Protein AF-0000000085181528 (afdb_homodimer)

pLDDT: mean 97.0, std 3.23, range [40.59, 98.94]

Foldseek 3Di:
DPPQDQAAQEEEEAQFLQSLLLLLQLLVVPGARAEYEAQADHNFAPQQPFQFWQDQQDPDLVLSVLLVLLLVCLVCLCVVQVFHFAKDQQWEKEWDLDPQVLQVVLQSCLLCVQSVFDKDKAALVRVCVQVVLFDSVSTGIMMIGRRITGTRRRRSSVSSNSSSVVSHYHYDHNKAWDAWDDDQQATFWTWIDHPRDIGIYGYSFYEQAHAQCSLVHCVRHPFQFFKFKWKWKKFKWDAQPPDDAHHWYHHLVLQWIWGDDPRIIIITGQAQQIGTDQLVHDDSPRTNDFDDDDCVVCVSSVVVVCVGRVSVVVIHTPDITMHMGMAGLQRAAEFAATLRHGRYTYTYHHLSCCSSNSNSRSNQRSVCNVVVHGPAFPVRRYSLLADPCSSPSVLSNFSVRGNSSVVSDSPFPPDARDTSADPAEALCRVVLVVQAFQWGDDNRYTFRAFGDDVPGDRDWDTGNFQTPCNVRLLVQLCCQAAFKEKGWPLLWWKKKKFDQCSQVLCCAQWQAHSPDAQFFKAWTFGAAQQQAGAFTWIKGRHHNTMIITTGGNSCNSVVQSVSVVSCPPPGIDMDTCSNFKIKMKMHHPCQLVLVVQFWVDDCACVVQFARGKDWTDGHPAIWIWHLYALLLAATTITIDGSVCVVVNCVSSVVSCVVRVYHYGTPLNSVLRNVLQVNDDEPQLGHNNDRCVQSVNCVSGDLVDPHYHNSVNNVVCVVQDDQKHKKKKWFDDARDEDAWSWFKDWQRHGFHIFSGWDANSVVRTIMTMDIGGARVHDPVRVQPIWMWTDRSNDTTTIHIDRARNPPRVSPRSRD/DPPQDQAAQEEEEAQFLQSLLLLLQLLVVPGARAEYEAQADHNFAPQQPFQFWQDQQDPDLLLSVLLVLLLVCLVCLCVVQVFHFAKDQQWEKEWDLDPQVLQVVLQSCLLCVQSVFDKDKAALVRVCVQVVQFDSVSTGIMMIGRRITGTRRRRSSVSSNSSSVVSHYHYDHNKAWDAWDDDQQATFWTWIDHPRDIGIYGYSFYEQAHAQCSLVHCVRHPFQFFKFKWKWKKFKWDAQPPDDAHHWYHHLVLQWIWGDDPRIIIITGQAQQIGTDQLVHDDSPRTNDFDDDDCVVCVSSVVVVCVGRVSVVVIHTPDITMHMGMAGLQRAAEFAATLRHGRYTYTYHHLSCCSSNSNSRSNQRSVCNVVVHGPAFPVRHYSLLADRCSSPSVLSNFSVRGNSSVVSDSPFPPDARDTSADPAEALCRVVLVVQAFQWGDDNRYTFRAFGDDVPGDRDWDTGNFQTPCNVRLLVQLCCQAAFKEKGWPLLWWKKKKFDQCSQVLCCAQWQAHSPDAAFFKAWTFGAAQQQAGAFTWIKGRHHNTMIITTGGNSCNSVVQSVSVVSCPPPGIDMDTCSNFKIKMKMHHPCQLVLVVQFWVDDCACVVQFARGKDWTDGHPAIWIWHLYALLLAAITITIDGSVCVVVNCVSSVVSCVVRVYHYGTPLNSVLRNVLQVNDDEPQLGHNNDRCVQSVNCVSGDLVDPHYHNSVSNVVCVVQDDQKHKKKKWFDDARDEDAWSFFKDWQRHGFHIFSGWDANSVVRTIMTMDIGGARVHDPVRVQPIWMWTDRSNDTTTIHIDRARNPPRVSVRSRD

Radius of gyration: 38.45 Å; Cα contacts (8 Å, |Δi|>4): 4135; chains: 2; bounding box: 74×121×91 Å

Secondary structure (DSSP, 8-state):
-----SEEEEEEE--SHHHHHHHHHHHHTT--SEEEE-SSSTTTTTGGG---EE----SSHHHHHHHHHHHHHHHHHHHHHS-----B---EEEEESSHHHHHHHHHHHHHHHHHT---EEE-HHHHHHHSTT---TT--EEEEETT-EE--HHHHHHHHHHHHHHTT-EEESS-EEEEEEEETTEEEEEEEEETTEEEEEEEEEEEE--GGGHHHHHHHTT-----EEEEEEEEEEPP-TT-----EEEEGGGTEEEEEETTEEEEEE--SS--B--TT---TT-SS--PPP-HHHHHHHHHHHHHHSGGGGTS-EEEEEEEEEEE-TTS--EEEE-SSSTTEEEEE--TT-HHHHHHHHHHHHHHHHHHSS-SS--TTTBGGGS-GGGG-HHHHHHHHHHHHHHTTS---TTPPP-SS--SEE-TTHHHHHHTTEEEEEETTEEEEEEEPPTT---S----SSS-TTHHHHHHHHHHHHHS-EEEE-TTSEEEEEESTTHHHHHHHHBSS-----TTBEEEEEEE-TTSBEEEEEEEEEEETTEEEEEE-GGGHHHHHHHHHHT-TT---EEEE-GGGEEEEEEESTTHHHHHHHH-SS--STTTS-TTBEEEEEETTEEEEEE---SSSSSEEEEEEEGGGHHHHHHHHHHHHHTTT-EE--HHHHHHHHHHTTPPPBTTTB-TTSBTTTTT-GGG--TTSS--TTHHHHHHHHHH--SEEEEEEEESSTT----S-PEEEETTEEEEEEEEEEEETTTTEEEEEEEEE-TT--HHHHHHS-EEEEETTEEEEEEEESS-SSSTT-TGGG-/-----SEEEEEEE--SHHHHHHHHHHHHTT--SEEEE-SSSTTTTTGGG---EE----SSHHHHHHHHHHHHHHHHHHHHHS-----B---EEEEESSHHHHHHHHHHHHHHHHHT---EEE-HHHHHHHSTT---TT--EEEEETT-EE--HHHHHHHHHHHHHHTT-EEESS-EEEEEEEETTEEEEEEEEETTEEEEEEEEEEEE--GGGHHHHHHHTT-----EEEEEEEEEEPP-TT-----EEEEGGGTEEEEEETTEEEEEE--SS--B--TT---TT-SS--PPP-HHHHHHHHHHHHHHSGGGGTS-EEEEEEEEEEE-TTS--EEEE-SSSTTEEEEE--TT-HHHHHHHHHHHHHHHHHHSS-SS--TTTBGGGS-GGGG-HHHHHHHHHHHHHHTTS---TTPPP-SS--SEE-TTHHHHHHTTEEEEEETTEEEEEEEPPTT---S----SSS-TTHHHHHHHHHHHHHS-EEEE-TTSEEEEEESTTHHHHHHHHBSS-----TTBEEEEEEE-TTSBEEEEEEEEEEETTEEEEEE-TTTHHHHHHHHHHT-TT---EEEE-GGGEEEEEEESTTHHHHHHHH-SS--STTTS-TTBEEEEEETTEEEEEE---SSSSSEEEEEEEGGGHHHHHHHHHHHHGGGT-EE--HHHHHHHHHHTTPPPBTTTB-TTSBTTTTT-GGG--TTSS--TTHHHHHHHHHH--SEEEEEEEESSTT----S-PEEEETTEEEEEEEEEEEETTTTEEEEEEEEE-TT--HHHHHHS-EEEEETTEEEEEEEESS-SSSTT-TGGG-

Organism: NCBI:txid2984134

Nearest PDB structures (foldseek):
  4paa-assembly2_B  TM=9.472E-01  e=9.109E-88  Rattus norvegicus
  1yx2-assembly1_A  TM=9.237E-01  e=2.317E-33  Bacillus subtilis
  1y56-assembly1_B  TM=8.994E-01  e=5.668E-30  Pyrococcus horikoshii OT3
  2gah-assembly1_B  TM=9.147E-01  e=7.364E-29  Stenotrophomonas maltophilia
  3ttg-assembly1_A  TM=8.257E-01  e=7.122E-21  Leptospirillum rubarum

Structure (mmCIF, N/CA/C/O backbone):
data_AF-0000000085181528-model_v1
#
loop_
_entity.id
_entity.type
_entity.pdbx_description
1 polymer 'FAD-dependent oxidoreductase'
#
loop_
_atom_site.group_PDB
_atom_site.id
_atom_site.type_symbol
_atom_site.label_atom_id
_atom_site.label_alt_id
_atom_site.label_comp_id
_atom_site.label_asym_id
_atom_site.label_entity_id
_atom_site.label_seq_id
_atom_site.pdbx_PDB_ins_code
_atom_site.Cartn_x
_atom_site.Cartn_y
_atom_site.Cartn_z
_atom_site.occupancy
_atom_site.B_iso_or_equiv
_atom_site.auth_seq_id
_atom_site.auth_comp_id
_atom_site.auth_asym_id
_atom_site.auth_atom_id
_atom_site.pdbx_PDB_model_num
ATOM 1 N N . MET A 1 1 ? -37.25 41.812 3.227 1 40.59 1 MET A N 1
ATOM 2 C CA . MET A 1 1 ? -36.219 40.781 3.254 1 40.59 1 MET A CA 1
ATOM 3 C C . MET A 1 1 ? -35.25 40.938 2.105 1 40.59 1 MET A C 1
ATOM 5 O O . MET A 1 1 ? -35.625 41.062 0.946 1 40.59 1 MET A O 1
ATOM 9 N N . SER A 1 2 ? -34.125 41.531 2.391 1 51.19 2 SER A N 1
ATOM 10 C CA . SER A 1 2 ? -33.219 41.875 1.307 1 51.19 2 SER A CA 1
ATOM 11 C C . SER A 1 2 ? -33.031 40.719 0.323 1 51.19 2 SER A C 1
ATOM 13 O O . SER A 1 2 ? -32.812 39.594 0.73 1 51.19 2 SER A O 1
ATOM 15 N N . GLN A 1 3 ? -33.562 40.812 -0.765 1 77.12 3 GLN A N 1
ATOM 16 C CA . GLN A 1 3 ? -33.531 39.844 -1.864 1 77.12 3 GLN A CA 1
ATOM 17 C C . GLN A 1 3 ? -32.094 39.406 -2.164 1 77.12 3 GLN A C 1
ATOM 19 O O . GLN A 1 3 ? -31.25 40.25 -2.488 1 77.12 3 GLN A O 1
ATOM 24 N N . LEU A 1 4 ? -31.688 38.281 -1.578 1 93.19 4 LEU A N 1
ATOM 25 C CA . LEU A 1 4 ? -30.375 37.719 -1.877 1 93.19 4 LEU A CA 1
ATOM 26 C C . LEU A 1 4 ? -30.156 37.594 -3.383 1 93.19 4 LEU A C 1
ATOM 28 O O . LEU A 1 4 ? -31.094 37.281 -4.117 1 93.19 4 LEU A O 1
ATOM 32 N N . PRO A 1 5 ? -29.016 37.969 -3.852 1 96.56 5 PRO A N 1
ATOM 33 C CA . PRO A 1 5 ? -28.766 37.812 -5.285 1 96.56 5 PRO A CA 1
ATOM 34 C C . PRO A 1 5 ? -28.734 36.375 -5.734 1 96.56 5 PRO A C 1
ATOM 36 O O . PRO A 1 5 ? -28.531 35.469 -4.914 1 96.56 5 PRO A O 1
ATOM 39 N N . SER A 1 6 ? -28.938 36.219 -7.031 1 96.94 6 SER A N 1
ATOM 40 C CA . SER A 1 6 ? -28.906 34.875 -7.602 1 96.94 6 SER A CA 1
ATOM 41 C C . SER A 1 6 ? -27.469 34.438 -7.926 1 96.94 6 SER A C 1
ATOM 43 O O . SER A 1 6 ? -27.188 33.25 -8.125 1 96.94 6 SER A O 1
ATOM 45 N N . LYS A 1 7 ? -26.609 35.375 -8.016 1 97.69 7 LYS A N 1
ATOM 46 C CA . LYS A 1 7 ? -25.203 35.125 -8.297 1 97.69 7 LYS A CA 1
ATOM 47 C C . LYS A 1 7 ? -24.312 36.062 -7.484 1 97.69 7 LYS A C 1
ATOM 49 O O . LYS A 1 7 ? -24.672 37.219 -7.203 1 97.69 7 LYS A O 1
ATOM 54 N N . ALA A 1 8 ? -23.203 35.594 -7.039 1 98.44 8 ALA A N 1
ATOM 55 C CA . ALA A 1 8 ? -22.203 36.375 -6.336 1 98.44 8 ALA A CA 1
ATOM 56 C C . ALA A 1 8 ? -20.797 35.906 -6.695 1 98.44 8 ALA A C 1
ATOM 58 O O . ALA A 1 8 ? -20.594 34.75 -7.062 1 98.44 8 ALA A O 1
ATOM 59 N N . ARG A 1 9 ? -19.875 36.844 -6.645 1 97.75 9 ARG A N 1
ATOM 60 C CA . ARG A 1 9 ? -18.484 36.469 -6.832 1 97.75 9 ARG A CA 1
ATOM 61 C C . ARG A 1 9 ? -18.016 35.562 -5.695 1 97.75 9 ARG A C 1
ATOM 63 O O . ARG A 1 9 ? -17.234 34.625 -5.914 1 97.75 9 ARG A O 1
ATOM 70 N N . VAL A 1 10 ? -18.453 35.938 -4.465 1 98.81 10 VAL A N 1
ATOM 71 C CA . VAL A 1 10 ? -18.078 35.125 -3.314 1 98.81 10 VAL A CA 1
ATOM 72 C C . VAL A 1 10 ? -19.234 35.062 -2.322 1 98.81 10 VAL A C 1
ATOM 74 O O . VAL A 1 10 ? -19.922 36.062 -2.098 1 98.81 10 VAL A O 1
ATOM 77 N N . VAL A 1 11 ? -19.469 33.844 -1.816 1 98.88 11 VAL A N 1
ATOM 78 C CA . VAL A 1 11 ? -20.375 33.656 -0.688 1 98.88 11 VAL A CA 1
ATOM 79 C C . VAL A 1 11 ? -19.578 33.25 0.549 1 98.88 11 VAL A C 1
ATOM 81 O O . VAL A 1 11 ? -18.859 32.25 0.528 1 98.88 11 VAL A O 1
ATOM 84 N N . ILE A 1 12 ? -19.641 34.094 1.575 1 98.94 12 ILE A N 1
ATOM 85 C CA . ILE A 1 12 ? -19.016 33.844 2.865 1 98.94 12 ILE A CA 1
ATOM 86 C C . ILE A 1 12 ? -20.062 33.25 3.832 1 98.94 12 ILE A C 1
ATOM 88 O O . ILE A 1 12 ? -21.109 33.875 4.055 1 98.94 12 ILE A O 1
ATOM 92 N N . ILE A 1 13 ? -19.75 32.094 4.387 1 98.88 13 ILE A N 1
ATOM 93 C CA . ILE A 1 13 ? -20.688 31.406 5.273 1 98.88 13 ILE A CA 1
ATOM 94 C C . ILE A 1 13 ? -20.266 31.609 6.727 1 98.88 13 ILE A C 1
ATOM 96 O O . ILE A 1 13 ? -19.281 31 7.176 1 98.88 13 ILE A O 1
ATOM 100 N N . GLY A 1 14 ? -21.031 32.344 7.52 1 98.62 14 GLY A N 1
ATOM 101 C CA . GLY A 1 14 ? -20.75 32.625 8.922 1 98.62 14 GLY A CA 1
ATOM 102 C C . GLY A 1 14 ? -20.453 34.094 9.203 1 98.62 14 GLY A C 1
ATOM 103 O O . GLY A 1 14 ? -19.594 34.688 8.547 1 98.62 14 GLY A O 1
ATOM 104 N N . GLY A 1 15 ? -21.156 34.625 10.109 1 98.31 15 GLY A N 1
ATOM 105 C CA . GLY A 1 15 ? -21.016 36.031 10.445 1 98.31 15 GLY A CA 1
ATOM 106 C C . GLY A 1 15 ? -20.375 36.281 11.797 1 98.31 15 GLY A C 1
ATOM 107 O O . GLY A 1 15 ? -20.797 37.156 12.555 1 98.31 15 GLY A O 1
ATOM 108 N N . GLY A 1 16 ? -19.438 35.438 12.156 1 98.38 16 GLY A N 1
ATOM 109 C CA . GLY A 1 16 ? -18.531 35.75 13.25 1 98.38 16 GLY A CA 1
ATOM 110 C C . GLY A 1 16 ? -17.469 36.781 12.867 1 98.38 16 GLY A C 1
ATOM 111 O O . GLY A 1 16 ? -17.469 37.281 11.75 1 98.38 16 GLY A O 1
ATOM 112 N N . VAL A 1 17 ? -16.547 37.031 13.828 1 98.62 17 VAL A N 1
ATOM 113 C CA . VAL A 1 17 ? -15.539 38.062 13.609 1 98.62 17 VAL A CA 1
ATOM 114 C C . VAL A 1 17 ? -14.703 37.719 12.383 1 98.62 17 VAL A C 1
ATOM 116 O O . VAL A 1 17 ? -14.281 38.594 11.633 1 98.62 17 VAL A O 1
ATOM 119 N N . VAL A 1 18 ? -14.469 36.438 12.094 1 98.69 18 VAL A N 1
ATOM 120 C CA . VAL A 1 18 ? -13.617 36 10.992 1 98.69 18 VAL A CA 1
ATOM 121 C C . VAL A 1 18 ? -14.328 36.219 9.664 1 98.69 18 VAL A C 1
ATOM 123 O O . VAL A 1 18 ? -13.734 36.781 8.719 1 98.69 18 VAL A O 1
ATOM 126 N N . GLY A 1 19 ? -15.602 35.812 9.547 1 98.81 19 GLY A N 1
ATOM 127 C CA . GLY A 1 19 ? -16.359 36.062 8.328 1 98.81 19 GLY A CA 1
ATOM 128 C C . GLY A 1 19 ? -16.469 37.531 7.996 1 98.81 19 GLY A C 1
ATOM 129 O O . GLY A 1 19 ? -16.328 37.938 6.836 1 98.81 19 GLY A O 1
ATOM 130 N N . CYS A 1 20 ? -16.75 38.312 9.023 1 98.88 20 CYS A N 1
ATOM 131 C CA . CYS A 1 20 ? -16.812 39.781 8.844 1 98.88 20 CYS A CA 1
ATOM 132 C C . CYS A 1 20 ? -15.477 40.312 8.359 1 98.88 20 CYS A C 1
ATOM 134 O O . CYS A 1 20 ? -15.438 41.219 7.516 1 98.88 20 CYS A O 1
ATOM 136 N N . SER A 1 21 ? -14.438 39.781 8.945 1 98.88 21 SER A N 1
ATOM 137 C CA . SER A 1 21 ? -13.102 40.219 8.547 1 98.88 21 SER A CA 1
ATOM 138 C C . SER A 1 21 ? -12.82 39.875 7.09 1 98.88 21 SER A C 1
ATOM 140 O O . SER A 1 21 ? -12.25 40.688 6.359 1 98.88 21 SER A O 1
ATOM 142 N N . VAL A 1 22 ? -13.18 38.656 6.621 1 98.88 22 VAL A N 1
ATOM 143 C CA . VAL A 1 22 ? -12.977 38.25 5.234 1 98.88 22 VAL A CA 1
ATOM 144 C C . VAL A 1 22 ? -13.758 39.188 4.305 1 98.88 22 VAL A C 1
ATOM 146 O O . VAL A 1 22 ? -13.219 39.688 3.314 1 98.88 22 VAL A O 1
ATOM 149 N N . ALA A 1 23 ? -15.031 39.469 4.629 1 98.88 23 ALA A N 1
ATOM 150 C CA . ALA A 1 23 ? -15.852 40.375 3.832 1 98.88 23 ALA A CA 1
ATOM 151 C C . ALA A 1 23 ? -15.227 41.75 3.764 1 98.88 23 ALA A C 1
ATOM 153 O O . ALA A 1 23 ? -15.164 42.375 2.693 1 98.88 23 ALA A O 1
ATOM 154 N N . TYR A 1 24 ? -14.781 42.25 4.922 1 98.81 24 TYR A N 1
ATOM 155 C CA . TYR A 1 24 ? -14.156 43.562 5.023 1 98.81 24 TYR A CA 1
ATOM 156 C C . TYR A 1 24 ? -12.953 43.656 4.094 1 98.81 24 TYR A C 1
ATOM 158 O O . TYR A 1 24 ? -12.836 44.625 3.322 1 98.81 24 TYR A O 1
ATOM 166 N N . HIS A 1 25 ? -12.102 42.719 4.133 1 98.88 25 HIS A N 1
ATOM 167 C CA . HIS A 1 25 ? -10.844 42.812 3.4 1 98.88 25 HIS A CA 1
ATOM 168 C C . HIS A 1 25 ? -11.062 42.594 1.908 1 98.88 25 HIS A C 1
ATOM 170 O O . HIS A 1 25 ? -10.375 43.188 1.078 1 98.88 25 HIS A O 1
ATOM 176 N N . LEU A 1 26 ? -11.969 41.625 1.562 1 98.81 26 LEU A N 1
ATOM 177 C CA . LEU A 1 26 ? -12.258 41.406 0.147 1 98.81 26 LEU A CA 1
ATOM 178 C C . LEU A 1 26 ? -12.82 42.688 -0.476 1 98.81 26 LEU A C 1
ATOM 180 O O . LEU A 1 26 ? -12.43 43.062 -1.582 1 98.81 26 LEU A O 1
ATOM 184 N N . THR A 1 27 ? -13.766 43.375 0.196 1 98.69 27 THR A N 1
ATOM 185 C CA . THR A 1 27 ? -14.336 44.625 -0.32 1 98.69 27 THR A CA 1
ATOM 186 C C . THR A 1 27 ? -13.289 45.75 -0.345 1 98.69 27 THR A C 1
ATOM 188 O O . THR A 1 27 ? -13.312 46.594 -1.227 1 98.69 27 THR A O 1
ATOM 191 N N . LYS A 1 28 ? -12.414 45.719 0.675 1 98.19 28 LYS A N 1
ATOM 192 C CA . LYS A 1 28 ? -11.32 46.688 0.699 1 98.19 28 LYS A CA 1
ATOM 193 C C . LYS A 1 28 ? -10.43 46.531 -0.526 1 98.19 28 LYS A C 1
ATOM 195 O O . LYS A 1 28 ? -9.883 47.531 -1.028 1 98.19 28 LYS A O 1
ATOM 200 N N . LEU A 1 29 ? -10.297 45.344 -1.057 1 98.25 29 LEU A N 1
ATOM 201 C CA . LEU A 1 29 ? -9.516 45.062 -2.258 1 98.25 29 LEU A CA 1
ATOM 202 C C . LEU A 1 29 ? -10.305 45.438 -3.512 1 98.25 29 LEU A C 1
ATOM 204 O O . LEU A 1 29 ? -9.781 45.344 -4.625 1 98.25 29 LEU A O 1
ATOM 208 N N . GLY A 1 30 ? -11.594 45.75 -3.398 1 98.19 30 GLY A N 1
ATOM 209 C CA . GLY A 1 30 ? -12.383 46.219 -4.52 1 98.19 30 GLY A CA 1
ATOM 210 C C . GLY A 1 30 ? -13.352 45.188 -5.051 1 98.19 30 GLY A C 1
ATOM 211 O O . GLY A 1 30 ? -14 45.406 -6.078 1 98.19 30 GLY A O 1
ATOM 212 N N . TRP A 1 31 ? -13.422 44.031 -4.363 1 98.19 31 TRP A N 1
ATOM 213 C CA . TRP A 1 31 ? -14.352 43 -4.836 1 98.19 31 TRP A CA 1
ATOM 214 C C . TRP A 1 31 ? -15.789 43.531 -4.766 1 98.19 31 TRP A C 1
ATOM 216 O O . TRP A 1 31 ? -16.172 44.188 -3.799 1 98.19 31 TRP A O 1
ATOM 226 N N . LYS A 1 32 ? -16.484 43.188 -5.789 1 94.06 32 LYS A N 1
ATOM 227 C CA . LYS A 1 32 ? -17.922 43.438 -5.848 1 94.06 32 LYS A CA 1
ATOM 228 C C . LYS A 1 32 ? -18.719 42.156 -5.727 1 94.06 32 LYS A C 1
ATOM 230 O O . LYS A 1 32 ? -18.156 41.062 -5.879 1 94.06 32 LYS A O 1
ATOM 235 N N . ASP A 1 33 ? -19.953 42.156 -5.301 1 96.44 33 ASP A N 1
ATOM 236 C CA . ASP A 1 33 ? -20.828 41 -5.188 1 96.44 33 ASP A CA 1
ATOM 237 C C . ASP A 1 33 ? -20.344 40.062 -4.094 1 96.44 33 ASP A C 1
ATOM 239 O O . ASP A 1 33 ? -20.172 38.844 -4.336 1 96.44 33 ASP A O 1
ATOM 243 N N . VAL A 1 34 ? -19.938 40.625 -2.979 1 98.69 34 VAL A N 1
ATOM 244 C CA . VAL A 1 34 ? -19.594 39.906 -1.769 1 98.69 34 VAL A CA 1
ATOM 245 C C . VAL A 1 34 ? -20.828 39.688 -0.906 1 98.69 34 VAL A C 1
ATOM 247 O O . VAL A 1 34 ? -21.5 40.656 -0.52 1 98.69 34 VAL A O 1
ATOM 250 N N . VAL A 1 35 ? -21.172 38.375 -0.645 1 98.81 35 VAL A N 1
ATOM 251 C CA . VAL A 1 35 ? -22.359 38.062 0.156 1 98.81 35 VAL A CA 1
ATOM 252 C C . VAL A 1 35 ? -21.938 37.281 1.396 1 98.81 35 VAL A C 1
ATOM 254 O O . VAL A 1 35 ? -21.344 36.219 1.286 1 98.81 35 VAL A O 1
ATOM 257 N N . LEU A 1 36 ? -22.172 37.844 2.541 1 98.81 36 LEU A N 1
ATOM 258 C CA . LEU A 1 36 ? -21.984 37.125 3.799 1 98.81 36 LEU A CA 1
ATOM 259 C C . LEU A 1 36 ? -23.312 36.625 4.344 1 98.81 36 LEU A C 1
ATOM 261 O O . LEU A 1 36 ? -24.25 37.406 4.508 1 98.81 36 LEU A O 1
ATOM 265 N N . LEU A 1 37 ? -23.406 35.312 4.527 1 98.62 37 LEU A N 1
ATOM 266 C CA . LEU A 1 37 ? -24.625 34.719 5.051 1 98.62 37 LEU A CA 1
ATOM 267 C C . LEU A 1 37 ? -24.422 34.25 6.492 1 98.62 37 LEU A C 1
ATOM 269 O O . LEU A 1 37 ? -23.5 33.5 6.785 1 98.62 37 LEU A O 1
ATOM 273 N N . GLU A 1 38 ? -25.219 34.75 7.387 1 98.19 38 GLU A N 1
ATOM 274 C CA . GLU A 1 38 ? -25.266 34.344 8.789 1 98.19 38 GLU A CA 1
ATOM 275 C C . GLU A 1 38 ? -26.594 33.688 9.141 1 98.19 38 GLU A C 1
ATOM 277 O O . GLU A 1 38 ? -27.656 34.25 8.867 1 98.19 38 GLU A O 1
ATOM 282 N N . ARG A 1 39 ? -26.531 32.469 9.695 1 96.81 39 ARG A N 1
ATOM 283 C CA . ARG A 1 39 ? -27.719 31.656 9.922 1 96.81 39 ARG A CA 1
ATOM 284 C C . ARG A 1 39 ? -28.656 32.344 10.914 1 96.81 39 ARG A C 1
ATOM 286 O O . ARG A 1 39 ? -29.875 32.156 10.844 1 96.81 39 ARG A O 1
ATOM 293 N N . LYS A 1 40 ? -28.141 33.094 11.891 1 97.44 40 LYS A N 1
ATOM 294 C CA . LYS A 1 40 ? -28.922 33.812 12.891 1 97.44 40 LYS A CA 1
ATOM 295 C C . LYS A 1 40 ? -28.547 35.281 12.93 1 97.44 40 LYS A C 1
ATOM 297 O O . LYS A 1 40 ? -28.781 36 11.961 1 97.44 40 LYS A O 1
ATOM 302 N N . GLN A 1 41 ? -27.781 35.656 13.969 1 97.88 41 GLN A N 1
ATOM 303 C CA . GLN A 1 41 ? -27.344 37.062 14.109 1 97.88 41 GLN A CA 1
ATOM 304 C C . GLN A 1 41 ? -25.828 37.156 14.117 1 97.88 41 GLN A C 1
ATOM 306 O O . GLN A 1 41 ? -25.141 36.219 14.539 1 97.88 41 GLN A O 1
ATOM 311 N N . LEU A 1 42 ? -25.391 38.281 13.602 1 97.94 42 LEU A N 1
ATOM 312 C CA . LEU A 1 42 ? -23.938 38.5 13.664 1 97.94 42 LEU A CA 1
ATOM 313 C C . LEU A 1 42 ? -23.422 38.281 15.078 1 97.94 42 LEU A C 1
ATOM 315 O O . LEU A 1 42 ? -24.078 38.688 16.047 1 97.94 42 LEU A O 1
ATOM 319 N N . THR A 1 43 ? -22.266 37.562 15.195 1 97.5 43 THR A N 1
ATOM 320 C CA . THR A 1 43 ? -21.453 37.375 16.391 1 97.5 43 THR A CA 1
ATOM 321 C C . THR A 1 43 ? -22.062 36.344 17.312 1 97.5 43 THR A C 1
ATOM 323 O O . THR A 1 43 ? -21.453 35.969 18.328 1 97.5 43 THR A O 1
ATOM 326 N N . CYS A 1 44 ? -23.203 35.75 17.031 1 96.38 44 CYS A N 1
ATOM 327 C CA . CYS A 1 44 ? -24 35 18 1 96.38 44 CYS A CA 1
ATOM 328 C C . CYS A 1 44 ? -23.422 33.625 18.266 1 96.38 44 CYS A C 1
ATOM 330 O O . CYS A 1 44 ? -23.875 32.906 19.156 1 96.38 44 CYS A O 1
ATOM 332 N N . GLY A 1 45 ? -22.422 33.25 17.484 1 94.81 45 GLY A N 1
ATOM 333 C CA . GLY A 1 45 ? -21.734 31.984 17.766 1 94.81 45 GLY A CA 1
ATOM 334 C C . GLY A 1 45 ? -20.781 32.062 18.938 1 94.81 45 GLY A C 1
ATOM 335 O O . GLY A 1 45 ? -21.203 32.094 20.094 1 94.81 45 GLY A O 1
ATOM 336 N N . THR A 1 46 ? -19.469 32.188 18.609 1 94.81 46 THR A N 1
ATOM 337 C CA . THR A 1 46 ? -18.453 32.219 19.656 1 94.81 46 THR A CA 1
ATOM 338 C C . THR A 1 46 ? -17.969 33.656 19.906 1 94.81 46 THR A C 1
ATOM 340 O O . THR A 1 46 ? -17.469 33.969 20.984 1 94.81 46 THR A O 1
ATOM 343 N N . THR A 1 47 ? -18.156 34.562 19 1 96.56 47 THR A N 1
ATOM 344 C CA . THR A 1 47 ? -17.547 35.906 19 1 96.56 47 THR A CA 1
ATOM 345 C C . THR A 1 47 ? -18.047 36.719 20.172 1 96.56 47 THR A C 1
ATOM 347 O O . THR A 1 47 ? -17.266 37.375 20.859 1 96.56 47 THR A O 1
ATOM 350 N N . TRP A 1 48 ? -19.312 36.688 20.5 1 95.44 48 TRP A N 1
ATOM 351 C CA . TRP A 1 48 ? -19.953 37.625 21.422 1 95.44 48 TRP A CA 1
ATOM 352 C C . TRP A 1 48 ? -19.469 37.375 22.859 1 95.44 48 TRP A C 1
ATOM 354 O O . TRP A 1 48 ? -19.484 38.312 23.672 1 95.44 48 TRP A O 1
ATOM 364 N N . HIS A 1 49 ? -19.094 36.188 23.109 1 93.69 49 HIS A N 1
ATOM 365 C CA . HIS A 1 49 ? -18.719 35.938 24.5 1 93.69 49 HIS A CA 1
ATOM 366 C C . HIS A 1 49 ? -17.219 35.75 24.656 1 93.69 49 HIS A C 1
ATOM 368 O O . HIS A 1 49 ? -16.75 35.281 25.688 1 93.69 49 HIS A O 1
ATOM 374 N N . ALA A 1 50 ? -16.438 36.062 23.594 1 95.69 50 ALA A N 1
ATOM 375 C CA . ALA A 1 50 ? -14.984 36 23.703 1 95.69 50 ALA A CA 1
ATOM 376 C C . ALA A 1 50 ? -14.477 37 24.75 1 95.69 50 ALA A C 1
ATOM 378 O O . ALA A 1 50 ? -15.094 38.031 24.953 1 95.69 50 ALA A O 1
ATOM 379 N N . ALA A 1 51 ? -13.359 36.688 25.328 1 94.69 51 ALA A N 1
ATOM 380 C CA . ALA A 1 51 ? -12.773 37.562 26.359 1 94.69 51 ALA A CA 1
ATOM 381 C C . ALA A 1 51 ? -12.203 38.844 25.75 1 94.69 51 ALA A C 1
ATOM 383 O O . ALA A 1 51 ? -12.039 39.844 26.438 1 94.69 51 ALA A O 1
ATOM 384 N N . GLY A 1 52 ? -11.875 38.781 24.484 1 96.38 52 GLY A N 1
ATOM 385 C CA . GLY A 1 52 ? -11.43 39.969 23.781 1 96.38 52 GLY A CA 1
ATOM 386 C C . GLY A 1 52 ? -9.969 40.281 24.031 1 96.38 52 GLY A C 1
ATOM 387 O O . GLY A 1 52 ? -9.547 41.438 23.906 1 96.38 52 GLY A O 1
ATOM 388 N N . LEU A 1 53 ? -9.195 39.281 24.438 1 96.94 53 LEU A N 1
ATOM 389 C CA . LEU A 1 53 ? -7.766 39.5 24.625 1 96.94 53 LEU A CA 1
ATOM 390 C C . LEU A 1 53 ? -7.047 39.625 23.297 1 96.94 53 LEU A C 1
ATOM 392 O O . LEU A 1 53 ? -7.305 38.844 22.359 1 96.94 53 LEU A O 1
ATOM 396 N N . ILE A 1 54 ? -6.211 40.594 23.156 1 97.44 54 ILE A N 1
ATOM 397 C CA . ILE A 1 54 ? -5.492 40.875 21.922 1 97.44 54 ILE A CA 1
ATOM 398 C C . ILE A 1 54 ? -3.988 40.875 22.188 1 97.44 54 ILE A C 1
ATOM 400 O O . ILE A 1 54 ? -3.406 41.906 22.5 1 97.44 54 ILE A O 1
ATOM 404 N N . GLY A 1 55 ? -3.406 39.688 22.062 1 96.06 55 GLY A N 1
ATOM 405 C CA . GLY A 1 55 ? -1.963 39.531 22.125 1 96.06 55 GLY A CA 1
ATOM 406 C C . GLY A 1 55 ? -1.299 39.562 20.766 1 96.06 55 GLY A C 1
ATOM 407 O O . GLY A 1 55 ? -1.866 39.094 19.781 1 96.06 55 GLY A O 1
ATOM 408 N N . GLN A 1 56 ? -0.059 40 20.703 1 94.75 56 GLN A N 1
ATOM 409 C CA . GLN A 1 56 ? 0.597 40.188 19.406 1 94.75 56 GLN A CA 1
ATOM 410 C C . GLN A 1 56 ? 1.66 39.125 19.172 1 94.75 56 GLN A C 1
ATOM 412 O O . GLN A 1 56 ? 1.859 38.688 18.047 1 94.75 56 GLN A O 1
ATOM 417 N N . LEU A 1 57 ? 2.359 38.656 20.188 1 95.56 57 LEU A N 1
ATOM 418 C CA . LEU A 1 57 ? 3.398 37.656 20.016 1 95.56 57 LEU A CA 1
ATOM 419 C C . LEU A 1 57 ? 2.787 36.25 19.828 1 95.56 57 LEU A C 1
ATOM 421 O O . LEU A 1 57 ? 1.922 35.844 20.594 1 95.56 57 LEU A O 1
ATOM 425 N N . ARG A 1 58 ? 3.168 35.625 18.734 1 94.56 58 ARG A N 1
ATOM 426 C CA . ARG A 1 58 ? 2.752 34.25 18.438 1 94.56 58 ARG A CA 1
ATOM 427 C C . ARG A 1 58 ? 3.961 33.344 18.234 1 94.56 58 ARG A C 1
ATOM 429 O O . ARG A 1 58 ? 5.102 33.75 18.469 1 94.56 58 ARG A O 1
ATOM 436 N N . ALA A 1 59 ? 3.68 32.094 17.844 1 91 59 ALA A N 1
ATOM 437 C CA . ALA A 1 59 ? 4.688 31.031 17.844 1 91 59 ALA A CA 1
ATOM 438 C C . ALA A 1 59 ? 5.645 31.188 16.672 1 91 59 ALA A C 1
ATOM 440 O O . ALA A 1 59 ? 6.723 30.578 16.656 1 91 59 ALA A O 1
ATOM 441 N N . SER A 1 60 ? 5.344 31.984 15.672 1 95 60 SER A N 1
ATOM 442 C CA . SER A 1 60 ? 6.203 32.188 14.516 1 95 60 SER A CA 1
ATOM 443 C C . SER A 1 60 ? 6.16 33.656 14.062 1 95 60 SER A C 1
ATOM 445 O O . SER A 1 60 ? 5.281 34.406 14.477 1 95 60 SER A O 1
ATOM 447 N N . ALA A 1 61 ? 7.086 33.969 13.258 1 96.38 61 ALA A N 1
ATOM 448 C CA . ALA A 1 61 ? 7.188 35.344 12.75 1 96.38 61 ALA A CA 1
ATOM 449 C C . ALA A 1 61 ? 5.953 35.719 11.938 1 96.38 61 ALA A C 1
ATOM 451 O O . ALA A 1 61 ? 5.422 36.812 12.078 1 96.38 61 ALA A O 1
ATOM 452 N N . ASN A 1 62 ? 5.5 34.812 11.078 1 96.94 62 ASN A N 1
ATOM 453 C CA . ASN A 1 62 ? 4.363 35.125 10.211 1 96.94 62 ASN A CA 1
ATOM 454 C C . ASN A 1 62 ? 3.062 35.188 11 1 96.94 62 ASN A C 1
ATOM 456 O O . ASN A 1 62 ? 2.203 36.031 10.703 1 96.94 62 ASN A O 1
ATOM 460 N N . MET A 1 63 ? 2.877 34.344 12.016 1 96.88 63 MET A N 1
ATOM 461 C CA . MET A 1 63 ? 1.697 34.438 12.875 1 96.88 63 MET A CA 1
ATOM 462 C C . MET A 1 63 ? 1.726 35.719 13.703 1 96.88 63 MET A C 1
ATOM 464 O O . MET A 1 63 ? 0.682 36.344 13.953 1 96.88 63 MET A O 1
ATOM 468 N N . THR A 1 64 ? 2.916 36.094 14.148 1 97.81 64 THR A N 1
ATOM 469 C CA . THR A 1 64 ? 3.07 37.375 14.859 1 97.81 64 THR A CA 1
ATOM 470 C C . THR A 1 64 ? 2.725 38.531 13.953 1 97.81 64 THR A C 1
ATOM 472 O O . THR A 1 64 ? 2.055 39.469 14.375 1 97.81 64 THR A O 1
ATOM 475 N N . LYS A 1 65 ? 3.158 38.438 12.688 1 97.44 65 LYS A N 1
ATOM 476 C CA . LYS A 1 65 ? 2.826 39.469 11.695 1 97.44 65 LYS A CA 1
ATOM 477 C C . LYS A 1 65 ? 1.314 39.625 11.555 1 97.44 65 LYS A C 1
ATOM 479 O O . LYS A 1 65 ? 0.805 40.75 11.516 1 97.44 65 LYS A O 1
ATOM 484 N N . LEU A 1 66 ? 0.605 38.594 11.516 1 97.88 66 LEU A N 1
ATOM 485 C CA . LEU A 1 66 ? -0.847 38.594 11.375 1 97.88 66 LEU A CA 1
ATOM 486 C C . LEU A 1 66 ? -1.508 39.156 12.625 1 97.88 66 LEU A C 1
ATOM 488 O O . LEU A 1 66 ? -2.479 39.906 12.531 1 97.88 66 LEU A O 1
ATOM 492 N N . ALA A 1 67 ? -0.985 38.781 13.797 1 97.75 67 ALA A N 1
ATOM 493 C CA . ALA A 1 67 ? -1.53 39.312 15.047 1 97.75 67 ALA A CA 1
ATOM 494 C C . ALA A 1 67 ? -1.304 40.812 15.172 1 97.75 67 ALA A C 1
ATOM 496 O O . ALA A 1 67 ? -2.191 41.531 15.609 1 97.75 67 ALA A O 1
ATOM 497 N N . LYS A 1 68 ? -0.134 41.25 14.812 1 97.31 68 LYS A N 1
ATOM 498 C CA . LYS A 1 68 ? 0.169 42.688 14.836 1 97.31 68 LYS A CA 1
ATOM 499 C C . LYS A 1 68 ? -0.759 43.469 13.898 1 97.31 68 LYS A C 1
ATOM 501 O O . LYS A 1 68 ? -1.264 44.531 14.258 1 97.31 68 LYS A O 1
ATOM 506 N N . TYR A 1 69 ? -0.938 42.938 12.711 1 98.06 69 TYR A N 1
ATOM 507 C CA . TYR A 1 69 ? -1.861 43.562 11.773 1 98.06 69 TYR A CA 1
ATOM 508 C C . TYR A 1 69 ? -3.252 43.688 12.383 1 98.06 69 TYR A C 1
ATOM 510 O O . TYR A 1 69 ? -3.908 44.719 12.219 1 98.06 69 TYR A O 1
ATOM 518 N N . SER A 1 70 ? -3.738 42.688 13.031 1 98.19 70 SER A N 1
ATOM 519 C CA . SER A 1 70 ? -5.059 42.719 13.656 1 98.19 70 SER A CA 1
ATOM 520 C C . SER A 1 70 ? -5.18 43.844 14.664 1 98.19 70 SER A C 1
ATOM 522 O O . SER A 1 70 ? -6.164 44.594 14.664 1 98.19 70 SER A O 1
ATOM 524 N N . ALA A 1 71 ? -4.176 43.938 15.523 1 97 71 ALA A N 1
ATOM 525 C CA . ALA A 1 71 ? -4.18 44.969 16.547 1 97 71 ALA A CA 1
ATOM 526 C C . ALA A 1 71 ? -4.227 46.375 15.906 1 97 71 ALA A C 1
ATOM 528 O O . ALA A 1 71 ? -5.004 47.219 16.328 1 97 71 ALA A O 1
ATOM 529 N N . ASP A 1 72 ? -3.398 46.531 14.938 1 96.5 72 ASP A N 1
ATOM 530 C CA . ASP A 1 72 ? -3.359 47.812 14.242 1 96.5 72 ASP A CA 1
ATOM 531 C C . ASP A 1 72 ? -4.703 48.125 13.578 1 96.5 72 ASP A C 1
ATOM 533 O O . ASP A 1 72 ? -5.18 49.25 13.633 1 96.5 72 ASP A O 1
ATOM 537 N N . LEU A 1 73 ? -5.246 47.156 12.977 1 98 73 LEU A N 1
ATOM 538 C CA . LEU A 1 73 ? -6.535 47.312 12.305 1 98 73 LEU A CA 1
ATOM 539 C C . LEU A 1 73 ? -7.613 47.719 13.305 1 98 73 LEU A C 1
ATOM 541 O O . LEU A 1 73 ? -8.398 48.625 13.023 1 98 73 LEU A O 1
ATOM 545 N N . TYR A 1 74 ? -7.699 47.062 14.406 1 97.75 74 TYR A N 1
ATOM 546 C CA . TYR A 1 74 ? -8.742 47.344 15.398 1 97.75 74 TYR A CA 1
ATOM 547 C C . TYR A 1 74 ? -8.633 48.75 15.93 1 97.75 74 TYR A C 1
ATOM 549 O O . TYR A 1 74 ? -9.641 49.375 16.266 1 97.75 74 TYR A O 1
ATOM 557 N N . GLY A 1 75 ? -7.422 49.219 16.047 1 94.56 75 GLY A N 1
ATOM 558 C CA . GLY A 1 75 ? -7.211 50.562 16.469 1 94.56 75 GLY A CA 1
ATOM 559 C C . GLY A 1 75 ? -7.711 51.594 15.461 1 94.56 75 GLY A C 1
ATOM 560 O O . GLY A 1 75 ? -8.078 52.719 15.836 1 94.56 75 GLY A O 1
ATOM 561 N N . GLY A 1 76 ? -7.809 51.219 14.227 1 95 76 GLY A N 1
ATOM 562 C CA . GLY A 1 76 ? -8.148 52.156 13.172 1 95 76 GLY A CA 1
ATOM 563 C C . GLY A 1 76 ? -9.586 52.031 12.703 1 95 76 GLY A C 1
ATOM 564 O O . GLY A 1 76 ? -10.102 52.938 12.039 1 95 76 GLY A O 1
ATOM 565 N N . LEU A 1 77 ? -10.336 51.062 13.07 1 96.88 77 LEU A N 1
ATOM 566 C CA . LEU A 1 77 ? -11.648 50.75 12.516 1 96.88 77 LEU A CA 1
ATOM 567 C C . LEU A 1 77 ? -12.656 51.844 12.859 1 96.88 77 LEU A C 1
ATOM 569 O O . LEU A 1 77 ? -13.562 52.125 12.078 1 96.88 77 LEU A O 1
ATOM 573 N N . GLU A 1 78 ? -12.523 52.406 14.102 1 95.44 78 GLU A N 1
ATOM 574 C CA . GLU A 1 78 ? -13.484 53.438 14.516 1 95.44 78 GLU A CA 1
ATOM 575 C C . GLU A 1 78 ? -13.438 54.625 13.586 1 95.44 78 GLU A C 1
ATOM 577 O O . GLU A 1 78 ? -14.477 55.219 13.25 1 95.44 78 GLU A O 1
ATOM 582 N N . THR A 1 79 ? -12.289 55 13.25 1 96.38 79 THR A N 1
ATOM 583 C CA . THR A 1 79 ? -12.125 56.125 12.344 1 96.38 79 THR A CA 1
ATOM 584 C C . THR A 1 79 ? -12.766 55.844 10.992 1 96.38 79 THR A C 1
ATOM 586 O O . THR A 1 79 ? -13.367 56.719 10.375 1 96.38 79 THR A O 1
ATOM 589 N N . GLU A 1 80 ? -12.648 54.625 10.609 1 95.44 80 GLU A N 1
ATOM 590 C CA . GLU A 1 80 ? -13.133 54.25 9.289 1 95.44 80 GLU A CA 1
ATOM 591 C C . GLU A 1 80 ? -14.641 54 9.305 1 95.44 80 GLU A C 1
ATOM 593 O O . GLU A 1 80 ? -15.336 54.344 8.336 1 95.44 80 GLU A O 1
ATOM 598 N N . THR A 1 81 ? -15.172 53.438 10.359 1 96.81 81 THR A N 1
ATOM 599 C CA . THR A 1 81 ? -16.531 52.938 10.305 1 96.81 81 THR A CA 1
ATOM 600 C C . THR A 1 81 ? -17.453 53.719 11.242 1 96.81 81 THR A C 1
ATOM 602 O O . THR A 1 81 ? -18.672 53.625 11.148 1 96.81 81 THR A O 1
ATOM 605 N N . GLY A 1 82 ? -16.891 54.438 12.18 1 96.25 82 GLY A N 1
ATOM 606 C CA . GLY A 1 82 ? -17.656 55.156 13.18 1 96.25 82 GLY A CA 1
ATOM 607 C C . GLY A 1 82 ? -18.062 54.281 14.367 1 96.25 82 GLY A C 1
ATOM 608 O O . GLY A 1 82 ? -18.703 54.781 15.305 1 96.25 82 GLY A O 1
ATOM 609 N N . LEU A 1 83 ? -17.703 53.094 14.359 1 96.69 83 LEU A N 1
ATOM 610 C CA . LEU A 1 83 ? -18.031 52.219 15.461 1 96.69 83 LEU A CA 1
ATOM 611 C C . LEU A 1 83 ? -16.797 51.938 16.312 1 96.69 83 LEU A C 1
ATOM 613 O O . LEU A 1 83 ? -15.766 51.5 15.805 1 96.69 83 LEU A O 1
ATOM 617 N N . ALA A 1 84 ? -16.938 52.188 17.594 1 96.19 84 ALA A N 1
ATOM 618 C CA . ALA A 1 84 ? -15.836 51.938 18.516 1 96.19 84 ALA A CA 1
ATOM 619 C C . ALA A 1 84 ? -15.609 50.469 18.719 1 96.19 84 ALA A C 1
ATOM 621 O O . ALA A 1 84 ? -16.562 49.688 18.859 1 96.19 84 ALA A O 1
ATOM 622 N N . THR A 1 85 ? -14.414 50.062 18.672 1 96.5 85 THR A N 1
ATOM 623 C CA . THR A 1 85 ? -14.07 48.656 18.828 1 96.5 85 THR A CA 1
ATOM 624 C C . THR A 1 85 ? -13.773 48.344 20.297 1 96.5 85 THR A C 1
ATOM 626 O O . THR A 1 85 ? -13.727 47.156 20.672 1 96.5 85 THR A O 1
ATOM 629 N N . GLY A 1 86 ? -13.508 49.375 21.078 1 94.94 86 GLY A N 1
ATOM 630 C CA . GLY A 1 86 ? -13.125 49.188 22.469 1 94.94 86 GLY A CA 1
ATOM 631 C C . GLY A 1 86 ? -11.68 48.75 22.641 1 94.94 86 GLY A C 1
ATOM 632 O O . GLY A 1 86 ? -11.258 48.406 23.75 1 94.94 86 GLY A O 1
ATOM 633 N N . PHE A 1 87 ? -10.898 48.812 21.656 1 95.31 87 PHE A N 1
ATOM 634 C CA . PHE A 1 87 ? -9.508 48.375 21.719 1 95.31 87 PHE A CA 1
ATOM 635 C C . PHE A 1 87 ? -8.688 49.312 22.609 1 95.31 87 PHE A C 1
ATOM 637 O O . PHE A 1 87 ? -8.727 50.531 22.422 1 95.31 87 PHE A O 1
ATOM 644 N N . LYS A 1 88 ? -8.062 48.75 23.594 1 94.81 88 LYS A N 1
ATOM 645 C CA . LYS A 1 88 ? -7.145 49.438 24.5 1 94.81 88 LYS A CA 1
ATOM 646 C C . LYS A 1 88 ? -5.832 48.656 24.641 1 94.81 88 LYS A C 1
ATOM 648 O O . LYS A 1 88 ? -5.832 47.469 24.891 1 94.81 88 LYS A O 1
ATOM 653 N N . GLN A 1 89 ? -4.793 49.406 24.484 1 95.25 89 GLN A N 1
ATOM 654 C CA . GLN A 1 89 ? -3.475 48.781 24.656 1 95.25 89 GLN A CA 1
ATOM 655 C C . GLN A 1 89 ? -3.023 48.875 26.109 1 95.25 89 GLN A C 1
ATOM 657 O O . GLN A 1 89 ? -2.131 49.656 26.453 1 95.25 89 GLN A O 1
ATOM 662 N N . VAL A 1 90 ? -3.514 48.031 26.891 1 96.5 90 VAL A N 1
ATOM 663 C CA . VAL A 1 90 ? -3.236 48.062 28.328 1 96.5 90 VAL A CA 1
ATOM 664 C C . VAL A 1 90 ? -2.008 47.188 28.625 1 96.5 90 VAL A C 1
ATOM 666 O O . VAL A 1 90 ? -1.525 47.188 29.766 1 96.5 90 VAL A O 1
ATOM 669 N N . GLY A 1 91 ? -1.462 46.5 27.594 1 97 91 GLY A N 1
ATOM 670 C CA . GLY A 1 91 ? -0.348 45.594 27.812 1 97 91 GLY A CA 1
ATOM 671 C C . GLY A 1 91 ? -0.768 44.25 28.422 1 97 91 GLY A C 1
ATOM 672 O O . GLY A 1 91 ? -1.949 44.062 28.719 1 97 91 GLY A O 1
ATOM 673 N N . SER A 1 92 ? 0.16 43.375 28.531 1 98 92 SER A N 1
ATOM 674 C CA . SER A 1 92 ? -0.09 42.062 29.172 1 98 92 SER A CA 1
ATOM 675 C C . SER A 1 92 ? 1.138 41.594 29.938 1 98 92 SER A C 1
ATOM 677 O O . SER A 1 92 ? 2.268 41.969 29.609 1 98 92 SER A O 1
ATOM 679 N N . ILE A 1 93 ? 0.94 40.875 31 1 98.12 93 ILE A N 1
ATOM 680 C CA . ILE A 1 93 ? 1.981 40.219 31.797 1 98.12 93 ILE A CA 1
ATOM 681 C C . ILE A 1 93 ? 1.722 38.719 31.859 1 98.12 93 ILE A C 1
ATOM 683 O O . ILE A 1 93 ? 0.592 38.281 32.094 1 98.12 93 ILE A O 1
ATOM 687 N N . SER A 1 94 ? 2.662 37.938 31.531 1 98.25 94 SER A N 1
ATOM 688 C CA . SER A 1 94 ? 2.648 36.5 31.797 1 98.25 94 SER A CA 1
ATOM 689 C C . SER A 1 94 ? 3.613 36.125 32.938 1 98.25 94 SER A C 1
ATOM 691 O O . SER A 1 94 ? 4.758 36.594 32.938 1 98.25 94 SER A O 1
ATOM 693 N N . VAL A 1 95 ? 3.164 35.281 33.812 1 98 95 VAL A N 1
ATOM 694 C CA . VAL A 1 95 ? 3.943 34.938 35 1 98 95 VAL A CA 1
ATOM 695 C C . VAL A 1 95 ? 4.352 33.469 34.969 1 98 95 VAL A C 1
ATOM 697 O O . VAL A 1 95 ? 3.586 32.625 34.531 1 98 95 VAL A O 1
ATOM 700 N N . ALA A 1 96 ? 5.598 33.219 35.406 1 98.56 96 ALA A N 1
ATOM 701 C CA . ALA A 1 96 ? 6.117 31.859 35.531 1 98.56 96 ALA A CA 1
ATOM 702 C C . ALA A 1 96 ? 6.156 31.422 37 1 98.56 96 ALA A C 1
ATOM 704 O O . ALA A 1 96 ? 6.629 32.156 37.875 1 98.56 96 ALA A O 1
ATOM 705 N N . LEU A 1 97 ? 5.648 30.203 37.312 1 98.31 97 LEU A N 1
ATOM 706 C CA . LEU A 1 97 ? 5.676 29.688 38.656 1 98.31 97 LEU A CA 1
ATOM 707 C C . LEU A 1 97 ? 6.695 28.562 38.781 1 98.31 97 LEU A C 1
ATOM 709 O O . LEU A 1 97 ? 6.898 28.031 39.875 1 98.31 97 LEU A O 1
ATOM 713 N N . THR A 1 98 ? 7.27 28.078 37.75 1 98.12 98 THR A N 1
ATOM 714 C CA . THR A 1 98 ? 8.32 27.078 37.719 1 98.12 98 THR A CA 1
ATOM 715 C C . THR A 1 98 ? 9.523 27.562 36.906 1 98.12 98 THR A C 1
ATOM 717 O O . THR A 1 98 ? 9.414 28.516 36.156 1 98.12 98 THR A O 1
ATOM 720 N N . ASP A 1 99 ? 10.625 26.906 37.125 1 97.56 99 ASP A N 1
ATOM 721 C CA . ASP A 1 99 ? 11.82 27.25 36.375 1 97.56 99 ASP A CA 1
ATOM 722 C C . ASP A 1 99 ? 11.656 26.906 34.906 1 97.56 99 ASP A C 1
ATOM 724 O O . ASP A 1 99 ? 12.18 27.609 34.031 1 97.56 99 ASP A O 1
ATOM 728 N N . ALA A 1 100 ? 10.977 25.844 34.625 1 97.75 100 ALA A N 1
ATOM 729 C CA . ALA A 1 100 ? 10.719 25.469 33.25 1 97.75 100 ALA A CA 1
ATOM 730 C C . ALA A 1 100 ? 9.883 26.531 32.531 1 97.75 100 ALA A C 1
ATOM 732 O O . ALA A 1 100 ? 10.172 26.891 31.391 1 97.75 100 ALA A O 1
ATOM 733 N N . ARG A 1 101 ? 8.836 27.047 33.188 1 98.25 101 ARG A N 1
ATOM 734 C CA . ARG A 1 101 ? 7.996 28.078 32.625 1 98.25 101 ARG A CA 1
ATOM 735 C C . ARG A 1 101 ? 8.781 29.391 32.438 1 98.25 101 ARG A C 1
ATOM 737 O O . ARG A 1 101 ? 8.57 30.125 31.484 1 98.25 101 ARG A O 1
ATOM 744 N N . LYS A 1 102 ? 9.633 29.672 33.438 1 98.31 102 LYS A N 1
ATOM 745 C CA . LYS A 1 102 ? 10.5 30.844 33.312 1 98.31 102 LYS A CA 1
ATOM 746 C C . LYS A 1 102 ? 11.344 30.75 32.031 1 98.31 102 LYS A C 1
ATOM 748 O O . LYS A 1 102 ? 11.438 31.719 31.281 1 98.31 102 LYS A O 1
ATOM 753 N N . GLU A 1 103 ? 11.938 29.594 31.812 1 97.38 103 GLU A N 1
ATOM 754 C CA . GLU A 1 103 ? 12.727 29.375 30.609 1 97.38 103 GLU A CA 1
ATOM 755 C C . GLU A 1 103 ? 11.883 29.578 29.359 1 97.38 103 GLU A C 1
ATOM 757 O O . GLU A 1 103 ? 12.328 30.234 28.406 1 97.38 103 GLU A O 1
ATOM 762 N N . GLU A 1 104 ? 10.688 29.031 29.312 1 97.56 104 GLU A N 1
ATOM 763 C CA . GLU A 1 104 ? 9.789 29.188 28.172 1 97.56 104 GLU A CA 1
ATOM 764 C C . GLU A 1 104 ? 9.492 30.656 27.906 1 97.56 104 GLU A C 1
ATOM 766 O O . GLU A 1 104 ? 9.578 31.109 26.75 1 97.56 104 GLU A O 1
ATOM 771 N N . LEU A 1 105 ? 9.141 31.422 28.953 1 98.12 105 LEU A N 1
ATOM 772 C CA . LEU A 1 105 ? 8.781 32.812 28.812 1 98.12 105 LEU A CA 1
ATOM 773 C C . LEU A 1 105 ? 9.969 33.625 28.312 1 98.12 105 LEU A C 1
ATOM 775 O O . LEU A 1 105 ? 9.805 34.531 27.484 1 98.12 105 LEU A O 1
ATOM 779 N N . PHE A 1 106 ? 11.133 33.312 28.844 1 98.19 106 PHE A N 1
ATOM 780 C CA . PHE A 1 106 ? 12.32 34.062 28.438 1 98.19 106 PHE A CA 1
ATOM 781 C C . PHE A 1 106 ? 12.711 33.75 27 1 98.19 106 PHE A C 1
ATOM 783 O O . PHE A 1 106 ? 13.172 34.594 26.266 1 98.19 106 PHE A O 1
ATOM 790 N N . ARG A 1 107 ? 12.602 32.5 26.594 1 97.62 107 ARG A N 1
ATOM 791 C CA . ARG A 1 107 ? 12.773 32.156 25.188 1 97.62 107 ARG A CA 1
ATOM 792 C C . ARG A 1 107 ? 11.758 32.906 24.312 1 97.62 107 ARG A C 1
ATOM 794 O O . ARG A 1 107 ? 12.086 33.344 23.203 1 97.62 107 ARG A O 1
ATOM 801 N N . GLY A 1 108 ? 10.508 32.938 24.828 1 97.62 108 GLY A N 1
ATOM 802 C CA . GLY A 1 108 ? 9.492 33.719 24.141 1 97.62 108 GLY A CA 1
ATOM 803 C C . GLY A 1 108 ? 9.859 35.188 24.016 1 97.62 108 GLY A C 1
ATOM 804 O O . GLY A 1 108 ? 9.602 35.812 22.984 1 97.62 108 GLY A O 1
ATOM 805 N N . ALA A 1 109 ? 10.43 35.75 25.062 1 98.12 109 ALA A N 1
ATOM 806 C CA . ALA A 1 109 ? 10.867 37.125 25.031 1 98.12 109 ALA A CA 1
ATOM 807 C C . ALA A 1 109 ? 11.953 37.344 23.984 1 98.12 109 ALA A C 1
ATOM 809 O O . ALA A 1 109 ? 11.945 38.344 23.266 1 98.12 109 ALA A O 1
ATOM 810 N N . SER A 1 110 ? 12.898 36.406 23.938 1 97.69 110 SER A N 1
ATOM 811 C CA . SER A 1 110 ? 13.914 36.438 22.906 1 97.69 110 SER A CA 1
ATOM 812 C C . SER A 1 110 ? 13.281 36.438 21.516 1 97.69 110 SER A C 1
ATOM 814 O O . SER A 1 110 ? 13.648 37.25 20.656 1 97.69 110 SER A O 1
ATOM 816 N N . MET A 1 111 ? 12.383 35.594 21.312 1 97.19 111 MET A N 1
ATOM 817 C CA . MET A 1 111 ? 11.664 35.469 20.047 1 97.19 111 MET A CA 1
ATOM 818 C C . MET A 1 111 ? 10.961 36.781 19.688 1 97.19 111 MET A C 1
ATOM 820 O O . MET A 1 111 ? 11 37.25 18.547 1 97.19 111 MET A O 1
ATOM 824 N N . ALA A 1 112 ? 10.328 37.375 20.656 1 97.69 112 ALA A N 1
ATOM 825 C CA . ALA A 1 112 ? 9.625 38.656 20.484 1 97.69 112 ALA A CA 1
ATOM 826 C C . ALA A 1 112 ? 10.57 39.719 19.953 1 97.69 112 ALA A C 1
ATOM 828 O O . ALA A 1 112 ? 10.203 40.5 19.047 1 97.69 112 ALA A O 1
ATOM 829 N N . ARG A 1 113 ? 11.727 39.781 20.469 1 96.62 113 ARG A N 1
ATOM 830 C CA . ARG A 1 113 ? 12.719 40.75 20.016 1 96.62 113 ARG A CA 1
ATOM 831 C C . ARG A 1 113 ? 13.07 40.562 18.547 1 96.62 113 ARG A C 1
ATOM 833 O O . ARG A 1 113 ? 13.188 41.5 17.781 1 96.62 113 ARG A O 1
ATOM 840 N N . ALA A 1 114 ? 13.211 39.312 18.219 1 96.56 114 ALA A N 1
ATOM 841 C CA . ALA A 1 114 ? 13.531 39 16.828 1 96.56 114 ALA A CA 1
ATOM 842 C C . ALA A 1 114 ? 12.367 39.344 15.906 1 96.56 114 ALA A C 1
ATOM 844 O O . ALA A 1 114 ? 12.578 39.688 14.742 1 96.56 114 ALA A O 1
ATOM 845 N N . PHE A 1 115 ? 11.133 39.219 16.422 1 96.94 115 PHE A N 1
ATOM 846 C CA . PHE A 1 115 ? 9.945 39.438 15.602 1 96.94 115 PHE A CA 1
ATOM 847 C C . PHE A 1 115 ? 9.516 40.906 15.625 1 96.94 115 PHE A C 1
ATOM 849 O O . PHE A 1 115 ? 8.531 41.281 14.984 1 96.94 115 PHE A O 1
ATOM 856 N N . GLY A 1 116 ? 10.164 41.688 16.375 1 94.88 116 GLY A N 1
ATOM 857 C CA . GLY A 1 116 ? 9.875 43.125 16.422 1 94.88 116 GLY A CA 1
ATOM 858 C C . GLY A 1 116 ? 8.734 43.469 17.359 1 94.88 116 GLY A C 1
ATOM 859 O O . GLY A 1 116 ? 7.988 44.406 17.125 1 94.88 116 GLY A O 1
ATOM 860 N N . VAL A 1 117 ? 8.5 42.688 18.375 1 96.88 117 VAL A N 1
ATOM 861 C CA . VAL A 1 117 ? 7.492 42.969 19.391 1 96.88 117 VAL A CA 1
ATOM 862 C C . VAL A 1 117 ? 8.172 43.438 20.672 1 96.88 117 VAL A C 1
ATOM 864 O O . VAL A 1 117 ? 9.031 42.719 21.219 1 96.88 117 VAL A O 1
ATOM 867 N N . PRO A 1 118 ? 7.812 44.594 21.141 1 97.19 118 PRO A N 1
ATOM 868 C CA . PRO A 1 118 ? 8.406 45.062 22.391 1 97.19 118 PRO A CA 1
ATOM 869 C C . PRO A 1 118 ? 8.086 44.125 23.562 1 97.19 118 PRO A C 1
ATOM 871 O O . PRO A 1 118 ? 6.945 43.688 23.719 1 97.19 118 PRO A O 1
ATOM 874 N N . VAL A 1 119 ? 9.156 43.844 24.375 1 97.75 119 VAL A N 1
ATOM 875 C CA . VAL A 1 119 ? 9 42.906 25.484 1 97.75 119 VAL A CA 1
ATOM 876 C C . VAL A 1 119 ? 9.992 43.25 26.594 1 97.75 119 VAL A C 1
ATOM 878 O O . VAL A 1 119 ? 11.078 43.781 26.328 1 97.75 119 VAL A O 1
ATOM 881 N N . GLU A 1 120 ? 9.602 43 27.797 1 97.94 120 GLU A N 1
ATOM 882 C CA . GLU A 1 120 ? 10.477 43.156 28.953 1 97.94 120 GLU A CA 1
ATOM 883 C C . GLU A 1 120 ? 10.383 41.969 29.891 1 97.94 120 GLU A C 1
ATOM 885 O O . GLU A 1 120 ? 9.289 41.531 30.234 1 97.94 120 GLU A O 1
ATOM 890 N N . GLU A 1 121 ? 11.547 41.438 30.25 1 98.06 121 GLU A N 1
ATOM 891 C CA . GLU A 1 121 ? 11.602 40.438 31.297 1 98.06 121 GLU A CA 1
ATOM 892 C C . GLU A 1 121 ? 11.492 41.062 32.688 1 98.06 121 GLU A C 1
ATOM 894 O O . GLU A 1 121 ? 12.07 42.125 32.938 1 98.06 121 GLU A O 1
ATOM 899 N N . LEU A 1 122 ? 10.719 40.406 33.531 1 98.25 122 LEU A N 1
ATOM 900 C CA . LEU A 1 122 ? 10.438 40.969 34.844 1 98.25 122 LEU A CA 1
ATOM 901 C C . LEU A 1 122 ? 10.875 40.031 35.969 1 98.25 122 LEU A C 1
ATOM 903 O O . LEU A 1 122 ? 10.703 38.812 35.875 1 98.25 122 LEU A O 1
ATOM 907 N N . SER A 1 123 ? 11.469 40.594 36.969 1 97.81 123 SER A N 1
ATOM 908 C CA . SER A 1 123 ? 11.609 39.906 38.25 1 97.81 123 SER A CA 1
ATOM 909 C C . SER A 1 123 ? 10.281 39.812 39 1 97.81 123 SER A C 1
ATOM 911 O O . SER A 1 123 ? 9.328 40.531 38.656 1 97.81 123 SER A O 1
ATOM 913 N N . PRO A 1 124 ? 10.234 39 40.031 1 97.62 124 PRO A N 1
ATOM 914 C CA . PRO A 1 124 ? 8.992 38.906 40.812 1 97.62 124 PRO A CA 1
ATOM 915 C C . PRO A 1 124 ? 8.562 40.281 41.375 1 97.62 124 PRO A C 1
ATOM 917 O O . PRO A 1 124 ? 7.379 40.625 41.312 1 97.62 124 PRO A O 1
ATOM 920 N N . GLN A 1 125 ? 9.461 41.031 41.844 1 97.62 125 GLN A N 1
ATOM 921 C CA . GLN A 1 125 ? 9.125 42.344 42.406 1 97.62 125 GLN A CA 1
ATOM 922 C C . GLN A 1 125 ? 8.617 43.281 41.312 1 97.62 125 GLN A C 1
ATOM 924 O O . GLN A 1 125 ? 7.695 44.062 41.562 1 97.62 125 GLN A O 1
ATOM 929 N N . GLU A 1 126 ? 9.266 43.25 40.188 1 97.94 126 GLU A N 1
ATOM 930 C CA . GLU A 1 126 ? 8.812 44.094 39.062 1 97.94 126 GLU A CA 1
ATOM 931 C C . GLU A 1 126 ? 7.41 43.688 38.625 1 97.94 126 GLU A C 1
ATOM 933 O O . GLU A 1 126 ? 6.617 44.531 38.219 1 97.94 126 GLU A O 1
ATOM 938 N N . VAL A 1 127 ? 7.133 42.406 38.688 1 97.88 127 VAL A N 1
ATOM 939 C CA . VAL A 1 127 ? 5.773 41.938 38.406 1 97.88 127 VAL A CA 1
ATOM 940 C C . VAL A 1 127 ? 4.801 42.594 39.406 1 97.88 127 VAL A C 1
ATOM 942 O O . VAL A 1 127 ? 3.748 43.094 39 1 97.88 127 VAL A O 1
ATOM 945 N N . LYS A 1 128 ? 5.148 42.531 40.656 1 97 128 LYS A N 1
ATOM 946 C CA . LYS A 1 128 ? 4.316 43.125 41.719 1 97 128 LYS A CA 1
ATOM 947 C C . LYS A 1 128 ? 4.121 44.625 41.469 1 97 128 LYS A C 1
ATOM 949 O O . LYS A 1 128 ? 3.029 45.156 41.688 1 97 128 LYS A O 1
ATOM 954 N N . ASP A 1 129 ? 5.172 45.25 41.062 1 96.69 129 ASP A N 1
ATOM 955 C CA . ASP A 1 129 ? 5.113 46.688 40.812 1 96.69 129 ASP A CA 1
ATOM 956 C C . ASP A 1 129 ? 4.129 47 39.688 1 96.69 129 ASP A C 1
ATOM 958 O O . ASP A 1 129 ? 3.463 48.031 39.719 1 96.69 129 ASP A O 1
ATOM 962 N N . ARG A 1 130 ? 4.047 46.156 38.719 1 95.31 130 ARG A N 1
ATOM 963 C CA . ARG A 1 130 ? 3.186 46.406 37.562 1 95.31 130 ARG A CA 1
ATOM 964 C C . ARG A 1 130 ? 1.78 45.875 37.812 1 95.31 130 ARG A C 1
ATOM 966 O O . ARG A 1 130 ? 0.827 46.25 37.125 1 95.31 130 ARG A O 1
ATOM 973 N N . TYR A 1 131 ? 1.728 44.938 38.719 1 95.69 131 TYR A N 1
ATOM 974 C CA . TYR A 1 131 ? 0.452 44.344 39.094 1 95.69 131 TYR A CA 1
ATOM 975 C C . TYR A 1 131 ? 0.311 44.281 40.625 1 95.69 131 TYR A C 1
ATOM 977 O O . TYR A 1 131 ? 0.472 43.219 41.25 1 95.69 131 TYR A O 1
ATOM 985 N N . GLN A 1 132 ? -0.083 45.312 41.188 1 90.75 132 GLN A N 1
ATOM 986 C CA . GLN A 1 132 ? 0.044 45.594 42.594 1 90.75 132 GLN A CA 1
ATOM 987 C C . GLN A 1 132 ? -0.75 44.594 43.438 1 90.75 132 GLN A C 1
ATOM 989 O O . GLN A 1 132 ? -0.328 44.219 44.531 1 90.75 132 GLN A O 1
ATOM 994 N N . HIS A 1 133 ? -1.806 44.062 42.969 1 91.44 133 HIS A N 1
ATOM 995 C CA . HIS A 1 133 ? -2.689 43.188 43.75 1 91.44 133 HIS A CA 1
ATOM 996 C C . HIS A 1 133 ? -2.256 41.75 43.625 1 91.44 133 HIS A C 1
ATOM 998 O O . HIS A 1 133 ? -2.844 40.875 44.281 1 91.44 133 HIS A O 1
ATOM 1004 N N . LEU A 1 134 ? -1.251 41.469 42.906 1 96.62 134 LEU A N 1
ATOM 1005 C CA . LEU A 1 134 ? -0.845 40.094 42.656 1 96.62 134 LEU A CA 1
ATOM 1006 C C . LEU A 1 134 ? -0.036 39.531 43.812 1 96.62 134 LEU A C 1
ATOM 1008 O O . LEU A 1 134 ? 0.891 40.188 44.281 1 96.62 134 LEU A O 1
ATOM 1012 N N . ASN A 1 135 ? -0.448 38.375 44.312 1 97.62 135 ASN A N 1
ATOM 1013 C CA . ASN A 1 135 ? 0.402 37.594 45.219 1 97.62 135 ASN A CA 1
ATOM 1014 C C . ASN A 1 135 ? 1.578 36.969 44.469 1 97.62 135 ASN A C 1
ATOM 1016 O O . ASN A 1 135 ? 1.392 36.062 43.656 1 97.62 135 ASN A O 1
ATOM 1020 N N . ILE A 1 136 ? 2.754 37.344 44.781 1 97.31 136 ILE A N 1
ATOM 1021 C CA . ILE A 1 136 ? 3.898 36.938 43.969 1 97.31 136 ILE A CA 1
ATOM 1022 C C . ILE A 1 136 ? 4.598 35.75 44.656 1 97.31 136 ILE A C 1
ATOM 1024 O O . ILE A 1 136 ? 5.746 35.438 44.344 1 97.31 136 ILE A O 1
ATOM 1028 N N . GLU A 1 137 ? 3.922 35.188 45.719 1 96.56 137 GLU A N 1
ATOM 1029 C CA . GLU A 1 137 ? 4.5 34 46.312 1 96.56 137 GLU A CA 1
ATOM 1030 C C . GLU A 1 137 ? 4.664 32.906 45.25 1 96.56 137 GLU A C 1
ATOM 1032 O O . GLU A 1 137 ? 3.721 32.594 44.5 1 96.56 137 GLU A O 1
ATOM 1037 N N . GLY A 1 138 ? 5.789 32.375 45.156 1 97 138 GLY A N 1
ATOM 1038 C CA . GLY A 1 138 ? 6.062 31.312 44.219 1 97 138 GLY A CA 1
ATOM 1039 C C . GLY A 1 138 ? 6.367 31.797 42.812 1 97 138 GLY A C 1
ATOM 1040 O O . GLY A 1 138 ? 6.727 31 41.938 1 97 138 GLY A O 1
ATOM 1041 N N . VAL A 1 139 ? 6.223 33.062 42.531 1 98.25 139 VAL A N 1
ATOM 1042 C CA . VAL A 1 139 ? 6.5 33.625 41.219 1 98.25 139 VAL A CA 1
ATOM 1043 C C . VAL A 1 139 ? 8.008 33.656 40.969 1 98.25 139 VAL A C 1
ATOM 1045 O O . VAL A 1 139 ? 8.773 34.094 41.812 1 98.25 139 VAL A O 1
ATOM 1048 N N . LYS A 1 140 ? 8.391 33.094 39.812 1 98.44 140 LYS A N 1
ATOM 1049 C CA . LYS A 1 140 ? 9.812 33.031 39.469 1 98.44 140 LYS A CA 1
ATOM 1050 C C . LYS A 1 140 ? 10.203 34.188 38.531 1 98.44 140 LYS A C 1
ATOM 1052 O O . LYS A 1 140 ? 11.352 34.625 38.562 1 98.44 140 LYS A O 1
ATOM 1057 N N . ALA A 1 141 ? 9.359 34.594 37.688 1 98.19 141 ALA A N 1
ATOM 1058 C CA . ALA A 1 141 ? 9.602 35.656 36.688 1 98.19 141 ALA A CA 1
ATOM 1059 C C . ALA A 1 141 ? 8.312 36.031 35.969 1 98.19 141 ALA A C 1
ATOM 1061 O O . ALA A 1 141 ? 7.266 35.406 36.188 1 98.19 141 ALA A O 1
ATOM 1062 N N . GLY A 1 142 ? 8.391 37.062 35.219 1 98.19 142 GLY A N 1
ATOM 1063 C CA . GLY A 1 142 ? 7.32 37.469 34.312 1 98.19 142 GLY A CA 1
ATOM 1064 C C . GLY A 1 142 ? 7.832 38.094 33.031 1 98.19 142 GLY A C 1
ATOM 1065 O O . GLY A 1 142 ? 9.031 38.312 32.875 1 98.19 142 GLY A O 1
ATOM 1066 N N . VAL A 1 143 ? 6.965 38.25 32.094 1 98.31 143 VAL A N 1
ATOM 1067 C CA . VAL A 1 143 ? 7.25 39 30.875 1 98.31 143 VAL A CA 1
ATOM 1068 C C . VAL A 1 143 ? 6.152 40 30.609 1 98.31 143 VAL A C 1
ATOM 1070 O O . VAL A 1 143 ? 4.969 39.719 30.812 1 98.31 143 VAL A O 1
ATOM 1073 N N . TRP A 1 144 ? 6.594 41.219 30.25 1 98.12 144 TRP A N 1
ATOM 1074 C CA . TRP A 1 144 ? 5.703 42.344 29.969 1 98.12 144 TRP A CA 1
ATOM 1075 C C . TRP A 1 144 ? 5.699 42.656 28.484 1 98.12 144 TRP A C 1
ATOM 1077 O O . TRP A 1 144 ? 6.758 42.875 27.891 1 98.12 144 TRP A O 1
ATOM 1087 N N . LEU A 1 145 ? 4.547 42.688 27.844 1 98.19 145 LEU A N 1
ATOM 1088 C CA . LEU A 1 145 ? 4.344 43.094 26.469 1 98.19 145 LEU A CA 1
ATOM 1089 C C . LEU A 1 145 ? 3.445 44.344 26.406 1 98.19 145 LEU A C 1
ATOM 1091 O O . LEU A 1 145 ? 2.219 44.219 26.438 1 98.19 145 LEU A O 1
ATOM 1095 N N . PRO A 1 146 ? 3.992 45.469 26.156 1 97.25 146 PRO A N 1
ATOM 1096 C CA . PRO A 1 146 ? 3.25 46.719 26.312 1 97.25 146 PRO A CA 1
ATOM 1097 C C . PRO A 1 146 ? 2.225 46.938 25.203 1 97.25 146 PRO A C 1
ATOM 1099 O O . PRO A 1 146 ? 1.271 47.688 25.391 1 97.25 146 PRO A O 1
ATOM 1102 N N . THR A 1 147 ? 2.412 46.312 24.062 1 96.12 147 THR A N 1
ATOM 1103 C CA . THR A 1 147 ? 1.555 46.625 22.938 1 96.12 147 THR A CA 1
ATOM 1104 C C . THR A 1 147 ? 0.351 45.688 22.891 1 96.12 147 THR A C 1
ATOM 1106 O O . THR A 1 147 ? -0.526 45.844 22.031 1 96.12 147 THR A O 1
ATOM 1109 N N . ASP A 1 148 ? 0.299 44.719 23.844 1 97.31 148 ASP A N 1
ATOM 1110 C CA . ASP A 1 148 ? -0.892 43.906 23.969 1 97.31 148 ASP A CA 1
ATOM 1111 C C . ASP A 1 148 ? -2.068 44.719 24.516 1 97.31 148 ASP A C 1
ATOM 1113 O O . ASP A 1 148 ? -1.901 45.844 24.938 1 97.31 148 ASP A O 1
ATOM 1117 N N . GLY A 1 149 ? -3.223 44.094 24.391 1 96.19 149 GLY A N 1
ATOM 1118 C CA . GLY A 1 149 ? -4.383 44.812 24.906 1 96.19 149 GLY A CA 1
ATOM 1119 C C . GLY A 1 149 ? -5.648 43.969 24.891 1 96.19 149 GLY A C 1
ATOM 1120 O O . GLY A 1 149 ? -5.594 42.75 25.078 1 96.19 149 GLY A O 1
ATOM 1121 N N . GLN A 1 150 ? -6.734 44.625 24.906 1 97.06 150 GLN A N 1
ATOM 1122 C CA . GLN A 1 150 ? -8.055 44.031 24.891 1 97.06 150 GLN A CA 1
ATOM 1123 C C . GLN A 1 150 ? -9.047 44.875 24.078 1 97.06 150 GLN A C 1
ATOM 1125 O O . GLN A 1 150 ? -8.789 46.031 23.797 1 97.06 150 GLN A O 1
ATOM 1130 N N . GLY A 1 151 ? -10.055 44.281 23.656 1 96.31 151 GLY A N 1
ATOM 1131 C CA . GLY A 1 151 ? -11.117 44.938 22.906 1 96.31 151 GLY A CA 1
ATOM 1132 C C . GLY A 1 151 ? -12.477 44.281 23.094 1 96.31 151 GLY A C 1
ATOM 1133 O O . GLY A 1 151 ? -12.609 43.344 23.859 1 96.31 151 GLY A O 1
ATOM 1134 N N . ASP A 1 152 ? -13.469 44.938 22.516 1 96.88 152 ASP A N 1
ATOM 1135 C CA . ASP A 1 152 ? -14.828 44.375 22.547 1 96.88 152 ASP A CA 1
ATOM 1136 C C . ASP A 1 152 ? -15.102 43.469 21.359 1 96.88 152 ASP A C 1
ATOM 1138 O O . ASP A 1 152 ? -15.273 43.969 20.234 1 96.88 152 ASP A O 1
ATOM 1142 N N . PRO A 1 153 ? -15.219 42.219 21.594 1 97.44 153 PRO A N 1
ATOM 1143 C CA . PRO A 1 153 ? -15.305 41.281 20.469 1 97.44 153 PRO A CA 1
ATOM 1144 C C . PRO A 1 153 ? -16.484 41.562 19.547 1 97.44 153 PRO A C 1
ATOM 1146 O O . PRO A 1 153 ? -16.312 41.594 18.328 1 97.44 153 PRO A O 1
ATOM 1149 N N . ALA A 1 154 ? -17.625 41.75 20.078 1 97.25 154 ALA A N 1
ATOM 1150 C CA . ALA A 1 154 ? -18.828 42 19.266 1 97.25 154 ALA A CA 1
ATOM 1151 C C . ALA A 1 154 ? -18.672 43.25 18.438 1 97.25 154 ALA A C 1
ATOM 1153 O O . ALA A 1 154 ? -18.984 43.25 17.25 1 97.25 154 ALA A O 1
ATOM 1154 N N . ASN A 1 155 ? -18.188 44.312 19.047 1 97.62 155 ASN A N 1
ATOM 1155 C CA . ASN A 1 155 ? -18.047 45.594 18.359 1 97.62 155 ASN A CA 1
ATOM 1156 C C . ASN A 1 155 ? -16.969 45.531 17.266 1 97.62 155 ASN A C 1
ATOM 1158 O O . ASN A 1 155 ? -17.094 46.188 16.234 1 97.62 155 ASN A O 1
ATOM 1162 N N . ILE A 1 156 ? -15.953 44.781 17.547 1 98.25 156 ILE A N 1
ATOM 1163 C CA . ILE A 1 156 ? -14.938 44.594 16.516 1 98.25 156 ILE A CA 1
ATOM 1164 C C . ILE A 1 156 ? -15.57 43.938 15.297 1 98.25 156 ILE A C 1
ATOM 1166 O O . ILE A 1 156 ? -15.375 44.406 14.164 1 98.25 156 ILE A O 1
ATOM 1170 N N . ALA A 1 157 ? -16.328 42.875 15.477 1 98.5 157 ALA A N 1
ATOM 1171 C CA . ALA A 1 157 ? -17 42.156 14.391 1 98.5 157 ALA A CA 1
ATOM 1172 C C . ALA A 1 157 ? -17.984 43.094 13.656 1 98.5 157 ALA A C 1
ATOM 1174 O O . ALA A 1 157 ? -18.031 43.094 12.43 1 98.5 157 ALA A O 1
ATOM 1175 N N . LEU A 1 158 ? -18.734 43.844 14.438 1 98.25 158 LEU A N 1
ATOM 1176 C CA . LEU A 1 158 ? -19.734 44.75 13.852 1 98.25 158 LEU A CA 1
ATOM 1177 C C . LEU A 1 158 ? -19.062 45.875 13.062 1 98.25 158 LEU A C 1
ATOM 1179 O O . LEU A 1 158 ? -19.578 46.281 12.023 1 98.25 158 LEU A O 1
ATOM 1183 N N . ALA A 1 159 ? -17.953 46.344 13.602 1 98.56 159 ALA A N 1
ATOM 1184 C CA . ALA A 1 159 ? -17.203 47.375 12.875 1 98.56 159 ALA A CA 1
ATOM 1185 C C . ALA A 1 159 ? -16.703 46.844 11.539 1 98.56 159 ALA A C 1
ATOM 1187 O O . ALA A 1 159 ? -16.766 47.531 10.523 1 98.56 159 ALA A O 1
ATOM 1188 N N . LEU A 1 160 ? -16.234 45.625 11.547 1 98.75 160 LEU A N 1
ATOM 1189 C CA . LEU A 1 160 ? -15.781 45 10.312 1 98.75 160 LEU A CA 1
ATOM 1190 C C . LEU A 1 160 ? -16.938 44.781 9.336 1 98.75 160 LEU A C 1
ATOM 1192 O O . LEU A 1 160 ? -16.797 45.062 8.148 1 98.75 160 LEU A O 1
ATOM 1196 N N . ALA A 1 161 ? -18.047 44.312 9.828 1 98.56 161 ALA A N 1
ATOM 1197 C CA . ALA A 1 161 ? -19.234 44.125 8.992 1 98.56 161 ALA A CA 1
ATOM 1198 C C . ALA A 1 161 ? -19.688 45.438 8.383 1 98.56 161 ALA A C 1
ATOM 1200 O O . ALA A 1 161 ? -20.062 45.5 7.211 1 98.56 161 ALA A O 1
ATOM 1201 N N . LYS A 1 162 ? -19.688 46.469 9.203 1 98.5 162 LYS A N 1
ATOM 1202 C CA . LYS A 1 162 ? -20.078 47.781 8.727 1 98.5 162 LYS A CA 1
ATOM 1203 C C . LYS A 1 162 ? -19.141 48.281 7.633 1 98.5 162 LYS A C 1
ATOM 1205 O O . LYS A 1 162 ? -19.578 48.812 6.621 1 98.5 162 LYS A O 1
ATOM 1210 N N . GLY A 1 163 ? -17.859 48.125 7.918 1 98.19 163 GLY A N 1
ATOM 1211 C CA . GLY A 1 163 ? -16.891 48.469 6.887 1 98.19 163 GLY A CA 1
ATOM 1212 C C . GLY A 1 163 ? -17.125 47.75 5.578 1 98.19 163 GLY A C 1
ATOM 1213 O O . GLY A 1 163 ? -17 48.344 4.504 1 98.19 163 GLY A O 1
ATOM 1214 N N . ALA A 1 164 ? -17.484 46.469 5.621 1 98.5 164 ALA A N 1
ATOM 1215 C CA . ALA A 1 164 ? -17.797 45.688 4.426 1 98.5 164 ALA A CA 1
ATOM 1216 C C . ALA A 1 164 ? -19.031 46.219 3.719 1 98.5 164 ALA A C 1
ATOM 1218 O O . ALA A 1 164 ? -19.047 46.375 2.496 1 98.5 164 ALA A O 1
ATOM 1219 N N . ARG A 1 165 ? -20.047 46.531 4.488 1 97.75 165 ARG A N 1
ATOM 1220 C CA . ARG A 1 165 ? -21.297 47.062 3.934 1 97.75 165 ARG A CA 1
ATOM 1221 C C . ARG A 1 165 ? -21.062 48.406 3.238 1 97.75 165 ARG A C 1
ATOM 1223 O O . ARG A 1 165 ? -21.609 48.656 2.166 1 97.75 165 ARG A O 1
ATOM 1230 N N . GLN A 1 166 ? -20.297 49.156 3.885 1 97.44 166 GLN A N 1
ATOM 1231 C CA . GLN A 1 166 ? -20 50.5 3.348 1 97.44 166 GLN A CA 1
ATOM 1232 C C . GLN A 1 166 ? -19.344 50.406 1.979 1 97.44 166 GLN A C 1
ATOM 1234 O O . GLN A 1 166 ? -19.438 51.312 1.164 1 97.44 166 GLN A O 1
ATOM 1239 N N . ARG A 1 167 ? -18.797 49.281 1.757 1 97.62 167 ARG A N 1
ATOM 1240 C CA . ARG A 1 167 ? -18.094 49.094 0.487 1 97.62 167 ARG A CA 1
ATOM 1241 C C . ARG A 1 167 ? -18.875 48.156 -0.438 1 97.62 167 ARG A C 1
ATOM 1243 O O . ARG A 1 167 ? -18.344 47.688 -1.436 1 97.62 167 ARG A O 1
ATOM 1250 N N . GLY A 1 168 ? -20.109 47.812 -0.075 1 96.38 168 GLY A N 1
ATOM 1251 C CA . GLY A 1 168 ? -21.016 47.188 -1.023 1 96.38 168 GLY A CA 1
ATOM 1252 C C . GLY A 1 168 ? -21.312 45.719 -0.71 1 96.38 168 GLY A C 1
ATOM 1253 O O . GLY A 1 168 ? -22.094 45.094 -1.421 1 96.38 168 GLY A O 1
ATOM 1254 N N . ALA A 1 169 ? -20.797 45.219 0.315 1 98.25 169 ALA A N 1
ATOM 1255 C CA . ALA A 1 169 ? -21.078 43.812 0.659 1 98.25 169 ALA A CA 1
ATOM 1256 C C . ALA A 1 169 ? -22.516 43.656 1.157 1 98.25 169 ALA A C 1
ATOM 1258 O O . ALA A 1 169 ? -23.047 44.562 1.815 1 98.25 169 ALA A O 1
ATOM 1259 N N . VAL A 1 170 ? -23.109 42.562 0.758 1 98.19 170 VAL A N 1
ATOM 1260 C CA . VAL A 1 170 ? -24.406 42.156 1.337 1 98.19 170 VAL A CA 1
ATOM 1261 C C . VAL A 1 170 ? -24.172 41.281 2.566 1 98.19 170 VAL A C 1
ATOM 1263 O O . VAL A 1 170 ? -23.562 40.219 2.469 1 98.19 170 VAL A O 1
ATOM 1266 N N . VAL A 1 171 ? -24.531 41.812 3.695 1 98.19 171 VAL A N 1
ATOM 1267 C CA . VAL A 1 171 ? -24.5 41.031 4.93 1 98.19 171 VAL A CA 1
ATOM 1268 C C . VAL A 1 171 ? -25.922 40.656 5.324 1 98.19 171 VAL A C 1
ATOM 1270 O O . VAL A 1 171 ? -26.719 41.5 5.742 1 98.19 171 VAL A O 1
ATOM 1273 N N . ALA A 1 172 ? -26.188 39.344 5.164 1 97.88 172 ALA A N 1
ATOM 1274 C CA . ALA A 1 172 ? -27.547 38.875 5.398 1 97.88 172 ALA A CA 1
ATOM 1275 C C . ALA A 1 172 ? -27.625 38 6.641 1 97.88 172 ALA A C 1
ATOM 1277 O O . ALA A 1 172 ? -26.922 37 6.742 1 97.88 172 ALA A O 1
ATOM 1278 N N . GLU A 1 173 ? -28.422 38.375 7.602 1 97.44 173 GLU A N 1
ATOM 1279 C CA . GLU A 1 173 ? -28.688 37.594 8.812 1 97.44 173 GLU A CA 1
ATOM 1280 C C . GLU A 1 173 ? -29.938 36.75 8.664 1 97.44 173 GLU A C 1
ATOM 1282 O O . GLU A 1 173 ? -30.766 36.969 7.781 1 97.44 173 GLU A O 1
ATOM 1287 N N . GLY A 1 174 ? -30 35.656 9.461 1 96.81 174 GLY A N 1
ATOM 1288 C CA . GLY A 1 174 ? -31.156 34.781 9.438 1 96.81 174 GLY A CA 1
ATOM 1289 C C . GLY A 1 174 ? -31.188 33.875 8.227 1 96.81 174 GLY A C 1
ATOM 1290 O O . GLY A 1 174 ? -32.25 33.375 7.855 1 96.81 174 GLY A O 1
ATOM 1291 N N . VAL A 1 175 ? -30.109 33.688 7.523 1 97.75 175 VAL A N 1
ATOM 1292 C CA . VAL A 1 175 ? -30.031 32.875 6.316 1 97.75 175 VAL A CA 1
ATOM 1293 C C . VAL A 1 175 ? -29.172 31.641 6.582 1 97.75 175 VAL A C 1
ATOM 1295 O O . VAL A 1 175 ? -27.953 31.75 6.723 1 97.75 175 VAL A O 1
ATOM 1298 N N . LYS A 1 176 ? -29.766 30.516 6.613 1 97.31 176 LYS A N 1
ATOM 1299 C CA . LYS A 1 176 ? -29.031 29.266 6.855 1 97.31 176 LYS A CA 1
ATOM 1300 C C . LYS A 1 176 ? -28.625 28.609 5.543 1 97.31 176 LYS A C 1
ATOM 1302 O O . LYS A 1 176 ? -29.453 28.375 4.668 1 97.31 176 LYS A O 1
ATOM 1307 N N . VAL A 1 177 ? -27.328 28.391 5.383 1 98.25 177 VAL A N 1
ATOM 1308 C CA . VAL A 1 177 ? -26.859 27.594 4.254 1 98.25 177 VAL A CA 1
ATOM 1309 C C . VAL A 1 177 ? -27.188 26.125 4.477 1 98.25 177 VAL A C 1
ATOM 1311 O O . VAL A 1 177 ? -26.875 25.547 5.527 1 98.25 177 VAL A O 1
ATOM 1314 N N . THR A 1 178 ? -27.766 25.453 3.441 1 97.75 178 THR A N 1
ATOM 1315 C CA . THR A 1 178 ? -28.266 24.094 3.621 1 97.75 178 THR A CA 1
ATOM 1316 C C . THR A 1 178 ? -27.531 23.109 2.715 1 97.75 178 THR A C 1
ATOM 1318 O O . THR A 1 178 ? -27.641 21.891 2.885 1 97.75 178 THR A O 1
ATOM 1321 N N . GLY A 1 179 ? -26.703 23.641 1.842 1 98.25 179 GLY A N 1
ATOM 1322 C CA . GLY A 1 179 ? -25.984 22.766 0.939 1 98.25 179 GLY A CA 1
ATOM 1323 C C . GLY A 1 179 ? -25.047 23.5 0.001 1 98.25 179 GLY A C 1
ATOM 1324 O O . GLY A 1 179 ? -25.188 24.703 -0.194 1 98.25 179 GLY A O 1
ATOM 1325 N N . ILE A 1 180 ? -24.141 22.828 -0.494 1 98.69 180 ILE A N 1
ATOM 1326 C CA . ILE A 1 180 ? -23.203 23.312 -1.486 1 98.69 180 ILE A CA 1
ATOM 1327 C C . ILE A 1 180 ? -23.094 22.328 -2.645 1 98.69 180 ILE A C 1
ATOM 1329 O O . ILE A 1 180 ? -22.828 21.141 -2.432 1 98.69 180 ILE A O 1
ATOM 1333 N N . LYS A 1 181 ? -23.422 22.734 -3.842 1 98.25 181 LYS A N 1
ATOM 1334 C CA . LYS A 1 181 ? -23.297 21.891 -5.023 1 98.25 181 LYS A CA 1
ATOM 1335 C C . LYS A 1 181 ? -21.875 21.906 -5.586 1 98.25 181 LYS A C 1
ATOM 1337 O O . LYS A 1 181 ? -21.359 22.984 -5.906 1 98.25 181 LYS A O 1
ATOM 1342 N N . VAL A 1 182 ? -21.234 20.797 -5.605 1 97.44 182 VAL A N 1
ATOM 1343 C CA . VAL A 1 182 ? -19.891 20.672 -6.168 1 97.44 182 VAL A CA 1
ATOM 1344 C C . VAL A 1 182 ? -19.938 19.797 -7.418 1 97.44 182 VAL A C 1
ATOM 1346 O O . VAL A 1 182 ? -20.594 18.734 -7.426 1 97.44 182 VAL A O 1
ATOM 1349 N N . GLU A 1 183 ? -19.438 20.156 -8.484 1 94.69 183 GLU A N 1
ATOM 1350 C CA . GLU A 1 183 ? -19.25 19.391 -9.711 1 94.69 183 GLU A CA 1
ATOM 1351 C C . GLU A 1 183 ? -17.766 19.219 -10.039 1 94.69 183 GLU A C 1
ATOM 1353 O O . GLU A 1 183 ? -17.062 20.203 -10.273 1 94.69 183 GLU A O 1
ATOM 1358 N N . GLY A 1 184 ? -17.312 18 -10.086 1 90.19 184 GLY A N 1
ATOM 1359 C CA . GLY A 1 184 ? -15.883 17.781 -10.156 1 90.19 184 GLY A CA 1
ATOM 1360 C C . GLY A 1 184 ? -15.133 18.312 -8.953 1 90.19 184 GLY A C 1
ATOM 1361 O O . GLY A 1 184 ? -15.43 17.938 -7.812 1 90.19 184 GLY A O 1
ATOM 1362 N N . ARG A 1 185 ? -14.297 19.172 -9.219 1 94.31 185 ARG A N 1
ATOM 1363 C CA . ARG A 1 185 ? -13.523 19.766 -8.125 1 94.31 185 ARG A CA 1
ATOM 1364 C C . ARG A 1 185 ? -13.859 21.234 -7.949 1 94.31 185 ARG A C 1
ATOM 1366 O O . ARG A 1 185 ? -13.047 22.016 -7.453 1 94.31 185 ARG A O 1
ATOM 1373 N N . ARG A 1 186 ? -15.094 21.656 -8.367 1 97.19 186 ARG A N 1
ATOM 1374 C CA . ARG A 1 186 ? -15.461 23.062 -8.281 1 97.19 186 ARG A CA 1
ATOM 1375 C C . ARG A 1 186 ? -16.828 23.234 -7.625 1 97.19 186 ARG A C 1
ATOM 1377 O O . ARG A 1 186 ? -17.781 22.531 -7.988 1 97.19 186 ARG A O 1
ATOM 1384 N N . ALA A 1 187 ? -16.859 24.062 -6.648 1 98.12 187 ALA A N 1
ATOM 1385 C CA . ALA A 1 187 ? -18.141 24.438 -6.066 1 98.12 187 ALA A CA 1
ATOM 1386 C C . ALA A 1 187 ? -18.906 25.375 -7 1 98.12 187 ALA A C 1
ATOM 1388 O O . ALA A 1 187 ? -18.328 26.281 -7.598 1 98.12 187 ALA A O 1
ATOM 1389 N N . LYS A 1 188 ? -20.234 25.156 -7.164 1 98.25 188 LYS A N 1
ATOM 1390 C CA . LYS A 1 188 ? -21 25.906 -8.148 1 98.25 188 LYS A CA 1
ATOM 1391 C C . LYS A 1 188 ? -22 26.844 -7.477 1 98.25 188 LYS A C 1
ATOM 1393 O O . LYS A 1 188 ? -22.266 27.938 -7.977 1 98.25 188 LYS A O 1
ATOM 1398 N N . SER A 1 189 ? -22.562 26.375 -6.359 1 98.69 189 SER A N 1
ATOM 1399 C CA . SER A 1 189 ? -23.625 27.156 -5.762 1 98.69 189 SER A CA 1
ATOM 1400 C C . SER A 1 189 ? -23.828 26.797 -4.293 1 98.69 189 SER A C 1
ATOM 1402 O O . SER A 1 189 ? -23.359 25.75 -3.838 1 98.69 189 SER A O 1
ATOM 1404 N N . VAL A 1 190 ? -24.469 27.703 -3.609 1 98.62 190 VAL A N 1
ATOM 1405 C CA . VAL A 1 190 ? -24.844 27.531 -2.209 1 98.62 190 VAL A CA 1
ATOM 1406 C C . VAL A 1 190 ? -26.359 27.562 -2.078 1 98.62 190 VAL A C 1
ATOM 1408 O O . VAL A 1 190 ? -27.016 28.469 -2.6 1 98.62 190 VAL A O 1
ATOM 1411 N N . SER A 1 191 ? -26.906 26.531 -1.474 1 98.56 191 SER A N 1
ATOM 1412 C CA . SER A 1 191 ? -28.328 26.531 -1.139 1 98.56 191 SER A CA 1
ATOM 1413 C C . SER A 1 191 ? -28.562 27.109 0.248 1 98.56 191 SER A C 1
ATOM 1415 O O . SER A 1 191 ? -27.766 26.906 1.165 1 98.56 191 SER A O 1
ATOM 1417 N N . TRP A 1 192 ? -29.672 27.906 0.414 1 97.81 192 TRP A N 1
ATOM 1418 C CA . TRP A 1 192 ? -29.938 28.562 1.691 1 97.81 192 TRP A CA 1
ATOM 1419 C C . TRP A 1 192 ? -31.438 28.531 2.004 1 97.81 192 TRP A C 1
ATOM 1421 O O . TRP A 1 192 ? -32.25 28.25 1.126 1 97.81 192 TRP A O 1
ATOM 1431 N N . GLU A 1 193 ? -31.734 28.703 3.221 1 97 193 GLU A N 1
ATOM 1432 C CA . GLU A 1 193 ? -33.094 28.812 3.719 1 97 193 GLU A CA 1
ATOM 1433 C C . GLU A 1 193 ? -33.25 29.984 4.672 1 97 193 GLU A C 1
ATOM 1435 O O . GLU A 1 193 ? -32.375 30.25 5.488 1 97 193 GLU A O 1
ATOM 1440 N N . GLN A 1 194 ? -34.344 30.734 4.582 1 95 194 GLN A N 1
ATOM 1441 C CA . GLN A 1 194 ? -34.719 31.844 5.457 1 95 194 GLN A CA 1
ATOM 1442 C C . GLN A 1 194 ? -36.219 31.906 5.629 1 95 194 GLN A C 1
ATOM 1444 O O . GLN A 1 194 ? -36.969 32.094 4.656 1 95 194 GLN A O 1
ATOM 1449 N N . ASN A 1 195 ? -36.688 31.812 6.805 1 91.5 195 ASN A N 1
ATOM 1450 C CA . ASN A 1 195 ? -38.094 31.938 7.121 1 91.5 195 ASN A CA 1
ATOM 1451 C C . ASN A 1 195 ? -38.938 31.062 6.207 1 91.5 195 ASN A C 1
ATOM 1453 O O . ASN A 1 195 ? -39.938 31.516 5.645 1 91.5 195 ASN A O 1
ATOM 1457 N N . GLY A 1 196 ? -38.531 29.828 5.977 1 89.25 196 GLY A N 1
ATOM 1458 C CA . GLY A 1 196 ? -39.312 28.859 5.199 1 89.25 196 GLY A CA 1
ATOM 1459 C C . GLY A 1 196 ? -39.062 28.953 3.709 1 89.25 196 GLY A C 1
ATOM 1460 O O . GLY A 1 196 ? -39.438 28.078 2.947 1 89.25 196 GLY A O 1
ATOM 1461 N N . GLU A 1 197 ? -38.406 29.953 3.305 1 93.69 197 GLU A N 1
ATOM 1462 C CA . GLU A 1 197 ? -38.062 30.094 1.897 1 93.69 197 GLU A CA 1
ATOM 1463 C C . GLU A 1 197 ? -36.688 29.5 1.607 1 93.69 197 GLU A C 1
ATOM 1465 O O . GLU A 1 197 ? -35.781 29.562 2.445 1 93.69 197 GLU A O 1
ATOM 1470 N N . GLN A 1 198 ? -36.594 28.938 0.45 1 95.75 198 GLN A N 1
ATOM 1471 C CA . GLN A 1 198 ? -35.344 28.344 -0 1 95.75 198 GLN A CA 1
ATOM 1472 C C . GLN A 1 198 ? -34.844 29.016 -1.271 1 95.75 198 GLN A C 1
ATOM 1474 O O . GLN A 1 198 ? -35.625 29.562 -2.053 1 95.75 198 GLN A O 1
ATOM 1479 N N . GLY A 1 199 ? -33.562 29.078 -1.436 1 96.88 199 GLY A N 1
ATOM 1480 C CA . GLY A 1 199 ? -32.969 29.656 -2.625 1 96.88 199 GLY A CA 1
ATOM 1481 C C . GLY A 1 199 ? -31.562 29.141 -2.879 1 96.88 199 GLY A C 1
ATOM 1482 O O . GLY A 1 199 ? -31.062 28.281 -2.15 1 96.88 199 GLY A O 1
ATOM 1483 N N . VAL A 1 200 ? -31 29.609 -4.039 1 98.06 200 VAL A N 1
ATOM 1484 C CA . VAL A 1 200 ? -29.672 29.203 -4.469 1 98.06 200 VAL A CA 1
ATOM 1485 C C . VAL A 1 200 ? -28.891 30.438 -4.934 1 98.06 200 VAL A C 1
ATOM 1487 O O . VAL A 1 200 ? -29.438 31.328 -5.582 1 98.06 200 VAL A O 1
ATOM 1490 N N . ILE A 1 201 ? -27.672 30.578 -4.512 1 98.5 201 ILE A N 1
ATOM 1491 C CA . ILE A 1 201 ? -26.766 31.578 -5.035 1 98.5 201 ILE A CA 1
ATOM 1492 C C . ILE A 1 201 ? -25.625 30.906 -5.801 1 98.5 201 ILE A C 1
ATOM 1494 O O . ILE A 1 201 ? -24.859 30.125 -5.23 1 98.5 201 ILE A O 1
ATOM 1498 N N . GLU A 1 202 ? -25.531 31.094 -7.066 1 98.5 202 GLU A N 1
ATOM 1499 C CA . GLU A 1 202 ? -24.344 30.688 -7.809 1 98.5 202 GLU A CA 1
ATOM 1500 C C . GLU A 1 202 ? -23.125 31.516 -7.398 1 98.5 202 GLU A C 1
ATOM 1502 O O . GLU A 1 202 ? -23.219 32.719 -7.246 1 98.5 202 GLU A O 1
ATOM 1507 N N . ALA A 1 203 ? -22.047 30.859 -7.094 1 98.12 203 ALA A N 1
ATOM 1508 C CA . ALA A 1 203 ? -20.906 31.578 -6.559 1 98.12 203 ALA A CA 1
ATOM 1509 C C . ALA A 1 203 ? -19.609 31.156 -7.258 1 98.12 203 ALA A C 1
ATOM 1511 O O . ALA A 1 203 ? -19.422 29.984 -7.555 1 98.12 203 ALA A O 1
ATOM 1512 N N . ASP A 1 204 ? -18.703 32.125 -7.539 1 98.25 204 ASP A N 1
ATOM 1513 C CA . ASP A 1 204 ? -17.375 31.812 -8.055 1 98.25 204 ASP A CA 1
ATOM 1514 C C . ASP A 1 204 ? -16.484 31.234 -6.961 1 98.25 204 ASP A C 1
ATOM 1516 O O . ASP A 1 204 ? -15.594 30.422 -7.246 1 98.25 204 ASP A O 1
ATOM 1520 N N . HIS A 1 205 ? -16.609 31.719 -5.742 1 98.69 205 HIS A N 1
ATOM 1521 C CA . HIS A 1 205 ? -15.883 31.25 -4.566 1 98.69 205 HIS A CA 1
ATOM 1522 C C . HIS A 1 205 ? -16.828 31.047 -3.383 1 98.69 205 HIS A C 1
ATOM 1524 O O . HIS A 1 205 ? -17.844 31.75 -3.271 1 98.69 205 HIS A O 1
ATOM 1530 N N . ILE A 1 206 ? -16.531 30.125 -2.58 1 98.88 206 ILE A N 1
ATOM 1531 C CA . ILE A 1 206 ? -17.234 29.906 -1.315 1 98.88 206 ILE A CA 1
ATOM 1532 C C . ILE A 1 206 ? -16.219 29.891 -0.168 1 98.88 206 ILE A C 1
ATOM 1534 O O . ILE A 1 206 ? -15.172 29.25 -0.265 1 98.88 206 ILE A O 1
ATOM 1538 N N . VAL A 1 207 ? -16.453 30.656 0.899 1 98.94 207 VAL A N 1
ATOM 1539 C CA . VAL A 1 207 ? -15.562 30.703 2.057 1 98.94 207 VAL A CA 1
ATOM 1540 C C . VAL A 1 207 ? -16.297 30.172 3.289 1 98.94 207 VAL A C 1
ATOM 1542 O O . VAL A 1 207 ? -17.328 30.703 3.684 1 98.94 207 VAL A O 1
ATOM 1545 N N . ASN A 1 208 ? -15.773 29.109 3.873 1 98.94 208 ASN A N 1
ATOM 1546 C CA . ASN A 1 208 ? -16.281 28.531 5.109 1 98.94 208 ASN A CA 1
ATOM 1547 C C . ASN A 1 208 ? -15.734 29.266 6.336 1 98.94 208 ASN A C 1
ATOM 1549 O O . ASN A 1 208 ? -14.609 29 6.758 1 98.94 208 ASN A O 1
ATOM 1553 N N . CYS A 1 209 ? -16.469 30.156 6.945 1 98.81 209 CYS A N 1
ATOM 1554 C CA . CYS A 1 209 ? -16.172 30.859 8.188 1 98.81 209 CYS A CA 1
ATOM 1555 C C . CYS A 1 209 ? -17.203 30.516 9.266 1 98.81 209 CYS A C 1
ATOM 1557 O O . CYS A 1 209 ? -17.562 31.375 10.07 1 98.81 209 CYS A O 1
ATOM 1559 N N . ALA A 1 210 ? -17.594 29.266 9.305 1 98.06 210 ALA A N 1
ATOM 1560 C CA . ALA A 1 210 ? -18.781 28.891 10.078 1 98.06 210 ALA A CA 1
ATOM 1561 C C . ALA A 1 210 ? -18.391 28.516 11.508 1 98.06 210 ALA A C 1
ATOM 1563 O O . ALA A 1 210 ? -19.172 27.859 12.211 1 98.06 210 ALA A O 1
ATOM 1564 N N . GLY A 1 211 ? -17.203 28.844 11.977 1 96.62 211 GLY A N 1
ATOM 1565 C CA . GLY A 1 211 ? -16.812 28.594 13.352 1 96.62 211 GLY A CA 1
ATOM 1566 C C . GLY A 1 211 ? -17.016 27.156 13.781 1 96.62 211 GLY A C 1
ATOM 1567 O O . GLY A 1 211 ? -16.562 26.234 13.109 1 96.62 211 GLY A O 1
ATOM 1568 N N . MET A 1 212 ? -17.781 26.906 14.883 1 95.88 212 MET A N 1
ATOM 1569 C CA . MET A 1 212 ? -17.969 25.578 15.438 1 95.88 212 MET A CA 1
ATOM 1570 C C . MET A 1 212 ? -18.734 24.672 14.477 1 95.88 212 MET A C 1
ATOM 1572 O O . MET A 1 212 ? -18.688 23.453 14.594 1 95.88 212 MET A O 1
ATOM 1576 N N . TRP A 1 213 ? -19.422 25.281 13.461 1 97.25 213 TRP A N 1
ATOM 1577 C CA . TRP A 1 213 ? -20.141 24.516 12.445 1 97.25 213 TRP A CA 1
ATOM 1578 C C . TRP A 1 213 ? -19.25 24.25 11.234 1 97.25 213 TRP A C 1
ATOM 1580 O O . TRP A 1 213 ? -19.688 23.656 10.258 1 97.25 213 TRP A O 1
ATOM 1590 N N . GLY A 1 214 ? -17.969 24.766 11.273 1 97.62 214 GLY A N 1
ATOM 1591 C CA . GLY A 1 214 ? -17.062 24.688 10.133 1 97.62 214 GLY A CA 1
ATOM 1592 C C . GLY A 1 214 ? -16.891 23.266 9.617 1 97.62 214 GLY A C 1
ATOM 1593 O O . GLY A 1 214 ? -16.75 23.047 8.406 1 97.62 214 GLY A O 1
ATOM 1594 N N . HIS A 1 215 ? -16.828 22.281 10.508 1 97.56 215 HIS A N 1
ATOM 1595 C CA . HIS A 1 215 ? -16.703 20.875 10.148 1 97.56 215 HIS A CA 1
ATOM 1596 C C . HIS A 1 215 ? -17.875 20.406 9.289 1 97.56 215 HIS A C 1
ATOM 1598 O O . HIS A 1 215 ? -17.672 19.812 8.234 1 97.56 215 HIS A O 1
ATOM 1604 N N . GLU A 1 216 ? -19.078 20.719 9.672 1 96.5 216 GLU A N 1
ATOM 1605 C CA . GLU A 1 216 ? -20.297 20.312 8.969 1 96.5 216 GLU A CA 1
ATOM 1606 C C . GLU A 1 216 ? -20.422 21.031 7.629 1 96.5 216 GLU A C 1
ATOM 1608 O O . GLU A 1 216 ? -20.812 20.422 6.629 1 96.5 216 GLU A O 1
ATOM 1613 N N . VAL A 1 217 ? -20.141 22.297 7.605 1 97.88 217 VAL A N 1
ATOM 1614 C CA . VAL A 1 217 ? -20.203 23.062 6.363 1 97.88 217 VAL A CA 1
ATOM 1615 C C . VAL A 1 217 ? -19.188 22.5 5.359 1 97.88 217 VAL A C 1
ATOM 1617 O O . VAL A 1 217 ? -19.484 22.406 4.164 1 97.88 217 VAL A O 1
ATOM 1620 N N . GLY A 1 218 ? -17.938 22.219 5.879 1 98.25 218 GLY A N 1
ATOM 1621 C CA . GLY A 1 218 ? -16.969 21.562 5.012 1 98.25 218 GLY A CA 1
ATOM 1622 C C . GLY A 1 218 ? -17.5 20.281 4.387 1 98.25 218 GLY A C 1
ATOM 1623 O O . GLY A 1 218 ? -17.312 20.047 3.191 1 98.25 218 GLY A O 1
ATOM 1624 N N . ARG A 1 219 ? -18.172 19.484 5.133 1 96.38 219 ARG A N 1
ATOM 1625 C CA . ARG A 1 219 ? -18.703 18.203 4.676 1 96.38 219 ARG A CA 1
ATOM 1626 C C . ARG A 1 219 ? -19.75 18.406 3.578 1 96.38 219 ARG A C 1
ATOM 1628 O O . ARG A 1 219 ? -19.891 17.562 2.684 1 96.38 219 ARG A O 1
ATOM 1635 N N . MET A 1 220 ? -20.531 19.547 3.588 1 97.31 220 MET A N 1
ATOM 1636 C CA . MET A 1 220 ? -21.5 19.844 2.537 1 97.31 220 MET A CA 1
ATOM 1637 C C . MET A 1 220 ? -20.812 19.891 1.173 1 97.31 220 MET A C 1
ATOM 1639 O O . MET A 1 220 ? -21.438 19.594 0.153 1 97.31 220 MET A O 1
ATOM 1643 N N . ALA A 1 221 ? -19.562 20.281 1.216 1 97.94 221 ALA A N 1
ATOM 1644 C CA . ALA A 1 221 ? -18.828 20.453 -0.035 1 97.94 221 ALA A CA 1
ATOM 1645 C C . ALA A 1 221 ? -17.844 19.312 -0.254 1 97.94 221 ALA A C 1
ATOM 1647 O O . ALA A 1 221 ? -17.047 19.328 -1.195 1 97.94 221 ALA A O 1
ATOM 1648 N N . GLY A 1 222 ? -17.797 18.328 0.663 1 96.62 222 GLY A N 1
ATOM 1649 C CA . GLY A 1 222 ? -16.812 17.25 0.588 1 96.62 222 GLY A CA 1
ATOM 1650 C C . GLY A 1 222 ? -15.406 17.703 0.961 1 96.62 222 GLY A C 1
ATOM 1651 O O . GLY A 1 222 ? -14.422 17.156 0.458 1 96.62 222 GLY A O 1
ATOM 1652 N N . VAL A 1 223 ? -15.289 18.734 1.798 1 98.12 223 VAL A N 1
ATOM 1653 C CA . VAL A 1 223 ? -14 19.297 2.188 1 98.12 223 VAL A CA 1
ATOM 1654 C C . VAL A 1 223 ? -13.688 18.922 3.637 1 98.12 223 VAL A C 1
ATOM 1656 O O . VAL A 1 223 ? -14.562 19 4.508 1 98.12 223 VAL A O 1
ATOM 1659 N N . ASN A 1 224 ? -12.461 18.438 3.832 1 98 224 ASN A N 1
ATOM 1660 C CA . ASN A 1 224 ? -11.977 18.094 5.164 1 98 224 ASN A CA 1
ATOM 1661 C C . ASN A 1 224 ? -11.602 19.328 5.965 1 98 224 ASN A C 1
ATOM 1663 O O . ASN A 1 224 ? -10.617 20.016 5.645 1 98 224 ASN A O 1
ATOM 1667 N N . VAL A 1 225 ? -12.367 19.656 6.992 1 98.31 225 VAL A N 1
ATOM 1668 C CA . VAL A 1 225 ? -12.102 20.781 7.891 1 98.31 225 VAL A CA 1
ATOM 1669 C C . VAL A 1 225 ? -12.125 20.297 9.344 1 98.31 225 VAL A C 1
ATOM 1671 O O . VAL A 1 225 ? -13.133 20.453 10.039 1 98.31 225 VAL A O 1
ATOM 1674 N N . PRO A 1 226 ? -11.031 19.828 9.852 1 98.25 226 PRO A N 1
ATOM 1675 C CA . PRO A 1 226 ? -11.016 19.25 11.195 1 98.25 226 PRO A CA 1
ATOM 1676 C C . PRO A 1 226 ? -11.133 20.297 12.289 1 98.25 226 PRO A C 1
ATOM 1678 O O . PRO A 1 226 ? -10.258 21.172 12.414 1 98.25 226 PRO A O 1
ATOM 1681 N N . LEU A 1 227 ? -12.125 20.281 13.07 1 97.94 227 LEU A N 1
ATOM 1682 C CA . LEU A 1 227 ? -12.32 21.062 14.281 1 97.94 227 LEU A CA 1
ATOM 1683 C C . LEU A 1 227 ? -13.469 20.516 15.109 1 97.94 227 LEU A C 1
ATOM 1685 O O . LEU A 1 227 ? -14.328 19.797 14.594 1 97.94 227 LEU A O 1
ATOM 1689 N N . HIS A 1 228 ? -13.453 20.734 16.391 1 97.44 228 HIS A N 1
ATOM 1690 C CA . HIS A 1 228 ? -14.461 20.281 17.344 1 97.44 228 HIS A CA 1
ATOM 1691 C C . HIS A 1 228 ? -14.672 21.297 18.453 1 97.44 228 HIS A C 1
ATOM 1693 O O . HIS A 1 228 ? -13.719 21.922 18.938 1 97.44 228 HIS A O 1
ATOM 1699 N N . ALA A 1 229 ? -15.93 21.5 18.844 1 97.19 229 ALA A N 1
ATOM 1700 C CA . ALA A 1 229 ? -16.234 22.453 19.906 1 97.19 229 ALA A CA 1
ATOM 1701 C C . ALA A 1 229 ? -15.906 21.875 21.281 1 97.19 229 ALA A C 1
ATOM 1703 O O . ALA A 1 229 ? -16.094 20.672 21.516 1 97.19 229 ALA A O 1
ATOM 1704 N N . CYS A 1 230 ? -15.406 22.703 22.172 1 97.12 230 CYS A N 1
ATOM 1705 C CA . CYS A 1 230 ? -15.164 22.391 23.562 1 97.12 230 CYS A CA 1
ATOM 1706 C C . CYS A 1 230 ? -15.781 23.453 24.484 1 97.12 230 CYS A C 1
ATOM 1708 O O . CYS A 1 230 ? -15.93 24.609 24.078 1 97.12 230 CYS A O 1
ATOM 1710 N N . GLU A 1 231 ? -16.109 23.016 25.688 1 97.12 231 GLU A N 1
ATOM 1711 C CA . GLU A 1 231 ? -16.547 23.969 26.703 1 97.12 231 GLU A CA 1
ATOM 1712 C C . GLU A 1 231 ? -15.391 24.875 27.141 1 97.12 231 GLU A C 1
ATOM 1714 O O . GLU A 1 231 ? -14.25 24.422 27.25 1 97.12 231 GLU A O 1
ATOM 1719 N N . HIS A 1 232 ? -15.664 26.078 27.281 1 96.62 232 HIS A N 1
ATOM 1720 C CA . HIS A 1 232 ? -14.734 27.062 27.812 1 96.62 232 HIS A CA 1
ATOM 1721 C C . HIS A 1 232 ? -15.391 27.906 28.906 1 96.62 232 HIS A C 1
ATOM 1723 O O . HIS A 1 232 ? -16.5 28.422 28.719 1 96.62 232 HIS A O 1
ATOM 1729 N N . PHE A 1 233 ? -14.711 28.125 30.047 1 96.62 233 PHE A N 1
ATOM 1730 C CA . PHE A 1 233 ? -15.305 28.734 31.234 1 96.62 233 PHE A CA 1
ATOM 1731 C C . PHE A 1 233 ? -14.609 30.031 31.594 1 96.62 233 PHE A C 1
ATOM 1733 O O . PHE A 1 233 ? -13.398 30.172 31.422 1 96.62 233 PHE A O 1
ATOM 1740 N N . TYR A 1 234 ? -15.398 31.031 32.062 1 96.69 234 TYR A N 1
ATOM 1741 C CA . TYR A 1 234 ? -14.836 32.188 32.75 1 96.69 234 TYR A CA 1
ATOM 1742 C C . TYR A 1 234 ? -15.828 32.75 33.75 1 96.69 234 TYR A C 1
ATOM 1744 O O . TYR A 1 234 ? -17.016 32.438 33.719 1 96.69 234 TYR A O 1
ATOM 1752 N N . ILE A 1 235 ? -15.406 33.562 34.656 1 96.81 235 ILE A N 1
ATOM 1753 C CA . ILE A 1 235 ? -16.266 34.281 35.594 1 96.81 235 ILE A CA 1
ATOM 1754 C C . ILE A 1 235 ? -16 35.781 35.438 1 96.81 235 ILE A C 1
ATOM 1756 O O . ILE A 1 235 ? -14.922 36.188 35 1 96.81 235 ILE A O 1
ATOM 1760 N N . VAL A 1 236 ? -17 36.562 35.688 1 97.25 236 VAL A N 1
ATOM 1761 C CA . VAL A 1 236 ? -16.875 38.031 35.844 1 97.25 236 VAL A CA 1
ATOM 1762 C C . VAL A 1 236 ? -17.281 38.406 37.281 1 97.25 236 VAL A C 1
ATOM 1764 O O . VAL A 1 236 ? -18.375 38.062 37.719 1 97.25 236 VAL A O 1
ATOM 1767 N N . THR A 1 237 ? -16.453 39.125 37.906 1 97.5 237 THR A N 1
ATOM 1768 C CA . THR A 1 237 ? -16.719 39.531 39.281 1 97.5 237 THR A CA 1
ATOM 1769 C C . THR A 1 237 ? -17.703 40.688 39.344 1 97.5 237 THR A C 1
ATOM 1771 O O . THR A 1 237 ? -17.969 41.344 38.312 1 97.5 237 THR A O 1
ATOM 1774 N N . GLU A 1 238 ? -18.188 40.844 40.531 1 97 238 GLU A N 1
ATOM 1775 C CA . GLU A 1 238 ? -18.781 42.125 40.812 1 97 238 GLU A CA 1
ATOM 1776 C C . GLU A 1 238 ? -17.734 43.25 40.844 1 97 238 GLU A C 1
ATOM 1778 O O . GLU A 1 238 ? -16.531 42.969 40.781 1 97 238 GLU A O 1
ATOM 1783 N N . ALA A 1 239 ? -18.266 44.438 40.875 1 96.19 239 ALA A N 1
ATOM 1784 C CA . ALA A 1 239 ? -17.344 45.562 40.906 1 96.19 239 ALA A CA 1
ATOM 1785 C C . ALA A 1 239 ? -16.453 45.5 42.156 1 96.19 239 ALA A C 1
ATOM 1787 O O . ALA A 1 239 ? -16.922 45.156 43.25 1 96.19 239 ALA A O 1
ATOM 1788 N N . ILE A 1 240 ? -15.281 45.719 41.969 1 95.56 240 ILE A N 1
ATOM 1789 C CA . ILE A 1 240 ? -14.32 45.75 43.062 1 95.56 240 ILE A CA 1
ATOM 1790 C C . ILE A 1 240 ? -13.906 47.156 43.375 1 95.56 240 ILE A C 1
ATOM 1792 O O . ILE A 1 240 ? -13.312 47.844 42.531 1 95.56 240 ILE A O 1
ATOM 1796 N N . PRO A 1 241 ? -14.164 47.625 44.594 1 92 241 PRO A N 1
ATOM 1797 C CA . PRO A 1 241 ? -13.844 49.031 44.938 1 92 241 PRO A CA 1
ATOM 1798 C C . PRO A 1 241 ? -12.352 49.344 44.812 1 92 241 PRO A C 1
ATOM 1800 O O . PRO A 1 241 ? -11.508 48.594 45.281 1 92 241 PRO A O 1
ATOM 1803 N N . GLY A 1 242 ? -12.062 50.406 44.125 1 89.81 242 GLY A N 1
ATOM 1804 C CA . GLY A 1 242 ? -10.695 50.906 44.031 1 89.81 242 GLY A CA 1
ATOM 1805 C C . GLY A 1 242 ? -9.898 50.25 42.938 1 89.81 242 GLY A C 1
ATOM 1806 O O . GLY A 1 242 ? -8.75 50.625 42.688 1 89.81 242 GLY A O 1
ATOM 1807 N N . LEU A 1 243 ? -10.578 49.281 42.281 1 93.25 243 LEU A N 1
ATOM 1808 C CA . LEU A 1 243 ? -9.875 48.594 41.219 1 93.25 243 LEU A CA 1
ATOM 1809 C C . LEU A 1 243 ? -9.711 49.531 40 1 93.25 243 LEU A C 1
ATOM 1811 O O . LEU A 1 243 ? -10.68 50.125 39.531 1 93.25 243 LEU A O 1
ATOM 1815 N N . THR A 1 244 ? -8.469 49.75 39.531 1 92.25 244 THR A N 1
ATOM 1816 C CA . THR A 1 244 ? -8.156 50.562 38.344 1 92.25 244 THR A CA 1
ATOM 1817 C C . THR A 1 244 ? -7.801 49.688 37.156 1 92.25 244 THR A C 1
ATOM 1819 O O . THR A 1 244 ? -7.766 48.438 37.281 1 92.25 244 THR A O 1
ATOM 1822 N N . GLN A 1 245 ? -7.617 50.312 36.031 1 92.88 245 GLN A N 1
ATOM 1823 C CA . GLN A 1 245 ? -7.246 49.594 34.844 1 92.88 245 GLN A CA 1
ATOM 1824 C C . GLN A 1 245 ? -5.938 48.844 35.031 1 92.88 245 GLN A C 1
ATOM 1826 O O . GLN A 1 245 ? -4.953 49.406 35.531 1 92.88 245 GLN A O 1
ATOM 1831 N N . MET A 1 246 ? -5.914 47.594 34.719 1 95.12 246 MET A N 1
ATOM 1832 C CA . MET A 1 246 ? -4.77 46.719 34.875 1 95.12 246 MET A CA 1
ATOM 1833 C C . MET A 1 246 ? -4.43 46.031 33.562 1 95.12 246 MET A C 1
ATOM 1835 O O . MET A 1 246 ? -5.309 45.812 32.719 1 95.12 246 MET A O 1
ATOM 1839 N N . PRO A 1 247 ? -3.133 45.688 33.344 1 96.38 247 PRO A N 1
ATOM 1840 C CA . PRO A 1 247 ? -2.803 44.844 32.188 1 96.38 247 PRO A CA 1
ATOM 1841 C C . PRO A 1 247 ? -3.486 43.469 32.25 1 96.38 247 PRO A C 1
ATOM 1843 O O . PRO A 1 247 ? -3.91 43.031 33.312 1 96.38 247 PRO A O 1
ATOM 1846 N N . VAL A 1 248 ? -3.605 42.844 31.062 1 97.75 248 VAL A N 1
ATOM 1847 C CA . VAL A 1 248 ? -4.023 41.469 31.031 1 97.75 248 VAL A CA 1
ATOM 1848 C C . VAL A 1 248 ? -2.988 40.594 31.766 1 97.75 248 VAL A C 1
ATOM 1850 O O . VAL A 1 248 ? -1.782 40.812 31.609 1 97.75 248 VAL A O 1
ATOM 1853 N N . LEU A 1 249 ? -3.41 39.75 32.625 1 98.12 249 LEU A N 1
ATOM 1854 C CA . LEU A 1 249 ? -2.516 38.844 33.344 1 98.12 249 LEU A CA 1
ATOM 1855 C C . LEU A 1 249 ? -2.74 37.406 32.938 1 98.12 249 LEU A C 1
ATOM 1857 O O . LEU A 1 249 ? -3.883 36.938 32.844 1 98.12 249 LEU A O 1
ATOM 1861 N N . ARG A 1 250 ? -1.697 36.719 32.594 1 98.19 250 ARG A N 1
ATOM 1862 C CA . ARG A 1 250 ? -1.736 35.281 32.344 1 98.19 250 ARG A CA 1
ATOM 1863 C C . ARG A 1 250 ? -0.861 34.5 33.312 1 98.19 250 ARG A C 1
ATOM 1865 O O . ARG A 1 250 ? 0.296 34.875 33.531 1 98.19 250 ARG A O 1
ATOM 1872 N N . VAL A 1 251 ? -1.384 33.531 33.969 1 98.12 251 VAL A N 1
ATOM 1873 C CA . VAL A 1 251 ? -0.66 32.562 34.812 1 98.12 251 VAL A CA 1
ATOM 1874 C C . VAL A 1 251 ? -0.861 31.156 34.281 1 98.12 251 VAL A C 1
ATOM 1876 O O . VAL A 1 251 ? -1.612 30.359 34.844 1 98.12 251 VAL A O 1
ATOM 1879 N N . PRO A 1 252 ? -0.071 30.797 33.219 1 97.69 252 PRO A N 1
ATOM 1880 C CA . PRO A 1 252 ? -0.296 29.531 32.531 1 97.69 252 PRO A CA 1
ATOM 1881 C C . PRO A 1 252 ? -0.188 28.312 33.469 1 97.69 252 PRO A C 1
ATOM 1883 O O . PRO A 1 252 ? -0.946 27.359 33.312 1 97.69 252 PRO A O 1
ATOM 1886 N N . ASP A 1 253 ? 0.701 28.328 34.406 1 97.44 253 ASP A N 1
ATOM 1887 C CA . ASP A 1 253 ? 0.893 27.203 35.344 1 97.44 253 ASP A CA 1
ATOM 1888 C C . ASP A 1 253 ? -0.369 26.938 36.156 1 97.44 253 ASP A C 1
ATOM 1890 O O . ASP A 1 253 ? -0.551 25.844 36.688 1 97.44 253 ASP A O 1
ATOM 1894 N N . GLU A 1 254 ? -1.209 27.953 36.281 1 97.69 254 GLU A N 1
ATOM 1895 C CA . GLU A 1 254 ? -2.482 27.828 36.969 1 97.69 254 GLU A CA 1
ATOM 1896 C C . GLU A 1 254 ? -3.65 27.781 36 1 97.69 254 GLU A C 1
ATOM 1898 O O . GLU A 1 254 ? -4.812 27.859 36.406 1 97.69 254 GLU A O 1
ATOM 1903 N N . CYS A 1 255 ? -3.422 27.688 34.719 1 97.5 255 CYS A N 1
ATOM 1904 C CA . CYS A 1 255 ? -4.375 27.547 33.625 1 97.5 255 CYS A CA 1
ATOM 1905 C C . CYS A 1 255 ? -5.281 28.766 33.531 1 97.5 255 CYS A C 1
ATOM 1907 O O . CYS A 1 255 ? -6.41 28.672 33.031 1 97.5 255 CYS A O 1
ATOM 1909 N N . ALA A 1 256 ? -4.773 29.984 33.938 1 97.81 256 ALA A N 1
ATOM 1910 C CA . ALA A 1 256 ? -5.723 31.078 34.156 1 97.81 256 ALA A CA 1
ATOM 1911 C C . ALA A 1 256 ? -5.25 32.344 33.438 1 97.81 256 ALA A C 1
ATOM 1913 O O . ALA A 1 256 ? -4.047 32.594 33.312 1 97.81 256 ALA A O 1
ATOM 1914 N N . TYR A 1 257 ? -6.18 33.156 33.031 1 98 257 TYR A N 1
ATOM 1915 C CA . TYR A 1 257 ? -5.953 34.5 32.562 1 98 257 TYR A CA 1
ATOM 1916 C C . TYR A 1 257 ? -6.938 35.469 33.219 1 98 257 TYR A C 1
ATOM 1918 O O . TYR A 1 257 ? -8.055 35.094 33.562 1 98 257 TYR A O 1
ATOM 1926 N N . TYR A 1 258 ? -6.516 36.688 33.406 1 97.62 258 TYR A N 1
ATOM 1927 C CA . TYR A 1 258 ? -7.281 37.75 34.062 1 97.62 258 TYR A CA 1
ATOM 1928 C C . TYR A 1 258 ? -7.328 39 33.219 1 97.62 258 TYR A C 1
ATOM 1930 O O . TYR A 1 258 ? -6.32 39.406 32.625 1 97.62 258 TYR A O 1
ATOM 1938 N N . LYS A 1 259 ? -8.477 39.531 33.156 1 96.5 259 LYS A N 1
ATOM 1939 C CA . LYS A 1 259 ? -8.695 40.781 32.5 1 96.5 259 LYS A CA 1
ATOM 1940 C C . LYS A 1 259 ? -9.516 41.75 33.344 1 96.5 259 LYS A C 1
ATOM 1942 O O . LYS A 1 259 ? -10.586 41.375 33.844 1 96.5 259 LYS A O 1
ATOM 1947 N N . GLU A 1 260 ? -8.992 42.906 33.594 1 95.31 260 GLU A N 1
ATOM 1948 C CA . GLU A 1 260 ? -9.797 43.969 34.219 1 95.31 260 GLU A CA 1
ATOM 1949 C C . GLU A 1 260 ? -10.641 44.719 33.188 1 95.31 260 GLU A C 1
ATOM 1951 O O . GLU A 1 260 ? -10.156 45.031 32.094 1 95.31 260 GLU A O 1
ATOM 1956 N N . ASP A 1 261 ? -11.844 44.812 33.469 1 91.12 261 ASP A N 1
ATOM 1957 C CA . ASP A 1 261 ? -12.734 45.594 32.625 1 91.12 261 ASP A CA 1
ATOM 1958 C C . ASP A 1 261 ? -13.758 46.375 33.469 1 91.12 261 ASP A C 1
ATOM 1960 O O . ASP A 1 261 ? -14.633 45.781 34.094 1 91.12 261 ASP A O 1
ATOM 1964 N N . ALA A 1 262 ? -13.672 47.688 33.469 1 92.06 262 ALA A N 1
ATOM 1965 C CA . ALA A 1 262 ? -14.625 48.594 34.094 1 92.06 262 ALA A CA 1
ATOM 1966 C C . ALA A 1 262 ? -14.789 48.281 35.562 1 92.06 262 ALA A C 1
ATOM 1968 O O . ALA A 1 262 ? -15.906 48.125 36.062 1 92.06 262 ALA A O 1
ATOM 1969 N N . GLY A 1 263 ? -13.766 48 36.188 1 93.88 263 GLY A N 1
ATOM 1970 C CA . GLY A 1 263 ? -13.75 47.844 37.625 1 93.88 263 GLY A CA 1
ATOM 1971 C C . GLY A 1 263 ? -14.102 46.406 38.062 1 93.88 263 GLY A C 1
ATOM 1972 O O . GLY A 1 263 ? -14.305 46.156 39.25 1 93.88 263 GLY A O 1
ATOM 1973 N N . LYS A 1 264 ? -14.156 45.469 37.094 1 96.69 264 LYS A N 1
ATOM 1974 C CA . LYS A 1 264 ? -14.398 44.062 37.344 1 96.69 264 LYS A CA 1
ATOM 1975 C C . LYS A 1 264 ? -13.273 43.219 36.781 1 96.69 264 LYS A C 1
ATOM 1977 O O . LYS A 1 264 ? -12.469 43.688 35.969 1 96.69 264 LYS A O 1
ATOM 1982 N N . TYR A 1 265 ? -13.18 42.031 37.344 1 96.5 265 TYR A N 1
ATOM 1983 C CA . TYR A 1 265 ? -12.242 41.062 36.781 1 96.5 265 TYR A CA 1
ATOM 1984 C C . TYR A 1 265 ? -12.984 39.969 36 1 96.5 265 TYR A C 1
ATOM 1986 O O . TYR A 1 265 ? -13.992 39.438 36.469 1 96.5 265 TYR A O 1
ATOM 1994 N N . LEU A 1 266 ? -12.523 39.719 34.844 1 97.56 266 LEU A N 1
ATOM 1995 C CA . LEU A 1 266 ? -12.836 38.469 34.156 1 97.56 266 LEU A CA 1
ATOM 1996 C C . LEU A 1 266 ? -11.734 37.438 34.375 1 97.56 266 LEU A C 1
ATOM 1998 O O . LEU A 1 266 ? -10.555 37.719 34.125 1 97.56 266 LEU A O 1
ATOM 2002 N N . LEU A 1 267 ? -12.031 36.312 34.938 1 97.88 267 LEU A N 1
ATOM 2003 C CA . LEU A 1 267 ? -11.133 35.188 35.125 1 97.88 267 LEU A CA 1
ATOM 2004 C C . LEU A 1 267 ? -11.523 34 34.219 1 97.88 267 LEU A C 1
ATOM 2006 O O . LEU A 1 267 ? -12.609 33.438 34.375 1 97.88 267 LEU A O 1
ATOM 2010 N N . GLY A 1 268 ? -10.695 33.719 33.156 1 97.31 268 GLY A N 1
ATOM 2011 C CA . GLY A 1 268 ? -10.898 32.562 32.312 1 97.31 268 GLY A CA 1
ATOM 2012 C C . GLY A 1 268 ? -9.812 31.516 32.438 1 97.31 268 GLY A C 1
ATOM 2013 O O . GLY A 1 268 ? -8.789 31.75 33.094 1 97.31 268 GLY A O 1
ATOM 2014 N N . ALA A 1 269 ? -10.07 30.344 31.906 1 96.19 269 ALA A N 1
ATOM 2015 C CA . ALA A 1 269 ? -9.133 29.234 32.125 1 96.19 269 ALA A CA 1
ATOM 2016 C C . ALA A 1 269 ? -9.039 28.344 30.891 1 96.19 269 ALA A C 1
ATOM 2018 O O . ALA A 1 269 ? -10 28.203 30.141 1 96.19 269 ALA A O 1
ATOM 2019 N N . PHE A 1 270 ? -7.906 27.734 30.641 1 96.75 270 PHE A N 1
ATOM 2020 C CA . PHE A 1 270 ? -7.672 26.625 29.719 1 96.75 270 PHE A CA 1
ATOM 2021 C C . PHE A 1 270 ? -7.203 25.391 30.484 1 96.75 270 PHE A C 1
ATOM 2023 O O . PHE A 1 270 ? -6 25.156 30.609 1 96.75 270 PHE A O 1
ATOM 2030 N N . GLU A 1 271 ? -8.125 24.531 30.875 1 93.38 271 GLU A N 1
ATOM 2031 C CA . GLU A 1 271 ? -7.848 23.375 31.75 1 93.38 271 GLU A CA 1
ATOM 2032 C C . GLU A 1 271 ? -7.297 22.203 30.938 1 93.38 271 GLU A C 1
ATOM 2034 O O . GLU A 1 271 ? -7.652 22.031 29.781 1 93.38 271 GLU A O 1
ATOM 2039 N N . PRO A 1 272 ? -6.414 21.359 31.516 1 91.94 272 PRO A N 1
ATOM 2040 C CA . PRO A 1 272 ? -5.777 20.25 30.812 1 91.94 272 PRO A CA 1
ATOM 2041 C C . PRO A 1 272 ? -6.781 19.203 30.344 1 91.94 272 PRO A C 1
ATOM 2043 O O . PRO A 1 272 ? -6.574 18.562 29.312 1 91.94 272 PRO A O 1
ATOM 2046 N N . ASN A 1 273 ? -7.828 18.906 31.047 1 92.44 273 ASN A N 1
ATOM 2047 C CA . ASN A 1 273 ? -8.852 17.953 30.641 1 92.44 273 ASN A CA 1
ATOM 2048 C C . ASN A 1 273 ? -10.109 18.656 30.141 1 92.44 273 ASN A C 1
ATOM 2050 O O . ASN A 1 273 ? -11.109 18.75 30.859 1 92.44 273 ASN A O 1
ATOM 2054 N N . ALA A 1 274 ? -10.031 18.938 28.828 1 94.94 274 ALA A N 1
ATOM 2055 C CA . ALA A 1 274 ? -11.117 19.719 28.234 1 94.94 274 ALA A CA 1
ATOM 2056 C C . ALA A 1 274 ? -12.367 18.859 28.062 1 94.94 274 ALA A C 1
ATOM 2058 O O . ALA A 1 274 ? -12.289 17.625 28.078 1 94.94 274 ALA A O 1
ATOM 2059 N N . LYS A 1 275 ? -13.461 19.438 27.969 1 96.81 275 LYS A N 1
ATOM 2060 C CA . LYS A 1 275 ? -14.758 18.797 27.797 1 96.81 275 LYS A CA 1
ATOM 2061 C C . LYS A 1 275 ? -15.312 19.031 26.406 1 96.81 275 LYS A C 1
ATOM 2063 O O . LYS A 1 275 ? -15.945 20.062 26.141 1 96.81 275 LYS A O 1
ATOM 2068 N N . PRO A 1 276 ? -15.117 18.016 25.5 1 96.56 276 PRO A N 1
ATOM 2069 C CA . PRO A 1 276 ? -15.703 18.172 24.172 1 96.56 276 PRO A CA 1
ATOM 2070 C C . PRO A 1 276 ? -17.219 18.344 24.203 1 96.56 276 PRO A C 1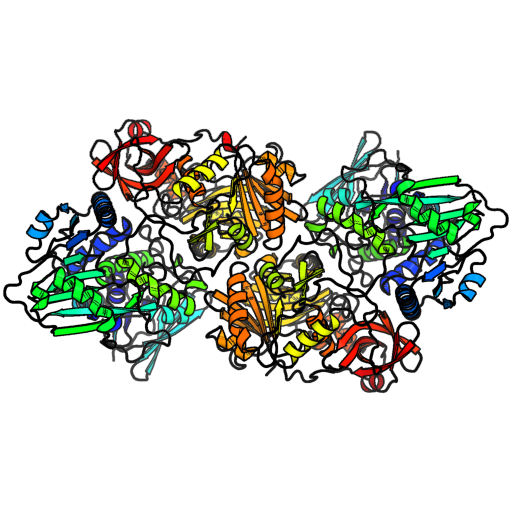
ATOM 2072 O O . PRO A 1 276 ? -17.891 17.734 25.031 1 96.56 276 PRO A O 1
ATOM 2075 N N . TRP A 1 277 ? -17.75 19.172 23.297 1 96.5 277 TRP A N 1
ATOM 2076 C CA . TRP A 1 277 ? -19.172 19.453 23.25 1 96.5 277 TRP A CA 1
ATOM 2077 C C . TRP A 1 277 ? -19.688 19.406 21.812 1 96.5 277 TRP A C 1
ATOM 2079 O O . TRP A 1 277 ? -18.938 19.688 20.875 1 96.5 277 TRP A O 1
ATOM 2089 N N . GLY A 1 278 ? -20.875 19.062 21.625 1 92.75 278 GLY A N 1
ATOM 2090 C CA . GLY A 1 278 ? -21.531 19.156 20.344 1 92.75 278 GLY A CA 1
ATOM 2091 C C . GLY A 1 278 ? -21.297 17.938 19.453 1 92.75 278 GLY A C 1
ATOM 2092 O O . GLY A 1 278 ? -21.469 18.016 18.234 1 92.75 278 GLY A O 1
ATOM 2093 N N . MET A 1 279 ? -20.906 16.828 19.953 1 86.81 279 MET A N 1
ATOM 2094 C CA . MET A 1 279 ? -20.594 15.633 19.188 1 86.81 279 MET A CA 1
ATOM 2095 C C . MET A 1 279 ? -21.812 15.141 18.406 1 86.81 279 MET A C 1
ATOM 2097 O O . MET A 1 279 ? -21.672 14.633 17.297 1 86.81 279 MET A O 1
ATOM 2101 N N . ASN A 1 280 ? -22.906 15.281 19 1 86.38 280 ASN A N 1
ATOM 2102 C CA . ASN A 1 280 ? -24.141 14.797 18.375 1 86.38 280 ASN A CA 1
ATOM 2103 C C . ASN A 1 280 ? -24.828 15.891 17.578 1 86.38 280 ASN A C 1
ATOM 2105 O O . ASN A 1 280 ? -26 15.75 17.203 1 86.38 280 ASN A O 1
ATOM 2109 N N . GLY A 1 281 ? -24.141 16.922 17.391 1 89.88 281 GLY A N 1
ATOM 2110 C CA . GLY A 1 281 ? -24.703 18.062 16.672 1 89.88 281 GLY A CA 1
ATOM 2111 C C . GLY A 1 281 ? -24.953 19.266 17.547 1 89.88 281 GLY A C 1
ATOM 2112 O O . GLY A 1 281 ? -25.141 19.125 18.75 1 89.88 281 GLY A O 1
ATOM 2113 N N . ILE A 1 282 ? -24.938 20.406 16.953 1 94 282 ILE A N 1
ATOM 2114 C CA . ILE A 1 282 ? -25.234 21.672 17.625 1 94 282 ILE A CA 1
ATOM 2115 C C . ILE A 1 282 ? -26.656 22.109 17.266 1 94 282 ILE A C 1
ATOM 2117 O O . ILE A 1 282 ? -27.047 22.062 16.109 1 94 282 ILE A O 1
ATOM 2121 N N . SER A 1 283 ? -27.359 22.531 18.25 1 92.38 283 SER A N 1
ATOM 2122 C CA . SER A 1 283 ? -28.75 22.922 18.062 1 92.38 283 SER A CA 1
ATOM 2123 C C . SER A 1 283 ? -28.875 24 16.984 1 92.38 283 SER A C 1
ATOM 2125 O O . SER A 1 283 ? -28.078 24.938 16.938 1 92.38 283 SER A O 1
ATOM 2127 N N . ASP A 1 284 ? -29.906 23.906 16.172 1 90.56 284 ASP A N 1
ATOM 2128 C CA . ASP A 1 284 ? -30.188 24.875 15.133 1 90.56 284 ASP A CA 1
ATOM 2129 C C . ASP A 1 284 ? -30.578 26.234 15.734 1 90.56 284 ASP A C 1
ATOM 2131 O O . ASP A 1 284 ? -30.5 27.266 15.055 1 90.56 284 ASP A O 1
ATOM 2135 N N . ASP A 1 285 ? -30.906 26.172 16.953 1 93.81 285 ASP A N 1
ATOM 2136 C CA . ASP A 1 285 ? -31.391 27.375 17.594 1 93.81 285 ASP A CA 1
ATOM 2137 C C . ASP A 1 285 ? -30.281 28.078 18.375 1 93.81 285 ASP A C 1
ATOM 2139 O O . ASP A 1 285 ? -30.516 29.141 18.953 1 93.81 285 ASP A O 1
ATOM 2143 N N . PHE A 1 286 ? -29.188 27.453 18.328 1 96.06 286 PHE A N 1
ATOM 2144 C CA . PHE A 1 286 ? -28.078 28 19.094 1 96.06 286 PHE A CA 1
ATOM 2145 C C . PHE A 1 286 ? -27.781 29.438 18.656 1 96.06 286 PHE A C 1
ATOM 2147 O O . PHE A 1 286 ? -27.453 29.672 17.484 1 96.06 286 PHE A O 1
ATOM 2154 N N . CYS A 1 287 ? -27.906 30.453 19.438 1 97.12 287 CYS A N 1
ATOM 2155 C CA . CYS A 1 287 ? -27.719 31.875 19.203 1 97.12 287 CYS A CA 1
ATOM 2156 C C . CYS A 1 287 ? -27.578 32.625 20.516 1 97.12 287 CYS A C 1
ATOM 2158 O O . CYS A 1 287 ? -28.547 32.781 21.266 1 97.12 287 CYS A O 1
ATOM 2160 N N . PHE A 1 288 ? -26.422 33.188 20.812 1 97 288 PHE A N 1
ATOM 2161 C CA . PHE A 1 288 ? -26.109 33.875 22.062 1 97 288 PHE A CA 1
ATOM 2162 C C . PHE A 1 288 ? -26.406 32.969 23.25 1 97 288 PHE A C 1
ATOM 2164 O O . PHE A 1 288 ? -26.875 33.438 24.297 1 97 288 PHE A O 1
ATOM 2171 N N . ASP A 1 289 ? -26.172 31.672 23.016 1 95 289 ASP A N 1
ATOM 2172 C CA . ASP A 1 289 ? -26.5 30.703 24.047 1 95 289 ASP A CA 1
ATOM 2173 C C . ASP A 1 289 ? -25.297 30.438 24.953 1 95 289 ASP A C 1
ATOM 2175 O O . ASP A 1 289 ? -24.156 30.641 24.547 1 95 289 ASP A O 1
ATOM 2179 N N . GLN A 1 290 ? -25.594 30.016 26.125 1 95.12 290 GLN A N 1
ATOM 2180 C CA . GLN A 1 290 ? -24.609 29.531 27.094 1 95.12 290 GLN A CA 1
ATOM 2181 C C . GLN A 1 290 ? -24.812 28.047 27.406 1 95.12 290 GLN A C 1
ATOM 2183 O O . GLN A 1 290 ? -25.922 27.531 27.297 1 95.12 290 GLN A O 1
ATOM 2188 N N . LEU A 1 291 ? -23.781 27.406 27.719 1 96.69 291 LEU A N 1
ATOM 2189 C CA . LEU A 1 291 ? -23.828 26.016 28.141 1 96.69 291 LEU A CA 1
ATOM 2190 C C . LEU A 1 291 ? -24.047 25.906 29.641 1 96.69 291 LEU A C 1
ATOM 2192 O O . LEU A 1 291 ? -23.922 26.906 30.359 1 96.69 291 LEU A O 1
ATOM 2196 N N . PRO A 1 292 ? -24.422 24.719 30.125 1 95.5 292 PRO A N 1
ATOM 2197 C CA . PRO A 1 292 ? -24.656 24.547 31.562 1 95.5 292 PRO A CA 1
ATOM 2198 C C . PRO A 1 292 ? -23.422 24.859 32.406 1 95.5 292 PRO A C 1
ATOM 2200 O O . PRO A 1 292 ? -22.297 24.547 31.984 1 95.5 292 PRO A O 1
ATOM 2203 N N . GLU A 1 293 ? -23.703 25.484 33.562 1 95.12 293 GLU A N 1
ATOM 2204 C CA . GLU A 1 293 ? -22.625 25.75 34.5 1 95.12 293 GLU A CA 1
ATOM 2205 C C . GLU A 1 293 ? -22 24.453 35 1 95.12 293 GLU A C 1
ATOM 2207 O O . GLU A 1 293 ? -22.672 23.422 35.094 1 95.12 293 GLU A O 1
ATOM 2212 N N . ASP A 1 294 ? -20.812 24.484 35.188 1 95.81 294 ASP A N 1
ATOM 2213 C CA . ASP A 1 294 ? -20.078 23.391 35.812 1 95.81 294 ASP A CA 1
ATOM 2214 C C . ASP A 1 294 ? -19.016 23.938 36.781 1 95.81 294 ASP A C 1
ATOM 2216 O O . ASP A 1 294 ? -17.812 23.906 36.469 1 95.81 294 ASP A O 1
ATOM 2220 N N . PHE A 1 295 ? -19.484 24.344 37.875 1 95.19 295 PHE A N 1
ATOM 2221 C CA . PHE A 1 295 ? -18.625 25.016 38.844 1 95.19 295 PHE A CA 1
ATOM 2222 C C . PHE A 1 295 ? -17.578 24.047 39.375 1 95.19 295 PHE A C 1
ATOM 2224 O O . PHE A 1 295 ? -16.453 24.438 39.688 1 95.19 295 PHE A O 1
ATOM 2231 N N . ASP A 1 296 ? -17.953 22.719 39.5 1 95.88 296 ASP A N 1
ATOM 2232 C CA . ASP A 1 296 ? -17 21.719 39.969 1 95.88 296 ASP A CA 1
ATOM 2233 C C . ASP A 1 296 ? -15.781 21.641 39.062 1 95.88 296 ASP A C 1
ATOM 2235 O O . ASP A 1 296 ? -14.656 21.469 39.531 1 95.88 296 ASP A O 1
ATOM 2239 N N . HIS A 1 297 ? -16.078 21.766 37.812 1 95 297 HIS A N 1
ATOM 2240 C CA . HIS A 1 297 ? -15 21.734 36.844 1 95 297 HIS A CA 1
ATOM 2241 C C . HIS A 1 297 ? -14.102 22.953 36.938 1 95 297 HIS A C 1
ATOM 2243 O O . HIS A 1 297 ? -12.891 22.859 36.719 1 95 297 HIS A O 1
ATOM 2249 N N . PHE A 1 298 ? -14.625 24.141 37.344 1 96.06 298 PHE A N 1
ATOM 2250 C CA . PHE A 1 298 ? -13.914 25.422 37.344 1 96.06 298 PHE A CA 1
ATOM 2251 C C . PHE A 1 298 ? -13.328 25.703 38.719 1 96.06 298 PHE A C 1
ATOM 2253 O O . PHE A 1 298 ? -12.406 26.516 38.844 1 96.06 298 PHE A O 1
ATOM 2260 N N . GLU A 1 299 ? -13.797 25.078 39.75 1 95.69 299 GLU A N 1
ATOM 2261 C CA . GLU A 1 299 ? -13.5 25.391 41.156 1 95.69 299 GLU A CA 1
ATOM 2262 C C . GLU A 1 299 ? -12 25.328 41.406 1 95.69 299 GLU A C 1
ATOM 2264 O O . GLU A 1 299 ? -11.438 26.203 42.062 1 95.69 299 GLU A O 1
ATOM 2269 N N . PRO A 1 300 ? -11.344 24.297 40.906 1 96.31 300 PRO A N 1
ATOM 2270 C CA . PRO A 1 300 ? -9.898 24.25 41.156 1 96.31 300 PRO A CA 1
ATOM 2271 C C . PRO A 1 300 ? -9.172 25.484 40.625 1 96.31 300 PRO A C 1
ATOM 2273 O O . PRO A 1 300 ? -8.188 25.938 41.219 1 96.31 300 PRO A O 1
ATOM 2276 N N . ILE A 1 301 ? -9.617 26.078 39.562 1 96.25 301 ILE A N 1
ATOM 2277 C CA . ILE A 1 301 ? -9.023 27.266 38.969 1 96.25 301 ILE A CA 1
ATOM 2278 C C . ILE A 1 301 ? -9.328 28.484 39.844 1 96.25 301 ILE A C 1
ATOM 2280 O O . ILE A 1 301 ? -8.445 29.297 40.125 1 96.25 301 ILE A O 1
ATOM 2284 N N . LEU A 1 302 ? -10.523 28.578 40.281 1 96.31 302 LEU A N 1
ATOM 2285 C CA . LEU A 1 302 ? -10.953 29.688 41.125 1 96.31 302 LEU A CA 1
ATOM 2286 C C . LEU A 1 302 ? -10.18 29.719 42.438 1 96.31 302 LEU A C 1
ATOM 2288 O O . LEU A 1 302 ? -9.797 30.781 42.906 1 96.31 302 LEU A O 1
ATOM 2292 N N . GLU A 1 303 ? -9.992 28.562 43 1 97.19 303 GLU A N 1
ATOM 2293 C CA . GLU A 1 303 ? -9.25 28.469 44.25 1 97.19 303 GLU A CA 1
ATOM 2294 C C . GLU A 1 303 ? -7.836 29.016 44.094 1 97.19 303 GLU A C 1
ATOM 2296 O O . GLU A 1 303 ? -7.363 29.781 44.938 1 97.19 303 GLU A O 1
ATOM 2301 N N . ARG A 1 304 ? -7.164 28.625 43.062 1 97.44 304 ARG A N 1
ATOM 2302 C CA . ARG A 1 304 ? -5.824 29.125 42.812 1 97.44 304 ARG A CA 1
ATOM 2303 C C . ARG A 1 304 ? -5.852 30.625 42.5 1 97.44 304 ARG A C 1
ATOM 2305 O O . ARG A 1 304 ? -4.914 31.344 42.844 1 97.44 304 ARG A O 1
ATOM 2312 N N . ALA A 1 305 ? -6.922 31.047 41.844 1 97.5 305 ALA A N 1
ATOM 2313 C CA . ALA A 1 305 ? -7.066 32.438 41.469 1 97.5 305 ALA A CA 1
ATOM 2314 C C . ALA A 1 305 ? -7.195 33.312 42.719 1 97.5 305 ALA A C 1
ATOM 2316 O O . ALA A 1 305 ? -6.648 34.406 42.781 1 97.5 305 ALA A O 1
ATOM 2317 N N . VAL A 1 306 ? -7.895 32.844 43.719 1 97.25 306 VAL A N 1
ATOM 2318 C CA . VAL A 1 306 ? -8.094 33.562 44.969 1 97.25 306 VAL A CA 1
ATOM 2319 C C . VAL A 1 306 ? -6.762 33.688 45.719 1 97.25 306 VAL A C 1
ATOM 2321 O O . VAL A 1 306 ? -6.496 34.719 46.344 1 97.25 306 VAL A O 1
ATOM 2324 N N . GLU A 1 307 ? -6.008 32.688 45.594 1 97.44 307 GLU A N 1
ATOM 2325 C CA . GLU A 1 307 ? -4.676 32.75 46.188 1 97.44 307 GLU A CA 1
ATOM 2326 C C . GLU A 1 307 ? -3.787 33.75 45.438 1 97.44 307 GLU A C 1
ATOM 2328 O O . GLU A 1 307 ? -2.988 34.438 46.062 1 97.44 307 GLU A O 1
ATOM 2333 N N . ARG A 1 308 ? -3.908 33.75 44.156 1 97.25 308 ARG A N 1
ATOM 2334 C CA . ARG A 1 308 ? -3.078 34.594 43.312 1 97.25 308 ARG A CA 1
ATOM 2335 C C . ARG A 1 308 ? -3.496 36.062 43.375 1 97.25 308 ARG A C 1
ATOM 2337 O O . ARG A 1 308 ? -2.65 36.938 43.344 1 97.25 308 ARG A O 1
ATOM 2344 N N . LEU A 1 309 ? -4.785 36.344 43.469 1 96.81 309 LEU A N 1
ATOM 2345 C CA . LEU A 1 309 ? -5.395 37.656 43.688 1 96.81 309 LEU A CA 1
ATOM 2346 C C . LEU A 1 309 ? -6.363 37.625 44.844 1 96.81 309 LEU A C 1
ATOM 2348 O O . LEU A 1 309 ? -7.574 37.5 44.656 1 96.81 309 LEU A O 1
ATOM 2352 N N . PRO A 1 310 ? -5.879 37.906 45.969 1 94.94 310 PRO A N 1
ATOM 2353 C CA . PRO A 1 310 ? -6.676 37.719 47.188 1 94.94 310 PRO A CA 1
ATOM 2354 C C . PRO A 1 310 ? -7.941 38.594 47.188 1 94.94 310 PRO A C 1
ATOM 2356 O O . PRO A 1 310 ? -8.93 38.219 47.844 1 94.94 310 PRO A O 1
ATOM 2359 N N . MET A 1 311 ? -7.996 39.656 46.531 1 93.75 311 MET A N 1
ATOM 2360 C CA . MET A 1 311 ? -9.172 40.531 46.469 1 93.75 311 MET A CA 1
ATOM 2361 C C . MET A 1 311 ? -10.359 39.781 45.844 1 93.75 311 MET A C 1
ATOM 2363 O O . MET A 1 311 ? -11.508 40.188 46.062 1 93.75 311 MET A O 1
ATOM 2367 N N . LEU A 1 312 ? -10.133 38.688 45.156 1 95.5 312 LEU A N 1
ATOM 2368 C CA . LEU A 1 312 ? -11.203 37.906 44.531 1 95.5 312 LEU A CA 1
ATOM 2369 C C . LEU A 1 312 ? -12.023 37.188 45.562 1 95.5 312 LEU A C 1
ATOM 2371 O O . LEU A 1 312 ? -13.164 36.781 45.312 1 95.5 312 LEU A O 1
ATOM 2375 N N . ALA A 1 313 ? -11.398 36.969 46.719 1 93.75 313 ALA A N 1
ATOM 2376 C CA . ALA A 1 313 ? -12.109 36.281 47.781 1 93.75 313 ALA A CA 1
ATOM 2377 C C . ALA A 1 313 ? -13.312 37.094 48.25 1 93.75 313 ALA A C 1
ATOM 2379 O O . ALA A 1 313 ? -14.305 36.531 48.719 1 93.75 313 ALA A O 1
ATOM 2380 N N . GLU A 1 314 ? -13.211 38.344 48.125 1 92.69 314 GLU A N 1
ATOM 2381 C CA . GLU A 1 314 ? -14.258 39.219 48.625 1 92.69 314 GLU A CA 1
ATOM 2382 C C . GLU A 1 314 ? -15.164 39.688 47.5 1 92.69 314 GLU A C 1
ATOM 2384 O O . GLU A 1 314 ? -16.25 40.25 47.75 1 92.69 314 GLU A O 1
ATOM 2389 N N . ALA A 1 315 ? -14.656 39.469 46.375 1 93.19 315 ALA A N 1
ATOM 2390 C CA . ALA A 1 315 ? -15.438 39.906 45.219 1 93.19 315 ALA A CA 1
ATOM 2391 C C . ALA A 1 315 ? -16.547 38.938 44.906 1 93.19 315 ALA A C 1
ATOM 2393 O O . ALA A 1 315 ? -16.328 37.719 44.875 1 93.19 315 ALA A O 1
ATOM 2394 N N . GLY A 1 316 ? -17.781 39.281 44.938 1 93.75 316 GLY A N 1
ATOM 2395 C CA . GLY A 1 316 ? -18.859 38.406 44.469 1 93.75 316 GLY A CA 1
ATOM 2396 C C . GLY A 1 316 ? -18.766 38.062 43 1 93.75 316 GLY A C 1
ATOM 2397 O O . GLY A 1 316 ? -18.094 38.75 42.25 1 93.75 316 GLY A O 1
ATOM 2398 N N . ILE A 1 317 ? -19.266 36.906 42.562 1 95.94 317 ILE A N 1
ATOM 2399 C CA . ILE A 1 317 ? -19.359 36.469 41.188 1 95.94 317 ILE A CA 1
ATOM 2400 C C . ILE A 1 317 ? -20.625 37.031 40.531 1 95.94 317 ILE A C 1
ATOM 2402 O O . ILE A 1 317 ? -21.734 36.688 40.969 1 95.94 317 ILE A O 1
ATOM 2406 N N . HIS A 1 318 ? -20.422 37.875 39.688 1 96.62 318 HIS A N 1
ATOM 2407 C CA . HIS A 1 318 ? -21.547 38.438 38.938 1 96.62 318 HIS A CA 1
ATOM 2408 C C . HIS A 1 318 ? -22.031 37.5 37.875 1 96.62 318 HIS A C 1
ATOM 2410 O O . HIS A 1 318 ? -23.234 37.375 37.625 1 96.62 318 HIS A O 1
ATOM 2416 N N . THR A 1 319 ? -21.094 36.938 37.125 1 95.94 319 THR A N 1
ATOM 2417 C CA . THR A 1 319 ? -21.422 36.031 36 1 95.94 319 THR A CA 1
ATOM 2418 C C . THR A 1 319 ? -20.484 34.844 36 1 95.94 319 THR A C 1
ATOM 2420 O O . THR A 1 319 ? -19.266 34.969 36.125 1 95.94 319 THR A O 1
ATOM 2423 N N . PHE A 1 320 ? -21.016 33.656 36 1 96.62 320 PHE A N 1
ATOM 2424 C CA . PHE A 1 320 ? -20.312 32.406 35.625 1 96.62 320 PHE A CA 1
ATOM 2425 C C . PHE A 1 320 ? -20.75 31.953 34.219 1 96.62 320 PHE A C 1
ATOM 2427 O O . PHE A 1 320 ? -21.922 31.594 34.031 1 96.62 320 PHE A O 1
ATOM 2434 N N . PHE A 1 321 ? -19.812 31.953 33.344 1 96.62 321 PHE A N 1
ATOM 2435 C CA . PHE A 1 321 ? -20.172 31.719 31.938 1 96.62 321 PHE A CA 1
ATOM 2436 C C . PHE A 1 321 ? -19.484 30.453 31.406 1 96.62 321 PHE A C 1
ATOM 2438 O O . PHE A 1 321 ? -18.312 30.219 31.672 1 96.62 321 PHE A O 1
ATOM 2445 N N . ASN A 1 322 ? -20.234 29.609 30.797 1 97.06 322 ASN A N 1
ATOM 2446 C CA . ASN A 1 322 ? -19.781 28.469 30.016 1 97.06 322 ASN A CA 1
ATOM 2447 C C . ASN A 1 322 ? -20.25 28.547 28.578 1 97.06 322 ASN A C 1
ATOM 2449 O O . ASN A 1 322 ? -21.453 28.484 28.297 1 97.06 322 ASN A O 1
ATOM 2453 N N . GLY A 1 323 ? -19.312 28.797 27.656 1 96.12 323 GLY A N 1
ATOM 2454 C CA . GLY A 1 323 ? -19.656 28.844 26.234 1 96.12 323 GLY A CA 1
ATOM 2455 C C . GLY A 1 323 ? -18.734 27.984 25.391 1 96.12 323 GLY A C 1
ATOM 2456 O O . GLY A 1 323 ? -17.594 27.734 25.75 1 96.12 323 GLY A O 1
ATOM 2457 N N . PRO A 1 324 ? -19.219 27.531 24.266 1 96.19 324 PRO A N 1
ATOM 2458 C CA . PRO A 1 324 ? -18.406 26.656 23.406 1 96.19 324 PRO A CA 1
ATOM 2459 C C . PRO A 1 324 ? -17.422 27.422 22.531 1 96.19 324 PRO A C 1
ATOM 2461 O O . PRO A 1 324 ? -17.734 28.531 22.078 1 96.19 324 PRO A O 1
ATOM 2464 N N . GLU A 1 325 ? -16.25 26.891 22.266 1 95.56 325 GLU A N 1
ATOM 2465 C CA . GLU A 1 325 ? -15.25 27.359 21.312 1 95.56 325 GLU A CA 1
ATOM 2466 C C . GLU A 1 325 ? -14.734 26.219 20.453 1 95.56 325 GLU A C 1
ATOM 2468 O O . GLU A 1 325 ? -14.75 25.047 20.875 1 95.56 325 GLU A O 1
ATOM 2473 N N . SER A 1 326 ? -14.32 26.547 19.297 1 95.44 326 SER A N 1
ATOM 2474 C CA . SER A 1 326 ? -13.867 25.531 18.359 1 95.44 326 SER A CA 1
ATOM 2475 C C . SER A 1 326 ? -12.367 25.281 18.5 1 95.44 326 SER A C 1
ATOM 2477 O O . SER A 1 326 ? -11.578 26.234 18.562 1 95.44 326 SER A O 1
ATOM 2479 N N . PHE A 1 327 ? -11.961 23.984 18.453 1 97.25 327 PHE A N 1
ATOM 2480 C CA . PHE A 1 327 ? -10.562 23.594 18.562 1 97.25 327 PHE A CA 1
ATOM 2481 C C . PHE A 1 327 ? -10.195 22.641 17.422 1 97.25 327 PHE A C 1
ATOM 2483 O O . PHE A 1 327 ? -11.008 21.812 17 1 97.25 327 PHE A O 1
ATOM 2490 N N . THR A 1 328 ? -9.039 22.766 16.891 1 97.75 328 THR A N 1
ATOM 2491 C CA . THR A 1 328 ? -8.477 21.922 15.844 1 97.75 328 THR A CA 1
ATOM 2492 C C . THR A 1 328 ? -7.492 20.906 16.438 1 97.75 328 THR A C 1
ATOM 2494 O O . THR A 1 328 ? -7.086 21.031 17.594 1 97.75 328 THR A O 1
ATOM 2497 N N . PRO A 1 329 ? -7.086 19.875 15.672 1 97.12 329 PRO A N 1
ATOM 2498 C CA . PRO A 1 329 ? -6.281 18.781 16.219 1 97.12 329 PRO A CA 1
ATOM 2499 C C . PRO A 1 329 ? -4.902 19.25 16.688 1 97.12 329 PRO A C 1
ATOM 2501 O O . PRO A 1 329 ? -4.309 18.609 17.562 1 97.12 329 PRO A O 1
ATOM 2504 N N . ASP A 1 330 ? -4.391 20.312 16.141 1 95.69 330 ASP A N 1
ATOM 2505 C CA . ASP A 1 330 ? -3.031 20.719 16.484 1 95.69 330 ASP A CA 1
ATOM 2506 C C . ASP A 1 330 ? -3.018 22.109 17.109 1 95.69 330 ASP A C 1
ATOM 2508 O O . ASP A 1 330 ? -1.972 22.766 17.172 1 95.69 330 ASP A O 1
ATOM 2512 N N . ASP A 1 331 ? -4.16 22.688 17.453 1 95 331 ASP A N 1
ATOM 2513 C CA . ASP A 1 331 ? -4.305 23.953 18.156 1 95 331 ASP A CA 1
ATOM 2514 C C . ASP A 1 331 ? -3.879 25.125 17.266 1 95 331 ASP A C 1
ATOM 2516 O O . ASP A 1 331 ? -3.383 26.141 17.766 1 95 331 ASP A O 1
ATOM 2520 N N . ALA A 1 332 ? -3.947 24.953 15.961 1 97 332 ALA A N 1
ATOM 2521 C CA . ALA A 1 332 ? -3.779 26.016 14.969 1 97 332 ALA A CA 1
ATOM 2522 C C . ALA A 1 332 ? -5.008 26.125 14.078 1 97 332 ALA A C 1
ATOM 2524 O O . ALA A 1 332 ? -5.605 25.125 13.695 1 97 332 ALA A O 1
ATOM 2525 N N . TYR A 1 333 ? -5.457 27.359 13.859 1 97.81 333 TYR A N 1
ATOM 2526 C CA . TYR A 1 333 ? -6.695 27.5 13.102 1 97.81 333 TYR A CA 1
ATOM 2527 C C . TYR A 1 333 ? -6.5 27.094 11.648 1 97.81 333 TYR A C 1
ATOM 2529 O O . TYR A 1 333 ? -5.367 26.859 11.211 1 97.81 333 TYR A O 1
ATOM 2537 N N . ASN A 1 334 ? -7.551 26.812 10.93 1 98.56 334 ASN A N 1
ATOM 2538 C CA . ASN A 1 334 ? -7.559 26.453 9.516 1 98.56 334 ASN A CA 1
ATOM 2539 C C . ASN A 1 334 ? -7.742 27.688 8.625 1 98.56 334 ASN A C 1
ATOM 2541 O O . ASN A 1 334 ? -8.688 28.453 8.812 1 98.56 334 ASN A O 1
ATOM 2545 N N . LEU A 1 335 ? -6.895 27.844 7.676 1 98.81 335 LEU A N 1
ATOM 2546 C CA . LEU A 1 335 ? -6.938 28.984 6.781 1 98.81 335 LEU A CA 1
ATOM 2547 C C . LEU A 1 335 ? -6.457 28.609 5.383 1 98.81 335 LEU A C 1
ATOM 2549 O O . LEU A 1 335 ? -5.395 28 5.23 1 98.81 335 LEU A O 1
ATOM 2553 N N . GLY A 1 336 ? -7.297 28.922 4.41 1 98.69 336 GLY A N 1
ATOM 2554 C CA . GLY A 1 336 ? -6.766 28.781 3.062 1 98.69 336 GLY A CA 1
ATOM 2555 C C . GLY A 1 336 ? -7.648 27.953 2.15 1 98.69 336 GLY A C 1
ATOM 2556 O O . GLY A 1 336 ? -8.844 27.812 2.404 1 98.69 336 GLY A O 1
ATOM 2557 N N . LEU A 1 337 ? -7.102 27.531 1.004 1 98.5 337 LEU A N 1
ATOM 2558 C CA . LEU A 1 337 ? -7.793 26.812 -0.059 1 98.5 337 LEU A CA 1
ATOM 2559 C C . LEU A 1 337 ? -7.848 25.312 0.246 1 98.5 337 LEU A C 1
ATOM 2561 O O . LEU A 1 337 ? -6.824 24.703 0.578 1 98.5 337 LEU A O 1
ATOM 2565 N N . SER A 1 338 ? -9.039 24.781 0.148 1 98.38 338 SER A N 1
ATOM 2566 C CA . SER A 1 338 ? -9.203 23.344 0.416 1 98.38 338 SER A CA 1
ATOM 2567 C C . SER A 1 338 ? -8.438 22.5 -0.598 1 98.38 338 SER A C 1
ATOM 2569 O O . SER A 1 338 ? -8.109 22.984 -1.688 1 98.38 338 SER A O 1
ATOM 2571 N N . LEU A 1 339 ? -8.078 21.266 -0.238 1 97.69 339 LEU A N 1
ATOM 2572 C CA . LEU A 1 339 ? -7.352 20.375 -1.125 1 97.69 339 LEU A CA 1
ATOM 2573 C C . LEU A 1 339 ? -8.297 19.703 -2.113 1 97.69 339 LEU A C 1
ATOM 2575 O O . LEU A 1 339 ? -7.895 19.344 -3.221 1 97.69 339 LEU A O 1
ATOM 2579 N N . GLU A 1 340 ? -9.57 19.562 -1.758 1 97.19 340 GLU A N 1
ATOM 2580 C CA . GLU A 1 340 ? -10.539 18.734 -2.463 1 97.19 340 GLU A CA 1
ATOM 2581 C C . GLU A 1 340 ? -11.281 19.531 -3.535 1 97.19 340 GLU A C 1
ATOM 2583 O O . GLU A 1 340 ? -11.617 18.984 -4.594 1 97.19 340 GLU A O 1
ATOM 2588 N N . VAL A 1 341 ? -11.625 20.812 -3.227 1 97.94 341 VAL A N 1
ATOM 2589 C CA . VAL A 1 341 ? -12.414 21.672 -4.102 1 97.94 341 VAL A CA 1
ATOM 2590 C C . VAL A 1 341 ? -11.617 22.938 -4.438 1 97.94 341 VAL A C 1
ATOM 2592 O O . VAL A 1 341 ? -11.148 23.641 -3.539 1 97.94 341 VAL A O 1
ATOM 2595 N N . ASP A 1 342 ? -11.492 23.359 -5.641 1 97.56 342 ASP A N 1
ATOM 2596 C CA . ASP A 1 342 ? -10.477 24.281 -6.145 1 97.56 342 ASP A CA 1
ATOM 2597 C C . ASP A 1 342 ? -10.898 25.734 -5.941 1 97.56 342 ASP A C 1
ATOM 2599 O O . ASP A 1 342 ? -10.117 26.656 -6.191 1 97.56 342 ASP A O 1
ATOM 2603 N N . ASN A 1 343 ? -12.125 26 -5.484 1 98.44 343 ASN A N 1
ATOM 2604 C CA . ASN A 1 343 ? -12.602 27.359 -5.215 1 98.44 343 ASN A CA 1
ATOM 2605 C C . ASN A 1 343 ? -13.367 27.422 -3.898 1 98.44 343 ASN A C 1
ATOM 2607 O O . ASN A 1 343 ? -14.289 28.234 -3.756 1 98.44 343 ASN A O 1
ATOM 2611 N N . PHE A 1 344 ? -13.078 26.484 -3.02 1 98.75 344 PHE A N 1
ATOM 2612 C CA . PHE A 1 344 ? -13.617 26.453 -1.666 1 98.75 344 PHE A CA 1
ATOM 2613 C C . PHE A 1 344 ? -12.539 26.812 -0.647 1 98.75 344 PHE A C 1
ATOM 2615 O O . PHE A 1 344 ? -11.523 26.125 -0.544 1 98.75 344 PHE A O 1
ATOM 2622 N N . TRP A 1 345 ? -12.781 27.859 0.098 1 98.88 345 TRP A N 1
ATOM 2623 C CA . TRP A 1 345 ? -11.82 28.406 1.048 1 98.88 345 TRP A CA 1
ATOM 2624 C C . TRP A 1 345 ? -12.297 28.203 2.482 1 98.88 345 TRP A C 1
ATOM 2626 O O . TRP A 1 345 ? -13.5 28.078 2.729 1 98.88 345 TRP A O 1
ATOM 2636 N N . VAL A 1 346 ? -11.32 28.156 3.408 1 98.88 346 VAL A N 1
ATOM 2637 C CA . VAL A 1 346 ? -11.656 27.906 4.809 1 98.88 346 VAL A CA 1
ATOM 2638 C C . VAL A 1 346 ? -10.977 28.953 5.691 1 98.88 346 VAL A C 1
ATOM 2640 O O . VAL A 1 346 ? -9.812 29.297 5.477 1 98.88 346 VAL A O 1
ATOM 2643 N N . ALA A 1 347 ? -11.625 29.5 6.648 1 98.88 347 ALA A N 1
ATOM 2644 C CA . ALA A 1 347 ? -11.148 30.266 7.797 1 98.88 347 ALA A CA 1
ATOM 2645 C C . ALA A 1 347 ? -11.984 29.953 9.039 1 98.88 347 ALA A C 1
ATOM 2647 O O . ALA A 1 347 ? -12.969 30.641 9.32 1 98.88 347 ALA A O 1
ATOM 2648 N N . ALA A 1 348 ? -11.547 28.953 9.805 1 98.5 348 ALA A N 1
ATOM 2649 C CA . ALA A 1 348 ? -12.336 28.453 10.93 1 98.5 348 ALA A CA 1
ATOM 2650 C C . ALA A 1 348 ? -11.445 27.75 11.945 1 98.5 348 ALA A C 1
ATOM 2652 O O . ALA A 1 348 ? -10.273 27.469 11.68 1 98.5 348 ALA A O 1
ATOM 2653 N N . GLY A 1 349 ? -11.969 27.531 13.133 1 98 349 GLY A N 1
ATOM 2654 C CA . GLY A 1 349 ? -11.258 26.781 14.164 1 98 349 GLY A CA 1
ATOM 2655 C C . GLY A 1 349 ? -10.164 27.594 14.836 1 98 349 GLY A C 1
ATOM 2656 O O . GLY A 1 349 ? -9.039 27.109 14.984 1 98 349 GLY A O 1
ATOM 2657 N N . PHE A 1 350 ? -10.422 28.656 15.375 1 97.81 350 PHE A N 1
ATOM 2658 C CA . PHE A 1 350 ? -9.406 29.625 15.773 1 97.81 350 PHE A CA 1
ATOM 2659 C C . PHE A 1 350 ? -8.938 29.359 17.203 1 97.81 350 PHE A C 1
ATOM 2661 O O . PHE A 1 350 ? -8.172 30.156 17.75 1 97.81 350 PHE A O 1
ATOM 2668 N N . ASN A 1 351 ? -9.305 28.344 17.875 1 96.94 351 ASN A N 1
ATOM 2669 C CA . ASN A 1 351 ? -8.719 27.844 19.109 1 96.94 351 ASN A CA 1
ATOM 2670 C C . ASN A 1 351 ? -8.594 28.953 20.156 1 96.94 351 ASN A C 1
ATOM 2672 O O . ASN A 1 351 ? -7.531 29.125 20.766 1 96.94 351 ASN A O 1
ATOM 2676 N N . SER A 1 352 ? -9.539 29.766 20.328 1 95.5 352 SER A N 1
ATOM 2677 C CA . SER A 1 352 ? -9.664 30.797 21.359 1 95.5 352 SER A CA 1
ATOM 2678 C C . SER A 1 352 ? -8.812 32 21.031 1 95.5 352 SER A C 1
ATOM 2680 O O . SER A 1 352 ? -8.5 32.812 21.922 1 95.5 352 SER A O 1
ATOM 2682 N N . ILE A 1 353 ? -8.406 32.125 19.828 1 96.44 353 ILE A N 1
ATOM 2683 C CA . ILE A 1 353 ? -7.645 33.312 19.469 1 96.44 353 ILE A CA 1
ATOM 2684 C C . ILE A 1 353 ? -8.297 34.031 18.266 1 96.44 353 ILE A C 1
ATOM 2686 O O . ILE A 1 353 ? -7.609 34.625 17.438 1 96.44 353 ILE A O 1
ATOM 2690 N N . GLY A 1 354 ? -9.555 33.875 18.109 1 97 354 GLY A N 1
ATOM 2691 C CA . GLY A 1 354 ? -10.281 34.438 17 1 97 354 GLY A CA 1
ATOM 2692 C C . GLY A 1 354 ? -10.172 35.969 16.938 1 97 354 GLY A C 1
ATOM 2693 O O . GLY A 1 354 ? -9.898 36.531 15.875 1 97 354 GLY A O 1
ATOM 2694 N N . ILE A 1 355 ? -10.367 36.625 18.094 1 97.5 355 ILE A N 1
ATOM 2695 C CA . ILE A 1 355 ? -10.367 38.094 18.125 1 97.5 355 ILE A CA 1
ATOM 2696 C C . ILE A 1 355 ? -8.984 38.625 17.766 1 97.5 355 ILE A C 1
ATOM 2698 O O . ILE A 1 355 ? -8.852 39.5 16.922 1 97.5 355 ILE A O 1
ATOM 2702 N N . GLN A 1 356 ? -8 38.062 18.328 1 96.88 356 GLN A N 1
ATOM 2703 C CA . GLN A 1 356 ? -6.66 38.594 18.109 1 96.88 356 GLN A CA 1
ATOM 2704 C C . GLN A 1 356 ? -6.156 38.219 16.719 1 96.88 356 GLN A C 1
ATOM 2706 O O . GLN A 1 356 ? -5.188 38.812 16.234 1 96.88 356 GLN A O 1
ATOM 2711 N N . SER A 1 357 ? -6.82 37.25 16 1 97.62 357 SER A N 1
ATOM 2712 C CA . SER A 1 357 ? -6.277 36.781 14.734 1 97.62 357 SER A CA 1
ATOM 2713 C C . SER A 1 357 ? -7.152 37.219 13.562 1 97.62 357 SER A C 1
ATOM 2715 O O . SER A 1 357 ? -6.719 37.188 12.406 1 97.62 357 SER A O 1
ATOM 2717 N N . ALA A 1 358 ? -8.367 37.562 13.781 1 98.31 358 ALA A N 1
ATOM 2718 C CA . ALA A 1 358 ? -9.367 37.75 12.734 1 98.31 358 ALA A CA 1
ATOM 2719 C C . ALA A 1 358 ? -8.906 38.75 11.68 1 98.31 358 ALA A C 1
ATOM 2721 O O . ALA A 1 358 ? -9.062 38.531 10.484 1 98.31 358 ALA A O 1
ATOM 2722 N N . GLY A 1 359 ? -8.391 39.906 12.164 1 98.5 359 GLY A N 1
ATOM 2723 C CA . GLY A 1 359 ? -7.934 40.906 11.219 1 98.5 359 GLY A CA 1
ATOM 2724 C C . GLY A 1 359 ? -6.91 40.375 10.234 1 98.5 359 GLY A C 1
ATOM 2725 O O . GLY A 1 359 ? -7.137 40.406 9.023 1 98.5 359 GLY A O 1
ATOM 2726 N N . GLY A 1 360 ? -5.816 39.844 10.781 1 98.69 360 GLY A N 1
ATOM 2727 C CA . GLY A 1 360 ? -4.746 39.312 9.945 1 98.69 360 GLY A CA 1
ATOM 2728 C C . GLY A 1 360 ? -5.176 38.156 9.094 1 98.69 360 GLY A C 1
ATOM 2729 O O . GLY A 1 360 ? -4.77 38.031 7.938 1 98.69 360 GLY A O 1
ATOM 2730 N N . ALA A 1 361 ? -5.949 37.25 9.641 1 98.69 361 ALA A N 1
ATOM 2731 C CA . ALA A 1 361 ? -6.426 36.094 8.898 1 98.69 361 ALA A CA 1
ATOM 2732 C C . ALA A 1 361 ? -7.281 36.531 7.707 1 98.69 361 ALA A C 1
ATOM 2734 O O . ALA A 1 361 ? -7.133 36 6.605 1 98.69 361 ALA A O 1
ATOM 2735 N N . GLY A 1 362 ? -8.195 37.438 7.953 1 98.81 362 GLY A N 1
ATOM 2736 C CA . GLY A 1 362 ? -9.016 37.969 6.871 1 98.81 362 GLY A CA 1
ATOM 2737 C C . GLY A 1 362 ? -8.211 38.594 5.766 1 98.81 362 GLY A C 1
ATOM 2738 O O . GLY A 1 362 ? -8.477 38.406 4.582 1 98.81 362 GLY A O 1
ATOM 2739 N N . MET A 1 363 ? -7.254 39.406 6.168 1 98.81 363 MET A N 1
ATOM 2740 C CA . MET A 1 363 ? -6.391 40.094 5.207 1 98.81 363 MET A CA 1
ATOM 2741 C C . MET A 1 363 ? -5.625 39.062 4.359 1 98.81 363 MET A C 1
ATOM 2743 O O . MET A 1 363 ? -5.625 39.156 3.129 1 98.81 363 MET A O 1
ATOM 2747 N N . ALA A 1 364 ? -4.965 38.094 5.02 1 98.69 364 ALA A N 1
ATOM 2748 C CA . ALA A 1 364 ? -4.148 37.125 4.316 1 98.69 364 ALA A CA 1
ATOM 2749 C C . ALA A 1 364 ? -4.996 36.281 3.357 1 98.69 364 ALA A C 1
ATOM 2751 O O . ALA A 1 364 ? -4.582 36.031 2.229 1 98.69 364 ALA A O 1
ATOM 2752 N N . LEU A 1 365 ? -6.148 35.844 3.822 1 98.81 365 LEU A N 1
ATOM 2753 C CA . LEU A 1 365 ? -7.02 35.031 2.98 1 98.81 365 LEU A CA 1
ATOM 2754 C C . LEU A 1 365 ? -7.5 35.844 1.771 1 98.81 365 LEU A C 1
ATOM 2756 O O . LEU A 1 365 ? -7.535 35.312 0.653 1 98.81 365 LEU A O 1
ATOM 2760 N N . ALA A 1 366 ? -7.922 37.094 1.992 1 98.81 366 ALA A N 1
ATOM 2761 C CA . ALA A 1 366 ? -8.398 37.969 0.904 1 98.81 366 ALA A CA 1
ATOM 2762 C C . ALA A 1 366 ? -7.32 38.156 -0.154 1 98.81 366 ALA A C 1
ATOM 2764 O O . ALA A 1 366 ? -7.598 38.062 -1.354 1 98.81 366 ALA A O 1
ATOM 2765 N N . GLU A 1 367 ? -6.148 38.406 0.289 1 98.44 367 GLU A N 1
ATOM 2766 C CA . GLU A 1 367 ? -5.039 38.562 -0.646 1 98.44 367 GLU A CA 1
ATOM 2767 C C . GLU A 1 367 ? -4.785 37.281 -1.429 1 98.44 367 GLU A C 1
ATOM 2769 O O . GLU A 1 367 ? -4.508 37.312 -2.629 1 98.44 367 GLU A O 1
ATOM 2774 N N . TRP A 1 368 ? -4.805 36.156 -0.703 1 98.31 368 TRP A N 1
ATOM 2775 C CA . TRP A 1 368 ? -4.633 34.844 -1.34 1 98.31 368 TRP A CA 1
ATOM 2776 C C . TRP A 1 368 ? -5.699 34.625 -2.408 1 98.31 368 TRP A C 1
ATOM 2778 O O . TRP A 1 368 ? -5.391 34.188 -3.518 1 98.31 368 TRP A O 1
ATOM 2788 N N . MET A 1 369 ? -6.906 34.938 -2.139 1 98.38 369 MET A N 1
ATOM 2789 C CA . MET A 1 369 ? -8.023 34.75 -3.07 1 98.38 369 MET A CA 1
ATOM 2790 C C . MET A 1 369 ? -7.859 35.688 -4.277 1 98.38 369 MET A C 1
ATOM 2792 O O . MET A 1 369 ? -8.18 35.281 -5.402 1 98.38 369 MET A O 1
ATOM 2796 N N . GLU A 1 370 ? -7.422 36.875 -4.023 1 97.81 370 GLU A N 1
ATOM 2797 C CA . GLU A 1 370 ? -7.285 37.875 -5.078 1 97.81 370 GLU A CA 1
ATOM 2798 C C . GLU A 1 370 ? -6.227 37.469 -6.098 1 97.81 370 GLU A C 1
ATOM 2800 O O . GLU A 1 370 ? -6.461 37.531 -7.305 1 97.81 370 GLU A O 1
ATOM 2805 N N . THR A 1 371 ? -5.062 36.969 -5.605 1 95.69 371 THR A N 1
ATOM 2806 C CA . THR A 1 371 ? -3.924 36.719 -6.488 1 95.69 371 THR A CA 1
ATOM 2807 C C . THR A 1 371 ? -3.838 35.25 -6.879 1 95.69 371 THR A C 1
ATOM 2809 O O . THR A 1 371 ? -3.154 34.906 -7.844 1 95.69 371 THR A O 1
ATOM 2812 N N . GLY A 1 372 ? -4.473 34.438 -6.066 1 94.38 372 GLY A N 1
ATOM 2813 C CA . GLY A 1 372 ? -4.348 33 -6.27 1 94.38 372 GLY A CA 1
ATOM 2814 C C . GLY A 1 372 ? -3.105 32.406 -5.629 1 94.38 372 GLY A C 1
ATOM 2815 O O . GLY A 1 372 ? -2.859 31.219 -5.73 1 94.38 372 GLY A O 1
ATOM 2816 N N . GLU A 1 373 ? -2.312 33.25 -5.004 1 94.25 373 GLU A N 1
ATOM 2817 C CA . GLU A 1 373 ? -1.085 32.812 -4.34 1 94.25 373 GLU A CA 1
ATOM 2818 C C . GLU A 1 373 ? -1.05 33.312 -2.891 1 94.25 373 GLU A C 1
ATOM 2820 O O . GLU A 1 373 ? -1.568 34.375 -2.572 1 94.25 373 GLU A O 1
ATOM 2825 N N . LYS A 1 374 ? -0.447 32.688 -2.1 1 96.19 374 LYS A N 1
ATOM 2826 C CA . LYS A 1 374 ? -0.254 33.125 -0.718 1 96.19 374 LYS A CA 1
ATOM 2827 C C . LYS A 1 374 ? 0.576 34.406 -0.654 1 96.19 374 LYS A C 1
ATOM 2829 O O . LYS A 1 374 ? 1.611 34.531 -1.314 1 96.19 374 LYS A O 1
ATOM 2834 N N . PRO A 1 375 ? 0.128 35.188 0.246 1 96.38 375 PRO A N 1
ATOM 2835 C CA . PRO A 1 375 ? 0.918 36.406 0.361 1 96.38 375 PRO A CA 1
ATOM 2836 C C . PRO A 1 375 ? 2.273 36.188 1.027 1 96.38 375 PRO A C 1
ATOM 2838 O O . PRO A 1 375 ? 3.227 36.938 0.77 1 96.38 375 PRO A O 1
ATOM 2841 N N . PHE A 1 376 ? 2.441 35.344 1.861 1 96.44 376 PHE A N 1
ATOM 2842 C CA . PHE A 1 376 ? 3.617 34.781 2.533 1 96.44 376 PHE A CA 1
ATOM 2843 C C . PHE A 1 376 ? 3.342 33.375 3.062 1 96.44 376 PHE A C 1
ATOM 2845 O O . PHE A 1 376 ? 2.285 32.812 2.795 1 96.44 376 PHE A O 1
ATOM 2852 N N . ASP A 1 377 ? 4.285 32.781 3.689 1 97.19 377 ASP A N 1
ATOM 2853 C CA . ASP A 1 377 ? 4.098 31.406 4.145 1 97.19 377 ASP A CA 1
ATOM 2854 C C . ASP A 1 377 ? 3.014 31.328 5.219 1 97.19 377 ASP A C 1
ATOM 2856 O O . ASP A 1 377 ? 3.088 32.031 6.234 1 97.19 377 ASP A O 1
ATOM 2860 N N . LEU A 1 378 ? 1.999 30.531 5.004 1 97.62 378 LEU A N 1
ATOM 2861 C CA . LEU A 1 378 ? 0.907 30.281 5.938 1 97.62 378 LEU A CA 1
ATOM 2862 C C . LEU A 1 378 ? 0.862 28.812 6.344 1 97.62 378 LEU A C 1
ATOM 2864 O O . LEU A 1 378 ? -0.199 28.297 6.695 1 97.62 378 LEU A O 1
ATOM 2868 N N . GLY A 1 379 ? 1.997 28.141 6.242 1 96.12 379 GLY A N 1
ATOM 2869 C CA . GLY A 1 379 ? 2.061 26.703 6.512 1 96.12 379 GLY A CA 1
ATOM 2870 C C . GLY A 1 379 ? 1.542 26.328 7.887 1 96.12 379 GLY A C 1
ATOM 2871 O O . GLY A 1 379 ? 0.958 25.266 8.07 1 96.12 379 GLY A O 1
ATOM 2872 N N . ASP A 1 380 ? 1.618 27.188 8.844 1 95.31 380 ASP A N 1
ATOM 2873 C CA . ASP A 1 380 ? 1.225 26.938 10.234 1 95.31 380 ASP A CA 1
ATOM 2874 C C . ASP A 1 380 ? -0.288 26.781 10.352 1 95.31 380 ASP A C 1
ATOM 2876 O O . ASP A 1 380 ? -0.773 26.109 11.266 1 95.31 380 ASP A O 1
ATOM 2880 N N . VAL A 1 381 ? -0.995 27.438 9.438 1 97.81 381 VAL A N 1
ATOM 2881 C CA . VAL A 1 381 ? -2.441 27.469 9.625 1 97.81 381 VAL A CA 1
ATOM 2882 C C . VAL A 1 381 ? -3.139 27.016 8.344 1 97.81 381 VAL A C 1
ATOM 2884 O O . VAL A 1 381 ? -4.371 27 8.273 1 97.81 381 VAL A O 1
ATOM 2887 N N . ASP A 1 382 ? -2.33 26.625 7.32 1 97.81 382 ASP A N 1
ATOM 2888 C CA . ASP A 1 382 ? -2.9 26.188 6.055 1 97.81 382 ASP A CA 1
ATOM 2889 C C . ASP A 1 382 ? -3.816 24.984 6.262 1 97.81 382 ASP A C 1
ATOM 2891 O O . ASP A 1 382 ? -3.396 23.969 6.824 1 97.81 382 ASP A O 1
ATOM 2895 N N . VAL A 1 383 ? -5.035 25.141 5.789 1 98.25 383 VAL A N 1
ATOM 2896 C CA . VAL A 1 383 ? -5.996 24.062 5.957 1 98.25 383 VAL A CA 1
ATOM 2897 C C . VAL A 1 383 ? -5.477 22.797 5.262 1 98.25 383 VAL A C 1
ATOM 2899 O O . VAL A 1 383 ? -5.801 21.688 5.672 1 98.25 383 VAL A O 1
ATOM 2902 N N . GLY A 1 384 ? -4.617 22.938 4.293 1 96.88 384 GLY A N 1
ATOM 2903 C CA . GLY A 1 384 ? -4.059 21.828 3.539 1 96.88 384 GLY A CA 1
ATOM 2904 C C . GLY A 1 384 ? -3.096 20.984 4.348 1 96.88 384 GLY A C 1
ATOM 2905 O O . GLY A 1 384 ? -2.699 19.891 3.914 1 96.88 384 GLY A O 1
ATOM 2906 N N . ARG A 1 385 ? -2.75 21.422 5.559 1 96.81 385 ARG A N 1
ATOM 2907 C CA . ARG A 1 385 ? -1.83 20.672 6.402 1 96.81 385 ARG A CA 1
ATOM 2908 C C . ARG A 1 385 ? -2.525 19.469 7.039 1 96.81 385 ARG A C 1
ATOM 2910 O O . ARG A 1 385 ? -1.867 18.547 7.535 1 96.81 385 ARG A O 1
ATOM 2917 N N . ASN A 1 386 ? -3.857 19.5 7.047 1 97.62 386 ASN A N 1
ATOM 2918 C CA . ASN A 1 386 ? -4.629 18.453 7.719 1 97.62 386 ASN A CA 1
ATOM 2919 C C . ASN A 1 386 ? -4.641 17.156 6.914 1 97.62 386 ASN A C 1
ATOM 2921 O O . ASN A 1 386 ? -4.699 17.188 5.684 1 97.62 386 ASN A O 1
ATOM 2925 N N . GLN A 1 387 ? -4.57 16.078 7.66 1 97.81 387 GLN A N 1
ATOM 2926 C CA . GLN A 1 387 ? -4.672 14.766 7.027 1 97.81 387 GLN A CA 1
ATOM 2927 C C . GLN A 1 387 ? -6.129 14.352 6.836 1 97.81 387 GLN A C 1
ATOM 2929 O O . GLN A 1 387 ? -6.988 14.703 7.645 1 97.81 387 GLN A O 1
ATOM 2934 N N . PRO A 1 388 ? -6.387 13.555 5.852 1 96.44 388 PRO A N 1
ATOM 2935 C CA . PRO A 1 388 ? -7.773 13.227 5.52 1 96.44 388 PRO A CA 1
ATOM 2936 C C . PRO A 1 388 ? -8.523 12.586 6.688 1 96.44 388 PRO A C 1
ATOM 2938 O O . PRO A 1 388 ? -9.695 12.898 6.918 1 96.44 388 PRO A O 1
ATOM 2941 N N . PHE A 1 389 ? -7.945 11.758 7.48 1 97.75 389 PHE A N 1
ATOM 2942 C CA . PHE A 1 389 ? -8.656 11.031 8.523 1 97.75 389 PHE A CA 1
ATOM 2943 C C . PHE A 1 389 ? -8.961 11.93 9.711 1 97.75 389 PHE A C 1
ATOM 2945 O O . PHE A 1 389 ? -9.789 11.602 10.555 1 97.75 389 PHE A O 1
ATOM 2952 N N . GLN A 1 390 ? -8.344 13.102 9.742 1 98 390 GLN A N 1
ATOM 2953 C CA . GLN A 1 390 ? -8.438 13.945 10.93 1 98 390 GLN A CA 1
ATOM 2954 C C . GLN A 1 390 ? -9.797 14.641 11 1 98 390 GLN A C 1
ATOM 2956 O O . GLN A 1 390 ? -10.133 15.25 12.016 1 98 390 GLN A O 1
ATOM 2961 N N . GLY A 1 391 ? -10.617 14.594 9.914 1 97.25 391 GLY A N 1
ATOM 2962 C CA . GLY A 1 391 ? -12 15.047 9.977 1 97.25 391 GLY A CA 1
ATOM 2963 C C . GLY A 1 391 ? -12.93 14.039 10.625 1 97.25 391 GLY A C 1
ATOM 2964 O O . GLY A 1 391 ? -14.117 14.305 10.812 1 97.25 391 GLY A O 1
ATOM 2965 N N . ASN A 1 392 ? -12.406 12.852 11.031 1 97.75 392 ASN A N 1
ATOM 2966 C CA . ASN A 1 392 ? -13.141 11.797 11.727 1 97.75 392 ASN A CA 1
ATOM 2967 C C . ASN A 1 392 ? -13.695 12.281 13.055 1 97.75 392 ASN A C 1
ATOM 2969 O O . ASN A 1 392 ? -12.961 12.82 13.891 1 97.75 392 ASN A O 1
ATOM 2973 N N . LYS A 1 393 ? -14.969 12.062 13.281 1 96.75 393 LYS A N 1
ATOM 2974 C CA . LYS A 1 393 ? -15.664 12.609 14.438 1 96.75 393 LYS A CA 1
ATOM 2975 C C . LYS A 1 393 ? -15.109 12.023 15.734 1 96.75 393 LYS A C 1
ATOM 2977 O O . LYS A 1 393 ? -14.922 12.75 16.719 1 96.75 393 LYS A O 1
ATOM 2982 N N . HIS A 1 394 ? -14.852 10.711 15.711 1 97.56 394 HIS A N 1
ATOM 2983 C CA . HIS A 1 394 ? -14.328 10.07 16.906 1 97.56 394 HIS A CA 1
ATOM 2984 C C . HIS A 1 394 ? -12.898 10.531 17.203 1 97.56 394 HIS A C 1
ATOM 2986 O O . HIS A 1 394 ? -12.539 10.75 18.359 1 97.56 394 HIS A O 1
ATOM 2992 N N . TYR A 1 395 ? -12.109 10.617 16.188 1 97.94 395 TYR A N 1
ATOM 2993 C CA . TYR A 1 395 ? -10.758 11.156 16.328 1 97.94 395 TYR A CA 1
ATOM 2994 C C . TYR A 1 395 ? -10.797 12.547 16.953 1 97.94 395 TYR A C 1
ATOM 2996 O O . TYR A 1 395 ? -10.055 12.836 17.891 1 97.94 395 TYR A O 1
ATOM 3004 N N . LEU A 1 396 ? -11.656 13.445 16.375 1 97.75 396 LEU A N 1
ATOM 3005 C CA . LEU A 1 396 ? -11.766 14.828 16.812 1 97.75 396 LEU A CA 1
ATOM 3006 C C . LEU A 1 396 ? -12.203 14.898 18.266 1 97.75 396 LEU A C 1
ATOM 3008 O O . LEU A 1 396 ? -11.68 15.703 19.047 1 97.75 396 LEU A O 1
ATOM 3012 N N . PHE A 1 397 ? -13.156 14.055 18.641 1 97.56 397 PHE A N 1
ATOM 3013 C CA . PHE A 1 397 ? -13.641 14.023 20.016 1 97.56 397 PHE A CA 1
ATOM 3014 C C . PHE A 1 397 ? -12.516 13.68 20.984 1 97.56 397 PHE A C 1
ATOM 3016 O O . PHE A 1 397 ? -12.305 14.375 21.984 1 97.56 397 PHE A O 1
ATOM 3023 N N . GLU A 1 398 ? -11.742 12.664 20.641 1 97.56 398 GLU A N 1
ATOM 3024 C CA . GLU A 1 398 ? -10.672 12.219 21.516 1 97.56 398 GLU A CA 1
ATOM 3025 C C . GLU A 1 398 ? -9.539 13.242 21.562 1 97.56 398 GLU A C 1
ATOM 3027 O O . GLU A 1 398 ? -9.016 13.547 22.641 1 97.56 398 GLU A O 1
ATOM 3032 N N . ARG A 1 399 ? -9.18 13.773 20.469 1 97.56 399 ARG A N 1
ATOM 3033 C CA . ARG A 1 399 ? -8.078 14.727 20.375 1 97.56 399 ARG A CA 1
ATOM 3034 C C . ARG A 1 399 ? -8.43 16.031 21.078 1 97.56 399 ARG A C 1
ATOM 3036 O O . ARG A 1 399 ? -7.562 16.672 21.688 1 97.56 399 ARG A O 1
ATOM 3043 N N . SER A 1 400 ? -9.695 16.484 21.016 1 96.44 400 SER A N 1
ATOM 3044 C CA . SER A 1 400 ? -10.117 17.766 21.578 1 96.44 400 SER A CA 1
ATOM 3045 C C . SER A 1 400 ? -10.031 17.766 23.109 1 96.44 400 SER A C 1
ATOM 3047 O O . SER A 1 400 ? -9.938 18.812 23.734 1 96.44 400 SER A O 1
ATOM 3049 N N . LYS A 1 401 ? -9.953 16.578 23.734 1 97.25 401 LYS A N 1
ATOM 3050 C CA . LYS A 1 401 ? -9.805 16.453 25.188 1 97.25 401 LYS A CA 1
ATOM 3051 C C . LYS A 1 401 ? -8.453 17 25.641 1 97.25 401 LYS A C 1
ATOM 3053 O O . LYS A 1 401 ? -8.305 17.391 26.797 1 97.25 401 LYS A O 1
ATOM 3058 N N . GLU A 1 402 ? -7.586 17.062 24.703 1 96.25 402 GLU A N 1
ATOM 3059 C CA . GLU A 1 402 ? -6.23 17.469 25.062 1 96.25 402 GLU A CA 1
ATOM 3060 C C . GLU A 1 402 ? -5.91 18.859 24.516 1 96.25 402 GLU A C 1
ATOM 3062 O O . GLU A 1 402 ? -5.098 19.594 25.094 1 96.25 402 GLU A O 1
ATOM 3067 N N . THR A 1 403 ? -6.496 19.297 23.453 1 96 403 THR A N 1
ATOM 3068 C CA . THR A 1 403 ? -5.996 20.438 22.672 1 96 403 THR A CA 1
ATOM 3069 C C . THR A 1 403 ? -6.23 21.75 23.406 1 96 403 THR A C 1
ATOM 3071 O O . THR A 1 403 ? -5.387 22.641 23.375 1 96 403 THR A O 1
ATOM 3074 N N . LEU A 1 404 ? -7.391 21.906 24.078 1 96 404 LEU A N 1
ATOM 3075 C CA . LEU A 1 404 ? -7.656 23.125 24.844 1 96 404 LEU A CA 1
ATOM 3076 C C . LEU A 1 404 ? -6.59 23.359 25.906 1 96 404 LEU A C 1
ATOM 3078 O O . LEU A 1 404 ? -6.043 24.453 26.016 1 96 404 LEU A O 1
ATOM 3082 N N . GLY A 1 405 ? -6.266 22.312 26.594 1 95.69 405 GLY A N 1
ATOM 3083 C CA . GLY A 1 405 ? -5.285 22.406 27.656 1 95.69 405 GLY A CA 1
ATOM 3084 C C . GLY A 1 405 ? -3.887 22.719 27.156 1 95.69 405 GLY A C 1
ATOM 3085 O O . GLY A 1 405 ? -3.074 23.281 27.891 1 95.69 405 GLY A O 1
ATOM 3086 N N . LEU A 1 406 ? -3.617 22.453 25.938 1 95.75 406 LEU A N 1
ATOM 3087 C CA . LEU A 1 406 ? -2.291 22.656 25.359 1 95.75 406 LEU A CA 1
ATOM 3088 C C . LEU A 1 406 ? -1.991 24.156 25.234 1 95.75 406 LEU A C 1
ATOM 3090 O O . LEU A 1 406 ? -0.83 24.547 25.109 1 95.75 406 LEU A O 1
ATOM 3094 N N . LEU A 1 407 ? -3.008 24.969 25.234 1 95.81 407 LEU A N 1
ATOM 3095 C CA . LEU A 1 407 ? -2.812 26.406 25.094 1 95.81 407 LEU A CA 1
ATOM 3096 C C . LEU A 1 407 ? -1.945 26.953 26.234 1 95.81 407 LEU A C 1
ATOM 3098 O O . LEU A 1 407 ? -1.144 27.859 26.031 1 95.81 407 LEU A O 1
ATOM 3102 N N . TYR A 1 408 ? -2.088 26.359 27.453 1 96.31 408 TYR A N 1
ATOM 3103 C CA . TYR A 1 408 ? -1.348 26.875 28.594 1 96.31 408 TYR A CA 1
ATOM 3104 C C . TYR A 1 408 ? -0.384 25.828 29.141 1 96.31 408 TYR A C 1
ATOM 3106 O O . TYR A 1 408 ? 0.3 26.062 30.141 1 96.31 408 TYR A O 1
ATOM 3114 N N . ALA A 1 409 ? -0.334 24.672 28.438 1 95.75 409 ALA A N 1
ATOM 3115 C CA . ALA A 1 409 ? 0.68 23.688 28.812 1 95.75 409 ALA A CA 1
ATOM 3116 C C . ALA A 1 409 ? 2.084 24.219 28.547 1 95.75 409 ALA A C 1
ATOM 3118 O O . ALA A 1 409 ? 2.258 25.188 27.781 1 95.75 409 ALA A O 1
ATOM 3119 N N . ASP A 1 410 ? 3.047 23.625 29.281 1 95.5 410 ASP A N 1
ATOM 3120 C CA . ASP A 1 410 ? 4.422 23.891 28.875 1 95.5 410 ASP A CA 1
ATOM 3121 C C . ASP A 1 410 ? 4.684 23.406 27.453 1 95.5 410 ASP A C 1
ATOM 3123 O O . ASP A 1 410 ? 4.395 22.266 27.109 1 95.5 410 ASP A O 1
ATOM 3127 N N . HIS A 1 411 ? 5.094 24.297 26.641 1 95.81 411 HIS A N 1
ATOM 3128 C CA . HIS A 1 411 ? 5.367 23.938 25.266 1 95.81 411 HIS A CA 1
ATOM 3129 C C . HIS A 1 411 ? 6.816 23.5 25.078 1 95.81 411 HIS A C 1
ATOM 3131 O O . HIS A 1 411 ? 7.551 24.078 24.266 1 95.81 411 HIS A O 1
ATOM 3137 N N . TYR A 1 412 ? 7.184 22.391 25.766 1 96.88 412 TYR A N 1
ATOM 3138 C CA . TYR A 1 412 ? 8.523 21.828 25.656 1 96.88 412 TYR A CA 1
ATOM 3139 C C . TYR A 1 412 ? 8.836 21.453 24.203 1 96.88 412 TYR A C 1
ATOM 3141 O O . TYR A 1 412 ? 7.938 21.094 23.438 1 96.88 412 TYR A O 1
ATOM 3149 N N . PRO A 1 413 ? 10.133 21.625 23.828 1 96.06 413 PRO A N 1
ATOM 3150 C CA . PRO A 1 413 ? 10.508 21.031 22.547 1 96.06 413 PRO A CA 1
ATOM 3151 C C . PRO A 1 413 ? 10.195 19.547 22.453 1 96.06 413 PRO A C 1
ATOM 3153 O O . PRO A 1 413 ? 10.359 18.812 23.438 1 96.06 413 PRO A O 1
ATOM 3156 N N . TYR A 1 414 ? 9.641 19.078 21.297 1 96.25 414 TYR A N 1
ATOM 3157 C CA . TYR A 1 414 ? 9.414 17.688 20.953 1 96.25 414 TYR A CA 1
ATOM 3158 C C . TYR A 1 414 ? 8.211 17.125 21.703 1 96.25 414 TYR A C 1
ATOM 3160 O O . TYR A 1 414 ? 8.008 15.914 21.75 1 96.25 414 TYR A O 1
ATOM 3168 N N . ARG A 1 415 ? 7.426 17.953 22.375 1 96.38 415 ARG A N 1
ATOM 3169 C CA . ARG A 1 415 ? 6.219 17.469 23.031 1 96.38 415 ARG A CA 1
ATOM 3170 C C . ARG A 1 415 ? 5.348 16.672 22.078 1 96.38 415 ARG A C 1
ATOM 3172 O O . ARG A 1 415 ? 5.117 17.109 20.938 1 96.38 415 ARG A O 1
ATOM 3179 N N . GLN A 1 416 ? 4.902 15.492 22.5 1 96.69 416 GLN A N 1
ATOM 3180 C CA . GLN A 1 416 ? 4.074 14.609 21.688 1 96.69 416 GLN A CA 1
ATOM 3181 C C . GLN A 1 416 ? 2.611 14.68 22.109 1 96.69 416 GLN A C 1
ATOM 3183 O O . GLN A 1 416 ? 2.312 14.891 23.297 1 96.69 416 GLN A O 1
ATOM 3188 N N . LYS A 1 417 ? 1.693 14.547 21.156 1 96.75 417 LYS A N 1
ATOM 3189 C CA . LYS A 1 417 ? 0.284 14.414 21.516 1 96.75 417 LYS A CA 1
ATOM 3190 C C . LYS A 1 417 ? 0.039 13.141 22.328 1 96.75 417 LYS A C 1
ATOM 3192 O O . LYS A 1 417 ? 0.647 12.102 22.062 1 96.75 417 LYS A O 1
ATOM 3197 N N . ALA A 1 418 ? -0.872 13.203 23.266 1 96.31 418 ALA A N 1
ATOM 3198 C CA . ALA A 1 418 ? -1.123 12.086 24.156 1 96.31 418 ALA A CA 1
ATOM 3199 C C . ALA A 1 418 ? -2.389 11.328 23.766 1 96.31 418 ALA A C 1
ATOM 3201 O O . ALA A 1 418 ? -2.539 10.148 24.062 1 96.31 418 ALA A O 1
ATOM 3202 N N . THR A 1 419 ? -3.322 12 23.125 1 97.06 419 THR A N 1
ATOM 3203 C CA . THR A 1 419 ? -4.609 11.391 22.797 1 97.06 419 THR A CA 1
ATOM 3204 C C . THR A 1 419 ? -4.699 11.086 21.312 1 97.06 419 THR A C 1
ATOM 3206 O O . THR A 1 419 ? -3.91 11.602 20.516 1 97.06 419 THR A O 1
ATOM 3209 N N . ALA A 1 420 ? -5.715 10.156 20.922 1 97.69 420 ALA A N 1
ATOM 3210 C CA . ALA A 1 420 ? -6.031 9.82 19.547 1 97.69 420 ALA A CA 1
ATOM 3211 C C . ALA A 1 420 ? -4.789 9.32 18.797 1 97.69 420 ALA A C 1
ATOM 3213 O O . ALA A 1 420 ? -4.488 9.789 17.703 1 97.69 420 ALA A O 1
ATOM 3214 N N . ARG A 1 421 ? -4.051 8.438 19.453 1 97.44 421 ARG A N 1
ATOM 3215 C CA . ARG A 1 421 ? -2.814 7.844 18.953 1 97.44 421 ARG A CA 1
ATOM 3216 C C . ARG A 1 421 ? -3.08 6.488 18.312 1 97.44 421 ARG A C 1
ATOM 3218 O O . ARG A 1 421 ? -4.152 5.906 18.484 1 97.44 421 ARG A O 1
ATOM 3225 N N . GLY A 1 422 ? -2.168 6.051 17.469 1 97.62 422 GLY A N 1
ATOM 3226 C CA . GLY A 1 422 ? -2.184 4.691 16.938 1 97.62 422 GLY A CA 1
ATOM 3227 C C . GLY A 1 422 ? -3.031 4.539 15.695 1 97.62 422 GLY A C 1
ATOM 3228 O O . GLY A 1 422 ? -3.332 3.418 15.281 1 97.62 422 GLY A O 1
ATOM 3229 N N . VAL A 1 423 ? -3.43 5.602 14.992 1 98.19 423 VAL A N 1
ATOM 3230 C CA . VAL A 1 423 ? -4.309 5.523 13.828 1 98.19 423 VAL A CA 1
ATOM 3231 C C . VAL A 1 423 ? -3.52 5.047 12.617 1 98.19 423 VAL A C 1
ATOM 3233 O O . VAL A 1 423 ? -3.896 4.066 11.969 1 98.19 423 VAL A O 1
ATOM 3236 N N . ARG A 1 424 ? -2.418 5.703 12.25 1 98.38 424 ARG A N 1
ATOM 3237 C CA . ARG A 1 424 ? -1.542 5.316 11.148 1 98.38 424 ARG A CA 1
ATOM 3238 C C . ARG A 1 424 ? -0.247 4.699 11.664 1 98.38 424 ARG A C 1
ATOM 3240 O O . ARG A 1 424 ? 0.456 5.309 12.477 1 98.38 424 ARG A O 1
ATOM 3247 N N . ARG A 1 425 ? 0.071 3.523 11.234 1 98.25 425 ARG A N 1
ATOM 3248 C CA . ARG A 1 425 ? 1.264 2.783 11.633 1 98.25 425 ARG A CA 1
ATOM 3249 C C . ARG A 1 425 ? 2.018 2.258 10.422 1 98.25 425 ARG A C 1
ATOM 3251 O O . ARG A 1 425 ? 1.406 1.903 9.406 1 98.25 425 ARG A O 1
ATOM 3258 N N . THR A 1 426 ? 3.318 2.287 10.453 1 97.94 426 THR A N 1
ATOM 3259 C CA . THR A 1 426 ? 4.117 1.73 9.367 1 97.94 426 THR A CA 1
ATOM 3260 C C . THR A 1 426 ? 4.098 0.205 9.406 1 97.94 426 THR A C 1
ATOM 3262 O O . THR A 1 426 ? 3.705 -0.389 10.414 1 97.94 426 THR A O 1
ATOM 3265 N N . PRO A 1 427 ? 4.52 -0.46 8.297 1 97.81 427 PRO A N 1
ATOM 3266 C CA . PRO A 1 427 ? 4.562 -1.925 8.312 1 97.81 427 PRO A CA 1
ATOM 3267 C C . PRO A 1 427 ? 5.605 -2.471 9.289 1 97.81 427 PRO A C 1
ATOM 3269 O O . PRO A 1 427 ? 5.621 -3.672 9.578 1 97.81 427 PRO A O 1
ATOM 3272 N N . PHE A 1 428 ? 6.43 -1.637 9.891 1 98.56 428 PHE A N 1
ATOM 3273 C CA . PHE A 1 428 ? 7.504 -2.072 10.781 1 98.56 428 PHE A CA 1
ATOM 3274 C C . PHE A 1 428 ? 7.137 -1.816 12.234 1 98.56 428 PHE A C 1
ATOM 3276 O O . PHE A 1 428 ? 7.922 -2.115 13.141 1 98.56 428 PHE A O 1
ATOM 3283 N N . HIS A 1 429 ? 5.941 -1.232 12.508 1 98.25 429 HIS A N 1
ATOM 3284 C CA . HIS A 1 429 ? 5.562 -0.745 13.828 1 98.25 429 HIS A CA 1
ATOM 3285 C C . HIS A 1 429 ? 5.746 -1.824 14.891 1 98.25 429 HIS A C 1
ATOM 3287 O O . HIS A 1 429 ? 6.367 -1.58 15.922 1 98.25 429 HIS A O 1
ATOM 3293 N N . ALA A 1 430 ? 5.23 -3.021 14.648 1 97.38 430 ALA A N 1
ATOM 3294 C CA . ALA A 1 430 ? 5.301 -4.094 15.633 1 97.38 430 ALA A CA 1
ATOM 3295 C C . ALA A 1 430 ? 6.746 -4.5 15.898 1 97.38 430 ALA A C 1
ATOM 3297 O O . ALA A 1 430 ? 7.125 -4.758 17.047 1 97.38 430 ALA A O 1
ATOM 3298 N N . HIS A 1 431 ? 7.586 -4.645 14.836 1 98.19 431 HIS A N 1
ATOM 3299 C CA . HIS A 1 431 ? 9 -4.988 14.984 1 98.19 431 HIS A CA 1
ATOM 3300 C C . HIS A 1 431 ? 9.742 -3.932 15.789 1 98.19 431 HIS A C 1
ATOM 3302 O O . HIS A 1 431 ? 10.555 -4.266 16.656 1 98.19 431 HIS A O 1
ATOM 3308 N N . LEU A 1 432 ? 9.492 -2.645 15.5 1 98.56 432 LEU A N 1
ATOM 3309 C CA . LEU A 1 432 ? 10.156 -1.545 16.203 1 98.56 432 LEU A CA 1
ATOM 3310 C C . LEU A 1 432 ? 9.742 -1.503 17.672 1 98.56 432 LEU A C 1
ATOM 3312 O O . LEU A 1 432 ? 10.578 -1.279 18.547 1 98.56 432 LEU A O 1
ATOM 3316 N N . ASP A 1 433 ? 8.438 -1.679 17.875 1 97.75 433 ASP A N 1
ATOM 3317 C CA . ASP A 1 433 ? 7.922 -1.7 19.234 1 97.75 433 ASP A CA 1
ATOM 3318 C C . ASP A 1 433 ? 8.602 -2.793 20.062 1 97.75 433 ASP A C 1
ATOM 3320 O O . ASP A 1 433 ? 8.992 -2.559 21.203 1 97.75 433 ASP A O 1
ATOM 3324 N N . ALA A 1 434 ? 8.75 -3.973 19.438 1 96.94 434 ALA A N 1
ATOM 3325 C CA . ALA A 1 434 ? 9.367 -5.113 20.109 1 96.94 434 ALA A CA 1
ATOM 3326 C C . ALA A 1 434 ? 10.812 -4.812 20.484 1 96.94 434 ALA A C 1
ATOM 3328 O O . ALA A 1 434 ? 11.359 -5.41 21.406 1 96.94 434 ALA A O 1
ATOM 3329 N N . GLN A 1 435 ? 11.406 -3.83 19.781 1 97.56 435 GLN A N 1
ATOM 3330 C CA . GLN A 1 435 ? 12.812 -3.531 19.984 1 97.56 435 GLN A CA 1
ATOM 3331 C C . GLN A 1 435 ? 12.992 -2.268 20.828 1 97.56 435 GLN A C 1
ATOM 3333 O O . GLN A 1 435 ? 14.086 -1.71 20.891 1 97.56 435 GLN A O 1
ATOM 3338 N N . GLY A 1 436 ? 11.961 -1.767 21.422 1 98.25 436 GLY A N 1
ATOM 3339 C CA . GLY A 1 436 ? 12.078 -0.702 22.406 1 98.25 436 GLY A CA 1
ATOM 3340 C C . GLY A 1 436 ? 11.836 0.678 21.828 1 98.25 436 GLY A C 1
ATOM 3341 O O . GLY A 1 436 ? 12.211 1.686 22.438 1 98.25 436 GLY A O 1
ATOM 3342 N N . ALA A 1 437 ? 11.18 0.794 20.719 1 98.69 437 ALA A N 1
ATOM 3343 C CA . ALA A 1 437 ? 10.898 2.092 20.109 1 98.69 437 ALA A CA 1
ATOM 3344 C C . ALA A 1 437 ? 10.016 2.945 21.016 1 98.69 437 ALA A C 1
ATOM 3346 O O . ALA A 1 437 ? 9.086 2.436 21.641 1 98.69 437 ALA A O 1
ATOM 3347 N N . VAL A 1 438 ? 10.359 4.172 21.188 1 98.75 438 VAL A N 1
ATOM 3348 C CA . VAL A 1 438 ? 9.477 5.188 21.766 1 98.75 438 VAL A CA 1
ATOM 3349 C C . VAL A 1 438 ? 8.906 6.059 20.641 1 98.75 438 VAL A C 1
ATOM 3351 O O . VAL A 1 438 ? 9.641 6.793 19.984 1 98.75 438 VAL A O 1
ATOM 3354 N N . PHE A 1 439 ? 7.598 5.91 20.453 1 98.44 439 PHE A N 1
ATOM 3355 C CA . PHE A 1 439 ? 6.957 6.496 19.281 1 98.44 439 PHE A CA 1
ATOM 3356 C C . PHE A 1 439 ? 6.52 7.93 19.562 1 98.44 439 PHE A C 1
ATOM 3358 O O . PHE A 1 439 ? 6.184 8.266 20.703 1 98.44 439 PHE A O 1
ATOM 3365 N N . GLY A 1 440 ? 6.68 8.797 18.609 1 97.75 440 GLY A N 1
ATOM 3366 C CA . GLY A 1 440 ? 5.969 10.062 18.484 1 97.75 440 GLY A CA 1
ATOM 3367 C C . GLY A 1 440 ? 5 10.086 17.328 1 97.75 440 GLY A C 1
ATOM 3368 O O . GLY A 1 440 ? 4.906 9.109 16.562 1 97.75 440 GLY A O 1
ATOM 3369 N N . GLU A 1 441 ? 4.254 11.125 17.25 1 96.69 441 GLU A N 1
ATOM 3370 C CA . GLU A 1 441 ? 3.242 11.188 16.203 1 96.69 441 GLU A CA 1
ATOM 3371 C C . GLU A 1 441 ? 3.373 12.469 15.383 1 96.69 441 GLU A C 1
ATOM 3373 O O . GLU A 1 441 ? 3.525 13.555 15.945 1 96.69 441 GLU A O 1
ATOM 3378 N N . ILE A 1 442 ? 3.377 12.367 14.047 1 94.81 442 ILE A N 1
ATOM 3379 C CA . ILE A 1 442 ? 3.275 13.492 13.133 1 94.81 442 ILE A CA 1
ATOM 3380 C C . ILE A 1 442 ? 2.34 13.133 11.977 1 94.81 442 ILE A C 1
ATOM 3382 O O . ILE A 1 442 ? 2.482 12.078 11.359 1 94.81 442 ILE A O 1
ATOM 3386 N N . GLY A 1 443 ? 1.327 13.969 11.656 1 93.62 443 GLY A N 1
ATOM 3387 C CA . GLY A 1 443 ? 0.361 13.656 10.617 1 93.62 443 GLY A CA 1
ATOM 3388 C C . GLY A 1 443 ? -0.368 12.344 10.852 1 93.62 443 GLY A C 1
ATOM 3389 O O . GLY A 1 443 ? -0.756 11.664 9.898 1 93.62 443 GLY A O 1
ATOM 3390 N N . GLY A 1 444 ? -0.439 11.93 12.047 1 96.56 444 GLY A N 1
ATOM 3391 C CA . GLY A 1 444 ? -1.102 10.688 12.406 1 96.56 444 GLY A CA 1
ATOM 3392 C C . GLY A 1 444 ? -0.164 9.492 12.422 1 96.56 444 GLY A C 1
ATOM 3393 O O . GLY A 1 444 ? -0.479 8.453 13.016 1 96.56 444 GLY A O 1
ATOM 3394 N N . TRP A 1 445 ? 1.013 9.555 11.844 1 98.12 445 TRP A N 1
ATOM 3395 C CA . TRP A 1 445 ? 1.966 8.453 11.766 1 98.12 445 TRP A CA 1
ATOM 3396 C C . TRP A 1 445 ? 2.643 8.219 13.109 1 98.12 445 TRP A C 1
ATOM 3398 O O . TRP A 1 445 ? 3.213 9.148 13.695 1 98.12 445 TRP A O 1
ATOM 3408 N N . GLU A 1 446 ? 2.572 7.035 13.594 1 98.38 446 GLU A N 1
ATOM 3409 C CA . GLU A 1 446 ? 3.461 6.637 14.68 1 98.38 446 GLU A CA 1
ATOM 3410 C C . GLU A 1 446 ? 4.875 6.371 14.164 1 98.38 446 GLU A C 1
ATOM 3412 O O . GLU A 1 446 ? 5.094 5.449 13.375 1 98.38 446 GLU A O 1
ATOM 3417 N N . ARG A 1 447 ? 5.832 7.141 14.57 1 98.06 447 ARG A N 1
ATOM 3418 C CA . ARG A 1 447 ? 7.219 7.004 14.141 1 98.06 447 ARG A CA 1
ATOM 3419 C C . ARG A 1 447 ? 8.141 6.797 15.336 1 98.06 447 ARG A C 1
ATOM 3421 O O . ARG A 1 447 ? 8.008 7.477 16.359 1 98.06 447 ARG A O 1
ATOM 3428 N N . ALA A 1 448 ? 9.078 5.871 15.227 1 98.69 448 ALA A N 1
ATOM 3429 C CA . ALA A 1 448 ? 10.07 5.707 16.281 1 98.69 448 ALA A CA 1
ATOM 3430 C C . ALA A 1 448 ? 10.984 6.926 16.359 1 98.69 448 ALA A C 1
ATOM 3432 O O . ALA A 1 448 ? 11.766 7.191 15.445 1 98.69 448 ALA A O 1
ATOM 3433 N N . ASN A 1 449 ? 10.883 7.609 17.516 1 98.69 449 ASN A N 1
ATOM 3434 C CA . ASN A 1 449 ? 11.703 8.805 17.672 1 98.69 449 ASN A CA 1
ATOM 3435 C C . ASN A 1 449 ? 13.047 8.492 18.312 1 98.69 449 ASN A C 1
ATOM 3437 O O . ASN A 1 449 ? 14.039 9.18 18.062 1 98.69 449 ASN A O 1
ATOM 3441 N N . TRP A 1 450 ? 13.047 7.559 19.156 1 98.75 450 TRP A N 1
ATOM 3442 C CA . TRP A 1 450 ? 14.258 7.039 19.781 1 98.75 450 TRP A CA 1
ATOM 3443 C C . TRP A 1 450 ? 14.023 5.645 20.359 1 98.75 450 TRP A C 1
ATOM 3445 O O . TRP A 1 450 ? 12.891 5.156 20.375 1 98.75 450 TRP A O 1
ATOM 3455 N N . PHE A 1 451 ? 15.031 4.926 20.672 1 98.81 451 PHE A N 1
ATOM 3456 C CA . PHE A 1 451 ? 14.922 3.574 21.219 1 98.81 451 PHE A CA 1
ATOM 3457 C C . PHE A 1 451 ? 15.438 3.521 22.641 1 98.81 451 PHE A C 1
ATOM 3459 O O . PHE A 1 451 ? 16.562 3.938 22.922 1 98.81 451 PHE A O 1
ATOM 3466 N N . ALA A 1 452 ? 14.648 3.027 23.516 1 98.75 452 ALA A N 1
ATOM 3467 C CA . ALA A 1 452 ? 14.984 2.918 24.922 1 98.75 452 ALA A CA 1
ATOM 3468 C C . ALA A 1 452 ? 15.992 1.792 25.156 1 98.75 452 ALA A C 1
ATOM 3470 O O . ALA A 1 452 ? 15.93 0.75 24.5 1 98.75 452 ALA A O 1
ATOM 3471 N N . ASN A 1 453 ? 16.922 2.074 26.062 1 97.75 453 ASN A N 1
ATOM 3472 C CA . ASN A 1 453 ? 17.781 0.997 26.531 1 97.75 453 ASN A CA 1
ATOM 3473 C C . ASN A 1 453 ? 17 -0.01 27.375 1 97.75 453 ASN A C 1
ATOM 3475 O O . ASN A 1 453 ? 15.883 0.271 27.812 1 97.75 453 ASN A O 1
ATOM 3479 N N . GLU A 1 454 ? 17.625 -1.203 27.578 1 96 454 GLU A N 1
ATOM 3480 C CA . GLU A 1 454 ? 17.016 -2.193 28.453 1 96 454 GLU A CA 1
ATOM 3481 C C . GLU A 1 454 ? 16.734 -1.616 29.844 1 96 454 GLU A C 1
ATOM 3483 O O . GLU A 1 454 ? 17.625 -1.04 30.469 1 96 454 GLU A O 1
ATOM 3488 N N . GLY A 1 455 ? 15.555 -1.729 30.234 1 96 455 GLY A N 1
ATOM 3489 C CA . GLY A 1 455 ? 15.188 -1.278 31.562 1 96 455 GLY A CA 1
ATOM 3490 C C . GLY A 1 455 ? 14.812 0.19 31.609 1 96 455 GLY A C 1
ATOM 3491 O O . GLY A 1 455 ? 14.281 0.665 32.625 1 96 455 GLY A O 1
ATOM 3492 N N . GLN A 1 456 ? 15.078 0.913 30.562 1 97.81 456 GLN A N 1
ATOM 3493 C CA . GLN A 1 456 ? 14.727 2.33 30.531 1 97.81 456 GLN A CA 1
ATOM 3494 C C . GLN A 1 456 ? 13.234 2.523 30.25 1 97.81 456 GLN A C 1
ATOM 3496 O O . GLN A 1 456 ? 12.656 1.812 29.438 1 97.81 456 GLN A O 1
ATOM 3501 N N . GLU A 1 457 ? 12.633 3.475 31 1 96.88 457 GLU A N 1
ATOM 3502 C CA . GLU A 1 457 ? 11.234 3.797 30.75 1 96.88 457 GLU A CA 1
ATOM 3503 C C . GLU A 1 457 ? 11.039 4.301 29.312 1 96.88 457 GLU A C 1
ATOM 3505 O O . GLU A 1 457 ? 11.82 5.121 28.828 1 96.88 457 GLU A O 1
ATOM 3510 N N . ARG A 1 458 ? 9.977 3.863 28.766 1 97.06 458 ARG A N 1
ATOM 3511 C CA . ARG A 1 458 ? 9.727 4.188 27.375 1 97.06 458 ARG A CA 1
ATOM 3512 C C . ARG A 1 458 ? 8.75 5.359 27.25 1 97.06 458 ARG A C 1
ATOM 3514 O O . ARG A 1 458 ? 7.723 5.25 26.578 1 97.06 458 ARG A O 1
ATOM 3521 N N . GLU A 1 459 ? 9.094 6.496 27.75 1 97.19 459 GLU A N 1
ATOM 3522 C CA . GLU A 1 459 ? 8.289 7.711 27.719 1 97.19 459 GLU A CA 1
ATOM 3523 C C . GLU A 1 459 ? 9.164 8.961 27.75 1 97.19 459 GLU A C 1
ATOM 3525 O O . GLU A 1 459 ? 10.289 8.922 28.25 1 97.19 459 GLU A O 1
ATOM 3530 N N . TYR A 1 460 ? 8.688 10 27.266 1 97.69 460 TYR A N 1
ATOM 3531 C CA . TYR A 1 460 ? 9.383 11.281 27.297 1 97.69 460 TYR A CA 1
ATOM 3532 C C . TYR A 1 460 ? 9.367 11.883 28.703 1 97.69 460 TYR A C 1
ATOM 3534 O O . TYR A 1 460 ? 8.352 11.805 29.406 1 97.69 460 TYR A O 1
ATOM 3542 N N . GLN A 1 461 ? 10.422 12.359 29.109 1 97.94 461 GLN A N 1
ATOM 3543 C CA . GLN A 1 461 ? 10.539 13.336 30.188 1 97.94 461 GLN A CA 1
ATOM 3544 C C . GLN A 1 461 ? 10.984 14.695 29.656 1 97.94 461 GLN A C 1
ATOM 3546 O O . GLN A 1 461 ? 12.172 14.922 29.438 1 97.94 461 GLN A O 1
ATOM 3551 N N . TYR A 1 462 ? 10.086 15.602 29.578 1 97.62 462 TYR A N 1
ATOM 3552 C CA . TYR A 1 462 ? 10.281 16.828 28.812 1 97.62 462 TYR A CA 1
ATOM 3553 C C . TYR A 1 462 ? 11.109 17.828 29.609 1 97.62 462 TYR A C 1
ATOM 3555 O O . TYR A 1 462 ? 11.023 17.891 30.844 1 97.62 462 TYR A O 1
ATOM 3563 N N . SER A 1 463 ? 11.875 18.562 28.969 1 96.69 463 SER A N 1
ATOM 3564 C CA . SER A 1 463 ? 12.695 19.625 29.516 1 96.69 463 SER A CA 1
ATOM 3565 C C . SER A 1 463 ? 13.164 20.594 28.422 1 96.69 463 SER A C 1
ATOM 3567 O O . SER A 1 463 ? 13.062 20.281 27.234 1 96.69 463 SER A O 1
ATOM 3569 N N . TRP A 1 464 ? 13.617 21.797 28.828 1 95.69 464 TRP A N 1
ATOM 3570 C CA . TRP A 1 464 ? 14.18 22.766 27.891 1 95.69 464 TRP A CA 1
ATOM 3571 C C . TRP A 1 464 ? 15.656 22.469 27.641 1 95.69 464 TRP A C 1
ATOM 3573 O O . TRP A 1 464 ? 16.25 23 26.688 1 95.69 464 TRP A O 1
ATOM 3583 N N . GLY A 1 465 ? 16.266 21.703 28.438 1 94.06 465 GLY A N 1
ATOM 3584 C CA . GLY A 1 465 ? 17.609 21.188 28.234 1 94.06 465 GLY A CA 1
ATOM 3585 C C . GLY A 1 465 ? 17.625 19.797 27.641 1 94.06 465 GLY A C 1
ATOM 3586 O O . GLY A 1 465 ? 16.672 19.375 26.969 1 94.06 465 GLY A O 1
ATOM 3587 N N . PRO A 1 466 ? 18.75 19.109 27.781 1 95.44 466 PRO A N 1
ATOM 3588 C CA . PRO A 1 466 ? 18.797 17.703 27.344 1 95.44 466 PRO A CA 1
ATOM 3589 C C . PRO A 1 466 ? 17.734 16.859 28.047 1 95.44 466 PRO A C 1
ATOM 3591 O O . PRO A 1 466 ? 17.578 16.922 29.266 1 95.44 466 PRO A O 1
ATOM 3594 N N . GLN A 1 467 ? 17.016 16.094 27.312 1 96.81 467 GLN A N 1
ATOM 3595 C CA . GLN A 1 467 ? 15.945 15.266 27.859 1 96.81 467 GLN A CA 1
ATOM 3596 C C . GLN A 1 467 ? 16.422 13.828 28.078 1 96.81 467 GLN A C 1
ATOM 3598 O O . GLN A 1 467 ? 17.578 13.508 27.844 1 96.81 467 GLN A O 1
ATOM 3603 N N . ASN A 1 468 ? 15.484 12.953 28.578 1 97.81 468 ASN A N 1
ATOM 3604 C CA . ASN A 1 468 ? 15.836 11.617 29.031 1 97.81 468 ASN A CA 1
ATOM 3605 C C . ASN A 1 468 ? 16.344 10.742 27.891 1 97.81 468 ASN A C 1
ATOM 3607 O O . ASN A 1 468 ? 17.016 9.727 28.125 1 97.81 468 ASN A O 1
ATOM 3611 N N . TRP A 1 469 ? 16.078 11.117 26.656 1 98.19 469 TRP A N 1
ATOM 3612 C CA . TRP A 1 469 ? 16.469 10.328 25.5 1 98.19 469 TRP A CA 1
ATOM 3613 C C . TRP A 1 469 ? 17.734 10.891 24.859 1 98.19 469 TRP A C 1
ATOM 3615 O O . TRP A 1 469 ? 18.203 10.375 23.844 1 98.19 469 TRP A O 1
ATOM 3625 N N . PHE A 1 470 ? 18.312 11.969 25.438 1 97.88 470 PHE A N 1
ATOM 3626 C CA . PHE A 1 470 ? 19.469 12.656 24.875 1 97.88 470 PHE A CA 1
ATOM 3627 C C . PHE A 1 470 ? 20.609 11.68 24.656 1 97.88 470 PHE A C 1
ATOM 3629 O O . PHE A 1 470 ? 21.25 11.695 23.594 1 97.88 470 PHE A O 1
ATOM 3636 N N . GLY A 1 471 ? 20.875 10.859 25.656 1 98.12 471 GLY A N 1
ATOM 3637 C CA . GLY A 1 471 ? 21.922 9.859 25.531 1 98.12 471 GLY A CA 1
ATOM 3638 C C . GLY A 1 471 ? 21.609 8.781 24.516 1 98.12 471 GLY A C 1
A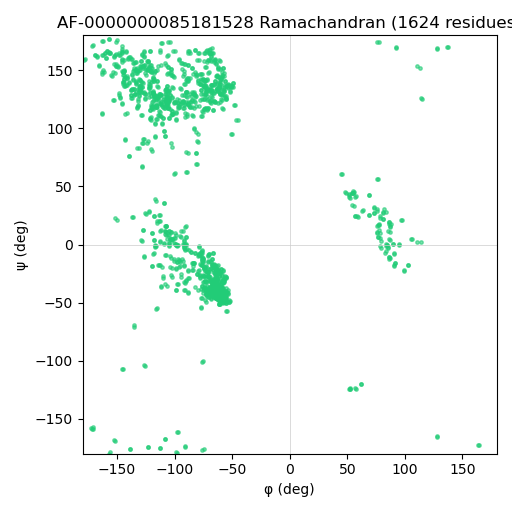TOM 3639 O O . GLY A 1 471 ? 22.516 8.289 23.828 1 98.12 471 GLY A O 1
ATOM 3640 N N . ASN A 1 472 ? 20.344 8.344 24.422 1 98.75 472 ASN A N 1
ATOM 3641 C CA . ASN A 1 472 ? 19.922 7.387 23.406 1 98.75 472 ASN A CA 1
ATOM 3642 C C . ASN A 1 472 ? 20.156 7.922 22 1 98.75 472 ASN A C 1
ATOM 3644 O O . ASN A 1 472 ? 20.703 7.219 21.141 1 98.75 472 ASN A O 1
ATOM 3648 N N . GLN A 1 473 ? 19.75 9.18 21.797 1 98.5 473 GLN A N 1
ATOM 3649 C CA . GLN A 1 473 ? 19.953 9.844 20.516 1 98.5 473 GLN A CA 1
ATOM 3650 C C . GLN A 1 473 ? 21.438 9.922 20.172 1 98.5 473 GLN A C 1
ATOM 3652 O O . GLN A 1 473 ? 21.828 9.719 19.016 1 98.5 473 GLN A O 1
ATOM 3657 N N . ALA A 1 474 ? 22.234 10.258 21.141 1 98.56 474 ALA A N 1
ATOM 3658 C CA . ALA A 1 474 ? 23.672 10.344 20.938 1 98.56 474 ALA A CA 1
ATOM 3659 C C . ALA A 1 474 ? 24.25 9.008 20.453 1 98.56 474 ALA A C 1
ATOM 3661 O O . ALA A 1 474 ? 25.094 8.969 19.562 1 98.56 474 ALA A O 1
ATOM 3662 N N . ALA A 1 475 ? 23.812 7.941 21.078 1 98.75 475 ALA A N 1
ATOM 3663 C CA . ALA A 1 475 ? 24.266 6.605 20.703 1 98.75 475 ALA A CA 1
ATOM 3664 C C . ALA A 1 475 ? 23.844 6.246 19.281 1 98.75 475 ALA A C 1
ATOM 3666 O O . ALA A 1 475 ? 24.609 5.656 18.531 1 98.75 475 ALA A O 1
ATOM 3667 N N . GLU A 1 476 ? 22.609 6.523 18.969 1 98.88 476 GLU A N 1
ATOM 3668 C CA . GLU A 1 476 ? 22.094 6.289 17.625 1 98.88 476 GLU A CA 1
ATOM 3669 C C . GLU A 1 476 ? 22.859 7.105 16.578 1 98.88 476 GLU A C 1
ATOM 3671 O O . GLU A 1 476 ? 23.219 6.586 15.523 1 98.88 476 GLU A O 1
ATOM 3676 N N . HIS A 1 477 ? 23.062 8.406 16.922 1 98.75 477 HIS A N 1
ATOM 3677 C CA . HIS A 1 477 ? 23.844 9.297 16.078 1 98.75 477 HIS A CA 1
ATOM 3678 C C . HIS A 1 477 ? 25.25 8.742 15.828 1 98.75 477 HIS A C 1
ATOM 3680 O O . HIS A 1 477 ? 25.719 8.711 14.688 1 98.75 477 HIS A O 1
ATOM 3686 N N . LYS A 1 478 ? 25.859 8.312 16.844 1 98.69 478 LYS A N 1
ATOM 3687 C CA . LYS A 1 478 ? 27.203 7.746 16.75 1 98.69 478 LYS A CA 1
ATOM 3688 C C . LYS A 1 478 ? 27.219 6.496 15.875 1 98.69 478 LYS A C 1
ATOM 3690 O O . LYS A 1 478 ? 28.141 6.297 15.078 1 98.69 478 LYS A O 1
ATOM 3695 N N . ALA A 1 479 ? 26.234 5.68 16 1 98.69 479 ALA A N 1
ATOM 3696 C CA . ALA A 1 479 ? 26.141 4.453 15.211 1 98.69 479 ALA A CA 1
ATOM 3697 C C . ALA A 1 479 ? 26.109 4.77 13.719 1 98.69 479 ALA A C 1
ATOM 3699 O O . ALA A 1 479 ? 26.781 4.113 12.922 1 98.69 479 ALA A O 1
ATOM 3700 N N . VAL A 1 480 ? 25.344 5.746 13.328 1 98.62 480 VAL A N 1
ATOM 3701 C CA . VAL A 1 480 ? 25.203 6.145 11.93 1 98.62 480 VAL A CA 1
ATOM 3702 C C . VAL A 1 480 ? 26.531 6.734 11.43 1 98.62 480 VAL A C 1
ATOM 3704 O O . VAL A 1 480 ? 26.938 6.48 10.297 1 98.62 480 VAL A O 1
ATOM 3707 N N . ARG A 1 481 ? 27.25 7.492 12.312 1 98.5 481 ARG A N 1
ATOM 3708 C CA . ARG A 1 481 ? 28.469 8.188 11.914 1 98.5 481 ARG A CA 1
ATOM 3709 C C . ARG A 1 481 ? 29.641 7.23 11.836 1 98.5 481 ARG A C 1
ATOM 3711 O O . ARG A 1 481 ? 30.562 7.43 11.031 1 98.5 481 ARG A O 1
ATOM 3718 N N . THR A 1 482 ? 29.625 6.16 12.617 1 98.38 482 THR A N 1
ATOM 3719 C CA . THR A 1 482 ? 30.891 5.445 12.789 1 98.38 482 THR A CA 1
ATOM 3720 C C . THR A 1 482 ? 30.719 3.967 12.453 1 98.38 482 THR A C 1
ATOM 3722 O O . THR A 1 482 ? 31.703 3.242 12.305 1 98.38 482 THR A O 1
ATOM 3725 N N . ASN A 1 483 ? 29.547 3.539 12.289 1 98.56 483 ASN A N 1
ATOM 3726 C CA . ASN A 1 483 ? 29.281 2.125 12.039 1 98.56 483 ASN A CA 1
ATOM 3727 C C . ASN A 1 483 ? 28.109 1.923 11.086 1 98.56 483 ASN A C 1
ATOM 3729 O O . ASN A 1 483 ? 28.219 2.225 9.898 1 98.56 483 ASN A O 1
ATOM 3733 N N . VAL A 1 484 ? 26.938 1.467 11.594 1 98.69 484 VAL A N 1
ATOM 3734 C CA . VAL A 1 484 ? 25.766 1.244 10.758 1 98.69 484 VAL A CA 1
ATOM 3735 C C . VAL A 1 484 ? 24.5 1.395 11.602 1 98.69 484 VAL A C 1
ATOM 3737 O O . VAL A 1 484 ? 24.406 0.852 12.703 1 98.69 484 VAL A O 1
ATOM 3740 N N . GLY A 1 485 ? 23.656 2.223 11.195 1 98.81 485 GLY A N 1
ATOM 3741 C CA . GLY A 1 485 ? 22.328 2.418 11.766 1 98.81 485 GLY A CA 1
ATOM 3742 C C . GLY A 1 485 ? 21.203 2.168 10.781 1 98.81 485 GLY A C 1
ATOM 3743 O O . GLY A 1 485 ? 21.406 2.268 9.562 1 98.81 485 GLY A O 1
ATOM 3744 N N . MET A 1 486 ? 20.047 1.756 11.297 1 98.88 486 MET A N 1
ATOM 3745 C CA . MET A 1 486 ? 18.859 1.52 10.484 1 98.88 486 MET A CA 1
ATOM 3746 C C . MET A 1 486 ? 17.641 2.227 11.07 1 98.88 486 MET A C 1
ATOM 3748 O O . MET A 1 486 ? 17.453 2.217 12.289 1 98.88 486 MET A O 1
ATOM 3752 N N . TYR A 1 487 ? 16.875 2.914 10.305 1 98.75 487 TYR A N 1
ATOM 3753 C CA . TYR A 1 487 ? 15.695 3.596 10.805 1 98.75 487 TYR A CA 1
ATOM 3754 C C . TYR A 1 487 ? 14.578 3.59 9.766 1 98.75 487 TYR A C 1
ATOM 3756 O O . TYR A 1 487 ? 14.836 3.355 8.578 1 98.75 487 TYR A O 1
ATOM 3764 N N . ASP A 1 488 ? 13.336 3.779 10.172 1 98.69 488 ASP A N 1
ATOM 3765 C CA . ASP A 1 488 ? 12.109 3.652 9.391 1 98.69 488 ASP A CA 1
ATOM 3766 C C . ASP A 1 488 ? 11.711 4.992 8.773 1 98.69 488 ASP A C 1
ATOM 3768 O O . ASP A 1 488 ? 11.414 5.949 9.492 1 98.69 488 ASP A O 1
ATOM 3772 N N . MET A 1 489 ? 11.68 5.07 7.422 1 98.25 489 MET A N 1
ATOM 3773 C CA . MET A 1 489 ? 11.297 6.277 6.695 1 98.25 489 MET A CA 1
ATOM 3774 C C . MET A 1 489 ? 9.984 6.066 5.949 1 98.25 489 MET A C 1
ATOM 3776 O O . MET A 1 489 ? 9.664 6.812 5.02 1 98.25 489 MET A O 1
ATOM 3780 N N . SER A 1 490 ? 9.227 5.066 6.387 1 98.56 490 SER A N 1
ATOM 3781 C CA . SER A 1 490 ? 8.031 4.637 5.668 1 98.56 490 SER A CA 1
ATOM 3782 C C . SER A 1 490 ? 7.004 5.758 5.59 1 98.56 490 SER A C 1
ATOM 3784 O O . SER A 1 490 ? 6.219 5.824 4.645 1 98.56 490 SER A O 1
ATOM 3786 N N . SER A 1 491 ? 7.016 6.688 6.555 1 98.19 491 SER A N 1
ATOM 3787 C CA . SER A 1 491 ? 5.969 7.699 6.648 1 98.19 491 SER A CA 1
ATOM 3788 C C . SER A 1 491 ? 6.098 8.734 5.539 1 98.19 491 SER A C 1
ATOM 3790 O O . SER A 1 491 ? 5.156 9.484 5.27 1 98.19 491 SER A O 1
ATOM 3792 N N . PHE A 1 492 ? 7.246 8.891 4.879 1 98.31 492 PHE A N 1
ATOM 3793 C CA . PHE A 1 492 ? 7.406 9.844 3.787 1 98.31 492 PHE A CA 1
ATOM 3794 C C . PHE A 1 492 ? 6.449 9.516 2.645 1 98.31 492 PHE A C 1
ATOM 3796 O O . PHE A 1 492 ? 6.219 8.344 2.336 1 98.31 492 PHE A O 1
ATOM 3803 N N . GLY A 1 493 ? 5.875 10.648 2.139 1 98.31 493 GLY A N 1
ATOM 3804 C CA . GLY A 1 493 ? 4.91 10.477 1.062 1 98.31 493 GLY A CA 1
ATOM 3805 C C . GLY A 1 493 ? 5.531 9.93 -0.211 1 98.31 493 GLY A C 1
ATOM 3806 O O . GLY A 1 493 ? 6.656 10.289 -0.563 1 98.31 493 GLY A O 1
ATOM 3807 N N . LYS A 1 494 ? 4.871 9 -0.87 1 98.62 494 LYS A N 1
ATOM 3808 C CA . LYS A 1 494 ? 5.25 8.43 -2.158 1 98.62 494 LYS A CA 1
ATOM 3809 C C . LYS A 1 494 ? 4.152 8.633 -3.195 1 98.62 494 LYS A C 1
ATOM 3811 O O . LYS A 1 494 ? 3.055 8.086 -3.066 1 98.62 494 LYS A O 1
ATOM 3816 N N . ILE A 1 495 ? 4.434 9.391 -4.238 1 98.69 495 ILE A N 1
ATOM 3817 C CA . ILE A 1 495 ? 3.467 9.719 -5.277 1 98.69 495 ILE A CA 1
ATOM 3818 C C . ILE A 1 495 ? 3.969 9.219 -6.629 1 98.69 495 ILE A C 1
ATOM 3820 O O . ILE A 1 495 ? 5.047 9.609 -7.082 1 98.69 495 ILE A O 1
ATOM 3824 N N . ARG A 1 496 ? 3.234 8.359 -7.242 1 98.56 496 ARG A N 1
ATOM 3825 C CA . ARG A 1 496 ? 3.555 7.922 -8.594 1 98.56 496 ARG A CA 1
ATOM 3826 C C . ARG A 1 496 ? 2.994 8.883 -9.633 1 98.56 496 ARG A C 1
ATOM 3828 O O . ARG A 1 496 ? 1.851 9.336 -9.516 1 98.56 496 ARG A O 1
ATOM 3835 N N . VAL A 1 497 ? 3.758 9.273 -10.523 1 98.75 497 VAL A N 1
ATOM 3836 C CA . VAL A 1 497 ? 3.355 10.055 -11.688 1 98.75 497 VAL A CA 1
ATOM 3837 C C . VAL A 1 497 ? 3.547 9.227 -12.953 1 98.75 497 VAL A C 1
ATOM 3839 O O . VAL A 1 497 ? 4.68 8.922 -13.344 1 98.75 497 VAL A O 1
ATOM 3842 N N . GLU A 1 498 ? 2.449 8.859 -13.586 1 98.25 498 GLU A N 1
ATOM 3843 C CA . GLU A 1 498 ? 2.531 7.914 -14.703 1 98.25 498 GLU A CA 1
ATOM 3844 C C . GLU A 1 498 ? 1.701 8.391 -15.891 1 98.25 498 GLU A C 1
ATOM 3846 O O . GLU A 1 498 ? 0.655 9.023 -15.711 1 98.25 498 GLU A O 1
ATOM 3851 N N . GLY A 1 499 ? 2.092 8.047 -17.062 1 96.94 499 GLY A N 1
ATOM 3852 C CA . GLY A 1 499 ? 1.448 8.398 -18.312 1 96.94 499 GLY A CA 1
ATOM 3853 C C . GLY A 1 499 ? 2.434 8.797 -19.391 1 96.94 499 GLY A C 1
ATOM 3854 O O . GLY A 1 499 ? 3.623 8.969 -19.125 1 96.94 499 GLY A O 1
ATOM 3855 N N . ARG A 1 500 ? 2.027 8.945 -20.625 1 95.19 500 ARG A N 1
ATOM 3856 C CA . ARG A 1 500 ? 2.896 9.203 -21.766 1 95.19 500 ARG A CA 1
ATOM 3857 C C . ARG A 1 500 ? 3.594 10.555 -21.641 1 95.19 500 ARG A C 1
ATOM 3859 O O . ARG A 1 500 ? 4.676 10.758 -22.188 1 95.19 500 ARG A O 1
ATOM 3866 N N . ASP A 1 501 ? 2.984 11.484 -20.797 1 97.62 501 ASP A N 1
ATOM 3867 C CA . ASP A 1 501 ? 3.545 12.828 -20.688 1 97.62 501 ASP A CA 1
ATOM 3868 C C . ASP A 1 501 ? 4.227 13.031 -19.328 1 97.62 501 ASP A C 1
ATOM 3870 O O . ASP A 1 501 ? 4.496 14.164 -18.922 1 97.62 501 ASP A O 1
ATOM 3874 N N . ALA A 1 502 ? 4.508 11.945 -18.609 1 98.31 502 ALA A N 1
ATOM 3875 C CA . ALA A 1 502 ? 5.059 12.047 -17.266 1 98.31 502 ALA A CA 1
ATOM 3876 C C . ALA A 1 502 ? 6.344 12.875 -17.25 1 98.31 502 ALA A C 1
ATOM 3878 O O . ALA A 1 502 ? 6.535 13.734 -16.391 1 98.31 502 AL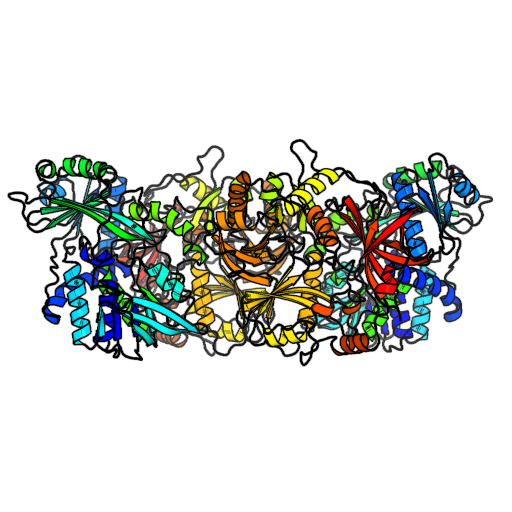A A O 1
ATOM 3879 N N . GLU A 1 503 ? 7.273 12.641 -18.188 1 98.38 503 GLU A N 1
ATOM 3880 C CA . GLU A 1 503 ? 8.531 13.375 -18.266 1 98.38 503 GLU A CA 1
ATOM 3881 C C . GLU A 1 503 ? 8.297 14.867 -18.5 1 98.38 503 GLU A C 1
ATOM 3883 O O . GLU A 1 503 ? 8.836 15.711 -17.781 1 98.38 503 GLU A O 1
ATOM 3888 N N . ALA A 1 504 ? 7.492 15.18 -19.5 1 98.38 504 ALA A N 1
ATOM 3889 C CA . ALA A 1 504 ? 7.203 16.562 -19.844 1 98.38 504 ALA A CA 1
ATOM 3890 C C . ALA A 1 504 ? 6.535 17.297 -18.672 1 98.38 504 ALA A C 1
ATOM 3892 O O . ALA A 1 504 ? 6.863 18.438 -18.375 1 98.38 504 ALA A O 1
ATOM 3893 N N . TYR A 1 505 ? 5.609 16.609 -18.078 1 98.38 505 TYR A N 1
ATOM 3894 C CA . TYR A 1 505 ? 4.883 17.172 -16.953 1 98.38 505 TYR A CA 1
ATOM 3895 C C . TYR A 1 505 ? 5.832 17.5 -15.805 1 98.38 505 TYR A C 1
ATOM 3897 O O . TYR A 1 505 ? 5.809 18.609 -15.266 1 98.38 505 TYR A O 1
ATOM 3905 N N . LEU A 1 506 ? 6.68 16.562 -15.422 1 98.75 506 LEU A N 1
ATOM 3906 C CA . LEU A 1 506 ? 7.586 16.766 -14.297 1 98.75 506 LEU A CA 1
ATOM 3907 C C . LEU A 1 506 ? 8.633 17.828 -14.625 1 98.75 506 LEU A C 1
ATOM 3909 O O . LEU A 1 506 ? 9.109 18.531 -13.734 1 98.75 506 LEU A O 1
ATOM 3913 N N . ASN A 1 507 ? 9.055 17.938 -15.859 1 98.56 507 ASN A N 1
ATOM 3914 C CA . ASN A 1 507 ? 9.953 19.016 -16.25 1 98.56 507 ASN A CA 1
ATOM 3915 C C . ASN A 1 507 ? 9.297 20.391 -16.109 1 98.56 507 ASN A C 1
ATOM 3917 O O . ASN A 1 507 ? 9.969 21.375 -15.836 1 98.56 507 ASN A O 1
ATOM 3921 N N . HIS A 1 508 ? 8.023 20.391 -16.281 1 98.38 508 HIS A N 1
ATOM 3922 C CA . HIS A 1 508 ? 7.277 21.641 -16.172 1 98.38 508 HIS A CA 1
ATOM 3923 C C . HIS A 1 508 ? 7.188 22.094 -14.711 1 98.38 508 HIS A C 1
ATOM 3925 O O . HIS A 1 508 ? 7.336 23.281 -14.414 1 98.38 508 HIS A O 1
ATOM 3931 N N . ILE A 1 509 ? 6.996 21.172 -13.758 1 98.5 509 ILE A N 1
ATOM 3932 C CA . ILE A 1 509 ? 6.672 21.594 -12.398 1 98.5 509 ILE A CA 1
ATOM 3933 C C . ILE A 1 509 ? 7.934 21.594 -11.539 1 98.5 509 ILE A C 1
ATOM 3935 O O . ILE A 1 509 ? 7.945 22.141 -10.438 1 98.5 509 ILE A O 1
ATOM 3939 N N . SER A 1 510 ? 9.023 20.953 -11.984 1 98.38 510 SER A N 1
ATOM 3940 C CA . SER A 1 510 ? 10.234 20.828 -11.188 1 98.38 510 SER A CA 1
ATOM 3941 C C . SER A 1 510 ? 11.32 21.781 -11.664 1 98.38 510 SER A C 1
ATOM 3943 O O . SER A 1 510 ? 11.438 22.047 -12.867 1 98.38 510 SER A O 1
ATOM 3945 N N . GLY A 1 511 ? 12.117 22.234 -10.711 1 98.38 511 GLY A N 1
ATOM 3946 C CA . GLY A 1 511 ? 13.266 23.047 -11.078 1 98.38 511 GLY A CA 1
ATOM 3947 C C . GLY A 1 511 ? 14.352 22.266 -11.789 1 98.38 511 GLY A C 1
ATOM 3948 O O . GLY A 1 511 ? 15.039 22.797 -12.664 1 98.38 511 GLY A O 1
ATOM 3949 N N . ALA A 1 512 ? 14.5 20.969 -11.484 1 98.5 512 ALA A N 1
ATOM 3950 C CA . ALA A 1 512 ? 15.547 20.141 -12.062 1 98.5 512 ALA A CA 1
ATOM 3951 C C . ALA A 1 512 ? 15.078 19.5 -13.375 1 98.5 512 ALA A C 1
ATOM 3953 O O . ALA A 1 512 ? 13.898 19.609 -13.734 1 98.5 512 ALA A O 1
ATOM 3954 N N . ASP A 1 513 ? 16.016 18.953 -14.148 1 98.31 513 ASP A N 1
ATOM 3955 C CA . ASP A 1 513 ? 15.727 18.266 -15.398 1 98.31 513 ASP A CA 1
ATOM 3956 C C . ASP A 1 513 ? 15.359 16.797 -15.141 1 98.31 513 ASP A C 1
ATOM 3958 O O . ASP A 1 513 ? 16.156 16.047 -14.586 1 98.31 513 ASP A O 1
ATOM 3962 N N . MET A 1 514 ? 14.18 16.391 -15.625 1 98.12 514 MET A N 1
ATOM 3963 C CA . MET A 1 514 ? 13.664 15.055 -15.344 1 98.12 514 MET A CA 1
ATOM 3964 C C . MET A 1 514 ? 13.93 14.117 -16.516 1 98.12 514 MET A C 1
ATOM 3966 O O . MET A 1 514 ? 13.508 12.953 -16.484 1 98.12 514 MET A O 1
ATOM 3970 N N . SER A 1 515 ? 14.57 14.633 -17.547 1 98.06 515 SER A N 1
ATOM 3971 C CA . SER A 1 515 ? 14.945 13.805 -18.688 1 98.06 515 SER A CA 1
ATOM 3972 C C . SER A 1 515 ? 16.219 13.008 -18.406 1 98.06 515 SER A C 1
ATOM 3974 O O . SER A 1 515 ? 17.25 13.234 -19.047 1 98.06 515 SER A O 1
ATOM 3976 N N . VAL A 1 516 ? 16.094 12.086 -17.547 1 98 516 VAL A N 1
ATOM 3977 C CA . VAL A 1 516 ? 17.203 11.242 -17.125 1 98 516 VAL A CA 1
ATOM 3978 C C . VAL A 1 516 ? 16.875 9.773 -17.406 1 98 516 VAL A C 1
ATOM 3980 O O . VAL A 1 516 ? 15.734 9.453 -17.766 1 98 516 VAL A O 1
ATOM 3983 N N . ALA A 1 517 ? 17.844 8.891 -17.344 1 96.81 517 ALA A N 1
ATOM 3984 C CA . ALA A 1 517 ? 17.625 7.465 -17.578 1 96.81 517 ALA A CA 1
ATOM 3985 C C . ALA A 1 517 ? 16.828 6.832 -16.438 1 96.81 517 ALA A C 1
ATOM 3987 O O . ALA A 1 517 ? 16.906 7.277 -15.297 1 96.81 517 ALA A O 1
ATOM 3988 N N . PRO A 1 518 ? 16.016 5.812 -16.75 1 96.25 518 PRO A N 1
ATOM 3989 C CA . PRO A 1 518 ? 15.398 5.055 -15.656 1 96.25 518 PRO A CA 1
ATOM 3990 C C . PRO A 1 518 ? 16.422 4.594 -14.617 1 96.25 518 PRO A C 1
ATOM 3992 O O . PRO A 1 518 ? 17.516 4.168 -14.977 1 96.25 518 PRO A O 1
ATOM 3995 N N . GLY A 1 519 ? 16.047 4.77 -13.32 1 97.75 519 GLY A N 1
ATOM 3996 C CA . GLY A 1 519 ? 16.953 4.414 -12.242 1 97.75 519 GLY A CA 1
ATOM 3997 C C . GLY A 1 519 ? 17.625 5.617 -11.617 1 97.75 519 GLY A C 1
ATOM 3998 O O . GLY A 1 519 ? 18.188 5.523 -10.523 1 97.75 519 GLY A O 1
ATOM 3999 N N . LYS A 1 520 ? 17.609 6.719 -12.297 1 98.5 520 LYS A N 1
ATOM 4000 C CA . LYS A 1 520 ? 18.234 7.93 -11.758 1 98.5 520 LYS A CA 1
ATOM 4001 C C . LYS A 1 520 ? 17.312 8.609 -10.742 1 98.5 520 LYS A C 1
ATOM 4003 O O . LYS A 1 520 ? 16.094 8.602 -10.891 1 98.5 520 LYS A O 1
ATOM 4008 N N . ILE A 1 521 ? 17.906 9.133 -9.672 1 98.62 521 ILE A N 1
ATOM 4009 C CA . ILE A 1 521 ? 17.219 9.898 -8.648 1 98.62 521 ILE A CA 1
ATOM 4010 C C . ILE A 1 521 ? 17.594 11.375 -8.758 1 98.62 521 ILE A C 1
ATOM 4012 O O . ILE A 1 521 ? 18.781 11.711 -8.797 1 98.62 521 ILE A O 1
ATOM 4016 N N . VAL A 1 522 ? 16.625 12.203 -8.789 1 98.62 522 VAL A N 1
ATOM 4017 C CA . VAL A 1 522 ? 16.859 13.633 -8.93 1 98.62 522 VAL A CA 1
ATOM 4018 C C . VAL A 1 522 ? 16.297 14.367 -7.711 1 98.62 522 VAL A C 1
ATOM 4020 O O . VAL A 1 522 ? 15.125 14.234 -7.379 1 98.62 522 VAL A O 1
ATOM 4023 N N . TYR A 1 523 ? 17.172 15.055 -6.953 1 98.25 523 TYR A N 1
ATOM 4024 C CA . TYR A 1 523 ? 16.734 16 -5.938 1 98.25 523 TYR A CA 1
ATOM 4025 C C . TYR A 1 523 ? 16.281 17.312 -6.574 1 98.25 523 TYR A C 1
ATOM 4027 O O . TYR A 1 523 ? 16.969 17.875 -7.414 1 98.25 523 TYR A O 1
ATOM 4035 N N . THR A 1 524 ? 15.055 17.781 -6.18 1 98.44 524 THR A N 1
ATOM 4036 C CA . THR A 1 524 ? 14.531 18.969 -6.824 1 98.44 524 THR A CA 1
ATOM 4037 C C . THR A 1 524 ? 13.469 19.641 -5.953 1 98.44 524 THR A C 1
ATOM 4039 O O . THR A 1 524 ? 13.062 19.078 -4.93 1 98.44 524 THR A O 1
ATOM 4042 N N . GLN A 1 525 ? 13.133 20.875 -6.312 1 98.62 525 GLN A N 1
ATOM 4043 C CA . GLN A 1 525 ? 12.039 21.609 -5.691 1 98.62 525 GLN A CA 1
ATOM 4044 C C . GLN A 1 525 ? 10.953 21.953 -6.707 1 98.62 525 GLN A C 1
ATOM 4046 O O . GLN A 1 525 ? 11.242 22.141 -7.891 1 98.62 525 GLN A O 1
ATOM 4051 N N . PHE A 1 526 ? 9.68 21.922 -6.277 1 98.69 526 PHE A N 1
ATOM 4052 C CA . PHE A 1 526 ? 8.625 22.641 -6.984 1 98.69 526 PHE A CA 1
ATOM 4053 C C . PHE A 1 526 ? 8.586 24.109 -6.566 1 98.69 526 PHE A C 1
ATOM 4055 O O . PHE A 1 526 ? 8.469 24.406 -5.379 1 98.69 526 PHE A O 1
ATOM 4062 N N . LEU A 1 527 ? 8.711 24.984 -7.527 1 98.5 527 LEU A N 1
ATOM 4063 C CA . LEU A 1 527 ? 8.781 26.406 -7.211 1 98.5 527 LEU A CA 1
ATOM 4064 C C . LEU A 1 527 ? 7.477 27.109 -7.574 1 98.5 527 LEU A C 1
ATOM 4066 O O . LEU A 1 527 ? 6.703 26.594 -8.391 1 98.5 527 LEU A O 1
ATOM 4070 N N . ASN A 1 528 ? 7.195 28.141 -6.906 1 97.81 528 ASN A N 1
ATOM 4071 C CA . ASN A 1 528 ? 6.137 29.047 -7.363 1 97.81 528 ASN A CA 1
ATOM 4072 C C . ASN A 1 528 ? 6.688 30.141 -8.266 1 97.81 528 ASN A C 1
ATOM 4074 O O . ASN A 1 528 ? 7.875 30.141 -8.602 1 97.81 528 ASN A O 1
ATOM 4078 N N . LYS A 1 529 ? 5.891 31.109 -8.68 1 96.88 529 LYS A N 1
ATOM 4079 C CA . LYS A 1 529 ? 6.227 32.094 -9.703 1 96.88 529 LYS A CA 1
ATOM 4080 C C . LYS A 1 529 ? 7.281 33.094 -9.195 1 96.88 529 LYS A C 1
ATOM 4082 O O . LYS A 1 529 ? 7.953 33.75 -9.984 1 96.88 529 LYS A O 1
ATOM 4087 N N . THR A 1 530 ? 7.469 33.094 -7.898 1 97.06 530 THR A N 1
ATOM 4088 C CA . THR A 1 530 ? 8.422 34.031 -7.324 1 97.06 530 THR A CA 1
ATOM 4089 C C . THR A 1 530 ? 9.719 33.344 -6.945 1 97.06 530 THR A C 1
ATOM 4091 O O . THR A 1 530 ? 10.602 33.938 -6.324 1 97.06 530 THR A O 1
ATOM 4094 N N . GLY A 1 531 ? 9.828 32.094 -7.254 1 98.06 531 GLY A N 1
ATOM 4095 C CA . GLY A 1 531 ? 11.023 31.328 -6.945 1 98.06 531 GLY A CA 1
ATOM 4096 C C . GLY A 1 531 ? 11 30.719 -5.555 1 98.06 531 GLY A C 1
ATOM 4097 O O . GLY A 1 531 ? 11.984 30.125 -5.109 1 98.06 531 GLY A O 1
ATOM 4098 N N . GLY A 1 532 ? 9.891 30.891 -4.844 1 98.31 532 GLY A N 1
ATOM 4099 C CA . GLY A 1 532 ? 9.703 30.25 -3.551 1 98.31 532 GLY A CA 1
ATOM 4100 C C . GLY A 1 532 ? 9.484 28.75 -3.648 1 98.31 532 GLY A C 1
ATOM 4101 O O . GLY A 1 532 ? 9.039 28.25 -4.684 1 98.31 532 GLY A O 1
ATOM 4102 N N . ILE A 1 533 ? 9.711 28.016 -2.605 1 98.44 533 ILE A N 1
ATOM 4103 C CA . ILE A 1 533 ? 9.727 26.547 -2.641 1 98.44 533 ILE A CA 1
ATOM 4104 C C . ILE A 1 533 ? 8.391 26 -2.152 1 98.44 533 ILE A C 1
ATOM 4106 O O . ILE A 1 533 ? 8.055 26.125 -0.974 1 98.44 533 ILE A O 1
ATOM 4110 N N . GLU A 1 534 ? 7.652 25.375 -3.006 1 98.06 534 GLU A N 1
ATOM 4111 C CA . GLU A 1 534 ? 6.355 24.797 -2.664 1 98.06 534 GLU A CA 1
ATOM 4112 C C . GLU A 1 534 ? 6.512 23.359 -2.152 1 98.06 534 GLU A C 1
ATOM 4114 O O . GLU A 1 534 ? 5.695 22.891 -1.358 1 98.06 534 GLU A O 1
ATOM 4119 N N . ALA A 1 535 ? 7.523 22.719 -2.627 1 98.31 535 ALA A N 1
ATOM 4120 C CA . ALA A 1 535 ? 7.84 21.344 -2.205 1 98.31 535 ALA A CA 1
ATOM 4121 C C . ALA A 1 535 ? 9.32 21.047 -2.391 1 98.31 535 ALA A C 1
ATOM 4123 O O . ALA A 1 535 ? 9.969 21.594 -3.291 1 98.31 535 ALA A O 1
ATOM 4124 N N . ASP A 1 536 ? 9.883 20.297 -1.536 1 98.31 536 ASP A N 1
ATOM 4125 C CA . ASP A 1 536 ? 11.242 19.75 -1.569 1 98.31 536 ASP A CA 1
ATOM 4126 C C . ASP A 1 536 ? 11.219 18.219 -1.667 1 98.31 536 ASP A C 1
ATOM 4128 O O . ASP A 1 536 ? 10.844 17.547 -0.713 1 98.31 536 ASP A O 1
ATOM 4132 N N . VAL A 1 537 ? 11.602 17.719 -2.898 1 98.56 537 VAL A N 1
ATOM 4133 C CA . VAL A 1 537 ? 11.297 16.312 -3.141 1 98.56 537 VAL A CA 1
ATOM 4134 C C . VAL A 1 537 ? 12.484 15.625 -3.816 1 98.56 537 VAL A C 1
ATOM 4136 O O . VAL A 1 537 ? 13.391 16.297 -4.309 1 98.56 537 VAL A O 1
ATOM 4139 N N . THR A 1 538 ? 12.492 14.328 -3.705 1 98.56 538 THR A N 1
ATOM 4140 C CA . THR A 1 538 ? 13.312 13.477 -4.562 1 98.56 538 THR A CA 1
ATOM 4141 C C . THR A 1 538 ? 12.445 12.734 -5.574 1 98.56 538 THR A C 1
ATOM 4143 O O . THR A 1 538 ? 11.352 12.266 -5.242 1 98.56 538 THR A O 1
ATOM 4146 N N . VAL A 1 539 ? 12.875 12.727 -6.824 1 98.81 539 VAL A N 1
ATOM 4147 C CA . VAL A 1 539 ? 12.133 12.086 -7.906 1 98.81 539 VAL A CA 1
ATOM 4148 C C . VAL A 1 539 ? 12.977 10.977 -8.531 1 98.81 539 VAL A C 1
ATOM 4150 O O . VAL A 1 539 ? 14.102 11.219 -8.961 1 98.81 539 VAL A O 1
ATOM 4153 N N . THR A 1 540 ? 12.461 9.781 -8.539 1 98.88 540 THR A N 1
ATOM 4154 C CA . THR A 1 540 ? 13.117 8.648 -9.188 1 98.88 540 THR A CA 1
ATOM 4155 C C . THR A 1 540 ? 12.398 8.273 -10.477 1 98.88 540 THR A C 1
ATOM 4157 O O . THR A 1 540 ? 11.18 8.055 -10.477 1 98.88 540 THR A O 1
ATOM 4160 N N . ARG A 1 541 ? 13.117 8.312 -11.625 1 98.56 541 ARG A N 1
ATOM 4161 C CA . ARG A 1 541 ? 12.516 7.785 -12.836 1 98.56 541 ARG A CA 1
ATOM 4162 C C . ARG A 1 541 ? 12.484 6.262 -12.812 1 98.56 541 ARG A C 1
ATOM 4164 O O . ARG A 1 541 ? 13.539 5.617 -12.789 1 98.56 541 ARG A O 1
ATOM 4171 N N . LEU A 1 542 ? 11.344 5.641 -12.812 1 97.62 542 LEU A N 1
ATOM 4172 C CA . LEU A 1 542 ? 11.18 4.195 -12.703 1 97.62 542 LEU A CA 1
ATOM 4173 C C . LEU A 1 542 ? 11.219 3.547 -14.086 1 97.62 542 LEU A C 1
ATOM 4175 O O . LEU A 1 542 ? 11.758 2.449 -14.242 1 97.62 542 LEU A O 1
ATOM 4179 N N . SER A 1 543 ? 10.617 4.117 -15.008 1 95.44 543 SER A N 1
ATOM 4180 C CA . SER A 1 543 ? 10.562 3.666 -16.391 1 95.44 543 SER A CA 1
ATOM 4181 C C . SER A 1 543 ? 10.375 4.836 -17.344 1 95.44 543 SER A C 1
ATOM 4183 O O . SER A 1 543 ? 10.477 5.996 -16.953 1 95.44 543 SER A O 1
ATOM 4185 N N . GLU A 1 544 ? 10.094 4.516 -18.531 1 93.5 544 GLU A N 1
ATOM 4186 C CA . GLU A 1 544 ? 9.922 5.547 -19.562 1 93.5 544 GLU A CA 1
ATOM 4187 C C . GLU A 1 544 ? 8.711 6.43 -19.25 1 93.5 544 GLU A C 1
ATOM 4189 O O . GLU A 1 544 ? 8.711 7.621 -19.562 1 93.5 544 GLU A O 1
ATOM 4194 N N . THR A 1 545 ? 7.766 5.863 -18.562 1 95.38 545 THR A N 1
ATOM 4195 C CA . THR A 1 545 ? 6.516 6.598 -18.406 1 95.38 545 THR A CA 1
ATOM 4196 C C . THR A 1 545 ? 6.121 6.688 -16.922 1 95.38 545 THR A C 1
ATOM 4198 O O . THR A 1 545 ? 4.969 6.977 -16.609 1 95.38 545 THR A O 1
ATOM 4201 N N . ALA A 1 546 ? 7.031 6.348 -16.047 1 97.5 546 ALA A N 1
ATOM 4202 C CA . ALA A 1 546 ? 6.656 6.324 -14.633 1 97.5 546 ALA A CA 1
ATOM 4203 C C . ALA A 1 546 ? 7.75 6.934 -13.758 1 97.5 546 ALA A C 1
ATOM 4205 O O . ALA A 1 546 ? 8.938 6.668 -13.969 1 97.5 546 ALA A O 1
ATOM 4206 N N . TYR A 1 547 ? 7.352 7.785 -12.883 1 98.75 547 TYR A N 1
ATOM 4207 C CA . TYR A 1 547 ? 8.227 8.398 -11.891 1 98.75 547 TYR A CA 1
ATOM 4208 C C . TYR A 1 547 ? 7.676 8.203 -10.477 1 98.75 547 TYR A C 1
ATOM 4210 O O . TYR A 1 547 ? 6.473 7.992 -10.297 1 98.75 547 TYR A O 1
ATOM 4218 N N . LEU A 1 548 ? 8.555 8.227 -9.5 1 98.81 548 LEU A N 1
ATOM 4219 C CA . LEU A 1 548 ? 8.195 8.234 -8.086 1 98.81 548 LEU A CA 1
ATOM 4220 C C . LEU A 1 548 ? 8.656 9.531 -7.418 1 98.81 548 LEU A C 1
ATOM 4222 O O . LEU A 1 548 ? 9.852 9.836 -7.41 1 98.81 548 LEU A O 1
ATOM 4226 N N . VAL A 1 549 ? 7.734 10.273 -6.922 1 98.88 549 VAL A N 1
ATOM 4227 C CA . VAL A 1 549 ? 8.023 11.484 -6.164 1 98.88 549 VAL A CA 1
ATOM 4228 C C . VAL A 1 549 ? 7.918 11.195 -4.668 1 98.88 549 VAL A C 1
ATOM 4230 O O . VAL A 1 549 ? 6.875 10.75 -4.184 1 98.88 549 VAL A O 1
ATOM 4233 N N . VAL A 1 550 ? 8.992 11.453 -3.951 1 98.75 550 VAL A N 1
ATOM 4234 C CA . VAL A 1 550 ? 9.008 11.273 -2.504 1 98.75 550 VAL A CA 1
ATOM 4235 C C . VAL A 1 550 ? 9.008 12.633 -1.811 1 98.75 550 VAL A C 1
ATOM 4237 O O . VAL A 1 550 ? 9.852 13.484 -2.104 1 98.75 550 VAL A O 1
ATOM 4240 N N . THR A 1 551 ? 8.062 12.859 -0.974 1 98.25 551 THR A N 1
ATOM 4241 C CA . THR A 1 551 ? 7.883 14.133 -0.278 1 98.25 551 THR A CA 1
ATOM 4242 C C . THR A 1 551 ? 7.762 13.906 1.227 1 98.25 551 THR A C 1
ATOM 4244 O O . THR A 1 551 ? 7.59 12.773 1.682 1 98.25 551 THR A O 1
ATOM 4247 N N . PRO A 1 552 ? 7.922 14.945 2.061 1 96.56 552 PRO A N 1
ATOM 4248 C CA . PRO A 1 552 ? 7.809 14.789 3.512 1 96.56 552 PRO A CA 1
ATOM 4249 C C . PRO A 1 552 ? 6.453 14.234 3.941 1 96.56 552 PRO A C 1
ATOM 4251 O O . PRO A 1 552 ? 5.445 14.469 3.268 1 96.56 552 PRO A O 1
ATOM 4254 N N . ALA A 1 553 ? 6.441 13.555 5.047 1 95.12 553 ALA A N 1
ATOM 4255 C CA . ALA A 1 553 ? 5.312 12.773 5.547 1 95.12 553 ALA A CA 1
ATOM 4256 C C . ALA A 1 553 ? 4.062 13.641 5.672 1 95.12 553 ALA A C 1
ATOM 4258 O O . ALA A 1 553 ? 2.977 13.25 5.242 1 95.12 553 ALA A O 1
ATOM 4259 N N . VAL A 1 554 ? 4.203 14.844 6.207 1 94.81 554 VAL A N 1
ATOM 4260 C CA . VAL A 1 554 ? 3.051 15.641 6.609 1 94.81 554 VAL A CA 1
ATOM 4261 C C . VAL A 1 554 ? 2.498 16.391 5.406 1 94.81 554 VAL A C 1
ATOM 4263 O O . VAL A 1 554 ? 1.309 16.719 5.359 1 94.81 554 VAL A O 1
ATOM 4266 N N . THR A 1 555 ? 3.303 16.625 4.336 1 96.81 555 THR A N 1
ATOM 4267 C CA . THR A 1 555 ? 2.871 17.531 3.268 1 96.81 555 THR A CA 1
ATOM 4268 C C . THR A 1 555 ? 2.393 16.734 2.057 1 96.81 555 THR A C 1
ATOM 4270 O O . THR A 1 555 ? 2.02 17.312 1.034 1 96.81 555 THR A O 1
ATOM 4273 N N . ARG A 1 556 ? 2.338 15.43 2.152 1 97.12 556 ARG A N 1
ATOM 4274 C CA . ARG A 1 556 ? 2.004 14.578 1.014 1 97.12 556 ARG A CA 1
ATOM 4275 C C . ARG A 1 556 ? 0.654 14.961 0.42 1 97.12 556 ARG A C 1
ATOM 4277 O O . ARG A 1 556 ? 0.534 15.148 -0.792 1 97.12 556 ARG A O 1
ATOM 4284 N N . PRO A 1 557 ? -0.454 15.141 1.235 1 97.25 557 PRO A N 1
ATOM 4285 C CA . PRO A 1 557 ? -1.727 15.523 0.618 1 97.25 557 PRO A CA 1
ATOM 4286 C C . PRO A 1 557 ? -1.659 16.875 -0.087 1 97.25 557 PRO A C 1
ATOM 4288 O O . PRO A 1 557 ? -2.195 17.031 -1.188 1 97.25 557 PRO A O 1
ATOM 4291 N N . LYS A 1 558 ? -1.006 17.781 0.525 1 97.44 558 LYS A N 1
ATOM 4292 C CA . LYS A 1 558 ? -0.88 19.125 -0.045 1 97.44 558 LYS A CA 1
ATOM 4293 C C . LYS A 1 558 ? -0.052 19.109 -1.327 1 97.44 558 LYS A C 1
ATOM 4295 O O . LYS A 1 558 ? -0.416 19.734 -2.32 1 97.44 558 LYS A O 1
ATOM 4300 N N . ASP A 1 559 ? 1.059 18.375 -1.287 1 98.31 559 ASP A N 1
ATOM 4301 C CA . ASP A 1 559 ? 1.923 18.266 -2.459 1 98.31 559 ASP A CA 1
ATOM 4302 C C . ASP A 1 559 ? 1.195 17.609 -3.625 1 98.31 559 ASP A C 1
ATOM 4304 O O . ASP A 1 559 ? 1.318 18.047 -4.77 1 98.31 559 ASP A O 1
ATOM 4308 N N . GLN A 1 560 ? 0.495 16.609 -3.328 1 98.12 560 GLN A N 1
ATOM 4309 C CA . GLN A 1 560 ? -0.262 15.914 -4.367 1 98.12 560 GLN A CA 1
ATOM 4310 C C . GLN A 1 560 ? -1.325 16.828 -4.973 1 98.12 560 GLN A C 1
ATOM 4312 O O . GLN A 1 560 ? -1.542 16.828 -6.184 1 98.12 560 GLN A O 1
ATOM 4317 N N . ALA A 1 561 ? -2.086 17.578 -4.117 1 97.5 561 ALA A N 1
ATOM 4318 C CA . ALA A 1 561 ? -3.096 18.516 -4.602 1 97.5 561 ALA A CA 1
ATOM 4319 C C . ALA A 1 561 ? -2.465 19.594 -5.477 1 97.5 561 ALA A C 1
ATOM 4321 O O . ALA A 1 561 ? -3.027 19.969 -6.508 1 97.5 561 ALA A O 1
ATOM 4322 N N . TRP A 1 562 ? -1.319 20.062 -5.031 1 97.75 562 TRP A N 1
ATOM 4323 C CA . TRP A 1 562 ? -0.598 21.062 -5.816 1 97.75 562 TRP A CA 1
ATOM 4324 C C . TRP A 1 562 ? -0.217 20.516 -7.184 1 97.75 562 TRP A C 1
ATOM 4326 O O . TRP A 1 562 ? -0.408 21.172 -8.203 1 97.75 562 TRP A O 1
ATOM 4336 N N . MET A 1 563 ? 0.282 19.312 -7.227 1 98.5 563 MET A N 1
ATOM 4337 C CA . MET A 1 563 ? 0.634 18.641 -8.477 1 98.5 563 MET A CA 1
ATOM 4338 C C . MET A 1 563 ? -0.586 18.5 -9.383 1 98.5 563 MET A C 1
ATOM 4340 O O . MET A 1 563 ? -0.517 18.781 -10.578 1 98.5 563 MET A O 1
ATOM 4344 N N . ARG A 1 564 ? -1.618 18.047 -8.812 1 97.19 564 ARG A N 1
ATOM 4345 C CA . ARG A 1 564 ? -2.846 17.844 -9.578 1 97.19 564 ARG A CA 1
ATOM 4346 C C . ARG A 1 564 ? -3.307 19.156 -10.227 1 97.19 564 ARG A C 1
ATOM 4348 O O . ARG A 1 564 ? -3.732 19.156 -11.383 1 97.19 564 ARG A O 1
ATOM 4355 N N . ARG A 1 565 ? -3.26 20.25 -9.508 1 97.12 565 ARG A N 1
ATOM 4356 C CA . ARG A 1 565 ? -3.73 21.547 -9.984 1 97.12 565 ARG A CA 1
ATOM 4357 C C . ARG A 1 565 ? -2.846 22.062 -11.117 1 97.12 565 ARG A C 1
ATOM 4359 O O . ARG A 1 565 ? -3.227 22.984 -11.836 1 97.12 565 ARG A O 1
ATOM 4366 N N . HIS A 1 566 ? -1.683 21.422 -11.305 1 97.88 566 HIS A N 1
ATOM 4367 C CA . HIS A 1 566 ? -0.764 21.891 -12.336 1 97.88 566 HIS A CA 1
ATOM 4368 C C . HIS A 1 566 ? -0.655 20.875 -13.469 1 97.88 566 HIS A C 1
ATOM 4370 O O . HIS A 1 566 ? 0.279 20.922 -14.273 1 97.88 566 HIS A O 1
ATOM 4376 N N . ILE A 1 567 ? -1.47 19.906 -13.555 1 97.19 567 ILE A N 1
ATOM 4377 C CA . ILE A 1 567 ? -1.438 18.891 -14.602 1 97.19 567 ILE A CA 1
ATOM 4378 C C . ILE A 1 567 ? -1.704 19.531 -15.961 1 97.19 567 ILE A C 1
ATOM 4380 O O . ILE A 1 567 ? -1.062 19.188 -16.953 1 97.19 567 ILE A O 1
ATOM 4384 N N . GLY A 1 568 ? -2.732 20.516 -16.047 1 95.62 568 GLY A N 1
ATOM 4385 C CA . GLY A 1 568 ? -3.109 21.109 -17.328 1 95.62 568 GLY A CA 1
ATOM 4386 C C . GLY A 1 568 ? -3.535 20.078 -18.359 1 95.62 568 GLY A C 1
ATOM 4387 O O . GLY A 1 568 ? -4.379 19.234 -18.078 1 95.62 568 GLY A O 1
ATOM 4388 N N . ASP A 1 569 ? -2.92 20.047 -19.484 1 95.25 569 ASP A N 1
ATOM 4389 C CA . ASP A 1 569 ? -3.318 19.172 -20.578 1 95.25 569 ASP A CA 1
ATOM 4390 C C . ASP A 1 569 ? -2.424 17.938 -20.656 1 95.25 569 ASP A C 1
ATOM 4392 O O . ASP A 1 569 ? -2.547 17.125 -21.578 1 95.25 569 ASP A O 1
ATOM 4396 N N . PHE A 1 570 ? -1.535 17.781 -19.688 1 97.31 570 PHE A N 1
ATOM 4397 C CA . PHE A 1 570 ? -0.637 16.625 -19.703 1 97.31 570 PHE A CA 1
ATOM 4398 C C . PHE A 1 570 ? -1.403 15.344 -19.406 1 97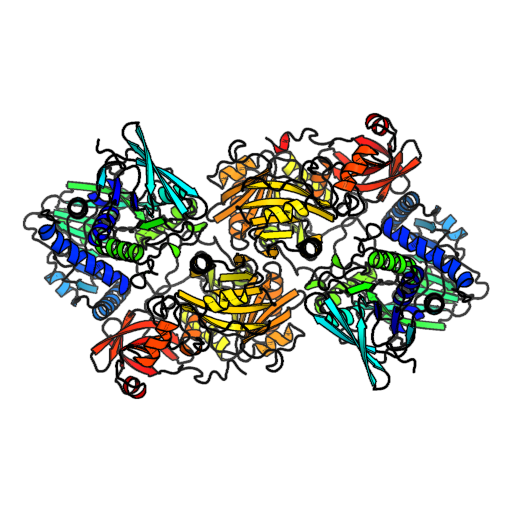.31 570 PHE A C 1
ATOM 4400 O O . PHE A 1 570 ? -2.287 15.32 -18.547 1 97.31 570 PHE A O 1
ATOM 4407 N N . ASN A 1 571 ? -1.139 14.328 -20.219 1 96.12 571 ASN A N 1
ATOM 4408 C CA . ASN A 1 571 ? -1.69 13 -19.953 1 96.12 571 ASN A CA 1
ATOM 4409 C C . ASN A 1 571 ? -0.894 12.258 -18.891 1 96.12 571 ASN A C 1
ATOM 4411 O O . ASN A 1 571 ? -0.029 11.438 -19.203 1 96.12 571 ASN A O 1
ATOM 4415 N N . VAL A 1 572 ? -1.256 12.445 -17.656 1 97.5 572 VAL A N 1
ATOM 4416 C CA . VAL A 1 572 ? -0.587 11.828 -16.516 1 97.5 572 VAL A CA 1
ATOM 4417 C C . VAL A 1 572 ? -1.615 11.477 -15.445 1 97.5 572 VAL A C 1
ATOM 4419 O O . VAL A 1 572 ? -2.684 12.086 -15.375 1 97.5 572 VAL A O 1
ATOM 4422 N N . VAL A 1 573 ? -1.394 10.445 -14.781 1 97.5 573 VAL A N 1
ATOM 4423 C CA . VAL A 1 573 ? -2.139 10.047 -13.586 1 97.5 573 VAL A CA 1
ATOM 4424 C C . VAL A 1 573 ? -1.237 10.148 -12.359 1 97.5 573 VAL A C 1
ATOM 4426 O O . VAL A 1 573 ? -0.073 9.742 -12.398 1 97.5 573 VAL A O 1
ATOM 4429 N N . ILE A 1 574 ? -1.697 10.82 -11.32 1 97.94 574 ILE A N 1
ATOM 4430 C CA . ILE A 1 574 ? -0.983 10.984 -10.062 1 97.94 574 ILE A CA 1
ATOM 4431 C C . ILE A 1 574 ? -1.62 10.102 -8.992 1 97.94 574 ILE A C 1
ATOM 4433 O O . ILE A 1 574 ? -2.795 10.266 -8.656 1 97.94 574 ILE A O 1
ATOM 4437 N N . THR A 1 575 ? -0.832 9.117 -8.453 1 97 575 THR A N 1
ATOM 4438 C CA . THR A 1 575 ? -1.383 8.125 -7.531 1 97 575 THR A CA 1
ATOM 4439 C C . THR A 1 575 ? -0.579 8.086 -6.234 1 97 575 THR A C 1
ATOM 4441 O O . THR A 1 575 ? 0.646 7.957 -6.262 1 97 575 THR A O 1
ATOM 4444 N N . ASP A 1 576 ? -1.296 8.258 -5.098 1 97.44 576 ASP A N 1
ATOM 4445 C CA . ASP A 1 576 ? -0.676 8.078 -3.791 1 97.44 576 ASP A CA 1
ATOM 4446 C C . ASP A 1 576 ? -0.379 6.602 -3.529 1 97.44 576 ASP A C 1
ATOM 4448 O O . ASP A 1 576 ? -1.295 5.777 -3.477 1 97.44 576 ASP A O 1
ATOM 4452 N N . VAL A 1 577 ? 0.882 6.281 -3.377 1 98.06 577 VAL A N 1
ATOM 4453 C CA . VAL A 1 577 ? 1.24 4.891 -3.1 1 98.06 577 VAL A CA 1
ATOM 4454 C C . VAL A 1 577 ? 2.014 4.812 -1.785 1 98.06 577 VAL A C 1
ATOM 4456 O O . VAL A 1 577 ? 2.826 3.904 -1.591 1 98.06 577 VAL A O 1
ATOM 4459 N N . THR A 1 578 ? 1.757 5.738 -0.884 1 98.31 578 THR A N 1
ATOM 4460 C CA . THR A 1 578 ? 2.502 5.832 0.367 1 98.31 578 THR A CA 1
ATOM 4461 C C . THR A 1 578 ? 2.363 4.547 1.178 1 98.31 578 THR A C 1
ATOM 4463 O O . THR A 1 578 ? 3.354 4.02 1.687 1 98.31 578 THR A O 1
ATOM 4466 N N . ALA A 1 579 ? 1.203 4.035 1.267 1 97.94 579 ALA A N 1
ATOM 4467 C CA . ALA A 1 579 ? 0.944 2.887 2.131 1 97.94 579 ALA A CA 1
ATOM 4468 C C . ALA A 1 579 ? 1.416 1.592 1.476 1 97.94 579 ALA A C 1
ATOM 4470 O O . ALA A 1 579 ? 1.497 0.551 2.131 1 97.94 579 ALA A O 1
ATOM 4471 N N . SER A 1 580 ? 1.8 1.635 0.201 1 98 580 SER A N 1
ATOM 4472 C CA . SER A 1 580 ? 2.129 0.431 -0.554 1 98 580 SER A CA 1
ATOM 4473 C C . SER A 1 580 ? 3.568 -0.006 -0.298 1 98 580 SER A C 1
ATOM 4475 O O . SER A 1 580 ? 3.941 -1.141 -0.603 1 98 580 SER A O 1
ATOM 4477 N N . GLU A 1 581 ? 4.379 0.884 0.262 1 98.31 581 GLU A N 1
ATOM 4478 C CA . GLU A 1 581 ? 5.785 0.561 0.462 1 98.31 581 GLU A CA 1
ATOM 4479 C C . GLU A 1 581 ? 6.266 1.01 1.839 1 98.31 581 GLU A C 1
ATOM 4481 O O . GLU A 1 581 ? 5.879 2.078 2.318 1 98.31 581 GLU A O 1
ATOM 4486 N N . GLY A 1 582 ? 6.973 0.125 2.5 1 98.62 582 GLY A N 1
ATOM 4487 C CA . GLY A 1 582 ? 7.812 0.537 3.615 1 98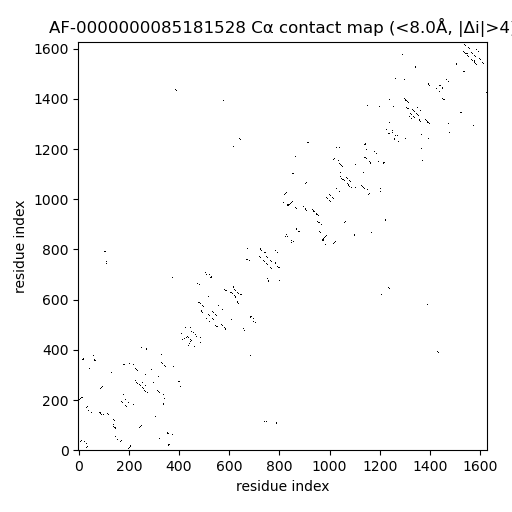.62 582 GLY A CA 1
ATOM 4488 C C . GLY A 1 582 ? 9.211 0.931 3.193 1 98.62 582 GLY A C 1
ATOM 4489 O O . GLY A 1 582 ? 9.68 0.537 2.121 1 98.62 582 GLY A O 1
ATOM 4490 N N . VAL A 1 583 ? 9.875 1.771 3.957 1 98.88 583 VAL A N 1
ATOM 4491 C CA . VAL A 1 583 ? 11.219 2.225 3.621 1 98.88 583 VAL A CA 1
ATOM 4492 C C . VAL A 1 583 ? 12.125 2.111 4.848 1 98.88 583 VAL A C 1
ATOM 4494 O O . VAL A 1 583 ? 11.836 2.701 5.891 1 98.88 583 VAL A O 1
ATOM 4497 N N . LEU A 1 584 ? 13.125 1.342 4.801 1 98.81 584 LEU A N 1
ATOM 4498 C CA . LEU A 1 584 ? 14.195 1.289 5.793 1 98.81 584 LEU A CA 1
ATOM 4499 C C . LEU A 1 584 ? 15.461 1.958 5.266 1 98.81 584 LEU A C 1
ATOM 4501 O O . LEU A 1 584 ? 15.906 1.657 4.156 1 98.81 584 LEU A O 1
ATOM 4505 N N . ALA A 1 585 ? 15.93 2.875 5.977 1 98.88 585 ALA A N 1
ATOM 4506 C CA . ALA A 1 585 ? 17.219 3.469 5.652 1 98.88 585 ALA A CA 1
ATOM 4507 C C . ALA A 1 585 ? 18.359 2.766 6.398 1 98.88 585 ALA A C 1
ATOM 4509 O O . ALA A 1 585 ? 18.297 2.617 7.621 1 98.88 585 ALA A O 1
ATOM 4510 N N . VAL A 1 586 ? 19.297 2.275 5.719 1 98.88 586 VAL A N 1
ATOM 4511 C CA . VAL A 1 586 ? 20.531 1.713 6.27 1 98.88 586 VAL A CA 1
ATOM 4512 C C . VAL A 1 586 ? 21.703 2.643 5.973 1 98.88 586 VAL A C 1
ATOM 4514 O O . VAL A 1 586 ? 22.047 2.855 4.809 1 98.88 586 VAL A O 1
ATOM 4517 N N . MET A 1 587 ? 22.328 3.178 6.992 1 98.69 587 MET A N 1
ATOM 4518 C CA . MET A 1 587 ? 23.281 4.273 6.828 1 98.69 587 MET A CA 1
ATOM 4519 C C . MET A 1 587 ? 24.516 4.043 7.684 1 98.69 587 MET A C 1
ATOM 4521 O O . MET A 1 587 ? 24.422 3.535 8.797 1 98.69 587 MET A O 1
ATOM 4525 N N . GLY A 1 588 ? 25.656 4.445 7.258 1 98.56 588 GLY A N 1
ATOM 4526 C CA . GLY A 1 588 ? 26.922 4.402 7.984 1 98.56 588 GLY A CA 1
ATOM 4527 C C . GLY A 1 588 ? 28.031 3.732 7.203 1 98.56 588 GLY A C 1
ATOM 4528 O O . GLY A 1 588 ? 27.797 3.143 6.148 1 98.56 588 GLY A O 1
ATOM 4529 N N . PRO A 1 589 ? 29.25 3.834 7.656 1 98 589 PRO A N 1
ATOM 4530 C CA . PRO A 1 589 ? 30.406 3.305 6.93 1 98 589 PRO A CA 1
ATOM 4531 C C . PRO A 1 589 ? 30.297 1.804 6.668 1 98 589 PRO A C 1
ATOM 4533 O O . PRO A 1 589 ? 30.891 1.299 5.707 1 98 589 PRO A O 1
ATOM 4536 N N . ASN A 1 590 ? 29.5 1.06 7.441 1 98.38 590 ASN A N 1
ATOM 4537 C CA . ASN A 1 590 ? 29.375 -0.384 7.27 1 98.38 590 ASN A CA 1
ATOM 4538 C C . ASN A 1 590 ? 28.062 -0.759 6.609 1 98.38 590 ASN A C 1
ATOM 4540 O O . ASN A 1 590 ? 27.656 -1.925 6.625 1 98.38 590 ASN A O 1
ATOM 4544 N N . ALA A 1 591 ? 27.375 0.235 6.086 1 98.69 591 ALA A N 1
ATOM 4545 C CA . ALA A 1 591 ? 26.094 -0.008 5.422 1 98.69 591 ALA A CA 1
ATOM 4546 C C . ALA A 1 591 ? 26.266 -0.954 4.234 1 98.69 591 ALA A C 1
ATOM 4548 O O . ALA A 1 591 ? 25.438 -1.853 4.031 1 98.69 591 ALA A O 1
ATOM 4549 N N . ARG A 1 592 ? 27.312 -0.748 3.41 1 98.5 592 ARG A N 1
ATOM 4550 C CA . ARG A 1 592 ? 27.547 -1.596 2.244 1 98.5 592 ARG A CA 1
ATOM 4551 C C . ARG A 1 592 ? 27.781 -3.045 2.66 1 98.5 592 ARG A C 1
ATOM 4553 O O . ARG A 1 592 ? 27.281 -3.969 2.002 1 98.5 592 ARG A O 1
ATOM 4560 N N . LYS A 1 593 ? 28.516 -3.211 3.719 1 98.25 593 LYS A N 1
ATOM 4561 C CA . LYS A 1 593 ? 28.766 -4.555 4.23 1 98.25 593 LYS A CA 1
ATOM 4562 C C . LYS A 1 593 ? 27.469 -5.254 4.598 1 98.25 593 LYS A C 1
ATOM 4564 O O . LYS A 1 593 ? 27.281 -6.43 4.285 1 98.25 593 LYS A O 1
ATOM 4569 N N . LEU A 1 594 ? 26.578 -4.551 5.277 1 98.75 594 LEU A N 1
ATOM 4570 C CA . LEU A 1 594 ? 25.297 -5.125 5.66 1 98.75 594 LEU A CA 1
ATOM 4571 C C . LEU A 1 594 ? 24.469 -5.48 4.43 1 98.75 594 LEU A C 1
ATOM 4573 O O . LEU A 1 594 ? 23.891 -6.566 4.359 1 98.75 594 LEU A O 1
ATOM 4577 N N . MET A 1 595 ? 24.438 -4.574 3.443 1 98.69 595 MET A N 1
ATOM 4578 C CA . MET A 1 595 ? 23.656 -4.82 2.232 1 98.69 595 MET A CA 1
ATOM 4579 C C . MET A 1 595 ? 24.188 -6.043 1.485 1 98.69 595 MET A C 1
ATOM 4581 O O . MET A 1 595 ? 23.406 -6.859 0.996 1 98.69 595 MET A O 1
ATOM 4585 N N . GLN A 1 596 ? 25.469 -6.156 1.412 1 98 596 GLN A N 1
ATOM 4586 C CA . GLN A 1 596 ? 26.094 -7.277 0.711 1 98 596 GLN A CA 1
ATOM 4587 C C . GLN A 1 596 ? 25.797 -8.602 1.413 1 98 596 GLN A C 1
ATOM 4589 O O . GLN A 1 596 ? 25.703 -9.648 0.768 1 98 596 GLN A O 1
ATOM 4594 N N . ALA A 1 597 ? 25.625 -8.516 2.695 1 98.12 597 ALA A N 1
ATOM 4595 C CA . ALA A 1 597 ? 25.359 -9.727 3.475 1 98.12 597 ALA A CA 1
ATOM 4596 C C . ALA A 1 597 ? 23.953 -10.266 3.189 1 98.12 597 ALA A C 1
ATOM 4598 O O . ALA A 1 597 ? 23.703 -11.461 3.375 1 98.12 597 ALA A O 1
ATOM 4599 N N . VAL A 1 598 ? 23.031 -9.469 2.744 1 98.31 598 VAL A N 1
ATOM 4600 C CA . VAL A 1 598 ? 21.641 -9.898 2.686 1 98.31 598 VAL A CA 1
ATOM 4601 C C . VAL A 1 598 ? 21.172 -9.914 1.233 1 98.31 598 VAL A C 1
ATOM 4603 O O . VAL A 1 598 ? 20.016 -10.273 0.953 1 98.31 598 VAL A O 1
ATOM 4606 N N . SER A 1 599 ? 22 -9.562 0.268 1 98.25 599 SER A N 1
ATOM 4607 C CA . SER A 1 599 ? 21.641 -9.477 -1.146 1 98.25 599 SER A CA 1
ATOM 4608 C C . SER A 1 599 ? 22.797 -9.914 -2.033 1 98.25 599 SER A C 1
ATOM 4610 O O . SER A 1 599 ? 23.953 -9.602 -1.751 1 98.25 599 SER A O 1
ATOM 4612 N N . PRO A 1 600 ? 22.516 -10.602 -3.137 1 96.19 600 PRO A N 1
ATOM 4613 C CA . PRO A 1 600 ? 23.578 -10.953 -4.078 1 96.19 600 PRO A CA 1
ATOM 4614 C C . PRO A 1 600 ? 23.922 -9.812 -5.031 1 96.19 600 PRO A C 1
ATOM 4616 O O . PRO A 1 600 ? 24.891 -9.914 -5.801 1 96.19 600 PRO A O 1
ATOM 4619 N N . ASN A 1 601 ? 23.203 -8.75 -5.035 1 97.38 601 ASN A N 1
ATOM 4620 C CA . ASN A 1 601 ? 23.422 -7.629 -5.945 1 97.38 601 ASN A CA 1
ATOM 4621 C C . ASN A 1 601 ? 24.734 -6.898 -5.621 1 97.38 601 ASN A C 1
ATOM 4623 O O . ASN A 1 601 ? 25.266 -7.047 -4.523 1 97.38 601 ASN A O 1
ATOM 4627 N N . ASP A 1 602 ? 25.219 -6.195 -6.648 1 97.62 602 ASP A N 1
ATOM 4628 C CA . ASP A 1 602 ? 26.438 -5.395 -6.516 1 97.62 602 ASP A CA 1
ATOM 4629 C C . ASP A 1 602 ? 26.109 -3.986 -6.023 1 97.62 602 ASP A C 1
ATOM 4631 O O . ASP A 1 602 ? 25.391 -3.242 -6.688 1 97.62 602 ASP A O 1
ATOM 4635 N N . PHE A 1 603 ? 26.688 -3.605 -4.867 1 97.88 603 PHE A N 1
ATOM 4636 C CA . PHE A 1 603 ? 26.406 -2.309 -4.266 1 97.88 603 PHE A CA 1
ATOM 4637 C C . PHE A 1 603 ? 27.594 -1.367 -4.422 1 97.88 603 PHE A C 1
ATOM 4639 O O . PHE A 1 603 ? 27.656 -0.329 -3.762 1 97.88 603 PHE A O 1
ATOM 4646 N N . SER A 1 604 ? 28.516 -1.706 -5.309 1 97.06 604 SER A N 1
ATOM 4647 C CA . SER A 1 604 ? 29.672 -0.859 -5.543 1 97.06 604 SER A CA 1
ATOM 4648 C C . SER A 1 604 ? 29.281 0.429 -6.262 1 97.06 604 SER A C 1
ATOM 4650 O O . SER A 1 604 ? 28.188 0.525 -6.824 1 97.06 604 SER A O 1
ATOM 4652 N N . ASN A 1 605 ? 30.125 1.398 -6.27 1 96.25 605 ASN A N 1
ATOM 4653 C CA . ASN A 1 605 ? 29.891 2.674 -6.941 1 96.25 605 ASN A CA 1
ATOM 4654 C C . ASN A 1 605 ? 29.797 2.502 -8.453 1 96.25 605 ASN A C 1
ATOM 4656 O O . ASN A 1 605 ? 29.219 3.34 -9.141 1 96.25 605 ASN A O 1
ATOM 4660 N N . GLU A 1 606 ? 30.391 1.511 -8.922 1 95.56 606 GLU A N 1
ATOM 4661 C CA . GLU A 1 606 ? 30.344 1.259 -10.359 1 95.56 606 GLU A CA 1
ATOM 4662 C C . GLU A 1 606 ? 28.938 0.883 -10.82 1 95.56 606 GLU A C 1
ATOM 4664 O O . GLU A 1 606 ? 28.484 1.326 -11.875 1 95.56 606 GLU A O 1
ATOM 4669 N N . VAL A 1 607 ? 28.25 0.12 -10.016 1 95.12 607 VAL A N 1
ATOM 4670 C CA . VAL A 1 607 ? 26.953 -0.417 -10.398 1 95.12 607 VAL A CA 1
ATOM 4671 C C . VAL A 1 607 ? 25.844 0.434 -9.789 1 95.12 607 VAL A C 1
ATOM 4673 O O . VAL A 1 607 ? 24.797 0.656 -10.414 1 95.12 607 VAL A O 1
ATOM 4676 N N . ASN A 1 608 ? 26.062 0.859 -8.586 1 96.81 608 ASN A N 1
ATOM 4677 C CA . ASN A 1 608 ? 25.062 1.646 -7.859 1 96.81 608 ASN A CA 1
ATOM 4678 C C . ASN A 1 608 ? 25.672 2.934 -7.309 1 96.81 608 ASN A C 1
ATOM 4680 O O . ASN A 1 608 ? 25.719 3.131 -6.094 1 96.81 608 ASN A O 1
ATOM 4684 N N . PRO A 1 609 ? 26.047 3.85 -8.188 1 96.75 609 PRO A N 1
ATOM 4685 C CA . PRO A 1 609 ? 26.609 5.117 -7.723 1 96.75 609 PRO A CA 1
ATOM 4686 C C . PRO A 1 609 ? 25.578 5.984 -6.996 1 96.75 609 PRO A C 1
ATOM 4688 O O . PRO A 1 609 ? 24.375 5.727 -7.078 1 96.75 609 PRO A O 1
ATOM 4691 N N . PHE A 1 610 ? 26.047 6.953 -6.301 1 97 610 PHE A N 1
ATOM 4692 C CA . PHE A 1 610 ? 25.172 7.895 -5.605 1 97 610 PHE A CA 1
ATOM 4693 C C . PHE A 1 610 ? 24.156 8.5 -6.562 1 97 610 PHE A C 1
ATOM 4695 O O . PHE A 1 610 ? 24.484 8.82 -7.707 1 97 610 PHE A O 1
ATOM 4702 N N . GLY A 1 611 ? 22.891 8.578 -6.152 1 97.88 611 GLY A N 1
ATOM 4703 C CA . GLY A 1 611 ? 21.828 9.188 -6.945 1 97.88 611 GLY A CA 1
ATOM 4704 C C . GLY A 1 611 ? 21.188 8.219 -7.918 1 97.88 611 GLY A C 1
ATOM 4705 O O . GLY A 1 611 ? 20.562 8.641 -8.891 1 97.88 611 GLY A O 1
ATOM 4706 N N . THR A 1 612 ? 21.328 6.922 -7.707 1 98.19 612 THR A N 1
ATOM 4707 C CA . THR A 1 612 ? 20.688 5.93 -8.562 1 98.19 612 THR A CA 1
ATOM 4708 C C . THR A 1 612 ? 19.922 4.906 -7.727 1 98.19 612 THR A C 1
ATOM 4710 O O . THR A 1 612 ? 20.172 4.766 -6.527 1 98.19 612 THR A O 1
ATOM 4713 N N . ALA A 1 613 ? 18.969 4.285 -8.383 1 98.5 613 ALA A N 1
ATOM 4714 C CA . ALA A 1 613 ? 18.188 3.215 -7.773 1 98.5 613 ALA A CA 1
ATOM 4715 C C . ALA A 1 613 ? 18.391 1.896 -8.516 1 98.5 613 ALA A C 1
ATOM 4717 O O . ALA A 1 613 ? 18.625 1.884 -9.727 1 98.5 613 ALA A O 1
ATOM 4718 N N . GLN A 1 614 ? 18.312 0.811 -7.832 1 97.5 614 GLN A N 1
ATOM 4719 C CA . GLN A 1 614 ? 18.359 -0.506 -8.461 1 97.5 614 GLN A CA 1
ATOM 4720 C C . GLN A 1 614 ? 17.422 -1.479 -7.77 1 97.5 614 GLN A C 1
ATOM 4722 O O . GLN A 1 614 ? 17.172 -1.373 -6.566 1 97.5 614 GLN A O 1
ATOM 4727 N N . GLU A 1 615 ? 16.812 -2.344 -8.5 1 97.5 615 GLU A N 1
ATOM 4728 C CA . GLU A 1 615 ? 16.062 -3.471 -7.961 1 97.5 615 GLU A CA 1
ATOM 4729 C C . GLU A 1 615 ? 17 -4.559 -7.434 1 97.5 615 GLU A C 1
ATOM 4731 O O . GLU A 1 615 ? 18 -4.879 -8.062 1 97.5 615 GLU A O 1
ATOM 4736 N N . ILE A 1 616 ? 16.672 -5.082 -6.25 1 98.31 616 ILE A N 1
ATOM 4737 C CA . ILE A 1 616 ? 17.562 -6.078 -5.668 1 98.31 616 ILE A CA 1
ATOM 4738 C C . ILE A 1 616 ? 16.75 -7.25 -5.125 1 98.31 616 ILE A C 1
ATOM 4740 O O . ILE A 1 616 ? 15.539 -7.113 -4.879 1 98.31 616 ILE A O 1
ATOM 4744 N N . GLU A 1 617 ? 17.391 -8.352 -5.039 1 98.31 617 GLU A N 1
ATOM 4745 C CA . GLU A 1 617 ? 16.922 -9.398 -4.137 1 98.31 617 GLU A CA 1
ATOM 4746 C C . GLU A 1 617 ? 17.281 -9.078 -2.688 1 98.31 617 GLU A C 1
ATOM 4748 O O . GLU A 1 617 ? 18.375 -8.57 -2.412 1 98.31 617 GLU A O 1
ATOM 4753 N N . LEU A 1 618 ? 16.406 -9.195 -1.784 1 98.75 618 LEU A N 1
ATOM 4754 C CA . LEU A 1 618 ? 16.609 -9.023 -0.351 1 98.75 618 LEU A CA 1
ATOM 4755 C C . LEU A 1 618 ? 16.078 -10.219 0.425 1 98.75 618 LEU A C 1
ATOM 4757 O O . LEU A 1 618 ? 14.859 -10.375 0.57 1 98.75 618 LEU A O 1
ATOM 4761 N N . GLY A 1 619 ? 17 -11.016 1.04 1 98.5 619 GLY A N 1
ATOM 4762 C CA . GLY A 1 619 ? 16.516 -12.305 1.525 1 98.5 619 GLY A CA 1
ATOM 4763 C C . GLY A 1 619 ? 15.781 -13.109 0.471 1 98.5 619 GLY A C 1
ATOM 4764 O O . GLY A 1 619 ? 16.312 -13.344 -0.62 1 98.5 619 GLY A O 1
ATOM 4765 N N . MET A 1 620 ? 14.57 -13.477 0.781 1 98.56 620 MET A N 1
ATOM 4766 C CA . MET A 1 620 ? 13.75 -14.242 -0.158 1 98.56 620 MET A CA 1
ATOM 4767 C C . MET A 1 620 ? 12.789 -13.328 -0.904 1 98.56 620 MET A C 1
ATOM 4769 O O . MET A 1 620 ? 11.984 -13.789 -1.718 1 98.56 620 MET A O 1
ATOM 4773 N N . GLY A 1 621 ? 12.844 -12.039 -0.576 1 98.44 621 GLY A N 1
ATOM 4774 C CA . GLY A 1 621 ? 11.938 -11.094 -1.204 1 98.44 621 GLY A CA 1
ATOM 4775 C C . GLY A 1 621 ? 12.641 -10.172 -2.189 1 98.44 621 GLY A C 1
ATOM 4776 O O . GLY A 1 621 ? 13.711 -10.5 -2.699 1 98.44 621 GLY A O 1
ATOM 4777 N N . LEU A 1 622 ? 11.953 -9.094 -2.617 1 98.5 622 LEU A N 1
ATOM 4778 C CA . LEU A 1 622 ? 12.469 -8.078 -3.523 1 98.5 622 LEU A CA 1
ATOM 4779 C C . LEU A 1 622 ? 12.398 -6.695 -2.879 1 98.5 622 LEU A C 1
ATOM 4781 O O . LEU A 1 622 ? 11.602 -6.469 -1.965 1 98.5 622 LEU A O 1
ATOM 4785 N N . ALA A 1 623 ? 13.25 -5.844 -3.281 1 98.69 623 ALA A N 1
ATOM 4786 C CA . ALA A 1 623 ? 13.25 -4.449 -2.84 1 98.69 623 ALA A CA 1
ATOM 4787 C C . ALA A 1 623 ? 13.867 -3.539 -3.896 1 98.69 623 ALA A C 1
ATOM 4789 O O . ALA A 1 623 ? 14.438 -4.016 -4.879 1 98.69 623 ALA A O 1
ATOM 4790 N N . ARG A 1 624 ? 13.617 -2.291 -3.801 1 98.69 624 ARG A N 1
ATOM 4791 C CA . ARG A 1 624 ? 14.297 -1.251 -4.566 1 98.69 624 ARG A CA 1
ATOM 4792 C C . ARG A 1 624 ? 15.133 -0.36 -3.66 1 98.69 624 ARG A C 1
ATOM 4794 O O . ARG A 1 624 ? 14.625 0.209 -2.693 1 98.69 624 ARG A O 1
ATOM 4801 N N . VAL A 1 625 ? 16.422 -0.276 -3.9 1 98.75 625 VAL A N 1
ATOM 4802 C CA . VAL A 1 625 ? 17.281 0.518 -3.029 1 98.75 625 VAL A CA 1
ATOM 4803 C C . VAL A 1 625 ? 17.641 1.835 -3.713 1 98.75 625 VAL A C 1
ATOM 4805 O O . VAL A 1 625 ? 17.969 1.854 -4.898 1 98.75 625 VAL A O 1
ATOM 4808 N N . HIS A 1 626 ? 17.453 2.895 -3.066 1 98.75 626 HIS A N 1
ATOM 4809 C CA . HIS A 1 626 ? 17.828 4.242 -3.49 1 98.75 626 HIS A CA 1
ATOM 4810 C C . HIS A 1 626 ? 19.094 4.707 -2.791 1 98.75 626 HIS A C 1
ATOM 4812 O O . HIS A 1 626 ? 19.125 4.828 -1.563 1 98.75 626 HIS A O 1
ATOM 4818 N N . ARG A 1 627 ? 20.141 4.906 -3.578 1 98.31 627 ARG A N 1
ATOM 4819 C CA . ARG A 1 627 ? 21.391 5.395 -3.012 1 98.31 627 ARG A CA 1
ATOM 4820 C C . ARG A 1 627 ? 21.359 6.906 -2.82 1 98.31 627 ARG A C 1
ATOM 4822 O O . ARG A 1 627 ? 21.906 7.656 -3.633 1 98.31 627 ARG A O 1
ATOM 4829 N N . VAL A 1 628 ? 20.719 7.312 -1.783 1 97.69 628 VAL A N 1
ATOM 4830 C CA . VAL A 1 628 ? 20.578 8.688 -1.322 1 97.69 628 VAL A CA 1
ATOM 4831 C C . VAL A 1 628 ? 20.703 8.742 0.199 1 97.69 628 VAL A C 1
ATOM 4833 O O . VAL A 1 628 ? 20.656 7.703 0.866 1 97.69 628 VAL A O 1
ATOM 4836 N N . SER A 1 629 ? 20.969 9.859 0.744 1 97.06 629 SER A N 1
ATOM 4837 C CA . SER A 1 629 ? 21.156 9.984 2.188 1 97.06 629 SER A CA 1
ATOM 4838 C C . SER A 1 629 ? 20.703 11.352 2.682 1 97.06 629 SER A C 1
ATOM 4840 O O . SER A 1 629 ? 21.047 12.375 2.09 1 97.06 629 SER A O 1
ATOM 4842 N N . TYR A 1 630 ? 19.891 11.32 3.664 1 97.19 630 TYR A N 1
ATOM 4843 C CA . TYR A 1 630 ? 19.484 12.555 4.324 1 97.19 630 TYR A CA 1
ATOM 4844 C C . TYR A 1 630 ? 20.234 12.742 5.641 1 97.19 630 TYR A C 1
ATOM 4846 O O . TYR A 1 630 ? 19.922 13.656 6.41 1 97.19 630 TYR A O 1
ATOM 4854 N N . VAL A 1 631 ? 21.203 11.828 5.953 1 98.12 631 VAL A N 1
ATOM 4855 C CA . VAL A 1 631 ? 21.984 11.938 7.18 1 98.12 631 VAL A CA 1
ATOM 4856 C C . VAL A 1 631 ? 23.453 12.148 6.832 1 98.12 631 VAL A C 1
ATOM 4858 O O . VAL A 1 631 ? 24.297 12.281 7.723 1 98.12 631 VAL A O 1
ATOM 4861 N N . GLY A 1 632 ? 23.828 12.164 5.613 1 97.81 632 GLY A N 1
ATOM 4862 C CA . GLY A 1 632 ? 25.156 12.523 5.152 1 97.81 632 GLY A CA 1
ATOM 4863 C C . GLY A 1 632 ? 26.156 11.391 5.262 1 97.81 632 GLY A C 1
ATOM 4864 O O . GLY A 1 632 ? 27.344 11.617 5.445 1 97.81 632 GLY A O 1
ATOM 4865 N N . GLU A 1 633 ? 25.656 10.156 5.188 1 98.06 633 GLU A N 1
ATOM 4866 C CA . GLU A 1 633 ? 26.531 8.984 5.273 1 98.06 633 GLU A CA 1
ATOM 4867 C C . GLU A 1 633 ? 26.312 8.047 4.09 1 98.06 633 GLU A C 1
ATOM 4869 O O . GLU A 1 633 ? 25.328 8.188 3.354 1 98.06 633 GLU A O 1
ATOM 4874 N N . LEU A 1 634 ? 27.266 7.098 3.916 1 98.31 634 LEU A N 1
ATOM 4875 C CA . LEU A 1 634 ? 27.047 5.984 2.994 1 98.31 634 LEU A CA 1
ATOM 4876 C C . LEU A 1 634 ? 25.797 5.199 3.367 1 98.31 634 LEU A C 1
ATOM 4878 O O . LEU A 1 634 ? 25.578 4.895 4.543 1 98.31 634 LEU A O 1
ATOM 4882 N N . GLY A 1 635 ? 25.047 4.949 2.33 1 98.19 635 GLY A N 1
ATOM 4883 C CA . GLY A 1 635 ? 23.938 4.066 2.648 1 98.19 635 GLY A CA 1
ATOM 4884 C C . GLY A 1 635 ? 22.844 4.07 1.592 1 98.19 635 GLY A C 1
ATOM 4885 O O . GLY A 1 635 ? 23.047 4.562 0.482 1 98.19 635 GLY A O 1
ATOM 4886 N N . TRP A 1 636 ? 21.734 3.4 1.9 1 98.69 636 TRP A N 1
ATOM 4887 C CA . TRP A 1 636 ? 20.609 3.188 0.994 1 98.69 636 TRP A CA 1
ATOM 4888 C C . TRP A 1 636 ? 19.281 3.344 1.727 1 98.69 636 TRP A C 1
ATOM 4890 O O . TRP A 1 636 ? 19.156 2.959 2.891 1 98.69 636 TRP A O 1
ATOM 4900 N N . GLU A 1 637 ? 18.328 3.963 1.097 1 98.88 637 GLU A N 1
ATOM 4901 C CA . GLU A 1 637 ? 16.922 3.799 1.445 1 98.88 637 GLU A CA 1
ATOM 4902 C C . GLU A 1 637 ? 16.312 2.607 0.716 1 98.88 637 GLU A C 1
ATOM 4904 O O . GLU A 1 637 ? 16.266 2.586 -0.516 1 98.88 637 GLU A O 1
ATOM 4909 N N . ILE A 1 638 ? 15.867 1.672 1.487 1 98.88 638 ILE A N 1
ATOM 4910 C CA . ILE A 1 638 ? 15.367 0.419 0.931 1 98.88 638 ILE A CA 1
ATOM 4911 C C . ILE A 1 638 ? 13.844 0.458 0.86 1 98.88 638 ILE A C 1
ATOM 4913 O O . ILE A 1 638 ? 13.164 0.386 1.888 1 98.88 638 ILE A O 1
ATOM 4917 N N . TYR A 1 639 ? 13.312 0.583 -0.353 1 98.88 639 TYR A N 1
ATOM 4918 C CA . TYR A 1 639 ? 11.867 0.529 -0.587 1 98.88 639 TYR A CA 1
ATOM 4919 C C . TYR A 1 639 ? 11.398 -0.909 -0.764 1 98.88 639 TYR A C 1
ATOM 4921 O O . TYR A 1 639 ? 11.898 -1.63 -1.631 1 98.88 639 TYR A O 1
ATOM 4929 N N . VAL A 1 640 ? 10.477 -1.298 0.071 1 98.69 640 VAL A N 1
ATOM 4930 C CA . VAL A 1 640 ? 9.961 -2.664 0.07 1 98.69 640 VAL A CA 1
ATOM 4931 C C . VAL A 1 640 ? 8.438 -2.639 0.015 1 98.69 640 VAL A C 1
ATOM 4933 O O . VAL A 1 640 ? 7.793 -1.862 0.727 1 98.69 640 VAL A O 1
ATOM 4936 N N . SER A 1 641 ? 7.836 -3.453 -0.913 1 98.56 641 SER A N 1
ATOM 4937 C CA . SER A 1 641 ? 6.383 -3.607 -0.872 1 98.56 641 SER A CA 1
ATOM 4938 C C . SER A 1 641 ? 5.902 -3.934 0.538 1 98.56 641 SER A C 1
ATOM 4940 O O . SER A 1 641 ? 6.531 -4.719 1.248 1 98.56 641 SER A O 1
ATOM 4942 N N . SER A 1 642 ? 4.777 -3.314 0.954 1 98.56 642 SER A N 1
ATOM 4943 C CA . SER A 1 642 ? 4.328 -3.41 2.34 1 98.56 642 SER A CA 1
ATOM 4944 C C . SER A 1 642 ? 4.129 -4.863 2.756 1 98.56 642 SER A C 1
ATOM 4946 O O . SER A 1 642 ? 4.367 -5.223 3.91 1 98.56 642 SER A O 1
ATOM 4948 N N . ASP A 1 643 ? 3.775 -5.703 1.822 1 98.31 643 ASP A N 1
ATOM 4949 C CA . ASP A 1 643 ? 3.49 -7.098 2.137 1 98.31 643 ASP A CA 1
ATOM 4950 C C . ASP A 1 643 ? 4.777 -7.879 2.385 1 98.31 643 ASP A C 1
ATOM 4952 O O . ASP A 1 643 ? 4.742 -8.992 2.912 1 98.31 643 ASP A O 1
ATOM 4956 N N . MET A 1 644 ? 5.938 -7.34 2.064 1 98.75 644 MET A N 1
ATOM 4957 C CA . MET A 1 644 ? 7.199 -8.055 2.246 1 98.75 644 MET A CA 1
ATOM 4958 C C . MET A 1 644 ? 8.047 -7.387 3.324 1 98.75 644 MET A C 1
ATOM 4960 O O . MET A 1 644 ? 9.172 -7.828 3.596 1 98.75 644 MET A O 1
ATOM 4964 N N . CYS A 1 645 ? 7.543 -6.371 3.947 1 98.75 645 CYS A N 1
ATOM 4965 C CA . CYS A 1 645 ? 8.312 -5.559 4.883 1 98.75 645 CYS A CA 1
ATOM 4966 C C . CYS A 1 645 ? 8.734 -6.379 6.098 1 98.75 645 CYS A C 1
ATOM 4968 O O . CYS A 1 645 ? 9.852 -6.223 6.594 1 98.75 645 CYS A O 1
ATOM 4970 N N . GLY A 1 646 ? 7.785 -7.207 6.652 1 98.5 646 GLY A N 1
ATOM 4971 C CA . GLY A 1 646 ? 8.18 -8.039 7.781 1 98.5 646 GLY A CA 1
ATOM 4972 C C . GLY A 1 646 ? 9.422 -8.859 7.512 1 98.5 646 GLY A C 1
ATOM 4973 O O . GLY A 1 646 ? 10.367 -8.844 8.305 1 98.5 646 GLY A O 1
ATOM 4974 N N . HIS A 1 647 ? 9.445 -9.539 6.352 1 98.69 647 HIS A N 1
ATOM 4975 C CA . HIS A 1 647 ? 10.578 -10.359 5.953 1 98.69 647 HIS A CA 1
ATOM 4976 C C . HIS A 1 647 ? 11.836 -9.516 5.766 1 98.69 647 HIS A C 1
ATOM 4978 O O . HIS A 1 647 ? 12.922 -9.906 6.188 1 98.69 647 HIS A O 1
ATOM 4984 N N . ALA A 1 648 ? 11.672 -8.375 5.133 1 98.75 648 ALA A N 1
ATOM 4985 C CA . ALA A 1 648 ? 12.805 -7.488 4.879 1 98.75 648 ALA A CA 1
ATOM 4986 C C . ALA A 1 648 ? 13.445 -7.031 6.184 1 98.75 648 ALA A C 1
ATOM 4988 O O . ALA A 1 648 ? 14.672 -7.047 6.32 1 98.75 648 ALA A O 1
ATOM 4989 N N . PHE A 1 649 ? 12.633 -6.586 7.168 1 98.75 649 PHE A N 1
ATOM 4990 C CA . PHE A 1 649 ? 13.141 -6.137 8.461 1 98.75 649 PHE A CA 1
ATOM 4991 C C . PHE A 1 649 ? 13.914 -7.254 9.148 1 98.75 649 PHE A C 1
ATOM 4993 O O . PHE A 1 649 ? 15.031 -7.039 9.625 1 98.75 649 PHE A O 1
ATOM 5000 N N . GLU A 1 650 ? 13.305 -8.414 9.211 1 98.75 650 GLU A N 1
ATOM 5001 C CA . GLU A 1 650 ? 13.906 -9.555 9.898 1 98.75 650 GLU A CA 1
ATOM 5002 C C . GLU A 1 650 ? 15.227 -9.953 9.258 1 98.75 650 GLU A C 1
ATOM 5004 O O . GLU A 1 650 ? 16.203 -10.25 9.953 1 98.75 650 GLU A O 1
ATOM 5009 N N . THR A 1 651 ? 15.266 -9.922 7.906 1 98.75 651 THR A N 1
ATOM 5010 C CA . THR A 1 651 ? 16.469 -10.258 7.156 1 98.75 651 THR A CA 1
ATOM 5011 C C . THR A 1 651 ? 17.609 -9.297 7.496 1 98.75 651 THR A C 1
ATOM 5013 O O . THR A 1 651 ? 18.719 -9.727 7.809 1 98.75 651 THR A O 1
ATOM 5016 N N . LEU A 1 652 ? 17.359 -8.031 7.492 1 98.88 652 LEU A N 1
ATOM 5017 C CA . LEU A 1 652 ? 18.359 -7.012 7.781 1 98.88 652 LEU A CA 1
ATOM 5018 C C . LEU A 1 652 ? 18.781 -7.059 9.25 1 98.88 652 LEU A C 1
ATOM 5020 O O . LEU A 1 652 ? 19.969 -6.98 9.562 1 98.88 652 LEU A O 1
ATOM 5024 N N . TRP A 1 653 ? 17.797 -7.148 10.117 1 98.62 653 TRP A N 1
ATOM 5025 C CA . TRP A 1 653 ? 18.047 -7.121 11.555 1 98.62 653 TRP A CA 1
ATOM 5026 C C . TRP A 1 653 ? 18.922 -8.297 11.977 1 98.62 653 TRP A C 1
ATOM 5028 O O . TRP A 1 653 ? 19.906 -8.109 12.703 1 98.62 653 TRP A O 1
ATOM 5038 N N . GLU A 1 654 ? 18.594 -9.484 11.492 1 98.25 654 GLU A N 1
ATOM 5039 C CA . GLU A 1 654 ? 19.359 -10.672 11.859 1 98.25 654 GLU A CA 1
ATOM 5040 C C . GLU A 1 654 ? 20.797 -10.578 11.344 1 98.25 654 GLU A C 1
ATOM 5042 O O . GLU A 1 654 ? 21.75 -10.844 12.086 1 98.25 654 GLU A O 1
ATOM 5047 N N . ALA A 1 655 ? 20.969 -10.195 10.117 1 98.31 655 ALA A N 1
ATOM 5048 C CA . ALA A 1 655 ? 22.297 -10.094 9.531 1 98.31 655 ALA A CA 1
ATOM 5049 C C . ALA A 1 655 ? 23.109 -8.992 10.203 1 98.31 655 ALA A C 1
ATOM 5051 O O . ALA A 1 655 ? 24.344 -9.086 10.297 1 98.31 655 ALA A O 1
ATOM 5052 N N . GLY A 1 656 ? 22.469 -7.961 10.648 1 98.31 656 GLY A N 1
ATOM 5053 C CA . GLY A 1 656 ? 23.125 -6.793 11.211 1 98.31 656 GLY A CA 1
ATOM 5054 C C . GLY A 1 656 ? 23.609 -7.004 12.641 1 98.31 656 GLY A C 1
ATOM 5055 O O . GLY A 1 656 ? 24.422 -6.238 13.148 1 98.31 656 GLY A O 1
ATOM 5056 N N . GLN A 1 657 ? 23.125 -8.016 13.32 1 96.5 657 GLN A N 1
ATOM 5057 C CA . GLN A 1 657 ? 23.469 -8.211 14.727 1 96.5 657 GLN A CA 1
ATOM 5058 C C . GLN A 1 657 ? 24.969 -8.422 14.906 1 96.5 657 GLN A C 1
ATOM 5060 O O . GLN A 1 657 ? 25.578 -7.879 15.828 1 96.5 657 GLN A O 1
ATOM 5065 N N . GLY A 1 658 ? 25.562 -9.156 14 1 95.69 658 GLY A N 1
ATOM 5066 C CA . GLY A 1 658 ? 27 -9.391 14.086 1 95.69 658 GLY A CA 1
ATOM 5067 C C . GLY A 1 658 ? 27.828 -8.156 13.766 1 95.69 658 GLY A C 1
ATOM 5068 O O . GLY A 1 658 ? 29.016 -8.109 14.07 1 95.69 658 GLY A O 1
ATOM 5069 N N . MET A 1 659 ? 27.172 -7.141 13.281 1 97.5 659 MET A N 1
ATOM 5070 C CA . MET A 1 659 ? 27.859 -5.914 12.883 1 97.5 659 MET A CA 1
ATOM 5071 C C . MET A 1 659 ? 27.547 -4.777 13.852 1 97.5 659 MET A C 1
ATOM 5073 O O . MET A 1 659 ? 28.031 -3.658 13.672 1 97.5 659 MET A O 1
ATOM 5077 N N . GLY A 1 660 ? 26.781 -5.094 14.828 1 98 660 GLY A N 1
ATOM 5078 C CA . GLY A 1 660 ? 26.406 -4.059 15.773 1 98 660 GLY A CA 1
ATOM 5079 C C . GLY A 1 660 ? 25.406 -3.07 15.211 1 98 660 GLY A C 1
ATOM 5080 O O . GLY A 1 660 ? 25.453 -1.878 15.516 1 98 660 GLY A O 1
ATOM 5081 N N . LEU A 1 661 ? 24.547 -3.559 14.32 1 98.62 661 LEU A N 1
ATOM 5082 C CA . LEU A 1 661 ? 23.5 -2.713 13.766 1 98.62 661 LEU A CA 1
ATOM 5083 C C . LEU A 1 661 ? 22.656 -2.088 14.867 1 98.62 661 LEU A C 1
ATOM 5085 O O . LEU A 1 661 ? 22.172 -2.791 15.766 1 98.62 661 LEU A O 1
ATOM 5089 N N . LYS A 1 662 ? 22.547 -0.767 14.836 1 98.5 662 LYS A N 1
ATOM 5090 C CA . LYS A 1 662 ? 21.734 -0.042 15.805 1 98.5 662 LYS A CA 1
ATOM 5091 C C . LYS A 1 662 ? 20.453 0.477 15.164 1 98.5 662 LYS A C 1
ATOM 5093 O O . LYS A 1 662 ? 20.484 1.097 14.102 1 98.5 662 LYS A O 1
ATOM 5098 N N . LEU A 1 663 ? 19.281 0.133 15.766 1 98.75 663 LEU A N 1
ATOM 5099 C CA . LEU A 1 663 ? 18.047 0.818 15.375 1 98.75 663 LEU A CA 1
ATOM 5100 C C . LEU A 1 663 ? 18.078 2.271 15.836 1 98.75 663 LEU A C 1
ATOM 5102 O O . LEU A 1 663 ? 18.516 2.57 16.953 1 98.75 663 LEU A O 1
ATOM 5106 N N . CYS A 1 664 ? 17.719 3.154 14.969 1 98.88 664 CYS A N 1
ATOM 5107 C CA . CYS A 1 664 ? 17.766 4.59 15.219 1 98.88 664 CYS A CA 1
ATOM 5108 C C . CYS A 1 664 ? 16.406 5.227 15.016 1 98.88 664 CYS A C 1
ATOM 5110 O O . CYS A 1 664 ? 15.523 4.633 14.375 1 98.88 664 CYS A O 1
ATOM 5112 N N . GLY A 1 665 ? 16.234 6.371 15.648 1 98.62 665 GLY A N 1
ATOM 5113 C CA . GLY A 1 665 ? 14.953 7.059 15.547 1 98.62 665 GLY A CA 1
ATOM 5114 C C . GLY A 1 665 ? 15.031 8.367 14.781 1 98.62 665 GLY A C 1
ATOM 5115 O O . GLY A 1 665 ? 16.094 8.703 14.234 1 98.62 665 GLY A O 1
ATOM 5116 N N . MET A 1 666 ? 13.93 9.094 14.727 1 98.19 666 MET A N 1
ATOM 5117 C CA . MET A 1 666 ? 13.805 10.328 13.961 1 98.19 666 MET A CA 1
ATOM 5118 C C . MET A 1 666 ? 14.617 11.453 14.594 1 98.19 666 MET A C 1
ATOM 5120 O O . MET A 1 666 ? 15.078 12.359 13.898 1 98.19 666 MET A O 1
ATOM 5124 N N . HIS A 1 667 ? 14.844 11.406 15.93 1 98.38 667 HIS A N 1
ATOM 5125 C CA . HIS A 1 667 ? 15.688 12.422 16.547 1 98.38 667 HIS A CA 1
ATOM 5126 C C . HIS A 1 667 ? 17.125 12.352 16.016 1 98.38 667 HIS A C 1
ATOM 5128 O O . HIS A 1 667 ? 17.75 13.391 15.805 1 98.38 667 HIS A O 1
ATOM 5134 N N . MET A 1 668 ? 17.547 11.117 15.875 1 98.62 668 MET A N 1
ATOM 5135 C CA . MET A 1 668 ? 18.859 10.922 15.289 1 98.62 668 MET A CA 1
ATOM 5136 C C . MET A 1 668 ? 18.906 11.477 13.867 1 98.62 668 MET A C 1
ATOM 5138 O O . MET A 1 668 ? 19.844 12.18 13.492 1 98.62 668 MET A O 1
ATOM 5142 N N . MET A 1 669 ? 17.953 11.188 13.023 1 98.31 669 MET A N 1
ATOM 5143 C CA . MET A 1 669 ? 17.922 11.664 11.641 1 98.31 669 MET A CA 1
ATOM 5144 C C . MET A 1 669 ? 18 13.18 11.586 1 98.31 669 MET A C 1
ATOM 5146 O O . MET A 1 669 ? 18.734 13.742 10.766 1 98.31 669 MET A O 1
ATOM 5150 N N . ASP A 1 670 ? 17.297 13.82 12.477 1 97.25 670 ASP A N 1
ATOM 5151 C CA . ASP A 1 670 ? 17.266 15.281 12.484 1 97.25 670 ASP A CA 1
ATOM 5152 C C . ASP A 1 670 ? 18.625 15.867 12.867 1 97.25 670 ASP A C 1
ATOM 5154 O O . ASP A 1 670 ? 19.062 16.844 12.281 1 97.25 670 ASP A O 1
ATOM 5158 N N . SER A 1 671 ? 19.266 15.305 13.891 1 97.38 671 SER A N 1
ATOM 5159 C CA . SER A 1 671 ? 20.562 15.82 14.32 1 97.38 671 SER A CA 1
ATOM 5160 C C . SER A 1 671 ? 21.625 15.586 13.258 1 97.38 671 SER A C 1
ATOM 5162 O O . SER A 1 671 ? 22.5 16.438 13.047 1 97.38 671 SER A O 1
ATOM 5164 N N . CYS A 1 672 ? 21.5 14.453 12.547 1 98.31 672 CYS A N 1
ATOM 5165 C CA . CYS A 1 672 ? 22.469 14.164 11.5 1 98.31 672 CYS A CA 1
ATOM 5166 C C . CYS A 1 672 ? 22.281 15.102 10.312 1 98.31 672 CYS A C 1
ATOM 5168 O O . CYS A 1 672 ? 23.25 15.625 9.758 1 98.31 672 CYS A O 1
ATOM 5170 N N . ARG A 1 673 ? 21.047 15.312 9.891 1 97.88 673 ARG A N 1
ATOM 5171 C CA . ARG A 1 673 ? 20.797 16.141 8.711 1 97.88 673 ARG A CA 1
ATOM 5172 C C . ARG A 1 673 ? 21.281 17.578 8.945 1 97.88 673 ARG A C 1
ATOM 5174 O O . ARG A 1 673 ? 21.812 18.203 8.031 1 97.88 673 ARG A O 1
ATOM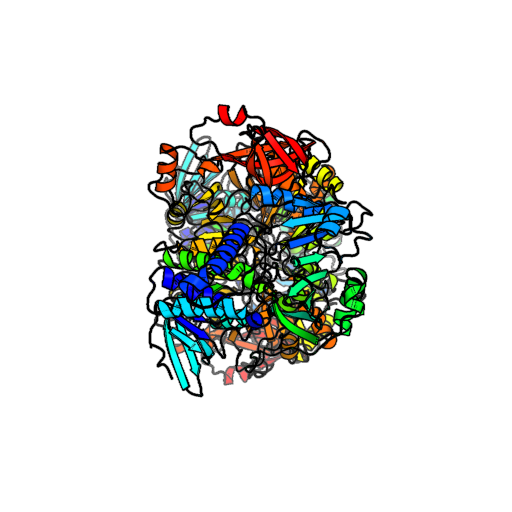 5181 N N . ILE A 1 674 ? 21.094 18.094 10.148 1 97.69 674 ILE A N 1
ATOM 5182 C CA . ILE A 1 674 ? 21.438 19.5 10.375 1 97.69 674 ILE A CA 1
ATOM 5183 C C . ILE A 1 674 ? 22.953 19.656 10.414 1 97.69 674 ILE A C 1
ATOM 5185 O O . ILE A 1 674 ? 23.484 20.703 10.016 1 97.69 674 ILE A O 1
ATOM 5189 N N . GLU A 1 675 ? 23.719 18.625 10.906 1 97.81 675 GLU A N 1
ATOM 5190 C CA . GLU A 1 675 ? 25.172 18.656 10.82 1 97.81 675 GLU A CA 1
ATOM 5191 C C . GLU A 1 675 ? 25.641 18.812 9.375 1 97.81 675 GLU A C 1
ATOM 5193 O O . GLU A 1 675 ? 26.641 19.484 9.109 1 97.81 675 GLU A O 1
ATOM 5198 N N . LYS A 1 676 ? 24.828 18.25 8.492 1 97.62 676 LYS A N 1
ATOM 5199 C CA . LYS A 1 676 ? 25.141 18.281 7.062 1 97.62 676 LYS A CA 1
ATOM 5200 C C . LYS A 1 676 ? 24.5 19.5 6.387 1 97.62 676 LYS A C 1
ATOM 5202 O O . LYS A 1 676 ? 24.562 19.641 5.164 1 97.62 676 LYS A O 1
ATOM 5207 N N . ALA A 1 677 ? 23.828 20.375 7.168 1 97.75 677 ALA A N 1
ATOM 5208 C CA . ALA A 1 677 ? 23.156 21.578 6.695 1 97.75 677 ALA A CA 1
ATOM 5209 C C . ALA A 1 677 ? 22.078 21.234 5.672 1 97.75 677 ALA A C 1
ATOM 5211 O O . ALA A 1 677 ? 21.812 22.016 4.758 1 97.75 677 ALA A O 1
ATOM 5212 N N . PHE A 1 678 ? 21.547 19.953 5.707 1 97.62 678 PHE A N 1
ATOM 5213 C CA . PHE A 1 678 ? 20.375 19.641 4.891 1 97.62 678 PHE A CA 1
ATOM 5214 C C . PHE A 1 678 ? 19.141 20.391 5.398 1 97.62 678 PHE A C 1
ATOM 5216 O O . PHE A 1 678 ? 18.922 20.484 6.605 1 97.62 678 PHE A O 1
ATOM 5223 N N . ARG A 1 679 ? 18.438 20.984 4.5 1 97.88 679 ARG A N 1
ATOM 5224 C CA . ARG A 1 679 ? 17.297 21.828 4.836 1 97.88 679 ARG A CA 1
ATOM 5225 C C . ARG A 1 679 ? 16.109 21 5.277 1 97.88 679 ARG A C 1
ATOM 5227 O O . ARG A 1 679 ? 15.891 19.891 4.77 1 97.88 679 ARG A O 1
ATOM 5234 N N . HIS A 1 680 ? 15.438 21.484 6.23 1 96.5 680 HIS A N 1
ATOM 5235 C CA . HIS A 1 680 ? 14.148 20.953 6.66 1 96.5 680 HIS A CA 1
ATOM 5236 C C . HIS A 1 680 ? 12.992 21.734 6.043 1 96.5 680 HIS A C 1
ATOM 5238 O O . HIS A 1 680 ? 12.859 22.938 6.266 1 96.5 680 HIS A O 1
ATOM 5244 N N . PHE A 1 681 ? 12.148 21.109 5.223 1 96.25 681 PHE A N 1
ATOM 5245 C CA . PHE A 1 681 ? 10.977 21.766 4.66 1 96.25 681 PHE A CA 1
ATOM 5246 C C . PHE A 1 681 ? 10 22.172 5.762 1 96.25 681 PHE A C 1
ATOM 5248 O O . PHE A 1 681 ? 9.648 21.359 6.613 1 96.25 681 PHE A O 1
ATOM 5255 N N . GLY A 1 682 ? 9.516 23.344 5.766 1 94 682 GLY A N 1
ATOM 5256 C CA . GLY A 1 682 ? 8.617 23.859 6.781 1 94 682 GLY A CA 1
ATOM 5257 C C . GLY A 1 682 ? 9.312 24.719 7.824 1 94 682 GLY A C 1
ATOM 5258 O O . GLY A 1 682 ? 8.688 25.547 8.484 1 94 682 GLY A O 1
ATOM 5259 N N . HIS A 1 683 ? 10.672 24.469 7.941 1 94.88 683 HIS A N 1
ATOM 5260 C CA . HIS A 1 683 ? 11.469 25.281 8.859 1 94.88 683 HIS A CA 1
ATOM 5261 C C . HIS A 1 683 ? 12.5 26.109 8.109 1 94.88 683 HIS A C 1
ATOM 5263 O O . HIS A 1 683 ? 12.406 27.344 8.086 1 94.88 683 HIS A O 1
ATOM 5269 N N . ASP A 1 684 ? 13.297 25.453 7.336 1 97.81 684 ASP A N 1
ATOM 5270 C CA . ASP A 1 684 ? 14.375 26.141 6.637 1 97.81 684 ASP A CA 1
ATOM 5271 C C . ASP A 1 684 ? 13.914 26.641 5.27 1 97.81 684 ASP A C 1
ATOM 5273 O O . ASP A 1 684 ? 14.461 27.609 4.742 1 97.81 684 ASP A O 1
ATOM 5277 N N . ILE A 1 685 ? 13.008 25.906 4.699 1 98.06 685 ILE A N 1
ATOM 5278 C CA . ILE A 1 685 ? 12.547 26.266 3.363 1 98.06 685 ILE A CA 1
ATOM 5279 C C . ILE A 1 685 ? 11.023 26.188 3.309 1 98.06 685 ILE A C 1
ATOM 5281 O O . ILE A 1 685 ? 10.422 25.203 3.756 1 98.06 685 ILE A O 1
ATOM 5285 N N . THR A 1 686 ? 10.367 27.219 2.828 1 97.44 686 THR A N 1
ATOM 5286 C CA . THR A 1 686 ? 8.93 27.344 2.627 1 97.44 686 THR A CA 1
ATOM 5287 C C . THR A 1 686 ? 8.625 28.031 1.304 1 97.44 686 THR A C 1
ATOM 5289 O O . THR A 1 686 ? 9.547 28.359 0.547 1 97.44 686 THR A O 1
ATOM 5292 N N . CYS A 1 687 ? 7.387 28.281 1.022 1 97.31 687 CYS A N 1
ATOM 5293 C CA . CYS A 1 687 ? 6.961 28.906 -0.23 1 97.31 687 CYS A CA 1
ATOM 5294 C C . CYS A 1 687 ? 7.414 30.359 -0.305 1 97.31 687 CYS A C 1
ATOM 5296 O O . CYS A 1 687 ? 7.395 30.969 -1.378 1 97.31 687 CYS A O 1
ATOM 5298 N N . GLU A 1 688 ? 7.836 30.953 0.829 1 96.75 688 GLU A N 1
ATOM 5299 C CA . GLU A 1 688 ? 8.273 32.344 0.829 1 96.75 688 GLU A CA 1
ATOM 5300 C C . GLU A 1 688 ? 9.781 32.438 0.634 1 96.75 688 GLU A C 1
ATOM 5302 O O . GLU A 1 688 ? 10.305 33.531 0.321 1 96.75 688 GLU A O 1
ATOM 5307 N N . ASP A 1 689 ? 10.5 31.344 0.736 1 98 689 ASP A N 1
ATOM 5308 C CA . ASP A 1 689 ? 11.961 31.328 0.648 1 98 689 ASP A CA 1
ATOM 5309 C C . ASP A 1 689 ? 12.422 31.078 -0.786 1 98 689 ASP A C 1
ATOM 5311 O O . ASP A 1 689 ? 12.102 30.047 -1.377 1 98 689 ASP A O 1
ATOM 5315 N N . HIS A 1 690 ? 13.188 32.062 -1.327 1 98.44 690 HIS A N 1
ATOM 5316 C CA . HIS A 1 690 ? 13.711 31.906 -2.682 1 98.44 690 HIS A CA 1
ATOM 5317 C C . HIS A 1 690 ? 14.742 30.781 -2.754 1 98.44 690 HIS A C 1
ATOM 5319 O O . HIS A 1 690 ? 15.609 30.672 -1.885 1 98.44 690 HIS A O 1
ATOM 5325 N N . VAL A 1 691 ? 14.68 29.984 -3.756 1 98.62 691 VAL A N 1
ATOM 5326 C CA . VAL A 1 691 ? 15.477 28.766 -3.875 1 98.62 691 VAL A CA 1
ATOM 5327 C C . VAL A 1 691 ? 16.969 29.109 -3.854 1 98.62 691 VAL A C 1
ATOM 5329 O O . VAL A 1 691 ? 17.766 28.375 -3.273 1 98.62 691 VAL A O 1
ATOM 5332 N N . LEU A 1 692 ? 17.422 30.234 -4.461 1 98.56 692 LEU A N 1
ATOM 5333 C CA . LEU A 1 692 ? 18.828 30.641 -4.473 1 98.56 692 LEU A CA 1
ATOM 5334 C C . LEU A 1 692 ? 19.266 31.094 -3.086 1 98.56 692 LEU A C 1
ATOM 5336 O O . LEU A 1 692 ? 20.391 30.812 -2.674 1 98.56 692 LEU A O 1
ATOM 5340 N N . GLU A 1 693 ? 18.453 31.766 -2.363 1 98.5 693 GLU A N 1
ATOM 5341 C CA . GLU A 1 693 ? 18.781 32.25 -1.025 1 98.5 693 GLU A CA 1
ATOM 5342 C C . GLU A 1 693 ? 18.844 31.094 -0.023 1 98.5 693 GLU A C 1
ATOM 5344 O O . GLU A 1 693 ? 19.594 31.172 0.956 1 98.5 693 GLU A O 1
ATOM 5349 N N . ALA A 1 694 ? 18.094 30.062 -0.305 1 98.44 694 ALA A N 1
ATOM 5350 C CA . ALA A 1 694 ? 18.094 28.875 0.524 1 98.44 694 ALA A CA 1
ATOM 5351 C C . ALA A 1 694 ? 19.344 28.031 0.269 1 98.44 694 ALA A C 1
ATOM 5353 O O . ALA A 1 694 ? 19.578 27.031 0.958 1 98.44 694 ALA A O 1
ATOM 5354 N N . GLY A 1 695 ? 20.156 28.406 -0.692 1 97.62 695 GLY A N 1
ATOM 5355 C CA . GLY A 1 695 ? 21.375 27.672 -1.033 1 97.62 695 GLY A CA 1
ATOM 5356 C C . GLY A 1 695 ? 21.094 26.438 -1.869 1 97.62 695 GLY A C 1
ATOM 5357 O O . GLY A 1 695 ? 21.891 25.5 -1.854 1 97.62 695 GLY A O 1
ATOM 5358 N N . LEU A 1 696 ? 19.969 26.391 -2.617 1 98.06 696 LEU A N 1
ATOM 5359 C CA . LEU A 1 696 ? 19.562 25.188 -3.338 1 98.06 696 LEU A CA 1
ATOM 5360 C C . LEU A 1 696 ? 19.594 25.422 -4.844 1 98.06 696 LEU A C 1
ATOM 5362 O O . LEU A 1 696 ? 18.969 24.672 -5.602 1 98.06 696 LEU A O 1
ATOM 5366 N N . GLY A 1 697 ? 20.297 26.438 -5.266 1 97.44 697 GLY A N 1
ATOM 5367 C CA . GLY A 1 697 ? 20.391 26.766 -6.684 1 97.44 697 GLY A CA 1
ATOM 5368 C C . GLY A 1 697 ? 20.953 25.625 -7.516 1 97.44 697 GLY A C 1
ATOM 5369 O O . GLY A 1 697 ? 20.656 25.516 -8.703 1 97.44 697 GLY A O 1
ATOM 5370 N N . PHE A 1 698 ? 21.734 24.781 -6.961 1 96.06 698 PHE A N 1
ATOM 5371 C CA . PHE A 1 698 ? 22.375 23.672 -7.672 1 96.06 698 PHE A CA 1
ATOM 5372 C C . PHE A 1 698 ? 21.328 22.688 -8.195 1 96.06 698 PHE A C 1
ATOM 5374 O O . PHE A 1 698 ? 21.594 21.938 -9.125 1 96.06 698 PHE A O 1
ATOM 5381 N N . ALA A 1 699 ? 20.125 22.703 -7.609 1 97.19 699 ALA A N 1
ATOM 5382 C CA . ALA A 1 699 ? 19.078 21.75 -7.965 1 97.19 699 ALA A CA 1
ATOM 5383 C C . ALA A 1 699 ? 18.125 22.344 -9.008 1 97.19 699 ALA A C 1
ATOM 5385 O O . ALA A 1 699 ? 17.094 21.75 -9.312 1 97.19 699 ALA A O 1
ATOM 5386 N N . VAL A 1 700 ? 18.422 23.469 -9.523 1 98.06 700 VAL A N 1
ATOM 5387 C CA . VAL A 1 700 ? 17.594 24.141 -10.523 1 98.06 700 VAL A CA 1
ATOM 5388 C C . VAL A 1 700 ? 18.359 24.234 -11.844 1 98.06 700 VAL A C 1
ATOM 5390 O O . VAL A 1 700 ? 19.484 24.734 -11.883 1 98.06 700 VAL A O 1
ATOM 5393 N N . LYS A 1 701 ? 17.688 23.766 -12.938 1 97.88 701 LYS A N 1
ATOM 5394 C CA . LYS A 1 701 ? 18.312 23.781 -14.258 1 97.88 701 LYS A CA 1
ATOM 5395 C C . LYS A 1 701 ? 17.672 24.844 -15.156 1 97.88 701 LYS A C 1
ATOM 5397 O O . LYS A 1 701 ? 16.812 24.531 -15.969 1 97.88 701 LYS A O 1
ATOM 5402 N N . THR A 1 702 ? 18.266 25.969 -15.148 1 96.81 702 THR A N 1
ATOM 5403 C CA . THR A 1 702 ? 17.672 27.094 -15.867 1 96.81 702 THR A CA 1
ATOM 5404 C C . THR A 1 702 ? 17.906 26.953 -17.375 1 96.81 702 THR A C 1
ATOM 5406 O O . THR A 1 702 ? 17.312 27.703 -18.172 1 96.81 702 THR A O 1
ATOM 5409 N N . ALA A 1 703 ? 18.656 26 -17.812 1 95.25 703 ALA A N 1
ATOM 5410 C CA . ALA A 1 703 ? 18.875 25.734 -19.219 1 95.25 703 ALA A CA 1
ATOM 5411 C C . ALA A 1 703 ? 17.641 25.078 -19.844 1 95.25 703 ALA A C 1
ATOM 5413 O O . ALA A 1 703 ? 17.469 25.094 -21.078 1 95.25 703 ALA A O 1
ATOM 5414 N N . LYS A 1 704 ? 16.734 24.469 -18.984 1 93.75 704 LYS A N 1
ATOM 5415 C CA . LYS A 1 704 ? 15.461 23.969 -19.484 1 93.75 704 LYS A CA 1
ATOM 5416 C C . LYS A 1 704 ? 14.648 25.078 -20.125 1 93.75 704 LYS A C 1
ATOM 5418 O O . LYS A 1 704 ? 14.703 26.234 -19.688 1 93.75 704 LYS A O 1
ATOM 5423 N N . PRO A 1 705 ? 13.898 24.641 -21.109 1 93.06 705 PRO A N 1
ATOM 5424 C CA . PRO A 1 705 ? 13.125 25.672 -21.812 1 93.06 705 PRO A CA 1
ATOM 5425 C C . PRO A 1 705 ? 12.117 26.375 -20.906 1 93.06 705 PRO A C 1
ATOM 5427 O O . PRO A 1 705 ? 11.852 27.562 -21.078 1 93.06 705 PRO A O 1
ATOM 5430 N N . ASP A 1 706 ? 11.578 25.641 -20.047 1 94.69 706 ASP A N 1
ATOM 5431 C CA . ASP A 1 706 ? 10.555 26.234 -19.188 1 94.69 706 ASP A CA 1
ATOM 5432 C C . ASP A 1 706 ? 10.32 25.391 -17.938 1 94.69 706 ASP A C 1
ATOM 5434 O O . ASP A 1 706 ? 10.523 24.172 -17.969 1 94.69 706 ASP A O 1
ATOM 5438 N N . PHE A 1 707 ? 9.977 26.047 -16.891 1 98 707 PHE A N 1
ATOM 5439 C CA . PHE A 1 707 ? 9.414 25.469 -15.68 1 98 707 PHE A CA 1
ATOM 5440 C C . PHE A 1 707 ? 8.852 26.547 -14.773 1 98 707 PHE A C 1
ATOM 5442 O O . PHE A 1 707 ? 9.195 27.734 -14.914 1 98 707 PHE A O 1
ATOM 5449 N N . ILE A 1 708 ? 8.031 26.203 -13.875 1 98.44 708 ILE A N 1
ATOM 5450 C CA . ILE A 1 708 ? 7.395 27.172 -12.984 1 98.44 708 ILE A CA 1
ATOM 5451 C C . ILE A 1 708 ? 8.453 27.828 -12.094 1 98.44 708 ILE A C 1
ATOM 5453 O O . ILE A 1 708 ? 9.164 27.141 -11.359 1 98.44 708 ILE A O 1
ATOM 5457 N N . GLY A 1 709 ? 8.57 29.172 -12.117 1 98.19 709 GLY A N 1
ATOM 5458 C CA . GLY A 1 709 ? 9.5 29.922 -11.289 1 98.19 709 GLY A CA 1
ATOM 5459 C C . GLY A 1 709 ? 10.812 30.219 -12 1 98.19 709 GLY A C 1
ATOM 5460 O O . GLY A 1 709 ? 11.68 30.906 -11.445 1 98.19 709 GLY A O 1
ATOM 5461 N N . ARG A 1 710 ? 11 29.812 -13.242 1 98.44 710 ARG A N 1
ATOM 5462 C CA . ARG A 1 710 ? 12.25 29.969 -13.977 1 98.44 710 ARG A CA 1
ATOM 5463 C C . ARG A 1 710 ? 12.625 31.453 -14.078 1 98.44 710 ARG A C 1
ATOM 5465 O O . ARG A 1 710 ? 13.773 31.828 -13.828 1 98.44 710 ARG A O 1
ATOM 5472 N N . ASP A 1 711 ? 11.734 32.312 -14.461 1 98 711 ASP A N 1
ATOM 5473 C CA . ASP A 1 711 ? 11.992 33.75 -14.641 1 98 711 ASP A CA 1
ATOM 5474 C C . ASP A 1 711 ? 12.422 34.406 -13.328 1 98 711 ASP A C 1
ATOM 5476 O O . ASP A 1 711 ? 13.305 35.25 -13.312 1 98 711 ASP A O 1
ATOM 5480 N N . ALA A 1 712 ? 11.742 33.969 -12.289 1 98.31 712 ALA A N 1
ATOM 5481 C CA . ALA A 1 712 ? 12.094 34.5 -10.977 1 98.31 712 ALA A CA 1
ATOM 5482 C C . ALA A 1 712 ? 13.523 34.125 -10.594 1 98.31 712 ALA A C 1
ATOM 5484 O O . ALA A 1 712 ? 14.25 34.938 -10 1 98.31 712 ALA A O 1
ATOM 5485 N N . VAL A 1 713 ? 13.922 32.906 -10.859 1 98.5 713 VAL A N 1
ATOM 5486 C CA . VAL A 1 713 ? 15.273 32.438 -10.547 1 98.5 713 VAL A CA 1
ATOM 5487 C C . VAL A 1 713 ? 16.297 33.25 -11.352 1 98.5 713 VAL A C 1
ATOM 5489 O O . VAL A 1 713 ? 17.312 33.688 -10.812 1 98.5 713 VAL A O 1
ATOM 5492 N N . LEU A 1 714 ? 16.016 33.469 -12.656 1 98.12 714 LEU A N 1
ATOM 5493 C CA . LEU A 1 714 ? 16.922 34.25 -13.523 1 98.12 714 LEU A CA 1
ATOM 5494 C C . LEU A 1 714 ? 17.031 35.688 -13.047 1 98.12 714 LEU A C 1
ATOM 5496 O O . LEU A 1 714 ? 18.125 36.25 -13.008 1 98.12 714 LEU A O 1
ATOM 5500 N N . ARG A 1 715 ? 15.969 36.281 -12.641 1 98.12 715 ARG A N 1
ATOM 5501 C CA . ARG A 1 715 ? 15.984 37.656 -12.148 1 98.12 715 ARG A CA 1
ATOM 5502 C C . ARG A 1 715 ? 16.828 37.75 -10.883 1 98.12 715 ARG A C 1
ATOM 5504 O O . ARG A 1 715 ? 17.578 38.719 -10.719 1 98.12 715 ARG A O 1
ATOM 5511 N N . LYS A 1 716 ? 16.625 36.844 -9.977 1 97.88 716 LYS A N 1
ATOM 5512 C CA . LYS A 1 716 ? 17.375 36.875 -8.727 1 97.88 716 LYS A CA 1
ATOM 5513 C C . LYS A 1 716 ? 18.875 36.688 -8.977 1 97.88 716 LYS A C 1
ATOM 5515 O O . LYS A 1 716 ? 19.688 37.281 -8.289 1 97.88 716 LYS A O 1
ATOM 5520 N N . LYS A 1 717 ? 19.219 35.844 -9.867 1 96.38 717 LYS A N 1
ATOM 5521 C CA . LYS A 1 717 ? 20.625 35.656 -10.227 1 96.38 717 LYS A CA 1
ATOM 5522 C C . LYS A 1 717 ? 21.266 36.969 -10.68 1 96.38 717 LYS A C 1
ATOM 5524 O O . LYS A 1 717 ? 22.422 37.25 -10.367 1 96.38 717 LYS A O 1
ATOM 5529 N N . GLU A 1 718 ? 20.547 37.719 -11.406 1 96.62 718 GLU A N 1
ATOM 5530 C CA . GLU A 1 718 ? 21.031 38.969 -11.922 1 96.62 718 GLU A CA 1
ATOM 5531 C C . GLU A 1 718 ? 21.062 40.031 -10.82 1 96.62 718 GLU A C 1
ATOM 5533 O O . GLU A 1 718 ? 22.047 40.781 -10.695 1 96.62 718 GLU A O 1
ATOM 5538 N N . ALA A 1 719 ? 20.078 40.094 -9.992 1 96.75 719 ALA A N 1
ATOM 5539 C CA . ALA A 1 719 ? 19.922 41.125 -8.984 1 96.75 719 ALA A CA 1
ATOM 5540 C C . ALA A 1 719 ? 20.828 40.875 -7.781 1 96.75 719 ALA A C 1
ATOM 5542 O O . ALA A 1 719 ? 21.203 41.812 -7.07 1 96.75 719 ALA A O 1
ATOM 5543 N N . GLY A 1 720 ? 21.141 39.625 -7.602 1 96.44 720 GLY A N 1
ATOM 5544 C CA . GLY A 1 720 ? 21.891 39.25 -6.41 1 96.44 720 GLY A CA 1
ATOM 5545 C C . GLY A 1 720 ? 21.016 38.844 -5.25 1 96.44 720 GLY A C 1
ATOM 5546 O O . GLY A 1 720 ? 19.797 39.062 -5.27 1 96.44 720 GLY A O 1
ATOM 5547 N N . LEU A 1 721 ? 21.625 38.281 -4.223 1 97.5 721 LEU A N 1
ATOM 5548 C CA . LEU A 1 721 ? 20.891 37.75 -3.072 1 97.5 721 LEU A CA 1
ATOM 5549 C C . LEU A 1 721 ? 20.656 38.875 -2.037 1 97.5 721 LEU A C 1
ATOM 5551 O O . LEU A 1 721 ? 21.531 39.719 -1.825 1 97.5 721 LEU A O 1
ATOM 5555 N N . GLU A 1 722 ? 19.516 38.844 -1.42 1 97.19 722 GLU A N 1
ATOM 5556 C CA . GLU A 1 722 ? 19.203 39.75 -0.317 1 97.19 722 GLU A CA 1
ATOM 5557 C C . GLU A 1 722 ? 19.516 39.094 1.03 1 97.19 722 GLU A C 1
ATOM 5559 O O . GLU A 1 722 ? 19.734 39.812 2.025 1 97.19 722 GLU A O 1
ATOM 5564 N N . LYS A 1 723 ? 19.484 37.875 1.18 1 97.88 723 LYS A N 1
ATOM 5565 C CA . LYS A 1 723 ? 19.828 37.062 2.35 1 97.88 723 LYS A CA 1
ATOM 5566 C C . LYS A 1 723 ? 20.438 35.719 1.939 1 97.88 723 LYS A C 1
ATOM 5568 O O . LYS A 1 723 ? 20.391 35.344 0.769 1 97.88 723 LYS A O 1
ATOM 5573 N N . ARG A 1 724 ? 21.047 35.062 2.904 1 97.19 724 ARG A N 1
ATOM 5574 C CA . ARG A 1 724 ? 21.688 33.781 2.666 1 97.19 724 ARG A CA 1
ATOM 5575 C C . ARG A 1 724 ? 21.469 32.844 3.838 1 97.19 724 ARG A C 1
ATOM 5577 O O . ARG A 1 724 ? 21.531 33.25 5 1 97.19 724 ARG A O 1
ATOM 5584 N N . MET A 1 725 ? 21.156 31.562 3.486 1 98.12 725 MET A N 1
ATOM 5585 C CA . MET A 1 725 ? 21.125 30.516 4.508 1 98.12 725 MET A CA 1
ATOM 5586 C C . MET A 1 725 ? 22.531 30.234 5.043 1 98.12 725 MET A C 1
ATOM 5588 O O . MET A 1 725 ? 23.453 29.984 4.273 1 98.12 725 MET A O 1
ATOM 5592 N N . VAL A 1 726 ? 22.734 30.281 6.383 1 98.56 726 VAL A N 1
ATOM 5593 C CA . VAL A 1 726 ? 24.016 30.094 7.055 1 98.56 726 VAL A CA 1
ATOM 5594 C C . VAL A 1 726 ? 23.859 29.078 8.18 1 98.56 726 VAL A C 1
ATOM 5596 O O . VAL A 1 726 ? 22.828 29.031 8.852 1 98.56 726 VAL A O 1
ATOM 5599 N N . GLN A 1 727 ? 24.797 28.156 8.305 1 98.38 727 GLN A N 1
ATOM 5600 C CA . GLN A 1 727 ? 24.844 27.25 9.438 1 98.38 727 GLN A CA 1
ATOM 5601 C C . GLN A 1 727 ? 25.641 27.844 10.594 1 98.38 727 GLN A C 1
ATOM 5603 O O . GLN A 1 727 ? 26.672 28.5 10.383 1 98.38 727 GLN A O 1
ATOM 5608 N N . PHE A 1 728 ? 25.219 27.609 11.828 1 98.5 728 PHE A N 1
ATOM 5609 C CA . PHE A 1 728 ? 25.844 28.156 13.016 1 98.5 728 PHE A CA 1
ATOM 5610 C C . PHE A 1 728 ? 26.172 27.062 14.023 1 98.5 728 PHE A C 1
ATOM 5612 O O . PHE A 1 728 ? 25.375 26.125 14.195 1 98.5 728 PHE A O 1
ATOM 5619 N N . ARG A 1 729 ? 27.25 27.078 14.648 1 97.88 729 ARG A N 1
ATOM 5620 C CA . ARG A 1 729 ? 27.641 26.234 15.766 1 97.88 729 ARG A CA 1
ATOM 5621 C C . ARG A 1 729 ? 27.922 27.078 17.016 1 97.88 729 ARG A C 1
ATOM 5623 O O . ARG A 1 729 ? 28.766 27.969 17 1 97.88 729 ARG A O 1
ATOM 5630 N N . LEU A 1 730 ? 27.172 26.828 18.031 1 97.88 730 LEU A N 1
ATOM 5631 C CA . LEU A 1 730 ? 27.359 27.594 19.266 1 97.88 730 LEU A CA 1
ATOM 5632 C C . LEU A 1 730 ? 28.578 27.094 20.031 1 97.88 730 LEU A C 1
ATOM 5634 O O . LEU A 1 730 ? 28.859 25.906 20.047 1 97.88 730 LEU A O 1
ATOM 5638 N N . THR A 1 731 ? 29.266 28 20.719 1 94.56 731 THR A N 1
ATOM 5639 C CA . THR A 1 731 ? 30.578 27.672 21.281 1 94.56 731 THR A CA 1
ATOM 5640 C C . THR A 1 731 ? 30.453 27.25 22.734 1 94.56 731 THR A C 1
ATOM 5642 O O . THR A 1 731 ? 31.391 26.688 23.312 1 94.56 731 THR A O 1
ATOM 5645 N N . GLU A 1 732 ? 29.375 27.469 23.344 1 91.25 732 GLU A N 1
ATOM 5646 C CA . GLU A 1 732 ? 29.188 27.094 24.75 1 91.25 732 GLU A CA 1
ATOM 5647 C C . GLU A 1 732 ? 28.531 25.719 24.859 1 91.25 732 GLU A C 1
ATOM 5649 O O . GLU A 1 732 ? 27.516 25.453 24.203 1 91.25 732 GLU A O 1
ATOM 5654 N N . PRO A 1 733 ? 29.109 24.953 25.719 1 81.62 733 PRO A N 1
ATOM 5655 C CA . PRO A 1 733 ? 28.5 23.656 25.922 1 81.62 733 PRO A CA 1
ATOM 5656 C C . PRO A 1 733 ? 27.188 23.734 26.703 1 81.62 733 PRO A C 1
ATOM 5658 O O . PRO A 1 733 ? 27 24.672 27.484 1 81.62 733 PRO A O 1
ATOM 5661 N N . GLY A 1 734 ? 26.297 22.891 26.562 1 83.12 734 GLY A N 1
ATOM 5662 C CA . GLY A 1 734 ? 25.109 22.734 27.391 1 83.12 734 GLY A CA 1
ATOM 5663 C C . GLY A 1 734 ? 23.922 23.547 26.875 1 83.12 734 GLY A C 1
ATOM 5664 O O . GLY A 1 734 ? 22.797 23.359 27.328 1 83.12 734 GLY A O 1
ATOM 5665 N N . VAL A 1 735 ? 24.188 24.547 26.016 1 92.38 735 VAL A N 1
ATOM 5666 C CA . VAL A 1 735 ? 23.109 25.344 25.438 1 92.38 735 VAL A CA 1
ATOM 5667 C C . VAL A 1 735 ? 22.359 24.531 24.391 1 92.38 735 VAL A C 1
ATOM 5669 O O . VAL A 1 735 ? 22.969 23.719 23.688 1 92.38 735 VAL A O 1
ATOM 5672 N N . MET A 1 736 ? 21.062 24.594 24.422 1 95.88 736 MET A N 1
ATOM 5673 C CA . MET A 1 736 ? 20.234 23.953 23.406 1 95.88 736 MET A CA 1
ATOM 5674 C C . MET A 1 736 ? 19.469 24.984 22.594 1 95.88 736 MET A C 1
ATOM 5676 O O . MET A 1 736 ? 18.984 25.984 23.141 1 95.88 736 MET A O 1
ATOM 5680 N N . VAL A 1 737 ? 19.422 24.859 21.266 1 97.06 737 VAL A N 1
ATOM 5681 C CA . VAL A 1 737 ? 18.625 25.719 20.375 1 97.06 737 VAL A CA 1
ATOM 5682 C C . VAL A 1 737 ? 17.641 24.859 19.594 1 97.06 737 VAL A C 1
ATOM 5684 O O . VAL A 1 737 ? 17.859 23.672 19.391 1 97.06 737 VAL A O 1
ATOM 5687 N N . TYR A 1 738 ? 16.547 25.391 19.156 1 95.69 738 TYR A N 1
ATOM 5688 C CA . TYR A 1 738 ? 15.453 24.672 18.516 1 95.69 738 TYR A CA 1
ATOM 5689 C C . TYR A 1 738 ? 14.961 25.422 17.281 1 95.69 738 TYR A C 1
ATOM 5691 O O . TYR A 1 738 ? 15.188 24.984 16.141 1 95.69 738 TYR A O 1
ATOM 5699 N N . HIS A 1 739 ? 14.289 26.562 17.453 1 95.12 739 HIS A N 1
ATOM 5700 C CA . HIS A 1 739 ? 13.844 27.453 16.375 1 95.12 739 HIS A CA 1
ATOM 5701 C C . HIS A 1 739 ? 13.5 28.844 16.922 1 95.12 739 HIS A C 1
ATOM 5703 O O . HIS A 1 739 ? 13.164 28.984 18.094 1 95.12 739 HIS A O 1
ATOM 5709 N N . ASN A 1 740 ? 13.688 29.844 16.094 1 96.75 740 ASN A N 1
ATOM 5710 C CA . ASN A 1 740 ? 13.258 31.219 16.328 1 96.75 740 ASN A CA 1
ATOM 5711 C C . ASN A 1 740 ? 14.18 31.922 17.312 1 96.75 740 ASN A C 1
ATOM 5713 O O . ASN A 1 740 ? 13.875 33.031 17.781 1 96.75 740 ASN A O 1
ATOM 5717 N N . GLU A 1 741 ? 15.305 31.312 17.734 1 98.06 741 GLU A N 1
ATOM 5718 C CA . GLU A 1 741 ? 16.266 32.062 18.516 1 98.06 741 GLU A CA 1
ATOM 5719 C C . GLU A 1 741 ? 16.859 33.219 17.719 1 98.06 741 GLU A C 1
ATOM 5721 O O . GLU A 1 741 ? 17.266 33.062 16.578 1 98.06 741 GLU A O 1
ATOM 5726 N N . PRO A 1 742 ? 16.938 34.375 18.266 1 98.5 742 PRO A N 1
ATOM 5727 C CA . PRO A 1 742 ? 17.484 35.531 17.562 1 98.5 742 PRO A CA 1
ATOM 5728 C C . PRO A 1 742 ? 18.938 35.344 17.141 1 98.5 742 PRO A C 1
ATOM 5730 O O . PRO A 1 742 ? 19.75 34.812 17.906 1 98.5 742 PRO A O 1
ATOM 5733 N N . LEU A 1 743 ? 19.156 35.688 15.977 1 98.56 743 LEU A N 1
ATOM 5734 C CA . LEU A 1 743 ? 20.516 35.719 15.43 1 98.56 743 LEU A CA 1
ATOM 5735 C C . LEU A 1 743 ? 21.078 37.125 15.492 1 98.56 743 LEU A C 1
ATOM 5737 O O . LEU A 1 743 ? 20.5 38.062 14.93 1 98.56 743 LEU A O 1
ATOM 5741 N N . ILE A 1 744 ? 22.203 37.281 16.172 1 98.5 744 ILE A N 1
ATOM 5742 C CA . ILE A 1 744 ? 22.859 38.562 16.344 1 98.5 744 ILE A CA 1
ATOM 5743 C C . ILE A 1 744 ? 24.109 38.625 15.461 1 98.5 744 ILE A C 1
ATOM 5745 O O . ILE A 1 744 ? 24.938 37.719 15.484 1 98.5 744 ILE A O 1
ATOM 5749 N N . ARG A 1 745 ? 24.156 39.594 14.641 1 98.5 745 ARG A N 1
ATOM 5750 C CA . ARG A 1 745 ? 25.328 39.906 13.812 1 98.5 745 ARG A CA 1
ATOM 5751 C C . ARG A 1 745 ? 25.906 41.281 14.172 1 98.5 745 ARG A C 1
ATOM 5753 O O . ARG A 1 745 ? 25.219 42.281 14.078 1 98.5 745 ARG A O 1
ATOM 5760 N N . ASP A 1 746 ? 27.156 41.281 14.617 1 98.19 746 ASP A N 1
ATOM 5761 C CA . ASP A 1 746 ? 27.844 42.5 15.016 1 98.19 746 ASP A CA 1
ATOM 5762 C C . ASP A 1 746 ? 27.031 43.312 16.016 1 98.19 746 ASP A C 1
ATOM 5764 O O . ASP A 1 746 ? 26.859 44.531 15.875 1 98.19 746 ASP A O 1
ATOM 5768 N N . GLY A 1 747 ? 26.453 42.594 16.891 1 97.5 747 GLY A N 1
ATOM 5769 C CA . GLY A 1 747 ? 25.797 43.188 18.047 1 97.5 747 GLY A CA 1
ATOM 5770 C C . GLY A 1 747 ? 24.344 43.531 17.797 1 97.5 747 GLY A C 1
ATOM 5771 O O . GLY A 1 747 ? 23.625 43.969 18.719 1 97.5 747 GLY A O 1
ATOM 5772 N N . LYS A 1 748 ? 23.828 43.281 16.641 1 97.75 748 LYS A N 1
ATOM 5773 C CA . LYS A 1 748 ? 22.438 43.594 16.312 1 97.75 748 LYS A CA 1
ATOM 5774 C C . LYS A 1 748 ? 21.656 42.344 15.914 1 97.75 748 LYS A C 1
ATOM 5776 O O . LYS A 1 748 ? 22.188 41.469 15.227 1 97.75 748 LYS A O 1
ATOM 5781 N N . ILE A 1 749 ? 20.422 42.312 16.391 1 98.19 749 ILE A N 1
ATOM 5782 C CA . ILE A 1 749 ? 19.547 41.25 15.945 1 98.19 749 ILE A CA 1
ATOM 5783 C C . ILE A 1 749 ? 19.219 41.438 14.469 1 98.19 749 ILE A C 1
ATOM 5785 O O . ILE A 1 749 ? 18.672 42.469 14.078 1 98.19 749 ILE A O 1
ATOM 5789 N N . VAL A 1 750 ? 19.5 40.5 13.625 1 97.94 750 VAL A N 1
ATOM 5790 C CA . VAL A 1 750 ? 19.328 40.656 12.188 1 97.94 750 VAL A CA 1
ATOM 5791 C C . VAL A 1 750 ? 18.344 39.625 11.656 1 97.94 750 VAL A C 1
ATOM 5793 O O . VAL A 1 750 ? 17.812 39.781 10.547 1 97.94 750 VAL A O 1
ATOM 5796 N N . SER A 1 751 ? 18.125 38.625 12.391 1 97.75 751 SER A N 1
ATOM 5797 C CA . SER A 1 751 ? 17.266 37.5 11.984 1 97.75 751 SER A CA 1
ATOM 5798 C C . SER A 1 751 ? 17.031 36.562 13.148 1 97.75 751 SER A C 1
ATOM 5800 O O . SER A 1 751 ? 17.109 36.938 14.312 1 97.75 751 SER A O 1
ATOM 5802 N N . TYR A 1 752 ? 16.656 35.281 12.891 1 98.25 752 TYR A N 1
ATOM 5803 C CA . TYR A 1 752 ? 16.453 34.188 13.852 1 98.25 752 TYR A CA 1
ATOM 5804 C C . TYR A 1 752 ? 16.812 32.844 13.242 1 98.25 752 TYR A C 1
ATOM 5806 O O . TYR A 1 752 ? 16.891 32.719 12.016 1 98.25 752 TYR A O 1
ATOM 5814 N N . LEU A 1 753 ? 17 31.859 14.055 1 98.25 753 LEU A N 1
ATOM 5815 C CA . LEU A 1 753 ? 17.266 30.5 13.586 1 98.25 753 LEU A CA 1
ATOM 5816 C C . LEU A 1 753 ? 16 29.859 13.016 1 98.25 753 LEU A C 1
ATOM 5818 O O . LEU A 1 753 ? 14.953 29.891 13.656 1 98.25 753 LEU A O 1
ATOM 5822 N N . SER A 1 754 ? 16.109 29.328 11.82 1 97.44 754 SER A N 1
ATOM 5823 C CA . SER A 1 754 ? 15 28.594 11.242 1 97.44 754 SER A CA 1
ATOM 5824 C C . SER A 1 754 ? 14.875 27.203 11.859 1 97.44 754 SER A C 1
ATOM 5826 O O . SER A 1 754 ? 13.766 26.688 12 1 97.44 754 SER A O 1
ATOM 5828 N N . SER A 1 755 ? 15.977 26.594 12.172 1 97.25 755 SER A N 1
ATOM 5829 C CA . SER A 1 755 ? 16 25.281 12.82 1 97.25 755 SER A CA 1
ATOM 5830 C C . SER A 1 755 ? 17.234 25.109 13.695 1 97.25 755 SER A C 1
ATOM 5832 O O . SER A 1 755 ? 18.234 25.812 13.5 1 97.25 755 SER A O 1
ATOM 5834 N N . GLY A 1 756 ? 17.125 24.266 14.703 1 97.19 756 GLY A N 1
ATOM 5835 C CA . GLY A 1 756 ? 18.219 23.969 15.594 1 97.19 756 GLY A CA 1
ATOM 5836 C C . GLY A 1 756 ? 18.172 22.547 16.156 1 97.19 756 GLY A C 1
ATOM 5837 O O . GLY A 1 756 ? 17.109 21.938 16.188 1 97.19 756 GLY A O 1
ATOM 5838 N N . ALA A 1 757 ? 19.281 22.031 16.484 1 96 757 ALA A N 1
ATOM 5839 C CA . ALA A 1 757 ? 19.453 20.719 17.125 1 96 757 ALA A CA 1
ATOM 5840 C C . ALA A 1 757 ? 20.828 20.594 17.766 1 96 757 ALA A C 1
ATOM 5842 O O . ALA A 1 757 ? 21.609 21.547 17.75 1 96 757 ALA A O 1
ATOM 5843 N N . TYR A 1 758 ? 21.047 19.5 18.453 1 97.19 758 TYR A N 1
ATOM 5844 C CA . TYR A 1 758 ? 22.375 19.219 18.953 1 97.19 758 TYR A CA 1
ATOM 5845 C C . TYR A 1 758 ? 23.141 18.297 18.016 1 97.19 758 TYR A C 1
ATOM 5847 O O . TYR A 1 758 ? 22.688 17.188 17.734 1 97.19 758 TYR A O 1
ATOM 5855 N N . GLY A 1 759 ? 24.234 18.797 17.5 1 96.94 759 GLY A N 1
ATOM 5856 C CA . GLY A 1 759 ? 25.078 17.953 16.672 1 96.94 759 GLY A CA 1
ATOM 5857 C C . GLY A 1 759 ? 26 17.047 17.484 1 96.94 759 GLY A C 1
ATOM 5858 O O . GLY A 1 759 ? 27.125 17.438 17.812 1 96.94 759 GLY A O 1
ATOM 5859 N N . HIS A 1 760 ? 25.625 15.875 17.688 1 97.25 760 HIS A N 1
ATOM 5860 C CA . HIS A 1 760 ? 26.312 14.992 18.625 1 97.25 760 HIS A CA 1
ATOM 5861 C C . HIS A 1 760 ? 27.734 14.688 18.125 1 97.25 760 HIS A C 1
ATOM 5863 O O . HIS A 1 760 ? 28.641 14.461 18.938 1 97.25 760 HIS A O 1
ATOM 5869 N N . HIS A 1 761 ? 27.906 14.617 16.875 1 97.19 761 HIS A N 1
ATOM 5870 C CA . HIS A 1 761 ? 29.266 14.414 16.359 1 97.19 761 HIS A CA 1
ATOM 5871 C C . HIS A 1 761 ? 30.109 15.672 16.5 1 97.19 761 HIS A C 1
ATOM 5873 O O . HIS A 1 761 ? 31.281 15.594 16.859 1 97.19 761 HIS A O 1
ATOM 5879 N N . LEU A 1 762 ? 29.5 16.844 16.188 1 95.94 762 LEU A N 1
ATOM 5880 C CA . LEU A 1 762 ? 30.188 18.125 16.297 1 95.94 762 LEU A CA 1
ATOM 5881 C C . LEU A 1 762 ? 30.328 18.531 17.766 1 95.94 762 LEU A C 1
ATOM 5883 O O . LEU A 1 762 ? 31.125 19.406 18.094 1 95.94 762 LEU A O 1
ATOM 5887 N N . GLY A 1 763 ? 29.484 17.953 18.656 1 95.62 763 GLY A N 1
ATOM 5888 C CA . GLY A 1 763 ? 29.578 18.156 20.094 1 95.62 763 GLY A CA 1
ATOM 5889 C C . GLY A 1 763 ? 29.062 19.516 20.531 1 95.62 763 GLY A C 1
ATOM 5890 O O . GLY A 1 763 ? 29.594 20.109 21.484 1 95.62 763 GLY A O 1
ATOM 5891 N N . ALA A 1 764 ? 28.109 20.094 19.844 1 96 764 ALA A N 1
ATOM 5892 C CA . ALA A 1 764 ? 27.594 21.422 20.172 1 96 764 ALA A CA 1
ATOM 5893 C C . ALA A 1 764 ? 26.188 21.609 19.641 1 96 764 ALA A C 1
ATOM 5895 O O . ALA A 1 764 ? 25.719 20.828 18.797 1 96 764 ALA A O 1
ATOM 5896 N N . ALA A 1 765 ? 25.516 22.641 20.141 1 97.44 765 ALA A N 1
ATOM 5897 C CA . ALA A 1 765 ? 24.266 23.094 19.531 1 97.44 765 ALA A CA 1
ATOM 5898 C C . ALA A 1 765 ? 24.516 23.719 18.156 1 97.44 765 ALA A C 1
ATOM 5900 O O . ALA A 1 765 ? 25.484 24.469 17.984 1 97.44 765 ALA A O 1
ATOM 5901 N N . ILE A 1 766 ? 23.75 23.281 17.219 1 97.5 766 ILE A N 1
ATOM 5902 C CA . ILE A 1 766 ? 23.875 23.766 15.852 1 97.5 766 ILE A CA 1
ATOM 5903 C C . ILE A 1 766 ? 22.531 24.297 15.359 1 97.5 766 ILE A C 1
ATOM 5905 O O . ILE A 1 766 ? 21.484 23.844 15.797 1 97.5 766 ILE A O 1
ATOM 5909 N N . GLY A 1 767 ? 22.547 25.312 14.555 1 97.69 767 GLY A N 1
ATOM 5910 C CA . GLY A 1 767 ? 21.344 25.875 13.953 1 97.69 767 GLY A CA 1
ATOM 5911 C C . GLY A 1 767 ? 21.578 26.406 12.547 1 97.69 767 GLY A C 1
ATOM 5912 O O . GLY A 1 767 ? 22.719 26.484 12.086 1 97.69 767 GLY A O 1
ATOM 5913 N N . MET A 1 768 ? 20.484 26.625 11.859 1 98.44 768 MET A N 1
ATOM 5914 C CA . MET A 1 768 ? 20.5 27.297 10.555 1 98.44 768 MET A CA 1
ATOM 5915 C C . MET A 1 768 ? 19.594 28.516 10.562 1 98.44 768 MET A C 1
ATOM 5917 O O . MET A 1 768 ? 18.656 28.594 11.359 1 98.44 768 MET A O 1
ATOM 5921 N N . GLY A 1 769 ? 19.938 29.5 9.75 1 98.44 769 GLY A N 1
ATOM 5922 C CA . GLY A 1 769 ? 19.141 30.719 9.625 1 98.44 769 GLY A CA 1
ATOM 5923 C C . GLY A 1 769 ? 19.562 31.594 8.461 1 98.44 769 GLY A C 1
ATOM 5924 O O . GLY A 1 769 ? 20.656 31.422 7.914 1 98.44 769 GLY A O 1
ATOM 5925 N N . TYR A 1 770 ? 18.719 32.5 8.086 1 98.44 770 TYR A N 1
ATOM 5926 C CA . TYR A 1 770 ? 18.984 33.406 6.984 1 98.44 770 TYR A CA 1
ATOM 5927 C C . TYR A 1 770 ? 19.672 34.688 7.484 1 98.44 770 TYR A C 1
ATOM 5929 O O . TYR A 1 770 ? 19.203 35.312 8.438 1 98.44 770 TYR A O 1
ATOM 5937 N N . VAL A 1 771 ? 20.734 35.094 6.855 1 98.5 771 VAL A N 1
ATOM 5938 C CA . VAL A 1 771 ? 21.453 36.344 7.188 1 98.5 771 VAL A CA 1
ATOM 5939 C C . VAL A 1 771 ? 21.281 37.344 6.062 1 98.5 771 VAL A C 1
ATOM 5941 O O . VAL A 1 771 ? 21.609 37.062 4.91 1 98.5 771 VAL A O 1
ATOM 5944 N N . PRO A 1 772 ? 20.734 38.531 6.402 1 98.12 772 PRO A N 1
ATOM 5945 C CA . PRO A 1 772 ? 20.719 39.594 5.371 1 98.12 772 PRO A CA 1
ATOM 5946 C C . PRO A 1 772 ? 22.094 39.875 4.801 1 98.12 772 PRO A C 1
ATOM 5948 O O . PRO A 1 772 ? 23.078 39.969 5.551 1 98.12 772 PRO A O 1
ATOM 5951 N N . CYS A 1 773 ? 22.172 40.031 3.455 1 97.75 773 CYS A N 1
ATOM 5952 C CA . CYS A 1 773 ? 23.5 40.188 2.863 1 97.75 773 CYS A CA 1
ATOM 5953 C C . CYS A 1 773 ? 23.438 41 1.591 1 97.75 773 CYS A C 1
ATOM 5955 O O . CYS A 1 773 ? 24.203 40.781 0.655 1 97.75 773 CYS A O 1
ATOM 5957 N N . LYS A 1 774 ? 22.438 41.812 1.386 1 96.5 774 LYS A N 1
ATOM 5958 C CA . LYS A 1 774 ? 22.328 42.656 0.183 1 96.5 774 LYS A CA 1
ATOM 5959 C C . LYS A 1 774 ? 23.625 43.375 -0.102 1 96.5 774 LYS A C 1
ATOM 5961 O O . LYS A 1 774 ? 24.109 44.156 0.739 1 96.5 774 LYS A O 1
ATOM 5966 N N . GLY A 1 775 ? 24.172 43.125 -1.242 1 95.25 775 GLY A N 1
ATOM 5967 C CA . GLY A 1 775 ? 25.375 43.812 -1.685 1 95.25 775 GLY A CA 1
ATOM 5968 C C . GLY A 1 775 ? 26.641 43.25 -1.047 1 95.25 775 GLY A C 1
ATOM 5969 O O . GLY A 1 775 ? 27.734 43.812 -1.25 1 95.25 775 GLY A O 1
ATOM 5970 N N . GLU A 1 776 ? 26.516 42.25 -0.278 1 96.56 776 GLU A N 1
ATOM 5971 C CA . GLU A 1 776 ? 27.672 41.688 0.421 1 96.56 776 GLU A CA 1
ATOM 5972 C C . GLU A 1 776 ? 28.109 40.375 -0.211 1 96.56 776 GLU A C 1
ATOM 5974 O O . GLU A 1 776 ? 27.281 39.594 -0.692 1 96.56 776 GLU A O 1
ATOM 5979 N N . SER A 1 777 ? 29.391 40.156 -0.15 1 95.44 777 SER A N 1
ATOM 5980 C CA . SER A 1 777 ? 29.938 38.875 -0.6 1 95.44 777 SER A CA 1
ATOM 5981 C C . SER A 1 777 ? 29.828 37.812 0.485 1 95.44 777 SER A C 1
ATOM 5983 O O . SER A 1 777 ? 29.531 38.125 1.641 1 95.44 777 SER A O 1
ATOM 5985 N N . ALA A 1 778 ? 30.047 36.594 0.079 1 95.56 778 ALA A N 1
ATOM 5986 C CA . ALA A 1 778 ? 30.109 35.5 1.043 1 95.56 778 ALA A CA 1
ATOM 5987 C C . ALA A 1 778 ? 31.156 35.75 2.113 1 95.56 778 ALA A C 1
ATOM 5989 O O . ALA A 1 778 ? 30.953 35.438 3.287 1 95.56 778 ALA A O 1
ATOM 5990 N N . ALA A 1 779 ? 32.25 36.281 1.681 1 96.69 779 ALA A N 1
ATOM 5991 C CA . ALA A 1 779 ? 33.344 36.562 2.596 1 96.69 779 ALA A CA 1
ATOM 5992 C C . ALA A 1 779 ? 32.938 37.625 3.613 1 96.69 779 ALA A C 1
ATOM 5994 O O . ALA A 1 779 ? 33.344 37.562 4.777 1 96.69 779 ALA A O 1
ATOM 5995 N N . ASP A 1 780 ? 32.219 38.531 3.166 1 96.88 780 ASP A N 1
ATOM 5996 C CA . ASP A 1 780 ? 31.719 39.562 4.062 1 96.88 780 ASP A CA 1
ATOM 5997 C C . ASP A 1 780 ? 30.797 38.969 5.129 1 96.88 780 ASP A C 1
ATOM 5999 O O . ASP A 1 780 ? 30.891 39.344 6.305 1 96.88 780 ASP A O 1
ATOM 6003 N N . VAL A 1 781 ? 29.922 38.156 4.758 1 97.38 781 VAL A N 1
ATOM 6004 C CA . VAL A 1 781 ? 28.969 37.531 5.66 1 97.38 781 VAL A CA 1
ATOM 6005 C C . VAL A 1 781 ? 29.719 36.719 6.715 1 97.38 781 VAL A C 1
ATOM 6007 O O . VAL A 1 781 ? 29.391 36.781 7.902 1 97.38 781 VAL A O 1
ATOM 6010 N N . LEU A 1 782 ? 30.797 36.031 6.352 1 97.5 782 LEU A N 1
ATOM 6011 C CA . LEU A 1 782 ? 31.516 35.125 7.25 1 97.5 782 LEU A CA 1
ATOM 6012 C C . LEU A 1 782 ? 32.438 35.938 8.172 1 97.5 782 LEU A C 1
ATOM 6014 O O . LEU A 1 782 ? 32.844 35.438 9.219 1 97.5 782 LEU A O 1
ATOM 6018 N N . ALA A 1 783 ? 32.781 37.094 7.77 1 97.38 783 ALA A N 1
ATOM 6019 C CA . ALA A 1 783 ? 33.75 37.906 8.523 1 97.38 783 ALA A CA 1
ATOM 6020 C C . ALA A 1 783 ? 33.094 38.562 9.719 1 97.38 783 ALA A C 1
ATOM 6022 O O . ALA A 1 783 ? 33.75 39.062 10.617 1 97.38 783 ALA A O 1
ATOM 6023 N N . SER A 1 784 ? 31.828 38.5 9.828 1 97.88 784 SER A N 1
ATOM 6024 C CA . SER A 1 784 ? 31.078 39.156 10.906 1 97.88 784 SER A CA 1
ATOM 6025 C C . SER A 1 784 ? 31.156 38.344 12.195 1 97.88 784 SER A C 1
ATOM 6027 O O . SER A 1 784 ? 31.516 37.156 12.18 1 97.88 784 SER A O 1
ATOM 6029 N N . ASP A 1 785 ? 30.891 39.094 13.312 1 98 785 ASP A N 1
ATOM 6030 C CA . ASP A 1 785 ? 30.703 38.406 14.594 1 98 785 ASP A CA 1
ATOM 6031 C C . ASP A 1 785 ? 29.266 37.969 14.781 1 98 785 ASP A C 1
ATOM 6033 O O . ASP A 1 785 ? 28.328 38.75 14.57 1 98 785 ASP A O 1
ATOM 6037 N N . TYR A 1 786 ? 29.094 36.688 15.125 1 98.56 786 TYR A N 1
ATOM 6038 C CA . TYR A 1 786 ? 27.75 36.156 15.258 1 98.56 786 TYR A CA 1
ATOM 6039 C C . TYR A 1 786 ? 27.484 35.688 16.672 1 98.56 786 TYR A C 1
ATOM 6041 O O . TYR A 1 786 ? 28.375 35.094 17.312 1 98.56 786 TYR A O 1
ATOM 6049 N N . GLU A 1 787 ? 26.359 35.875 17.234 1 98.56 787 GLU A N 1
ATOM 6050 C CA . GLU A 1 787 ? 25.812 35.312 18.469 1 98.56 787 GLU A CA 1
ATOM 6051 C C . GLU A 1 787 ? 24.375 34.844 18.281 1 98.56 787 GLU A C 1
ATOM 6053 O O . GLU A 1 787 ? 23.703 35.25 17.312 1 98.56 787 GLU A O 1
ATOM 6058 N N . VAL A 1 788 ? 23.953 33.938 19.109 1 98.5 788 VAL A N 1
ATOM 6059 C CA . VAL A 1 788 ? 22.562 33.531 19.219 1 98.5 788 VAL A CA 1
ATOM 6060 C C . VAL A 1 788 ? 22.031 33.812 20.625 1 98.5 788 VAL A C 1
ATOM 6062 O O . VAL A 1 788 ? 22.703 33.5 21.609 1 98.5 788 VAL A O 1
ATOM 6065 N N . GLU A 1 789 ? 20.938 34.438 20.688 1 97.88 789 GLU A N 1
ATOM 6066 C CA . GLU A 1 789 ? 20.344 34.688 22 1 97.88 789 GLU A CA 1
ATOM 6067 C C . GLU A 1 789 ? 19.422 33.562 22.406 1 97.88 789 GLU A C 1
ATOM 6069 O O . GLU A 1 789 ? 18.5 33.188 21.672 1 97.88 789 GLU A O 1
ATOM 6074 N N . VAL A 1 790 ? 19.703 32.969 23.531 1 96.69 790 VAL A N 1
ATOM 6075 C CA . VAL A 1 790 ? 18.906 31.906 24.109 1 96.69 790 VAL A CA 1
ATOM 6076 C C . VAL A 1 790 ? 18.391 32.312 25.484 1 96.69 790 VAL A C 1
ATOM 6078 O O . VAL A 1 790 ? 19.156 32.344 26.453 1 96.69 790 VAL A O 1
ATOM 6081 N N . ALA A 1 791 ? 17.094 32.594 25.562 1 95.75 791 ALA A N 1
ATOM 6082 C CA . ALA A 1 791 ? 16.453 32.969 26.812 1 95.75 791 ALA A CA 1
ATOM 6083 C C . ALA A 1 791 ? 17.172 34.156 27.469 1 95.75 791 ALA A C 1
ATOM 6085 O O . ALA A 1 791 ? 17.484 34.125 28.656 1 95.75 791 ALA A O 1
ATOM 6086 N N . GLY A 1 792 ? 17.469 35.094 26.641 1 94.69 792 GLY A N 1
ATOM 6087 C CA . GLY A 1 792 ? 18.031 36.344 27.156 1 94.69 792 GLY A CA 1
ATOM 6088 C C . GLY A 1 792 ? 19.547 36.312 27.219 1 94.69 792 GLY A C 1
ATOM 6089 O O . GLY A 1 792 ? 20.172 37.375 27.438 1 94.69 792 GLY A O 1
ATOM 6090 N N . ARG A 1 793 ? 20.109 35.219 26.969 1 95.19 793 ARG A N 1
ATOM 6091 C CA . ARG A 1 793 ? 21.562 35.094 27.031 1 95.19 793 ARG A CA 1
ATOM 6092 C C . ARG A 1 793 ? 22.156 34.969 25.625 1 95.19 793 ARG A C 1
ATOM 6094 O O . ARG A 1 793 ? 21.719 34.156 24.828 1 95.19 793 ARG A O 1
ATOM 6101 N N . ARG A 1 794 ? 23.109 35.812 25.375 1 97.31 794 ARG A N 1
ATOM 6102 C CA . ARG A 1 794 ? 23.766 35.781 24.062 1 97.31 794 ARG A CA 1
ATOM 6103 C C . ARG A 1 794 ? 24.969 34.812 24.094 1 97.31 794 ARG A C 1
ATOM 6105 O O . ARG A 1 794 ? 25.781 34.875 25.016 1 97.31 794 ARG A O 1
ATOM 6112 N N . VAL A 1 795 ? 24.984 33.938 23.203 1 97.81 795 VAL A N 1
ATOM 6113 C CA . VAL A 1 795 ? 26.031 32.938 23.094 1 97.81 795 VAL A CA 1
ATOM 6114 C C . VAL A 1 795 ? 26.75 33.094 21.75 1 97.81 795 VAL A C 1
ATOM 6116 O O . VAL A 1 795 ? 26.094 33.156 20.703 1 97.81 795 VAL A O 1
ATOM 6119 N N . LYS A 1 796 ? 28.078 33.094 21.797 1 98.06 796 LYS A N 1
ATOM 6120 C CA . LYS A 1 796 ? 28.859 33.219 20.562 1 98.06 796 LYS A CA 1
ATOM 6121 C C . LYS A 1 796 ? 28.609 32.031 19.656 1 98.06 796 LYS A C 1
ATOM 6123 O O . LYS A 1 796 ? 28.453 30.891 20.125 1 98.06 796 LYS A O 1
ATOM 6128 N N . ALA A 1 797 ? 28.625 32.312 18.344 1 98.31 797 ALA A N 1
ATOM 6129 C CA . ALA A 1 797 ? 28.391 31.266 17.359 1 98.31 797 ALA A CA 1
ATOM 6130 C C . ALA A 1 797 ? 29.391 31.375 16.203 1 98.31 797 ALA A C 1
ATOM 6132 O O . ALA A 1 797 ? 29.734 32.469 15.789 1 98.31 797 ALA A O 1
ATOM 6133 N N . GLU A 1 798 ? 29.828 30.25 15.734 1 97.94 798 GLU A N 1
ATOM 6134 C CA . GLU A 1 798 ? 30.594 30.156 14.5 1 97.94 798 GLU A CA 1
ATOM 6135 C C . GLU A 1 798 ? 29.688 29.969 13.289 1 97.94 798 GLU A C 1
ATOM 6137 O O . GLU A 1 798 ? 28.75 29.172 13.328 1 97.94 798 GLU A O 1
ATOM 6142 N N . ALA A 1 799 ? 29.953 30.797 12.273 1 98.31 799 ALA A N 1
ATOM 6143 C CA . ALA A 1 799 ? 29.125 30.734 11.07 1 98.31 799 ALA A CA 1
ATOM 6144 C C . ALA A 1 799 ? 29.828 29.969 9.961 1 98.31 799 ALA A C 1
ATOM 6146 O O . ALA A 1 799 ? 31.047 30.047 9.828 1 98.31 799 ALA A O 1
ATOM 6147 N N . SER A 1 800 ? 29.062 29.234 9.164 1 98.06 800 SER A N 1
ATOM 6148 C CA . SER A 1 800 ? 29.594 28.516 8.016 1 98.06 800 SER A CA 1
ATOM 6149 C C . SER A 1 800 ? 28.609 28.5 6.852 1 98.06 800 SER A C 1
ATOM 6151 O O . SER A 1 800 ? 27.406 28.375 7.059 1 98.06 800 SER A O 1
ATOM 6153 N N . LEU A 1 801 ? 29.109 28.672 5.625 1 97.12 801 LEU A N 1
ATOM 6154 C CA . LEU A 1 801 ? 28.281 28.562 4.422 1 97.12 801 LEU A CA 1
ATOM 6155 C C . LEU A 1 801 ? 28.391 27.172 3.816 1 97.12 801 LEU A C 1
ATOM 6157 O O . LEU A 1 801 ? 27.562 26.797 2.977 1 97.12 801 LEU A O 1
ATOM 6161 N N . ALA A 1 802 ? 29.328 26.406 4.207 1 96.69 802 ALA A N 1
ATOM 6162 C CA . ALA A 1 802 ? 29.453 24.984 3.887 1 96.69 802 ALA A CA 1
ATOM 6163 C C . ALA A 1 802 ? 29.047 24.109 5.07 1 96.69 802 ALA A C 1
ATOM 6165 O O . ALA A 1 802 ? 29.156 24.531 6.227 1 96.69 802 ALA A O 1
ATOM 6166 N N . PRO A 1 803 ? 28.547 22.906 4.77 1 97.5 803 PRO A N 1
ATOM 6167 C CA . PRO A 1 803 ? 28.25 22.031 5.898 1 97.5 803 PRO A CA 1
ATOM 6168 C C . PRO A 1 803 ? 29.438 21.844 6.844 1 97.5 803 PRO A C 1
ATOM 6170 O O . PRO A 1 803 ? 30.562 21.656 6.391 1 97.5 803 PRO A O 1
ATOM 6173 N N . MET A 1 804 ? 29.141 21.891 8.094 1 97.62 804 MET A N 1
ATOM 6174 C CA . MET A 1 804 ? 30.219 21.766 9.086 1 97.62 804 MET A CA 1
ATOM 6175 C C . MET A 1 804 ? 30.703 20.328 9.172 1 97.62 804 MET A C 1
ATOM 6177 O O . MET A 1 804 ? 31.859 20.078 9.547 1 97.62 804 MET A O 1
ATOM 6181 N N . TYR A 1 805 ? 29.812 19.406 8.844 1 97.5 805 TYR A N 1
ATOM 6182 C CA . TYR A 1 805 ? 30.203 18 8.781 1 97.5 805 TYR A CA 1
ATOM 6183 C C . TYR A 1 805 ? 30.406 17.562 7.34 1 97.5 805 TYR A C 1
ATOM 6185 O O . TYR A 1 805 ? 29.5 17.672 6.512 1 97.5 805 TYR A O 1
ATOM 6193 N N . ASP A 1 806 ? 31.547 17 7.039 1 97.06 806 ASP A N 1
ATOM 6194 C CA . ASP A 1 806 ? 31.906 16.453 5.734 1 97.06 806 ASP A CA 1
ATOM 6195 C C . ASP A 1 806 ? 31.5 17.391 4.605 1 97.06 806 ASP A C 1
ATOM 6197 O O . ASP A 1 806 ? 30.719 17.016 3.727 1 97.06 806 ASP A O 1
ATOM 6201 N N . PRO A 1 807 ? 32.031 18.609 4.59 1 96.38 807 PRO A N 1
ATOM 6202 C CA . PRO A 1 807 ? 31.625 19.641 3.643 1 96.38 807 PRO A CA 1
ATOM 6203 C C . PRO A 1 807 ? 31.734 19.203 2.188 1 96.38 807 PRO A C 1
ATOM 6205 O O . PRO A 1 807 ? 31 19.688 1.325 1 96.38 807 PRO A O 1
ATOM 6208 N N . LYS A 1 808 ? 32.656 18.281 1.841 1 94.62 808 LYS A N 1
ATOM 6209 C CA . LYS A 1 808 ? 32.875 17.844 0.461 1 94.62 808 LYS A CA 1
ATOM 6210 C C . LYS A 1 808 ? 32.031 16.641 0.121 1 94.62 808 LYS A C 1
ATOM 6212 O O . LYS A 1 808 ? 32.062 16.125 -1 1 94.62 808 LYS A O 1
ATOM 6217 N N . SER A 1 809 ? 31.203 16.141 1.092 1 95.06 809 SER A N 1
ATOM 6218 C CA . SER A 1 809 ? 30.312 15.008 0.928 1 95.06 809 SER A CA 1
ATOM 6219 C C . SER A 1 809 ? 31.062 13.773 0.444 1 95.06 809 SER A C 1
ATOM 6221 O O . SER A 1 809 ? 30.594 13.078 -0.462 1 95.06 809 SER A O 1
ATOM 6223 N N . GLU A 1 810 ? 32.188 13.508 1.011 1 95.69 810 GLU A N 1
ATOM 6224 C CA . GLU A 1 810 ? 33 12.352 0.648 1 95.69 810 GLU A CA 1
ATOM 6225 C C . GLU A 1 810 ? 32.406 11.062 1.221 1 95.69 810 GLU A C 1
ATOM 6227 O O . GLU A 1 810 ? 32.531 10 0.619 1 95.69 810 GLU A O 1
ATOM 6232 N N . ARG A 1 811 ? 31.703 11.203 2.279 1 95.38 811 ARG A N 1
ATOM 6233 C CA . ARG A 1 811 ? 31.188 10.039 2.996 1 95.38 811 ARG A CA 1
ATOM 6234 C C . ARG A 1 811 ? 30 9.414 2.25 1 95.38 811 ARG A C 1
ATOM 6236 O O . ARG A 1 811 ? 29.812 8.195 2.293 1 95.38 811 ARG A O 1
ATOM 6243 N N . VAL A 1 812 ? 29.25 10.211 1.588 1 92.94 812 VAL A N 1
ATOM 6244 C CA . VAL A 1 812 ? 28.078 9.711 0.88 1 92.94 812 VAL A CA 1
ATOM 6245 C C . VAL A 1 812 ? 28.516 8.961 -0.379 1 92.94 812 VAL A C 1
ATOM 6247 O O . VAL A 1 812 ? 27.781 8.109 -0.885 1 92.94 812 VAL A O 1
ATOM 6250 N N . ARG A 1 813 ? 29.844 9.242 -0.927 1 88.81 813 ARG A N 1
ATOM 6251 C CA . ARG A 1 813 ? 30.297 8.695 -2.209 1 88.81 813 ARG A CA 1
ATOM 6252 C C . ARG A 1 813 ? 31.328 7.594 -2.012 1 88.81 813 ARG A C 1
ATOM 6254 O O . ARG A 1 813 ? 31.953 7.145 -2.973 1 88.81 813 ARG A O 1
ATOM 6261 N N . MET A 1 814 ? 31.406 7.23 -0.8 1 86.94 814 MET A N 1
ATOM 6262 C CA . MET A 1 814 ? 32.344 6.148 -0.502 1 86.94 814 MET A CA 1
ATOM 6263 C C . MET A 1 814 ? 31.938 4.863 -1.209 1 86.94 814 MET A C 1
ATOM 6265 O O . MET A 1 814 ? 30.75 4.645 -1.473 1 86.94 814 MET A O 1
ATOM 6269 N N . MET B 1 1 ? 30.906 -24.156 -40.781 1 40.84 1 MET B N 1
ATOM 6270 C CA . MET B 1 1 ? 30.078 -23.672 -39.688 1 40.84 1 MET B CA 1
ATOM 6271 C C . MET B 1 1 ? 28.781 -23.062 -40.219 1 40.84 1 MET B C 1
ATOM 6273 O O . MET B 1 1 ? 28.812 -22.188 -41.094 1 40.84 1 MET B O 1
ATOM 6277 N N . SER B 1 2 ? 27.734 -23.812 -40.188 1 51.38 2 SER B N 1
ATOM 6278 C CA . SER B 1 2 ? 26.516 -23.359 -40.812 1 51.38 2 SER B CA 1
ATOM 6279 C C . SER B 1 2 ? 26.203 -21.906 -40.469 1 51.38 2 SER B C 1
ATOM 6281 O O . SER B 1 2 ? 26.266 -21.516 -39.312 1 51.38 2 SER B O 1
ATOM 6283 N N . GLN B 1 3 ? 26.359 -21.047 -41.344 1 77.19 3 GLN B N 1
ATOM 6284 C CA . GLN B 1 3 ? 26.125 -19.609 -41.219 1 77.19 3 GLN B CA 1
ATOM 6285 C C . GLN B 1 3 ? 24.75 -19.328 -40.656 1 77.19 3 GLN B C 1
ATOM 6287 O O . GLN B 1 3 ? 23.734 -19.734 -41.219 1 77.19 3 GLN B O 1
ATOM 6292 N N . LEU B 1 4 ? 24.672 -19.141 -39.344 1 93.19 4 LEU B N 1
ATOM 6293 C CA . LEU B 1 4 ? 23.422 -18.734 -38.719 1 93.19 4 LEU B CA 1
ATOM 6294 C C . LEU B 1 4 ? 22.797 -17.547 -39.438 1 93.19 4 LEU B C 1
ATOM 6296 O O . LEU B 1 4 ? 23.516 -16.656 -39.906 1 93.19 4 LEU B O 1
ATOM 6300 N N . PRO B 1 5 ? 21.531 -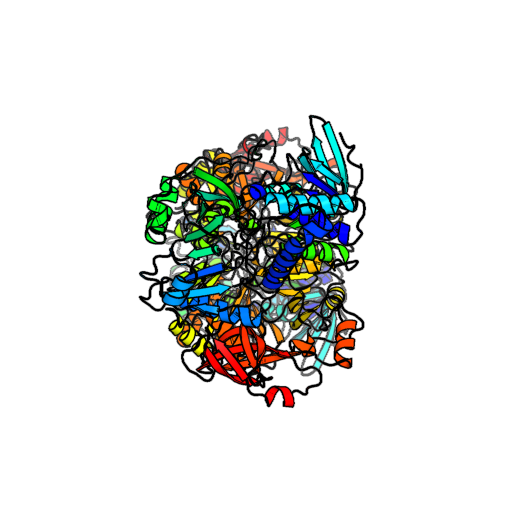17.594 -39.656 1 96.5 5 PRO B N 1
ATOM 6301 C CA . PRO B 1 5 ? 20.891 -16.453 -40.312 1 96.5 5 PRO B CA 1
ATOM 6302 C C . PRO B 1 5 ? 20.938 -15.188 -39.469 1 96.5 5 PRO B C 1
ATOM 6304 O O . PRO B 1 5 ? 21.109 -15.258 -38.25 1 96.5 5 PRO B O 1
ATOM 6307 N N . SER B 1 6 ? 20.781 -14.078 -40.156 1 96.81 6 SER B N 1
ATOM 6308 C CA . SER B 1 6 ? 20.766 -12.797 -39.438 1 96.81 6 SER B CA 1
ATOM 6309 C C . SER B 1 6 ? 19.375 -12.484 -38.906 1 96.81 6 SER B C 1
ATOM 6311 O O . SER B 1 6 ? 19.219 -11.609 -38.062 1 96.81 6 SER B O 1
ATOM 6313 N N . LYS B 1 7 ? 18.391 -13.156 -39.406 1 97.62 7 LYS B N 1
ATOM 6314 C CA . LYS B 1 7 ? 17.016 -12.977 -39 1 97.62 7 LYS B CA 1
ATOM 6315 C C . LYS B 1 7 ? 16.266 -14.305 -38.938 1 97.62 7 LYS B C 1
ATOM 6317 O O . LYS B 1 7 ? 16.547 -15.195 -39.75 1 97.62 7 LYS B O 1
ATOM 6322 N N . ALA B 1 8 ? 15.422 -14.484 -38.031 1 98.38 8 ALA B N 1
ATOM 6323 C CA . ALA B 1 8 ? 14.562 -15.664 -37.906 1 98.38 8 ALA B CA 1
ATOM 6324 C C . ALA B 1 8 ? 13.195 -15.289 -37.344 1 98.38 8 ALA B C 1
ATOM 6326 O O . ALA B 1 8 ? 13.062 -14.289 -36.625 1 98.38 8 ALA B O 1
ATOM 6327 N N . ARG B 1 9 ? 12.211 -16.062 -37.781 1 97.69 9 ARG B N 1
ATOM 6328 C CA . ARG B 1 9 ? 10.898 -15.859 -37.188 1 97.69 9 ARG B CA 1
ATOM 6329 C C . ARG B 1 9 ? 10.906 -16.219 -35.688 1 97.69 9 ARG B C 1
ATOM 6331 O O . ARG B 1 9 ? 10.234 -15.562 -34.906 1 97.69 9 ARG B O 1
ATOM 6338 N N . VAL B 1 10 ? 11.633 -17.297 -35.375 1 98.81 10 VAL B N 1
ATOM 6339 C CA . VAL B 1 10 ? 11.734 -17.703 -33.969 1 98.81 10 VAL B CA 1
ATOM 6340 C C . VAL B 1 10 ? 13.133 -18.25 -33.688 1 98.81 10 VAL B C 1
ATOM 6342 O O . VAL B 1 10 ? 13.703 -18.969 -34.531 1 98.81 10 VAL B O 1
ATOM 6345 N N . VAL B 1 11 ? 13.664 -17.828 -32.562 1 98.88 11 VAL B N 1
ATOM 6346 C CA . VAL B 1 11 ? 14.875 -18.438 -32.031 1 98.88 11 VAL B CA 1
ATOM 6347 C C . VAL B 1 11 ? 14.539 -19.219 -30.766 1 98.88 11 VAL B C 1
ATOM 6349 O O . VAL B 1 11 ? 13.984 -18.672 -29.797 1 98.88 11 VAL B O 1
ATOM 6352 N N . ILE B 1 12 ? 14.789 -20.531 -30.812 1 98.94 12 ILE B N 1
ATOM 6353 C CA . ILE B 1 12 ? 14.617 -21.422 -29.672 1 98.94 12 ILE B CA 1
ATOM 6354 C C . ILE B 1 12 ? 15.961 -21.641 -28.984 1 98.94 12 ILE B C 1
ATOM 6356 O O . ILE B 1 12 ? 16.938 -22.062 -29.625 1 98.94 12 ILE B O 1
ATOM 6360 N N . ILE B 1 13 ? 16 -21.359 -27.672 1 98.88 13 ILE B N 1
ATOM 6361 C CA . ILE B 1 13 ? 17.234 -21.453 -26.922 1 98.88 13 ILE B CA 1
ATOM 6362 C C . ILE B 1 13 ? 17.234 -22.734 -26.094 1 98.88 13 ILE B C 1
ATOM 6364 O O . ILE B 1 13 ? 16.531 -22.828 -25.078 1 98.88 13 ILE B O 1
ATOM 6368 N N . GLY B 1 14 ? 18.094 -23.719 -26.422 1 98.62 14 GLY B N 1
ATOM 6369 C CA . GLY B 1 14 ? 18.188 -24.984 -25.734 1 98.62 14 GLY B CA 1
ATOM 6370 C C . GLY B 1 14 ? 17.797 -26.172 -26.578 1 98.62 14 GLY B C 1
ATOM 6371 O O . GLY B 1 14 ? 16.719 -26.188 -27.172 1 98.62 14 GLY B O 1
ATOM 6372 N N . GLY B 1 15 ? 18.641 -27.109 -26.672 1 98.38 15 GLY B N 1
ATOM 6373 C CA . GLY B 1 15 ? 18.422 -28.297 -27.5 1 98.38 15 GLY B CA 1
ATOM 6374 C C . GLY B 1 15 ? 18.172 -29.547 -26.688 1 98.38 15 GLY B C 1
ATOM 6375 O O . GLY B 1 15 ? 18.672 -30.625 -27.031 1 98.38 15 GLY B O 1
ATOM 6376 N N . GLY B 1 16 ? 17.5 -29.422 -25.578 1 98.44 16 GLY B N 1
ATOM 6377 C CA . GLY B 1 16 ? 16.922 -30.578 -24.906 1 98.44 16 GLY B CA 1
ATOM 6378 C C . GLY B 1 16 ? 15.664 -31.078 -25.578 1 98.44 16 GLY B C 1
ATOM 6379 O O . GLY B 1 16 ? 15.258 -30.562 -26.625 1 98.44 16 GLY B O 1
ATOM 6380 N N . VAL B 1 17 ? 15.047 -32.125 -24.953 1 98.69 17 VAL B N 1
ATOM 6381 C CA . VAL B 1 17 ? 13.883 -32.75 -25.562 1 98.69 17 VAL B CA 1
ATOM 6382 C C . VAL B 1 17 ? 12.781 -31.703 -25.766 1 98.69 17 VAL B C 1
ATOM 6384 O O . VAL B 1 17 ? 12.039 -31.766 -26.75 1 98.69 17 VAL B O 1
ATOM 6387 N N . VAL B 1 18 ? 12.656 -30.688 -24.891 1 98.69 18 VAL B N 1
ATOM 6388 C CA . VAL B 1 18 ? 11.594 -29.703 -24.953 1 98.69 18 VAL B CA 1
ATOM 6389 C C . VAL B 1 18 ? 11.844 -28.75 -26.141 1 98.69 18 VAL B C 1
ATOM 6391 O O . VAL B 1 18 ? 10.938 -28.469 -26.922 1 98.69 18 VAL B O 1
ATOM 6394 N N . GLY B 1 19 ? 13.07 -28.203 -26.25 1 98.81 19 GLY B N 1
ATOM 6395 C CA . GLY B 1 19 ? 13.398 -27.344 -27.375 1 98.81 19 GLY B CA 1
ATOM 6396 C C . GLY B 1 19 ? 13.188 -28.031 -28.719 1 98.81 19 GLY B C 1
ATOM 6397 O O . GLY B 1 19 ? 12.656 -27.422 -29.656 1 98.81 19 GLY B O 1
ATOM 6398 N N . CYS B 1 20 ? 13.648 -29.266 -28.797 1 98.88 20 CYS B N 1
ATOM 6399 C CA . CYS B 1 20 ? 13.461 -30.047 -30.016 1 98.88 20 CYS B CA 1
ATOM 6400 C C . CYS B 1 20 ? 11.977 -30.219 -30.312 1 98.88 20 CYS B C 1
ATOM 6402 O O . CYS B 1 20 ? 11.562 -30.156 -31.484 1 98.88 20 CYS B O 1
ATOM 6404 N N . SER B 1 21 ? 11.234 -30.469 -29.266 1 98.88 21 SER B N 1
ATOM 6405 C CA . SER B 1 21 ? 9.797 -30.625 -29.438 1 98.88 21 SER B CA 1
ATOM 6406 C C . SER B 1 21 ? 9.156 -29.344 -29.953 1 98.88 21 SER B C 1
ATOM 6408 O O . SER B 1 21 ? 8.289 -29.391 -30.828 1 98.88 21 SER B O 1
ATOM 6410 N N . VAL B 1 22 ? 9.523 -28.172 -29.406 1 98.88 22 VAL B N 1
ATOM 6411 C CA . VAL B 1 22 ? 8.984 -26.891 -29.859 1 98.88 22 VAL B CA 1
ATOM 6412 C C . VAL B 1 22 ? 9.312 -26.672 -31.328 1 98.88 22 VAL B C 1
ATOM 6414 O O . VAL B 1 22 ? 8.445 -26.312 -32.125 1 98.88 22 VAL B O 1
ATOM 6417 N N . ALA B 1 23 ? 10.57 -26.906 -31.719 1 98.88 23 ALA B N 1
ATOM 6418 C CA . ALA B 1 23 ? 10.992 -26.781 -33.125 1 98.88 23 ALA B CA 1
ATOM 6419 C C . ALA B 1 23 ? 10.188 -27.703 -34.031 1 98.88 23 ALA B C 1
ATOM 6421 O O . ALA B 1 23 ? 9.727 -27.297 -35.094 1 98.88 23 ALA B O 1
ATOM 6422 N N . TYR B 1 24 ? 10.031 -28.953 -33.594 1 98.81 24 TYR B N 1
ATOM 6423 C CA . TYR B 1 24 ? 9.281 -29.953 -34.344 1 98.81 24 TYR B CA 1
ATOM 6424 C C . TYR B 1 24 ? 7.859 -29.484 -34.594 1 98.81 24 TYR B C 1
ATOM 6426 O O . TYR B 1 24 ? 7.395 -29.531 -35.75 1 98.81 24 TYR B O 1
ATOM 6434 N N . HIS B 1 25 ? 7.207 -29.031 -33.625 1 98.88 25 HIS B N 1
ATOM 6435 C CA . HIS B 1 25 ? 5.789 -28.719 -33.75 1 98.88 25 HIS B CA 1
ATOM 6436 C C . HIS B 1 25 ? 5.59 -27.406 -34.5 1 98.88 25 HIS B C 1
ATOM 6438 O O . HIS B 1 25 ? 4.613 -27.266 -35.25 1 98.88 25 HIS B O 1
ATOM 6444 N N . LEU B 1 26 ? 6.477 -26.406 -34.25 1 98.81 26 LEU B N 1
ATOM 6445 C CA . LEU B 1 26 ? 6.363 -25.172 -35 1 98.81 26 LEU B CA 1
ATOM 6446 C C . LEU B 1 26 ? 6.531 -25.438 -36.5 1 98.81 26 LEU B C 1
ATOM 6448 O O . LEU B 1 26 ? 5.781 -24.906 -37.312 1 98.81 26 LEU B O 1
ATOM 6452 N N . THR B 1 27 ? 7.531 -26.266 -36.906 1 98.62 27 THR B N 1
ATOM 6453 C CA . THR B 1 27 ? 7.742 -26.578 -38.312 1 98.62 27 THR B CA 1
ATOM 6454 C C . THR B 1 27 ? 6.59 -27.422 -38.875 1 98.62 27 THR B C 1
ATOM 6456 O O . THR B 1 27 ? 6.23 -27.297 -40.031 1 98.62 27 THR B O 1
ATOM 6459 N N . LYS B 1 28 ? 6.055 -28.297 -38 1 98.19 28 LYS B N 1
ATOM 6460 C CA . LYS B 1 28 ? 4.895 -29.094 -38.406 1 98.19 28 LYS B CA 1
ATOM 6461 C C . LYS B 1 28 ? 3.709 -28.188 -38.75 1 98.19 28 LYS B C 1
ATOM 6463 O O . LYS B 1 28 ? 2.906 -28.516 -39.625 1 98.19 28 LYS B O 1
ATOM 6468 N N . LEU B 1 29 ? 3.602 -27.031 -38.094 1 98.25 29 LEU B N 1
ATOM 6469 C CA . LEU B 1 29 ? 2.555 -26.047 -38.375 1 98.25 29 LEU B CA 1
ATOM 6470 C C . LEU B 1 29 ? 2.879 -25.234 -39.594 1 98.25 29 LEU B C 1
ATOM 6472 O O . LEU B 1 29 ? 2.076 -24.406 -40.031 1 98.25 29 LEU B O 1
ATOM 6476 N N . GLY B 1 30 ? 4.086 -25.359 -40.156 1 98.12 30 GLY B N 1
ATOM 6477 C CA . GLY B 1 30 ? 4.438 -24.703 -41.406 1 98.12 30 GLY B CA 1
ATOM 6478 C C . GLY B 1 30 ? 5.348 -23.5 -41.219 1 98.12 30 GLY B C 1
ATOM 6479 O O . GLY B 1 30 ? 5.625 -22.766 -42.188 1 98.12 30 GLY B O 1
ATOM 6480 N N . TRP B 1 31 ? 5.77 -23.266 -39.969 1 98.12 31 TRP B N 1
ATOM 6481 C CA . TRP B 1 31 ? 6.652 -22.125 -39.75 1 98.12 31 TRP B CA 1
ATOM 6482 C C . TRP B 1 31 ? 7.965 -22.297 -40.5 1 98.12 31 TRP B C 1
ATOM 6484 O O . TRP B 1 31 ? 8.523 -23.406 -40.562 1 98.12 31 TRP B O 1
ATOM 6494 N N . LYS B 1 32 ? 8.367 -21.219 -41.062 1 93.62 32 LYS B N 1
ATOM 6495 C CA . LYS B 1 32 ? 9.672 -21.125 -41.719 1 93.62 32 LYS B CA 1
ATOM 6496 C C . LYS B 1 32 ? 10.641 -20.281 -40.906 1 93.62 32 LYS B C 1
ATOM 6498 O O . LYS B 1 32 ? 10.234 -19.562 -40 1 93.62 32 LYS B O 1
ATOM 6503 N N . ASP B 1 33 ? 11.945 -20.469 -41.031 1 96.25 33 ASP B N 1
ATOM 6504 C CA . ASP B 1 33 ? 12.969 -19.688 -40.344 1 96.25 33 ASP B CA 1
ATOM 6505 C C . ASP B 1 33 ? 12.961 -19.969 -38.844 1 96.25 33 ASP B C 1
ATOM 6507 O O . ASP B 1 33 ? 12.898 -19.047 -38.031 1 96.25 33 ASP B O 1
ATOM 6511 N N . VAL B 1 34 ? 12.82 -21.234 -38.5 1 98.69 34 VAL B N 1
ATOM 6512 C CA . VAL B 1 34 ? 12.945 -21.719 -37.125 1 98.69 34 VAL B CA 1
ATOM 6513 C C . VAL B 1 34 ? 14.406 -22.062 -36.844 1 98.69 34 VAL B C 1
ATOM 6515 O O . VAL B 1 34 ? 15 -22.891 -37.531 1 98.69 34 VAL B O 1
ATOM 6518 N N . VAL B 1 35 ? 14.984 -21.375 -35.812 1 98.81 35 VAL B N 1
ATOM 6519 C CA . VAL B 1 35 ? 16.375 -21.609 -35.438 1 98.81 35 VAL B CA 1
ATOM 6520 C C . VAL B 1 35 ? 16.469 -22.109 -34 1 98.81 35 VAL B C 1
ATOM 6522 O O . VAL B 1 35 ? 16.016 -21.422 -33.062 1 98.81 35 VAL B O 1
ATOM 6525 N N . LEU B 1 36 ? 16.938 -23.297 -33.812 1 98.81 36 LEU B N 1
ATOM 6526 C CA . LEU B 1 36 ? 17.234 -23.812 -32.469 1 98.81 36 LEU B CA 1
ATOM 6527 C C . LEU B 1 36 ? 18.719 -23.719 -32.188 1 98.81 36 LEU B C 1
ATOM 6529 O O . LEU B 1 36 ? 19.547 -24.219 -32.938 1 98.81 36 LEU B O 1
ATOM 6533 N N . LEU B 1 37 ? 19.047 -23.016 -31.109 1 98.62 37 LEU B N 1
ATOM 6534 C CA . LEU B 1 37 ? 20.438 -22.844 -30.703 1 98.62 37 LEU B CA 1
ATOM 6535 C C . LEU B 1 37 ? 20.734 -23.672 -29.453 1 98.62 37 LEU B C 1
ATOM 6537 O O . LEU B 1 37 ? 20.062 -23.531 -28.438 1 98.62 37 LEU B O 1
ATOM 6541 N N . GLU B 1 38 ? 21.688 -24.547 -29.516 1 98.19 38 GLU B N 1
ATOM 6542 C CA . GLU B 1 38 ? 22.188 -25.359 -28.406 1 98.19 38 GLU B CA 1
ATOM 6543 C C . GLU B 1 38 ? 23.641 -25.016 -28.094 1 98.19 38 GLU B C 1
ATOM 6545 O O . GLU B 1 38 ? 24.484 -25.016 -28.984 1 98.19 38 GLU B O 1
ATOM 6550 N N . ARG B 1 39 ? 23.906 -24.672 -26.844 1 96.75 39 ARG B N 1
ATOM 6551 C CA . ARG B 1 39 ? 25.203 -24.141 -26.438 1 96.75 39 ARG B CA 1
ATOM 6552 C C . ARG B 1 39 ? 26.297 -25.188 -26.641 1 96.75 39 ARG B C 1
ATOM 6554 O O . ARG B 1 39 ? 27.453 -24.844 -26.891 1 96.75 39 ARG B O 1
ATOM 6561 N N . LYS B 1 40 ? 25.984 -26.484 -26.484 1 97.5 40 LYS B N 1
ATOM 6562 C CA . LYS B 1 40 ? 26.922 -27.594 -26.672 1 97.5 40 LYS B CA 1
ATOM 6563 C C . LYS B 1 40 ? 26.375 -28.625 -27.656 1 97.5 40 LYS B C 1
ATOM 6565 O O . LYS B 1 40 ? 26.203 -28.328 -28.844 1 97.5 40 LYS B O 1
ATOM 6570 N N . GLN B 1 41 ? 25.891 -29.75 -27.109 1 97.94 41 GLN B N 1
ATOM 6571 C CA . GLN B 1 41 ? 25.328 -30.812 -27.953 1 97.94 41 GLN B CA 1
ATOM 6572 C C . GLN B 1 41 ? 23.891 -31.094 -27.578 1 97.94 41 GLN B C 1
ATOM 6574 O O . GLN B 1 41 ? 23.484 -30.922 -26.422 1 97.94 41 GLN B O 1
ATOM 6579 N N . LEU B 1 42 ? 23.156 -31.5 -28.609 1 98 42 LEU B N 1
ATOM 6580 C CA . LEU B 1 42 ? 21.781 -31.875 -28.312 1 98 42 LEU B CA 1
ATOM 6581 C C . LEU B 1 42 ? 21.734 -32.875 -27.172 1 98 42 LEU B C 1
ATOM 6583 O O . LEU B 1 42 ? 22.578 -33.781 -27.078 1 98 42 LEU B O 1
ATOM 6587 N N . THR B 1 43 ? 20.766 -32.688 -26.203 1 97.62 43 THR B N 1
ATOM 6588 C CA . THR B 1 43 ? 20.375 -33.594 -25.141 1 97.62 43 THR B CA 1
ATOM 6589 C C . THR B 1 43 ? 21.375 -33.531 -23.984 1 97.62 43 THR B C 1
ATOM 6591 O O . THR B 1 43 ? 21.156 -34.125 -22.922 1 97.62 43 THR B O 1
ATOM 6594 N N . CYS B 1 44 ? 22.453 -32.781 -24.031 1 96.44 44 CYS B N 1
ATOM 6595 C CA . CYS B 1 44 ? 23.594 -32.938 -23.141 1 96.44 44 CYS B CA 1
ATOM 6596 C C . CYS B 1 44 ? 23.312 -32.312 -21.781 1 96.44 44 CYS B C 1
ATOM 6598 O O . CYS B 1 44 ? 24.109 -32.469 -20.844 1 96.44 44 CYS B O 1
ATOM 6600 N N . GLY B 1 45 ? 22.203 -31.609 -21.656 1 94.88 45 GLY B N 1
ATOM 6601 C CA . GLY B 1 45 ? 21.812 -31.109 -20.344 1 94.88 45 GLY B CA 1
ATOM 6602 C C . GLY B 1 45 ? 21.234 -32.188 -19.438 1 94.88 45 GLY B C 1
ATOM 6603 O O . GLY B 1 45 ? 21.984 -33 -18.875 1 94.88 45 GLY B O 1
ATOM 6604 N N . THR B 1 46 ? 19.891 -32.219 -19.359 1 94.94 46 THR B N 1
ATOM 6605 C CA . THR B 1 46 ? 19.234 -33.156 -18.469 1 94.94 46 THR B CA 1
ATOM 6606 C C . THR B 1 46 ? 18.641 -34.312 -19.266 1 94.94 46 THR B C 1
ATOM 6608 O O . THR B 1 46 ? 18.453 -35.406 -18.734 1 94.94 46 THR B O 1
ATOM 6611 N N . THR B 1 47 ? 18.422 -34.219 -20.531 1 96.69 47 THR B N 1
ATOM 6612 C CA . THR B 1 47 ? 17.656 -35.125 -21.359 1 96.69 47 THR B CA 1
ATOM 6613 C C . THR B 1 47 ? 18.359 -36.5 -21.438 1 96.69 47 THR B C 1
ATOM 6615 O O . THR B 1 47 ? 17.734 -37.531 -21.281 1 96.69 47 THR B O 1
ATOM 6618 N N . TRP B 1 48 ? 19.672 -36.531 -21.562 1 95.56 48 TRP B N 1
ATOM 6619 C CA . TRP B 1 48 ? 20.406 -37.75 -21.922 1 95.56 48 TRP B CA 1
ATOM 6620 C C . TRP B 1 48 ? 20.391 -38.75 -20.781 1 95.56 48 TRP B C 1
ATOM 6622 O O . TRP B 1 48 ? 20.516 -39.938 -21 1 95.56 48 TRP B O 1
ATOM 6632 N N . HIS B 1 49 ? 20.281 -38.25 -19.594 1 93.81 49 HIS B N 1
ATOM 6633 C CA . HIS B 1 49 ? 20.375 -39.188 -18.484 1 93.81 49 HIS B CA 1
ATOM 6634 C C . HIS B 1 49 ? 19.016 -39.406 -17.828 1 93.81 49 HIS B C 1
ATOM 6636 O O . HIS B 1 49 ? 18.938 -39.938 -16.734 1 93.81 49 HIS B O 1
ATOM 6642 N N . ALA B 1 50 ? 17.938 -38.875 -18.438 1 95.69 50 ALA B N 1
ATOM 6643 C CA . ALA B 1 50 ? 16.594 -39.125 -17.922 1 95.69 50 ALA B CA 1
ATOM 6644 C C . ALA B 1 50 ? 16.266 -40.625 -17.922 1 95.69 50 ALA B C 1
ATOM 6646 O O . ALA B 1 50 ? 16.766 -41.375 -18.766 1 95.69 50 ALA B O 1
ATOM 6647 N N . ALA B 1 51 ? 15.43 -41.031 -17.016 1 94.75 51 ALA B N 1
ATOM 6648 C CA . ALA B 1 51 ? 15.055 -42.438 -16.891 1 94.75 51 ALA B CA 1
ATOM 6649 C C . ALA B 1 51 ? 14.164 -42.875 -18.047 1 94.75 51 ALA B C 1
ATOM 6651 O O . ALA B 1 51 ? 14.062 -44.062 -18.359 1 94.75 51 ALA B O 1
ATOM 6652 N N . GLY B 1 52 ? 13.492 -41.938 -18.656 1 96.44 52 GLY B N 1
ATOM 6653 C CA . GLY B 1 52 ? 12.695 -42.219 -19.828 1 96.44 52 GLY B CA 1
ATOM 6654 C C . GLY B 1 52 ? 11.344 -42.812 -19.5 1 96.44 52 GLY B C 1
ATOM 6655 O O . GLY B 1 52 ? 10.758 -43.531 -20.328 1 96.44 52 GLY B O 1
ATOM 6656 N N . LEU B 1 53 ? 10.875 -42.594 -18.297 1 96.94 53 LEU B N 1
ATOM 6657 C CA . LEU B 1 53 ? 9.555 -43.062 -17.906 1 96.94 53 LEU B CA 1
ATOM 6658 C C . LEU B 1 53 ? 8.461 -42.25 -18.578 1 96.94 53 LEU B C 1
ATOM 6660 O O . LEU B 1 53 ? 8.547 -41 -18.625 1 96.94 53 LEU B O 1
ATOM 6664 N N . ILE B 1 54 ? 7.492 -42.875 -19.141 1 97.44 54 ILE B N 1
ATOM 6665 C CA . ILE B 1 54 ? 6.414 -42.219 -19.875 1 97.44 54 ILE B CA 1
ATOM 6666 C C . ILE B 1 54 ? 5.066 -42.625 -19.281 1 97.44 54 ILE B C 1
ATOM 6668 O O . ILE B 1 54 ? 4.465 -43.625 -19.719 1 97.44 54 ILE B O 1
ATOM 6672 N N . GLY B 1 55 ? 4.652 -41.875 -18.281 1 96.06 55 GLY B N 1
ATOM 6673 C CA . GLY B 1 55 ? 3.328 -42 -17.703 1 96.06 55 GLY B CA 1
ATOM 6674 C C . GLY B 1 55 ? 2.297 -41.094 -18.328 1 96.06 55 GLY B C 1
ATOM 6675 O O . GLY B 1 55 ? 2.611 -39.969 -18.719 1 96.06 55 GLY B O 1
ATOM 6676 N N . GLN B 1 56 ? 1.04 -41.5 -18.359 1 94.75 56 GLN B N 1
ATOM 6677 C CA . GLN B 1 56 ? 0.015 -40.75 -19.062 1 94.75 56 GLN B CA 1
ATOM 6678 C C . GLN B 1 56 ? -0.905 -40.031 -18.078 1 94.75 56 GLN B C 1
ATOM 6680 O O . GLN B 1 56 ? -1.344 -38.906 -18.328 1 94.75 56 GLN B O 1
ATOM 6685 N N . LEU B 1 57 ? -1.221 -40.594 -16.922 1 95.44 57 LEU B N 1
ATOM 6686 C CA . LEU B 1 57 ? -2.111 -39.969 -15.953 1 95.44 57 LEU B CA 1
ATOM 6687 C C . LEU B 1 57 ? -1.396 -38.844 -15.203 1 95.44 57 LEU B C 1
ATOM 6689 O O . LEU B 1 57 ? -0.292 -39.031 -14.688 1 95.44 57 LEU B O 1
ATOM 6693 N N . ARG B 1 58 ? -1.986 -37.656 -15.242 1 94.56 58 ARG B N 1
ATOM 6694 C CA . ARG B 1 58 ? -1.485 -36.5 -14.5 1 94.56 58 ARG B CA 1
ATOM 6695 C C . ARG B 1 58 ? -2.561 -35.938 -13.57 1 94.56 58 ARG B C 1
ATOM 6697 O O . ARG B 1 58 ? -3.631 -36.531 -13.422 1 94.56 58 ARG B O 1
ATOM 6704 N N . ALA B 1 59 ? -2.244 -34.812 -12.945 1 91 59 ALA B N 1
ATOM 6705 C CA . ALA B 1 59 ? -3.051 -34.281 -11.852 1 91 59 ALA B CA 1
ATOM 6706 C C . ALA B 1 59 ? -4.32 -33.625 -12.375 1 91 59 ALA B C 1
ATOM 6708 O O . ALA B 1 59 ? -5.258 -33.375 -11.609 1 91 59 ALA B O 1
ATOM 6709 N N . SER B 1 60 ? -4.434 -33.344 -13.648 1 95.06 60 SER B N 1
ATOM 6710 C CA . SER B 1 60 ? -5.621 -32.719 -14.242 1 95.06 60 SER B CA 1
ATOM 6711 C C . SER B 1 60 ? -5.914 -33.312 -15.617 1 95.06 60 SER B C 1
ATOM 6713 O O . SER B 1 60 ? -5.07 -33.969 -16.203 1 95.06 60 SER B O 1
ATOM 6715 N N . ALA B 1 61 ? -7.066 -33 -16.047 1 96.44 61 ALA B N 1
ATOM 6716 C CA . ALA B 1 61 ? -7.496 -33.531 -17.359 1 96.44 61 ALA B CA 1
ATOM 6717 C C . ALA B 1 61 ? -6.621 -32.969 -18.469 1 96.44 61 ALA B C 1
ATOM 6719 O O . ALA B 1 61 ? -6.227 -33.719 -19.375 1 96.44 61 ALA B O 1
ATOM 6720 N N . ASN B 1 62 ? -6.324 -31.688 -18.453 1 97 62 ASN B N 1
ATOM 6721 C CA . ASN B 1 62 ? -5.543 -31.062 -19.516 1 97 62 ASN B CA 1
ATOM 6722 C C . ASN B 1 62 ? -4.09 -31.531 -19.484 1 97 62 ASN B C 1
ATOM 6724 O O . ASN B 1 62 ? -3.482 -31.734 -20.547 1 97 62 ASN B O 1
ATOM 6728 N N . MET B 1 63 ? -3.498 -31.734 -18.297 1 96.88 63 MET B N 1
ATOM 6729 C CA . MET B 1 63 ? -2.146 -32.281 -18.219 1 96.88 63 MET B CA 1
ATOM 6730 C C . MET B 1 63 ? -2.111 -33.719 -18.688 1 96.88 63 MET B C 1
ATOM 6732 O O . MET B 1 63 ? -1.134 -34.156 -19.297 1 96.88 63 MET B O 1
ATOM 6736 N N . THR B 1 64 ? -3.162 -34.469 -18.359 1 97.88 64 THR B N 1
ATOM 6737 C CA . THR B 1 64 ? -3.277 -35.844 -18.859 1 97.88 64 THR B CA 1
ATOM 6738 C C . THR B 1 64 ? -3.377 -35.844 -20.375 1 97.88 64 THR B C 1
ATOM 6740 O O . THR B 1 64 ? -2.748 -36.688 -21.047 1 97.88 64 THR B O 1
ATOM 6743 N N . LYS B 1 65 ? -4.137 -34.906 -20.922 1 97.44 65 LYS B N 1
ATOM 6744 C CA . LYS B 1 65 ? -4.254 -34.75 -22.375 1 97.44 65 LYS B CA 1
ATOM 6745 C C . LYS B 1 65 ? -2.887 -34.531 -23.016 1 97.44 65 LYS B C 1
ATOM 6747 O O . LYS B 1 65 ? -2.57 -35.156 -24.031 1 97.44 65 LYS B O 1
ATOM 6752 N N . LEU B 1 66 ? -2.08 -33.75 -22.453 1 97.88 66 LEU B N 1
ATOM 6753 C CA . LEU B 1 66 ? -0.75 -33.438 -22.969 1 97.88 66 LEU B CA 1
ATOM 6754 C C . LEU B 1 66 ? 0.161 -34.656 -22.859 1 97.88 66 LEU B C 1
ATOM 6756 O O . LEU B 1 66 ? 0.945 -34.938 -23.766 1 97.88 66 LEU B O 1
ATOM 6760 N N . ALA B 1 67 ? 0.062 -35.375 -21.734 1 97.75 67 ALA B N 1
ATOM 6761 C CA . ALA B 1 67 ? 0.874 -36.562 -21.547 1 97.75 67 ALA B CA 1
ATOM 6762 C C . ALA B 1 67 ? 0.485 -37.656 -22.547 1 97.75 67 ALA B C 1
ATOM 6764 O O . ALA B 1 67 ? 1.352 -38.344 -23.109 1 97.75 67 ALA B O 1
ATOM 6765 N N . LYS B 1 68 ? -0.796 -37.844 -22.766 1 97.38 68 LYS B N 1
ATOM 6766 C CA . LYS B 1 68 ? -1.274 -38.812 -23.734 1 97.38 68 LYS B CA 1
ATOM 6767 C C . LYS B 1 68 ? -0.775 -38.469 -25.141 1 97.38 68 LYS B C 1
ATOM 6769 O O . LYS B 1 68 ? -0.343 -39.375 -25.875 1 97.38 68 LYS B O 1
ATOM 6774 N N . TYR B 1 69 ? -0.879 -37.219 -25.5 1 98.06 69 TYR B N 1
ATOM 6775 C CA . TYR B 1 69 ? -0.368 -36.781 -26.797 1 98.06 69 TYR B CA 1
ATOM 6776 C C . TYR B 1 69 ? 1.107 -37.125 -26.938 1 98.06 69 TYR B C 1
ATOM 6778 O O . TYR B 1 69 ? 1.538 -37.594 -28.016 1 98.06 69 TYR B O 1
ATOM 6786 N N . SER B 1 70 ? 1.901 -36.906 -25.953 1 98.19 70 SER B N 1
ATOM 6787 C CA . SER B 1 70 ? 3.33 -37.219 -25.984 1 98.19 70 SER B CA 1
ATOM 6788 C C . SER B 1 70 ? 3.58 -38.688 -26.281 1 98.19 70 SER B C 1
ATOM 6790 O O . SER B 1 70 ? 4.406 -39.031 -27.125 1 98.19 70 SER B O 1
ATOM 6792 N N . ALA B 1 71 ? 2.865 -39.531 -25.531 1 97 71 ALA B N 1
ATOM 6793 C CA . ALA B 1 71 ? 3.023 -40.969 -25.734 1 97 71 ALA B CA 1
ATOM 6794 C C . ALA B 1 71 ? 2.688 -41.375 -27.172 1 97 71 ALA B C 1
ATOM 6796 O O . ALA B 1 71 ? 3.43 -42.125 -27.797 1 97 71 ALA B O 1
ATOM 6797 N N . ASP B 1 72 ? 1.597 -40.875 -27.625 1 96.56 72 ASP B N 1
ATOM 6798 C CA . ASP B 1 72 ? 1.18 -41.156 -29 1 96.56 72 ASP B CA 1
ATOM 6799 C C . ASP B 1 72 ? 2.217 -40.656 -30 1 96.56 72 ASP B C 1
ATOM 6801 O O . ASP B 1 72 ? 2.533 -41.375 -30.969 1 96.56 72 ASP B O 1
ATOM 6805 N N . LEU B 1 73 ? 2.688 -39.5 -29.781 1 98 73 LEU B N 1
ATOM 6806 C CA . LEU B 1 73 ? 3.693 -38.938 -30.656 1 98 73 LEU B CA 1
ATOM 6807 C C . LEU B 1 73 ? 4.941 -39.781 -30.719 1 98 73 LEU B C 1
ATOM 6809 O O . LEU B 1 73 ? 5.473 -40.062 -31.797 1 98 73 LEU B O 1
ATOM 6813 N N . TYR B 1 74 ? 5.449 -40.188 -29.594 1 97.75 74 TYR B N 1
ATOM 6814 C CA . TYR B 1 74 ? 6.684 -40.969 -29.516 1 97.75 74 TYR B CA 1
ATOM 6815 C C . TYR B 1 74 ? 6.539 -42.281 -30.25 1 97.75 74 TYR B C 1
ATOM 6817 O O . TYR B 1 74 ? 7.508 -42.812 -30.812 1 97.75 74 TYR B O 1
ATOM 6825 N N . GLY B 1 75 ? 5.371 -42.844 -30.156 1 94.56 75 GLY B N 1
ATOM 6826 C CA . GLY B 1 75 ? 5.105 -44.094 -30.875 1 94.56 75 GLY B CA 1
ATOM 6827 C C . GLY B 1 75 ? 5.145 -43.906 -32.375 1 94.56 75 GLY B C 1
ATOM 6828 O O . GLY B 1 75 ? 5.445 -44.844 -33.125 1 94.56 75 GLY B O 1
ATOM 6829 N N . GLY B 1 76 ? 4.93 -42.719 -32.844 1 95 76 GLY B N 1
ATOM 6830 C CA . GLY B 1 76 ? 4.805 -42.469 -34.281 1 95 76 GLY B CA 1
ATOM 6831 C C . GLY B 1 76 ? 6.043 -41.844 -34.875 1 95 76 GLY B C 1
ATOM 6832 O O . GLY B 1 76 ? 6.211 -41.844 -36.125 1 95 76 GLY B O 1
ATOM 6833 N N . LEU B 1 77 ? 6.996 -41.375 -34.188 1 96.81 77 LEU B N 1
ATOM 6834 C CA . LEU B 1 77 ? 8.117 -40.594 -34.656 1 96.81 77 LEU B CA 1
ATOM 6835 C C . LEU B 1 77 ? 9.023 -41.406 -35.562 1 96.81 77 LEU B C 1
ATOM 6837 O O . LEU B 1 77 ? 9.609 -40.844 -36.5 1 96.81 77 LEU B O 1
ATOM 6841 N N . GLU B 1 78 ? 9.18 -42.719 -35.219 1 95.38 78 GLU B N 1
ATOM 6842 C CA . GLU B 1 78 ? 10.07 -43.531 -36.031 1 95.38 78 GLU B CA 1
ATOM 6843 C C . GLU B 1 78 ? 9.578 -43.625 -37.469 1 95.38 78 GLU B C 1
ATOM 6845 O O . GLU B 1 78 ? 10.383 -43.594 -38.406 1 95.38 78 GLU B O 1
ATOM 6850 N N . THR B 1 79 ? 8.359 -43.75 -37.625 1 96.38 79 THR B N 1
ATOM 6851 C CA . THR B 1 79 ? 7.773 -43.812 -38.938 1 96.38 79 THR B CA 1
ATOM 6852 C C . THR B 1 79 ? 8.023 -42.5 -39.719 1 96.38 79 THR B C 1
ATOM 6854 O O . THR B 1 79 ? 8.289 -42.531 -40.906 1 96.38 79 THR B O 1
ATOM 6857 N N . GLU B 1 80 ? 7.957 -41.469 -38.969 1 95.38 80 GLU B N 1
ATOM 6858 C CA . GLU B 1 80 ? 8.078 -40.156 -39.594 1 95.38 80 GLU B CA 1
ATOM 6859 C C . GLU B 1 80 ? 9.539 -39.812 -39.875 1 95.38 80 GLU B C 1
ATOM 6861 O O . GLU B 1 80 ? 9.867 -39.188 -40.875 1 95.38 80 GLU B O 1
ATOM 6866 N N . THR B 1 81 ? 10.43 -40.156 -38.969 1 96.81 81 THR B N 1
ATOM 6867 C CA . THR B 1 81 ? 11.781 -39.594 -39 1 96.81 81 THR B CA 1
ATOM 6868 C C . THR B 1 81 ? 12.812 -40.688 -39.312 1 96.81 81 THR B C 1
ATOM 6870 O O . THR B 1 81 ? 13.953 -40.375 -39.656 1 96.81 81 THR B O 1
ATOM 6873 N N . GLY B 1 82 ? 12.469 -41.938 -39.156 1 96.12 82 GLY B N 1
ATOM 6874 C CA . GLY B 1 82 ? 13.383 -43.031 -39.344 1 96.12 82 GLY B CA 1
ATOM 6875 C C . GLY B 1 82 ? 14.234 -43.344 -38.125 1 96.12 82 GLY B C 1
ATOM 6876 O O . GLY B 1 82 ? 15.055 -44.25 -38.125 1 96.12 82 GLY B O 1
ATOM 6877 N N . LEU B 1 83 ? 14.047 -42.625 -37.125 1 96.69 83 LEU B N 1
ATOM 6878 C CA . LEU B 1 83 ? 14.812 -42.844 -35.906 1 96.69 83 LEU B CA 1
ATOM 6879 C C . LEU B 1 83 ? 13.938 -43.469 -34.812 1 96.69 83 LEU B C 1
ATOM 6881 O O . LEU B 1 83 ? 12.875 -42.938 -34.469 1 96.69 83 LEU B O 1
ATOM 6885 N N . ALA B 1 84 ? 14.398 -44.562 -34.312 1 96.19 84 ALA B N 1
ATOM 6886 C CA . ALA B 1 84 ? 13.664 -45.281 -33.281 1 96.19 84 ALA B CA 1
ATOM 6887 C C . ALA B 1 84 ? 13.727 -44.531 -31.953 1 96.19 84 ALA B C 1
ATOM 6889 O O . ALA B 1 84 ? 14.781 -44 -31.578 1 96.19 84 ALA B O 1
ATOM 6890 N N . THR B 1 85 ? 12.625 -44.406 -31.344 1 96.5 85 THR B N 1
ATOM 6891 C CA . THR B 1 85 ? 12.547 -43.656 -30.094 1 96.5 85 THR B CA 1
ATOM 6892 C C . THR B 1 85 ? 12.742 -44.594 -28.906 1 96.5 85 THR B C 1
ATOM 6894 O O . THR B 1 85 ? 12.977 -44.156 -27.781 1 96.5 85 THR B O 1
ATOM 6897 N N . GLY B 1 86 ? 12.578 -45.906 -29.141 1 94.94 86 GLY B N 1
ATOM 6898 C CA . GLY B 1 86 ? 12.656 -46.875 -28.062 1 94.94 86 GLY B CA 1
ATOM 6899 C C . GLY B 1 86 ? 11.391 -46.938 -27.234 1 94.94 86 GLY B C 1
ATOM 6900 O O . GLY B 1 86 ? 11.367 -47.594 -26.188 1 94.94 86 GLY B O 1
ATOM 6901 N N . PHE B 1 87 ? 10.359 -46.344 -27.609 1 95.38 87 PHE B N 1
ATOM 6902 C CA . PHE B 1 87 ? 9.117 -46.312 -26.828 1 95.38 87 PHE B CA 1
ATOM 6903 C C . PHE B 1 87 ? 8.477 -47.688 -26.781 1 95.38 87 PHE B C 1
ATOM 6905 O O . PHE B 1 87 ? 8.297 -48.344 -27.828 1 95.38 87 PHE B O 1
ATOM 6912 N N . LYS B 1 88 ? 8.25 -48.156 -25.578 1 94.81 88 LYS B N 1
ATOM 6913 C CA . LYS B 1 88 ? 7.551 -49.406 -25.312 1 94.81 88 LYS B CA 1
ATOM 6914 C C . LYS B 1 88 ? 6.453 -49.219 -24.266 1 94.81 88 LYS B C 1
ATOM 6916 O O . LYS B 1 88 ? 6.691 -48.625 -23.203 1 94.81 88 LYS B O 1
ATOM 6921 N N . GLN B 1 89 ? 5.324 -49.719 -24.609 1 95.19 89 GLN B N 1
ATOM 6922 C CA . GLN B 1 89 ? 4.207 -49.656 -23.672 1 95.19 89 GLN B CA 1
ATOM 6923 C C . GLN B 1 89 ? 4.195 -50.875 -22.75 1 95.19 89 GLN B C 1
ATOM 6925 O O . GLN B 1 89 ? 3.34 -51.75 -22.875 1 95.19 89 GLN B O 1
ATOM 6930 N N . VAL B 1 90 ? 5 -50.844 -21.797 1 96.5 90 VAL B N 1
ATOM 6931 C CA . VAL B 1 90 ? 5.16 -51.969 -20.891 1 96.5 90 VAL B CA 1
ATOM 6932 C C . VAL B 1 90 ? 4.203 -51.812 -19.703 1 96.5 90 VAL B C 1
ATOM 6934 O O . VAL B 1 90 ? 4.082 -52.719 -18.875 1 96.5 90 VAL B O 1
ATOM 6937 N N . GLY B 1 91 ? 3.477 -50.688 -19.609 1 97.06 91 GLY B N 1
ATOM 6938 C CA . GLY B 1 91 ? 2.613 -50.406 -18.469 1 97.06 91 GLY B CA 1
ATOM 6939 C C . GLY B 1 91 ? 3.375 -49.969 -17.234 1 97.06 91 GLY B C 1
ATOM 6940 O O . GLY B 1 91 ? 4.605 -49.875 -17.25 1 97.06 91 GLY B O 1
ATOM 6941 N N . SER B 1 92 ? 2.656 -49.594 -16.219 1 98 92 SER B N 1
ATOM 6942 C CA . SER B 1 92 ? 3.262 -49.25 -14.945 1 98 92 SER B CA 1
ATOM 6943 C C . SER B 1 92 ? 2.389 -49.656 -13.773 1 98 92 SER B C 1
ATOM 6945 O O . SER B 1 92 ? 1.173 -49.812 -13.914 1 98 92 SER B O 1
ATOM 6947 N N . ILE B 1 93 ? 2.988 -50 -12.664 1 98.12 93 ILE B N 1
ATOM 6948 C CA . ILE B 1 93 ? 2.326 -50.312 -11.406 1 98.12 93 ILE B CA 1
ATOM 6949 C C . ILE B 1 93 ? 2.797 -49.375 -10.305 1 98.12 93 ILE B C 1
ATOM 6951 O O . ILE B 1 93 ? 3.998 -49.125 -10.164 1 98.12 93 ILE B O 1
ATOM 6955 N N . SER B 1 94 ? 1.917 -48.75 -9.625 1 98.31 94 SER B N 1
ATOM 6956 C CA . SER B 1 94 ? 2.205 -48.031 -8.391 1 98.31 94 SER B CA 1
ATOM 6957 C C . SER B 1 94 ? 1.671 -48.781 -7.176 1 98.31 94 SER B C 1
ATOM 6959 O O . SER B 1 94 ? 0.528 -49.25 -7.176 1 98.31 94 SER B O 1
ATOM 6961 N N . VAL B 1 95 ? 2.477 -48.844 -6.121 1 98 95 VAL B N 1
ATOM 6962 C CA . VAL B 1 95 ? 2.135 -49.625 -4.953 1 98 95 VAL B CA 1
ATOM 6963 C C . VAL B 1 95 ? 1.94 -48.719 -3.742 1 98 95 VAL B C 1
ATOM 6965 O O . VAL B 1 95 ? 2.654 -47.719 -3.586 1 98 95 VAL B O 1
ATOM 6968 N N . ALA B 1 96 ? 0.924 -49.062 -2.928 1 98.56 96 ALA B N 1
ATOM 6969 C CA . ALA B 1 96 ? 0.66 -48.344 -1.675 1 98.56 96 ALA B CA 1
ATOM 6970 C C . ALA B 1 96 ? 1.108 -49.188 -0.475 1 98.56 96 ALA B C 1
ATOM 6972 O O . ALA B 1 96 ? 0.806 -50.375 -0.39 1 98.56 96 ALA B O 1
ATOM 6973 N N . LEU B 1 97 ? 1.855 -48.562 0.476 1 98.31 97 LEU B N 1
ATOM 6974 C CA . LEU B 1 97 ? 2.301 -49.25 1.677 1 98.31 97 LEU B CA 1
ATOM 6975 C C . LEU B 1 97 ? 1.533 -48.781 2.902 1 98.31 97 LEU B C 1
ATOM 6977 O O . LEU B 1 97 ? 1.732 -49.281 4.008 1 98.31 97 LEU B O 1
ATOM 6981 N N . THR B 1 98 ? 0.74 -47.75 2.809 1 98.12 98 THR B N 1
ATOM 6982 C CA . THR B 1 98 ? -0.118 -47.219 3.863 1 98.12 98 THR B CA 1
ATOM 6983 C C . THR B 1 98 ? -1.56 -47.094 3.377 1 98.12 98 THR B C 1
ATOM 6985 O O . THR B 1 98 ? -1.816 -47.125 2.172 1 98.12 98 THR B O 1
ATOM 6988 N N . ASP B 1 99 ? -2.453 -47 4.324 1 97.56 99 ASP B N 1
ATOM 6989 C CA . ASP B 1 99 ? -3.857 -46.812 3.969 1 97.56 99 ASP B CA 1
ATOM 6990 C C . ASP B 1 99 ? -4.082 -45.469 3.309 1 97.56 99 ASP B C 1
ATOM 6992 O O . ASP B 1 99 ? -4.934 -45.344 2.424 1 97.56 99 ASP B O 1
ATOM 6996 N N . ALA B 1 100 ? -3.379 -44.5 3.75 1 97.75 100 ALA B N 1
ATOM 6997 C CA . ALA B 1 100 ? -3.486 -43.156 3.146 1 97.75 100 ALA B CA 1
ATOM 6998 C C . ALA B 1 100 ? -3.053 -43.188 1.683 1 97.75 100 ALA B C 1
ATOM 7000 O O . ALA B 1 100 ? -3.717 -42.594 0.82 1 97.75 100 ALA B O 1
ATOM 7001 N N . ARG B 1 101 ? -1.932 -43.875 1.378 1 98.31 101 ARG B N 1
ATOM 7002 C CA . ARG B 1 101 ? -1.457 -43.969 0.003 1 98.31 101 ARG B CA 1
ATOM 7003 C C . ARG B 1 101 ? -2.426 -44.812 -0.845 1 98.31 101 ARG B C 1
ATOM 7005 O O . ARG B 1 101 ? -2.611 -44.531 -2.031 1 98.31 101 ARG B O 1
ATOM 7012 N N . LYS B 1 102 ? -2.979 -45.844 -0.232 1 98.38 102 LYS B N 1
ATOM 7013 C CA . LYS B 1 102 ? -4.004 -46.625 -0.934 1 98.38 102 LYS B CA 1
ATOM 7014 C C . LYS B 1 102 ? -5.16 -45.719 -1.368 1 98.38 102 LYS B C 1
ATOM 7016 O O . LYS B 1 102 ? -5.602 -45.781 -2.518 1 98.38 102 LYS B O 1
ATOM 7021 N N . GLU B 1 103 ? -5.625 -44.906 -0.45 1 97.44 103 GLU B N 1
ATOM 7022 C CA . GLU B 1 103 ? -6.695 -43.969 -0.765 1 97.44 103 GLU B CA 1
ATOM 7023 C C . GLU B 1 103 ? -6.297 -43.031 -1.903 1 97.44 103 GLU B C 1
ATOM 7025 O O . GLU B 1 103 ? -7.082 -42.781 -2.82 1 97.44 103 GLU B O 1
ATOM 7030 N N . GLU B 1 104 ? -5.102 -42.469 -1.866 1 97.62 104 GLU B N 1
ATOM 7031 C CA . GLU B 1 104 ? -4.605 -41.594 -2.914 1 97.62 104 GLU B CA 1
ATOM 7032 C C . GLU B 1 104 ? -4.609 -42.281 -4.273 1 97.62 104 GLU B C 1
ATOM 7034 O O . GLU B 1 104 ? -5.09 -41.719 -5.262 1 97.62 104 GLU B O 1
ATOM 7039 N N . LEU B 1 105 ? -4.07 -43.531 -4.332 1 98.19 105 LEU B N 1
ATOM 7040 C CA . LEU B 1 105 ? -3.969 -44.25 -5.582 1 98.19 105 LEU B CA 1
ATOM 7041 C C . LEU B 1 105 ? -5.352 -44.562 -6.145 1 98.19 105 LEU B C 1
ATOM 7043 O O . LEU B 1 105 ? -5.566 -44.5 -7.355 1 98.19 105 LEU B O 1
ATOM 7047 N N . PHE B 1 106 ? -6.254 -44.938 -5.25 1 98.19 106 PHE B N 1
ATOM 7048 C CA . PHE B 1 106 ? -7.598 -45.281 -5.707 1 98.19 106 PHE B CA 1
ATOM 7049 C C . PHE B 1 106 ? -8.344 -44.031 -6.18 1 98.19 106 PHE B C 1
ATOM 7051 O O . PHE B 1 106 ? -9.117 -44.094 -7.137 1 98.19 106 PHE B O 1
ATOM 7058 N N . ARG B 1 107 ? -8.195 -42.906 -5.523 1 97.69 107 ARG B N 1
ATOM 7059 C CA . ARG B 1 107 ? -8.727 -41.656 -6.043 1 97.69 107 ARG B CA 1
ATOM 7060 C C . ARG B 1 107 ? -8.125 -41.344 -7.406 1 97.69 107 ARG B C 1
ATOM 7062 O O . ARG B 1 107 ? -8.82 -40.844 -8.289 1 97.69 107 ARG B O 1
ATOM 7069 N N . GLY B 1 108 ? -6.797 -41.562 -7.508 1 97.69 108 GLY B N 1
ATOM 7070 C CA . GLY B 1 108 ? -6.145 -41.406 -8.797 1 97.69 108 GLY B CA 1
ATOM 7071 C C . GLY B 1 108 ? -6.734 -42.312 -9.875 1 97.69 108 GLY B C 1
ATOM 7072 O O . GLY B 1 108 ? -6.879 -41.906 -11.023 1 97.69 108 GLY B O 1
ATOM 7073 N N . ALA B 1 109 ? -7.031 -43.531 -9.492 1 98.12 109 ALA B N 1
ATOM 7074 C CA . ALA B 1 109 ? -7.652 -44.469 -10.438 1 98.12 109 ALA B CA 1
ATOM 7075 C C . ALA B 1 109 ? -9.016 -43.938 -10.891 1 98.12 109 ALA B C 1
ATOM 7077 O O . ALA B 1 109 ? -9.352 -44.031 -12.07 1 98.12 109 ALA B O 1
ATOM 7078 N N . SER B 1 110 ? -9.789 -43.469 -9.945 1 97.62 110 SER B N 1
ATOM 7079 C CA . SER B 1 110 ? -11.062 -42.844 -10.289 1 97.62 110 SER B CA 1
ATOM 7080 C C . SER B 1 110 ? -10.867 -41.719 -11.281 1 97.62 110 SER B C 1
ATOM 7082 O O . SER B 1 110 ? -11.57 -41.625 -12.289 1 97.62 110 SER B O 1
ATOM 7084 N N . MET B 1 111 ? -9.961 -40.875 -11.016 1 97.19 111 MET B N 1
ATOM 7085 C CA . MET B 1 111 ? -9.641 -39.75 -11.883 1 97.19 111 MET B CA 1
ATOM 7086 C C . MET B 1 111 ? -9.25 -40.219 -13.273 1 97.19 111 MET B C 1
ATOM 7088 O O . MET B 1 111 ? -9.68 -39.656 -14.273 1 97.19 111 MET B O 1
ATOM 7092 N N . ALA B 1 112 ? -8.453 -41.25 -13.344 1 97.69 112 ALA B N 1
ATOM 7093 C CA . ALA B 1 112 ? -8.016 -41.812 -14.617 1 97.69 112 ALA B CA 1
ATOM 7094 C C . ALA B 1 112 ? -9.211 -42.25 -15.469 1 97.69 112 ALA B C 1
ATOM 7096 O O . ALA B 1 112 ? -9.234 -42 -16.672 1 97.69 112 ALA B O 1
ATOM 7097 N N . ARG B 1 113 ? -10.156 -42.812 -14.867 1 96.56 113 ARG B N 1
ATOM 7098 C CA . ARG B 1 113 ? -11.359 -43.25 -15.578 1 96.56 113 ARG B CA 1
ATOM 7099 C C . ARG B 1 113 ? -12.086 -42.062 -16.188 1 96.56 113 ARG B C 1
ATOM 7101 O O . ARG B 1 113 ? -12.547 -42.094 -17.328 1 96.56 113 ARG B O 1
ATOM 7108 N N . ALA B 1 114 ? -12.148 -41.031 -15.406 1 96.56 114 ALA B N 1
ATOM 7109 C CA . ALA B 1 114 ? -12.82 -39.844 -15.883 1 96.56 114 ALA B CA 1
ATOM 7110 C C . ALA B 1 114 ? -12.031 -39.188 -17.016 1 96.56 114 ALA B C 1
ATOM 7112 O O . ALA B 1 114 ? -12.617 -38.562 -17.906 1 96.56 114 ALA B O 1
ATOM 7113 N N . PHE B 1 115 ? -10.695 -39.312 -16.984 1 96.94 115 PHE B N 1
ATOM 7114 C CA . PHE B 1 115 ? -9.836 -38.688 -17.969 1 96.94 115 PHE B CA 1
ATOM 7115 C C . PHE B 1 115 ? -9.625 -39.562 -19.188 1 96.94 115 PHE B C 1
ATOM 7117 O O . PHE B 1 115 ? -8.938 -39.188 -20.141 1 96.94 115 PHE B O 1
ATOM 7124 N N . GLY B 1 116 ? -10.133 -40.719 -19.156 1 94.81 116 GLY B N 1
ATOM 7125 C CA . GLY B 1 116 ? -10.047 -41.656 -20.281 1 94.81 116 GLY B CA 1
ATOM 7126 C C . GLY B 1 116 ? -8.734 -42.406 -20.328 1 94.81 116 GLY B C 1
ATOM 7127 O O . GLY B 1 116 ? -8.234 -42.719 -21.406 1 94.81 116 GLY B O 1
ATOM 7128 N N . VAL B 1 117 ? -8.125 -42.656 -19.234 1 96.88 117 VAL B N 1
ATOM 7129 C CA . VAL B 1 117 ? -6.91 -43.469 -19.125 1 96.88 117 VAL B CA 1
ATOM 7130 C C . VAL B 1 117 ? -7.238 -44.812 -18.531 1 96.88 117 VAL B C 1
ATOM 7132 O O . VAL B 1 117 ? -7.785 -44.906 -17.422 1 96.88 117 VAL B O 1
ATOM 7135 N N . PRO B 1 118 ? -6.926 -45.875 -19.25 1 97.19 118 PRO B N 1
ATOM 7136 C CA . PRO B 1 118 ? -7.184 -47.188 -18.672 1 97.19 118 PRO B CA 1
ATOM 7137 C C . PRO B 1 118 ? -6.406 -47.438 -17.391 1 97.19 118 PRO B C 1
ATOM 7139 O O . PRO B 1 118 ? -5.223 -47.125 -17.297 1 97.19 118 PRO B O 1
ATOM 7142 N N . VAL B 1 119 ? -7.141 -48.031 -16.391 1 97.75 119 VAL B N 1
ATOM 7143 C CA . VAL B 1 119 ? -6.531 -48.25 -15.086 1 97.75 119 VAL B CA 1
ATOM 7144 C C . VAL B 1 119 ? -7.195 -49.438 -14.391 1 97.75 119 VAL B C 1
ATOM 7146 O O . VAL B 1 119 ? -8.375 -49.719 -14.625 1 97.75 119 VAL B O 1
ATOM 7149 N N . GLU B 1 120 ? -6.445 -50.125 -13.625 1 97.94 120 GLU B N 1
ATOM 7150 C CA . GLU B 1 120 ? -6.961 -51.25 -12.812 1 97.94 120 GLU B CA 1
ATOM 7151 C C . GLU B 1 120 ? -6.43 -51.156 -11.383 1 97.94 120 GLU B C 1
ATOM 7153 O O . GLU B 1 120 ? -5.223 -51 -11.172 1 97.94 120 GLU B O 1
ATOM 7158 N N . GLU B 1 121 ? -7.344 -51.281 -10.445 1 98.06 121 GLU B N 1
ATOM 7159 C CA . GLU B 1 121 ? -6.945 -51.438 -9.047 1 98.06 121 GLU B CA 1
ATOM 7160 C C . GLU B 1 121 ? -6.523 -52.875 -8.742 1 98.06 121 GLU B C 1
ATOM 7162 O O . GLU B 1 121 ? -7.148 -53.812 -9.219 1 98.06 121 GLU B O 1
ATOM 7167 N N . LEU B 1 122 ? -5.449 -52.969 -7.961 1 98.25 122 LEU B N 1
ATOM 7168 C CA . LEU B 1 122 ? -4.879 -54.281 -7.707 1 98.25 122 LEU B CA 1
ATOM 7169 C C . LEU B 1 122 ? -4.836 -54.594 -6.211 1 98.25 122 LEU B C 1
ATOM 7171 O O . LEU B 1 122 ? -4.527 -53.719 -5.406 1 98.25 122 LEU B O 1
ATOM 7175 N N . SER B 1 123 ? -5.184 -55.812 -5.879 1 97.81 123 SER B N 1
ATOM 7176 C CA . SER B 1 123 ? -4.855 -56.344 -4.559 1 97.81 123 SER B CA 1
ATOM 7177 C C . SER B 1 123 ? -3.365 -56.656 -4.449 1 97.81 123 SER B C 1
ATOM 7179 O O . SER B 1 123 ? -2.658 -56.719 -5.457 1 97.81 123 SER B O 1
ATOM 7181 N N . PRO B 1 124 ? -2.9 -56.875 -3.234 1 97.62 124 PRO B N 1
ATOM 7182 C CA . PRO B 1 124 ? -1.489 -57.25 -3.08 1 97.62 124 PRO B CA 1
ATOM 7183 C C . PRO B 1 124 ? -1.105 -58.469 -3.896 1 97.62 124 PRO B C 1
ATOM 7185 O O . PRO B 1 124 ? -0.044 -58.5 -4.523 1 97.62 124 PRO B O 1
ATOM 7188 N N . GLN B 1 125 ? -1.924 -59.469 -3.938 1 97.69 125 GLN B N 1
ATOM 7189 C CA . GLN B 1 125 ? -1.622 -60.656 -4.691 1 97.69 125 GLN B CA 1
ATOM 7190 C C . GLN B 1 125 ? -1.591 -60.406 -6.191 1 97.69 125 GLN B C 1
ATOM 7192 O O . GLN B 1 125 ? -0.755 -60.938 -6.91 1 97.69 125 GLN B O 1
ATOM 7197 N N . GLU B 1 126 ? -2.525 -59.594 -6.625 1 97.94 126 GLU B N 1
ATOM 7198 C CA . GLU B 1 126 ? -2.535 -59.25 -8.039 1 97.94 126 GLU B CA 1
ATOM 7199 C C . GLU B 1 126 ? -1.286 -58.438 -8.414 1 97.94 126 GLU B C 1
ATOM 7201 O O . GLU B 1 126 ? -0.777 -58.562 -9.531 1 97.94 126 GLU B O 1
ATOM 7206 N N . VAL B 1 127 ? -0.834 -57.625 -7.5 1 97.88 127 VAL B N 1
ATOM 7207 C CA . VAL B 1 127 ? 0.433 -56.938 -7.715 1 97.88 127 VAL B CA 1
ATOM 7208 C C . VAL B 1 127 ? 1.552 -57.969 -7.902 1 97.88 127 VAL B C 1
ATOM 7210 O O . VAL B 1 127 ? 2.361 -57.844 -8.828 1 97.88 127 VAL B O 1
ATOM 7213 N N . LYS B 1 128 ? 1.611 -58.938 -7.02 1 96.94 128 LYS B N 1
ATOM 7214 C CA . LYS B 1 128 ? 2.621 -59.969 -7.094 1 96.94 128 LYS B CA 1
ATOM 7215 C C . LYS B 1 128 ? 2.529 -60.75 -8.414 1 96.94 128 LYS B C 1
ATOM 7217 O O . LYS B 1 128 ? 3.553 -61.094 -9.008 1 96.94 128 LYS B O 1
ATOM 7222 N N . ASP B 1 129 ? 1.325 -60.969 -8.828 1 96.69 129 ASP B N 1
ATOM 7223 C CA . ASP B 1 129 ? 1.107 -61.688 -10.07 1 96.69 129 ASP B CA 1
ATOM 7224 C C . ASP B 1 129 ? 1.664 -60.938 -11.266 1 96.69 129 ASP B C 1
ATOM 7226 O O . ASP B 1 129 ? 2.16 -61.531 -12.219 1 96.69 129 ASP B O 1
ATOM 7230 N N . ARG B 1 130 ? 1.558 -59.625 -11.242 1 95.31 130 ARG B N 1
ATOM 7231 C CA . ARG B 1 130 ? 2.006 -58.812 -12.344 1 95.31 130 ARG B CA 1
ATOM 7232 C C . ARG B 1 130 ? 3.484 -58.438 -12.203 1 95.31 130 ARG B C 1
ATOM 7234 O O . ARG B 1 130 ? 4.137 -58.062 -13.18 1 95.31 130 ARG B O 1
ATOM 7241 N N . TYR B 1 131 ? 3.93 -58.5 -10.969 1 95.69 131 TYR B N 1
ATOM 7242 C CA . TYR B 1 131 ? 5.332 -58.25 -10.664 1 95.69 131 TYR B CA 1
ATOM 7243 C C . TYR B 1 131 ? 5.918 -59.344 -9.781 1 95.69 131 TYR B C 1
ATOM 7245 O O . TYR B 1 131 ? 6.105 -59.156 -8.578 1 95.69 131 TYR B O 1
ATOM 7253 N N . GLN B 1 132 ? 6.312 -60.375 -10.359 1 90.75 132 GLN B N 1
ATOM 7254 C CA . GLN B 1 132 ? 6.57 -61.656 -9.703 1 90.75 132 GLN B CA 1
ATOM 7255 C C . GLN B 1 132 ? 7.699 -61.531 -8.68 1 90.75 132 GLN B C 1
ATOM 7257 O O . GLN B 1 132 ? 7.668 -62.156 -7.633 1 90.75 132 GLN B O 1
ATOM 7262 N N . HIS B 1 133 ? 8.641 -60.688 -8.859 1 91.44 133 HIS B N 1
ATOM 7263 C CA . HIS B 1 133 ? 9.82 -60.594 -8.008 1 91.44 133 HIS B CA 1
ATOM 7264 C C . HIS B 1 133 ? 9.594 -59.625 -6.836 1 91.44 133 HIS B C 1
ATOM 7266 O O . HIS B 1 133 ? 10.461 -59.469 -5.977 1 91.44 133 HIS B O 1
ATOM 7272 N N . LEU B 1 134 ? 8.453 -59.062 -6.766 1 96.62 134 LEU B N 1
ATOM 7273 C CA . LEU B 1 134 ? 8.188 -58.031 -5.77 1 96.62 134 LEU B CA 1
ATOM 7274 C C . LEU B 1 134 ? 7.836 -58.656 -4.422 1 96.62 134 LEU B C 1
ATOM 7276 O O . LEU B 1 134 ? 7.004 -59.562 -4.355 1 96.62 134 LEU B O 1
ATOM 7280 N N . ASN B 1 135 ? 8.539 -58.25 -3.365 1 97.56 135 ASN B N 1
ATOM 7281 C CA . ASN B 1 135 ? 8.102 -58.562 -2.006 1 97.56 135 ASN B CA 1
ATOM 7282 C C . ASN B 1 135 ? 6.863 -57.75 -1.624 1 97.56 135 ASN B C 1
ATOM 7284 O O . ASN B 1 135 ? 6.93 -56.531 -1.473 1 97.56 135 ASN B O 1
ATOM 7288 N N . ILE B 1 136 ? 5.781 -58.344 -1.374 1 97.38 136 ILE B N 1
ATOM 7289 C CA . ILE B 1 136 ? 4.527 -57.656 -1.188 1 97.38 136 ILE B CA 1
ATOM 7290 C C . ILE B 1 136 ? 4.23 -57.5 0.304 1 97.38 136 ILE B C 1
ATOM 7292 O O . ILE B 1 136 ? 3.092 -57.219 0.694 1 97.38 136 ILE B O 1
ATOM 7296 N N . GLU B 1 137 ? 5.27 -57.875 1.148 1 96.56 137 GLU B N 1
ATOM 7297 C CA . GLU B 1 137 ? 5.059 -57.594 2.568 1 96.56 137 GLU B CA 1
ATOM 7298 C C . GLU B 1 137 ? 4.746 -56.125 2.814 1 96.56 137 GLU B C 1
ATOM 7300 O O . GLU B 1 137 ? 5.461 -55.25 2.334 1 96.56 137 GLU B O 1
ATOM 7305 N N . GLY B 1 138 ? 3.719 -55.875 3.473 1 97 138 GLY B N 1
ATOM 7306 C CA . GLY B 1 138 ? 3.334 -54.531 3.818 1 97 138 GLY B CA 1
ATOM 7307 C C . GLY B 1 138 ? 2.564 -53.812 2.717 1 97 138 GLY B C 1
ATOM 7308 O O . GLY B 1 138 ? 2.086 -52.688 2.902 1 97 138 GLY B O 1
ATOM 7309 N N . VAL B 1 139 ? 2.445 -54.438 1.55 1 98.25 139 VAL B N 1
ATOM 7310 C CA . VAL B 1 139 ? 1.72 -53.812 0.44 1 98.25 139 VAL B CA 1
ATOM 7311 C C . VAL B 1 139 ? 0.219 -53.844 0.721 1 98.25 139 VAL B C 1
ATOM 7313 O O . VAL B 1 139 ? -0.323 -54.906 1.083 1 98.25 139 VAL B O 1
ATOM 7316 N N . LYS B 1 140 ? -0.414 -52.688 0.562 1 98.44 140 LYS B N 1
ATOM 7317 C CA . LYS B 1 140 ? -1.847 -52.594 0.822 1 98.44 140 LYS B CA 1
ATOM 7318 C C . LYS B 1 140 ? -2.648 -52.688 -0.473 1 98.44 140 LYS B C 1
ATOM 7320 O O . LYS B 1 140 ? -3.785 -53.156 -0.474 1 98.44 140 LYS B O 1
ATOM 7325 N N . ALA B 1 141 ? -2.154 -52.188 -1.532 1 98.19 141 ALA B N 1
ATOM 7326 C CA . ALA B 1 141 ? -2.818 -52.156 -2.832 1 98.19 141 ALA B CA 1
ATOM 7327 C C . ALA B 1 141 ? -1.867 -51.688 -3.924 1 98.19 141 ALA B C 1
ATOM 7329 O O . ALA B 1 141 ? -0.732 -51.281 -3.641 1 98.19 141 ALA B O 1
ATOM 7330 N N . GLY B 1 142 ? -2.299 -51.781 -5.141 1 98.25 142 GLY B N 1
ATOM 7331 C CA . GLY B 1 142 ? -1.611 -51.188 -6.281 1 98.25 142 GLY B CA 1
ATOM 7332 C C . GLY B 1 142 ? -2.557 -50.688 -7.359 1 98.25 142 GLY B C 1
ATOM 7333 O O . GLY B 1 142 ? -3.77 -50.906 -7.273 1 98.25 142 GLY B O 1
ATOM 7334 N N . VAL B 1 143 ? -2.037 -50 -8.281 1 98.31 143 VAL B N 1
ATOM 7335 C CA . VAL B 1 143 ? -2.77 -49.562 -9.477 1 98.31 143 VAL B CA 1
ATOM 7336 C C . VAL B 1 143 ? -1.945 -49.875 -10.727 1 98.31 143 VAL B C 1
ATOM 7338 O O . VAL B 1 143 ? -0.726 -49.688 -10.734 1 98.31 143 VAL B O 1
ATOM 7341 N N . TRP B 1 144 ? -2.641 -50.438 -11.711 1 98.19 144 TRP B N 1
ATOM 7342 C CA . TRP B 1 144 ? -2.033 -50.812 -12.984 1 98.19 144 TRP B CA 1
ATOM 7343 C C . TRP B 1 144 ? -2.514 -49.906 -14.109 1 98.19 144 TRP B C 1
ATOM 7345 O O . TRP B 1 144 ? -3.719 -49.75 -14.305 1 98.19 144 TRP B O 1
ATOM 7355 N N . LEU B 1 145 ? -1.612 -49.281 -14.828 1 98.19 145 LEU B N 1
ATOM 7356 C CA . LEU B 1 145 ? -1.885 -48.469 -16.016 1 98.19 145 LEU B CA 1
ATOM 7357 C C . LEU B 1 145 ? -1.22 -49.094 -17.25 1 98.19 145 LEU B C 1
ATOM 7359 O O . LEU B 1 145 ? -0.033 -48.875 -17.5 1 98.19 145 LEU B O 1
ATOM 7363 N N . PRO B 1 146 ? -1.955 -49.719 -18.078 1 97.19 146 PRO B N 1
ATOM 7364 C CA . PRO B 1 146 ? -1.379 -50.531 -19.156 1 97.19 146 PRO B CA 1
ATOM 7365 C C . PRO B 1 146 ? -0.768 -49.688 -20.266 1 97.19 146 PRO B C 1
ATOM 7367 O O . PRO B 1 146 ? 0.083 -50.156 -21.016 1 97.19 146 PRO B O 1
ATOM 7370 N N . THR B 1 147 ? -1.195 -48.438 -20.406 1 96.19 147 THR B N 1
ATOM 7371 C CA . THR B 1 147 ? -0.762 -47.656 -21.562 1 96.19 147 THR B CA 1
ATOM 7372 C C . THR B 1 147 ? 0.496 -46.875 -21.234 1 96.19 147 THR B C 1
ATOM 7374 O O . THR B 1 147 ? 1.056 -46.188 -22.109 1 96.19 147 THR B O 1
ATOM 7377 N N . ASP B 1 148 ? 0.957 -46.969 -19.969 1 97.31 148 ASP B N 1
ATOM 7378 C CA . ASP B 1 148 ? 2.238 -46.375 -19.609 1 97.31 148 ASP B CA 1
ATOM 7379 C C . ASP B 1 148 ? 3.398 -47.125 -20.25 1 97.31 148 ASP B C 1
ATOM 7381 O O . ASP B 1 148 ? 3.205 -48.188 -20.812 1 97.31 148 ASP B O 1
ATOM 7385 N N . GLY B 1 149 ? 4.531 -46.469 -20.219 1 96.19 149 GLY B N 1
ATOM 7386 C CA . GLY B 1 149 ? 5.68 -47.156 -20.797 1 96.19 149 GLY B CA 1
ATOM 7387 C C . GLY B 1 149 ? 6.988 -46.438 -20.531 1 96.19 149 GLY B C 1
ATOM 7388 O O . GLY B 1 149 ? 7.16 -45.812 -19.484 1 96.19 149 GLY B O 1
ATOM 7389 N N . GLN B 1 150 ? 7.93 -46.688 -21.344 1 97.06 150 GLN B N 1
ATOM 7390 C CA . GLN B 1 150 ? 9.266 -46.125 -21.266 1 97.06 150 GLN B CA 1
ATOM 7391 C C . GLN B 1 150 ? 9.852 -45.906 -22.656 1 97.06 150 GLN B C 1
ATOM 7393 O O . GLN B 1 150 ? 9.359 -46.469 -23.641 1 97.06 150 GLN B O 1
ATOM 7398 N N . GLY B 1 151 ? 10.758 -45.062 -22.781 1 96.44 151 GLY B N 1
ATOM 7399 C CA . GLY B 1 151 ? 11.461 -44.781 -24.016 1 96.44 151 GLY B CA 1
ATOM 7400 C C . GLY B 1 151 ? 12.891 -44.312 -23.812 1 96.44 151 GLY B C 1
ATOM 7401 O O . GLY B 1 151 ? 13.367 -44.281 -22.672 1 96.44 151 GLY B O 1
ATOM 7402 N N . ASP B 1 152 ? 13.57 -44.125 -24.922 1 96.94 152 ASP B N 1
ATOM 7403 C CA . ASP B 1 152 ? 14.945 -43.625 -24.891 1 96.94 152 ASP B CA 1
ATOM 7404 C C . ASP B 1 152 ? 14.977 -42.125 -24.984 1 96.94 152 ASP B C 1
ATOM 7406 O O . ASP B 1 152 ? 14.75 -41.562 -26.047 1 96.94 152 ASP B O 1
ATOM 7410 N N . PRO B 1 153 ? 15.328 -41.469 -23.938 1 97.5 153 PRO B N 1
ATOM 7411 C CA . PRO B 1 153 ? 15.219 -40.031 -23.891 1 97.5 153 PRO B CA 1
ATOM 7412 C C . PRO B 1 153 ? 16.016 -39.344 -25 1 97.5 153 PRO B C 1
ATOM 7414 O O . PRO B 1 153 ? 15.5 -38.438 -25.672 1 97.5 153 PRO B O 1
ATOM 7417 N N . ALA B 1 154 ? 17.234 -39.688 -25.156 1 97.31 154 ALA B N 1
ATOM 7418 C CA . ALA B 1 154 ? 18.109 -39.062 -26.172 1 97.31 154 ALA B CA 1
ATOM 7419 C C . ALA B 1 154 ? 17.547 -39.281 -27.562 1 97.31 154 ALA B C 1
ATOM 7421 O O . ALA B 1 154 ? 17.469 -38.312 -28.359 1 97.31 154 ALA B O 1
ATOM 7422 N N . ASN B 1 155 ? 17.094 -40.469 -27.859 1 97.69 155 ASN B N 1
ATOM 7423 C CA . ASN B 1 155 ? 16.594 -40.781 -29.188 1 97.69 155 ASN B CA 1
ATOM 7424 C C . ASN B 1 155 ? 15.266 -40.062 -29.469 1 97.69 155 ASN B C 1
ATOM 7426 O O . ASN B 1 155 ? 14.984 -39.688 -30.609 1 97.69 155 ASN B O 1
ATOM 7430 N N . ILE B 1 156 ? 14.492 -39.969 -28.453 1 98.25 156 ILE B N 1
ATOM 7431 C CA . ILE B 1 156 ? 13.258 -39.188 -28.609 1 98.25 156 ILE B CA 1
ATOM 7432 C C . ILE B 1 156 ? 13.586 -37.75 -29.016 1 98.25 156 ILE B C 1
ATOM 7434 O O . ILE B 1 156 ? 13.008 -37.219 -29.969 1 98.25 156 ILE B O 1
ATOM 7438 N N . ALA B 1 157 ? 14.508 -37.125 -28.328 1 98.5 157 ALA B N 1
ATOM 7439 C CA . ALA B 1 157 ? 14.922 -35.75 -28.625 1 98.5 157 ALA B CA 1
ATOM 7440 C C . ALA B 1 157 ? 15.508 -35.656 -30.031 1 98.5 157 ALA B C 1
ATOM 7442 O O . ALA B 1 157 ? 15.188 -34.719 -30.781 1 98.5 157 ALA B O 1
ATOM 7443 N N . LEU B 1 158 ? 16.328 -36.625 -30.375 1 98.31 158 LEU B N 1
ATOM 7444 C CA . LEU B 1 158 ? 16.984 -36.594 -31.688 1 98.31 158 LEU B CA 1
ATOM 7445 C C . LEU B 1 158 ? 15.961 -36.812 -32.812 1 98.31 158 LEU B C 1
ATOM 7447 O O . LEU B 1 158 ? 16.078 -36.219 -33.875 1 98.31 158 LEU B O 1
ATOM 7451 N N . ALA B 1 159 ? 15.008 -37.688 -32.531 1 98.56 159 ALA B N 1
ATOM 7452 C CA . ALA B 1 159 ? 13.945 -37.906 -33.5 1 98.56 159 ALA B CA 1
ATOM 7453 C C . ALA B 1 159 ? 13.156 -36.594 -33.75 1 98.56 159 ALA B C 1
ATOM 7455 O O . ALA B 1 159 ? 12.82 -36.281 -34.875 1 98.56 159 ALA B O 1
ATOM 7456 N N . LEU B 1 160 ? 12.875 -35.906 -32.688 1 98.75 160 LEU B N 1
ATOM 7457 C CA . LEU B 1 160 ? 12.172 -34.656 -32.781 1 98.75 160 LEU B CA 1
ATOM 7458 C C . LEU B 1 160 ? 13 -33.625 -33.562 1 98.75 160 LEU B C 1
ATOM 7460 O O . LEU B 1 160 ? 12.484 -32.906 -34.406 1 98.75 160 LEU B O 1
ATOM 7464 N N . ALA B 1 161 ? 14.273 -33.531 -33.219 1 98.56 161 ALA B N 1
ATOM 7465 C CA . ALA B 1 161 ? 15.18 -32.594 -33.906 1 98.56 161 ALA B CA 1
ATOM 7466 C C . ALA B 1 161 ? 15.242 -32.938 -35.406 1 98.56 161 ALA B C 1
ATOM 7468 O O . ALA B 1 161 ? 15.242 -32.031 -36.25 1 98.56 161 ALA B O 1
ATOM 7469 N N . LYS B 1 162 ? 15.344 -34.188 -35.688 1 98.44 162 LYS B N 1
ATOM 7470 C CA . LYS B 1 162 ? 15.391 -34.625 -37.094 1 98.44 162 LYS B CA 1
ATOM 7471 C C . LYS B 1 162 ? 14.109 -34.25 -37.844 1 98.44 162 LYS B C 1
ATOM 7473 O O . LYS B 1 162 ? 14.156 -33.781 -38.969 1 98.44 162 LYS B O 1
ATOM 7478 N N . GLY B 1 163 ? 13 -34.531 -37.188 1 98.12 163 GLY B N 1
ATOM 7479 C CA . GLY B 1 163 ? 11.734 -34.125 -37.75 1 98.12 163 GLY B CA 1
ATOM 7480 C C . GLY B 1 163 ? 11.672 -32.625 -38.062 1 98.12 163 GLY B C 1
ATOM 7481 O O . GLY B 1 163 ? 11.164 -32.219 -39.094 1 98.12 163 GLY B O 1
ATOM 7482 N N . ALA B 1 164 ? 12.211 -31.812 -37.156 1 98.5 164 ALA B N 1
ATOM 7483 C CA . ALA B 1 164 ? 12.258 -30.359 -37.375 1 98.5 164 ALA B CA 1
ATOM 7484 C C . ALA B 1 164 ? 13.148 -29.984 -38.531 1 98.5 164 ALA B C 1
ATOM 7486 O O . ALA B 1 164 ? 12.781 -29.156 -39.375 1 98.5 164 ALA B O 1
ATOM 7487 N N . ARG B 1 165 ? 14.297 -30.625 -38.625 1 97.69 165 ARG B N 1
ATOM 7488 C CA . ARG B 1 165 ? 15.234 -30.375 -39.719 1 97.69 165 ARG B CA 1
ATOM 7489 C C . ARG B 1 165 ? 14.617 -30.734 -41.062 1 97.69 165 ARG B C 1
ATOM 7491 O O . ARG B 1 165 ? 14.789 -30 -42.031 1 97.69 165 ARG B O 1
ATOM 7498 N N . GLN B 1 166 ? 13.984 -31.828 -41.031 1 97.44 166 GLN B N 1
ATOM 7499 C CA . GLN B 1 166 ? 13.359 -32.312 -42.281 1 97.44 166 GLN B CA 1
ATOM 7500 C C . GLN B 1 166 ? 12.344 -31.297 -42.812 1 97.44 166 GLN B C 1
ATOM 7502 O O . GLN B 1 166 ? 12.07 -31.266 -44 1 97.44 166 GLN B O 1
ATOM 7507 N N . ARG B 1 167 ? 11.922 -30.5 -41.938 1 97.62 167 ARG B N 1
ATOM 7508 C CA . ARG B 1 167 ? 10.914 -29.516 -42.312 1 97.62 167 ARG B CA 1
ATOM 7509 C C . ARG B 1 167 ? 11.516 -28.109 -42.406 1 97.62 167 ARG B C 1
ATOM 7511 O O . ARG B 1 167 ? 10.781 -27.125 -42.438 1 97.62 167 ARG B O 1
ATOM 7518 N N . GLY B 1 168 ? 12.828 -27.969 -42.25 1 96.38 168 GLY B N 1
ATOM 7519 C CA . GLY B 1 168 ? 13.5 -26.734 -42.625 1 96.38 168 GLY B CA 1
ATOM 7520 C C . GLY B 1 168 ? 14.07 -26 -41.438 1 96.38 168 GLY B C 1
ATOM 7521 O O . GLY B 1 168 ? 14.672 -24.938 -41.562 1 96.38 168 GLY B O 1
ATOM 7522 N N . ALA B 1 169 ? 13.953 -26.531 -40.281 1 98.19 169 ALA B N 1
ATOM 7523 C CA . ALA B 1 169 ? 14.516 -25.859 -39.125 1 98.19 169 ALA B CA 1
ATOM 7524 C C . ALA B 1 169 ? 16.047 -25.922 -39.125 1 98.19 169 ALA B C 1
ATOM 7526 O O . ALA B 1 169 ? 16.625 -26.922 -39.562 1 98.19 169 ALA B O 1
ATOM 7527 N N . VAL B 1 170 ? 16.656 -24.828 -38.688 1 98.19 170 VAL B N 1
ATOM 7528 C CA . VAL B 1 170 ? 18.078 -24.844 -38.438 1 98.19 170 VAL B CA 1
ATOM 7529 C C . VAL B 1 170 ? 18.359 -25.234 -37 1 98.19 170 VAL B C 1
ATOM 7531 O O . VAL B 1 170 ? 17.906 -24.562 -36.062 1 98.19 170 VAL B O 1
ATOM 7534 N N . VAL B 1 171 ? 18.953 -26.375 -36.812 1 98.19 171 VAL B N 1
ATOM 7535 C CA . VAL B 1 171 ? 19.391 -26.812 -35.5 1 98.19 171 VAL B CA 1
ATOM 7536 C C . VAL B 1 171 ? 20.906 -26.672 -35.406 1 98.19 171 VAL B C 1
ATOM 7538 O O . VAL B 1 171 ? 21.656 -27.422 -36.031 1 98.19 171 VAL B O 1
ATOM 7541 N N . ALA B 1 172 ? 21.297 -25.672 -34.594 1 97.88 172 ALA B N 1
ATOM 7542 C CA . ALA B 1 172 ? 22.719 -25.359 -34.5 1 97.88 172 ALA B CA 1
ATOM 7543 C C . ALA B 1 172 ? 23.281 -25.719 -33.125 1 97.88 172 ALA B C 1
ATOM 7545 O O . ALA B 1 172 ? 22.766 -25.266 -32.094 1 97.88 172 ALA B O 1
ATOM 7546 N N . GLU B 1 173 ? 24.266 -26.578 -33.062 1 97.44 173 GLU B N 1
ATOM 7547 C CA . GLU B 1 173 ? 24.984 -26.969 -31.859 1 97.44 173 GLU B CA 1
ATOM 7548 C C . GLU B 1 173 ? 26.234 -26.125 -31.656 1 97.44 173 GLU B C 1
ATOM 7550 O O . GLU B 1 173 ? 26.719 -25.5 -32.594 1 97.44 173 GLU B O 1
ATOM 7555 N N . GLY B 1 174 ? 26.672 -26.047 -30.391 1 96.81 174 GLY B N 1
ATOM 7556 C CA . GLY B 1 174 ? 27.891 -25.312 -30.078 1 96.81 174 GLY B CA 1
ATOM 7557 C C . GLY B 1 174 ? 27.703 -23.797 -30.109 1 96.81 174 GLY B C 1
ATOM 7558 O O . GLY B 1 174 ? 28.672 -23.047 -30.25 1 96.81 174 GLY B O 1
ATOM 7559 N N . VAL B 1 175 ? 26.5 -23.312 -30.078 1 97.75 175 VAL B N 1
ATOM 7560 C CA . VAL B 1 175 ? 26.188 -21.875 -30.141 1 97.75 175 VAL B CA 1
ATOM 7561 C C . VAL B 1 175 ? 25.625 -21.422 -28.812 1 97.75 175 VAL B C 1
ATOM 7563 O O . VAL B 1 175 ? 24.484 -21.766 -28.453 1 97.75 175 VAL B O 1
ATOM 7566 N N . LYS B 1 176 ? 26.344 -20.641 -28.094 1 97.31 176 LYS B N 1
ATOM 7567 C CA . LYS B 1 176 ? 25.906 -20.125 -26.797 1 97.31 176 LYS B CA 1
ATOM 7568 C C . LYS B 1 176 ? 25.219 -18.766 -26.953 1 97.31 176 LYS B C 1
ATOM 7570 O O . LYS B 1 176 ? 25.781 -17.844 -27.531 1 97.31 176 LYS B O 1
ATOM 7575 N N . VAL B 1 177 ? 23.984 -18.688 -26.5 1 98.25 177 VAL B N 1
ATOM 7576 C CA . VAL B 1 177 ? 23.312 -17.391 -26.422 1 98.25 177 VAL B CA 1
ATOM 7577 C C . VAL B 1 177 ? 23.906 -16.562 -25.281 1 98.25 177 VAL B C 1
ATOM 7579 O O . VAL B 1 177 ? 23.984 -17.047 -24.156 1 98.25 177 VAL B O 1
ATOM 7582 N N . THR B 1 178 ? 24.234 -15.273 -25.547 1 97.75 178 THR B N 1
ATOM 7583 C CA . THR B 1 178 ? 24.953 -14.469 -24.562 1 97.75 178 THR B CA 1
ATOM 7584 C C . THR B 1 178 ? 24.125 -13.266 -24.141 1 97.75 178 THR B C 1
ATOM 7586 O O . THR B 1 178 ? 24.453 -12.594 -23.156 1 97.75 178 THR B O 1
ATOM 7589 N N . GLY B 1 179 ? 23.016 -13.062 -24.828 1 98.19 179 GLY B N 1
ATOM 7590 C CA . GLY B 1 179 ? 22.188 -11.914 -24.469 1 98.19 179 GLY B CA 1
ATOM 7591 C C . GLY B 1 179 ? 20.922 -11.805 -25.297 1 98.19 179 GLY B C 1
ATOM 7592 O O . GLY B 1 179 ? 20.828 -12.414 -26.375 1 98.19 179 GLY B O 1
ATOM 7593 N N . ILE B 1 180 ? 20.016 -11.125 -24.812 1 98.69 180 ILE B N 1
ATOM 7594 C CA . ILE B 1 180 ? 18.766 -10.82 -25.484 1 98.69 180 ILE B CA 1
ATOM 7595 C C . ILE B 1 180 ? 18.469 -9.328 -25.391 1 98.69 180 ILE B C 1
ATOM 7597 O O . ILE B 1 180 ? 18.438 -8.766 -24.297 1 98.69 180 ILE B O 1
ATOM 7601 N N . LYS B 1 181 ? 18.359 -8.648 -26.484 1 98.25 181 LYS B N 1
ATOM 7602 C CA . LYS B 1 181 ? 18.031 -7.23 -26.5 1 98.25 181 LYS B CA 1
ATOM 7603 C C . LYS B 1 181 ? 16.516 -7.023 -26.438 1 98.25 181 LYS B C 1
ATOM 7605 O O . LYS B 1 181 ? 15.773 -7.539 -27.266 1 98.25 181 LYS B O 1
ATOM 7610 N N . VAL B 1 182 ? 16.062 -6.383 -25.422 1 97.44 182 VAL B N 1
ATOM 7611 C CA . VAL B 1 182 ? 14.641 -6.062 -25.25 1 97.44 182 VAL B CA 1
ATOM 7612 C C . VAL B 1 182 ? 14.445 -4.551 -25.344 1 97.44 182 VAL B C 1
ATOM 7614 O O . VAL B 1 182 ? 15.195 -3.783 -24.734 1 97.44 182 VAL B O 1
ATOM 7617 N N . GLU B 1 183 ? 13.602 -4.039 -26.094 1 94.62 183 GLU B N 1
ATOM 7618 C CA . GLU B 1 183 ? 13.164 -2.648 -26.172 1 94.62 183 GLU B CA 1
ATOM 7619 C C . GLU B 1 183 ? 11.695 -2.504 -25.797 1 94.62 183 GLU B C 1
ATOM 7621 O O . GLU B 1 183 ? 10.82 -3.051 -26.469 1 94.62 183 GLU B O 1
ATOM 7626 N N . GLY B 1 184 ? 11.43 -1.761 -24.766 1 90.06 184 GLY B N 1
ATOM 7627 C CA . GLY B 1 184 ? 10.078 -1.767 -24.219 1 90.06 184 GLY B CA 1
ATOM 7628 C C . GLY B 1 184 ? 9.648 -3.127 -23.703 1 90.06 184 GLY B C 1
ATOM 7629 O O . GLY B 1 184 ? 10.32 -3.709 -22.844 1 90.06 184 GLY B O 1
ATOM 7630 N N . ARG B 1 185 ? 8.656 -3.588 -24.25 1 94.25 185 ARG B N 1
ATOM 7631 C CA . ARG B 1 185 ? 8.164 -4.898 -23.844 1 94.25 185 ARG B CA 1
ATOM 7632 C C . ARG B 1 185 ? 8.328 -5.922 -24.953 1 94.25 185 ARG B C 1
ATOM 7634 O O . ARG B 1 185 ? 7.59 -6.906 -25.016 1 94.25 185 ARG B O 1
ATOM 7641 N N . ARG B 1 186 ? 9.32 -5.699 -25.875 1 97.12 186 ARG B N 1
ATOM 7642 C CA . ARG B 1 186 ? 9.5 -6.613 -27 1 97.12 186 ARG B CA 1
ATOM 7643 C C . ARG B 1 186 ? 10.961 -7.023 -27.141 1 97.12 186 ARG B C 1
ATOM 7645 O O . ARG B 1 186 ? 11.852 -6.176 -27.109 1 97.12 186 ARG B O 1
ATOM 7652 N N . ALA B 1 187 ? 11.156 -8.289 -27.203 1 98.12 187 ALA B N 1
ATOM 7653 C CA . ALA B 1 187 ? 12.484 -8.797 -27.531 1 98.12 187 ALA B CA 1
ATOM 7654 C C . ALA B 1 187 ? 12.812 -8.586 -29.016 1 98.12 187 ALA B C 1
ATOM 7656 O O . ALA B 1 187 ? 11.961 -8.797 -29.875 1 98.12 187 ALA B O 1
ATOM 7657 N N . LYS B 1 188 ? 14.039 -8.133 -29.328 1 98.25 188 LYS B N 1
ATOM 7658 C CA . LYS B 1 188 ? 14.375 -7.754 -30.703 1 98.25 188 LYS B CA 1
ATOM 7659 C C . LYS B 1 188 ? 15.383 -8.727 -31.297 1 98.25 188 LYS B C 1
ATOM 7661 O O . LYS B 1 188 ? 15.336 -9.016 -32.5 1 98.25 188 LYS B O 1
ATOM 7666 N N . SER B 1 189 ? 16.312 -9.188 -30.469 1 98.69 189 SER B N 1
ATOM 7667 C CA . SER B 1 189 ? 17.375 -10 -31.031 1 98.69 189 SER B CA 1
ATOM 7668 C C . SER B 1 189 ? 18.047 -10.844 -29.953 1 98.69 189 SER B C 1
ATOM 7670 O O . SER B 1 189 ? 17.891 -10.594 -28.75 1 98.69 189 SER B O 1
ATOM 7672 N N . VAL B 1 190 ? 18.719 -11.859 -30.406 1 98.62 190 VAL B N 1
ATOM 7673 C CA . VAL B 1 190 ? 19.516 -12.758 -29.578 1 98.62 190 VAL B CA 1
ATOM 7674 C C . VAL B 1 190 ? 20.984 -12.664 -29.969 1 98.62 190 VAL B C 1
ATOM 7676 O O . VAL B 1 190 ? 21.328 -12.758 -31.156 1 98.62 190 VAL B O 1
ATOM 7679 N N . SER B 1 191 ? 21.812 -12.375 -29 1 98.56 191 SER B N 1
ATOM 7680 C CA . SER B 1 191 ? 23.266 -12.422 -29.219 1 98.56 191 SER B CA 1
ATOM 7681 C C . SER B 1 191 ? 23.812 -13.805 -28.922 1 98.56 191 SER B C 1
ATOM 7683 O O . SER B 1 191 ? 23.359 -14.477 -27.984 1 98.56 191 SER B O 1
ATOM 7685 N N . TRP B 1 192 ? 24.797 -14.297 -29.75 1 97.81 192 TRP B N 1
ATOM 7686 C CA . TRP B 1 192 ? 25.328 -15.641 -29.562 1 97.81 192 TRP B CA 1
ATOM 7687 C C . TRP B 1 192 ? 26.844 -15.648 -29.797 1 97.81 192 TRP B C 1
ATOM 7689 O O . TRP B 1 192 ? 27.406 -14.695 -30.344 1 97.81 192 TRP B O 1
ATOM 7699 N N . GLU B 1 193 ? 27.469 -16.625 -29.312 1 96.94 193 GLU B N 1
ATOM 7700 C CA . GLU B 1 193 ? 28.891 -16.875 -29.484 1 96.94 193 GLU B CA 1
ATOM 7701 C C . GLU B 1 193 ? 29.156 -18.328 -29.859 1 96.94 193 GLU B C 1
ATOM 7703 O O . GLU B 1 193 ? 28.531 -19.25 -29.328 1 96.94 193 GLU B O 1
ATOM 7708 N N . GLN B 1 194 ? 30.047 -18.594 -30.781 1 94.94 194 GLN B N 1
ATOM 7709 C CA . GLN B 1 194 ? 30.5 -19.906 -31.219 1 94.94 194 GLN B CA 1
ATOM 7710 C C . GLN B 1 194 ? 31.984 -19.859 -31.609 1 94.94 194 GLN B C 1
ATOM 7712 O O . GLN B 1 194 ? 32.375 -19.141 -32.531 1 94.94 194 GLN B O 1
ATOM 7717 N N . ASN B 1 195 ? 32.75 -20.625 -30.984 1 91.5 195 ASN B N 1
ATOM 7718 C CA . ASN B 1 195 ? 34.188 -20.75 -31.297 1 91.5 195 ASN B CA 1
ATOM 7719 C C . ASN B 1 195 ? 34.844 -19.375 -31.422 1 91.5 195 ASN B C 1
ATOM 7721 O O . ASN B 1 195 ? 35.562 -19.109 -32.406 1 91.5 195 ASN B O 1
ATOM 7725 N N . GLY B 1 196 ? 34.562 -18.469 -30.516 1 89.12 196 GLY B N 1
ATOM 7726 C CA . GLY B 1 196 ? 35.188 -17.156 -30.469 1 89.12 196 GLY B CA 1
ATOM 7727 C C . GLY B 1 196 ? 34.5 -16.125 -31.344 1 89.12 196 GLY B C 1
ATOM 7728 O O . GLY B 1 196 ? 34.781 -14.93 -31.234 1 89.12 196 GLY B O 1
ATOM 7729 N N . GLU B 1 197 ? 33.625 -16.562 -32.156 1 93.62 197 GLU B N 1
ATOM 7730 C CA . GLU B 1 197 ? 32.875 -15.641 -32.969 1 93.62 197 GLU B CA 1
ATOM 7731 C C . GLU B 1 197 ? 31.562 -15.227 -32.281 1 93.62 197 GLU B C 1
ATOM 7733 O O . GLU B 1 197 ? 30.953 -16.016 -31.578 1 93.62 197 GLU B O 1
ATOM 7738 N N . GLN B 1 198 ? 31.203 -14.016 -32.531 1 95.75 198 GLN B N 1
ATOM 7739 C CA . GLN B 1 198 ? 29.969 -13.461 -31.969 1 95.75 198 GLN B CA 1
ATOM 7740 C C . GLN B 1 198 ? 29.031 -13.008 -33.062 1 95.75 198 GLN B C 1
ATOM 7742 O O . GLN B 1 198 ? 29.469 -12.656 -34.156 1 95.75 198 GLN B O 1
ATOM 7747 N N . GLY B 1 199 ? 27.781 -13.086 -32.844 1 96.81 199 GLY B N 1
ATOM 7748 C CA . GLY B 1 199 ? 26.781 -12.641 -33.812 1 96.81 199 GLY B CA 1
ATOM 7749 C C . GLY B 1 199 ? 25.453 -12.32 -33.156 1 96.81 199 GLY B C 1
ATOM 7750 O O . GLY B 1 199 ? 25.312 -12.383 -31.938 1 96.81 199 GLY B O 1
ATOM 7751 N N . VAL B 1 200 ? 24.516 -11.828 -34.031 1 98 200 VAL B N 1
ATOM 7752 C CA . VAL B 1 200 ? 23.188 -11.438 -33.594 1 98 200 VAL B CA 1
ATOM 7753 C C . VAL B 1 200 ? 22.141 -11.977 -34.562 1 98 200 VAL B C 1
ATOM 7755 O O . VAL B 1 200 ? 22.359 -11.977 -35.781 1 98 200 VAL B O 1
ATOM 7758 N N . ILE B 1 201 ? 21.094 -12.547 -34.062 1 98.5 201 ILE B N 1
ATOM 7759 C CA . ILE B 1 201 ? 19.938 -12.93 -34.875 1 98.5 201 ILE B CA 1
ATOM 7760 C C . ILE B 1 201 ? 18.734 -12.078 -34.469 1 98.5 201 ILE B C 1
ATOM 7762 O O . ILE B 1 201 ? 18.281 -12.117 -33.312 1 98.5 201 ILE B O 1
ATOM 7766 N N . GLU B 1 202 ? 18.25 -11.258 -35.344 1 98.5 202 GLU B N 1
ATOM 7767 C CA . GLU B 1 202 ? 16.969 -10.602 -35.125 1 98.5 202 GLU B CA 1
ATOM 7768 C C . GLU B 1 202 ? 15.82 -11.609 -35.125 1 98.5 202 GLU B C 1
ATOM 7770 O O . GLU B 1 202 ? 15.781 -12.484 -36 1 98.5 202 GLU B O 1
ATOM 7775 N N . ALA B 1 203 ? 14.977 -11.562 -34.156 1 98.12 203 ALA B N 1
ATOM 7776 C CA . ALA B 1 203 ? 13.945 -12.594 -34.031 1 98.12 203 ALA B CA 1
ATOM 7777 C C . ALA B 1 203 ? 12.578 -11.977 -33.75 1 98.12 203 ALA B C 1
ATOM 7779 O O . ALA B 1 203 ? 12.477 -11.031 -32.969 1 98.12 203 ALA B O 1
ATOM 7780 N N . ASP B 1 204 ? 11.5 -12.516 -34.375 1 98.25 204 ASP B N 1
ATOM 7781 C CA . ASP B 1 204 ? 10.133 -12.109 -34.062 1 98.25 204 ASP B CA 1
ATOM 7782 C C . ASP B 1 204 ? 9.695 -12.688 -32.719 1 98.25 204 ASP B C 1
ATOM 7784 O O . ASP B 1 204 ? 8.891 -12.078 -32 1 98.25 204 ASP B O 1
ATOM 7788 N N . HIS B 1 205 ? 10.102 -13.906 -32.406 1 98.69 205 HIS B N 1
ATOM 7789 C CA . HIS B 1 205 ? 9.828 -14.586 -31.141 1 98.69 205 HIS B CA 1
ATOM 7790 C C . HIS B 1 205 ? 11.094 -15.227 -30.578 1 98.69 205 HIS B C 1
ATOM 7792 O O . HIS B 1 205 ? 11.992 -15.609 -31.328 1 98.69 205 HIS B O 1
ATOM 7798 N N . ILE B 1 206 ? 11.188 -15.273 -29.328 1 98.88 206 ILE B N 1
ATOM 7799 C CA . ILE B 1 206 ? 12.25 -16 -28.625 1 98.88 206 ILE B CA 1
ATOM 7800 C C . ILE B 1 206 ? 11.641 -17 -27.641 1 98.88 206 ILE B C 1
ATOM 7802 O O . ILE B 1 206 ? 10.711 -16.656 -26.906 1 98.88 206 ILE B O 1
ATOM 7806 N N . VAL B 1 207 ? 12.047 -18.266 -27.656 1 98.94 207 VAL B N 1
ATOM 7807 C CA . VAL B 1 207 ? 11.539 -19.281 -26.766 1 98.94 207 VAL B CA 1
ATOM 7808 C C . VAL B 1 207 ? 12.664 -19.781 -25.859 1 98.94 207 VAL B C 1
ATOM 7810 O O . VAL B 1 207 ? 13.688 -20.281 -26.328 1 98.94 207 VAL B O 1
ATOM 7813 N N . ASN B 1 208 ? 12.5 -19.625 -24.562 1 98.94 208 ASN B N 1
ATOM 7814 C CA . ASN B 1 208 ? 13.43 -20.109 -23.547 1 98.94 208 ASN B CA 1
ATOM 7815 C C . ASN B 1 208 ? 13.172 -21.578 -23.219 1 98.94 208 ASN B C 1
ATOM 7817 O O . ASN B 1 208 ? 12.266 -21.891 -22.438 1 98.94 208 ASN B O 1
ATOM 7821 N N . CYS B 1 209 ? 13.914 -22.516 -23.75 1 98.81 209 CYS B N 1
ATOM 7822 C CA . CYS B 1 209 ? 13.906 -23.938 -23.484 1 98.81 209 CYS B CA 1
ATOM 7823 C C . CYS B 1 209 ? 15.234 -24.391 -22.891 1 98.81 209 CYS B C 1
ATOM 7825 O O . CYS B 1 209 ? 15.703 -25.5 -23.172 1 98.81 209 CYS B O 1
ATOM 7827 N N . ALA B 1 210 ? 15.797 -23.562 -22.047 1 98.06 210 ALA B N 1
ATOM 7828 C CA . ALA B 1 210 ? 17.203 -23.75 -21.656 1 98.06 210 ALA B CA 1
ATOM 7829 C C . ALA B 1 210 ? 17.312 -24.641 -20.422 1 98.06 210 ALA B C 1
ATOM 7831 O O . ALA B 1 210 ? 18.344 -24.641 -19.75 1 98.06 210 ALA B O 1
ATOM 7832 N N . GLY B 1 211 ? 16.266 -25.375 -20.047 1 96.62 211 GLY B N 1
ATOM 7833 C CA . GLY B 1 211 ? 16.328 -26.312 -18.938 1 96.62 211 GLY B CA 1
ATOM 7834 C C . GLY B 1 211 ? 16.859 -25.703 -17.656 1 96.62 211 GLY B C 1
ATOM 7835 O O . GLY B 1 211 ? 16.344 -24.656 -17.203 1 96.62 211 GLY B O 1
ATOM 7836 N N . MET B 1 212 ? 17.938 -26.25 -17.047 1 95.88 212 MET B N 1
ATOM 7837 C CA . MET B 1 212 ? 18.469 -25.797 -15.766 1 95.88 212 MET B CA 1
ATOM 7838 C C . MET B 1 212 ? 19.016 -24.391 -15.875 1 95.88 212 MET B C 1
ATOM 7840 O O . MET B 1 212 ? 19.203 -23.703 -14.859 1 95.88 212 MET B O 1
ATOM 7844 N N . TRP B 1 213 ? 19.297 -23.906 -17.125 1 97.19 213 TRP B N 1
ATOM 7845 C CA . TRP B 1 213 ? 19.781 -22.547 -17.344 1 97.19 213 TRP B CA 1
ATOM 7846 C C . TRP B 1 213 ? 18.625 -21.594 -17.594 1 97.19 213 TRP B C 1
ATOM 7848 O O . TRP B 1 213 ? 18.828 -20.391 -17.844 1 97.19 213 TRP B O 1
ATOM 7858 N N . GLY B 1 214 ? 17.344 -22.125 -17.578 1 97.56 214 GLY B N 1
ATOM 7859 C CA . GLY B 1 214 ? 16.172 -21.328 -17.922 1 97.56 214 GLY B CA 1
ATOM 7860 C C . GLY B 1 214 ? 16.047 -20.062 -17.094 1 97.56 214 GLY B C 1
ATOM 7861 O O . GLY B 1 214 ? 15.602 -19.031 -17.609 1 97.56 214 GLY B O 1
ATOM 7862 N N . HIS B 1 215 ? 16.391 -20.125 -15.805 1 97.5 215 HIS B N 1
ATOM 7863 C CA . HIS B 1 215 ? 16.359 -18.969 -14.922 1 97.5 215 HIS B CA 1
ATOM 7864 C C . HIS B 1 215 ? 17.281 -17.859 -15.414 1 97.5 215 HIS B C 1
ATOM 7866 O O . HIS B 1 215 ? 16.875 -16.703 -15.516 1 97.5 215 HIS B O 1
ATOM 7872 N N . GLU B 1 216 ? 18.484 -18.188 -15.781 1 96.44 216 GLU B N 1
ATOM 7873 C CA . GLU B 1 216 ? 19.5 -17.234 -16.234 1 96.44 216 GLU B CA 1
ATOM 7874 C C . GLU B 1 216 ? 19.125 -16.656 -17.594 1 96.44 216 GLU B C 1
ATOM 7876 O O . GLU B 1 216 ? 19.281 -15.453 -17.844 1 96.44 216 GLU B O 1
ATOM 7881 N N . VAL B 1 217 ? 18.672 -17.484 -18.5 1 97.81 217 VAL B N 1
ATOM 7882 C CA . VAL B 1 217 ? 18.25 -17.016 -19.812 1 97.81 217 VAL B CA 1
ATOM 7883 C C . VAL B 1 217 ? 17.094 -16.031 -19.688 1 97.81 217 VAL B C 1
ATOM 7885 O O . VAL B 1 217 ? 17.031 -15.039 -20.391 1 97.81 217 VAL B O 1
ATOM 7888 N N . GLY B 1 218 ? 16.094 -16.422 -18.797 1 98.19 218 GLY B N 1
ATOM 7889 C CA . GLY B 1 218 ? 15.016 -15.484 -18.531 1 98.19 218 GLY B CA 1
ATOM 7890 C C . GLY B 1 218 ? 15.516 -14.117 -18.078 1 98.19 218 GLY B C 1
ATOM 7891 O O . GLY B 1 218 ? 15.016 -13.094 -18.547 1 98.19 218 GLY B O 1
ATOM 7892 N N . ARG B 1 219 ? 16.5 -14.078 -17.234 1 96.38 219 ARG B N 1
ATOM 7893 C CA . ARG B 1 219 ? 17.047 -12.836 -16.688 1 96.38 219 ARG B CA 1
ATOM 7894 C C . ARG B 1 219 ? 17.672 -11.992 -17.797 1 96.38 219 ARG B C 1
ATOM 7896 O O . ARG B 1 219 ? 17.656 -10.766 -17.719 1 96.38 219 ARG B O 1
ATOM 7903 N N . MET B 1 220 ? 18.25 -12.625 -18.875 1 97.31 220 MET B N 1
ATOM 7904 C CA . MET B 1 220 ? 18.812 -11.891 -20 1 97.31 220 MET B CA 1
ATOM 7905 C C . MET B 1 220 ? 17.766 -10.992 -20.641 1 97.31 220 MET B C 1
ATOM 7907 O O . MET B 1 220 ? 18.109 -9.938 -21.203 1 97.31 220 MET B O 1
ATOM 7911 N N . ALA B 1 221 ? 16.531 -11.453 -20.547 1 97.94 221 ALA B N 1
ATOM 7912 C CA . ALA B 1 221 ? 15.453 -10.719 -21.203 1 97.94 221 ALA B CA 1
ATOM 7913 C C . ALA B 1 221 ? 14.617 -9.945 -20.172 1 97.94 221 ALA B C 1
ATOM 7915 O O . ALA B 1 221 ? 13.594 -9.359 -20.516 1 97.94 221 ALA B O 1
ATOM 7916 N N . GLY B 1 222 ? 14.977 -10.016 -18.875 1 96.62 222 GLY B N 1
ATOM 7917 C CA . GLY B 1 222 ? 14.18 -9.414 -17.828 1 96.62 222 GLY B CA 1
ATOM 7918 C C . GLY B 1 222 ? 12.898 -10.172 -17.531 1 96.62 222 GLY B C 1
ATOM 7919 O O . GLY B 1 222 ? 11.891 -9.578 -17.141 1 96.62 222 GLY B O 1
ATOM 7920 N N . VAL B 1 223 ? 12.891 -11.477 -17.781 1 98.12 223 VAL B N 1
ATOM 7921 C CA . VAL B 1 223 ? 11.703 -12.312 -17.594 1 98.12 223 VAL B CA 1
ATOM 7922 C C . VAL B 1 223 ? 11.891 -13.211 -16.375 1 98.12 223 VAL B C 1
ATOM 7924 O O . VAL B 1 223 ? 12.953 -13.805 -16.188 1 98.12 223 VAL B O 1
ATOM 7927 N N . ASN B 1 224 ? 10.852 -13.227 -15.555 1 98 224 ASN B N 1
ATOM 7928 C CA . ASN B 1 224 ? 10.828 -14.078 -14.367 1 98 224 ASN B CA 1
ATOM 7929 C C . ASN B 1 224 ? 10.531 -15.531 -14.727 1 98 224 ASN B C 1
ATOM 7931 O O . ASN B 1 224 ? 9.414 -15.859 -15.141 1 98 224 ASN B O 1
ATOM 7935 N N . VAL B 1 225 ? 11.516 -16.406 -14.594 1 98.31 225 VAL B N 1
ATOM 7936 C CA . VAL B 1 225 ? 11.367 -17.844 -14.836 1 98.31 225 VAL B CA 1
ATOM 7937 C C . VAL B 1 225 ? 11.883 -18.625 -13.633 1 98.31 225 VAL B C 1
ATOM 7939 O O . VAL B 1 225 ? 13.016 -19.109 -13.641 1 98.31 225 VAL B O 1
ATOM 7942 N N . PRO B 1 226 ? 11.062 -18.859 -12.656 1 98.25 226 PRO B N 1
ATOM 7943 C CA . PRO B 1 226 ? 11.523 -19.5 -11.422 1 98.25 226 PRO B CA 1
ATOM 7944 C C . PRO B 1 226 ? 11.797 -21 -11.609 1 98.25 226 PRO B C 1
ATOM 7946 O O . PRO B 1 226 ? 10.883 -21.766 -11.93 1 98.25 226 PRO B O 1
ATOM 7949 N N . LEU B 1 227 ? 12.977 -21.422 -11.43 1 97.94 227 LEU B N 1
ATOM 7950 C CA . LEU B 1 227 ? 13.398 -22.828 -11.375 1 97.94 227 LEU B CA 1
ATOM 7951 C C . LEU B 1 227 ? 14.805 -22.938 -10.805 1 97.94 227 LEU B C 1
ATOM 7953 O O . LEU B 1 227 ? 15.562 -21.969 -10.805 1 97.94 227 LEU B O 1
ATOM 7957 N N . HIS B 1 228 ? 15.133 -24.047 -10.227 1 97.44 228 HIS B N 1
ATOM 7958 C CA . HIS B 1 228 ? 16.422 -24.344 -9.609 1 97.44 228 HIS B CA 1
ATOM 7959 C C . HIS B 1 228 ? 16.812 -25.797 -9.797 1 97.44 228 HIS B C 1
ATOM 7961 O O . HIS B 1 228 ? 15.961 -26.688 -9.703 1 97.44 228 HIS B O 1
ATOM 7967 N N . ALA B 1 229 ? 18.078 -26.047 -10.102 1 97.19 229 ALA B N 1
ATOM 7968 C CA . ALA B 1 229 ? 18.562 -27.422 -10.281 1 97.19 229 ALA B CA 1
ATOM 7969 C C . ALA B 1 229 ? 18.734 -28.125 -8.938 1 97.19 229 ALA B C 1
ATOM 7971 O O . ALA B 1 229 ? 19.141 -27.5 -7.949 1 97.19 229 ALA B O 1
ATOM 7972 N N . CYS B 1 230 ? 18.391 -29.391 -8.898 1 97.12 230 CYS B N 1
ATOM 7973 C CA . CYS B 1 230 ? 18.625 -30.281 -7.762 1 97.12 230 CYS B CA 1
ATOM 7974 C C . CYS B 1 230 ? 19.312 -31.562 -8.203 1 97.12 230 CYS B C 1
ATOM 7976 O O . CYS B 1 230 ? 19.188 -31.984 -9.352 1 97.12 230 CYS B O 1
ATOM 7978 N N . GLU B 1 231 ? 20.047 -32.156 -7.258 1 97.06 231 GLU B N 1
ATOM 7979 C CA . GLU B 1 231 ? 20.609 -33.469 -7.512 1 97.06 231 GLU B CA 1
ATOM 7980 C C . GLU B 1 231 ? 19.531 -34.531 -7.598 1 97.06 231 GLU B C 1
ATOM 7982 O O . GLU B 1 231 ? 18.547 -34.5 -6.859 1 97.06 231 GLU B O 1
ATOM 7987 N N . HIS B 1 232 ? 19.656 -35.375 -8.516 1 96.62 232 HIS B N 1
ATOM 7988 C CA . HIS B 1 232 ? 18.797 -36.531 -8.68 1 96.62 232 HIS B CA 1
ATOM 7989 C C . HIS B 1 232 ? 19.609 -37.812 -8.859 1 96.62 232 HIS B C 1
ATOM 7991 O O . HIS B 1 232 ? 20.531 -37.875 -9.688 1 96.62 232 HIS B O 1
ATOM 7997 N N . PHE B 1 233 ? 19.266 -38.906 -8.156 1 96.56 233 PHE B N 1
ATOM 7998 C CA . PHE B 1 233 ? 20.094 -40.125 -8.086 1 96.56 233 PHE B CA 1
ATOM 7999 C C . PHE B 1 233 ? 19.359 -41.312 -8.664 1 96.56 233 PHE B C 1
ATOM 8001 O O . PHE B 1 233 ? 18.141 -41.438 -8.508 1 96.56 233 PHE B O 1
ATOM 8008 N N . TYR B 1 234 ? 20.109 -42.188 -9.375 1 96.69 234 TYR B N 1
ATOM 8009 C CA . TYR B 1 234 ? 19.609 -43.531 -9.68 1 96.69 234 TYR B CA 1
ATOM 8010 C C . TYR B 1 234 ? 20.766 -44.5 -9.82 1 96.69 234 TYR B C 1
ATOM 8012 O O . TYR B 1 234 ? 21.938 -44.094 -9.93 1 96.69 234 TYR B O 1
ATOM 8020 N N . ILE B 1 235 ? 20.531 -45.781 -9.758 1 96.81 235 ILE B N 1
ATOM 8021 C CA . ILE B 1 235 ? 21.516 -46.812 -10.031 1 96.81 235 ILE B CA 1
ATOM 8022 C C . ILE B 1 235 ? 21.016 -47.719 -11.164 1 96.81 235 ILE B C 1
ATOM 8024 O O . ILE B 1 235 ? 19.812 -47.781 -11.414 1 96.81 235 ILE B O 1
ATOM 8028 N N . VAL B 1 236 ? 21.922 -48.281 -11.898 1 97.25 236 VAL B N 1
ATOM 8029 C CA . VAL B 1 236 ? 21.656 -49.344 -12.859 1 97.25 236 VAL B CA 1
ATOM 8030 C C . VAL B 1 236 ? 22.406 -50.594 -12.445 1 97.25 236 VAL B C 1
ATOM 8032 O O . VAL B 1 236 ? 23.625 -50.562 -12.227 1 97.25 236 VAL B O 1
ATOM 8035 N N . THR B 1 237 ? 21.703 -51.656 -12.375 1 97.5 237 THR B N 1
ATOM 8036 C CA . THR B 1 237 ? 22.312 -52.906 -11.93 1 97.5 237 THR B CA 1
ATOM 8037 C C . THR B 1 237 ? 23.094 -53.562 -13.062 1 97.5 237 THR B C 1
ATOM 8039 O O . THR B 1 237 ? 22.969 -53.156 -14.219 1 97.5 237 THR B O 1
ATOM 8042 N N . GLU B 1 238 ? 23.891 -54.5 -12.609 1 97 238 GLU B N 1
ATOM 8043 C CA . GLU B 1 238 ? 24.359 -55.438 -13.594 1 97 238 GLU B CA 1
ATOM 8044 C C . GLU B 1 238 ? 23.219 -56.344 -14.109 1 97 238 GLU B C 1
ATOM 8046 O O . GLU B 1 238 ? 22.109 -56.25 -13.594 1 97 238 GLU B O 1
ATOM 8051 N N . ALA B 1 239 ? 23.562 -57.031 -15.164 1 96.19 239 ALA B N 1
ATOM 8052 C CA . ALA B 1 239 ? 22.547 -57.938 -15.719 1 96.19 239 ALA B CA 1
ATOM 8053 C C . ALA B 1 239 ? 22.078 -58.938 -14.68 1 96.19 239 ALA B C 1
ATOM 8055 O O . ALA B 1 239 ? 22.875 -59.469 -13.914 1 96.19 239 ALA B O 1
ATOM 8056 N N . ILE B 1 240 ? 20.875 -59.125 -14.625 1 95.56 240 ILE B N 1
ATOM 8057 C CA . ILE B 1 240 ? 20.281 -60.062 -13.703 1 95.56 240 ILE B CA 1
ATOM 8058 C C . ILE B 1 240 ? 19.781 -61.281 -14.484 1 95.56 240 ILE B C 1
ATOM 8060 O O . ILE B 1 240 ? 18.875 -61.188 -15.312 1 95.56 240 ILE B O 1
ATOM 8064 N N . PRO B 1 241 ? 20.312 -62.469 -14.188 1 91.94 241 PRO B N 1
ATOM 8065 C CA . PRO B 1 241 ? 19.938 -63.656 -14.938 1 91.94 241 PRO B CA 1
ATOM 8066 C C . PRO B 1 241 ? 18.438 -63.969 -14.828 1 91.94 241 PRO B C 1
ATOM 8068 O O . PRO B 1 241 ? 17.891 -63.969 -13.727 1 91.94 241 PRO B O 1
ATOM 8071 N N . GLY B 1 242 ? 17.828 -64.188 -15.953 1 89.75 242 GLY B N 1
ATOM 8072 C CA . GLY B 1 242 ? 16.438 -64.625 -15.977 1 89.75 242 GLY B CA 1
ATOM 8073 C C . GLY B 1 242 ? 15.453 -63.5 -15.906 1 89.75 242 GLY B C 1
ATOM 8074 O O . GLY B 1 242 ? 14.234 -63.688 -16 1 89.75 242 GLY B O 1
ATOM 8075 N N . LEU B 1 243 ? 16.031 -62.281 -15.766 1 93.12 243 LEU B N 1
ATOM 8076 C CA . LEU B 1 243 ? 15.148 -61.125 -15.68 1 93.12 243 LEU B CA 1
ATOM 8077 C C . LEU B 1 243 ? 14.508 -60.844 -17.031 1 93.12 243 LEU B C 1
ATOM 8079 O O . LEU B 1 243 ? 15.203 -60.719 -18.047 1 93.12 243 LEU B O 1
ATOM 8083 N N . THR B 1 244 ? 13.164 -60.781 -17.109 1 92.12 244 THR B N 1
ATOM 8084 C CA . THR B 1 244 ? 12.406 -60.469 -18.328 1 92.12 244 THR B CA 1
ATOM 8085 C C . THR B 1 244 ? 11.852 -59.062 -18.25 1 92.12 244 THR B C 1
ATOM 8087 O O . THR B 1 244 ? 12.031 -58.375 -17.25 1 92.12 244 THR B O 1
ATOM 8090 N N . GLN B 1 245 ? 11.25 -58.656 -19.359 1 92.88 245 GLN B N 1
ATOM 8091 C CA . GLN B 1 245 ? 10.648 -57.312 -19.406 1 92.88 245 GLN B CA 1
ATOM 8092 C C . GLN B 1 245 ? 9.578 -57.156 -18.328 1 92.88 245 GLN B C 1
ATOM 8094 O O . GLN B 1 245 ? 8.711 -58.031 -18.172 1 92.88 245 GLN B O 1
ATOM 8099 N N . MET B 1 246 ? 9.641 -56.156 -17.578 1 95.06 246 MET B N 1
ATOM 8100 C CA . MET B 1 246 ? 8.727 -55.844 -16.469 1 95.06 246 MET B CA 1
ATOM 8101 C C . MET B 1 246 ? 8.109 -54.469 -16.641 1 95.06 246 MET B C 1
ATOM 8103 O O . MET B 1 246 ? 8.719 -53.562 -17.234 1 95.06 246 MET B O 1
ATOM 8107 N N . PRO B 1 247 ? 6.859 -54.25 -16.125 1 96.38 247 PRO B N 1
ATOM 8108 C CA . PRO B 1 247 ? 6.328 -52.906 -16.062 1 96.38 247 PRO B CA 1
ATOM 8109 C C . PRO B 1 247 ? 7.176 -51.969 -15.203 1 96.38 247 PRO B C 1
ATOM 8111 O O . PRO B 1 247 ? 7.953 -52.438 -14.367 1 96.38 247 PRO B O 1
ATOM 8114 N N . VAL B 1 248 ? 7.027 -50.656 -15.461 1 97.75 248 VAL B N 1
ATOM 8115 C CA . VAL B 1 248 ? 7.609 -49.688 -14.539 1 97.75 248 VAL B CA 1
ATOM 8116 C C . VAL B 1 248 ? 6.961 -49.844 -13.164 1 97.75 248 VAL B C 1
ATOM 8118 O O . VAL B 1 248 ? 5.746 -50.031 -13.055 1 97.75 248 VAL B O 1
ATOM 8121 N N . LEU B 1 249 ? 7.727 -49.875 -12.141 1 98.12 249 LEU B N 1
ATOM 8122 C CA . LEU B 1 249 ? 7.219 -49.969 -10.773 1 98.12 249 LEU B CA 1
ATOM 8123 C C . LEU B 1 249 ? 7.512 -48.688 -9.984 1 98.12 249 LEU B C 1
ATOM 8125 O O . LEU B 1 249 ? 8.633 -48.188 -10.023 1 98.12 249 LEU B O 1
ATOM 8129 N N . ARG B 1 250 ? 6.512 -48.156 -9.367 1 98.19 250 ARG B N 1
ATOM 8130 C CA . ARG B 1 250 ? 6.672 -47.031 -8.453 1 98.19 250 ARG B CA 1
ATOM 8131 C C . ARG B 1 250 ? 6.234 -47.406 -7.039 1 98.19 250 ARG B C 1
ATOM 8133 O O . ARG B 1 250 ? 5.152 -47.969 -6.844 1 98.19 250 ARG B O 1
ATOM 8140 N N . VAL B 1 251 ? 7.066 -47.188 -6.055 1 98.12 251 VAL B N 1
ATOM 8141 C CA . VAL B 1 251 ? 6.754 -47.312 -4.637 1 98.12 251 VAL B CA 1
ATOM 8142 C C . VAL B 1 251 ? 6.984 -45.969 -3.939 1 98.12 251 VAL B C 1
ATOM 8144 O O . VAL B 1 251 ? 7.969 -45.781 -3.219 1 98.12 251 VAL B O 1
ATOM 8147 N N . PRO B 1 252 ? 5.969 -45.062 -4.047 1 97.69 252 PRO B N 1
ATOM 8148 C CA . PRO B 1 252 ? 6.152 -43.688 -3.568 1 97.69 252 PRO B CA 1
ATOM 8149 C C . PRO B 1 252 ? 6.492 -43.625 -2.082 1 97.69 252 PRO B C 1
ATOM 8151 O O . PRO B 1 252 ? 7.301 -42.781 -1.666 1 97.69 252 PRO B O 1
ATOM 8154 N N . ASP B 1 253 ? 5.938 -44.469 -1.259 1 97.44 253 ASP B N 1
ATOM 8155 C CA . ASP B 1 253 ? 6.18 -44.469 0.18 1 97.44 253 ASP B CA 1
ATOM 8156 C C . ASP B 1 253 ? 7.652 -44.75 0.489 1 97.44 253 ASP B C 1
ATOM 8158 O O . ASP B 1 253 ? 8.133 -44.406 1.573 1 97.44 253 ASP B O 1
ATOM 8162 N N . GLU B 1 254 ? 8.344 -45.375 -0.45 1 97.69 254 GLU B N 1
ATOM 8163 C CA . GLU B 1 254 ? 9.773 -45.656 -0.312 1 97.69 254 GLU B CA 1
ATOM 8164 C C . GLU B 1 254 ? 10.594 -44.719 -1.194 1 97.69 254 GLU B C 1
ATOM 8166 O O . GLU B 1 254 ? 11.805 -44.906 -1.353 1 97.69 254 GLU B O 1
ATOM 8171 N N . CYS B 1 255 ? 10.008 -43.719 -1.816 1 97.5 255 CYS B N 1
ATOM 8172 C CA . CYS B 1 255 ? 10.602 -42.688 -2.631 1 97.5 255 CYS B CA 1
ATOM 8173 C C . CYS B 1 255 ? 11.273 -43.25 -3.873 1 97.5 255 CYS B C 1
ATOM 8175 O O . CYS B 1 255 ? 12.211 -42.656 -4.41 1 97.5 255 CYS B O 1
ATOM 8177 N N . ALA B 1 256 ? 10.75 -44.438 -4.395 1 97.81 256 ALA B N 1
ATOM 8178 C CA . ALA B 1 256 ? 11.562 -45.156 -5.383 1 97.81 256 ALA B CA 1
ATOM 8179 C C . ALA B 1 256 ? 10.734 -45.5 -6.617 1 97.81 256 ALA B C 1
ATOM 8181 O O . ALA B 1 256 ? 9.523 -45.719 -6.516 1 97.81 256 ALA B O 1
ATOM 8182 N N . TYR B 1 257 ? 11.375 -45.562 -7.734 1 98 257 TYR B N 1
ATOM 8183 C CA . TYR B 1 257 ? 10.844 -46.125 -8.969 1 98 257 TYR B CA 1
ATOM 8184 C C . TYR B 1 257 ? 11.828 -47.094 -9.602 1 98 257 TYR B C 1
ATOM 8186 O O . TYR B 1 257 ? 13.039 -46.969 -9.43 1 98 257 TYR B O 1
ATOM 8194 N N . TYR B 1 258 ? 11.312 -48.094 -10.289 1 97.62 258 TYR B N 1
ATOM 8195 C CA . TYR B 1 258 ? 12.094 -49.156 -10.906 1 97.62 258 TYR B CA 1
ATOM 8196 C C . TYR B 1 258 ? 11.711 -49.312 -12.375 1 97.62 258 TYR B C 1
ATOM 8198 O O . TYR B 1 258 ? 10.531 -49.281 -12.727 1 97.62 258 TYR B O 1
ATOM 8206 N N . LYS B 1 259 ? 12.711 -49.438 -13.125 1 96.5 259 LYS B N 1
ATOM 8207 C CA . LYS B 1 259 ? 12.539 -49.719 -14.555 1 96.5 259 LYS B CA 1
ATOM 8208 C C . LYS B 1 259 ? 13.445 -50.875 -15.008 1 96.5 259 LYS B C 1
ATOM 8210 O O . LYS B 1 259 ? 14.648 -50.844 -14.758 1 96.5 259 LYS B O 1
ATOM 8215 N N . GLU B 1 260 ? 12.852 -51.875 -15.594 1 95.31 260 GLU B N 1
ATOM 8216 C CA . GLU B 1 260 ? 13.656 -52.875 -16.25 1 95.31 260 GLU B CA 1
ATOM 8217 C C . GLU B 1 260 ? 14.047 -52.469 -17.656 1 95.31 260 GLU B C 1
ATOM 8219 O O . GLU B 1 260 ? 13.234 -51.906 -18.406 1 95.31 260 GLU B O 1
ATOM 8224 N N . ASP B 1 261 ? 15.273 -52.594 -17.922 1 91.19 261 ASP B N 1
ATOM 8225 C CA . ASP B 1 261 ? 15.758 -52.312 -19.281 1 91.19 261 ASP B CA 1
ATOM 8226 C C . ASP B 1 261 ? 16.859 -53.281 -19.672 1 91.19 261 ASP B C 1
ATOM 8228 O O . ASP B 1 261 ? 17.953 -53.25 -19.109 1 91.19 261 ASP B O 1
ATOM 8232 N N . ALA B 1 262 ? 16.594 -54.156 -20.641 1 92.06 262 ALA B N 1
ATOM 8233 C CA . ALA B 1 262 ? 17.547 -55.062 -21.234 1 92.06 262 ALA B CA 1
ATOM 8234 C C . ALA B 1 262 ? 18.188 -55.969 -20.172 1 92.06 262 ALA B C 1
ATOM 8236 O O . ALA B 1 262 ? 19.406 -56.094 -20.109 1 92.06 262 ALA B O 1
ATOM 8237 N N . GLY B 1 263 ? 17.438 -56.406 -19.328 1 93.81 263 GLY B N 1
ATOM 8238 C CA . GLY B 1 263 ? 17.875 -57.375 -18.344 1 93.81 263 GLY B CA 1
ATOM 8239 C C . GLY B 1 263 ? 18.531 -56.75 -17.125 1 93.81 263 GLY B C 1
ATOM 8240 O O . GLY B 1 263 ? 19.109 -57.469 -16.297 1 93.81 263 GLY B O 1
ATOM 8241 N N . LYS B 1 264 ? 18.422 -55.406 -16.984 1 96.62 264 LYS B N 1
ATOM 8242 C CA . LYS B 1 264 ? 18.922 -54.656 -15.836 1 96.62 264 LYS B CA 1
ATOM 8243 C C . LYS B 1 264 ? 17.812 -53.844 -15.18 1 96.62 264 LYS B C 1
ATOM 8245 O O . LYS B 1 264 ? 16.75 -53.656 -15.766 1 96.62 264 LYS B O 1
ATOM 8250 N N . TYR B 1 265 ? 18.047 -53.531 -13.93 1 96.5 265 TYR B N 1
ATOM 8251 C CA . TYR B 1 265 ? 17.125 -52.625 -13.266 1 96.5 265 TYR B CA 1
ATOM 8252 C C . TYR B 1 265 ? 17.75 -51.25 -13.109 1 96.5 265 TYR B C 1
ATOM 8254 O O . TYR B 1 265 ? 18.922 -51.125 -12.727 1 96.5 265 TYR B O 1
ATOM 8262 N N . LEU B 1 266 ? 17.016 -50.281 -13.484 1 97.62 266 LEU B N 1
ATOM 8263 C CA . LEU B 1 266 ? 17.281 -48.906 -13.023 1 97.62 266 LEU B CA 1
ATOM 8264 C C . LEU B 1 266 ? 16.438 -48.562 -11.805 1 97.62 266 LEU B C 1
ATOM 8266 O O . LEU B 1 266 ? 15.219 -48.719 -11.82 1 97.62 266 LEU B O 1
ATOM 8270 N N . LEU B 1 267 ? 17.047 -48.219 -10.711 1 97.88 267 LEU B N 1
ATOM 8271 C CA . LEU B 1 267 ? 16.406 -47.75 -9.477 1 97.88 267 LEU B CA 1
ATOM 8272 C C . LEU B 1 267 ? 16.672 -46.281 -9.234 1 97.88 267 LEU B C 1
ATOM 8274 O O . LEU B 1 267 ? 17.812 -45.875 -9.031 1 97.88 267 LEU B O 1
ATOM 8278 N N . GLY B 1 268 ? 15.609 -45.406 -9.391 1 97.31 268 GLY B N 1
ATOM 8279 C CA . GLY B 1 268 ? 15.711 -44 -9.094 1 97.31 268 GLY B CA 1
ATOM 8280 C C . GLY B 1 268 ? 14.867 -43.562 -7.906 1 97.31 268 GLY B C 1
ATOM 8281 O O . GLY B 1 268 ? 14.055 -44.344 -7.406 1 97.31 268 GLY B O 1
ATOM 8282 N N . ALA B 1 269 ? 15.125 -42.375 -7.391 1 96.12 269 ALA B N 1
ATOM 8283 C CA . ALA B 1 269 ? 14.445 -41.969 -6.16 1 96.12 269 ALA B CA 1
ATOM 8284 C C . ALA B 1 269 ? 14.133 -40.469 -6.176 1 96.12 269 ALA B C 1
ATOM 8286 O O . ALA B 1 269 ? 14.844 -39.688 -6.797 1 96.12 269 ALA B O 1
ATOM 8287 N N . PHE B 1 270 ? 13.07 -40.062 -5.539 1 96.75 270 PHE B N 1
ATOM 8288 C CA . PHE B 1 270 ? 12.734 -38.688 -5.176 1 96.75 270 PHE B CA 1
ATOM 8289 C C . PHE B 1 270 ? 12.672 -38.531 -3.662 1 96.75 270 PHE B C 1
ATOM 8291 O O . PHE B 1 270 ? 11.609 -38.625 -3.061 1 96.75 270 PHE B O 1
ATOM 8298 N N . GLU B 1 271 ? 13.781 -38.125 -3.039 1 92.94 271 GLU B N 1
ATOM 8299 C CA . GLU B 1 271 ? 13.938 -38.094 -1.588 1 92.94 271 GLU B CA 1
ATOM 8300 C C . GLU B 1 271 ? 13.352 -36.812 -1.008 1 92.94 271 GLU B C 1
ATOM 8302 O O . GLU B 1 271 ? 13.383 -35.75 -1.651 1 92.94 271 GLU B O 1
ATOM 8307 N N . PRO B 1 272 ? 12.773 -36.812 0.222 1 91.69 272 PRO B N 1
ATOM 8308 C CA . PRO B 1 272 ? 12.141 -35.656 0.849 1 91.69 272 PRO B CA 1
ATOM 8309 C C . PRO B 1 272 ? 13.125 -34.531 1.092 1 91.69 272 PRO B C 1
ATOM 8311 O O . PRO B 1 272 ? 12.734 -33.344 1.062 1 91.69 272 PRO B O 1
ATOM 8314 N N . ASN B 1 273 ? 14.359 -34.719 1.414 1 92.12 273 ASN B N 1
ATOM 8315 C CA . ASN B 1 273 ? 15.359 -33.688 1.607 1 92.12 273 ASN B CA 1
ATOM 8316 C C . ASN B 1 273 ? 16.297 -33.562 0.411 1 92.12 273 ASN B C 1
ATOM 8318 O O . ASN B 1 273 ? 17.438 -34 0.479 1 92.12 273 ASN B O 1
ATOM 8322 N N . ALA B 1 274 ? 15.773 -32.781 -0.563 1 94.88 274 ALA B N 1
ATOM 8323 C CA . ALA B 1 274 ? 16.516 -32.656 -1.813 1 94.88 274 ALA B CA 1
ATOM 8324 C C . ALA B 1 274 ? 17.766 -31.812 -1.636 1 94.88 274 ALA B C 1
ATOM 8326 O O . ALA B 1 274 ? 17.875 -31.047 -0.669 1 94.88 274 ALA B O 1
ATOM 8327 N N . LYS B 1 275 ? 18.703 -31.953 -2.443 1 96.75 275 LYS B N 1
ATOM 8328 C CA . LYS B 1 275 ? 19.969 -31.234 -2.432 1 96.75 275 LYS B CA 1
ATOM 8329 C C . LYS B 1 275 ? 20.047 -30.25 -3.598 1 96.75 275 LYS B C 1
ATOM 8331 O O . LYS B 1 275 ? 20.438 -30.625 -4.703 1 96.75 275 LYS B O 1
ATOM 8336 N N . PRO B 1 276 ? 19.734 -28.953 -3.305 1 96.56 276 PRO B N 1
ATOM 8337 C CA . PRO B 1 276 ? 19.875 -27.969 -4.379 1 96.56 276 PRO B CA 1
ATOM 8338 C C . PRO B 1 276 ? 21.297 -27.891 -4.922 1 96.56 276 PRO B C 1
ATOM 8340 O O . PRO B 1 276 ? 22.266 -28.016 -4.164 1 96.56 276 PRO B O 1
ATOM 8343 N N . TRP B 1 277 ? 21.422 -27.656 -6.227 1 96.44 277 TRP B N 1
ATOM 8344 C CA . TRP B 1 277 ? 22.734 -27.594 -6.891 1 96.44 277 TRP B CA 1
ATOM 8345 C C . TRP B 1 277 ? 22.797 -26.422 -7.855 1 96.44 277 TRP B C 1
ATOM 8347 O O . TRP B 1 277 ? 21.781 -26.016 -8.422 1 96.44 277 TRP B O 1
ATOM 8357 N N . GLY B 1 278 ? 23.906 -25.859 -8.055 1 92.5 278 GLY B N 1
ATOM 8358 C CA . GLY B 1 278 ? 24.156 -24.875 -9.094 1 92.5 278 GLY B CA 1
ATOM 8359 C C . GLY B 1 278 ? 23.812 -23.469 -8.664 1 92.5 278 GLY B C 1
ATOM 8360 O O . GLY B 1 278 ? 23.594 -22.594 -9.508 1 92.5 278 GLY B O 1
ATOM 8361 N N . MET B 1 279 ? 23.672 -23.172 -7.43 1 86.38 279 MET B N 1
ATOM 8362 C CA . MET B 1 279 ? 23.297 -21.859 -6.914 1 86.38 279 MET B CA 1
ATOM 8363 C C . MET B 1 279 ? 24.297 -20.797 -7.336 1 86.38 279 MET B C 1
ATOM 8365 O O . MET B 1 279 ? 23.922 -19.656 -7.594 1 86.38 279 MET B O 1
ATOM 8369 N N . ASN B 1 280 ? 25.5 -21.156 -7.383 1 86 280 ASN B N 1
ATOM 8370 C CA . ASN B 1 280 ? 26.547 -20.203 -7.711 1 86 280 ASN B CA 1
ATOM 8371 C C . ASN B 1 280 ? 26.875 -20.219 -9.203 1 86 280 ASN B C 1
ATOM 8373 O O . ASN B 1 280 ? 27.906 -19.688 -9.625 1 86 280 ASN B O 1
ATOM 8377 N N . GLY B 1 281 ? 26.047 -20.859 -9.922 1 89.25 281 GLY B N 1
ATOM 8378 C CA . GLY B 1 281 ? 26.25 -20.953 -11.359 1 89.25 281 GLY B CA 1
ATOM 8379 C C . GLY B 1 281 ? 26.562 -22.359 -11.82 1 89.25 281 GLY B C 1
ATOM 8380 O O . GLY B 1 281 ? 27.109 -23.172 -11.055 1 89.25 281 GLY B O 1
ATOM 8381 N N . ILE B 1 282 ? 26.219 -22.672 -13.008 1 93.88 282 ILE B N 1
ATOM 8382 C CA . ILE B 1 282 ? 26.516 -23.938 -13.656 1 93.88 282 ILE B CA 1
ATOM 8383 C C . ILE B 1 282 ? 27.688 -23.766 -14.617 1 93.88 282 ILE B C 1
ATOM 8385 O O . ILE B 1 282 ? 27.719 -22.812 -15.398 1 93.88 282 ILE B O 1
ATOM 8389 N N . SER B 1 283 ? 28.594 -24.672 -14.578 1 92.25 283 SER B N 1
ATOM 8390 C CA . SER B 1 283 ? 29.797 -24.578 -15.398 1 92.25 283 SER B CA 1
ATOM 8391 C C . SER B 1 283 ? 29.453 -24.438 -16.875 1 92.25 283 SER B C 1
ATOM 8393 O O . SER B 1 283 ? 28.547 -25.125 -17.375 1 92.25 283 SER B O 1
ATOM 8395 N N . ASP B 1 284 ? 30.172 -23.625 -17.578 1 90.25 284 ASP B N 1
ATOM 8396 C CA . ASP B 1 284 ? 30 -23.438 -19.016 1 90.25 284 ASP B CA 1
ATOM 8397 C C . ASP B 1 284 ? 30.359 -24.703 -19.797 1 90.25 284 ASP B C 1
ATOM 8399 O O . ASP B 1 284 ? 29.953 -24.859 -20.938 1 90.25 284 ASP B O 1
ATOM 8403 N N . ASP B 1 285 ? 31.047 -25.516 -19.125 1 93.75 285 ASP B N 1
ATOM 8404 C CA . ASP B 1 285 ? 31.531 -26.703 -19.812 1 93.75 285 ASP B CA 1
ATOM 8405 C C . ASP B 1 285 ? 30.609 -27.906 -19.547 1 93.75 285 ASP B C 1
ATOM 8407 O O . ASP B 1 285 ? 30.844 -29 -20.078 1 93.75 285 ASP B O 1
ATOM 8411 N N . PHE B 1 286 ? 29.641 -27.609 -18.781 1 96 286 PHE B N 1
ATOM 8412 C CA . PHE B 1 286 ? 28.75 -28.703 -18.422 1 96 286 PHE B CA 1
ATOM 8413 C C . PHE B 1 286 ? 28.125 -29.328 -19.672 1 96 286 PHE B C 1
ATOM 8415 O O . PHE B 1 286 ? 27.453 -28.656 -20.438 1 96 286 PHE B O 1
ATOM 8422 N N . CYS B 1 287 ? 28.344 -30.562 -20 1 97.19 287 CYS B N 1
ATOM 8423 C CA . CYS B 1 287 ? 27.891 -31.328 -21.156 1 97.19 287 CYS B CA 1
ATOM 8424 C C . CYS B 1 287 ? 28.031 -32.812 -20.922 1 97.19 287 CYS B C 1
ATOM 8426 O O . CYS B 1 287 ? 29.156 -33.344 -20.875 1 97.19 287 CYS B O 1
ATOM 8428 N N . PHE B 1 288 ? 26.938 -33.531 -20.812 1 97.06 288 PHE B N 1
ATOM 8429 C CA . PHE B 1 288 ? 26.922 -34.969 -20.5 1 97.06 288 PHE B CA 1
ATOM 8430 C C . PHE B 1 288 ? 27.672 -35.25 -19.203 1 97.06 288 PHE B C 1
ATOM 8432 O O . PHE B 1 288 ? 28.344 -36.281 -19.094 1 97.06 288 PHE B O 1
ATOM 8439 N N . ASP B 1 289 ? 27.578 -34.281 -18.312 1 95 289 ASP B N 1
ATOM 8440 C CA . ASP B 1 289 ? 28.328 -34.375 -17.062 1 95 289 ASP B CA 1
ATOM 8441 C C . ASP B 1 289 ? 27.484 -35.062 -15.984 1 95 289 ASP B C 1
ATOM 8443 O O . ASP B 1 289 ? 26.25 -35.062 -16.062 1 95 289 ASP B O 1
ATOM 8447 N N . GLN B 1 290 ? 28.188 -35.625 -15.062 1 95.12 290 GLN B N 1
ATOM 8448 C CA . GLN B 1 290 ? 27.594 -36.188 -13.852 1 95.12 290 GLN B CA 1
ATOM 8449 C C . GLN B 1 290 ? 28.078 -35.469 -12.602 1 95.12 290 GLN B C 1
ATOM 8451 O O . GLN B 1 290 ? 29.172 -34.906 -12.594 1 95.12 290 GLN B O 1
ATOM 8456 N N . LEU B 1 291 ? 27.281 -35.406 -11.633 1 96.69 291 LEU B N 1
ATOM 8457 C CA . LEU B 1 291 ? 27.656 -34.844 -10.344 1 96.69 291 LEU B CA 1
ATOM 8458 C C . LEU B 1 291 ? 28.297 -35.906 -9.445 1 96.69 291 LEU B C 1
ATOM 8460 O O . LEU B 1 291 ? 28.25 -37.094 -9.734 1 96.69 291 LEU B O 1
ATOM 8464 N N . PRO B 1 292 ? 28.969 -35.438 -8.359 1 95.5 292 PRO B N 1
ATOM 8465 C CA . PRO B 1 292 ? 29.625 -36.406 -7.465 1 95.5 292 PRO B CA 1
ATOM 8466 C C . PRO B 1 292 ? 28.641 -37.406 -6.844 1 95.5 292 PRO B C 1
ATOM 8468 O O . PRO B 1 292 ? 27.516 -37.031 -6.52 1 95.5 292 PRO B O 1
ATOM 8471 N N . GLU B 1 293 ? 29.156 -38.625 -6.734 1 95.19 293 GLU B N 1
ATOM 8472 C CA . GLU B 1 293 ? 28.359 -39.656 -6.07 1 95.19 293 GLU B CA 1
ATOM 8473 C C . GLU B 1 293 ? 28.094 -39.312 -4.609 1 95.19 293 GLU B C 1
ATOM 8475 O O . GLU B 1 293 ? 28.922 -38.625 -3.977 1 95.19 293 GLU B O 1
ATOM 8480 N N . ASP B 1 294 ? 27.047 -39.625 -4.156 1 95.75 294 ASP B N 1
ATOM 8481 C CA . ASP B 1 294 ? 26.688 -39.5 -2.75 1 95.75 294 ASP B CA 1
ATOM 8482 C C . ASP B 1 294 ? 25.891 -40.719 -2.285 1 95.75 294 ASP B C 1
ATOM 8484 O O . ASP B 1 294 ? 24.672 -40.625 -2.082 1 95.75 294 ASP B O 1
ATOM 8488 N N . PHE B 1 295 ? 26.578 -41.75 -2.092 1 95.19 295 PHE B N 1
ATOM 8489 C CA . PHE B 1 295 ? 25.969 -43.031 -1.76 1 95.19 295 PHE B CA 1
ATOM 8490 C C . PHE B 1 295 ? 25.266 -42.938 -0.409 1 95.19 295 PHE B C 1
ATOM 8492 O O . PHE B 1 295 ? 24.219 -43.594 -0.206 1 95.19 295 PHE B O 1
ATOM 8499 N N . ASP B 1 296 ? 25.844 -42.156 0.546 1 95.81 296 ASP B N 1
ATOM 8500 C CA . ASP B 1 296 ? 25.219 -42 1.856 1 95.81 296 ASP B CA 1
ATOM 8501 C C . ASP B 1 296 ? 23.797 -41.438 1.729 1 95.81 296 ASP B C 1
ATOM 8503 O O . ASP B 1 296 ? 22.906 -41.844 2.463 1 95.81 296 ASP B O 1
ATOM 8507 N N . HIS B 1 297 ? 23.703 -40.5 0.824 1 95.06 297 HIS B N 1
ATOM 8508 C CA . HIS B 1 297 ? 22.391 -39.906 0.586 1 95.06 297 HIS B CA 1
ATOM 8509 C C . HIS B 1 297 ? 21.406 -40.906 -0.013 1 95.06 297 HIS B C 1
ATOM 8511 O O . HIS B 1 297 ? 20.219 -40.844 0.269 1 95.06 297 HIS B O 1
ATOM 8517 N N . PHE B 1 298 ? 21.859 -41.875 -0.834 1 96.06 298 PHE B N 1
ATOM 8518 C CA . PHE B 1 298 ? 21.016 -42.781 -1.591 1 96.06 298 PHE B CA 1
ATOM 8519 C C . PHE B 1 298 ? 20.828 -44.094 -0.835 1 96.06 298 PHE B C 1
ATOM 8521 O O . PHE B 1 298 ? 19.891 -44.844 -1.104 1 96.06 298 PHE B O 1
ATOM 8528 N N . GLU B 1 299 ? 21.656 -44.406 0.114 1 95.69 299 GLU B N 1
ATOM 8529 C CA . GLU B 1 299 ? 21.734 -45.688 0.788 1 95.69 299 GLU B CA 1
ATOM 8530 C C . GLU B 1 299 ? 20.406 -46.062 1.423 1 95.69 299 GLU B C 1
ATOM 8532 O O . GLU B 1 299 ? 19.953 -47.219 1.3 1 95.69 299 GLU B O 1
ATOM 8537 N N . PRO B 1 300 ? 19.781 -45.125 2.098 1 96.38 300 PRO B N 1
ATOM 8538 C CA . PRO B 1 300 ? 18.484 -45.5 2.693 1 96.38 300 PRO B CA 1
ATOM 8539 C C . PRO B 1 300 ? 17.484 -46 1.656 1 96.38 300 PRO B C 1
ATOM 8541 O O . PRO B 1 300 ? 16.672 -46.875 1.952 1 96.38 300 PRO B O 1
ATOM 8544 N N . ILE B 1 301 ? 17.516 -45.5 0.457 1 96.25 301 ILE B N 1
ATOM 8545 C CA . ILE B 1 301 ? 16.625 -45.906 -0.627 1 96.25 301 ILE B CA 1
ATOM 8546 C C . ILE B 1 301 ? 17 -47.281 -1.111 1 96.25 301 ILE B C 1
ATOM 8548 O O . ILE B 1 301 ? 16.125 -48.156 -1.314 1 96.25 301 ILE B O 1
ATOM 8552 N N . LEU B 1 302 ? 18.25 -47.5 -1.276 1 96.31 302 LEU B N 1
ATOM 8553 C CA . LEU B 1 302 ? 18.734 -48.781 -1.754 1 96.31 302 LEU B CA 1
ATOM 8554 C C . LEU B 1 302 ? 18.391 -49.906 -0.773 1 96.31 302 LEU B C 1
ATOM 8556 O O . LEU B 1 302 ? 18.016 -51 -1.186 1 96.31 302 LEU B O 1
ATOM 8560 N N . GLU B 1 303 ? 18.531 -49.625 0.479 1 97.25 303 GLU B N 1
ATOM 8561 C CA . GLU B 1 303 ? 18.203 -50.594 1.501 1 97.25 303 GLU B CA 1
ATOM 8562 C C . GLU B 1 303 ? 16.75 -51.031 1.411 1 97.25 303 GLU B C 1
ATOM 8564 O O . GLU B 1 303 ? 16.438 -52.219 1.465 1 97.25 303 GLU B O 1
ATOM 8569 N N . ARG B 1 304 ? 15.875 -50.094 1.301 1 97.44 304 ARG B N 1
ATOM 8570 C CA . ARG B 1 304 ? 14.461 -50.438 1.155 1 97.44 304 ARG B CA 1
ATOM 8571 C C . ARG B 1 304 ? 14.195 -51.156 -0.161 1 97.44 304 ARG B C 1
ATOM 8573 O O . ARG B 1 304 ? 13.305 -52 -0.238 1 97.44 304 ARG B O 1
ATOM 8580 N N . ALA B 1 305 ? 14.953 -50.75 -1.182 1 97.5 305 ALA B N 1
ATOM 8581 C CA . ALA B 1 305 ? 14.789 -51.375 -2.494 1 97.5 305 ALA B CA 1
ATOM 8582 C C . ALA B 1 305 ? 15.156 -52.875 -2.451 1 97.5 305 ALA B C 1
ATOM 8584 O O . ALA B 1 305 ? 14.5 -53.688 -3.088 1 97.5 305 ALA B O 1
ATOM 8585 N N . VAL B 1 306 ? 16.188 -53.188 -1.712 1 97.25 306 VAL B N 1
ATOM 8586 C CA . VAL B 1 306 ? 16.625 -54.594 -1.588 1 97.25 306 VAL B CA 1
ATOM 8587 C C . VAL B 1 306 ? 15.562 -55.406 -0.858 1 97.25 306 VAL B C 1
ATOM 8589 O O . VAL B 1 306 ? 15.359 -56.562 -1.169 1 97.25 306 VAL B O 1
ATOM 8592 N N . GLU B 1 307 ? 14.961 -54.781 0.059 1 97.44 307 GLU B N 1
ATOM 8593 C CA . GLU B 1 307 ? 13.867 -55.438 0.75 1 97.44 307 GLU B CA 1
ATOM 8594 C C . GLU B 1 307 ? 12.672 -55.656 -0.177 1 97.44 307 GLU B C 1
ATOM 8596 O O . GLU B 1 307 ? 12 -56.688 -0.118 1 97.44 307 GLU B O 1
ATOM 8601 N N . ARG B 1 308 ? 12.406 -54.688 -0.981 1 97.25 308 ARG B N 1
ATOM 8602 C CA . ARG B 1 308 ? 11.25 -54.688 -1.875 1 97.25 308 ARG B CA 1
ATOM 8603 C C . ARG B 1 308 ? 11.469 -55.625 -3.051 1 97.25 308 ARG B C 1
ATOM 8605 O O . ARG B 1 308 ? 10.539 -56.281 -3.502 1 97.25 308 ARG B O 1
ATOM 8612 N N . LEU B 1 309 ? 12.672 -55.688 -3.59 1 96.75 309 LEU B N 1
ATOM 8613 C CA . LEU B 1 309 ? 13.133 -56.594 -4.637 1 96.75 309 LEU B CA 1
ATOM 8614 C C . LEU B 1 309 ? 14.398 -57.344 -4.203 1 96.75 309 LEU B C 1
ATOM 8616 O O . LEU B 1 309 ? 15.5 -56.938 -4.594 1 96.75 309 LEU B O 1
ATOM 8620 N N . PRO B 1 310 ? 14.227 -58.438 -3.625 1 94.94 310 PRO B N 1
ATOM 8621 C CA . PRO B 1 310 ? 15.359 -59.125 -3.006 1 94.94 310 PRO B CA 1
ATOM 8622 C C . PRO B 1 310 ? 16.438 -59.5 -4.016 1 94.94 310 PRO B C 1
ATOM 8624 O O . PRO B 1 310 ? 17.625 -59.594 -3.652 1 94.94 310 PRO B O 1
ATOM 8627 N N . MET B 1 311 ? 16.156 -59.656 -5.25 1 93.75 311 MET B N 1
ATOM 8628 C CA . MET B 1 311 ? 17.125 -60 -6.281 1 93.75 311 MET B CA 1
ATOM 8629 C C . MET B 1 311 ? 18.172 -58.906 -6.426 1 93.75 311 MET B C 1
ATOM 8631 O O . MET B 1 311 ? 19.266 -59.156 -6.938 1 93.75 311 MET B O 1
ATOM 8635 N N . LEU B 1 312 ? 17.906 -57.719 -5.941 1 95.56 312 LEU B N 1
ATOM 8636 C CA . LEU B 1 312 ? 18.828 -56.594 -6.035 1 95.56 312 LEU B CA 1
ATOM 8637 C C . LEU B 1 312 ? 20.016 -56.781 -5.098 1 95.56 312 LEU B C 1
ATOM 8639 O O . LEU B 1 312 ? 21.078 -56.188 -5.285 1 95.56 312 LEU B O 1
ATOM 8643 N N . ALA B 1 313 ? 19.812 -57.594 -4.09 1 93.75 313 ALA B N 1
ATOM 8644 C CA . ALA B 1 313 ? 20.891 -57.875 -3.145 1 93.75 313 ALA B CA 1
ATOM 8645 C C . ALA B 1 313 ? 22.047 -58.594 -3.834 1 93.75 313 ALA B C 1
ATOM 8647 O O . ALA B 1 313 ? 23.203 -58.438 -3.422 1 93.75 313 ALA B O 1
ATOM 8648 N N . GLU B 1 314 ? 21.734 -59.312 -4.82 1 92.56 314 GLU B N 1
ATOM 8649 C CA . GLU B 1 314 ? 22.75 -60.094 -5.496 1 92.56 314 GLU B CA 1
ATOM 8650 C C . GLU B 1 314 ? 23.219 -59.438 -6.785 1 92.56 314 GLU B C 1
ATOM 8652 O O . GLU B 1 314 ? 24.219 -59.812 -7.375 1 92.56 314 GLU B O 1
ATOM 8657 N N . ALA B 1 315 ? 22.453 -58.5 -7.109 1 93.12 315 ALA B N 1
ATOM 8658 C CA . ALA B 1 315 ? 22.781 -57.812 -8.359 1 93.12 315 ALA B CA 1
ATOM 8659 C C . ALA B 1 315 ? 23.891 -56.781 -8.133 1 93.12 315 ALA B C 1
ATOM 8661 O O . ALA B 1 315 ? 23.828 -56.031 -7.172 1 93.12 315 ALA B O 1
ATOM 8662 N N . GLY B 1 316 ? 25 -56.875 -8.75 1 93.75 316 GLY B N 1
ATOM 8663 C CA . GLY B 1 316 ? 26.016 -55.812 -8.68 1 93.75 316 GLY B CA 1
ATOM 8664 C C . GLY B 1 316 ? 25.547 -54.5 -9.234 1 93.75 316 GLY B C 1
ATOM 8665 O O . GLY B 1 316 ? 24.578 -54.438 -10.008 1 93.75 316 GLY B O 1
ATOM 8666 N N . ILE B 1 317 ? 26.047 -53.344 -8.766 1 95.88 317 ILE B N 1
ATOM 8667 C CA . ILE B 1 317 ? 25.781 -52.031 -9.289 1 95.88 317 ILE B CA 1
ATOM 8668 C C . ILE B 1 317 ? 26.719 -51.719 -10.453 1 95.88 317 ILE B C 1
ATOM 8670 O O . ILE B 1 317 ? 27.938 -51.656 -10.266 1 95.88 317 ILE B O 1
ATOM 8674 N N . HIS B 1 318 ? 26.156 -51.656 -11.547 1 96.62 318 HIS B N 1
ATOM 8675 C CA . HIS B 1 318 ? 26.922 -51.281 -12.727 1 96.62 318 HIS B CA 1
ATOM 8676 C C . HIS B 1 318 ? 27.203 -49.781 -12.781 1 96.62 318 HIS B C 1
ATOM 8678 O O . HIS B 1 318 ? 28.297 -49.375 -13.164 1 96.62 318 HIS B O 1
ATOM 8684 N N . THR B 1 319 ? 26.172 -49 -12.523 1 96 319 THR B N 1
ATOM 8685 C CA . THR B 1 319 ? 26.281 -47.562 -12.594 1 96 319 THR B CA 1
ATOM 8686 C C . THR B 1 319 ? 25.578 -46.906 -11.414 1 96 319 THR B C 1
ATOM 8688 O O . THR B 1 319 ? 24.438 -47.25 -11.102 1 96 319 THR B O 1
ATOM 8691 N N . PHE B 1 320 ? 26.234 -46.062 -10.68 1 96.56 320 PHE B N 1
ATOM 8692 C CA . PHE B 1 320 ? 25.625 -45.094 -9.773 1 96.56 320 PHE B CA 1
ATOM 8693 C C . PHE B 1 320 ? 25.703 -43.688 -10.367 1 96.56 320 PHE B C 1
ATOM 8695 O O . PHE B 1 320 ? 26.781 -43.125 -10.562 1 96.56 320 PHE B O 1
ATOM 8702 N N . PHE B 1 321 ? 24.547 -43.125 -10.609 1 96.62 321 PHE B N 1
ATOM 8703 C CA . PHE B 1 321 ? 24.5 -41.875 -11.352 1 96.62 321 PHE B CA 1
ATOM 8704 C C . PHE B 1 321 ? 23.891 -40.781 -10.508 1 96.62 321 PHE B C 1
ATOM 8706 O O . PHE B 1 321 ? 22.875 -41 -9.836 1 96.62 321 PHE B O 1
ATOM 8713 N N . ASN B 1 322 ? 24.531 -39.656 -10.445 1 97.06 322 ASN B N 1
ATOM 8714 C CA . ASN B 1 322 ? 24.016 -38.406 -9.906 1 97.06 322 ASN B CA 1
ATOM 8715 C C . ASN B 1 322 ? 24.031 -37.281 -10.953 1 97.06 322 ASN B C 1
ATOM 8717 O O . ASN B 1 322 ? 25.094 -36.875 -11.414 1 97.06 322 ASN B O 1
ATOM 8721 N N . GLY B 1 323 ? 22.844 -36.906 -11.422 1 96.12 323 GLY B N 1
ATOM 8722 C CA . GLY B 1 323 ? 22.734 -35.812 -12.383 1 96.12 323 GLY B CA 1
ATOM 8723 C C . GLY B 1 323 ? 21.75 -34.75 -11.969 1 96.12 323 GLY B C 1
ATOM 8724 O O . GLY B 1 323 ? 20.812 -35.031 -11.211 1 96.12 323 GLY B O 1
ATOM 8725 N N . PRO B 1 324 ? 21.938 -33.531 -12.43 1 96.12 324 PRO B N 1
ATOM 8726 C CA . PRO B 1 324 ? 21.047 -32.438 -12.031 1 96.12 324 PRO B CA 1
ATOM 8727 C C . PRO B 1 324 ? 19.75 -32.438 -12.844 1 96.12 324 PRO B C 1
ATOM 8729 O O . PRO B 1 324 ? 19.75 -32.75 -14.031 1 96.12 324 PRO B O 1
ATOM 8732 N N . GLU B 1 325 ? 18.641 -32.031 -12.25 1 95.5 325 GLU B N 1
ATOM 8733 C CA . GLU B 1 325 ? 17.344 -31.766 -12.867 1 95.5 325 GLU B CA 1
ATOM 8734 C C . GLU B 1 325 ? 16.766 -30.453 -12.344 1 95.5 325 GLU B C 1
ATOM 8736 O O . GLU B 1 325 ? 17.078 -30.016 -11.234 1 95.5 325 GLU B O 1
ATOM 8741 N N . SER B 1 326 ? 15.992 -29.844 -13.156 1 95.38 326 SER B N 1
ATOM 8742 C CA . SER B 1 326 ? 15.438 -28.547 -12.789 1 95.38 326 SER B CA 1
ATOM 8743 C C . SER B 1 326 ? 14.086 -28.688 -12.094 1 95.38 326 SER B C 1
ATOM 8745 O O . SER B 1 326 ? 13.227 -29.438 -12.555 1 95.38 326 SER B O 1
ATOM 8747 N N . PHE B 1 327 ? 13.867 -27.891 -11.016 1 97.25 327 PHE B N 1
ATOM 8748 C CA . PHE B 1 327 ? 12.633 -27.906 -10.242 1 97.25 327 PHE B CA 1
ATOM 8749 C C . PHE B 1 327 ? 12.086 -26.484 -10.078 1 97.25 327 PHE B C 1
ATOM 8751 O O . PHE B 1 327 ? 12.844 -25.531 -9.93 1 97.25 327 PHE B O 1
ATOM 8758 N N . THR B 1 328 ? 10.812 -26.328 -10.172 1 97.75 328 THR B N 1
ATOM 8759 C CA . THR B 1 328 ? 10.094 -25.078 -9.977 1 97.75 328 THR B CA 1
ATOM 8760 C C . THR B 1 328 ? 9.477 -25.016 -8.578 1 97.75 328 THR B C 1
ATOM 8762 O O . THR B 1 328 ? 9.414 -26.031 -7.879 1 97.75 328 THR B O 1
ATOM 8765 N N . PRO B 1 329 ? 9.016 -23.828 -8.133 1 97.12 329 PRO B N 1
ATOM 8766 C CA . PRO B 1 329 ? 8.57 -23.656 -6.75 1 97.12 329 PRO B CA 1
ATOM 8767 C C . PRO B 1 329 ? 7.34 -24.5 -6.414 1 97.12 329 PRO B C 1
ATOM 8769 O O . PRO B 1 329 ? 7.121 -24.844 -5.25 1 97.12 329 PRO B O 1
ATOM 8772 N N . ASP B 1 330 ? 6.551 -24.844 -7.391 1 95.75 330 ASP B N 1
ATOM 8773 C CA . ASP B 1 330 ? 5.309 -25.562 -7.098 1 95.75 330 ASP B CA 1
ATOM 8774 C C . ASP B 1 330 ? 5.285 -26.922 -7.773 1 95.75 330 ASP B C 1
ATOM 8776 O O . ASP B 1 330 ? 4.223 -27.531 -7.922 1 95.75 330 ASP B O 1
ATOM 8780 N N . ASP B 1 331 ? 6.395 -27.391 -8.344 1 95.12 331 ASP B N 1
ATOM 8781 C CA . ASP B 1 331 ? 6.559 -28.719 -8.93 1 95.12 331 ASP B CA 1
ATOM 8782 C C . ASP B 1 331 ? 5.73 -28.859 -10.203 1 95.12 331 ASP B C 1
ATOM 8784 O O . ASP B 1 331 ? 5.262 -29.953 -10.531 1 95.12 331 ASP B O 1
ATOM 8788 N N . ALA B 1 332 ? 5.441 -27.75 -10.859 1 97 332 ALA B N 1
ATOM 8789 C CA . ALA B 1 332 ? 4.84 -27.703 -12.188 1 97 332 ALA B CA 1
ATOM 8790 C C . ALA B 1 332 ? 5.719 -26.938 -13.172 1 97 332 ALA B C 1
ATOM 8792 O O . ALA B 1 332 ? 6.309 -25.906 -12.812 1 97 332 ALA B O 1
ATOM 8793 N N . TYR B 1 333 ? 5.902 -27.5 -14.359 1 97.81 333 TYR B N 1
ATOM 8794 C CA . TYR B 1 333 ? 6.832 -26.844 -15.273 1 97.81 333 TYR B CA 1
ATOM 8795 C C . TYR B 1 333 ? 6.281 -25.5 -15.758 1 97.81 333 TYR B C 1
ATOM 8797 O O . TYR B 1 333 ? 5.117 -25.188 -15.508 1 97.81 333 TYR B O 1
ATOM 8805 N N . ASN B 1 334 ? 7.102 -24.641 -16.281 1 98.56 334 ASN B N 1
ATOM 8806 C CA . ASN B 1 334 ? 6.746 -23.344 -16.828 1 98.56 334 ASN B CA 1
ATOM 8807 C C . ASN B 1 334 ? 6.488 -23.422 -18.344 1 98.56 334 ASN B C 1
ATOM 8809 O O . ASN B 1 334 ? 7.328 -23.938 -19.094 1 98.56 334 ASN B O 1
ATOM 8813 N N . LEU B 1 335 ? 5.387 -22.922 -18.766 1 98.81 335 LEU B N 1
ATOM 8814 C CA . LEU B 1 335 ? 5.004 -22.969 -20.172 1 98.81 335 LEU B CA 1
ATOM 8815 C C . LEU B 1 335 ? 4.195 -21.734 -20.562 1 98.81 335 LEU B C 1
ATOM 8817 O O . LEU B 1 335 ? 3.232 -21.391 -19.891 1 98.81 335 LEU B O 1
ATOM 8821 N N . GLY B 1 336 ? 4.668 -21.078 -21.609 1 98.69 336 GLY B N 1
ATOM 8822 C CA . GLY B 1 336 ? 3.791 -20.062 -22.156 1 98.69 336 GLY B CA 1
ATOM 8823 C C . GLY B 1 336 ? 4.477 -18.703 -22.312 1 98.69 336 GLY B C 1
ATOM 8824 O O . GLY B 1 336 ? 5.703 -18.641 -22.406 1 98.69 336 GLY B O 1
ATOM 8825 N N . LEU B 1 337 ? 3.682 -17.656 -22.5 1 98.5 337 LEU B N 1
ATOM 8826 C CA . LEU B 1 337 ? 4.125 -16.281 -22.766 1 98.5 337 LEU B CA 1
ATOM 8827 C C . LEU B 1 337 ? 4.477 -15.555 -21.484 1 98.5 337 LEU B C 1
ATOM 8829 O O . LEU B 1 337 ? 3.695 -15.562 -20.531 1 98.5 337 LEU B O 1
ATOM 8833 N N . SER B 1 338 ? 5.648 -14.969 -21.484 1 98.38 338 SER B N 1
ATOM 8834 C CA . SER B 1 338 ? 6.086 -14.242 -20.297 1 98.38 338 SER B CA 1
ATOM 8835 C C . SER B 1 338 ? 5.191 -13.031 -20.016 1 98.38 338 SER B C 1
ATOM 8837 O O . SER B 1 338 ? 4.496 -12.562 -20.922 1 98.38 338 SER B O 1
ATOM 8839 N N . LEU B 1 339 ? 5.125 -12.578 -18.781 1 97.69 339 LEU B N 1
ATOM 8840 C CA . LEU B 1 339 ? 4.305 -11.43 -18.406 1 97.69 339 LEU B CA 1
ATOM 8841 C C . LEU B 1 339 ? 5.004 -10.117 -18.75 1 97.69 339 LEU B C 1
ATOM 8843 O O . LEU B 1 339 ? 4.348 -9.109 -19.016 1 97.69 339 LEU B O 1
ATOM 8847 N N . GLU B 1 340 ? 6.336 -10.125 -18.812 1 97.19 340 GLU B N 1
ATOM 8848 C CA . GLU B 1 340 ? 7.156 -8.922 -18.875 1 97.19 340 GLU B CA 1
ATOM 8849 C C . GLU B 1 340 ? 7.43 -8.516 -20.328 1 97.19 340 GLU B C 1
ATOM 8851 O O . GLU B 1 340 ? 7.512 -7.328 -20.641 1 97.19 340 GLU B O 1
ATOM 8856 N N . VAL B 1 341 ? 7.672 -9.516 -21.219 1 97.94 341 VAL B N 1
ATOM 8857 C CA . VAL B 1 341 ? 8.039 -9.297 -22.609 1 97.94 341 VAL B CA 1
ATOM 8858 C C . VAL B 1 341 ? 7.008 -9.961 -23.531 1 97.94 341 VAL B C 1
ATOM 8860 O O . VAL B 1 341 ? 6.734 -11.156 -23.391 1 97.94 341 VAL B O 1
ATOM 8863 N N . ASP B 1 342 ? 6.465 -9.352 -24.516 1 97.56 342 ASP B N 1
ATOM 8864 C CA . ASP B 1 342 ? 5.23 -9.703 -25.203 1 97.56 342 ASP B CA 1
ATOM 8865 C C . ASP B 1 342 ? 5.488 -10.727 -26.312 1 97.56 342 ASP B C 1
ATOM 8867 O O . ASP B 1 342 ? 4.551 -11.242 -26.922 1 97.56 342 ASP B O 1
ATOM 8871 N N . ASN B 1 343 ? 6.746 -11.062 -26.609 1 98.44 343 ASN B N 1
ATOM 8872 C CA . ASN B 1 343 ? 7.082 -12.07 -27.609 1 98.44 343 ASN B CA 1
ATOM 8873 C C . ASN B 1 343 ? 8.18 -13.008 -27.125 1 98.44 343 ASN B C 1
ATOM 8875 O O . ASN B 1 343 ? 8.977 -13.508 -27.922 1 98.44 343 ASN B O 1
ATOM 8879 N N . PHE B 1 344 ? 8.305 -13.102 -25.812 1 98.75 344 PHE B N 1
ATOM 8880 C CA . PHE B 1 344 ? 9.211 -14.031 -25.172 1 98.75 344 PHE B CA 1
ATOM 8881 C C . PHE B 1 344 ? 8.438 -15.18 -24.531 1 98.75 344 PHE B C 1
ATOM 8883 O O . PHE B 1 344 ? 7.605 -14.961 -23.656 1 98.75 344 PHE B O 1
ATOM 8890 N N . TRP B 1 345 ? 8.75 -16.391 -24.938 1 98.88 345 TRP B N 1
ATOM 8891 C CA . TRP B 1 345 ? 8.031 -17.578 -24.516 1 98.88 345 TRP B CA 1
ATOM 8892 C C . TRP B 1 345 ? 8.938 -18.484 -23.672 1 98.88 345 TRP B C 1
ATOM 8894 O O . TRP B 1 345 ? 10.164 -18.422 -23.781 1 98.88 345 TRP B O 1
ATOM 8904 N N . VAL B 1 346 ? 8.289 -19.281 -22.797 1 98.88 346 VAL B N 1
ATOM 8905 C CA . VAL B 1 346 ? 9.047 -20.125 -21.891 1 98.88 346 VAL B CA 1
ATOM 8906 C C . VAL B 1 346 ? 8.516 -21.562 -21.953 1 98.88 346 VAL B C 1
ATOM 8908 O O . VAL B 1 346 ? 7.305 -21.781 -22 1 98.88 346 VAL B O 1
ATOM 8911 N N . ALA B 1 347 ? 9.328 -22.547 -22 1 98.88 347 ALA B N 1
ATOM 8912 C CA . ALA B 1 347 ? 9.109 -23.969 -21.781 1 98.88 347 ALA B CA 1
ATOM 8913 C C . ALA B 1 347 ? 10.305 -24.594 -21.062 1 98.88 347 ALA B C 1
ATOM 8915 O O . ALA B 1 347 ? 11.219 -25.109 -21.703 1 98.88 347 ALA B O 1
ATOM 8916 N N . ALA B 1 348 ? 10.266 -24.594 -19.719 1 98.5 348 ALA B N 1
ATOM 8917 C CA . ALA B 1 348 ? 11.406 -25.016 -18.922 1 98.5 348 ALA B CA 1
ATOM 8918 C C . ALA B 1 348 ? 10.961 -25.453 -17.531 1 98.5 348 ALA B C 1
ATOM 8920 O O . ALA B 1 348 ? 9.812 -25.234 -17.141 1 98.5 348 ALA B O 1
ATOM 8921 N N . GLY B 1 349 ? 11.828 -26.125 -16.828 1 97.94 349 GLY B N 1
ATOM 8922 C CA . GLY B 1 349 ? 11.57 -26.531 -15.453 1 97.94 349 GLY B CA 1
ATOM 8923 C C . GLY B 1 349 ? 10.617 -27.703 -15.344 1 97.94 349 GLY B C 1
ATOM 8924 O O . GLY B 1 349 ? 9.664 -27.672 -14.57 1 97.94 349 GLY B O 1
ATOM 8925 N N . PHE B 1 350 ? 10.867 -28.766 -15.922 1 97.81 350 PHE B N 1
ATOM 8926 C CA . PHE B 1 350 ? 9.883 -29.828 -16.125 1 97.81 350 PHE B CA 1
ATOM 8927 C C . PHE B 1 350 ? 9.898 -30.797 -14.953 1 97.81 350 PHE B C 1
ATOM 8929 O O . PHE B 1 350 ? 9.234 -31.844 -15 1 97.81 350 PHE B O 1
ATOM 8936 N N . ASN B 1 351 ? 10.586 -30.609 -13.898 1 96.94 351 ASN B N 1
ATOM 8937 C CA . ASN B 1 351 ? 10.461 -31.312 -12.625 1 96.94 351 ASN B CA 1
ATOM 8938 C C . ASN B 1 351 ? 10.492 -32.812 -12.82 1 96.94 351 ASN B C 1
ATOM 8940 O O . ASN B 1 351 ? 9.641 -33.531 -12.289 1 96.94 351 ASN B O 1
ATOM 8944 N N . SER B 1 352 ? 11.328 -33.344 -13.602 1 95.5 352 SER B N 1
ATOM 8945 C CA . SER B 1 352 ? 11.609 -34.75 -13.812 1 95.5 352 SER B CA 1
ATOM 8946 C C . SER B 1 352 ? 10.539 -35.406 -14.672 1 95.5 352 SER B C 1
ATOM 8948 O O . SER B 1 352 ? 10.398 -36.625 -14.672 1 95.5 352 SER B O 1
ATOM 8950 N N . ILE B 1 353 ? 9.773 -34.625 -15.352 1 96.44 353 ILE B N 1
ATOM 8951 C CA . ILE B 1 353 ? 8.781 -35.219 -16.234 1 96.44 353 ILE B CA 1
ATOM 8952 C C . ILE B 1 353 ? 8.953 -34.688 -17.656 1 96.44 353 ILE B C 1
ATOM 8954 O O . ILE B 1 353 ? 7.973 -34.531 -18.391 1 96.44 353 ILE B O 1
ATOM 8958 N N . GLY B 1 354 ? 10.117 -34.281 -18 1 97 354 GLY B N 1
ATOM 8959 C CA . GLY B 1 354 ? 10.398 -33.719 -19.297 1 97 354 GLY B CA 1
ATOM 8960 C C . GLY B 1 354 ? 10.07 -34.656 -20.453 1 97 354 GLY B C 1
ATOM 8961 O O . GLY B 1 354 ? 9.414 -34.25 -21.406 1 97 354 GLY B O 1
ATOM 8962 N N . ILE B 1 355 ? 10.5 -35.938 -20.328 1 97.5 355 ILE B N 1
ATOM 8963 C CA . ILE B 1 355 ? 10.312 -36.906 -21.422 1 97.5 355 ILE B CA 1
ATOM 8964 C C . ILE B 1 355 ? 8.82 -37.156 -21.625 1 97.5 355 ILE B C 1
ATOM 8966 O O . ILE B 1 355 ? 8.32 -37.094 -22.75 1 97.5 355 ILE B O 1
ATOM 8970 N N . GLN B 1 356 ? 8.133 -37.344 -20.578 1 96.88 356 GLN B N 1
ATOM 8971 C CA . GLN B 1 356 ? 6.727 -37.719 -20.719 1 96.88 356 GLN B CA 1
ATOM 8972 C C . GLN B 1 356 ? 5.891 -36.5 -21.109 1 96.88 356 GLN B C 1
ATOM 8974 O O . GLN B 1 356 ? 4.754 -36.625 -21.562 1 96.88 356 GLN B O 1
ATOM 8979 N N . SER B 1 357 ? 6.441 -35.25 -21 1 97.62 357 SER B N 1
ATOM 8980 C CA . SER B 1 357 ? 5.625 -34.062 -21.219 1 97.62 357 SER B CA 1
ATOM 8981 C C . SER B 1 357 ? 6.051 -33.312 -22.4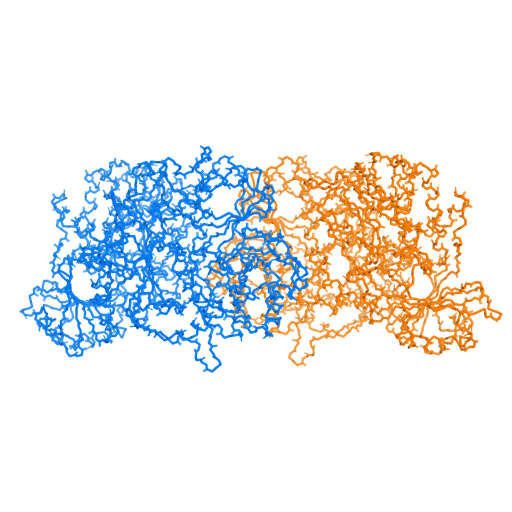84 1 97.62 357 SER B C 1
ATOM 8983 O O . SER B 1 357 ? 5.312 -32.5 -23 1 97.62 357 SER B O 1
ATOM 8985 N N . ALA B 1 358 ? 7.215 -33.562 -22.984 1 98.31 358 ALA B N 1
ATOM 8986 C CA . ALA B 1 358 ? 7.836 -32.719 -24.016 1 98.31 358 ALA B CA 1
ATOM 8987 C C . ALA B 1 358 ? 6.949 -32.625 -25.25 1 98.31 358 ALA B C 1
ATOM 8989 O O . ALA B 1 358 ? 6.777 -31.562 -25.828 1 98.31 358 ALA B O 1
ATOM 8990 N N . GLY B 1 359 ? 6.441 -33.812 -25.703 1 98.5 359 GLY B N 1
ATOM 8991 C CA . GLY B 1 359 ? 5.594 -33.812 -26.875 1 98.5 359 GLY B CA 1
ATOM 8992 C C . GLY B 1 359 ? 4.41 -32.875 -26.75 1 98.5 359 GLY B C 1
ATOM 8993 O O . GLY B 1 359 ? 4.266 -31.938 -27.547 1 98.5 359 GLY B O 1
ATOM 8994 N N . GLY B 1 360 ? 3.607 -33.094 -25.703 1 98.69 360 GLY B N 1
ATOM 8995 C CA . GLY B 1 360 ? 2.426 -32.281 -25.484 1 98.69 360 GLY B CA 1
ATOM 8996 C C . GLY B 1 360 ? 2.748 -30.812 -25.219 1 98.69 360 GLY B C 1
ATOM 8997 O O . GLY B 1 360 ? 2.041 -29.922 -25.688 1 98.69 360 GLY B O 1
ATOM 8998 N N . ALA B 1 361 ? 3.76 -30.562 -24.469 1 98.69 361 ALA B N 1
ATOM 8999 C CA . ALA B 1 361 ? 4.152 -29.188 -24.156 1 98.69 361 ALA B CA 1
ATOM 9000 C C . ALA B 1 361 ? 4.559 -28.438 -25.422 1 98.69 361 ALA B C 1
ATOM 9002 O O . ALA B 1 361 ? 4.164 -27.281 -25.625 1 98.69 361 ALA B O 1
ATOM 9003 N N . GLY B 1 362 ? 5.371 -29.078 -26.234 1 98.88 362 GLY B N 1
ATOM 9004 C CA . GLY B 1 362 ? 5.758 -28.469 -27.5 1 98.88 362 GLY B CA 1
ATOM 9005 C C . GLY B 1 362 ? 4.578 -28.172 -28.406 1 98.88 362 GLY B C 1
ATOM 9006 O O . GLY B 1 362 ? 4.512 -27.109 -29.016 1 98.88 362 GLY B O 1
ATOM 9007 N N . MET B 1 363 ? 3.682 -29.109 -28.5 1 98.81 363 MET B N 1
ATOM 9008 C CA . MET B 1 363 ? 2.488 -28.938 -29.328 1 98.81 363 MET B CA 1
ATOM 9009 C C . MET B 1 363 ? 1.653 -27.766 -28.828 1 98.81 363 MET B C 1
ATOM 9011 O O . MET B 1 363 ? 1.283 -26.891 -29.609 1 98.81 363 MET B O 1
ATOM 9015 N N . ALA B 1 364 ? 1.354 -27.75 -27.531 1 98.69 364 ALA B N 1
ATOM 9016 C CA . ALA B 1 364 ? 0.512 -26.703 -26.953 1 98.69 364 ALA B CA 1
ATOM 9017 C C . ALA B 1 364 ? 1.148 -25.328 -27.141 1 98.69 364 ALA B C 1
ATOM 9019 O O . ALA B 1 364 ? 0.463 -24.359 -27.469 1 98.69 364 ALA B O 1
ATOM 9020 N N . LEU B 1 365 ? 2.439 -25.234 -26.859 1 98.81 365 LEU B N 1
ATOM 9021 C CA . LEU B 1 365 ? 3.131 -23.953 -27 1 98.81 365 LEU B CA 1
ATOM 9022 C C . LEU B 1 365 ? 3.117 -23.484 -28.453 1 98.81 365 LEU B C 1
ATOM 9024 O O . LEU B 1 365 ? 2.896 -22.297 -28.719 1 98.81 365 LEU B O 1
ATOM 9028 N N . ALA B 1 366 ? 3.404 -24.406 -29.406 1 98.81 366 ALA B N 1
ATOM 9029 C CA . ALA B 1 366 ? 3.416 -24.062 -30.828 1 98.81 366 ALA B CA 1
ATOM 9030 C C . ALA B 1 366 ? 2.055 -23.531 -31.266 1 98.81 366 ALA B C 1
ATOM 9032 O O . ALA B 1 366 ? 1.976 -22.547 -32 1 98.81 366 ALA B O 1
ATOM 9033 N N . GLU B 1 367 ? 1.044 -24.188 -30.844 1 98.44 367 GLU B N 1
ATOM 9034 C CA . GLU B 1 367 ? -0.302 -23.734 -31.188 1 98.44 367 GLU B CA 1
ATOM 9035 C C . GLU B 1 367 ? -0.595 -22.359 -30.609 1 98.44 367 GLU B C 1
ATOM 9037 O O . GLU B 1 367 ? -1.216 -21.516 -31.25 1 98.44 367 GLU B O 1
ATOM 9042 N N . TRP B 1 368 ? -0.203 -22.203 -29.344 1 98.31 368 TRP B N 1
ATOM 9043 C CA . TRP B 1 368 ? -0.368 -20.906 -28.688 1 98.31 368 TRP B CA 1
ATOM 9044 C C . TRP B 1 368 ? 0.356 -19.812 -29.453 1 98.31 368 TRP B C 1
ATOM 9046 O O . TRP B 1 368 ? -0.202 -18.734 -29.672 1 98.31 368 TRP B O 1
ATOM 9056 N N . MET B 1 369 ? 1.536 -20.031 -29.875 1 98.38 369 MET B N 1
ATOM 9057 C CA . MET B 1 369 ? 2.336 -19.062 -30.609 1 98.38 369 MET B CA 1
ATOM 9058 C C . MET B 1 369 ? 1.701 -18.766 -31.969 1 98.38 369 MET B C 1
ATOM 9060 O O . MET B 1 369 ? 1.729 -17.625 -32.438 1 98.38 369 MET B O 1
ATOM 9064 N N . GLU B 1 370 ? 1.188 -19.781 -32.594 1 97.81 370 GLU B N 1
ATOM 9065 C CA . GLU B 1 370 ? 0.605 -19.641 -33.938 1 97.81 370 GLU B CA 1
ATOM 9066 C C . GLU B 1 370 ? -0.632 -18.75 -33.906 1 97.81 370 GLU B C 1
ATOM 9068 O O . GLU B 1 370 ? -0.774 -17.859 -34.719 1 97.81 370 GLU B O 1
ATOM 9073 N N . THR B 1 371 ? -1.522 -18.969 -32.906 1 95.69 371 THR B N 1
ATOM 9074 C CA . THR B 1 371 ? -2.822 -18.297 -32.906 1 95.69 371 THR B CA 1
ATOM 9075 C C . THR B 1 371 ? -2.811 -17.078 -31.984 1 95.69 371 THR B C 1
ATOM 9077 O O . THR B 1 371 ? -3.691 -16.219 -32.094 1 95.69 371 THR B O 1
ATOM 9080 N N . GLY B 1 372 ? -1.853 -17.094 -31.078 1 94.44 372 GLY B N 1
ATOM 9081 C CA . GLY B 1 372 ? -1.826 -16.031 -30.078 1 94.44 372 GLY B CA 1
ATOM 9082 C C . GLY B 1 372 ? -2.729 -16.312 -28.891 1 94.44 372 GLY B C 1
ATOM 9083 O O . GLY B 1 372 ? -2.822 -15.508 -27.969 1 94.44 372 GLY B O 1
ATOM 9084 N N . GLU B 1 373 ? -3.414 -17.438 -28.922 1 94.38 373 GLU B N 1
ATOM 9085 C CA . GLU B 1 373 ? -4.316 -17.828 -27.844 1 94.38 373 GLU B CA 1
ATOM 9086 C C . GLU B 1 373 ? -3.99 -19.234 -27.359 1 94.38 373 GLU B C 1
ATOM 9088 O O . GLU B 1 373 ? -3.555 -20.094 -28.125 1 94.38 373 GLU B O 1
ATOM 9093 N N . LYS B 1 374 ? -4.242 -19.547 -26.266 1 96.31 374 LYS B N 1
ATOM 9094 C CA . LYS B 1 374 ? -4.086 -20.891 -25.734 1 96.31 374 LYS B CA 1
ATOM 9095 C C . LYS B 1 374 ? -5.031 -21.875 -26.422 1 96.31 374 LYS B C 1
ATOM 9097 O O . LYS B 1 374 ? -6.215 -21.578 -26.578 1 96.31 374 LYS B O 1
ATOM 9102 N N . PRO B 1 375 ? -4.457 -22.984 -26.609 1 96.44 375 PRO B N 1
ATOM 9103 C CA . PRO B 1 375 ? -5.344 -23.969 -27.25 1 96.44 375 PRO B CA 1
ATOM 9104 C C . PRO B 1 375 ? -6.402 -24.516 -26.281 1 96.44 375 PRO B C 1
ATOM 9106 O O . PRO B 1 375 ? -7.484 -24.922 -26.719 1 96.44 375 PRO B O 1
ATOM 9109 N N . PHE B 1 376 ? -6.195 -24.625 -25.094 1 96.5 376 PHE B N 1
ATOM 9110 C CA . PHE B 1 376 ? -7.035 -24.953 -23.953 1 96.5 376 PHE B CA 1
ATOM 9111 C C . PHE B 1 376 ? -6.426 -24.422 -22.656 1 96.5 376 PHE B C 1
ATOM 9113 O O . PHE B 1 376 ? -5.418 -23.703 -22.688 1 96.5 376 PHE B O 1
ATOM 9120 N N . ASP B 1 377 ? -7.059 -24.641 -21.562 1 97.25 377 ASP B N 1
ATOM 9121 C CA . ASP B 1 377 ? -6.551 -24.078 -20.312 1 97.25 377 ASP B CA 1
ATOM 9122 C C . ASP B 1 377 ? -5.203 -24.688 -19.938 1 97.25 377 ASP B C 1
ATOM 9124 O O . ASP B 1 377 ? -5.074 -25.922 -19.859 1 97.25 377 ASP B O 1
ATOM 9128 N N . LEU B 1 378 ? -4.188 -23.875 -19.766 1 97.69 378 LEU B N 1
ATOM 9129 C CA . LEU B 1 378 ? -2.848 -24.266 -19.344 1 97.69 378 LEU B CA 1
ATOM 9130 C C . LEU B 1 378 ? -2.48 -23.625 -18.016 1 97.69 378 LEU B C 1
ATOM 9132 O O . LEU B 1 378 ? -1.301 -23.406 -17.719 1 97.69 378 LEU B O 1
ATOM 9136 N N . GLY B 1 379 ? -3.49 -23.281 -17.219 1 96.19 379 GLY B N 1
ATOM 9137 C CA . GLY B 1 379 ? -3.271 -22.578 -15.961 1 96.19 379 GLY B CA 1
ATOM 9138 C C . GLY B 1 379 ? -2.328 -23.312 -15.023 1 96.19 379 GLY B C 1
ATOM 9139 O O . GLY B 1 379 ? -1.575 -22.688 -14.273 1 96.19 379 GLY B O 1
ATOM 9140 N N . ASP B 1 380 ? -2.236 -24.594 -15.102 1 95.44 380 ASP B N 1
ATOM 9141 C CA . ASP B 1 380 ? -1.424 -25.438 -14.227 1 95.44 380 ASP B CA 1
ATOM 9142 C C . ASP B 1 380 ? 0.066 -25.203 -14.469 1 95.44 380 ASP B C 1
ATOM 9144 O O . ASP B 1 380 ? 0.885 -25.391 -13.57 1 95.44 380 ASP B O 1
ATOM 9148 N N . VAL B 1 381 ? 0.376 -24.828 -15.719 1 97.81 381 VAL B N 1
ATOM 9149 C CA . VAL B 1 381 ? 1.795 -24.781 -16.047 1 97.81 381 VAL B CA 1
ATOM 9150 C C . VAL B 1 381 ? 2.141 -23.422 -16.672 1 97.81 381 VAL B C 1
ATOM 9152 O O . VAL B 1 381 ? 3.287 -23.188 -17.062 1 97.81 381 VAL B O 1
ATOM 9155 N N . ASP B 1 382 ? 1.128 -22.516 -16.734 1 97.81 382 ASP B N 1
ATOM 9156 C CA . ASP B 1 382 ? 1.358 -21.188 -17.297 1 97.81 382 ASP B CA 1
ATOM 9157 C C . ASP B 1 382 ? 2.455 -20.453 -16.531 1 97.81 382 ASP B C 1
ATOM 9159 O O . ASP B 1 382 ? 2.367 -20.281 -15.312 1 97.81 382 ASP B O 1
ATOM 9163 N N . VAL B 1 383 ? 3.451 -20.031 -17.297 1 98.25 383 VAL B N 1
ATOM 9164 C CA . VAL B 1 383 ? 4.562 -19.328 -16.656 1 98.25 383 VAL B CA 1
ATOM 9165 C C . VAL B 1 383 ? 4.047 -18.078 -15.953 1 98.25 383 VAL B C 1
ATOM 9167 O O . VAL B 1 383 ? 4.629 -17.625 -14.961 1 98.25 383 VAL B O 1
ATOM 9170 N N . GLY B 1 384 ? 2.928 -17.547 -16.375 1 96.94 384 GLY B N 1
ATOM 9171 C CA . GLY B 1 384 ? 2.338 -16.344 -15.812 1 96.94 384 GLY B CA 1
ATOM 9172 C C . GLY B 1 384 ? 1.782 -16.547 -14.414 1 96.94 384 GLY B C 1
ATOM 9173 O O . GLY B 1 384 ? 1.434 -15.586 -13.734 1 96.94 384 GLY B O 1
ATOM 9174 N N . ARG B 1 385 ? 1.746 -17.797 -13.945 1 96.81 385 ARG B N 1
ATOM 9175 C CA . ARG B 1 385 ? 1.229 -18.078 -12.609 1 96.81 385 ARG B CA 1
ATOM 9176 C C . ARG B 1 385 ? 2.242 -17.703 -11.539 1 96.81 385 ARG B C 1
ATOM 9178 O O . ARG B 1 385 ? 1.894 -17.594 -10.359 1 96.81 385 ARG B O 1
ATOM 9185 N N . ASN B 1 386 ? 3.5 -17.547 -11.945 1 97.62 386 ASN B N 1
ATOM 9186 C CA . ASN B 1 386 ? 4.57 -17.281 -10.992 1 97.62 386 ASN B CA 1
ATOM 9187 C C . ASN B 1 386 ? 4.527 -15.836 -10.492 1 97.62 386 ASN B C 1
ATOM 9189 O O . ASN B 1 386 ? 4.219 -14.914 -11.25 1 97.62 386 ASN B O 1
ATOM 9193 N N . GLN B 1 387 ? 4.828 -15.719 -9.219 1 97.81 387 GLN B N 1
ATOM 9194 C CA . GLN B 1 387 ? 4.922 -14.383 -8.625 1 97.81 387 GLN B CA 1
ATOM 9195 C C . GLN B 1 387 ? 6.305 -13.781 -8.852 1 97.81 387 GLN B C 1
ATOM 9197 O O . GLN B 1 387 ? 7.305 -14.5 -8.883 1 97.81 387 GLN B O 1
ATOM 9202 N N . PRO B 1 388 ? 6.379 -12.484 -8.898 1 96.56 388 PRO B N 1
ATOM 9203 C CA . PRO B 1 388 ? 7.648 -11.844 -9.242 1 96.56 388 PRO B CA 1
ATOM 9204 C C . PRO B 1 388 ? 8.781 -12.211 -8.289 1 96.56 388 PRO B C 1
ATOM 9206 O O . PRO B 1 388 ? 9.906 -12.445 -8.727 1 96.56 388 PRO B O 1
ATOM 9209 N N . PHE B 1 389 ? 8.562 -12.344 -7.031 1 97.75 389 PHE B N 1
ATOM 9210 C CA . PHE B 1 389 ? 9.641 -12.562 -6.066 1 97.75 389 PHE B CA 1
ATOM 9211 C C . PHE B 1 389 ? 10.141 -14 -6.145 1 97.75 389 PHE B C 1
ATOM 9213 O O . PHE B 1 389 ? 11.227 -14.312 -5.637 1 97.75 389 PHE B O 1
ATOM 9220 N N . GLN B 1 390 ? 9.414 -14.859 -6.82 1 98.06 390 GLN B N 1
ATOM 9221 C CA . GLN B 1 390 ? 9.734 -16.281 -6.801 1 98.06 390 GLN B CA 1
ATOM 9222 C C . GLN B 1 390 ? 10.945 -16.578 -7.684 1 98.06 390 GLN B C 1
ATOM 9224 O O . GLN B 1 390 ? 11.477 -17.703 -7.66 1 98.06 390 GLN B O 1
ATOM 9229 N N . GLY B 1 391 ? 11.406 -15.625 -8.516 1 97.31 391 GLY B N 1
ATOM 9230 C CA . GLY B 1 391 ? 12.672 -15.766 -9.227 1 97.31 391 GLY B CA 1
ATOM 9231 C C . GLY B 1 391 ? 13.875 -15.477 -8.359 1 97.31 391 GLY B C 1
ATOM 9232 O O . GLY B 1 391 ? 15.016 -15.617 -8.805 1 97.31 391 GLY B O 1
ATOM 9233 N N . ASN B 1 392 ? 13.664 -15.094 -7.07 1 97.81 392 ASN B N 1
ATOM 9234 C CA . ASN B 1 392 ? 14.711 -14.844 -6.082 1 97.81 392 ASN B CA 1
ATOM 9235 C C . ASN B 1 392 ? 15.562 -16.078 -5.836 1 97.81 392 ASN B C 1
ATOM 9237 O O . ASN B 1 392 ? 15.039 -17.156 -5.543 1 97.81 392 ASN B O 1
ATOM 9241 N N . LYS B 1 393 ? 16.859 -15.922 -5.91 1 96.75 393 LYS B N 1
ATOM 9242 C CA . LYS B 1 393 ? 17.781 -17.047 -5.844 1 96.75 393 LYS B CA 1
ATOM 9243 C C . LYS B 1 393 ? 17.719 -17.75 -4.484 1 96.75 393 LYS B C 1
ATOM 9245 O O . LYS B 1 393 ? 17.719 -18.969 -4.406 1 96.75 393 LYS B O 1
ATOM 9250 N N . HIS B 1 394 ? 17.641 -16.922 -3.43 1 97.56 394 HIS B N 1
ATOM 9251 C CA . HIS B 1 394 ? 17.578 -17.5 -2.092 1 97.56 394 HIS B CA 1
ATOM 9252 C C . HIS B 1 394 ? 16.25 -18.219 -1.855 1 97.56 394 HIS B C 1
ATOM 9254 O O . HIS B 1 394 ? 16.219 -19.281 -1.24 1 97.56 394 HIS B O 1
ATOM 9260 N N . TYR B 1 395 ? 15.203 -17.609 -2.281 1 98 395 TYR B N 1
ATOM 9261 C CA . TYR B 1 395 ? 13.891 -18.266 -2.215 1 98 395 TYR B CA 1
ATOM 9262 C C . TYR B 1 395 ? 13.914 -19.609 -2.918 1 98 395 TYR B C 1
ATOM 9264 O O . TYR B 1 395 ? 13.453 -20.609 -2.361 1 98 395 TYR B O 1
ATOM 9272 N N . LEU B 1 396 ? 14.438 -19.609 -4.188 1 97.75 396 LEU B N 1
ATOM 9273 C CA . LEU B 1 396 ? 14.477 -20.828 -5.004 1 97.75 396 LEU B CA 1
ATOM 9274 C C . LEU B 1 396 ? 15.305 -21.906 -4.328 1 97.75 396 LEU B C 1
ATOM 9276 O O . LEU B 1 396 ? 14.922 -23.078 -4.324 1 97.75 396 LEU B O 1
ATOM 9280 N N . PHE B 1 397 ? 16.438 -21.516 -3.746 1 97.56 397 PHE B N 1
ATOM 9281 C CA . PHE B 1 397 ? 17.297 -22.453 -3.055 1 97.56 397 PHE B CA 1
ATOM 9282 C C . PHE B 1 397 ? 16.547 -23.125 -1.9 1 97.56 397 PHE B C 1
ATOM 9284 O O . PHE B 1 397 ? 16.547 -24.359 -1.782 1 97.56 397 PHE B O 1
ATOM 9291 N N . GLU B 1 398 ? 15.867 -22.328 -1.117 1 97.56 398 GLU B N 1
ATOM 9292 C CA . GLU B 1 398 ? 15.164 -22.859 0.049 1 97.56 398 GLU B CA 1
ATOM 9293 C C . GLU B 1 398 ? 13.969 -23.703 -0.365 1 97.56 398 GLU B C 1
ATOM 9295 O O . GLU B 1 398 ? 13.75 -24.781 0.183 1 97.56 398 GLU B O 1
ATOM 9300 N N . ARG B 1 399 ? 13.234 -23.266 -1.306 1 97.56 399 ARG B N 1
ATOM 9301 C CA . ARG B 1 399 ? 12.039 -23.953 -1.76 1 97.56 399 ARG B CA 1
ATOM 9302 C C . ARG B 1 399 ? 12.391 -25.266 -2.438 1 97.56 399 ARG B C 1
ATOM 9304 O O . ARG B 1 399 ? 11.656 -26.25 -2.312 1 97.56 399 ARG B O 1
ATOM 9311 N N . SER B 1 400 ? 13.5 -25.344 -3.188 1 96.44 400 SER B N 1
ATOM 9312 C CA . SER B 1 400 ? 13.891 -26.531 -3.947 1 96.44 400 SER B CA 1
ATOM 9313 C C . SER B 1 400 ? 14.258 -27.688 -3.02 1 96.44 400 SER B C 1
ATOM 9315 O O . SER B 1 400 ? 14.211 -28.844 -3.424 1 96.44 400 SER B O 1
ATOM 9317 N N . LYS B 1 401 ? 14.531 -27.406 -1.729 1 97.25 401 LYS B N 1
ATOM 9318 C CA . LYS B 1 401 ? 14.836 -28.453 -0.75 1 97.25 401 LYS B CA 1
ATOM 9319 C C . LYS B 1 401 ? 13.617 -29.344 -0.501 1 97.25 401 LYS B C 1
ATOM 9321 O O . LYS B 1 401 ? 13.758 -30.484 -0.071 1 97.25 401 LYS B O 1
ATOM 9326 N N . GLU B 1 402 ? 12.508 -28.797 -0.857 1 96.25 402 GLU B N 1
ATOM 9327 C CA . GLU B 1 402 ? 11.273 -29.516 -0.56 1 96.25 402 GLU B CA 1
ATOM 9328 C C . GLU B 1 402 ? 10.625 -30.047 -1.835 1 96.25 402 GLU B C 1
ATOM 9330 O O . GLU B 1 402 ? 9.922 -31.062 -1.809 1 96.25 402 GLU B O 1
ATOM 9335 N N . THR B 1 403 ? 10.805 -29.422 -2.965 1 96 403 THR B N 1
ATOM 9336 C CA . THR B 1 403 ? 9.945 -29.625 -4.129 1 96 403 THR B CA 1
ATOM 9337 C C . THR B 1 403 ? 10.203 -30.984 -4.762 1 96 403 THR B C 1
ATOM 9339 O O . THR B 1 403 ? 9.266 -31.656 -5.211 1 96 403 THR B O 1
ATOM 9342 N N . LEU B 1 404 ? 11.477 -31.438 -4.824 1 96.06 404 LEU B N 1
ATOM 9343 C CA . LEU B 1 404 ? 11.773 -32.75 -5.387 1 96.06 404 LEU B CA 1
ATOM 9344 C C . LEU B 1 404 ? 11.047 -33.844 -4.625 1 96.06 404 LEU B C 1
ATOM 9346 O O . LEU B 1 404 ? 10.406 -34.719 -5.23 1 96.06 404 LEU B O 1
ATOM 9350 N N . GLY B 1 405 ? 11.078 -33.75 -3.342 1 95.75 405 GLY B N 1
ATOM 9351 C CA . GLY B 1 405 ? 10.453 -34.781 -2.508 1 95.75 405 GLY B CA 1
ATOM 9352 C C . GLY B 1 405 ? 8.938 -34.781 -2.627 1 95.75 405 GLY B C 1
ATOM 9353 O O . GLY B 1 405 ? 8.305 -35.812 -2.387 1 95.75 405 GLY B O 1
ATOM 9354 N N . LEU B 1 406 ? 8.367 -33.719 -3.064 1 95.75 406 LEU B N 1
ATOM 9355 C CA . LEU B 1 406 ? 6.914 -33.594 -3.176 1 95.75 406 LEU B CA 1
ATOM 9356 C C . LEU B 1 406 ? 6.387 -34.5 -4.293 1 95.75 406 LEU B C 1
ATOM 9358 O O . LEU B 1 406 ? 5.195 -34.812 -4.324 1 95.75 406 LEU B O 1
ATOM 9362 N N . LEU B 1 407 ? 7.23 -34.875 -5.207 1 95.88 407 LEU B N 1
ATOM 9363 C CA . LEU B 1 407 ? 6.805 -35.719 -6.316 1 95.88 407 LEU B CA 1
ATOM 9364 C C . LEU B 1 407 ? 6.242 -37.062 -5.801 1 95.88 407 LEU B C 1
ATOM 9366 O O . LEU B 1 407 ? 5.297 -37.594 -6.379 1 95.88 407 LEU B O 1
ATOM 9370 N N . TYR B 1 408 ? 6.82 -37.562 -4.68 1 96.38 408 TYR B N 1
ATOM 9371 C CA . TYR B 1 408 ? 6.379 -38.875 -4.188 1 96.38 408 TYR B CA 1
ATOM 9372 C C . TYR B 1 408 ? 5.773 -38.75 -2.795 1 96.38 408 TYR B C 1
ATOM 9374 O O . TYR B 1 408 ? 5.383 -39.75 -2.193 1 96.38 408 TYR B O 1
ATOM 9382 N N . ALA B 1 409 ? 5.68 -37.469 -2.316 1 95.81 409 ALA B N 1
ATOM 9383 C CA . ALA B 1 409 ? 4.965 -37.281 -1.058 1 95.81 409 ALA B CA 1
ATOM 9384 C C . ALA B 1 409 ? 3.482 -37.625 -1.208 1 95.81 409 ALA B C 1
ATOM 9386 O O . ALA B 1 409 ? 2.965 -37.688 -2.326 1 95.81 409 ALA B O 1
ATOM 9387 N N . ASP B 1 410 ? 2.867 -37.906 -0.042 1 95.56 410 ASP B N 1
ATOM 9388 C CA . ASP B 1 410 ? 1.409 -37.969 -0.08 1 95.56 410 ASP B CA 1
ATOM 9389 C C . ASP B 1 410 ? 0.809 -36.625 -0.47 1 95.56 410 ASP B C 1
ATOM 9391 O O . ASP B 1 410 ? 1.132 -35.594 0.131 1 95.56 410 ASP B O 1
ATOM 9395 N N . HIS B 1 411 ? 0.073 -36.656 -1.504 1 95.88 411 HIS B N 1
ATOM 9396 C CA . HIS B 1 411 ? -0.544 -35.406 -1.966 1 95.88 411 HIS B CA 1
ATOM 9397 C C . HIS B 1 411 ? -1.904 -35.188 -1.311 1 95.88 411 HIS B C 1
ATOM 9399 O O . HIS B 1 411 ? -2.914 -35.031 -2.004 1 95.88 411 HIS B O 1
ATOM 9405 N N . TYR B 1 412 ? -1.896 -35.062 0.042 1 96.94 412 TYR B N 1
ATOM 9406 C CA . TYR B 1 412 ? -3.111 -34.781 0.8 1 96.94 412 TYR B CA 1
ATOM 9407 C C . TYR B 1 412 ? -3.777 -33.5 0.32 1 96.94 412 TYR B C 1
ATOM 9409 O O . TYR B 1 412 ? -3.1 -32.562 -0.114 1 96.94 412 TYR B O 1
ATOM 9417 N N . PRO B 1 413 ? -5.148 -33.531 0.358 1 96.12 413 PRO B N 1
ATOM 9418 C CA . PRO B 1 413 ? -5.801 -32.219 0.148 1 96.12 413 PRO B CA 1
ATOM 9419 C C . PRO B 1 413 ? -5.32 -31.156 1.13 1 96.12 413 PRO B C 1
ATOM 9421 O O . PRO B 1 413 ? -5.082 -31.453 2.303 1 96.12 413 PRO B O 1
ATOM 9424 N N . TYR B 1 414 ? -5.062 -29.922 0.634 1 96.19 414 TYR B N 1
ATOM 9425 C CA . TYR B 1 414 ? -4.754 -28.719 1.417 1 96.19 414 TYR B CA 1
ATOM 9426 C C . TYR B 1 414 ? -3.32 -28.766 1.935 1 96.19 414 TYR B C 1
ATOM 9428 O O . TYR B 1 414 ? -2.951 -28 2.824 1 96.19 414 TYR B O 1
ATOM 9436 N N . ARG B 1 415 ? -2.496 -29.688 1.472 1 96.38 415 ARG B N 1
ATOM 9437 C CA . ARG B 1 415 ? -1.095 -29.703 1.877 1 96.38 415 ARG B CA 1
ATOM 9438 C C . ARG B 1 415 ? -0.444 -28.344 1.66 1 96.38 415 ARG B C 1
ATOM 9440 O O . ARG B 1 415 ? -0.621 -27.734 0.608 1 96.38 415 ARG B O 1
ATOM 9447 N N . GLN B 1 416 ? 0.264 -27.859 2.67 1 96.69 416 GLN B N 1
ATOM 9448 C CA . GLN B 1 416 ? 0.932 -26.562 2.625 1 96.69 416 GLN B CA 1
ATOM 9449 C C . GLN B 1 416 ? 2.432 -26.719 2.393 1 96.69 416 GLN B C 1
ATOM 9451 O O . GLN B 1 416 ? 3.031 -27.703 2.838 1 96.69 416 GLN B O 1
ATOM 9456 N N . LYS B 1 417 ? 3.041 -25.781 1.678 1 96.69 417 LYS B N 1
ATOM 9457 C CA . LYS B 1 417 ? 4.496 -25.781 1.575 1 96.69 417 LYS B CA 1
ATOM 9458 C C . LYS B 1 417 ? 5.145 -25.547 2.938 1 96.69 417 LYS B C 1
ATOM 9460 O O . LYS B 1 417 ? 4.637 -24.766 3.744 1 96.69 417 LYS B O 1
ATOM 9465 N N . ALA B 1 418 ? 6.273 -26.172 3.172 1 96.31 418 ALA B N 1
ATOM 9466 C CA . ALA B 1 418 ? 6.93 -26.094 4.473 1 96.31 418 ALA B CA 1
ATOM 9467 C C . ALA B 1 418 ? 8.109 -25.125 4.438 1 96.31 418 ALA B C 1
ATOM 9469 O O . ALA B 1 418 ? 8.508 -24.578 5.469 1 96.31 418 ALA B O 1
ATOM 9470 N N . THR B 1 419 ? 8.719 -24.953 3.291 1 97.06 419 THR B N 1
ATOM 9471 C CA . THR B 1 419 ? 9.922 -24.141 3.188 1 97.06 419 THR B CA 1
ATOM 9472 C C . THR B 1 419 ? 9.617 -22.797 2.52 1 97.06 419 THR B C 1
ATOM 9474 O O . THR B 1 419 ? 8.57 -22.641 1.891 1 97.06 419 THR B O 1
ATOM 9477 N N . ALA B 1 420 ? 10.594 -21.781 2.701 1 97.69 420 ALA B N 1
ATOM 9478 C CA . ALA B 1 420 ? 10.531 -20.469 2.055 1 97.69 420 ALA B CA 1
ATOM 9479 C C . ALA B 1 420 ? 9.211 -19.766 2.359 1 97.69 420 ALA B C 1
ATOM 9481 O O . ALA B 1 420 ? 8.539 -19.266 1.45 1 97.69 420 ALA B O 1
ATOM 9482 N N . ARG B 1 421 ? 8.82 -19.797 3.635 1 97.5 421 ARG B N 1
ATOM 9483 C CA . ARG B 1 421 ? 7.59 -19.203 4.148 1 97.5 421 ARG B CA 1
ATOM 9484 C C . ARG B 1 421 ? 7.844 -17.812 4.715 1 97.5 421 ARG B C 1
ATOM 9486 O O . ARG B 1 421 ? 8.992 -17.438 4.941 1 97.5 421 ARG B O 1
ATOM 9493 N N . GLY B 1 422 ? 6.793 -17.031 4.82 1 97.62 422 GLY B N 1
ATOM 9494 C CA . GLY B 1 422 ? 6.848 -15.766 5.535 1 97.62 422 GLY B CA 1
ATOM 9495 C C . GLY B 1 422 ? 7.312 -14.609 4.668 1 97.62 422 GLY B C 1
ATOM 9496 O O . GLY B 1 422 ? 7.633 -13.531 5.18 1 97.62 422 GLY B O 1
ATOM 9497 N N . VAL B 1 423 ? 7.34 -14.711 3.332 1 98.19 423 VAL B N 1
ATOM 9498 C CA . VAL B 1 423 ? 7.844 -13.664 2.449 1 98.19 423 VAL B CA 1
ATOM 9499 C C . VAL B 1 423 ? 6.812 -12.547 2.328 1 98.19 423 VAL B C 1
ATOM 9501 O O . VAL B 1 423 ? 7.121 -11.375 2.572 1 98.19 423 VAL B O 1
ATOM 9504 N N . ARG B 1 424 ? 5.57 -12.844 1.957 1 98.38 424 ARG B N 1
ATOM 9505 C CA . ARG B 1 424 ? 4.473 -11.883 1.86 1 98.38 424 ARG B CA 1
ATOM 9506 C C . ARG B 1 424 ? 3.484 -12.062 3.006 1 98.38 424 ARG B C 1
ATOM 9508 O O . ARG B 1 424 ? 2.98 -13.164 3.23 1 98.38 424 ARG B O 1
ATOM 9515 N N . ARG B 1 425 ? 3.213 -11.031 3.73 1 98.31 425 ARG B N 1
ATOM 9516 C CA . ARG B 1 425 ? 2.299 -11.031 4.867 1 98.31 425 ARG B CA 1
ATOM 9517 C C . ARG B 1 425 ? 1.303 -9.875 4.77 1 98.31 425 ARG B C 1
ATOM 9519 O O . ARG B 1 425 ? 1.633 -8.805 4.262 1 98.31 425 ARG B O 1
ATOM 9526 N N . THR B 1 426 ? 0.077 -10.102 5.156 1 97.88 426 THR B N 1
ATOM 9527 C CA . THR B 1 426 ? -0.919 -9.031 5.172 1 97.88 426 THR B CA 1
ATOM 9528 C C . THR B 1 426 ? -0.682 -8.086 6.344 1 97.88 426 THR B C 1
ATOM 9530 O O . THR B 1 426 ? 0.064 -8.414 7.27 1 97.88 426 THR B O 1
ATOM 9533 N N . PRO B 1 427 ? -1.314 -6.883 6.32 1 97.81 427 PRO B N 1
ATOM 9534 C CA . PRO B 1 427 ? -1.148 -5.965 7.449 1 97.81 427 PRO B CA 1
ATOM 9535 C C . PRO B 1 427 ? -1.772 -6.5 8.734 1 97.81 427 PRO B C 1
ATOM 9537 O O . PRO B 1 427 ? -1.541 -5.945 9.812 1 97.81 427 PRO B O 1
ATOM 9540 N N . PHE B 1 428 ? -2.494 -7.594 8.695 1 98.56 428 PHE B N 1
ATOM 9541 C CA . PHE B 1 428 ? -3.195 -8.133 9.859 1 98.56 428 PHE B CA 1
ATOM 9542 C C . PHE B 1 428 ? -2.465 -9.352 10.414 1 98.56 428 PHE B C 1
ATOM 9544 O O . PHE B 1 428 ? -2.908 -9.953 11.391 1 98.56 428 PHE B O 1
ATOM 9551 N N . HIS B 1 429 ? -1.329 -9.766 9.781 1 98.25 429 HIS B N 1
ATOM 9552 C CA . HIS B 1 429 ? -0.654 -11.023 10.078 1 98.25 429 HIS B CA 1
ATOM 9553 C C . HIS B 1 429 ? -0.375 -11.156 11.57 1 98.25 429 HIS B C 1
ATOM 9555 O O . HIS B 1 429 ? -0.695 -12.188 12.18 1 98.25 429 HIS B O 1
ATOM 9561 N N . ALA B 1 430 ? 0.21 -10.141 12.188 1 97.38 430 ALA B N 1
ATOM 9562 C CA . ALA B 1 430 ? 0.578 -10.211 13.602 1 97.38 430 ALA B CA 1
ATOM 9563 C C . ALA B 1 430 ? -0.659 -10.352 14.484 1 97.38 430 ALA B C 1
ATOM 9565 O O . ALA B 1 430 ? -0.648 -11.109 15.461 1 97.38 430 ALA B O 1
ATOM 9566 N N . HIS B 1 431 ? -1.746 -9.578 14.219 1 98.19 431 HIS B N 1
ATOM 9567 C CA . HIS B 1 431 ? -2.992 -9.664 14.969 1 98.19 431 HIS B CA 1
ATOM 9568 C C . HIS B 1 431 ? -3.605 -11.055 14.859 1 98.19 431 HIS B C 1
ATOM 9570 O O . HIS B 1 431 ? -4.082 -11.609 15.852 1 98.19 431 HIS B O 1
ATOM 9576 N N . LEU B 1 432 ? -3.627 -11.625 13.641 1 98.56 432 LEU B N 1
ATOM 9577 C CA . LEU B 1 432 ? -4.199 -12.945 13.406 1 98.56 432 LEU B CA 1
ATOM 9578 C C . LEU B 1 432 ? -3.387 -14.023 14.117 1 98.56 432 LEU B C 1
ATOM 9580 O O . LEU B 1 432 ? -3.953 -14.945 14.711 1 98.56 432 LEU B O 1
ATOM 9584 N N . ASP B 1 433 ? -2.064 -13.883 13.992 1 97.81 433 ASP B N 1
ATOM 9585 C CA . ASP B 1 433 ? -1.177 -14.836 14.656 1 97.81 433 ASP B CA 1
ATOM 9586 C C . ASP B 1 433 ? -1.426 -14.852 16.172 1 97.81 433 ASP B C 1
ATOM 9588 O O . ASP B 1 433 ? -1.493 -15.922 16.781 1 97.81 433 ASP B O 1
ATOM 9592 N N . ALA B 1 434 ? -1.59 -13.648 16.734 1 96.94 434 ALA B N 1
ATOM 9593 C CA . ALA B 1 434 ? -1.817 -13.516 18.172 1 96.94 434 ALA B CA 1
ATOM 9594 C C . ALA B 1 434 ? -3.123 -14.188 18.594 1 96.94 434 ALA B C 1
ATOM 9596 O O . ALA B 1 434 ? -3.287 -14.578 19.75 1 96.94 434 ALA B O 1
ATOM 9597 N N . GLN B 1 435 ? -4.016 -14.367 17.609 1 97.5 435 GLN B N 1
ATOM 9598 C CA . GLN B 1 435 ? -5.332 -14.914 17.906 1 97.5 435 GLN B CA 1
ATOM 9599 C C . GLN B 1 435 ? -5.43 -16.375 17.5 1 97.5 435 GLN B C 1
ATOM 9601 O O . GLN B 1 435 ? -6.523 -16.938 17.422 1 97.5 435 GLN B O 1
ATOM 9606 N N . GLY B 1 436 ? -4.34 -17.016 17.156 1 98.25 436 GLY B N 1
ATOM 9607 C CA . GLY B 1 436 ? -4.312 -18.453 16.969 1 98.25 436 GLY B CA 1
ATOM 9608 C C . GLY B 1 436 ? -4.449 -18.859 15.516 1 98.25 436 GLY B C 1
ATOM 9609 O O . GLY B 1 436 ? -4.758 -20.016 15.211 1 98.25 436 GLY B O 1
ATOM 9610 N N . ALA B 1 437 ? -4.168 -18 14.586 1 98.69 437 ALA B N 1
ATOM 9611 C CA . ALA B 1 437 ? -4.262 -18.328 13.164 1 98.69 437 ALA B CA 1
ATOM 9612 C C . ALA B 1 437 ? -3.277 -19.438 12.797 1 98.69 437 ALA B C 1
ATOM 9614 O O . ALA B 1 437 ? -2.139 -19.453 13.273 1 98.69 437 ALA B O 1
ATOM 9615 N N . VAL B 1 438 ? -3.713 -20.406 12.07 1 98.75 438 VAL B N 1
ATOM 9616 C CA . VAL B 1 438 ? -2.852 -21.359 11.375 1 98.75 438 VAL B CA 1
ATOM 9617 C C . VAL B 1 438 ? -2.762 -21 9.898 1 98.75 438 VAL B C 1
ATOM 9619 O O . VAL B 1 438 ? -3.758 -21.062 9.172 1 98.75 438 VAL B O 1
ATOM 9622 N N . PHE B 1 439 ? -1.563 -20.578 9.516 1 98.44 439 PHE B N 1
ATOM 9623 C CA . PHE B 1 439 ? -1.386 -19.984 8.203 1 98.44 439 PHE B CA 1
ATOM 9624 C C . PHE B 1 439 ? -1.085 -21.047 7.152 1 98.44 439 PHE B C 1
ATOM 9626 O O . PHE B 1 439 ? -0.49 -22.078 7.461 1 98.44 439 PHE B O 1
ATOM 9633 N N . GLY B 1 440 ? -1.623 -20.891 5.98 1 97.75 440 GLY B N 1
ATOM 9634 C CA . GLY B 1 440 ? -1.166 -21.5 4.742 1 97.75 440 GLY B CA 1
ATOM 9635 C C . GLY B 1 440 ? -0.589 -20.5 3.76 1 97.75 440 GLY B C 1
ATOM 9636 O O . GLY B 1 440 ? -0.579 -19.297 4.027 1 97.75 440 GLY B O 1
ATOM 9637 N N . GLU B 1 441 ? -0.051 -21.016 2.715 1 96.75 441 GLU B N 1
ATOM 9638 C CA . GLU B 1 441 ? 0.595 -20.125 1.763 1 96.75 441 GLU B CA 1
ATOM 9639 C C . GLU B 1 441 ? 0.057 -20.328 0.351 1 96.75 441 GLU B C 1
ATOM 9641 O O . GLU B 1 441 ? -0.07 -21.469 -0.106 1 96.75 441 GLU B O 1
ATOM 9646 N N . ILE B 1 442 ? -0.323 -19.266 -0.356 1 94.81 442 ILE B N 1
ATOM 9647 C CA . ILE B 1 442 ? -0.647 -19.266 -1.778 1 94.81 442 ILE B CA 1
ATOM 9648 C C . ILE B 1 442 ? -0.048 -18.031 -2.449 1 94.81 442 ILE B C 1
ATOM 9650 O O . ILE B 1 442 ? -0.215 -16.906 -1.963 1 94.81 442 ILE B O 1
ATOM 9654 N N . GLY B 1 443 ? 0.71 -18.172 -3.562 1 93.69 443 GLY B N 1
ATOM 9655 C CA . GLY B 1 443 ? 1.364 -17.062 -4.211 1 93.69 443 GLY B CA 1
ATOM 9656 C C . GLY B 1 443 ? 2.301 -16.297 -3.291 1 93.69 443 GLY B C 1
ATOM 9657 O O . GLY B 1 443 ? 2.484 -15.086 -3.443 1 93.69 443 GLY B O 1
ATOM 9658 N N . GLY B 1 444 ? 2.775 -16.922 -2.297 1 96.62 444 GLY B N 1
ATOM 9659 C CA . GLY B 1 444 ? 3.678 -16.312 -1.332 1 96.62 444 GLY B CA 1
ATOM 9660 C C . GLY B 1 444 ? 2.955 -15.695 -0.148 1 96.62 444 GLY B C 1
ATOM 9661 O O . GLY B 1 444 ? 3.566 -15.438 0.892 1 96.62 444 GLY B O 1
ATOM 9662 N N . TRP B 1 445 ? 1.66 -15.461 -0.193 1 98.12 445 TRP B N 1
ATOM 9663 C CA . TRP B 1 445 ? 0.887 -14.828 0.872 1 98.12 445 TRP B CA 1
ATOM 9664 C C . TRP B 1 445 ? 0.666 -15.797 2.029 1 98.12 445 TRP B C 1
ATOM 9666 O O . TRP B 1 445 ? 0.165 -16.906 1.833 1 98.12 445 TRP B O 1
ATOM 9676 N N . GLU B 1 446 ? 1.045 -15.391 3.191 1 98.38 446 GLU B N 1
ATOM 9677 C CA . GLU B 1 446 ? 0.576 -16.078 4.387 1 98.38 446 GLU B CA 1
ATOM 9678 C C . GLU B 1 446 ? -0.875 -15.727 4.699 1 98.38 446 GLU B C 1
ATOM 9680 O O . GLU B 1 446 ? -1.184 -14.578 5.008 1 98.38 446 GLU B O 1
ATOM 9685 N N . ARG B 1 447 ? -1.773 -16.656 4.621 1 98.12 447 ARG B N 1
ATOM 9686 C CA . ARG B 1 447 ? -3.193 -16.438 4.875 1 98.12 447 ARG B CA 1
ATOM 9687 C C . ARG B 1 447 ? -3.693 -17.344 6 1 98.12 447 ARG B C 1
ATOM 9689 O O . ARG B 1 447 ? -3.365 -18.531 6.043 1 98.12 447 ARG B O 1
ATOM 9696 N N . ALA B 1 448 ? -4.473 -16.797 6.906 1 98.69 448 ALA B N 1
ATOM 9697 C CA . ALA B 1 448 ? -5.086 -17.625 7.938 1 98.69 448 ALA B CA 1
ATOM 9698 C C . ALA B 1 448 ? -6.094 -18.594 7.332 1 98.69 448 ALA B C 1
ATOM 9700 O O . ALA B 1 448 ? -7.133 -18.188 6.816 1 98.69 448 ALA B O 1
ATOM 9701 N N . ASN B 1 449 ? -5.762 -19.891 7.465 1 98.69 449 ASN B N 1
ATOM 9702 C CA . ASN B 1 449 ? -6.652 -20.891 6.891 1 98.69 449 ASN B CA 1
ATOM 9703 C C . ASN B 1 449 ? -7.695 -21.375 7.898 1 98.69 449 ASN B C 1
ATOM 9705 O O . ASN B 1 449 ? -8.797 -21.766 7.52 1 98.69 449 ASN B O 1
ATOM 9709 N N . TRP B 1 450 ? -7.32 -21.406 9.102 1 98.75 450 TRP B N 1
ATOM 9710 C CA . TRP B 1 450 ? -8.211 -21.719 10.211 1 98.75 450 TRP B CA 1
ATOM 9711 C C . TRP B 1 450 ? -7.633 -21.219 11.531 1 98.75 450 TRP B C 1
ATOM 9713 O O . TRP B 1 450 ? -6.484 -20.766 11.586 1 98.75 450 TRP B O 1
ATOM 9723 N N . PHE B 1 451 ? -8.391 -21.141 12.555 1 98.81 451 PHE B N 1
ATOM 9724 C CA . PHE B 1 451 ? -7.945 -20.672 13.859 1 98.81 451 PHE B CA 1
ATOM 9725 C C . PHE B 1 451 ? -8.008 -21.797 14.891 1 98.81 451 PHE B C 1
ATOM 9727 O O . PHE B 1 451 ? -9.055 -22.438 15.062 1 98.81 451 PHE B O 1
ATOM 9734 N N . ALA B 1 452 ? -6.934 -22.031 15.531 1 98.75 452 ALA B N 1
ATOM 9735 C CA . ALA B 1 452 ? -6.828 -23.078 16.547 1 98.75 452 ALA B CA 1
ATOM 9736 C C . ALA B 1 452 ? -7.555 -22.672 17.828 1 98.75 452 ALA B C 1
ATOM 9738 O O . ALA B 1 452 ? -7.539 -21.5 18.219 1 98.75 452 ALA B O 1
ATOM 9739 N N . ASN B 1 453 ? -8.211 -23.656 18.406 1 97.69 453 ASN B N 1
ATOM 9740 C CA . ASN B 1 453 ? -8.734 -23.438 19.75 1 97.69 453 ASN B CA 1
ATOM 9741 C C . ASN B 1 453 ? -7.621 -23.328 20.781 1 97.69 453 ASN B C 1
ATOM 9743 O O . ASN B 1 453 ? -6.473 -23.672 20.5 1 97.69 453 ASN B O 1
ATOM 9747 N N . GLU B 1 454 ? -7.992 -22.812 21.984 1 96.06 454 GLU B N 1
ATOM 9748 C CA . GLU B 1 454 ? -7.012 -22.75 23.062 1 96.06 454 GLU B CA 1
ATOM 9749 C C . GLU B 1 454 ? -6.426 -24.125 23.359 1 96.06 454 GLU B C 1
ATOM 9751 O O . GLU B 1 454 ? -7.168 -25.094 23.547 1 96.06 454 GLU B O 1
ATOM 9756 N N . GLY B 1 455 ? -5.176 -24.156 23.344 1 96 455 GLY B N 1
ATOM 9757 C CA . GLY B 1 455 ? -4.5 -25.406 23.672 1 96 455 GLY B CA 1
ATOM 9758 C C . GLY B 1 455 ? -4.332 -26.328 22.484 1 96 455 GLY B C 1
ATOM 9759 O O . GLY B 1 455 ? -3.6 -27.328 22.562 1 96 455 GLY B O 1
ATOM 9760 N N . GLN B 1 456 ? -4.988 -26.047 21.406 1 97.81 456 GLN B N 1
ATOM 9761 C CA . GLN B 1 456 ? -4.863 -26.875 20.219 1 97.81 456 GLN B CA 1
ATOM 9762 C C . GLN B 1 456 ? -3.562 -26.594 19.469 1 97.81 456 GLN B C 1
ATOM 9764 O O . GLN B 1 456 ? -3.15 -25.438 19.359 1 97.81 456 GLN B O 1
ATOM 9769 N N . GLU B 1 457 ? -2.9 -27.688 19 1 96.94 457 GLU B N 1
ATOM 9770 C CA . GLU B 1 457 ? -1.695 -27.5 18.203 1 96.94 457 GLU B CA 1
ATOM 9771 C C . GLU B 1 457 ? -1.996 -26.719 16.938 1 96.94 457 GLU B C 1
ATOM 9773 O O . GLU B 1 457 ? -2.996 -26.969 16.25 1 96.94 457 GLU B O 1
ATOM 9778 N N . ARG B 1 458 ? -1.076 -25.891 16.625 1 97.06 458 ARG B N 1
ATOM 9779 C CA . ARG B 1 458 ? -1.294 -25 15.492 1 97.06 458 ARG B CA 1
ATOM 9780 C C . ARG B 1 458 ? -0.576 -25.516 14.25 1 97.06 458 ARG B C 1
ATOM 9782 O O . ARG B 1 458 ? 0.215 -24.797 13.641 1 97.06 458 ARG B O 1
ATOM 9789 N N . GLU B 1 459 ? -0.902 -26.672 13.797 1 97.19 459 GLU B N 1
ATOM 9790 C CA . GLU B 1 459 ? -0.319 -27.312 12.625 1 97.19 459 GLU B CA 1
ATOM 9791 C C . GLU B 1 459 ? -1.319 -28.25 11.953 1 97.19 459 GLU B C 1
ATOM 9793 O O . GLU B 1 459 ? -2.225 -28.766 12.609 1 97.19 459 GLU B O 1
ATOM 9798 N N . TYR B 1 460 ? -1.146 -28.484 10.734 1 97.69 460 TYR B N 1
ATOM 9799 C CA . TYR B 1 460 ? -1.977 -29.422 9.992 1 97.69 460 TYR B CA 1
ATOM 9800 C C . TYR B 1 460 ? -1.634 -30.859 10.352 1 97.69 460 TYR B C 1
ATOM 9802 O O . TYR B 1 460 ? -0.461 -31.203 10.516 1 97.69 460 TYR B O 1
ATOM 9810 N N . GLN B 1 461 ? -2.578 -31.625 10.539 1 98 461 GLN B N 1
ATOM 9811 C CA . GLN B 1 461 ? -2.514 -33.094 10.469 1 98 461 GLN B CA 1
ATOM 9812 C C . GLN B 1 461 ? -3.275 -33.625 9.258 1 98 461 GLN B C 1
ATOM 9814 O O . GLN B 1 461 ? -4.5 -33.75 9.297 1 98 461 GLN B O 1
ATOM 9819 N N . TYR B 1 462 ? -2.58 -34 8.266 1 97.62 462 TYR B N 1
ATOM 9820 C CA . TYR B 1 462 ? -3.154 -34.25 6.945 1 97.62 462 TYR B CA 1
ATOM 9821 C C . TYR B 1 462 ? -3.854 -35.594 6.895 1 97.62 462 TYR B C 1
ATOM 9823 O O . TYR B 1 462 ? -3.42 -36.562 7.543 1 97.62 462 TYR B O 1
ATOM 9831 N N . SER B 1 463 ? -4.855 -35.688 6.18 1 96.69 463 SER B N 1
ATOM 9832 C CA . SER B 1 463 ? -5.629 -36.906 5.934 1 96.69 463 SER B CA 1
ATOM 9833 C C . SER B 1 463 ? -6.516 -36.75 4.703 1 96.69 463 SER B C 1
ATOM 9835 O O . SER B 1 463 ? -6.715 -35.625 4.207 1 96.69 463 SER B O 1
ATOM 9837 N N . TRP B 1 464 ? -7 -37.875 4.16 1 95.81 464 TRP B N 1
ATOM 9838 C CA . TRP B 1 464 ? -7.934 -37.875 3.039 1 95.81 464 TRP B CA 1
ATOM 9839 C C . TRP B 1 464 ? -9.367 -37.688 3.531 1 95.81 464 TRP B C 1
ATOM 9841 O O . TRP B 1 464 ? -10.266 -37.406 2.744 1 95.81 464 TRP B O 1
ATOM 9851 N N . GLY B 1 465 ? -9.602 -37.875 4.766 1 94.19 465 GLY B N 1
ATOM 9852 C CA . GLY B 1 465 ? -10.859 -37.594 5.426 1 94.19 465 GLY B CA 1
ATOM 9853 C C . GLY B 1 465 ? -10.867 -36.25 6.141 1 94.19 465 GLY B C 1
ATOM 9854 O O . GLY B 1 465 ? -10.102 -35.375 5.793 1 94.19 465 GLY B O 1
ATOM 9855 N N . PRO B 1 466 ? -11.805 -36.094 7.066 1 95.44 466 PRO B N 1
ATOM 9856 C CA . PRO B 1 466 ? -11.766 -34.875 7.891 1 95.44 466 PRO B CA 1
ATOM 9857 C C . PRO B 1 466 ? -10.445 -34.719 8.633 1 95.44 466 PRO B C 1
ATOM 9859 O O . PRO B 1 466 ? -9.953 -35.656 9.242 1 95.44 466 PRO B O 1
ATOM 9862 N N . GLN B 1 467 ? -9.867 -33.562 8.57 1 96.81 467 GLN B N 1
ATOM 9863 C CA . GLN B 1 467 ? -8.586 -33.312 9.203 1 96.81 467 GLN B CA 1
ATOM 9864 C C . GLN B 1 467 ? -8.766 -32.625 10.555 1 96.81 467 GLN B C 1
ATOM 9866 O O . GLN B 1 467 ? -9.891 -32.375 10.992 1 96.81 467 GLN B O 1
ATOM 9871 N N . ASN B 1 468 ? -7.617 -32.312 11.234 1 97.81 468 ASN B N 1
ATOM 9872 C CA . ASN B 1 468 ? -7.633 -31.844 12.617 1 97.81 468 ASN B CA 1
ATOM 9873 C C . ASN B 1 468 ? -8.328 -30.5 12.766 1 97.81 468 ASN B C 1
ATOM 9875 O O . ASN B 1 468 ? -8.742 -30.109 13.859 1 97.81 468 ASN B O 1
ATOM 9879 N N . TRP B 1 469 ? -8.484 -29.766 11.688 1 98.19 469 TRP B N 1
ATOM 9880 C CA . TRP B 1 469 ? -9.086 -28.438 11.719 1 98.19 469 TRP B CA 1
ATOM 9881 C C . TRP B 1 469 ? -10.547 -28.5 11.297 1 98.19 469 TRP B C 1
ATOM 9883 O O . TRP B 1 469 ? -11.227 -27.469 11.234 1 98.19 469 TRP B O 1
ATOM 9893 N N . PHE B 1 470 ? -11.078 -29.688 10.977 1 97.88 470 PHE B N 1
ATOM 9894 C CA . PHE B 1 470 ? -12.43 -29.859 10.461 1 97.88 470 PHE B CA 1
ATOM 9895 C C . PHE B 1 470 ? -13.453 -29.25 11.406 1 97.88 470 PHE B C 1
ATOM 9897 O O . PHE B 1 470 ? -14.367 -28.547 10.961 1 97.88 470 PHE B O 1
ATOM 9904 N N . GLY B 1 471 ? -13.305 -29.516 12.688 1 98.12 471 GLY B N 1
ATOM 9905 C CA . GLY B 1 471 ? -14.188 -28.938 13.688 1 98.12 471 GLY B CA 1
ATOM 9906 C C . GLY B 1 471 ? -14.047 -27.422 13.805 1 98.12 471 GLY B C 1
ATOM 9907 O O . GLY B 1 471 ? -15.023 -26.719 14.039 1 98.12 471 GLY B O 1
ATOM 9908 N N . ASN B 1 472 ? -12.805 -26.906 13.719 1 98.75 472 ASN B N 1
ATOM 9909 C CA . ASN B 1 472 ? -12.562 -25.469 13.727 1 98.75 472 ASN B CA 1
ATOM 9910 C C . ASN B 1 472 ? -13.273 -24.781 12.562 1 98.75 472 ASN B C 1
ATOM 9912 O O . ASN B 1 472 ? -13.938 -23.75 12.758 1 98.75 472 ASN B O 1
ATOM 9916 N N . GLN B 1 473 ? -13.125 -25.375 11.383 1 98.56 473 GLN B N 1
ATOM 9917 C CA . GLN B 1 473 ? -13.789 -24.859 10.188 1 98.56 473 GLN B CA 1
ATOM 9918 C C . GLN B 1 473 ? -15.305 -24.844 10.359 1 98.56 473 GLN B C 1
ATOM 9920 O O . GLN B 1 473 ? -15.977 -23.906 9.945 1 98.56 473 GLN B O 1
ATOM 9925 N N . ALA B 1 474 ? -15.82 -25.906 10.906 1 98.56 474 ALA B N 1
ATOM 9926 C CA . ALA B 1 474 ? -17.266 -26 11.133 1 98.56 474 ALA B CA 1
ATOM 9927 C C . ALA B 1 474 ? -17.75 -24.875 12.031 1 98.56 474 ALA B C 1
ATOM 9929 O O . ALA B 1 474 ? -18.797 -24.297 11.781 1 98.56 474 ALA B O 1
ATOM 9930 N N . ALA B 1 475 ? -17 -24.594 13.062 1 98.75 475 ALA B N 1
ATOM 9931 C CA . ALA B 1 475 ? -17.359 -23.531 13.992 1 98.75 475 ALA B CA 1
ATOM 9932 C C . ALA B 1 475 ? -17.328 -22.156 13.305 1 98.75 475 ALA B C 1
ATOM 9934 O O . ALA B 1 475 ? -18.188 -21.312 13.531 1 98.75 475 ALA B O 1
ATOM 9935 N N . GLU B 1 476 ? -16.297 -21.922 12.555 1 98.88 476 GLU B N 1
ATOM 9936 C CA . GLU B 1 476 ? -16.156 -20.688 11.797 1 98.88 476 GLU B CA 1
ATOM 9937 C C . GLU B 1 476 ? -17.297 -20.531 10.789 1 98.88 476 GLU B C 1
ATOM 9939 O O . GLU B 1 476 ? -17.891 -19.453 10.672 1 98.88 476 GLU B O 1
ATOM 9944 N N . HIS B 1 477 ? -17.578 -21.656 10.07 1 98.75 477 HIS B N 1
ATOM 9945 C CA . HIS B 1 477 ? -18.688 -21.688 9.125 1 98.75 477 HIS B CA 1
ATOM 9946 C C . HIS B 1 477 ? -20.016 -21.344 9.805 1 98.75 477 HIS B C 1
ATOM 9948 O O . HIS B 1 477 ? -20.781 -20.531 9.297 1 98.75 477 HIS B O 1
ATOM 9954 N N . LYS B 1 478 ? -20.234 -21.922 10.906 1 98.69 478 LYS B N 1
ATOM 9955 C CA . LYS B 1 478 ? -21.453 -21.672 11.672 1 98.69 478 LYS B CA 1
ATOM 9956 C C . LYS B 1 478 ? -21.547 -20.219 12.102 1 98.69 478 LYS B C 1
ATOM 9958 O O . LYS B 1 478 ? -22.625 -19.625 12.062 1 98.69 478 LYS B O 1
ATOM 9963 N N . ALA B 1 479 ? -20.469 -19.656 12.516 1 98.69 479 ALA B N 1
ATOM 9964 C CA . ALA B 1 479 ? -20.438 -18.266 12.945 1 98.69 479 ALA B CA 1
ATOM 9965 C C . ALA B 1 479 ? -20.891 -17.328 11.82 1 98.69 479 ALA B C 1
ATOM 9967 O O . ALA B 1 479 ? -21.672 -16.406 12.047 1 98.69 479 ALA B O 1
ATOM 9968 N N . VAL B 1 480 ? -20.406 -17.562 10.633 1 98.62 480 VAL B N 1
ATOM 9969 C CA . VAL B 1 480 ? -20.75 -16.734 9.477 1 98.62 480 VAL B CA 1
ATOM 9970 C C . VAL B 1 480 ? -22.219 -16.922 9.117 1 98.62 480 VAL B C 1
ATOM 9972 O O . VAL B 1 480 ? -22.906 -15.961 8.773 1 98.62 480 VAL B O 1
ATOM 9975 N N . ARG B 1 481 ? -22.766 -18.172 9.273 1 98.5 481 ARG B N 1
ATOM 9976 C CA . ARG B 1 481 ? -24.125 -18.484 8.867 1 98.5 481 ARG B CA 1
ATOM 9977 C C . ARG B 1 481 ? -25.125 -17.969 9.891 1 98.5 481 ARG B C 1
ATOM 9979 O O . ARG B 1 481 ? -26.266 -17.609 9.531 1 98.5 481 ARG B O 1
ATOM 9986 N N . THR B 1 482 ? -24.734 -17.875 11.148 1 98.44 482 THR B N 1
ATOM 9987 C CA . THR B 1 482 ? -25.781 -17.719 12.156 1 98.44 482 THR B CA 1
ATOM 9988 C C . THR B 1 482 ? -25.516 -16.5 13.031 1 98.44 482 THR B C 1
ATOM 9990 O O . THR B 1 482 ? -26.391 -16.047 13.773 1 98.44 482 THR B O 1
ATOM 9993 N N . ASN B 1 483 ? -24.391 -15.93 12.906 1 98.56 483 ASN B N 1
ATOM 9994 C CA . ASN B 1 483 ? -24.016 -14.805 13.766 1 98.56 483 ASN B CA 1
ATOM 9995 C C . ASN B 1 483 ? -23.156 -13.789 13.016 1 98.56 483 ASN B C 1
ATOM 9997 O O . ASN B 1 483 ? -23.641 -13.102 12.117 1 98.56 483 ASN B O 1
ATOM 10001 N N . VAL B 1 484 ? -21.844 -13.727 13.312 1 98.69 484 VAL B N 1
ATOM 10002 C CA . VAL B 1 484 ? -20.938 -12.789 12.656 1 98.69 484 VAL B CA 1
ATOM 10003 C C . VAL B 1 484 ? -19.516 -13.344 12.664 1 98.69 484 VAL B C 1
ATOM 10005 O O . VAL B 1 484 ? -19.031 -13.82 13.695 1 98.69 484 VAL B O 1
ATOM 10008 N N . GLY B 1 485 ? -18.938 -13.445 11.547 1 98.81 485 GLY B N 1
ATOM 10009 C CA . GLY B 1 485 ? -17.547 -13.82 11.352 1 98.81 485 GLY B CA 1
ATOM 10010 C C . GLY B 1 485 ? -16.734 -12.758 10.633 1 98.81 485 GLY B C 1
ATOM 10011 O O . GLY B 1 485 ? -17.297 -11.93 9.906 1 98.81 485 GLY B O 1
ATOM 10012 N N . MET B 1 486 ? -15.43 -12.727 10.906 1 98.88 486 MET B N 1
ATOM 10013 C CA . MET B 1 486 ? -14.508 -11.797 10.266 1 98.88 486 MET B CA 1
ATOM 10014 C C . MET B 1 486 ? -13.289 -12.523 9.727 1 98.88 486 MET B C 1
ATOM 10016 O O . MET B 1 486 ? -12.742 -13.414 10.391 1 98.88 486 MET B O 1
ATOM 10020 N N . TYR B 1 487 ? -12.891 -12.273 8.531 1 98.75 487 TYR B N 1
ATOM 10021 C CA . TYR B 1 487 ? -11.711 -12.922 7.965 1 98.75 487 TYR B CA 1
ATOM 10022 C C . TYR B 1 487 ? -10.961 -11.977 7.031 1 98.75 487 TYR B C 1
ATOM 10024 O O . TYR B 1 487 ? -11.508 -10.969 6.594 1 98.75 487 TYR B O 1
ATOM 10032 N N . ASP B 1 488 ? -9.695 -12.242 6.762 1 98.69 488 ASP B N 1
ATOM 10033 C CA . ASP B 1 488 ? -8.75 -11.398 6.047 1 98.69 488 ASP B CA 1
ATOM 10034 C C . ASP B 1 488 ? -8.734 -11.727 4.555 1 98.69 488 ASP B C 1
ATOM 10036 O O . ASP B 1 488 ? -8.375 -12.836 4.164 1 98.69 488 ASP B O 1
ATOM 10040 N N . MET B 1 489 ? -9.109 -10.742 3.705 1 98.25 489 MET B N 1
ATOM 10041 C CA . MET B 1 489 ? -9.125 -10.914 2.256 1 98.25 489 MET B CA 1
ATOM 10042 C C . MET B 1 489 ? -8.07 -10.031 1.595 1 98.25 489 MET B C 1
ATOM 10044 O O . MET B 1 489 ? -8.148 -9.758 0.394 1 98.25 489 MET B O 1
ATOM 10048 N N . SER B 1 490 ? -7.094 -9.617 2.383 1 98.56 490 SER B N 1
ATOM 10049 C CA . SER B 1 490 ? -6.113 -8.633 1.938 1 98.56 490 SER B CA 1
ATOM 10050 C C . SER B 1 490 ? -5.316 -9.141 0.744 1 98.56 490 SER B C 1
ATOM 10052 O O . SER B 1 490 ? -4.863 -8.359 -0.092 1 98.56 490 SER B O 1
ATOM 10054 N N . SER B 1 491 ? -5.172 -10.469 0.613 1 98.25 491 SER B N 1
ATOM 10055 C CA . SER B 1 491 ? -4.289 -11.039 -0.399 1 98.25 491 SER B CA 1
ATOM 10056 C C . SER B 1 491 ? -4.875 -10.883 -1.797 1 98.25 491 SER B C 1
ATOM 10058 O O . SER B 1 491 ? -4.168 -11.023 -2.795 1 98.25 491 SER B O 1
ATOM 10060 N N . PHE B 1 492 ? -6.18 -10.641 -1.966 1 98.31 492 PHE B N 1
ATOM 10061 C CA . PHE B 1 492 ? -6.777 -10.445 -3.281 1 98.31 492 PHE B CA 1
ATOM 10062 C C . PHE B 1 492 ? -6.16 -9.242 -3.98 1 98.31 492 PHE B C 1
ATOM 10064 O O . PHE B 1 492 ? -5.871 -8.227 -3.344 1 98.31 492 PHE B O 1
ATOM 10071 N N . GLY B 1 493 ? -5.926 -9.5 -5.297 1 98.31 493 GLY B N 1
ATOM 10072 C CA . GLY B 1 493 ? -5.305 -8.438 -6.078 1 98.31 493 GLY B CA 1
ATOM 10073 C C . GLY B 1 493 ? -6.188 -7.215 -6.234 1 98.31 493 GLY B C 1
ATOM 10074 O O . GLY B 1 493 ? -7.402 -7.336 -6.391 1 98.31 493 GLY B O 1
ATOM 10075 N N . LYS B 1 494 ? -5.629 -6.035 -6.102 1 98.62 494 LYS B N 1
ATOM 10076 C CA . LYS B 1 494 ? -6.281 -4.746 -6.312 1 98.62 494 LYS B CA 1
ATOM 10077 C C . LYS B 1 494 ? -5.57 -3.941 -7.398 1 98.62 494 LYS B C 1
ATOM 10079 O O . LYS B 1 494 ? -4.422 -3.531 -7.223 1 98.62 494 LYS B O 1
ATOM 10084 N N . ILE B 1 495 ? -6.242 -3.674 -8.508 1 98.69 495 ILE B N 1
ATOM 10085 C CA . ILE B 1 495 ? -5.676 -2.965 -9.648 1 98.69 495 ILE B CA 1
ATOM 10086 C C . ILE B 1 495 ? -6.477 -1.691 -9.914 1 98.69 495 ILE B C 1
ATOM 10088 O O . ILE B 1 495 ? -7.68 -1.749 -10.164 1 98.69 495 ILE B O 1
ATOM 10092 N N . ARG B 1 496 ? -5.84 -0.585 -9.82 1 98.56 496 ARG B N 1
ATOM 10093 C CA . ARG B 1 496 ? -6.473 0.678 -10.188 1 98.56 496 ARG B CA 1
ATOM 10094 C C . ARG B 1 496 ? -6.387 0.921 -11.688 1 98.56 496 ARG B C 1
ATOM 10096 O O . ARG B 1 496 ? -5.336 0.705 -12.297 1 98.56 496 ARG B O 1
ATOM 10103 N N . VAL B 1 497 ? -7.418 1.246 -12.281 1 98.75 497 VAL B N 1
ATOM 10104 C CA . VAL B 1 497 ? -7.488 1.682 -13.672 1 98.75 497 VAL B CA 1
ATOM 10105 C C . VAL B 1 497 ? -7.922 3.145 -13.734 1 98.75 497 VAL B C 1
ATOM 10107 O O . VAL B 1 497 ? -9.062 3.473 -13.398 1 98.75 497 VAL B O 1
ATOM 10110 N N . GLU B 1 498 ? -7.02 4.008 -14.148 1 98.25 498 GLU B N 1
ATOM 10111 C CA . GLU B 1 498 ? -7.289 5.438 -14.062 1 98.25 498 GLU B CA 1
ATOM 10112 C C . GLU B 1 498 ? -6.918 6.148 -15.367 1 98.25 498 GLU B C 1
ATOM 10114 O O . GLU B 1 498 ? -5.969 5.754 -16.047 1 98.25 498 GLU B O 1
ATOM 10119 N N . GLY B 1 499 ? -7.574 7.203 -15.672 1 96.94 499 GLY B N 1
ATOM 10120 C CA . GLY B 1 499 ? -7.383 8.016 -16.859 1 96.94 499 GLY B CA 1
ATOM 10121 C C . GLY B 1 499 ? -8.688 8.43 -17.516 1 96.94 499 GLY B C 1
ATOM 10122 O O . GLY B 1 499 ? -9.758 7.949 -17.141 1 96.94 499 GLY B O 1
ATOM 10123 N N . ARG B 1 500 ? -8.688 9.32 -18.469 1 95.19 500 ARG B N 1
ATOM 10124 C CA . ARG B 1 500 ? -9.875 9.898 -19.078 1 95.19 500 ARG B CA 1
ATOM 10125 C C . ARG B 1 500 ? -10.68 8.828 -19.812 1 95.19 500 ARG B C 1
ATOM 10127 O O . ARG B 1 500 ? -11.891 8.961 -19.984 1 95.19 500 ARG B O 1
ATOM 10134 N N . ASP B 1 501 ? -9.984 7.688 -20.203 1 97.62 501 ASP B N 1
ATOM 10135 C CA . ASP B 1 501 ? -10.664 6.664 -20.984 1 97.62 501 ASP B CA 1
ATOM 10136 C C . ASP B 1 501 ? -10.945 5.422 -20.156 1 97.62 501 ASP B C 1
ATOM 10138 O O . ASP B 1 501 ? -11.242 4.352 -20.688 1 97.62 501 ASP B O 1
ATOM 10142 N N . ALA B 1 502 ? -10.859 5.527 -18.828 1 98.38 502 ALA B N 1
ATOM 10143 C CA . ALA B 1 502 ? -11 4.363 -17.969 1 98.38 502 ALA B CA 1
ATOM 10144 C C . ALA B 1 502 ? -12.328 3.654 -18.203 1 98.38 502 ALA B C 1
ATOM 10146 O O . ALA B 1 502 ? -12.375 2.426 -18.297 1 98.38 502 ALA B O 1
ATOM 10147 N N . GLU B 1 503 ? -13.453 4.375 -18.312 1 98.38 503 GLU B N 1
ATOM 10148 C CA . GLU B 1 503 ? -14.766 3.789 -18.547 1 98.38 503 GLU B CA 1
ATOM 10149 C C . GLU B 1 503 ? -14.812 3.051 -19.875 1 98.38 503 GLU B C 1
ATOM 10151 O O . GLU B 1 503 ? -15.234 1.895 -19.938 1 98.38 503 GLU B O 1
ATOM 10156 N N . ALA B 1 504 ? -14.383 3.717 -20.938 1 98.38 504 ALA B N 1
ATOM 10157 C CA . ALA B 1 504 ? -14.398 3.123 -22.266 1 98.38 504 ALA B CA 1
ATOM 10158 C C . ALA B 1 504 ? -13.523 1.872 -22.328 1 98.38 504 ALA B C 1
ATOM 10160 O O . ALA B 1 504 ? -13.906 0.866 -22.922 1 98.38 504 ALA B O 1
ATOM 10161 N N . TYR B 1 505 ? -12.383 1.987 -21.734 1 98.38 505 TYR B N 1
ATOM 10162 C CA . TYR B 1 505 ? -11.445 0.872 -21.703 1 98.38 505 TYR B CA 1
ATOM 10163 C C . TYR B 1 505 ? -12.055 -0.334 -21 1 98.38 505 TYR B C 1
ATOM 10165 O O . TYR B 1 505 ? -12.031 -1.447 -21.531 1 98.38 505 TYR B O 1
ATOM 10173 N N . LEU B 1 506 ? -12.617 -0.145 -19.828 1 98.75 506 LEU B N 1
ATOM 10174 C CA . LEU B 1 506 ? -13.18 -1.251 -19.062 1 98.75 506 LEU B CA 1
ATOM 10175 C C . LEU B 1 506 ? -14.414 -1.823 -19.734 1 98.75 506 LEU B C 1
ATOM 10177 O O . LEU B 1 506 ? -14.695 -3.018 -19.625 1 98.75 506 LEU B O 1
ATOM 10181 N N . ASN B 1 507 ? -15.18 -1.024 -20.422 1 98.56 507 ASN B N 1
ATOM 10182 C CA . ASN B 1 507 ? -16.297 -1.537 -21.219 1 98.56 507 ASN B CA 1
ATOM 10183 C C . ASN B 1 507 ? -15.828 -2.424 -22.359 1 98.56 507 ASN B C 1
ATOM 10185 O O . ASN B 1 507 ? -16.516 -3.363 -22.75 1 98.56 507 ASN B O 1
ATOM 10189 N N . HIS B 1 508 ? -14.672 -2.127 -22.844 1 98.38 508 HIS B N 1
ATOM 10190 C CA . HIS B 1 508 ? -14.094 -2.912 -23.922 1 98.38 508 HIS B CA 1
ATOM 10191 C C . HIS B 1 508 ? -13.656 -4.289 -23.438 1 98.38 508 HIS B C 1
ATOM 10193 O O . HIS B 1 508 ? -13.875 -5.293 -24.125 1 98.38 508 HIS B O 1
ATOM 10199 N N . ILE B 1 509 ? -13.062 -4.391 -22.234 1 98.5 509 ILE B N 1
ATOM 10200 C CA . ILE B 1 509 ? -12.43 -5.648 -21.859 1 98.5 509 ILE B CA 1
ATOM 10201 C C . ILE B 1 509 ? -13.367 -6.469 -20.984 1 98.5 509 ILE B C 1
ATOM 10203 O O . ILE B 1 509 ? -13.141 -7.656 -20.766 1 98.5 509 ILE B O 1
ATOM 10207 N N . SER B 1 510 ? -14.438 -5.875 -20.438 1 98.38 510 SER B N 1
ATOM 10208 C CA . SER B 1 510 ? -15.344 -6.57 -19.531 1 98.38 510 SER B CA 1
ATOM 10209 C C . SER B 1 510 ? -16.641 -6.965 -20.219 1 98.38 510 SER B C 1
ATOM 10211 O O . SER B 1 510 ? -17.141 -6.238 -21.078 1 98.38 510 SER B O 1
ATOM 10213 N N . GLY B 1 511 ? -17.188 -8.078 -19.766 1 98.38 511 GLY B N 1
ATOM 10214 C CA . GLY B 1 511 ? -18.484 -8.484 -20.266 1 98.38 511 GLY B CA 1
ATOM 10215 C C . GLY B 1 511 ? -19.609 -7.598 -19.781 1 98.38 511 GLY B C 1
ATOM 10216 O O . GLY B 1 511 ? -20.594 -7.363 -20.5 1 98.38 511 GLY B O 1
ATOM 10217 N N . ALA B 1 512 ? -19.484 -7.043 -18.578 1 98.5 512 ALA B N 1
ATOM 10218 C CA . ALA B 1 512 ? -20.531 -6.211 -17.984 1 98.5 512 ALA B CA 1
ATOM 10219 C C . ALA B 1 512 ? -20.375 -4.754 -18.406 1 98.5 512 ALA B C 1
ATOM 10221 O O . ALA B 1 512 ? -19.391 -4.387 -19.047 1 98.5 512 ALA B O 1
ATOM 10222 N N . ASP B 1 513 ? -21.406 -3.939 -18.172 1 98.31 513 ASP B N 1
ATOM 10223 C CA . ASP B 1 513 ? -21.391 -2.508 -18.453 1 98.31 513 ASP B CA 1
ATOM 10224 C C . ASP B 1 513 ? -20.781 -1.717 -17.312 1 98.31 513 ASP B C 1
ATOM 10226 O O . ASP B 1 513 ? -21.266 -1.759 -16.188 1 98.31 513 ASP B O 1
ATOM 10230 N N . MET B 1 514 ? -19.75 -0.93 -17.625 1 98.12 514 MET B N 1
ATOM 10231 C CA . MET B 1 514 ? -18.984 -0.215 -16.609 1 98.12 514 MET B CA 1
ATOM 10232 C C . MET B 1 514 ? -19.453 1.235 -16.5 1 98.12 514 MET B C 1
ATOM 10234 O O . MET B 1 514 ? -18.891 2.014 -15.727 1 98.12 514 MET B O 1
ATOM 10238 N N . SER B 1 515 ? -20.438 1.604 -17.312 1 98.12 515 SER B N 1
ATOM 10239 C CA . SER B 1 515 ? -21 2.945 -17.25 1 98.12 515 SER B CA 1
ATOM 10240 C C . SER B 1 515 ? -22.016 3.066 -16.125 1 98.12 515 SER B C 1
ATOM 10242 O O . SER B 1 515 ? -23.219 3.26 -16.375 1 98.12 515 SER B O 1
ATOM 10244 N N . VAL B 1 516 ? -21.531 3.023 -14.953 1 98.06 516 VAL B N 1
ATOM 10245 C CA . VAL B 1 516 ? -22.344 3.092 -13.734 1 98.06 516 VAL B CA 1
ATOM 10246 C C . VAL B 1 516 ? -21.906 4.289 -12.891 1 98.06 516 VAL B C 1
ATOM 10248 O O . VAL B 1 516 ? -20.891 4.926 -13.188 1 98.06 516 VAL B O 1
ATOM 10251 N N . ALA B 1 517 ? -22.688 4.676 -11.906 1 96.81 517 ALA B N 1
ATOM 10252 C CA . ALA B 1 517 ? -22.344 5.801 -11.031 1 96.81 517 ALA B CA 1
ATOM 10253 C C . ALA B 1 517 ? -21.188 5.453 -10.109 1 96.81 517 ALA B C 1
ATOM 10255 O O . ALA B 1 517 ? -20.984 4.289 -9.75 1 96.81 517 ALA B O 1
ATOM 10256 N N . PRO B 1 518 ? -20.344 6.449 -9.758 1 96.31 518 PRO B N 1
ATOM 10257 C CA . PRO B 1 518 ? -19.344 6.188 -8.719 1 96.31 518 PRO B CA 1
ATOM 10258 C C . PRO B 1 518 ? -19.953 5.559 -7.465 1 96.31 518 PRO B C 1
ATOM 10260 O O . PRO B 1 518 ? -21.031 5.949 -7.035 1 96.31 518 PRO B O 1
ATOM 10263 N N . GLY B 1 519 ? -19.234 4.523 -6.949 1 97.75 519 GLY B N 1
ATOM 10264 C CA . GLY B 1 519 ? -19.734 3.807 -5.785 1 97.75 519 GLY B CA 1
ATOM 10265 C C . GLY B 1 519 ? -20.359 2.471 -6.129 1 97.75 519 GLY B C 1
ATOM 10266 O O . GLY B 1 519 ? -20.562 1.626 -5.254 1 97.75 519 GLY B O 1
ATOM 10267 N N . LYS B 1 520 ? -20.688 2.275 -7.359 1 98.5 520 LYS B N 1
ATOM 10268 C CA . LYS B 1 520 ? -21.281 1.012 -7.785 1 98.5 520 LYS B CA 1
ATOM 10269 C C . LYS B 1 520 ? -20.219 -0.064 -7.965 1 98.5 520 LYS B C 1
ATOM 10271 O O . LYS B 1 520 ? -19.109 0.226 -8.406 1 98.5 520 LYS B O 1
ATOM 10276 N N . ILE B 1 521 ? -20.547 -1.288 -7.562 1 98.62 521 ILE B N 1
ATOM 10277 C CA . ILE B 1 521 ? -19.703 -2.465 -7.746 1 98.62 521 ILE B CA 1
ATOM 10278 C C . ILE B 1 521 ? -20.297 -3.369 -8.82 1 98.62 521 ILE B C 1
ATOM 10280 O O . ILE B 1 521 ? -21.484 -3.713 -8.758 1 98.62 521 ILE B O 1
ATOM 10284 N N . VAL B 1 522 ? -19.5 -3.742 -9.742 1 98.62 522 VAL B N 1
ATOM 10285 C CA . VAL B 1 522 ? -19.953 -4.582 -10.844 1 98.62 522 VAL B CA 1
ATOM 10286 C C . VAL B 1 522 ? -19.172 -5.898 -10.844 1 98.62 522 VAL B C 1
ATOM 10288 O O . VAL B 1 522 ? -17.938 -5.902 -10.891 1 98.62 522 VAL B O 1
ATOM 10291 N N . TYR B 1 523 ? -19.875 -7.035 -10.656 1 98.25 523 TYR B N 1
ATOM 10292 C CA . TYR B 1 523 ? -19.297 -8.352 -10.914 1 98.25 523 TYR B CA 1
ATOM 10293 C C . TYR B 1 523 ? -19.219 -8.633 -12.406 1 98.25 523 TYR B C 1
ATOM 10295 O O . TYR B 1 523 ? -20.219 -8.469 -13.125 1 98.25 523 TYR B O 1
ATOM 10303 N N . THR B 1 524 ? -18.016 -9.062 -12.883 1 98.5 524 THR B N 1
ATOM 10304 C CA . THR B 1 524 ? -17.875 -9.258 -14.32 1 98.5 524 THR B CA 1
ATOM 10305 C C . THR B 1 524 ? -16.719 -10.203 -14.617 1 98.5 524 THR B C 1
ATOM 10307 O O . THR B 1 524 ? -15.953 -10.562 -13.719 1 98.5 524 THR B O 1
ATOM 10310 N N . GLN B 1 525 ? -16.672 -10.68 -15.867 1 98.62 525 GLN B N 1
ATOM 10311 C CA . GLN B 1 525 ? -15.562 -11.477 -16.375 1 98.62 525 GLN B CA 1
ATOM 10312 C C . GLN B 1 525 ? -14.875 -10.781 -17.547 1 98.62 525 GLN B C 1
ATOM 10314 O O . GLN B 1 525 ? -15.516 -10.039 -18.297 1 98.62 525 GLN B O 1
ATOM 10319 N N . PHE B 1 526 ? -13.539 -10.898 -17.656 1 98.69 526 PHE B N 1
ATOM 10320 C CA . PHE B 1 526 ? -12.844 -10.672 -18.906 1 98.69 526 PHE B CA 1
ATOM 10321 C C . PHE B 1 526 ? -12.891 -11.922 -19.781 1 98.69 526 PHE B C 1
ATOM 10323 O O . PHE B 1 526 ? -12.477 -13 -19.359 1 98.69 526 PHE B O 1
ATOM 10330 N N . LEU B 1 527 ? -13.414 -11.781 -20.969 1 98.5 527 LEU B N 1
ATOM 10331 C CA . LEU B 1 527 ? -13.586 -12.938 -21.844 1 98.5 527 LEU B CA 1
ATOM 10332 C C . LEU B 1 527 ? -12.555 -12.93 -22.969 1 98.5 527 LEU B C 1
ATOM 10334 O O . LEU B 1 527 ? -11.992 -11.883 -23.297 1 98.5 527 LEU B O 1
ATOM 10338 N N . ASN B 1 528 ? -12.227 -14.07 -23.453 1 97.81 528 ASN B N 1
ATOM 10339 C CA . ASN B 1 528 ? -11.484 -14.148 -24.703 1 97.81 528 ASN B CA 1
ATOM 10340 C C . ASN B 1 528 ? -12.422 -14.242 -25.906 1 97.81 528 ASN B C 1
ATOM 10342 O O . ASN B 1 528 ? -13.641 -14.156 -25.75 1 97.81 528 ASN B O 1
ATOM 10346 N N . LYS B 1 529 ? -11.914 -14.445 -27.109 1 96.88 529 LYS B N 1
ATOM 10347 C CA . LYS B 1 529 ? -12.672 -14.352 -28.359 1 96.88 529 LYS B CA 1
ATOM 10348 C C . LYS B 1 529 ? -13.648 -15.516 -28.5 1 96.88 529 LYS B C 1
ATOM 10350 O O . LYS B 1 529 ? -14.602 -15.438 -29.281 1 96.88 529 LYS B O 1
ATOM 10355 N N . THR B 1 530 ? -13.461 -16.516 -27.703 1 97.06 530 THR B N 1
ATOM 10356 C CA . THR B 1 530 ? -14.32 -17.688 -27.797 1 97.06 530 THR B CA 1
ATOM 10357 C C . THR B 1 530 ? -15.344 -17.703 -26.656 1 97.06 530 THR B C 1
ATOM 10359 O O . THR B 1 530 ? -16.078 -18.688 -26.484 1 97.06 530 THR B O 1
ATOM 10362 N N . GLY B 1 531 ? -15.375 -16.688 -25.875 1 98.06 531 GLY B N 1
ATOM 10363 C CA . GLY B 1 531 ? -16.312 -16.594 -24.766 1 98.06 531 GLY B CA 1
ATOM 10364 C C . GLY B 1 531 ? -15.797 -17.266 -23.5 1 98.06 531 GLY B C 1
ATOM 10365 O O . GLY B 1 531 ? -16.531 -17.359 -22.516 1 98.06 531 GLY B O 1
ATOM 10366 N N . GLY B 1 532 ? -14.562 -17.75 -23.531 1 98.31 532 GLY B N 1
ATOM 10367 C CA . GLY B 1 532 ? -13.914 -18.297 -22.344 1 98.31 532 GLY B CA 1
ATOM 10368 C C . GLY B 1 532 ? -13.539 -17.234 -21.328 1 98.31 532 GLY B C 1
ATOM 10369 O O . GLY B 1 532 ? -13.344 -16.062 -21.688 1 98.31 532 GLY B O 1
ATOM 10370 N N . ILE B 1 533 ? -13.344 -17.578 -20.094 1 98.5 533 ILE B N 1
ATOM 10371 C CA . ILE B 1 533 ? -13.172 -16.625 -19 1 98.5 533 ILE B CA 1
ATOM 10372 C C . ILE B 1 533 ? -11.688 -16.453 -18.688 1 98.5 533 ILE B C 1
ATOM 10374 O O . ILE B 1 533 ? -11.039 -17.375 -18.203 1 98.5 533 ILE B O 1
ATOM 10378 N N . GLU B 1 534 ? -11.141 -15.297 -18.938 1 98.06 534 GLU B N 1
ATOM 10379 C CA . GLU B 1 534 ? -9.742 -15 -18.672 1 98.06 534 GLU B CA 1
ATOM 10380 C C . GLU B 1 534 ? -9.539 -14.492 -17.25 1 98.06 534 GLU B C 1
ATOM 10382 O O . GLU B 1 534 ? -8.469 -14.68 -16.656 1 98.06 534 GLU B O 1
ATOM 10387 N N . ALA B 1 535 ? -10.547 -13.867 -16.734 1 98.31 535 ALA B N 1
ATOM 10388 C CA . ALA B 1 535 ? -10.531 -13.367 -15.367 1 98.31 535 ALA B CA 1
ATOM 10389 C C . ALA B 1 535 ? -11.953 -13.234 -14.812 1 98.31 535 ALA B C 1
ATOM 10391 O O . ALA B 1 535 ? -12.898 -12.992 -15.562 1 98.31 535 ALA B O 1
ATOM 10392 N N . ASP B 1 536 ? -12.125 -13.469 -13.578 1 98.31 536 ASP B N 1
ATOM 10393 C CA . ASP B 1 536 ? -13.344 -13.289 -12.789 1 98.31 536 ASP B CA 1
ATOM 10394 C C . ASP B 1 536 ? -13.141 -12.234 -11.703 1 98.31 536 ASP B C 1
ATOM 10396 O O . ASP B 1 536 ? -12.422 -12.477 -10.734 1 98.31 536 ASP B O 1
ATOM 10400 N N . VAL B 1 537 ? -13.789 -11.031 -11.922 1 98.56 537 VAL B N 1
ATOM 10401 C CA . VAL B 1 537 ? -13.367 -9.906 -11.094 1 98.56 537 VAL B CA 1
ATOM 10402 C C . VAL B 1 537 ? -14.594 -9.125 -10.625 1 98.56 537 VAL B C 1
ATOM 10404 O O . VAL B 1 537 ? -15.695 -9.305 -11.156 1 98.56 537 VAL B O 1
ATOM 10407 N N . THR B 1 538 ? -14.398 -8.375 -9.578 1 98.56 538 THR B N 1
ATOM 10408 C CA . THR B 1 538 ? -15.297 -7.297 -9.203 1 98.56 538 THR B CA 1
ATOM 10409 C C . THR B 1 538 ? -14.672 -5.934 -9.484 1 98.56 538 THR B C 1
ATOM 10411 O O . THR B 1 538 ? -13.477 -5.738 -9.258 1 98.56 538 THR B O 1
ATOM 10414 N N . VAL B 1 539 ? -15.445 -5.047 -10.086 1 98.81 539 VAL B N 1
ATOM 10415 C CA . VAL B 1 539 ? -14.969 -3.717 -10.445 1 98.81 539 VAL B CA 1
ATOM 10416 C C . VAL B 1 539 ? -15.797 -2.652 -9.727 1 98.81 539 VAL B C 1
ATOM 10418 O O . VAL B 1 539 ? -17.031 -2.641 -9.828 1 98.81 539 VAL B O 1
ATOM 10421 N N . THR B 1 540 ? -15.148 -1.807 -8.977 1 98.88 540 THR B N 1
ATOM 10422 C CA . THR B 1 540 ? -15.797 -0.686 -8.312 1 98.88 540 THR B CA 1
ATOM 10423 C C . THR B 1 540 ? -15.445 0.632 -8.992 1 98.88 540 THR B C 1
ATOM 10425 O O . THR B 1 540 ? -14.266 0.94 -9.18 1 98.88 540 THR B O 1
ATOM 10428 N N . ARG B 1 541 ? -16.469 1.37 -9.484 1 98.56 541 ARG B N 1
ATOM 10429 C CA . ARG B 1 541 ? -16.172 2.715 -9.969 1 98.56 541 ARG B CA 1
ATOM 10430 C C . ARG B 1 541 ? -15.93 3.676 -8.812 1 98.56 541 ARG B C 1
ATOM 10432 O O . ARG B 1 541 ? -16.828 3.912 -8 1 98.56 541 ARG B O 1
ATOM 10439 N N . LEU B 1 542 ? -14.758 4.23 -8.672 1 97.69 542 LEU B N 1
ATOM 10440 C CA . LEU B 1 542 ? -14.383 5.102 -7.562 1 97.69 542 LEU B CA 1
ATOM 10441 C C . LEU B 1 542 ? -14.727 6.555 -7.867 1 97.69 542 LEU B C 1
ATOM 10443 O O . LEU B 1 542 ? -15.133 7.301 -6.973 1 97.69 542 LEU B O 1
ATOM 10447 N N . SER B 1 543 ? -14.516 6.969 -9.016 1 95.44 543 SER B N 1
ATOM 10448 C CA . SER B 1 543 ? -14.812 8.312 -9.508 1 95.44 543 SER B CA 1
ATOM 10449 C C . SER B 1 543 ? -15.07 8.312 -11.008 1 95.44 543 SER B C 1
ATOM 10451 O O . SER B 1 543 ? -15.195 7.25 -11.625 1 95.44 543 SER B O 1
ATOM 10453 N N . GLU B 1 544 ? -15.109 9.453 -11.539 1 93.44 544 GLU B N 1
ATOM 10454 C CA . GLU B 1 544 ? -15.383 9.586 -12.961 1 93.44 544 GLU B CA 1
ATOM 10455 C C . GLU B 1 544 ? -14.273 8.953 -13.797 1 93.44 544 GLU B C 1
ATOM 10457 O O . GLU B 1 544 ? -14.531 8.43 -14.883 1 93.44 544 GLU B O 1
ATOM 10462 N N . THR B 1 545 ? -13.094 8.938 -13.25 1 95.44 545 THR B N 1
ATOM 10463 C CA . THR B 1 545 ? -11.969 8.523 -14.078 1 95.44 545 THR B CA 1
ATOM 10464 C C . THR B 1 545 ? -11.18 7.406 -13.398 1 95.44 545 THR B C 1
ATOM 10466 O O . THR B 1 545 ? -10.031 7.137 -13.766 1 95.44 545 THR B O 1
ATOM 10469 N N . ALA B 1 546 ? -11.734 6.824 -12.352 1 97.56 546 ALA B N 1
ATOM 10470 C CA . ALA B 1 546 ? -10.961 5.824 -11.617 1 97.56 546 ALA B CA 1
ATOM 10471 C C . ALA B 1 546 ? -11.828 4.625 -11.25 1 97.56 546 ALA B C 1
ATOM 10473 O O . ALA B 1 546 ? -12.977 4.785 -10.836 1 97.56 546 ALA B O 1
ATOM 10474 N N . TYR B 1 547 ? -11.305 3.475 -11.492 1 98.75 547 TYR B N 1
ATOM 10475 C CA . TYR B 1 547 ? -11.93 2.209 -11.125 1 98.75 547 TYR B CA 1
ATOM 10476 C C . TYR B 1 547 ? -10.969 1.347 -10.312 1 98.75 547 TYR B C 1
ATOM 10478 O O . TYR B 1 547 ? -9.75 1.523 -10.391 1 98.75 547 TYR B O 1
ATOM 10486 N N . LEU B 1 548 ? -11.516 0.459 -9.5 1 98.81 548 LEU B N 1
ATOM 10487 C CA . LEU B 1 548 ? -10.766 -0.57 -8.789 1 98.81 548 LEU B CA 1
ATOM 10488 C C . LEU B 1 548 ? -11.18 -1.963 -9.25 1 98.81 548 LEU B C 1
ATOM 10490 O O . LEU B 1 548 ? -12.352 -2.332 -9.133 1 98.81 548 LEU B O 1
ATOM 10494 N N . VAL B 1 549 ? -10.266 -2.682 -9.789 1 98.88 549 VAL B N 1
ATOM 10495 C CA . VAL B 1 549 ? -10.484 -4.07 -10.18 1 98.88 549 VAL B CA 1
ATOM 10496 C C . VAL B 1 549 ? -9.906 -5.004 -9.109 1 98.88 549 VAL B C 1
ATOM 10498 O O . VAL B 1 549 ? -8.719 -4.941 -8.797 1 98.88 549 VAL B O 1
ATOM 10501 N N . VAL B 1 550 ? -10.758 -5.863 -8.578 1 98.75 550 VAL B N 1
ATOM 10502 C CA . VAL B 1 550 ? -10.328 -6.84 -7.582 1 98.75 550 VAL B CA 1
ATOM 10503 C C . VAL B 1 550 ? -10.312 -8.234 -8.203 1 98.75 550 VAL B C 1
ATOM 10505 O O . VAL B 1 550 ? -11.312 -8.68 -8.773 1 98.75 550 VAL B O 1
ATOM 10508 N N . THR B 1 551 ? -9.203 -8.883 -8.156 1 98.25 551 THR B N 1
ATOM 10509 C CA . THR B 1 551 ? -9 -10.188 -8.766 1 98.25 551 THR B CA 1
ATOM 10510 C C . THR B 1 551 ? -8.414 -11.172 -7.75 1 98.25 551 THR B C 1
ATOM 10512 O O . THR B 1 551 ? -7.965 -10.766 -6.68 1 98.25 551 THR B O 1
ATOM 10515 N N . PRO B 1 552 ? -8.469 -12.484 -7.996 1 96.56 552 PRO B N 1
ATOM 10516 C CA . PRO B 1 552 ? -7.918 -13.469 -7.062 1 96.56 552 PRO B CA 1
ATOM 10517 C C . PRO B 1 552 ? -6.434 -13.25 -6.781 1 96.56 552 PRO B C 1
ATOM 10519 O O . PRO B 1 552 ? -5.703 -12.75 -7.645 1 96.56 552 PRO B O 1
ATOM 10522 N N . ALA B 1 553 ? -6.016 -13.648 -5.617 1 95.19 553 ALA B N 1
ATOM 10523 C CA . ALA B 1 553 ? -4.691 -13.375 -5.062 1 95.19 553 ALA B CA 1
ATOM 10524 C C . ALA B 1 553 ? -3.592 -13.852 -6.008 1 95.19 553 ALA B C 1
ATOM 10526 O O . ALA B 1 553 ? -2.629 -13.125 -6.27 1 95.19 553 ALA B O 1
ATOM 10527 N N . VAL B 1 554 ? -3.74 -15.031 -6.57 1 94.88 554 VAL B N 1
ATOM 10528 C CA . VAL B 1 554 ? -2.645 -15.695 -7.273 1 94.88 554 VAL B CA 1
ATOM 10529 C C . VAL B 1 554 ? -2.574 -15.195 -8.711 1 94.88 554 VAL B C 1
ATOM 10531 O O . VAL B 1 554 ? -1.499 -15.172 -9.32 1 94.88 554 VAL B O 1
ATOM 10534 N N . THR B 1 555 ? -3.674 -14.641 -9.281 1 96.81 555 THR B N 1
ATOM 10535 C CA . THR B 1 555 ? -3.697 -14.352 -10.711 1 96.81 555 THR B CA 1
ATOM 10536 C C . THR B 1 555 ? -3.488 -12.859 -10.961 1 96.81 555 THR B C 1
ATOM 10538 O O . THR B 1 555 ? -3.514 -12.406 -12.102 1 96.81 555 THR B O 1
ATOM 10541 N N . ARG B 1 556 ? -3.232 -12.094 -9.93 1 97.12 556 ARG B N 1
ATOM 10542 C CA . ARG B 1 556 ? -3.131 -10.641 -10.055 1 97.12 556 ARG B CA 1
ATOM 10543 C C . ARG B 1 556 ? -2.078 -10.25 -11.086 1 97.12 556 ARG B C 1
ATOM 10545 O O . ARG B 1 556 ? -2.344 -9.445 -11.977 1 97.12 556 ARG B O 1
ATOM 10552 N N . PRO B 1 557 ? -0.815 -10.82 -11.062 1 97.25 557 PRO B N 1
ATOM 10553 C CA . PRO B 1 557 ? 0.157 -10.422 -12.086 1 97.25 557 PRO B CA 1
ATOM 10554 C C . PRO B 1 557 ? -0.297 -10.766 -13.5 1 97.25 557 PRO B C 1
ATOM 10556 O O . PRO B 1 557 ? -0.13 -9.961 -14.422 1 97.25 557 PRO B O 1
ATOM 10559 N N . LYS B 1 558 ? -0.86 -11.906 -13.641 1 97.44 558 LYS B N 1
ATOM 10560 C CA . LYS B 1 558 ? -1.33 -12.344 -14.945 1 97.44 558 LYS B CA 1
ATOM 10561 C C . LYS B 1 558 ? -2.484 -11.477 -15.438 1 97.44 558 LYS B C 1
ATOM 10563 O O . LYS B 1 558 ? -2.518 -11.086 -16.609 1 97.44 558 LYS B O 1
ATOM 10568 N N . ASP B 1 559 ? -3.426 -11.203 -14.539 1 98.31 559 ASP B N 1
ATOM 10569 C CA . ASP B 1 559 ? -4.574 -10.375 -14.898 1 98.31 559 ASP B CA 1
ATOM 10570 C C . ASP B 1 559 ? -4.133 -8.969 -15.297 1 98.31 559 ASP B C 1
ATOM 10572 O O . ASP B 1 559 ? -4.645 -8.398 -16.266 1 98.31 559 ASP B O 1
ATOM 10576 N N . GLN B 1 560 ? -3.244 -8.453 -14.57 1 98.12 560 GLN B N 1
ATOM 10577 C CA . GLN B 1 560 ? -2.736 -7.117 -14.883 1 98.12 560 GLN B CA 1
ATOM 10578 C C . GLN B 1 560 ? -2.031 -7.102 -16.234 1 98.12 560 GLN B C 1
ATOM 10580 O O . GLN B 1 560 ? -2.178 -6.148 -17 1 98.12 560 GLN B O 1
ATOM 10585 N N . ALA B 1 561 ? -1.162 -8.117 -16.516 1 97.5 561 ALA B N 1
ATOM 10586 C CA . ALA B 1 561 ? -0.48 -8.211 -17.797 1 97.5 561 ALA B CA 1
ATOM 10587 C C . ALA B 1 561 ? -1.482 -8.328 -18.953 1 97.5 561 ALA B C 1
ATOM 10589 O O . ALA B 1 561 ? -1.305 -7.711 -20 1 97.5 561 ALA B O 1
ATOM 10590 N N . TRP B 1 562 ? -2.506 -9.133 -18.719 1 97.75 562 TRP B N 1
ATOM 10591 C CA . TRP B 1 562 ? -3.557 -9.273 -19.719 1 97.75 562 TRP B CA 1
ATOM 10592 C C . TRP B 1 562 ? -4.238 -7.938 -19.984 1 97.75 562 TRP B C 1
ATOM 10594 O O . TRP B 1 562 ? -4.445 -7.562 -21.141 1 97.75 562 TRP B O 1
ATOM 10604 N N . MET B 1 563 ? -4.559 -7.207 -18.969 1 98.5 563 MET B N 1
ATOM 10605 C CA . MET B 1 563 ? -5.164 -5.887 -19.078 1 98.5 563 MET B CA 1
ATOM 10606 C C . MET B 1 563 ? -4.254 -4.941 -19.859 1 98.5 563 MET B C 1
ATOM 10608 O O . MET B 1 563 ? -4.707 -4.23 -20.766 1 98.5 563 MET B O 1
ATOM 10612 N N . ARG B 1 564 ? -3.047 -4.938 -19.484 1 97.12 564 ARG B N 1
ATOM 10613 C CA . ARG B 1 564 ? -2.078 -4.059 -20.141 1 97.12 564 ARG B CA 1
ATOM 10614 C C . ARG B 1 564 ? -2.014 -4.332 -21.641 1 97.12 564 ARG B C 1
ATOM 10616 O O . ARG B 1 564 ? -1.949 -3.402 -22.438 1 97.12 564 ARG B O 1
ATOM 10623 N N . ARG B 1 565 ? -1.997 -5.594 -22.031 1 97.06 565 ARG B N 1
ATOM 10624 C CA . ARG B 1 565 ? -1.873 -5.992 -23.438 1 97.06 565 ARG B CA 1
ATOM 10625 C C . ARG B 1 565 ? -3.111 -5.594 -24.234 1 97.06 565 ARG B C 1
ATOM 10627 O O . ARG B 1 565 ? -3.09 -5.586 -25.453 1 97.06 565 ARG B O 1
ATOM 10634 N N . HIS B 1 566 ? -4.176 -5.211 -23.516 1 97.88 566 HIS B N 1
ATOM 10635 C CA . HIS B 1 566 ? -5.414 -4.848 -24.203 1 97.88 566 HIS B CA 1
ATOM 10636 C C . HIS B 1 566 ? -5.707 -3.359 -24.062 1 97.88 566 HIS B C 1
ATOM 10638 O O . HIS B 1 566 ? -6.832 -2.918 -24.312 1 97.88 566 HIS B O 1
ATOM 10644 N N . ILE B 1 567 ? -4.824 -2.562 -23.625 1 97.19 567 ILE B N 1
ATOM 10645 C CA . ILE B 1 567 ? -5.023 -1.127 -23.469 1 97.19 567 ILE B CA 1
ATOM 10646 C C . ILE B 1 567 ? -5.258 -0.478 -24.828 1 97.19 567 ILE B C 1
ATOM 10648 O O . ILE B 1 567 ? -6.109 0.403 -24.953 1 97.19 567 ILE B O 1
ATOM 10652 N N . GLY B 1 568 ? -4.441 -0.89 -25.922 1 95.62 568 GLY B N 1
ATOM 10653 C CA . GLY B 1 568 ? -4.543 -0.251 -27.234 1 95.62 568 GLY B CA 1
ATOM 10654 C C . GLY B 1 568 ? -4.301 1.246 -27.172 1 95.62 568 GLY B C 1
ATOM 10655 O O . GLY B 1 568 ? -3.301 1.7 -26.625 1 95.62 568 GLY B O 1
ATOM 10656 N N . ASP B 1 569 ? -5.203 2.039 -27.641 1 95.25 569 ASP B N 1
ATOM 10657 C CA . ASP B 1 569 ? -5.023 3.484 -27.734 1 95.25 569 ASP B CA 1
ATOM 10658 C C . ASP B 1 569 ? -5.723 4.203 -26.578 1 95.25 569 ASP B C 1
ATOM 10660 O O . ASP B 1 569 ? -5.762 5.438 -26.547 1 95.25 569 ASP B O 1
ATOM 10664 N N . PHE B 1 570 ? -6.258 3.453 -25.641 1 97.31 570 PHE B N 1
ATOM 10665 C CA . PHE B 1 570 ? -6.949 4.066 -24.516 1 97.31 570 PHE B CA 1
ATOM 10666 C C . PHE B 1 570 ? -5.965 4.781 -23.594 1 97.31 570 PHE B C 1
ATOM 10668 O O . PHE B 1 570 ? -4.875 4.27 -23.328 1 97.31 570 PHE B O 1
ATOM 10675 N N . ASN B 1 571 ? -6.309 6 -23.219 1 96.12 571 ASN B N 1
ATOM 10676 C CA . ASN B 1 571 ? -5.527 6.73 -22.234 1 96.12 571 ASN B CA 1
ATOM 10677 C C . ASN B 1 571 ? -5.867 6.285 -20.812 1 96.12 571 ASN B C 1
ATOM 10679 O O . ASN B 1 571 ? -6.668 6.93 -20.125 1 96.12 571 ASN B O 1
ATOM 10683 N N . VAL B 1 572 ? -5.191 5.293 -20.328 1 97.5 572 VAL B N 1
ATOM 10684 C CA . VAL B 1 572 ? -5.406 4.734 -19 1 97.5 572 VAL B CA 1
ATOM 10685 C C . VAL B 1 572 ? -4.074 4.293 -18.406 1 97.5 572 VAL B C 1
ATOM 10687 O O . VAL B 1 572 ? -3.125 3.996 -19.141 1 97.5 572 VAL B O 1
ATOM 10690 N N . VAL B 1 573 ? -3.947 4.422 -17.172 1 97.5 573 VAL B N 1
ATOM 10691 C CA . VAL B 1 573 ? -2.842 3.877 -16.391 1 97.5 573 VAL B CA 1
ATOM 10692 C C . VAL B 1 573 ? -3.35 2.76 -15.484 1 97.5 573 VAL B C 1
ATOM 10694 O O . VAL B 1 573 ? -4.406 2.889 -14.859 1 97.5 573 VAL B O 1
ATOM 10697 N N . ILE B 1 574 ? -2.703 1.609 -15.523 1 97.94 574 ILE B N 1
ATOM 10698 C CA . ILE B 1 574 ? -3.033 0.452 -14.695 1 97.94 574 ILE B CA 1
ATOM 10699 C C . ILE B 1 574 ? -1.996 0.299 -13.586 1 97.94 574 ILE B C 1
ATOM 10701 O O . ILE B 1 574 ? -0.808 0.109 -13.859 1 97.94 574 ILE B O 1
ATOM 10705 N N . THR B 1 575 ? -2.455 0.413 -12.297 1 97 575 THR B N 1
ATOM 10706 C CA . THR B 1 575 ? -1.529 0.426 -11.172 1 97 575 THR B CA 1
ATOM 10707 C C . THR B 1 575 ? -1.906 -0.642 -10.148 1 97 575 THR B C 1
ATOM 10709 O O . THR B 1 575 ? -3.055 -0.703 -9.703 1 97 575 THR B O 1
ATOM 10712 N N . ASP B 1 576 ? -0.92 -1.507 -9.82 1 97.44 576 ASP B N 1
ATOM 10713 C CA . ASP B 1 576 ? -1.1 -2.463 -8.727 1 97.44 576 ASP B CA 1
ATOM 10714 C C . ASP B 1 576 ? -1.099 -1.76 -7.375 1 97.44 576 ASP B C 1
ATOM 10716 O O . ASP B 1 576 ? -0.1 -1.148 -6.988 1 97.44 576 ASP B O 1
ATOM 10720 N N . VAL B 1 577 ? -2.207 -1.845 -6.676 1 98.06 577 VAL B N 1
ATOM 10721 C CA . VAL B 1 577 ? -2.27 -1.22 -5.355 1 98.06 577 VAL B CA 1
ATOM 10722 C C . VAL B 1 577 ? -2.607 -2.27 -4.301 1 98.06 577 VAL B C 1
ATOM 10724 O O . VAL B 1 577 ? -3.195 -1.951 -3.266 1 98.06 577 VAL B O 1
ATOM 10727 N N . THR B 1 578 ? -2.23 -3.506 -4.547 1 98.31 578 THR B N 1
ATOM 10728 C CA . THR B 1 578 ? -2.582 -4.617 -3.672 1 98.31 578 THR B CA 1
ATOM 10729 C C . THR B 1 578 ? -2.033 -4.391 -2.266 1 98.31 578 THR B C 1
ATOM 10731 O O . THR B 1 578 ? -2.748 -4.574 -1.278 1 98.31 578 THR B O 1
ATOM 10734 N N . ALA B 1 579 ? -0.837 -3.969 -2.166 1 98 579 ALA B N 1
ATOM 10735 C CA . ALA B 1 579 ? -0.179 -3.85 -0.868 1 98 579 ALA B CA 1
ATOM 10736 C C . ALA B 1 579 ? -0.636 -2.59 -0.136 1 98 579 ALA B C 1
ATOM 10738 O O . ALA B 1 579 ? -0.369 -2.428 1.058 1 98 579 ALA B O 1
ATOM 10739 N N . SER B 1 580 ? -1.382 -1.707 -0.799 1 98.06 580 SER B N 1
ATOM 10740 C CA . SER B 1 580 ? -1.75 -0.412 -0.236 1 98.06 580 SER B CA 1
ATOM 10741 C C . SER B 1 580 ? -2.977 -0.529 0.663 1 98.06 580 SER B C 1
ATOM 10743 O O . SER B 1 580 ? -3.266 0.378 1.446 1 98.06 580 SER B O 1
ATOM 10745 N N . GLU B 1 581 ? -3.695 -1.637 0.552 1 98.31 581 GLU B N 1
ATOM 10746 C CA . GLU B 1 581 ? -4.93 -1.776 1.321 1 98.31 581 GLU B CA 1
ATOM 10747 C C . GLU B 1 581 ? -5.047 -3.17 1.93 1 98.31 581 GLU B C 1
ATOM 10749 O O . GLU B 1 581 ? -4.691 -4.164 1.292 1 98.31 581 GLU B O 1
ATOM 10754 N N . GLY B 1 582 ? -5.398 -3.197 3.195 1 98.62 582 GLY B N 1
ATOM 10755 C CA . GLY B 1 582 ? -5.926 -4.418 3.781 1 98.62 582 GLY B CA 1
ATOM 10756 C C . GLY B 1 582 ? -7.43 -4.551 3.643 1 98.62 582 GLY B C 1
ATOM 10757 O O . GLY B 1 582 ? -8.125 -3.553 3.449 1 98.62 582 GLY B O 1
ATOM 10758 N N . VAL B 1 583 ? -7.949 -5.766 3.646 1 98.81 583 VAL B N 1
ATOM 10759 C CA . VAL B 1 583 ? -9.383 -5.988 3.494 1 98.81 583 VAL B CA 1
ATOM 10760 C C . VAL B 1 583 ? -9.867 -6.973 4.559 1 98.81 583 VAL B C 1
ATOM 10762 O O . VAL B 1 583 ? -9.375 -8.102 4.641 1 98.81 583 VAL B O 1
ATOM 10765 N N . LEU B 1 584 ? -10.719 -6.582 5.406 1 98.81 584 LEU B N 1
ATOM 10766 C CA . LEU B 1 584 ? -11.438 -7.449 6.336 1 98.81 584 LEU B CA 1
ATOM 10767 C C . LEU B 1 584 ? -12.875 -7.652 5.887 1 98.81 584 LEU B C 1
ATOM 10769 O O . LEU B 1 584 ? -13.586 -6.688 5.59 1 98.81 584 LEU B O 1
ATOM 10773 N N . ALA B 1 585 ? -13.242 -8.844 5.754 1 98.88 585 ALA B N 1
ATOM 10774 C CA . ALA B 1 585 ? -14.648 -9.156 5.492 1 98.88 585 ALA B CA 1
ATOM 10775 C C . ALA B 1 585 ? -15.398 -9.43 6.793 1 98.88 585 ALA B C 1
ATOM 10777 O O . ALA B 1 585 ? -14.969 -10.25 7.605 1 98.88 585 ALA B O 1
ATOM 10778 N N . VAL B 1 586 ? -16.422 -8.727 7.039 1 98.88 586 VAL B N 1
ATOM 10779 C CA . VAL B 1 586 ? -17.344 -8.961 8.148 1 98.88 586 VAL B CA 1
ATOM 10780 C C . VAL B 1 586 ? -18.672 -9.492 7.609 1 98.88 586 VAL B C 1
ATOM 10782 O O . VAL B 1 586 ? -19.375 -8.797 6.867 1 98.88 586 VAL B O 1
ATOM 10785 N N . MET B 1 587 ? -19.047 -10.688 7.984 1 98.69 587 MET B N 1
ATOM 10786 C CA . MET B 1 587 ? -20.141 -11.398 7.336 1 98.69 587 MET B CA 1
ATOM 10787 C C . MET B 1 587 ? -21.031 -12.07 8.367 1 98.69 587 MET B C 1
ATOM 10789 O O . MET B 1 587 ? -20.547 -12.578 9.383 1 98.69 587 MET B O 1
ATOM 10793 N N . GLY B 1 588 ? -22.297 -12.164 8.148 1 98.62 588 GLY B N 1
ATOM 10794 C CA . GLY B 1 588 ? -23.266 -12.859 8.969 1 98.62 588 GLY B CA 1
ATOM 10795 C C . GLY B 1 588 ? -24.453 -12 9.344 1 98.62 588 GLY B C 1
ATOM 10796 O O . GLY B 1 588 ? -24.453 -10.789 9.102 1 98.62 588 GLY B O 1
ATOM 10797 N N . PRO B 1 589 ? -25.5 -12.578 9.883 1 98.06 589 PRO B N 1
ATOM 10798 C CA . PRO B 1 589 ? -26.734 -11.859 10.195 1 98.06 589 PRO B CA 1
ATOM 10799 C C . PRO B 1 589 ? -26.5 -10.68 11.141 1 98.06 589 PRO B C 1
ATOM 10801 O O . PRO B 1 589 ? -27.266 -9.719 11.133 1 98.06 589 PRO B O 1
ATOM 10804 N N . ASN B 1 590 ? -25.422 -10.68 11.93 1 98.38 590 ASN B N 1
ATOM 10805 C CA . ASN B 1 590 ? -25.156 -9.609 12.891 1 98.38 590 ASN B CA 1
ATOM 10806 C C . ASN B 1 590 ? -24.031 -8.68 12.398 1 98.38 590 ASN B C 1
ATOM 10808 O O . ASN B 1 590 ? -23.484 -7.898 13.18 1 98.38 590 ASN B O 1
ATOM 10812 N N . ALA B 1 591 ? -23.672 -8.836 11.141 1 98.69 591 ALA B N 1
ATOM 10813 C CA . ALA B 1 591 ? -22.625 -8 10.57 1 98.69 591 ALA B CA 1
ATOM 10814 C C . ALA B 1 591 ? -23 -6.52 10.641 1 98.69 591 ALA B C 1
ATOM 10816 O O . ALA B 1 591 ? -22.156 -5.68 10.961 1 98.69 591 ALA B O 1
ATOM 10817 N N . ARG B 1 592 ? -24.266 -6.168 10.297 1 98.5 592 ARG B N 1
ATOM 10818 C CA . ARG B 1 592 ? -24.703 -4.777 10.328 1 98.5 592 ARG B CA 1
ATOM 10819 C C . ARG B 1 592 ? -24.609 -4.199 11.734 1 98.5 592 ARG B C 1
ATOM 10821 O O . ARG B 1 592 ? -24.203 -3.043 11.906 1 98.5 592 ARG B O 1
ATOM 10828 N N . LYS B 1 593 ? -24.969 -5.004 12.695 1 98.25 593 LYS B N 1
ATOM 10829 C CA . LYS B 1 593 ? -24.875 -4.566 14.086 1 98.25 593 LYS B CA 1
ATOM 10830 C C . LYS B 1 593 ? -23.438 -4.215 14.453 1 98.25 593 LYS B C 1
ATOM 10832 O O . LYS B 1 593 ? -23.188 -3.201 15.109 1 98.25 593 LYS B O 1
ATOM 10837 N N . LEU B 1 594 ? -22.5 -5.055 14.062 1 98.75 594 LEU B N 1
ATOM 10838 C CA . LEU B 1 594 ? -21.094 -4.801 14.352 1 98.75 594 LEU B CA 1
ATOM 10839 C C . LEU B 1 594 ? -20.625 -3.525 13.656 1 98.75 594 LEU B C 1
ATOM 10841 O O . LEU B 1 594 ? -19.953 -2.695 14.273 1 98.75 594 LEU B O 1
ATOM 10845 N N . MET B 1 595 ? -21 -3.348 12.383 1 98.69 595 MET B N 1
ATOM 10846 C CA . MET B 1 595 ? -20.578 -2.168 11.633 1 98.69 595 MET B CA 1
ATOM 10847 C C . MET B 1 595 ? -21.141 -0.896 12.273 1 98.69 595 MET B C 1
ATOM 10849 O O . MET B 1 595 ? -20.422 0.108 12.375 1 98.69 595 MET B O 1
ATOM 10853 N N . GLN B 1 596 ? -22.359 -0.941 12.695 1 98 596 GLN B N 1
ATOM 10854 C CA . GLN B 1 596 ? -23 0.219 13.312 1 98 596 GLN B CA 1
ATOM 10855 C C . GLN B 1 596 ? -22.328 0.576 14.633 1 98 596 GLN B C 1
ATOM 10857 O O . GLN B 1 596 ? -22.297 1.744 15.031 1 98 596 GLN B O 1
ATOM 10862 N N . ALA B 1 597 ? -21.797 -0.418 15.266 1 98.12 597 ALA B N 1
ATOM 10863 C CA . ALA B 1 597 ? -21.156 -0.198 16.562 1 98.12 597 ALA B CA 1
ATOM 10864 C C . ALA B 1 597 ? -19.828 0.556 16.391 1 98.12 597 ALA B C 1
ATOM 10866 O O . ALA B 1 597 ? -19.375 1.216 17.328 1 98.12 597 ALA B O 1
ATOM 10867 N N . VAL B 1 598 ? -19.203 0.504 15.273 1 98.31 598 VAL B N 1
ATOM 10868 C CA . VAL B 1 598 ? -17.844 1.013 15.148 1 98.31 598 VAL B CA 1
ATOM 10869 C C . VAL B 1 598 ? -17.812 2.189 14.18 1 98.31 598 VAL B C 1
ATOM 10871 O O . VAL B 1 598 ? -16.766 2.789 13.953 1 98.31 598 VAL B O 1
ATOM 10874 N N . SER B 1 599 ? -18.922 2.572 13.586 1 98.25 599 SER B N 1
ATOM 10875 C CA . SER B 1 599 ? -19.016 3.641 12.594 1 98.25 599 SER B CA 1
ATOM 10876 C C . SER B 1 599 ? -20.312 4.43 12.742 1 98.25 599 SER B C 1
ATOM 10878 O O . SER B 1 599 ? -21.359 3.854 13.008 1 98.25 599 SER B O 1
ATOM 10880 N N . PRO B 1 600 ? -20.25 5.746 12.531 1 96.19 600 PRO B N 1
ATOM 10881 C CA . PRO B 1 600 ? -21.484 6.535 12.562 1 96.19 600 PRO B CA 1
ATOM 10882 C C . PRO B 1 600 ? -22.25 6.48 11.242 1 96.19 600 PRO B C 1
ATOM 10884 O O . PRO B 1 600 ? -23.375 6.984 11.156 1 96.19 600 PRO B O 1
ATOM 10887 N N . ASN B 1 601 ? -21.719 5.902 10.227 1 97.31 601 ASN B N 1
ATOM 10888 C CA . ASN B 1 601 ? -22.359 5.848 8.914 1 97.31 601 ASN B CA 1
ATOM 10889 C C . ASN B 1 601 ? -23.594 4.953 8.93 1 97.31 601 ASN B C 1
ATOM 10891 O O . ASN B 1 601 ? -23.766 4.145 9.844 1 97.31 601 ASN B O 1
ATOM 10895 N N . ASP B 1 602 ? -24.453 5.215 7.934 1 97.69 602 ASP B N 1
ATOM 10896 C CA . ASP B 1 602 ? -25.672 4.434 7.758 1 97.69 602 ASP B CA 1
ATOM 10897 C C . ASP B 1 602 ? -25.422 3.209 6.883 1 97.69 602 ASP B C 1
ATOM 10899 O O . ASP B 1 602 ? -25.031 3.338 5.723 1 97.69 602 ASP B O 1
ATOM 10903 N N . PHE B 1 603 ? -25.688 1.998 7.438 1 97.88 603 PHE B N 1
ATOM 10904 C CA . PHE B 1 603 ? -25.422 0.755 6.723 1 97.88 603 PHE B CA 1
ATOM 10905 C C . PHE B 1 603 ? -26.719 0.107 6.262 1 97.88 603 PHE B C 1
ATOM 10907 O O . PHE B 1 603 ? -26.734 -1.064 5.879 1 97.88 603 PHE B O 1
ATOM 10914 N N . SER B 1 604 ? -27.797 0.863 6.273 1 97.06 604 SER B N 1
ATOM 10915 C CA . SER B 1 604 ? -29.078 0.335 5.832 1 97.06 604 SER B CA 1
ATOM 10916 C C . SER B 1 604 ? -29.094 0.107 4.324 1 97.06 604 SER B C 1
ATOM 10918 O O . SER B 1 604 ? -28.25 0.627 3.604 1 97.06 604 SER B O 1
ATOM 10920 N N . ASN B 1 605 ? -30.031 -0.632 3.828 1 96.25 605 ASN B N 1
ATOM 10921 C CA . ASN B 1 605 ? -30.188 -0.912 2.404 1 96.25 605 ASN B CA 1
ATOM 10922 C C . ASN B 1 605 ? -30.516 0.353 1.618 1 96.25 605 ASN B C 1
ATOM 10924 O O . ASN B 1 605 ? -30.281 0.419 0.411 1 96.25 605 ASN B O 1
ATOM 10928 N N . GLU B 1 606 ? -31.062 1.272 2.264 1 95.5 606 GLU B N 1
ATOM 10929 C CA . GLU B 1 606 ? -31.422 2.525 1.599 1 95.5 606 GLU B CA 1
ATOM 10930 C C . GLU B 1 606 ? -30.172 3.307 1.207 1 95.5 606 GLU B C 1
ATOM 10932 O O . GLU B 1 606 ? -30.109 3.887 0.12 1 95.5 606 GLU B O 1
ATOM 10937 N N . VAL B 1 607 ? -29.188 3.285 2.051 1 95.12 607 VAL B N 1
ATOM 10938 C CA . VAL B 1 607 ? -27.984 4.102 1.854 1 95.12 607 VAL B CA 1
ATOM 10939 C C . VAL B 1 607 ? -26.875 3.25 1.242 1 95.12 607 VAL B C 1
ATOM 10941 O O . VAL B 1 607 ? -26.109 3.729 0.402 1 95.12 607 VAL B O 1
ATOM 10944 N N . ASN B 1 608 ? -26.781 2.045 1.683 1 96.75 608 ASN B N 1
ATOM 10945 C CA . ASN B 1 608 ? -25.75 1.131 1.224 1 96.75 608 ASN B CA 1
ATOM 10946 C C . ASN B 1 608 ? -26.328 -0.197 0.753 1 96.75 608 ASN B C 1
ATOM 10948 O O . ASN B 1 608 ? -26.047 -1.247 1.334 1 96.75 608 ASN B O 1
ATOM 10952 N N . PRO B 1 609 ? -27.078 -0.177 -0.338 1 96.69 609 PRO B N 1
ATOM 10953 C CA . PRO B 1 609 ? -27.641 -1.423 -0.855 1 96.69 609 PRO B CA 1
ATOM 10954 C C . PRO B 1 609 ? -26.578 -2.385 -1.382 1 96.69 609 PRO B C 1
ATOM 10956 O O . PRO B 1 609 ? -25.422 -1.985 -1.592 1 96.69 609 PRO B O 1
ATOM 10959 N N . PHE B 1 610 ? -26.953 -3.596 -1.575 1 97.06 610 PHE B N 1
ATOM 10960 C CA . PHE B 1 610 ? -26.062 -4.602 -2.133 1 97.06 610 PHE B CA 1
ATOM 10961 C C . PHE B 1 610 ? -25.453 -4.125 -3.449 1 97.06 610 PHE B C 1
ATOM 10963 O O . PHE B 1 610 ? -26.156 -3.514 -4.266 1 97.06 610 PHE B O 1
ATOM 10970 N N . GLY B 1 611 ? -24.141 -4.301 -3.639 1 97.88 611 GLY B N 1
ATOM 10971 C CA . GLY B 1 611 ? -23.469 -3.945 -4.875 1 97.88 611 GLY B CA 1
ATOM 10972 C C . GLY B 1 611 ? -23 -2.502 -4.906 1 97.88 611 GLY B C 1
ATOM 10973 O O . GLY B 1 611 ? -22.734 -1.953 -5.977 1 97.88 611 GLY B O 1
ATOM 10974 N N . THR B 1 612 ? -22.906 -1.84 -3.76 1 98.19 612 THR B N 1
ATOM 10975 C CA . THR B 1 612 ? -22.406 -0.469 -3.699 1 98.19 612 THR B CA 1
ATOM 10976 C C . THR B 1 612 ? -21.312 -0.341 -2.654 1 98.19 612 THR B C 1
ATOM 10978 O O . THR B 1 612 ? -21.172 -1.195 -1.777 1 98.19 612 THR B O 1
ATOM 10981 N N . ALA B 1 613 ? -20.516 0.688 -2.836 1 98.5 613 ALA B N 1
ATOM 10982 C CA . ALA B 1 613 ? -19.438 1.021 -1.901 1 98.5 613 ALA B CA 1
ATOM 10983 C C . ALA B 1 613 ? -19.656 2.396 -1.282 1 98.5 613 ALA B C 1
ATOM 10985 O O . ALA B 1 613 ? -20.219 3.293 -1.924 1 98.5 613 ALA B O 1
ATOM 10986 N N . GLN B 1 614 ? -19.25 2.592 -0.079 1 97.5 614 GLN B N 1
ATOM 10987 C CA . GLN B 1 614 ? -19.281 3.904 0.558 1 97.5 614 GLN B CA 1
ATOM 10988 C C . GLN B 1 614 ? -18.047 4.137 1.421 1 97.5 614 GLN B C 1
ATOM 10990 O O . GLN B 1 614 ? -17.484 3.188 1.975 1 97.5 614 GLN B O 1
ATOM 10995 N N . GLU B 1 615 ? -17.578 5.316 1.477 1 97.5 615 GLU B N 1
ATOM 10996 C CA . GLU B 1 615 ? -16.547 5.734 2.426 1 97.5 615 GLU B CA 1
ATOM 10997 C C . GLU B 1 615 ? -17.125 5.898 3.828 1 97.5 615 GLU B C 1
ATOM 10999 O O . GLU B 1 615 ? -18.219 6.438 3.996 1 97.5 615 GLU B O 1
ATOM 11004 N N . ILE B 1 616 ? -16.391 5.395 4.828 1 98.31 616 ILE B N 1
ATOM 11005 C CA . ILE B 1 616 ? -16.938 5.469 6.18 1 98.31 616 ILE B CA 1
ATOM 11006 C C . ILE B 1 616 ? -15.844 5.922 7.145 1 98.31 616 ILE B C 1
ATOM 11008 O O . ILE B 1 616 ? -14.648 5.816 6.84 1 98.31 616 ILE B O 1
ATOM 11012 N N . GLU B 1 617 ? -16.281 6.477 8.211 1 98.31 617 GLU B N 1
ATOM 11013 C CA . GLU B 1 617 ? -15.422 6.527 9.398 1 98.31 617 GLU B CA 1
ATOM 11014 C C . GLU B 1 617 ? -15.391 5.18 10.109 1 98.31 617 GLU B C 1
ATOM 11016 O O . GLU B 1 617 ? -16.406 4.496 10.203 1 98.31 617 GLU B O 1
ATOM 11021 N N . LEU B 1 618 ? -14.281 4.691 10.477 1 98.75 618 LEU B N 1
ATOM 11022 C CA . LEU B 1 618 ? -14.086 3.467 11.25 1 98.75 618 LEU B CA 1
ATOM 11023 C C . LEU B 1 618 ? -13.18 3.723 12.453 1 98.75 618 LEU B C 1
ATOM 11025 O O . LEU B 1 618 ? -11.969 3.879 12.297 1 98.75 618 LEU B O 1
ATOM 11029 N N . GLY B 1 619 ? -13.766 3.641 13.688 1 98.5 619 GLY B N 1
ATOM 11030 C CA . GLY B 1 619 ? -12.992 4.164 14.805 1 98.5 619 GLY B CA 1
ATOM 11031 C C . GLY B 1 619 ? -12.492 5.578 14.57 1 98.5 619 GLY B C 1
ATOM 11032 O O . GLY B 1 619 ? -13.273 6.477 14.258 1 98.5 619 GLY B O 1
ATOM 11033 N N . MET B 1 620 ? -11.195 5.746 14.68 1 98.56 620 MET B N 1
ATOM 11034 C CA . MET B 1 620 ? -10.586 7.055 14.469 1 98.56 620 MET B CA 1
ATOM 11035 C C . MET B 1 620 ? -10.023 7.168 13.055 1 98.56 620 MET B C 1
ATOM 11037 O O . MET B 1 620 ? -9.445 8.195 12.695 1 98.56 620 MET B O 1
ATOM 11041 N N . GLY B 1 621 ? -10.164 6.094 12.289 1 98.38 621 GLY B N 1
ATOM 11042 C CA . GLY B 1 621 ? -9.625 6.082 10.938 1 98.38 621 GLY B CA 1
ATOM 11043 C C . GLY B 1 621 ? -10.703 6.137 9.875 1 98.38 621 GLY B C 1
ATOM 11044 O O . GLY B 1 621 ? -11.82 6.574 10.133 1 98.38 621 GLY B O 1
ATOM 11045 N N . LEU B 1 622 ? -10.328 5.871 8.609 1 98.5 622 LEU B N 1
ATOM 11046 C CA . LEU B 1 622 ? -11.219 5.828 7.457 1 98.5 622 LEU B CA 1
ATOM 11047 C C . LEU B 1 622 ? -11.156 4.469 6.773 1 98.5 622 LEU B C 1
ATOM 11049 O O . LEU B 1 622 ? -10.172 3.742 6.91 1 98.5 622 LEU B O 1
ATOM 11053 N N . ALA B 1 623 ? -12.203 4.109 6.137 1 98.69 623 ALA B N 1
ATOM 11054 C CA . ALA B 1 623 ? -12.266 2.887 5.344 1 98.69 623 ALA B CA 1
ATOM 11055 C C . ALA B 1 623 ? -13.289 3.014 4.215 1 98.69 623 ALA B C 1
ATOM 11057 O O . ALA B 1 623 ? -14.055 3.98 4.168 1 98.69 623 ALA B O 1
ATOM 11058 N N . ARG B 1 624 ? -13.188 2.18 3.254 1 98.69 624 ARG B N 1
ATOM 11059 C CA . ARG B 1 624 ? -14.195 2.002 2.217 1 98.69 624 ARG B CA 1
ATOM 11060 C C . ARG B 1 624 ? -14.852 0.628 2.322 1 98.69 624 ARG B C 1
ATOM 11062 O O . ARG B 1 624 ? -14.164 -0.396 2.303 1 98.69 624 ARG B O 1
ATOM 11069 N N . VAL B 1 625 ? -16.156 0.581 2.494 1 98.75 625 VAL B N 1
ATOM 11070 C CA . VAL B 1 625 ? -16.828 -0.704 2.66 1 98.75 625 VAL B CA 1
ATOM 11071 C C . VAL B 1 625 ? -17.547 -1.082 1.37 1 98.75 625 VAL B C 1
ATOM 11073 O O . VAL B 1 625 ? -18.234 -0.251 0.769 1 98.75 625 VAL B O 1
ATOM 11076 N N . HIS B 1 626 ? -17.328 -2.221 0.889 1 98.69 626 HIS B N 1
ATOM 11077 C CA . HIS B 1 626 ? -17.984 -2.814 -0.27 1 98.69 626 HIS B CA 1
ATOM 11078 C C . HIS B 1 626 ? -19.047 -3.82 0.155 1 98.69 626 HIS B C 1
ATOM 11080 O O . HIS B 1 626 ? -18.734 -4.832 0.791 1 98.69 626 HIS B O 1
ATOM 11086 N N . ARG B 1 627 ? -20.297 -3.496 -0.154 1 98.31 627 ARG B N 1
ATOM 11087 C CA . ARG B 1 627 ? -21.375 -4.41 0.174 1 98.31 627 ARG B CA 1
ATOM 11088 C C . ARG B 1 627 ? -21.5 -5.52 -0.865 1 98.31 627 ARG B C 1
ATOM 11090 O O . ARG B 1 627 ? -22.359 -5.469 -1.744 1 98.31 627 ARG B O 1
ATOM 11097 N N . VAL B 1 628 ? -20.641 -6.477 -0.749 1 97.69 628 VAL B N 1
ATOM 11098 C CA . VAL B 1 628 ? -20.562 -7.688 -1.561 1 97.69 628 VAL B CA 1
ATOM 11099 C C . VAL B 1 628 ? -20.25 -8.891 -0.672 1 97.69 628 VAL B C 1
ATOM 11101 O O . VAL B 1 628 ? -19.859 -8.727 0.489 1 97.69 628 VAL B O 1
ATOM 11104 N N . SER B 1 629 ? -20.5 -10.055 -1.116 1 97.06 629 SER B N 1
ATOM 11105 C CA . SER B 1 629 ? -20.25 -11.25 -0.319 1 97.06 629 SER B CA 1
ATOM 11106 C C . SER B 1 629 ? -19.875 -12.438 -1.2 1 97.06 629 SER B C 1
ATOM 11108 O O . SER B 1 629 ? -20.5 -12.68 -2.23 1 97.06 629 SER B O 1
ATOM 11110 N N . TYR B 1 630 ? -18.828 -13.055 -0.834 1 97.25 630 TYR B N 1
ATOM 11111 C CA . TYR B 1 630 ? -18.406 -14.281 -1.499 1 97.25 630 TYR B CA 1
ATOM 11112 C C . TYR B 1 630 ? -18.766 -15.508 -0.655 1 97.25 630 TYR B C 1
ATOM 11114 O O . TYR B 1 630 ? -18.375 -16.625 -0.981 1 97.25 630 TYR B O 1
ATOM 11122 N N . VAL B 1 631 ? -19.469 -15.281 0.502 1 98.19 631 VAL B N 1
ATOM 11123 C CA . VAL B 1 631 ? -19.875 -16.391 1.367 1 98.19 631 VAL B CA 1
ATOM 11124 C C . VAL B 1 631 ? -21.406 -16.469 1.431 1 98.19 631 VAL B C 1
ATOM 11126 O O . VAL B 1 631 ? -21.953 -17.328 2.107 1 98.19 631 VAL B O 1
ATOM 11129 N N . GLY B 1 632 ? -22.109 -15.609 0.804 1 97.81 632 GLY B N 1
ATOM 11130 C CA . GLY B 1 632 ? -23.547 -15.672 0.651 1 97.81 632 GLY B CA 1
ATOM 11131 C C . GLY B 1 632 ? -24.312 -15.164 1.865 1 97.81 632 GLY B C 1
ATOM 11132 O O . GLY B 1 632 ? -25.422 -15.617 2.148 1 97.81 632 GLY B O 1
ATOM 11133 N N . GLU B 1 633 ? -23.688 -14.25 2.615 1 98.12 633 GLU B N 1
ATOM 11134 C CA . GLU B 1 633 ? -24.328 -13.688 3.805 1 98.12 633 GLU B CA 1
ATOM 11135 C C . GLU B 1 633 ? -24.328 -12.164 3.756 1 98.12 633 GLU B C 1
ATOM 11137 O O . GLU B 1 633 ? -23.625 -11.562 2.936 1 98.12 633 GLU B O 1
ATOM 11142 N N . LEU B 1 634 ? -25.141 -11.555 4.656 1 98.31 634 LEU B N 1
ATOM 11143 C CA . LEU B 1 634 ? -25.062 -10.117 4.895 1 98.31 634 LEU B CA 1
ATOM 11144 C C . LEU B 1 634 ? -23.656 -9.719 5.348 1 98.31 634 LEU B C 1
ATOM 11146 O O . LEU B 1 634 ? -23.078 -10.383 6.203 1 98.31 634 LEU B O 1
ATOM 11150 N N . GLY B 1 635 ? -23.203 -8.68 4.703 1 98.19 635 GLY B N 1
ATOM 11151 C CA . GLY B 1 635 ? -21.938 -8.203 5.234 1 98.19 635 GLY B CA 1
ATOM 11152 C C . GLY B 1 635 ? -21.219 -7.254 4.289 1 98.19 635 GLY B C 1
ATOM 11153 O O . GLY B 1 635 ? -21.812 -6.762 3.328 1 98.19 635 GLY B O 1
ATOM 11154 N N . TRP B 1 636 ? -20 -6.906 4.648 1 98.69 636 TRP B N 1
ATOM 11155 C CA . TRP B 1 636 ? -19.172 -5.93 3.949 1 98.69 636 TRP B CA 1
ATOM 11156 C C . TRP B 1 636 ? -17.719 -6.395 3.873 1 98.69 636 TRP B C 1
ATOM 11158 O O . TRP B 1 636 ? -17.219 -7.016 4.812 1 98.69 636 TRP B O 1
ATOM 11168 N N . GLU B 1 637 ? -17.094 -6.188 2.764 1 98.88 637 GLU B N 1
ATOM 11169 C CA . GLU B 1 637 ? -15.633 -6.152 2.682 1 98.88 637 GLU B CA 1
ATOM 11170 C C . GLU B 1 637 ? -15.102 -4.754 2.975 1 98.88 637 GLU B C 1
ATOM 11172 O O . GLU B 1 637 ? -15.406 -3.803 2.254 1 98.88 637 GLU B O 1
ATOM 11177 N N . ILE B 1 638 ? -14.32 -4.672 4.008 1 98.88 638 ILE B N 1
ATOM 11178 C CA . ILE B 1 638 ? -13.836 -3.379 4.484 1 98.88 638 ILE B CA 1
ATOM 11179 C C . ILE B 1 638 ? -12.422 -3.137 3.971 1 98.88 638 ILE B C 1
ATOM 11181 O O . ILE B 1 638 ? -11.469 -3.773 4.43 1 98.88 638 ILE B O 1
ATOM 11185 N N . TYR B 1 639 ? -12.289 -2.225 3.012 1 98.88 639 TYR B N 1
ATOM 11186 C CA . TYR B 1 639 ? -10.992 -1.812 2.496 1 98.88 639 TYR B CA 1
ATOM 11187 C C . TYR B 1 639 ? -10.398 -0.694 3.346 1 98.88 639 TYR B C 1
ATOM 11189 O O . TYR B 1 639 ? -11.023 0.353 3.527 1 98.88 639 TYR B O 1
ATOM 11197 N N . VAL B 1 640 ? -9.227 -0.941 3.861 1 98.69 640 VAL B N 1
ATOM 11198 C CA . VAL B 1 640 ? -8.547 0.005 4.742 1 98.69 640 VAL B CA 1
ATOM 11199 C C . VAL B 1 640 ? -7.125 0.245 4.254 1 98.69 640 VAL B C 1
ATOM 11201 O O . VAL B 1 640 ? -6.418 -0.7 3.896 1 98.69 640 VAL B O 1
ATOM 11204 N N . SER B 1 641 ? -6.715 1.548 4.148 1 98.56 641 SER B N 1
ATOM 11205 C CA . SER B 1 641 ? -5.309 1.817 3.869 1 98.56 641 SER B CA 1
ATOM 11206 C C . SER B 1 641 ? -4.395 1.024 4.801 1 98.56 641 SER B C 1
ATOM 11208 O O . SER B 1 641 ? -4.676 0.901 5.996 1 98.56 641 SER B O 1
ATOM 11210 N N . SER B 1 642 ? -3.297 0.477 4.246 1 98.56 642 SER B N 1
ATOM 11211 C CA . SER B 1 642 ? -2.455 -0.447 5 1 98.56 642 SER B CA 1
ATOM 11212 C C . SER B 1 642 ? -1.94 0.196 6.281 1 98.56 642 SER B C 1
ATOM 11214 O O . SER B 1 642 ? -1.779 -0.481 7.301 1 98.56 642 SER B O 1
ATOM 11216 N N . ASP B 1 643 ? -1.761 1.483 6.266 1 98.31 643 ASP B N 1
ATOM 11217 C CA . ASP B 1 643 ? -1.205 2.18 7.422 1 98.31 643 ASP B CA 1
ATOM 11218 C C . ASP B 1 643 ? -2.244 2.314 8.531 1 98.31 643 ASP B C 1
ATOM 11220 O O . ASP B 1 643 ? -1.901 2.637 9.672 1 98.31 643 ASP B O 1
ATOM 11224 N N . MET B 1 644 ? -3.51 2.045 8.281 1 98.75 644 MET B N 1
ATOM 11225 C CA . MET B 1 644 ? -4.551 2.188 9.289 1 98.75 644 MET B CA 1
ATOM 11226 C C . MET B 1 644 ? -5.137 0.831 9.672 1 98.75 644 MET B C 1
ATOM 11228 O O . MET B 1 644 ? -6.055 0.75 10.484 1 98.75 644 MET B O 1
ATOM 11232 N N . CYS B 1 645 ? -4.621 -0.228 9.117 1 98.75 645 CYS B N 1
ATOM 11233 C CA . CYS B 1 645 ? -5.191 -1.562 9.273 1 98.75 645 CYS B CA 1
ATOM 11234 C C . CYS B 1 645 ? -5.121 -2.016 10.727 1 98.75 645 CYS B C 1
ATOM 11236 O O . CYS B 1 645 ? -6.055 -2.648 11.227 1 98.75 645 CYS B O 1
ATOM 11238 N N . GLY B 1 646 ? -3.943 -1.763 11.406 1 98.5 646 GLY B N 1
ATOM 11239 C CA . GLY B 1 646 ? -3.869 -2.141 12.805 1 98.5 646 GLY B CA 1
ATOM 11240 C C . GLY B 1 646 ? -5.012 -1.586 13.641 1 98.5 646 GLY B C 1
ATOM 11241 O O . GLY B 1 646 ? -5.676 -2.328 14.367 1 98.5 646 GLY B O 1
ATOM 11242 N N . HIS B 1 647 ? -5.277 -0.281 13.469 1 98.69 647 HIS B N 1
ATOM 11243 C CA . HIS B 1 647 ? -6.355 0.388 14.188 1 98.69 647 HIS B CA 1
ATOM 11244 C C . HIS B 1 647 ? -7.715 -0.189 13.805 1 98.69 647 HIS B C 1
ATOM 11246 O O . HIS B 1 647 ? -8.57 -0.408 14.664 1 98.69 647 HIS B O 1
ATOM 11252 N N . ALA B 1 648 ? -7.902 -0.414 12.531 1 98.75 648 ALA B N 1
ATOM 11253 C CA . ALA B 1 648 ? -9.172 -0.947 12.039 1 98.75 648 ALA B CA 1
ATOM 11254 C C . ALA B 1 648 ? -9.461 -2.316 12.648 1 98.75 648 ALA B C 1
ATOM 11256 O O . ALA B 1 648 ? -10.578 -2.576 13.094 1 98.75 648 ALA B O 1
ATOM 11257 N N . PHE B 1 649 ? -8.461 -3.24 12.648 1 98.75 649 PHE B N 1
ATOM 11258 C CA . PHE B 1 649 ? -8.633 -4.57 13.219 1 98.75 649 PHE B CA 1
ATOM 11259 C C . PHE B 1 649 ? -9.008 -4.488 14.695 1 98.75 649 PHE B C 1
ATOM 11261 O O . PHE B 1 649 ? -9.961 -5.141 15.141 1 98.75 649 PHE B O 1
ATOM 11268 N N . GLU B 1 650 ? -8.25 -3.699 15.43 1 98.75 650 GLU B N 1
ATOM 11269 C CA . GLU B 1 650 ? -8.453 -3.572 16.875 1 98.75 650 GLU B CA 1
ATOM 11270 C C . GLU B 1 650 ? -9.844 -3.016 17.172 1 98.75 650 GLU B C 1
ATOM 11272 O O . GLU B 1 650 ? -10.516 -3.492 18.094 1 98.75 650 GLU B O 1
ATOM 11277 N N . THR B 1 651 ? -10.289 -2.025 16.375 1 98.75 651 THR B N 1
ATOM 11278 C CA . THR B 1 651 ? -11.602 -1.41 16.547 1 98.75 651 THR B CA 1
ATOM 11279 C C . THR B 1 651 ? -12.703 -2.439 16.344 1 98.75 651 THR B C 1
ATOM 11281 O O . THR B 1 651 ? -13.609 -2.557 17.172 1 98.75 651 THR B O 1
ATOM 11284 N N . LEU B 1 652 ? -12.648 -3.211 15.305 1 98.81 652 LEU B N 1
ATOM 11285 C CA . LEU B 1 652 ? -13.648 -4.219 14.992 1 98.81 652 LEU B CA 1
ATOM 11286 C C . LEU B 1 652 ? -13.609 -5.359 16.016 1 98.81 652 LEU B C 1
ATOM 11288 O O . LEU B 1 652 ? -14.656 -5.809 16.484 1 98.81 652 LEU B O 1
ATOM 11292 N N . TRP B 1 653 ? -12.414 -5.824 16.297 1 98.62 653 TRP B N 1
ATOM 11293 C CA . TRP B 1 653 ? -12.234 -6.961 17.203 1 98.62 653 TRP B CA 1
ATOM 11294 C C . TRP B 1 653 ? -12.781 -6.652 18.594 1 98.62 653 TRP B C 1
ATOM 11296 O O . TRP B 1 653 ? -13.516 -7.457 19.172 1 98.62 653 TRP B O 1
ATOM 11306 N N . GLU B 1 654 ? -12.445 -5.477 19.109 1 98.19 654 GLU B N 1
ATOM 11307 C CA . GLU B 1 654 ? -12.898 -5.094 20.438 1 98.19 654 GLU B CA 1
ATOM 11308 C C . GLU B 1 654 ? -14.422 -4.965 20.484 1 98.19 654 GLU B C 1
ATOM 11310 O O . GLU B 1 654 ? -15.062 -5.492 21.406 1 98.19 654 GLU B O 1
ATOM 11315 N N . ALA B 1 655 ? -15 -4.32 19.531 1 98.31 655 ALA B N 1
ATOM 11316 C CA . ALA B 1 655 ? -16.438 -4.129 19.5 1 98.31 655 ALA B CA 1
ATOM 11317 C C . ALA B 1 655 ? -17.172 -5.457 19.297 1 98.31 655 ALA B C 1
ATOM 11319 O O . ALA B 1 655 ? -18.297 -5.637 19.781 1 98.31 655 ALA B O 1
ATOM 11320 N N . GLY B 1 656 ? -16.578 -6.359 18.594 1 98.25 656 GLY B N 1
ATOM 11321 C CA . GLY B 1 656 ? -17.188 -7.625 18.234 1 98.25 656 GLY B CA 1
ATOM 11322 C C . GLY B 1 656 ? -17.203 -8.633 19.375 1 98.25 656 GLY B C 1
ATOM 11323 O O . GLY B 1 656 ? -17.922 -9.617 19.328 1 98.25 656 GLY B O 1
ATOM 11324 N N . GLN B 1 657 ? -16.406 -8.445 20.406 1 96.38 657 GLN B N 1
ATOM 11325 C CA . GLN B 1 657 ? -16.281 -9.422 21.469 1 96.38 657 GLN B CA 1
ATOM 11326 C C . GLN B 1 657 ? -17.625 -9.633 22.172 1 96.38 657 GLN B C 1
ATOM 11328 O O . GLN B 1 657 ? -18 -10.773 22.469 1 96.38 657 GLN B O 1
ATOM 11333 N N . GLY B 1 658 ? -18.359 -8.57 22.375 1 95.5 658 GLY B N 1
ATOM 11334 C CA . GLY B 1 658 ? -19.656 -8.688 23.016 1 95.5 658 GLY B CA 1
ATOM 11335 C C . GLY B 1 658 ? -20.703 -9.344 22.141 1 95.5 658 GLY B C 1
ATOM 11336 O O . GLY B 1 658 ? -21.75 -9.773 22.625 1 95.5 658 GLY B O 1
ATOM 11337 N N . MET B 1 659 ? -20.359 -9.539 20.891 1 97.44 659 MET B N 1
ATOM 11338 C CA . MET B 1 659 ? -21.297 -10.102 19.922 1 97.44 659 MET B CA 1
ATOM 11339 C C . MET B 1 659 ? -20.891 -11.523 19.531 1 97.44 659 MET B C 1
ATOM 11341 O O . MET B 1 659 ? -21.562 -12.164 18.719 1 97.44 659 MET B O 1
ATOM 11345 N N . GLY B 1 660 ? -19.828 -11.953 20.125 1 98 660 GLY B N 1
ATOM 11346 C CA . GLY B 1 660 ? -19.344 -13.281 19.781 1 98 660 GLY B CA 1
ATOM 11347 C C . GLY B 1 660 ? -18.703 -13.344 18.406 1 98 660 GLY B C 1
ATOM 11348 O O . GLY B 1 660 ? -18.828 -14.344 17.703 1 98 660 GLY B O 1
ATOM 11349 N N . LEU B 1 661 ? -18.078 -12.242 18.016 1 98.62 661 LEU B N 1
ATOM 11350 C CA . LEU B 1 661 ? -17.359 -12.211 16.734 1 98.62 661 LEU B CA 1
ATOM 11351 C C . LEU B 1 661 ? -16.328 -13.328 16.672 1 98.62 661 LEU B C 1
ATOM 11353 O O . LEU B 1 661 ? -15.523 -13.484 17.594 1 98.62 661 LEU B O 1
ATOM 11357 N N . LYS B 1 662 ? -16.438 -14.125 15.625 1 98.44 662 LYS B N 1
ATOM 11358 C CA . LYS B 1 662 ? -15.477 -15.211 15.414 1 98.44 662 LYS B CA 1
ATOM 11359 C C . LYS B 1 662 ? -14.516 -14.883 14.266 1 98.44 662 LYS B C 1
ATOM 11361 O O . LYS B 1 662 ? -14.945 -14.484 13.188 1 98.44 662 LYS B O 1
ATOM 11366 N N . LEU B 1 663 ? -13.188 -14.953 14.539 1 98.75 663 LEU B N 1
ATOM 11367 C CA . LEU B 1 663 ? -12.227 -14.93 13.43 1 98.75 663 LEU B CA 1
ATOM 11368 C C . LEU B 1 663 ? -12.312 -16.203 12.609 1 98.75 663 LEU B C 1
ATOM 11370 O O . LEU B 1 663 ? -12.453 -17.297 13.164 1 98.75 663 LEU B O 1
ATOM 11374 N N . CYS B 1 664 ? -12.359 -16.062 11.328 1 98.88 664 CYS B N 1
ATOM 11375 C CA . CYS B 1 664 ? -12.523 -17.188 10.406 1 98.88 664 CYS B CA 1
ATOM 11376 C C . CYS B 1 664 ? -11.375 -17.234 9.406 1 98.88 664 CYS B C 1
ATOM 11378 O O . CYS B 1 664 ? -10.648 -16.266 9.234 1 98.88 664 CYS B O 1
ATOM 11380 N N . GLY B 1 665 ? -11.195 -18.438 8.859 1 98.62 665 GLY B N 1
ATOM 11381 C CA . GLY B 1 665 ? -10.109 -18.625 7.91 1 98.62 665 GLY B CA 1
ATOM 11382 C C . GLY B 1 665 ? -10.586 -18.891 6.5 1 98.62 665 GLY B C 1
ATOM 11383 O O . GLY B 1 665 ? -11.789 -18.844 6.227 1 98.62 665 GLY B O 1
ATOM 11384 N N . MET B 1 666 ? -9.664 -19.172 5.594 1 98.25 666 MET B N 1
ATOM 11385 C CA . MET B 1 666 ? -9.938 -19.359 4.172 1 98.25 666 MET B CA 1
ATOM 11386 C C . MET B 1 666 ? -10.68 -20.672 3.932 1 98.25 666 MET B C 1
ATOM 11388 O O . MET B 1 666 ? -11.445 -20.781 2.975 1 98.25 666 MET B O 1
ATOM 11392 N N . HIS B 1 667 ? -10.5 -21.688 4.812 1 98.44 667 HIS B N 1
ATOM 11393 C CA . HIS B 1 667 ? -11.258 -22.922 4.66 1 98.44 667 HIS B CA 1
ATOM 11394 C C . HIS B 1 667 ? -12.758 -22.672 4.816 1 98.44 667 HIS B C 1
ATOM 11396 O O . HIS B 1 667 ? -13.562 -23.25 4.09 1 98.44 667 HIS B O 1
ATOM 11402 N N . MET B 1 668 ? -13.023 -21.828 5.797 1 98.62 668 MET B N 1
ATOM 11403 C CA . MET B 1 668 ? -14.422 -21.438 5.977 1 98.62 668 MET B CA 1
ATOM 11404 C C . MET B 1 668 ? -14.945 -20.719 4.742 1 98.62 668 MET B C 1
ATOM 11406 O O . MET B 1 668 ? -16.047 -21.016 4.266 1 98.62 668 MET B O 1
ATOM 11410 N N . MET B 1 669 ? -14.25 -19.781 4.191 1 98.31 669 MET B N 1
ATOM 11411 C CA . MET B 1 669 ? -14.695 -19.031 3.018 1 98.31 669 MET B CA 1
ATOM 11412 C C . MET B 1 669 ? -14.992 -19.969 1.855 1 98.31 669 MET B C 1
ATOM 11414 O O . MET B 1 669 ? -16 -19.797 1.165 1 98.31 669 MET B O 1
ATOM 11418 N N . ASP B 1 670 ? -14.156 -20.953 1.675 1 97.31 670 ASP B N 1
ATOM 11419 C CA . ASP B 1 670 ? -14.32 -21.875 0.562 1 97.31 670 ASP B CA 1
ATOM 11420 C C . ASP B 1 670 ? -15.578 -22.734 0.739 1 97.31 670 ASP B C 1
ATOM 11422 O O . ASP B 1 670 ? -16.312 -22.969 -0.222 1 97.31 670 ASP B O 1
ATOM 11426 N N . SER B 1 671 ? -15.805 -23.234 1.955 1 97.44 671 SER B N 1
ATOM 11427 C CA . SER B 1 671 ? -16.969 -24.078 2.189 1 97.44 671 SER B CA 1
ATOM 11428 C C . SER B 1 671 ? -18.266 -23.266 2.055 1 97.44 671 SER B C 1
ATOM 11430 O O . SER B 1 671 ? -19.266 -23.781 1.536 1 97.44 671 SER B O 1
ATOM 11432 N N . CYS B 1 672 ? -18.203 -22 2.465 1 98.38 672 CYS B N 1
ATOM 11433 C CA . CYS B 1 672 ? -19.375 -21.156 2.348 1 98.38 672 CYS B CA 1
ATOM 11434 C C . CYS B 1 672 ? -19.672 -20.828 0.89 1 98.38 672 CYS B C 1
ATOM 11436 O O . CYS B 1 672 ? -20.828 -20.875 0.458 1 98.38 672 CYS B O 1
ATOM 11438 N N . ARG B 1 673 ? -18.672 -20.469 0.126 1 97.88 673 ARG B N 1
ATOM 11439 C CA . ARG B 1 673 ? -18.891 -20.078 -1.26 1 97.88 673 ARG B CA 1
ATOM 11440 C C . ARG B 1 673 ? -19.484 -21.234 -2.07 1 97.88 673 ARG B C 1
ATOM 11442 O O . ARG B 1 673 ? -20.344 -21.016 -2.928 1 97.88 673 ARG B O 1
ATOM 11449 N N . ILE B 1 674 ? -19.016 -22.438 -1.814 1 97.69 674 ILE B N 1
ATOM 11450 C CA . ILE B 1 674 ? -19.469 -23.562 -2.643 1 97.69 674 ILE B CA 1
ATOM 11451 C C . ILE B 1 674 ? -20.922 -23.906 -2.299 1 97.69 674 ILE B C 1
ATOM 11453 O O . ILE B 1 674 ? -21.688 -24.328 -3.166 1 97.69 674 ILE B O 1
ATOM 11457 N N . GLU B 1 675 ? -21.359 -23.719 -0.995 1 97.81 675 GLU B N 1
ATOM 11458 C CA . GLU B 1 675 ? -22.766 -23.875 -0.645 1 97.81 675 GLU B CA 1
ATOM 11459 C C . GLU B 1 675 ? -23.641 -22.953 -1.483 1 97.81 675 GLU B C 1
ATOM 11461 O O . GLU B 1 675 ? -24.766 -23.328 -1.854 1 97.81 675 GLU B O 1
ATOM 11466 N N . LYS B 1 676 ? -23.078 -21.812 -1.812 1 97.69 676 LYS B N 1
ATOM 11467 C CA . LYS B 1 676 ? -23.781 -20.797 -2.584 1 97.69 676 LYS B CA 1
ATOM 11468 C C . LYS B 1 676 ? -23.531 -20.969 -4.078 1 97.69 676 LYS B C 1
ATOM 11470 O O . LYS B 1 676 ? -23.969 -20.141 -4.883 1 97.69 676 LYS B O 1
ATOM 11475 N N . ALA B 1 677 ? -22.797 -22.031 -4.48 1 97.75 677 ALA B N 1
ATOM 11476 C CA . ALA B 1 677 ? -22.453 -22.344 -5.863 1 97.75 677 ALA B CA 1
ATOM 11477 C C . ALA B 1 677 ? -21.688 -21.203 -6.52 1 97.75 677 ALA B C 1
ATOM 11479 O O . ALA B 1 677 ? -21.812 -20.969 -7.723 1 97.75 677 ALA B O 1
ATOM 11480 N N . PHE B 1 678 ? -21 -20.344 -5.688 1 97.62 678 PHE B N 1
ATOM 11481 C CA . PHE B 1 678 ? -20.094 -19.359 -6.27 1 97.62 678 PHE B CA 1
ATOM 11482 C C . PHE B 1 678 ? -18.875 -20.047 -6.895 1 97.62 678 PHE B C 1
ATOM 11484 O O . PHE B 1 678 ? -18.328 -21 -6.316 1 97.62 678 PHE B O 1
ATOM 11491 N N . ARG B 1 679 ? -18.562 -19.656 -8.078 1 97.88 679 ARG B N 1
ATOM 11492 C CA . ARG B 1 679 ? -17.5 -20.297 -8.859 1 97.88 679 ARG B CA 1
ATOM 11493 C C . ARG B 1 679 ? -16.125 -19.922 -8.32 1 97.88 679 ARG B C 1
ATOM 11495 O O . ARG B 1 679 ? -15.914 -18.812 -7.848 1 97.88 679 ARG B O 1
ATOM 11502 N N . HIS B 1 680 ? -15.273 -20.859 -8.32 1 96.56 680 HIS B N 1
ATOM 11503 C CA . HIS B 1 680 ? -13.859 -20.656 -8.039 1 96.56 680 HIS B CA 1
ATOM 11504 C C . HIS B 1 680 ? -13.055 -20.531 -9.328 1 96.56 680 HIS B C 1
ATOM 11506 O O . HIS B 1 680 ? -13.031 -21.453 -10.141 1 96.56 680 HIS B O 1
ATOM 11512 N N . PHE B 1 681 ? -12.391 -19.406 -9.57 1 96.38 681 PHE B N 1
ATOM 11513 C CA . PHE B 1 681 ? -11.539 -19.234 -10.742 1 96.38 681 PHE B CA 1
ATOM 11514 C C . PHE B 1 681 ? -10.359 -20.188 -10.68 1 96.38 681 PHE B C 1
ATOM 11516 O O . PHE B 1 681 ? -9.664 -20.266 -9.664 1 96.38 681 PHE B O 1
ATOM 11523 N N . GLY B 1 682 ? -10.055 -20.891 -11.727 1 94.06 682 GLY B N 1
ATOM 11524 C CA . GLY B 1 682 ? -8.984 -21.859 -11.781 1 94.06 682 GLY B CA 1
ATOM 11525 C C . GLY B 1 682 ? -9.461 -23.297 -11.609 1 94.06 682 GLY B C 1
ATOM 11526 O O . GLY B 1 682 ? -8.781 -24.234 -12.016 1 94.06 682 GLY B O 1
ATOM 11527 N N . HIS B 1 683 ? -10.688 -23.406 -10.969 1 95.06 683 HIS B N 1
ATOM 11528 C CA . HIS B 1 683 ? -11.289 -24.734 -10.805 1 95.06 683 HIS B CA 1
ATOM 11529 C C . HIS B 1 683 ? -12.602 -24.844 -11.578 1 95.06 683 HIS B C 1
ATOM 11531 O O . HIS B 1 683 ? -12.688 -25.594 -12.555 1 95.06 683 HIS B O 1
ATOM 11537 N N . ASP B 1 684 ? -13.484 -23.938 -11.289 1 97.81 684 ASP B N 1
ATOM 11538 C CA . ASP B 1 684 ? -14.812 -24 -11.898 1 97.81 684 ASP B CA 1
ATOM 11539 C C . ASP B 1 684 ? -14.844 -23.219 -13.211 1 97.81 684 ASP B C 1
ATOM 11541 O O . ASP B 1 684 ? -15.664 -23.5 -14.086 1 97.81 684 ASP B O 1
ATOM 11545 N N . ILE B 1 685 ? -14.047 -22.203 -13.266 1 98.06 685 ILE B N 1
ATOM 11546 C CA . ILE B 1 685 ? -14.047 -21.344 -14.453 1 98.06 685 ILE B CA 1
ATOM 11547 C C . ILE B 1 685 ? -12.609 -21.047 -14.875 1 98.06 685 ILE B C 1
ATOM 11549 O O . ILE B 1 685 ? -11.773 -20.688 -14.039 1 98.06 685 ILE B O 1
ATOM 11553 N N . THR B 1 686 ? -12.273 -21.25 -16.109 1 97.44 686 THR B N 1
ATOM 11554 C CA . THR B 1 686 ? -10.984 -20.984 -16.75 1 97.44 686 THR B CA 1
ATOM 11555 C C . THR B 1 686 ? -11.18 -20.391 -18.141 1 97.44 686 THR B C 1
ATOM 11557 O O . THR B 1 686 ? -12.312 -20.156 -18.562 1 97.44 686 THR B O 1
ATOM 11560 N N . CYS B 1 687 ? -10.117 -20.172 -18.859 1 97.38 687 CYS B N 1
ATOM 11561 C CA . CYS B 1 687 ? -10.164 -19.562 -20.188 1 97.38 687 CYS B CA 1
ATOM 11562 C C . CYS B 1 687 ? -10.812 -20.5 -21.188 1 97.38 687 CYS B C 1
ATOM 11564 O O . CYS B 1 687 ? -11.18 -20.078 -22.297 1 97.38 687 CYS B O 1
ATOM 11566 N N . GLU B 1 688 ? -10.969 -21.781 -20.844 1 96.81 688 GLU B N 1
ATOM 11567 C CA . GLU B 1 688 ? -11.578 -22.75 -21.766 1 96.81 688 GLU B CA 1
ATOM 11568 C C . GLU B 1 688 ? -13.078 -22.859 -21.516 1 96.81 688 GLU B C 1
ATOM 11570 O O . GLU B 1 688 ? -13.812 -23.391 -22.359 1 96.81 688 GLU B O 1
ATOM 11575 N N . ASP B 1 689 ? -13.57 -22.344 -20.406 1 98.06 689 ASP B N 1
ATOM 11576 C CA . ASP B 1 689 ? -14.977 -22.469 -20.031 1 98.06 689 ASP B CA 1
ATOM 11577 C C . ASP B 1 689 ? -15.797 -21.297 -20.547 1 98.06 689 ASP B C 1
ATOM 11579 O O . ASP B 1 689 ? -15.523 -20.141 -20.203 1 98.06 689 ASP B O 1
ATOM 11583 N N . HIS B 1 690 ? -16.828 -21.609 -21.391 1 98.44 690 HIS B N 1
ATOM 11584 C CA . HIS B 1 690 ? -17.688 -20.562 -21.922 1 98.44 690 HIS B CA 1
ATOM 11585 C C . HIS B 1 690 ? -18.531 -19.938 -20.812 1 98.44 690 HIS B C 1
ATOM 11587 O O . HIS B 1 690 ? -19.078 -20.641 -19.969 1 98.44 690 HIS B O 1
ATOM 11593 N N . VAL B 1 691 ? -18.656 -18.656 -20.812 1 98.62 691 VAL B N 1
ATOM 11594 C CA . VAL B 1 691 ? -19.266 -17.891 -19.719 1 98.62 691 VAL B CA 1
ATOM 11595 C C . VAL B 1 691 ? -20.719 -18.344 -19.547 1 98.62 691 VAL B C 1
ATOM 11597 O O . VAL B 1 691 ? -21.219 -18.422 -18.406 1 98.62 691 VAL B O 1
ATOM 11600 N N . LEU B 1 692 ? -21.484 -18.672 -20.625 1 98.56 692 LEU B N 1
ATOM 11601 C CA . LEU B 1 692 ? -22.859 -19.109 -20.531 1 98.56 692 LEU B CA 1
ATOM 11602 C C . LEU B 1 692 ? -22.953 -20.516 -19.922 1 98.56 692 LEU B C 1
ATOM 11604 O O . LEU B 1 692 ? -23.859 -20.812 -19.141 1 98.56 692 LEU B O 1
ATOM 11608 N N . GLU B 1 693 ? -22.047 -21.375 -20.234 1 98.5 693 GLU B N 1
ATOM 11609 C CA . GLU B 1 693 ? -22.047 -22.734 -19.719 1 98.5 693 GLU B CA 1
ATOM 11610 C C . GLU B 1 693 ? -21.656 -22.766 -18.25 1 98.5 693 GLU B C 1
ATOM 11612 O O . GLU B 1 693 ? -22.094 -23.656 -17.5 1 98.5 693 GLU B O 1
ATOM 11617 N N . ALA B 1 694 ? -20.891 -21.797 -17.859 1 98.44 694 ALA B N 1
ATOM 11618 C CA . ALA B 1 694 ? -20.484 -21.656 -16.469 1 98.44 694 ALA B CA 1
ATOM 11619 C C . ALA B 1 694 ? -21.625 -21.094 -15.617 1 98.44 694 ALA B C 1
ATOM 11621 O O . ALA B 1 694 ? -21.516 -21 -14.391 1 98.44 694 ALA B O 1
ATOM 11622 N N . GLY B 1 695 ? -22.734 -20.734 -16.234 1 97.62 695 GLY B N 1
ATOM 11623 C CA . GLY B 1 695 ? -23.875 -20.172 -15.523 1 97.62 695 GLY B CA 1
ATOM 11624 C C . GLY B 1 695 ? -23.703 -18.703 -15.164 1 97.62 695 GLY B C 1
ATOM 11625 O O . GLY B 1 695 ? -24.312 -18.219 -14.219 1 97.62 695 GLY B O 1
ATOM 11626 N N . LEU B 1 696 ? -22.828 -17.953 -15.898 1 98.12 696 LEU B N 1
ATOM 11627 C CA . LEU B 1 696 ? -22.516 -16.594 -15.523 1 98.12 696 LEU B CA 1
ATOM 11628 C C . LEU B 1 696 ? -23 -15.602 -16.578 1 98.12 696 LEU B C 1
ATOM 11630 O O . LEU B 1 696 ? -22.516 -14.469 -16.656 1 98.12 696 LEU B O 1
ATOM 11634 N N . GLY B 1 697 ? -23.922 -16.031 -17.391 1 97.44 697 GLY B N 1
ATOM 11635 C CA . GLY B 1 697 ? -24.469 -15.188 -18.438 1 97.44 697 GLY B CA 1
ATOM 11636 C C . GLY B 1 697 ? -25.094 -13.914 -17.906 1 97.44 697 GLY B C 1
ATOM 11637 O O . GLY B 1 697 ? -25.141 -12.898 -18.594 1 97.44 697 GLY B O 1
ATOM 11638 N N . PHE B 1 698 ? -25.562 -13.891 -16.703 1 96.06 698 PHE B N 1
ATOM 11639 C CA . PHE B 1 698 ? -26.219 -12.742 -16.109 1 96.06 698 PHE B CA 1
ATOM 11640 C C . PHE B 1 698 ? -25.25 -11.57 -15.977 1 96.06 698 PHE B C 1
ATOM 11642 O O . PHE B 1 698 ? -25.672 -10.414 -15.875 1 96.06 698 PHE B O 1
ATOM 11649 N N . ALA B 1 699 ? -23.938 -11.852 -15.992 1 97.19 699 ALA B N 1
ATOM 11650 C CA . ALA B 1 699 ? -22.922 -10.82 -15.789 1 97.19 699 ALA B CA 1
ATOM 11651 C C . ALA B 1 699 ? -22.422 -10.273 -17.125 1 97.19 699 ALA B C 1
ATOM 11653 O O . ALA B 1 699 ? -21.438 -9.523 -17.156 1 97.19 699 ALA B O 1
ATOM 11654 N N . VAL B 1 700 ? -23 -10.656 -18.203 1 98.12 700 VAL B N 1
ATOM 11655 C CA . VAL B 1 700 ? -22.594 -10.219 -19.531 1 98.12 700 VAL B CA 1
ATOM 11656 C C . VAL B 1 700 ? -23.703 -9.383 -20.156 1 98.12 700 VAL B C 1
ATOM 11658 O O . VAL B 1 700 ? -24.844 -9.82 -20.234 1 98.12 700 VAL B O 1
ATOM 11661 N N . LYS B 1 701 ? -23.328 -8.172 -20.625 1 97.88 701 LYS B N 1
ATOM 11662 C CA . LYS B 1 701 ? -24.297 -7.266 -21.219 1 97.88 701 LYS B CA 1
ATOM 11663 C C . LYS B 1 701 ? -24.094 -7.172 -22.734 1 97.88 701 LYS B C 1
ATOM 11665 O O . LYS B 1 701 ? -23.469 -6.23 -23.234 1 97.88 701 LYS B O 1
ATOM 11670 N N . THR B 1 702 ? -24.812 -7.977 -23.422 1 96.81 702 THR B N 1
ATOM 11671 C CA . THR B 1 702 ? -24.625 -8.07 -24.875 1 96.81 702 THR B CA 1
ATOM 11672 C C . THR B 1 702 ? -25.25 -6.875 -25.578 1 96.81 702 THR B C 1
ATOM 11674 O O . THR B 1 702 ? -25.031 -6.664 -26.781 1 96.81 702 THR B O 1
ATOM 11677 N N . ALA B 1 703 ? -25.953 -6.039 -24.891 1 95.31 703 ALA B N 1
ATOM 11678 C CA . ALA B 1 703 ? -26.531 -4.82 -25.469 1 95.31 703 ALA B CA 1
ATOM 11679 C C . ALA B 1 703 ? -25.453 -3.762 -25.688 1 95.31 703 ALA B C 1
ATOM 11681 O O . ALA B 1 703 ? -25.656 -2.822 -26.469 1 95.31 703 ALA B O 1
ATOM 11682 N N . LYS B 1 704 ? -24.266 -3.904 -24.969 1 93.81 704 LYS B N 1
ATOM 11683 C CA . LYS B 1 704 ? -23.125 -3.031 -25.25 1 93.81 704 LYS B CA 1
ATOM 11684 C C . LYS B 1 704 ? -22.703 -3.135 -26.719 1 93.81 704 LYS B C 1
ATOM 11686 O O . LYS B 1 704 ? -22.797 -4.207 -27.312 1 93.81 704 LYS B O 1
ATOM 11691 N N . PRO B 1 705 ? -22.219 -1.984 -27.172 1 93.25 705 PRO B N 1
ATOM 11692 C CA . PRO B 1 705 ? -21.828 -2.004 -28.578 1 93.25 705 PRO B CA 1
ATOM 11693 C C . PRO B 1 705 ? -20.719 -3.01 -28.875 1 93.25 705 PRO B C 1
ATOM 11695 O O . PRO B 1 705 ? -20.672 -3.596 -29.953 1 93.25 705 PRO B O 1
ATOM 11698 N N . ASP B 1 706 ? -19.859 -3.123 -27.969 1 94.75 706 ASP B N 1
ATOM 11699 C CA . ASP B 1 706 ? -18.734 -4.016 -28.219 1 94.75 706 ASP B CA 1
ATOM 11700 C C . ASP B 1 706 ? -18.016 -4.383 -26.922 1 94.75 706 ASP B C 1
ATOM 11702 O O . ASP B 1 706 ? -18.047 -3.619 -25.953 1 94.75 706 ASP B O 1
ATOM 11706 N N . PHE B 1 707 ? -17.484 -5.551 -26.906 1 98 707 PHE B N 1
ATOM 11707 C CA . PHE B 1 707 ? -16.516 -6.023 -25.922 1 98 707 PHE B CA 1
ATOM 11708 C C . PHE B 1 707 ? -15.867 -7.324 -26.375 1 98 707 PHE B C 1
ATOM 11710 O O . PHE B 1 707 ? -16.406 -8.016 -27.25 1 98 707 PHE B O 1
ATOM 11717 N N . ILE B 1 708 ? -14.789 -7.668 -25.828 1 98.44 708 ILE B N 1
ATOM 11718 C CA . ILE B 1 708 ? -14.062 -8.875 -26.219 1 98.44 708 ILE B CA 1
ATOM 11719 C C . ILE B 1 708 ? -14.891 -10.109 -25.891 1 98.44 708 ILE B C 1
ATOM 11721 O O . ILE B 1 708 ? -15.258 -10.328 -24.734 1 98.44 708 ILE B O 1
ATOM 11725 N N . GLY B 1 709 ? -15.195 -10.969 -26.875 1 98.19 709 GLY B N 1
ATOM 11726 C CA . GLY B 1 709 ? -15.945 -12.195 -26.688 1 98.19 709 GLY B CA 1
ATOM 11727 C C . GLY B 1 709 ? -17.422 -12.047 -26.953 1 98.19 709 GLY B C 1
ATOM 11728 O O . GLY B 1 709 ? -18.188 -13.016 -26.891 1 98.19 709 GLY B O 1
ATOM 11729 N N . ARG B 1 710 ? -17.906 -10.867 -27.312 1 98.44 710 ARG B N 1
ATOM 11730 C CA . ARG B 1 710 ? -19.328 -10.594 -27.5 1 98.44 710 ARG B CA 1
ATOM 11731 C C . ARG B 1 710 ? -19.922 -11.508 -28.562 1 98.44 710 ARG B C 1
ATOM 11733 O O . ARG B 1 710 ? -20.984 -12.102 -28.375 1 98.44 710 ARG B O 1
ATOM 11740 N N . ASP B 1 711 ? -19.297 -11.656 -29.719 1 98 711 ASP B N 1
ATOM 11741 C CA . ASP B 1 711 ? -19.797 -12.469 -30.828 1 98 711 ASP B CA 1
ATOM 11742 C C . ASP B 1 711 ? -19.906 -13.938 -30.422 1 98 711 ASP B C 1
ATOM 11744 O O . ASP B 1 711 ? -20.859 -14.617 -30.812 1 98 711 ASP B O 1
ATOM 11748 N N . ALA B 1 712 ? -18.906 -14.352 -29.688 1 98.31 712 ALA B N 1
ATOM 11749 C CA . ALA B 1 712 ? -18.922 -15.734 -29.219 1 98.31 712 ALA B CA 1
ATOM 11750 C C . ALA B 1 712 ? -20.109 -15.984 -28.297 1 98.31 712 ALA B C 1
ATOM 11752 O O . ALA B 1 712 ? -20.734 -17.047 -28.344 1 98.31 712 ALA B O 1
ATOM 11753 N N . VAL B 1 713 ? -20.406 -15.062 -27.406 1 98.5 713 VAL B N 1
ATOM 11754 C CA . VAL B 1 713 ? -21.531 -15.188 -26.484 1 98.5 713 VAL B CA 1
ATOM 11755 C C . VAL B 1 713 ? -22.844 -15.234 -27.281 1 98.5 713 VAL B C 1
ATOM 11757 O O . VAL B 1 713 ? -23.703 -16.062 -27 1 98.5 713 VAL B O 1
ATOM 11760 N N . LEU B 1 714 ? -22.984 -14.352 -28.297 1 98.12 714 LEU B N 1
ATOM 11761 C CA . LEU B 1 714 ? -24.188 -14.312 -29.109 1 98.12 714 LEU B CA 1
ATOM 11762 C C . LEU B 1 714 ? -24.359 -15.609 -29.891 1 98.12 714 LEU B C 1
ATOM 11764 O O . LEU B 1 714 ? -25.469 -16.156 -29.969 1 98.12 714 LEU B O 1
ATOM 11768 N N . ARG B 1 715 ? -23.312 -16.141 -30.406 1 98.12 715 ARG B N 1
ATOM 11769 C CA . ARG B 1 715 ? -23.375 -17.406 -31.156 1 98.12 715 ARG B CA 1
ATOM 11770 C C . ARG B 1 715 ? -23.812 -18.547 -30.25 1 98.12 715 ARG B C 1
ATOM 11772 O O . ARG B 1 715 ? -24.625 -19.391 -30.672 1 98.12 715 ARG B O 1
ATOM 11779 N N . LYS B 1 716 ? -23.25 -18.609 -29.078 1 97.88 716 LYS B N 1
ATOM 11780 C CA . LYS B 1 716 ? -23.594 -19.688 -28.141 1 97.88 716 LYS B CA 1
ATOM 11781 C C . LYS B 1 716 ? -25.062 -19.594 -27.719 1 97.88 716 LYS B C 1
ATOM 11783 O O . LYS B 1 716 ? -25.719 -20.609 -27.531 1 97.88 716 LYS B O 1
ATOM 11788 N N . LYS B 1 717 ? -25.547 -18.422 -27.516 1 96.44 717 LYS B N 1
ATOM 11789 C CA . LYS B 1 717 ? -26.953 -18.234 -27.172 1 96.44 717 LYS B CA 1
ATOM 11790 C C . LYS B 1 717 ? -27.859 -18.828 -28.25 1 96.44 717 LYS B C 1
ATOM 11792 O O . LYS B 1 717 ? -28.906 -19.391 -27.938 1 96.44 717 LYS B O 1
ATOM 11797 N N . GLU B 1 718 ? -27.484 -18.625 -29.438 1 96.62 718 GLU B N 1
ATOM 11798 C CA . GLU B 1 718 ? -28.266 -19.141 -30.562 1 96.62 718 GLU B CA 1
ATOM 11799 C C . GLU B 1 718 ? -28.125 -20.641 -30.703 1 96.62 718 GLU B C 1
ATOM 11801 O O . GLU B 1 718 ? -29.109 -21.344 -30.906 1 96.62 718 GLU B O 1
ATOM 11806 N N . ALA B 1 719 ? -26.969 -21.156 -30.531 1 96.75 719 ALA B N 1
ATOM 11807 C CA . ALA B 1 719 ? -26.656 -22.578 -30.766 1 96.75 719 ALA B CA 1
ATOM 11808 C C . ALA B 1 719 ? -27.125 -23.438 -29.609 1 96.75 719 ALA B C 1
ATOM 11810 O O . ALA B 1 719 ? -27.406 -24.625 -29.781 1 96.75 719 ALA B O 1
ATOM 11811 N N . GLY B 1 720 ? -27.203 -22.828 -28.469 1 96.5 720 GLY B N 1
ATOM 11812 C CA . GLY B 1 720 ? -27.516 -23.594 -27.266 1 96.5 720 GLY B CA 1
ATOM 11813 C C . GLY B 1 720 ? -26.281 -24.078 -26.531 1 96.5 720 GLY B C 1
ATOM 11814 O O . GLY B 1 720 ? -25.172 -24.062 -27.078 1 96.5 720 GLY B O 1
ATOM 11815 N N . LEU B 1 721 ? -26.5 -24.594 -25.328 1 97.56 721 LEU B N 1
ATOM 11816 C CA . LEU B 1 721 ? -25.391 -25.016 -24.484 1 97.56 721 LEU B CA 1
ATOM 11817 C C . LEU B 1 721 ? -25.031 -26.469 -24.766 1 97.56 721 LEU B C 1
ATOM 11819 O O . LEU B 1 721 ? -25.906 -27.297 -25.031 1 97.56 721 LEU B O 1
ATOM 11823 N N . GLU B 1 722 ? -23.75 -26.781 -24.734 1 97.19 722 GLU B N 1
ATOM 11824 C CA . GLU B 1 722 ? -23.281 -28.156 -24.859 1 97.19 722 GLU B CA 1
ATOM 11825 C C . GLU B 1 722 ? -23.078 -28.797 -23.484 1 97.19 722 GLU B C 1
ATOM 11827 O O . GLU B 1 722 ? -23.078 -30.016 -23.359 1 97.19 722 GLU B O 1
ATOM 11832 N N . LYS B 1 723 ? -22.844 -28.109 -22.469 1 97.81 723 LYS B N 1
ATOM 11833 C CA . LYS B 1 723 ? -22.719 -28.516 -21.078 1 97.81 723 LYS B CA 1
ATOM 11834 C C . LYS B 1 723 ? -23.25 -27.438 -20.125 1 97.81 723 LYS B C 1
ATOM 11836 O O . LYS B 1 723 ? -23.484 -26.312 -20.547 1 97.81 723 LYS B O 1
ATOM 11841 N N . ARG B 1 724 ? -23.438 -27.828 -18.875 1 97.19 724 ARG B N 1
ATOM 11842 C CA . ARG B 1 724 ? -23.938 -26.906 -17.859 1 97.19 724 ARG B CA 1
ATOM 11843 C C . ARG B 1 724 ? -23.25 -27.156 -16.516 1 97.19 724 ARG B C 1
ATOM 11845 O O . ARG B 1 724 ? -23.047 -28.312 -16.125 1 97.19 724 ARG B O 1
ATOM 11852 N N . MET B 1 725 ? -22.891 -26.031 -15.859 1 98.19 725 MET B N 1
ATOM 11853 C CA . MET B 1 725 ? -22.422 -26.141 -14.484 1 98.19 725 MET B CA 1
ATOM 11854 C C . MET B 1 725 ? -23.547 -26.562 -13.547 1 98.19 725 MET B C 1
ATOM 11856 O O . MET B 1 725 ? -24.625 -25.938 -13.539 1 98.19 725 MET B O 1
ATOM 11860 N N . VAL B 1 726 ? -23.359 -27.625 -12.734 1 98.56 726 VAL B N 1
ATOM 11861 C CA . VAL B 1 726 ? -24.359 -28.188 -11.828 1 98.56 726 VAL B CA 1
ATOM 11862 C C . VAL B 1 726 ? -23.734 -28.375 -10.445 1 98.56 726 VAL B C 1
ATOM 11864 O O . VAL B 1 726 ? -22.562 -28.703 -10.32 1 98.56 726 VAL B O 1
ATOM 11867 N N . GLN B 1 727 ? -24.469 -28.016 -9.406 1 98.44 727 GLN B N 1
ATOM 11868 C CA . GLN B 1 727 ? -24.047 -28.297 -8.031 1 98.44 727 GLN B CA 1
ATOM 11869 C C . GLN B 1 727 ? -24.547 -29.656 -7.574 1 98.44 727 GLN B C 1
ATOM 11871 O O . GLN B 1 727 ? -25.672 -30.047 -7.895 1 98.44 727 GLN B O 1
ATOM 11876 N N . PHE B 1 728 ? -23.766 -30.375 -6.797 1 98.5 728 PHE B N 1
ATOM 11877 C CA . PHE B 1 728 ? -24.078 -31.719 -6.328 1 98.5 728 PHE B CA 1
ATOM 11878 C C . PHE B 1 728 ? -23.938 -31.812 -4.816 1 98.5 728 PHE B C 1
ATOM 11880 O O . PHE B 1 728 ? -23.016 -31.234 -4.238 1 98.5 728 PHE B O 1
ATOM 11887 N N . ARG B 1 729 ? -24.781 -32.469 -4.156 1 97.88 729 ARG B N 1
ATOM 11888 C CA . ARG B 1 729 ? -24.719 -32.812 -2.744 1 97.88 729 ARG B CA 1
ATOM 11889 C C . ARG B 1 729 ? -24.734 -34.344 -2.564 1 97.88 729 ARG B C 1
ATOM 11891 O O . ARG B 1 729 ? -25.672 -35 -3 1 97.88 729 ARG B O 1
ATOM 11898 N N . LEU B 1 730 ? -23.688 -34.844 -2 1 97.88 730 LEU B N 1
ATOM 11899 C CA . LEU B 1 730 ? -23.609 -36.281 -1.799 1 97.88 730 LEU B CA 1
ATOM 11900 C C . LEU B 1 730 ? -24.484 -36.719 -0.621 1 97.88 730 LEU B C 1
ATOM 11902 O O . LEU B 1 730 ? -24.578 -36 0.377 1 97.88 730 LEU B O 1
ATOM 11906 N N . THR B 1 731 ? -25.047 -37.906 -0.694 1 94.75 731 THR B N 1
ATOM 11907 C CA . THR B 1 731 ? -26.078 -38.312 0.256 1 94.75 731 THR B CA 1
ATOM 11908 C C . THR B 1 731 ? -25.484 -39.156 1.395 1 94.75 731 THR B C 1
ATOM 11910 O O . THR B 1 731 ? -26.125 -39.344 2.426 1 94.75 731 THR B O 1
ATOM 11913 N N . GLU B 1 732 ? -24.312 -39.594 1.287 1 91.31 732 GLU B N 1
ATOM 11914 C CA . GLU B 1 732 ? -23.688 -40.375 2.34 1 91.31 732 GLU B CA 1
ATOM 11915 C C . GLU B 1 732 ? -22.828 -39.469 3.25 1 91.31 732 GLU B C 1
ATOM 11917 O O . GLU B 1 732 ? -22.031 -38.688 2.771 1 91.31 732 GLU B O 1
ATOM 11922 N N . PRO B 1 733 ? -23.031 -39.719 4.492 1 81.31 733 PRO B N 1
ATOM 11923 C CA . PRO B 1 733 ? -22.219 -38.938 5.422 1 81.31 733 PRO B CA 1
ATOM 11924 C C . PRO B 1 733 ? -20.75 -39.406 5.441 1 81.31 733 PRO B C 1
ATOM 11926 O O . PRO B 1 733 ? -20.469 -40.562 5.145 1 81.31 733 PRO B O 1
ATOM 11929 N N . GLY B 1 734 ? -19.828 -38.656 5.73 1 83.25 734 GLY B N 1
ATOM 11930 C CA . GLY B 1 734 ? -18.453 -39 5.977 1 83.25 734 GLY B CA 1
ATOM 11931 C C . GLY B 1 734 ? -17.594 -38.969 4.727 1 83.25 734 GLY B C 1
ATOM 11932 O O . GLY B 1 734 ? -16.359 -39.031 4.809 1 83.25 734 GLY B O 1
ATOM 11933 N N . VAL B 1 735 ? -18.219 -39 3.525 1 92.44 735 VAL B N 1
ATOM 11934 C CA . VAL B 1 735 ? -17.469 -38.938 2.277 1 92.44 735 VAL B CA 1
ATOM 11935 C C . VAL B 1 735 ? -16.969 -37.5 2.062 1 92.44 735 VAL B C 1
ATOM 11937 O O . VAL B 1 735 ? -17.641 -36.531 2.43 1 92.44 735 VAL B O 1
ATOM 11940 N N . MET B 1 736 ? -15.742 -37.406 1.646 1 95.94 736 MET B N 1
ATOM 11941 C CA . MET B 1 736 ? -15.164 -36.094 1.296 1 95.94 736 MET B CA 1
ATOM 11942 C C . MET B 1 736 ? -14.828 -36.062 -0.189 1 95.94 736 MET B C 1
ATOM 11944 O O . MET B 1 736 ? -14.344 -37.031 -0.76 1 95.94 736 MET B O 1
ATOM 11948 N N . VAL B 1 737 ? -15.148 -34.938 -0.885 1 97.06 737 VAL B N 1
ATOM 11949 C CA . VAL B 1 737 ? -14.773 -34.719 -2.275 1 97.06 737 VAL B CA 1
ATOM 11950 C C . VAL B 1 737 ? -13.938 -33.438 -2.375 1 97.06 737 VAL B C 1
ATOM 11952 O O . VAL B 1 737 ? -14.039 -32.562 -1.527 1 97.06 737 VAL B O 1
ATOM 11955 N N . TYR B 1 738 ? -13.102 -33.312 -3.35 1 95.75 738 TYR B N 1
ATOM 11956 C CA . TYR B 1 738 ? -12.156 -32.188 -3.498 1 95.75 738 TYR B CA 1
ATOM 11957 C C . TYR B 1 738 ? -12.148 -31.672 -4.93 1 95.75 738 TYR B C 1
ATOM 11959 O O . TYR B 1 738 ? -12.602 -30.562 -5.195 1 95.75 738 TYR B O 1
ATOM 11967 N N . HIS B 1 739 ? -11.617 -32.469 -5.891 1 95.12 739 HIS B N 1
ATOM 11968 C CA . HIS B 1 739 ? -11.586 -32.156 -7.316 1 95.12 739 HIS B CA 1
ATOM 11969 C C . HIS B 1 739 ? -11.32 -33.406 -8.148 1 95.12 739 HIS B C 1
ATOM 11971 O O . HIS B 1 739 ? -10.688 -34.344 -7.672 1 95.12 739 HIS B O 1
ATOM 11977 N N . ASN B 1 740 ? -11.906 -33.438 -9.344 1 96.81 740 ASN B N 1
ATOM 11978 C CA . ASN B 1 740 ? -11.633 -34.438 -10.367 1 96.81 740 ASN B CA 1
ATOM 11979 C C . ASN B 1 740 ? -12.312 -35.75 -10.055 1 96.81 740 ASN B C 1
ATOM 11981 O O . ASN B 1 740 ? -12.039 -36.781 -10.703 1 96.81 740 ASN B O 1
ATOM 11985 N N . GLU B 1 741 ? -13.164 -35.844 -9.023 1 98.06 741 GLU B N 1
ATOM 11986 C CA . GLU B 1 741 ? -13.953 -37.062 -8.844 1 98.06 741 GLU B CA 1
ATOM 11987 C C . GLU B 1 741 ? -14.906 -37.281 -10.016 1 98.06 741 GLU B C 1
ATOM 11989 O O . GLU B 1 741 ? -15.609 -36.344 -10.43 1 98.06 741 GLU B O 1
ATOM 11994 N N . PRO B 1 742 ? -14.992 -38.438 -10.531 1 98.5 742 PRO B N 1
ATOM 11995 C CA . PRO B 1 742 ? -15.867 -38.719 -11.672 1 98.5 742 PRO B CA 1
ATOM 11996 C C . PRO B 1 742 ? -17.344 -38.469 -11.352 1 98.5 742 PRO B C 1
ATOM 11998 O O . PRO B 1 742 ? -17.812 -38.812 -10.273 1 98.5 742 PRO B O 1
ATOM 12001 N N . LEU B 1 743 ? -17.938 -37.844 -12.227 1 98.56 743 LEU B N 1
ATOM 12002 C CA . LEU B 1 743 ? -19.391 -37.656 -12.195 1 98.56 743 LEU B CA 1
ATOM 12003 C C . LEU B 1 743 ? -20.094 -38.688 -13.062 1 98.56 743 LEU B C 1
ATOM 12005 O O . LEU B 1 743 ? -19.844 -38.781 -14.266 1 98.56 743 LEU B O 1
ATOM 12009 N N . ILE B 1 744 ? -20.969 -39.438 -12.43 1 98.5 744 ILE B N 1
ATOM 12010 C CA . ILE B 1 744 ? -21.719 -40.5 -13.117 1 98.5 744 ILE B CA 1
ATOM 12011 C C . ILE B 1 744 ? -23.172 -40.031 -13.32 1 98.5 744 ILE B C 1
ATOM 12013 O O . ILE B 1 744 ? -23.828 -39.594 -12.383 1 98.5 744 ILE B O 1
ATOM 12017 N N . ARG B 1 745 ? -23.594 -40.031 -14.516 1 98.5 745 ARG B N 1
ATOM 12018 C CA . ARG B 1 745 ? -24.969 -39.781 -14.906 1 98.5 745 ARG B CA 1
ATOM 12019 C C . ARG B 1 745 ? -25.609 -41 -15.547 1 98.5 745 ARG B C 1
ATOM 12021 O O . ARG B 1 745 ? -25.141 -41.5 -16.578 1 98.5 745 ARG B O 1
ATOM 12028 N N . ASP B 1 746 ? -26.672 -41.531 -14.938 1 98.19 746 ASP B N 1
ATOM 12029 C CA . ASP B 1 746 ? -27.375 -42.688 -15.422 1 98.19 746 ASP B CA 1
ATOM 12030 C C . ASP B 1 746 ? -26.422 -43.875 -15.68 1 98.19 746 ASP B C 1
ATOM 12032 O O . ASP B 1 746 ? -26.469 -44.5 -16.734 1 98.19 746 ASP B O 1
ATOM 12036 N N . GLY B 1 747 ? -25.531 -44 -14.805 1 97.5 747 GLY B N 1
ATOM 12037 C CA . GLY B 1 747 ? -24.656 -45.156 -14.773 1 97.5 747 GLY B CA 1
ATOM 12038 C C . GLY B 1 747 ? -23.391 -44.969 -15.594 1 97.5 747 GLY B C 1
ATOM 12039 O O . GLY B 1 747 ? -22.516 -45.844 -15.586 1 97.5 747 GLY B O 1
ATOM 12040 N N . LYS B 1 748 ? -23.203 -43.844 -16.219 1 97.75 748 LYS B N 1
ATOM 12041 C CA . LYS B 1 748 ? -22.031 -43.625 -17.062 1 97.75 748 LYS B CA 1
ATOM 12042 C C . LYS B 1 748 ? -21.234 -42.406 -16.562 1 97.75 748 LYS B C 1
ATOM 12044 O O . LYS B 1 748 ? -21.812 -41.406 -16.156 1 97.75 748 LYS B O 1
ATOM 12049 N N . ILE B 1 749 ? -19.922 -42.594 -16.625 1 98.19 749 ILE B N 1
ATOM 12050 C CA . ILE B 1 749 ? -19.078 -41.438 -16.328 1 98.19 749 ILE B CA 1
ATOM 12051 C C . ILE B 1 749 ? -19.219 -40.406 -17.438 1 98.19 749 ILE B C 1
ATOM 12053 O O . ILE B 1 749 ? -18.953 -40.688 -18.609 1 98.19 749 ILE B O 1
ATOM 12057 N N . VAL B 1 750 ? -19.609 -39.188 -17.141 1 97.88 750 VAL B N 1
ATOM 12058 C CA . VAL B 1 750 ? -19.891 -38.188 -18.172 1 97.88 750 VAL B CA 1
ATOM 12059 C C . VAL B 1 750 ? -18.969 -37 -17.984 1 97.88 750 VAL B C 1
ATOM 12061 O O . VAL B 1 750 ? -18.812 -36.188 -18.891 1 97.88 750 VAL B O 1
ATOM 12064 N N . SER B 1 751 ? -18.406 -36.875 -16.859 1 97.81 751 SER B N 1
ATOM 12065 C CA . SER B 1 751 ? -17.562 -35.719 -16.5 1 97.81 751 SER B CA 1
ATOM 12066 C C . SER B 1 751 ? -16.859 -35.969 -15.164 1 97.81 751 SER B C 1
ATOM 12068 O O . SER B 1 751 ? -16.641 -37.094 -14.758 1 97.81 751 SER B O 1
ATOM 12070 N N . TYR B 1 752 ? -16.406 -34.906 -14.453 1 98.25 752 TYR B N 1
ATOM 12071 C CA . TYR B 1 752 ? -15.789 -34.906 -13.133 1 98.25 752 TYR B CA 1
ATOM 12072 C C . TYR B 1 752 ? -16.109 -33.625 -12.367 1 98.25 752 TYR B C 1
ATOM 12074 O O . TYR B 1 752 ? -16.531 -32.625 -12.961 1 98.25 752 TYR B O 1
ATOM 12082 N N . LEU B 1 753 ? -15.922 -33.625 -11.086 1 98.25 753 LEU B N 1
ATOM 12083 C CA . LEU B 1 753 ? -16.125 -32.438 -10.266 1 98.25 753 LEU B CA 1
ATOM 12084 C C . LEU B 1 753 ? -15.008 -31.438 -10.484 1 98.25 753 LEU B C 1
ATOM 12086 O O . LEU B 1 753 ? -13.828 -31.797 -10.445 1 98.25 753 LEU B O 1
ATOM 12090 N N . SER B 1 754 ? -15.383 -30.203 -10.75 1 97.5 754 SER B N 1
ATOM 12091 C CA . SER B 1 754 ? -14.391 -29.141 -10.859 1 97.5 754 SER B CA 1
ATOM 12092 C C . SER B 1 754 ? -13.898 -28.703 -9.484 1 97.5 754 SER B C 1
ATOM 12094 O O . SER B 1 754 ? -12.742 -28.312 -9.336 1 97.5 754 SER B O 1
ATOM 12096 N N . SER B 1 755 ? -14.773 -28.703 -8.516 1 97.31 755 SER B N 1
ATOM 12097 C CA . SER B 1 755 ? -14.422 -28.359 -7.141 1 97.31 755 SER B CA 1
ATOM 12098 C C . SER B 1 755 ? -15.32 -29.078 -6.141 1 97.31 755 SER B C 1
ATOM 12100 O O . SER B 1 755 ? -16.406 -29.531 -6.496 1 97.31 755 SER B O 1
ATOM 12102 N N . GLY B 1 756 ? -14.797 -29.281 -4.938 1 97.19 756 GLY B N 1
ATOM 12103 C CA . GLY B 1 756 ? -15.539 -29.922 -3.863 1 97.19 756 GLY B CA 1
ATOM 12104 C C . GLY B 1 756 ? -15.133 -29.438 -2.484 1 97.19 756 GLY B C 1
ATOM 12105 O O . GLY B 1 756 ? -14.031 -28.906 -2.303 1 97.19 756 GLY B O 1
ATOM 12106 N N . ALA B 1 757 ? -16 -29.516 -1.566 1 95.94 757 ALA B N 1
ATOM 12107 C CA . ALA B 1 757 ? -15.797 -29.188 -0.157 1 95.94 757 ALA B CA 1
ATOM 12108 C C . ALA B 1 757 ? -16.906 -29.781 0.709 1 95.94 757 ALA B C 1
ATOM 12110 O O . ALA B 1 757 ? -17.797 -30.469 0.204 1 95.94 757 ALA B O 1
ATOM 12111 N N . TYR B 1 758 ? -16.75 -29.625 1.998 1 97.25 758 TYR B N 1
ATOM 12112 C CA . TYR B 1 758 ? -17.844 -30.016 2.896 1 97.25 758 TYR B CA 1
ATOM 12113 C C . TYR B 1 758 ? -18.703 -28.828 3.264 1 97.25 758 TYR B C 1
ATOM 12115 O O . TYR B 1 758 ? -18.203 -27.844 3.816 1 97.25 758 TYR B O 1
ATOM 12123 N N . GLY B 1 759 ? -19.938 -28.906 2.896 1 96.94 759 GLY B N 1
ATOM 12124 C CA . GLY B 1 759 ? -20.875 -27.859 3.291 1 96.94 759 GLY B CA 1
ATOM 12125 C C . GLY B 1 759 ? -21.375 -28.016 4.711 1 96.94 759 GLY B C 1
ATOM 12126 O O . GLY B 1 759 ? -22.406 -28.672 4.945 1 96.94 759 GLY B O 1
ATOM 12127 N N . HIS B 1 760 ? -20.781 -27.375 5.617 1 97.31 760 HIS B N 1
ATOM 12128 C CA . HIS B 1 760 ? -21.062 -27.594 7.031 1 97.31 760 HIS B CA 1
ATOM 12129 C C . HIS B 1 760 ? -22.5 -27.234 7.383 1 97.31 760 HIS B C 1
ATOM 12131 O O . HIS B 1 760 ? -23.094 -27.812 8.289 1 97.31 760 HIS B O 1
ATOM 12137 N N . HIS B 1 761 ? -23.031 -26.266 6.758 1 97.19 761 HIS B N 1
ATOM 12138 C CA . HIS B 1 761 ? -24.422 -25.922 6.996 1 97.19 761 HIS B CA 1
ATOM 12139 C C . HIS B 1 761 ? -25.359 -26.953 6.371 1 97.19 761 HIS B C 1
ATOM 12141 O O . HIS B 1 761 ? -26.359 -27.344 6.98 1 97.19 761 HIS B O 1
ATOM 12147 N N . LEU B 1 762 ? -25.031 -27.375 5.129 1 96 762 LEU B N 1
ATOM 12148 C CA . LEU B 1 762 ? -25.828 -28.375 4.426 1 96 762 LEU B CA 1
ATOM 12149 C C . LEU B 1 762 ? -25.609 -29.766 5.012 1 96 762 LEU B C 1
ATOM 12151 O O . LEU B 1 762 ? -26.406 -30.672 4.773 1 96 762 LEU B O 1
ATOM 12155 N N . GLY B 1 763 ? -24.469 -29.953 5.734 1 95.69 763 GLY B N 1
ATOM 12156 C CA . GLY B 1 763 ? -24.188 -31.188 6.449 1 95.69 763 GLY B CA 1
ATOM 12157 C C . GLY B 1 763 ? -23.75 -32.312 5.535 1 95.69 763 GLY B C 1
ATOM 12158 O O . GLY B 1 763 ? -24.062 -33.469 5.793 1 95.69 763 GLY B O 1
ATOM 12159 N N . ALA B 1 764 ? -23.125 -32.031 4.418 1 96.12 764 ALA B N 1
ATOM 12160 C CA . ALA B 1 764 ? -22.719 -33.062 3.465 1 96.12 764 ALA B CA 1
ATOM 12161 C C . ALA B 1 764 ? -21.562 -32.594 2.598 1 96.12 764 ALA B C 1
ATOM 12163 O O . ALA B 1 764 ? -21.266 -31.375 2.551 1 96.12 764 ALA B O 1
ATOM 12164 N N . ALA B 1 765 ? -20.922 -33.531 1.923 1 97.5 765 ALA B N 1
ATOM 12165 C CA . ALA B 1 765 ? -19.984 -33.188 0.857 1 97.5 765 ALA B CA 1
ATOM 12166 C C . ALA B 1 765 ? -20.703 -32.594 -0.34 1 97.5 765 ALA B C 1
ATOM 12168 O O . ALA B 1 765 ? -21.766 -33.062 -0.735 1 97.5 765 ALA B O 1
ATOM 12169 N N . ILE B 1 766 ? -20.203 -31.5 -0.791 1 97.56 766 ILE B N 1
ATOM 12170 C CA . ILE B 1 766 ? -20.797 -30.797 -1.928 1 97.56 766 ILE B CA 1
ATOM 12171 C C . ILE B 1 766 ? -19.734 -30.578 -3.002 1 97.56 766 ILE B C 1
ATOM 12173 O O . ILE B 1 766 ? -18.547 -30.469 -2.695 1 97.56 766 ILE B O 1
ATOM 12177 N N . GLY B 1 767 ? -20.109 -30.578 -4.246 1 97.75 767 GLY B N 1
ATOM 12178 C CA . GLY B 1 767 ? -19.219 -30.312 -5.367 1 97.75 767 GLY B CA 1
ATOM 12179 C C . GLY B 1 767 ? -19.922 -29.641 -6.527 1 97.75 767 GLY B C 1
ATOM 12180 O O . GLY B 1 767 ? -21.156 -29.516 -6.535 1 97.75 767 GLY B O 1
ATOM 12181 N N . MET B 1 768 ? -19.141 -29.094 -7.418 1 98.5 768 MET B N 1
ATOM 12182 C CA . MET B 1 768 ? -19.625 -28.547 -8.68 1 98.5 768 MET B CA 1
ATOM 12183 C C . MET B 1 768 ? -18.922 -29.219 -9.867 1 98.5 768 MET B C 1
ATOM 12185 O O . MET B 1 768 ? -17.812 -29.734 -9.734 1 98.5 768 MET B O 1
ATOM 12189 N N . GLY B 1 769 ? -19.625 -29.281 -10.984 1 98.44 769 GLY B N 1
ATOM 12190 C CA . GLY B 1 769 ? -19.078 -29.844 -12.203 1 98.44 769 GLY B CA 1
ATOM 12191 C C . GLY B 1 769 ? -19.922 -29.594 -13.43 1 98.44 769 GLY B C 1
ATOM 12192 O O . GLY B 1 769 ? -21.094 -29.219 -13.312 1 98.44 769 GLY B O 1
ATOM 12193 N N . TYR B 1 770 ? -19.359 -29.766 -14.578 1 98.44 770 TYR B N 1
ATOM 12194 C CA . TYR B 1 770 ? -20.062 -29.562 -15.844 1 98.44 770 TYR B CA 1
ATOM 12195 C C . TYR B 1 770 ? -20.734 -30.844 -16.312 1 98.44 770 TYR B C 1
ATOM 12197 O O . TYR B 1 770 ? -20.109 -31.906 -16.359 1 98.44 770 TYR B O 1
ATOM 12205 N N . VAL B 1 771 ? -21.984 -30.797 -16.688 1 98.5 771 VAL B N 1
ATOM 12206 C CA . VAL B 1 771 ? -22.734 -31.922 -17.203 1 98.5 771 VAL B CA 1
ATOM 12207 C C . VAL B 1 771 ? -23.047 -31.703 -18.688 1 98.5 771 VAL B C 1
ATOM 12209 O O . VAL B 1 771 ? -23.656 -30.688 -19.047 1 98.5 771 VAL B O 1
ATOM 12212 N N . PRO B 1 772 ? -22.609 -32.656 -19.547 1 98.19 772 PRO B N 1
ATOM 12213 C CA . PRO B 1 772 ? -23.031 -32.531 -20.938 1 98.19 772 PRO B CA 1
ATOM 12214 C C . PRO B 1 772 ? -24.547 -32.5 -21.094 1 98.19 772 PRO B C 1
ATOM 12216 O O . PRO B 1 772 ? -25.266 -33.25 -20.438 1 98.19 772 PRO B O 1
ATOM 12219 N N . CYS B 1 773 ? -25.031 -31.578 -21.984 1 97.81 773 CYS B N 1
ATOM 12220 C CA . CYS B 1 773 ? -26.484 -31.406 -22.062 1 97.81 773 CYS B CA 1
ATOM 12221 C C . CYS B 1 773 ? -26.906 -30.984 -23.453 1 97.81 773 CYS B C 1
ATOM 12223 O O . CYS B 1 773 ? -27.875 -30.234 -23.625 1 97.81 773 CYS B O 1
ATOM 12225 N N . LYS B 1 774 ? -26.125 -31.203 -24.484 1 96.44 774 LYS B N 1
ATOM 12226 C CA . LYS B 1 774 ? -26.484 -30.812 -25.844 1 96.44 774 LYS B CA 1
ATOM 12227 C C . LYS B 1 774 ? -27.906 -31.25 -26.203 1 96.44 774 LYS B C 1
ATOM 12229 O O . LYS B 1 774 ? -28.234 -32.438 -26.141 1 96.44 774 LYS B O 1
ATOM 12234 N N . GLY B 1 775 ? -28.719 -30.312 -26.516 1 95.19 775 GLY B N 1
ATOM 12235 C CA . GLY B 1 775 ? -30.078 -30.578 -26.938 1 95.19 775 GLY B CA 1
ATOM 12236 C C . GLY B 1 775 ? -31.016 -30.891 -25.781 1 95.19 775 GLY B C 1
ATOM 12237 O O . GLY B 1 775 ? -32.188 -31.234 -25.984 1 95.19 775 GLY B O 1
ATOM 12238 N N . GLU B 1 776 ? -30.531 -30.781 -24.594 1 96.5 776 GLU B N 1
ATOM 12239 C CA . GLU B 1 776 ? -31.328 -31.109 -23.422 1 96.5 776 GLU B CA 1
ATOM 12240 C C . GLU B 1 776 ? -31.75 -29.859 -22.672 1 96.5 776 GLU B C 1
ATOM 12242 O O . GLU B 1 776 ? -30.984 -28.891 -22.609 1 96.5 776 GLU B O 1
ATOM 12247 N N . SER B 1 777 ? -32.938 -29.938 -22.094 1 95.44 777 SER B N 1
ATOM 12248 C CA . SER B 1 777 ? -33.406 -28.859 -21.234 1 95.44 777 SER B CA 1
ATOM 12249 C C . SER B 1 777 ? -32.844 -28.984 -19.828 1 95.44 777 SER B C 1
ATOM 12251 O O . SER B 1 777 ? -32.25 -30.016 -19.469 1 95.44 777 SER B O 1
ATOM 12253 N N . ALA B 1 778 ? -33 -27.922 -19.078 1 95.5 778 ALA B N 1
ATOM 12254 C CA . ALA B 1 778 ? -32.625 -27.969 -17.672 1 95.5 778 ALA B CA 1
ATOM 12255 C C . ALA B 1 778 ? -33.344 -29.094 -16.938 1 95.5 778 ALA B C 1
ATOM 12257 O O . ALA B 1 778 ? -32.781 -29.75 -16.062 1 95.5 778 ALA B O 1
ATOM 12258 N N . ALA B 1 779 ? -34.562 -29.234 -17.266 1 96.69 779 ALA B N 1
ATOM 12259 C CA . ALA B 1 779 ? -35.406 -30.266 -16.641 1 96.69 779 ALA B CA 1
ATOM 12260 C C . ALA B 1 779 ? -34.844 -31.656 -16.953 1 96.69 779 ALA B C 1
ATOM 12262 O O . ALA B 1 779 ? -34.875 -32.562 -16.109 1 96.69 779 ALA B O 1
ATOM 12263 N N . ASP B 1 780 ? -34.406 -31.797 -18.094 1 96.81 780 ASP B N 1
ATOM 12264 C CA . ASP B 1 780 ? -33.844 -33.062 -18.5 1 96.81 780 ASP B CA 1
ATOM 12265 C C . ASP B 1 780 ? -32.562 -33.375 -17.688 1 96.81 780 ASP B C 1
ATOM 12267 O O . ASP B 1 780 ? -32.375 -34.5 -17.234 1 96.81 780 ASP B O 1
ATOM 12271 N N . VAL B 1 781 ? -31.734 -32.469 -17.562 1 97.31 781 VAL B N 1
ATOM 12272 C CA . VAL B 1 781 ? -30.484 -32.594 -16.828 1 97.31 781 VAL B CA 1
ATOM 12273 C C . VAL B 1 781 ? -30.781 -33 -15.375 1 97.31 781 VAL B C 1
ATOM 12275 O O . VAL B 1 781 ? -30.141 -33.875 -14.82 1 97.31 781 VAL B O 1
ATOM 12278 N N . LEU B 1 782 ? -31.797 -32.406 -14.758 1 97.44 782 LEU B N 1
ATOM 12279 C CA . LEU B 1 782 ? -32.094 -32.625 -13.344 1 97.44 782 LEU B CA 1
ATOM 12280 C C . LEU B 1 782 ? -32.812 -33.938 -13.133 1 97.44 782 LEU B C 1
ATOM 12282 O O . LEU B 1 782 ? -32.844 -34.469 -12.023 1 97.44 782 LEU B O 1
ATOM 12286 N N . ALA B 1 783 ? -33.438 -34.438 -14.156 1 97.31 783 ALA B N 1
ATOM 12287 C CA . ALA B 1 783 ? -34.219 -35.656 -14.047 1 97.31 783 ALA B CA 1
ATOM 12288 C C . ALA B 1 783 ? -33.344 -36.906 -14.047 1 97.31 783 ALA B C 1
ATOM 12290 O O . ALA B 1 783 ? -33.781 -38 -13.695 1 97.31 783 ALA B O 1
ATOM 12291 N N . SER B 1 784 ? -32.094 -36.75 -14.289 1 97.88 784 SER B N 1
ATOM 12292 C CA . SER B 1 784 ? -31.172 -37.875 -14.367 1 97.88 784 SER B CA 1
ATOM 12293 C C . SER B 1 784 ? -30.75 -38.344 -12.984 1 97.88 784 SER B C 1
ATOM 12295 O O . SER B 1 784 ? -30.938 -37.625 -12 1 97.88 784 SER B O 1
ATOM 12297 N N . ASP B 1 785 ? -30.281 -39.625 -12.953 1 98 785 ASP B N 1
ATOM 12298 C CA . ASP B 1 785 ? -29.641 -40.156 -11.75 1 98 785 ASP B CA 1
ATOM 12299 C C . ASP B 1 785 ? -28.156 -39.812 -11.727 1 98 785 ASP B C 1
ATOM 12301 O O . ASP B 1 785 ? -27.453 -40 -12.719 1 98 785 ASP B O 1
ATOM 12305 N N . TYR B 1 786 ? -27.719 -39.219 -10.602 1 98.56 786 TYR B N 1
ATOM 12306 C CA . TYR B 1 786 ? -26.328 -38.812 -10.516 1 98.56 786 TYR B CA 1
ATOM 12307 C C . TYR B 1 786 ? -25.609 -39.531 -9.383 1 98.56 786 TYR B C 1
ATOM 12309 O O . TYR B 1 786 ? -26.188 -39.75 -8.32 1 98.56 786 TYR B O 1
ATOM 12317 N N . GLU B 1 787 ? -24.406 -39.938 -9.539 1 98.56 787 GLU B N 1
ATOM 12318 C CA . GLU B 1 787 ? -23.453 -40.406 -8.547 1 98.56 787 GLU B CA 1
ATOM 12319 C C . GLU B 1 787 ? -22.078 -39.781 -8.727 1 98.56 787 GLU B C 1
ATOM 12321 O O . GLU B 1 787 ? -21.781 -39.219 -9.781 1 98.56 787 GLU B O 1
ATOM 12326 N N . VAL B 1 788 ? -21.312 -39.75 -7.68 1 98.5 788 VAL B N 1
ATOM 12327 C CA . VAL B 1 788 ? -19.906 -39.375 -7.711 1 98.5 788 VAL B CA 1
ATOM 12328 C C . VAL B 1 788 ? -19.031 -40.562 -7.254 1 98.5 788 VAL B C 1
ATOM 12330 O O . VAL B 1 788 ? -19.328 -41.188 -6.238 1 98.5 788 VAL B O 1
ATOM 12333 N N . GLU B 1 789 ? -18.078 -40.875 -8.008 1 97.88 789 GLU B N 1
ATOM 12334 C CA . GLU B 1 789 ? -17.156 -41.938 -7.605 1 97.88 789 GLU B CA 1
ATOM 12335 C C . GLU B 1 789 ? -16 -41.375 -6.777 1 97.88 789 GLU B C 1
ATOM 12337 O O . GLU B 1 789 ? -15.305 -40.469 -7.207 1 97.88 789 GLU B O 1
ATOM 12342 N N . VAL B 1 790 ? -15.867 -41.906 -5.598 1 96.62 790 VAL B N 1
ATOM 12343 C CA . VAL B 1 790 ? -14.789 -41.531 -4.688 1 96.62 790 VAL B CA 1
ATOM 12344 C C . VAL B 1 790 ? -13.961 -42.781 -4.336 1 96.62 790 VAL B C 1
ATOM 12346 O O . VAL B 1 790 ? -14.406 -43.625 -3.566 1 96.62 790 VAL B O 1
ATOM 12349 N N . ALA B 1 791 ? -12.758 -42.812 -4.883 1 95.75 791 ALA B N 1
ATOM 12350 C CA . ALA B 1 791 ? -11.836 -43.938 -4.609 1 95.75 791 ALA B CA 1
ATOM 12351 C C . ALA B 1 791 ? -12.492 -45.281 -4.914 1 95.75 791 ALA B C 1
ATOM 12353 O O . ALA B 1 791 ? -12.445 -46.188 -4.094 1 95.75 791 ALA B O 1
ATOM 12354 N N . GLY B 1 792 ? -13.141 -45.312 -6.023 1 94.69 792 GLY B N 1
ATOM 12355 C CA . GLY B 1 792 ? -13.695 -46.562 -6.496 1 94.69 792 GLY B CA 1
ATOM 12356 C C . GLY B 1 792 ? -15.109 -46.812 -6.008 1 94.69 792 GLY B C 1
ATOM 12357 O O . GLY B 1 792 ? -15.789 -47.719 -6.484 1 94.69 792 GLY B O 1
ATOM 12358 N N . ARG B 1 793 ? -15.555 -46 -5.141 1 95.12 793 ARG B N 1
ATOM 12359 C CA . ARG B 1 793 ? -16.906 -46.156 -4.598 1 95.12 793 ARG B CA 1
ATOM 12360 C C . ARG B 1 793 ? -17.859 -45.094 -5.164 1 95.12 793 ARG B C 1
ATOM 12362 O O . ARG B 1 793 ? -17.562 -43.906 -5.133 1 95.12 793 ARG B O 1
ATOM 12369 N N . ARG B 1 794 ? -18.953 -45.594 -5.668 1 97.31 794 ARG B N 1
ATOM 12370 C CA . ARG B 1 794 ? -19.953 -44.656 -6.199 1 97.31 794 ARG B CA 1
ATOM 12371 C C . ARG B 1 794 ? -20.938 -44.25 -5.121 1 97.31 794 ARG B C 1
ATOM 12373 O O . ARG B 1 794 ? -21.453 -45.094 -4.379 1 97.31 794 ARG B O 1
ATOM 12380 N N . VAL B 1 795 ? -21.094 -43 -4.969 1 97.88 795 VAL B N 1
ATOM 12381 C CA . VAL B 1 795 ? -21.984 -42.406 -3.973 1 97.88 795 VAL B CA 1
ATOM 12382 C C . VAL B 1 795 ? -23.062 -41.594 -4.668 1 97.88 795 VAL B C 1
ATOM 12384 O O . VAL B 1 795 ? -22.766 -40.75 -5.523 1 97.88 795 VAL B O 1
ATOM 12387 N N . LYS B 1 796 ? -24.312 -41.844 -4.277 1 98.12 796 LYS B N 1
ATOM 12388 C CA . LYS B 1 796 ? -25.422 -41.094 -4.855 1 98.12 796 LYS B CA 1
ATOM 12389 C C . LYS B 1 796 ? -25.297 -39.594 -4.559 1 98.12 796 LYS B C 1
ATOM 12391 O O . LYS B 1 796 ? -24.859 -39.219 -3.473 1 98.12 796 LYS B O 1
ATOM 12396 N N . ALA B 1 797 ? -25.719 -38.812 -5.539 1 98.31 797 ALA B N 1
ATOM 12397 C CA . ALA B 1 797 ? -25.656 -37.344 -5.383 1 98.31 797 ALA B CA 1
ATOM 12398 C C . ALA B 1 797 ? -26.938 -36.688 -5.863 1 98.31 797 ALA B C 1
ATOM 12400 O O . ALA B 1 797 ? -27.547 -37.125 -6.836 1 98.31 797 ALA B O 1
ATOM 12401 N N . GLU B 1 798 ? -27.344 -35.656 -5.152 1 97.94 798 GLU B N 1
ATOM 12402 C CA . GLU B 1 798 ? -28.422 -34.781 -5.586 1 97.94 798 GLU B CA 1
ATOM 12403 C C . GLU B 1 798 ? -27.891 -33.625 -6.418 1 97.94 798 GLU B C 1
ATOM 12405 O O . GLU B 1 798 ? -26.875 -33.031 -6.066 1 97.94 798 GLU B O 1
ATOM 12410 N N . ALA B 1 799 ? -28.547 -33.438 -7.559 1 98.31 799 ALA B N 1
ATOM 12411 C CA . ALA B 1 799 ? -28.109 -32.375 -8.461 1 98.31 799 ALA B CA 1
ATOM 12412 C C . ALA B 1 799 ? -29 -31.125 -8.336 1 98.31 799 ALA B C 1
ATOM 12414 O O . ALA B 1 799 ? -30.203 -31.25 -8.117 1 98.31 799 ALA B O 1
ATOM 12415 N N . SER B 1 800 ? -28.391 -29.938 -8.469 1 98.06 800 SER B N 1
ATOM 12416 C CA . SER B 1 800 ? -29.141 -28.688 -8.445 1 98.06 800 SER B CA 1
ATOM 12417 C C . SER B 1 800 ? -28.547 -27.672 -9.406 1 98.06 800 SER B C 1
ATOM 12419 O O . SER B 1 800 ? -27.312 -27.578 -9.531 1 98.06 800 SER B O 1
ATOM 12421 N N . LEU B 1 801 ? -29.391 -26.922 -10.117 1 97.12 801 LEU B N 1
ATOM 12422 C CA . LEU B 1 801 ? -28.953 -25.828 -10.984 1 97.12 801 LEU B CA 1
ATOM 12423 C C . LEU B 1 801 ? -29.031 -24.484 -10.258 1 97.12 801 LEU B C 1
ATOM 12425 O O . LEU B 1 801 ? -28.438 -23.5 -10.703 1 97.12 801 LEU B O 1
ATOM 12429 N N . ALA B 1 802 ? -29.703 -24.422 -9.172 1 96.69 802 ALA B N 1
ATOM 12430 C CA . ALA B 1 802 ? -29.719 -23.281 -8.25 1 96.69 802 ALA B CA 1
ATOM 12431 C C . ALA B 1 802 ? -28.859 -23.562 -7.02 1 96.69 802 ALA B C 1
ATOM 12433 O O . ALA B 1 802 ? -28.703 -24.719 -6.621 1 96.69 802 ALA B O 1
ATOM 12434 N N . PRO B 1 803 ? -28.312 -22.5 -6.43 1 97.5 803 PRO B N 1
ATOM 12435 C CA . PRO B 1 803 ? -27.578 -22.75 -5.188 1 97.5 803 PRO B CA 1
ATOM 12436 C C . PRO B 1 803 ? -28.406 -23.516 -4.152 1 97.5 803 PRO B C 1
ATOM 12438 O O . PRO B 1 803 ? -29.578 -23.203 -3.953 1 97.5 803 PRO B O 1
ATOM 12441 N N . MET B 1 804 ? -27.766 -24.438 -3.535 1 97.69 804 MET B N 1
ATOM 12442 C CA . MET B 1 804 ? -28.469 -25.25 -2.551 1 97.69 804 MET B CA 1
ATOM 12443 C C . MET B 1 804 ? -28.719 -24.469 -1.268 1 97.69 804 MET B C 1
ATOM 12445 O O . MET B 1 804 ? -29.656 -24.75 -0.534 1 97.69 804 MET B O 1
ATOM 12449 N N . TYR B 1 805 ? -27.844 -23.516 -1.032 1 97.56 805 TYR B N 1
ATOM 12450 C CA . TYR B 1 805 ? -28.031 -22.625 0.106 1 97.56 805 TYR B CA 1
ATOM 12451 C C . TYR B 1 805 ? -28.578 -21.281 -0.343 1 97.56 805 TYR B C 1
ATOM 12453 O O . TYR B 1 805 ? -27.984 -20.594 -1.184 1 97.56 805 TYR B O 1
ATOM 12461 N N . ASP B 1 806 ? -29.672 -20.844 0.228 1 97.06 806 ASP B N 1
ATOM 12462 C CA . ASP B 1 806 ? -30.312 -19.562 -0.01 1 97.06 806 ASP B CA 1
ATOM 12463 C C . ASP B 1 806 ? -30.391 -19.25 -1.504 1 97.06 806 ASP B C 1
ATOM 12465 O O . ASP B 1 806 ? -29.875 -18.234 -1.962 1 97.06 806 ASP B O 1
ATOM 12469 N N . PRO B 1 807 ? -31.078 -20.109 -2.275 1 96.38 807 PRO B N 1
ATOM 12470 C CA . PRO B 1 807 ? -31.109 -20 -3.736 1 96.38 807 PRO B CA 1
ATOM 12471 C C . PRO B 1 807 ? -31.578 -18.625 -4.215 1 96.38 807 PRO B C 1
ATOM 12473 O O . PRO B 1 807 ? -31.203 -18.188 -5.309 1 96.38 807 PRO B O 1
ATOM 12476 N N . LYS B 1 808 ? -32.406 -17.891 -3.453 1 94.62 808 LYS B N 1
ATOM 12477 C CA . LYS B 1 808 ? -32.969 -16.609 -3.879 1 94.62 808 LYS B CA 1
ATOM 12478 C C . LYS B 1 808 ? -32.094 -15.453 -3.408 1 94.62 808 LYS B C 1
ATOM 12480 O O . LYS B 1 808 ? -32.406 -14.289 -3.662 1 94.62 808 LYS B O 1
ATOM 12485 N N . SER B 1 809 ? -30.969 -15.766 -2.707 1 95.06 809 SER B N 1
ATOM 12486 C CA . SER B 1 809 ? -30 -14.789 -2.209 1 95.06 809 SER B CA 1
ATOM 12487 C C . SER B 1 809 ? -30.688 -13.734 -1.34 1 95.06 809 SER B C 1
ATOM 12489 O O . SER B 1 809 ? -30.422 -12.539 -1.482 1 95.06 809 SER B O 1
ATOM 12491 N N . GLU B 1 810 ? -31.562 -14.141 -0.476 1 95.75 810 GLU B N 1
ATOM 12492 C CA . GLU B 1 810 ? -32.281 -13.234 0.423 1 95.75 810 GLU B CA 1
ATOM 12493 C C . GLU B 1 810 ? -31.359 -12.766 1.559 1 95.75 810 GLU B C 1
ATOM 12495 O O . GLU B 1 810 ? -31.5 -11.648 2.051 1 95.75 810 GLU B O 1
ATOM 12500 N N . ARG B 1 811 ? -30.406 -13.562 1.871 1 95.38 811 ARG B N 1
ATOM 12501 C CA . ARG B 1 811 ? -29.547 -13.289 3.02 1 95.38 811 ARG B CA 1
ATOM 12502 C C . ARG B 1 811 ? -28.562 -12.164 2.717 1 95.38 811 ARG B C 1
ATOM 12504 O O . ARG B 1 811 ? -28.203 -11.391 3.605 1 95.38 811 ARG B O 1
ATOM 12511 N N . VAL B 1 812 ? -28.156 -12.07 1.506 1 92.94 812 VAL B N 1
ATOM 12512 C CA . VAL B 1 812 ? -27.172 -11.055 1.126 1 92.94 812 VAL B CA 1
ATOM 12513 C C . VAL B 1 812 ? -27.844 -9.68 1.081 1 92.94 812 VAL B C 1
ATOM 12515 O O . VAL B 1 812 ? -27.172 -8.656 1.215 1 92.94 812 VAL B O 1
ATOM 12518 N N . ARG B 1 813 ? -29.312 -9.625 0.947 1 89 813 ARG B N 1
ATOM 12519 C CA . ARG B 1 813 ? -30.031 -8.367 0.737 1 89 813 ARG B CA 1
ATOM 12520 C C . ARG B 1 813 ? -30.797 -7.965 1.989 1 89 813 ARG B C 1
ATOM 12522 O O . ARG B 1 813 ? -31.609 -7.035 1.95 1 89 813 ARG B O 1
ATOM 12529 N N . MET B 1 814 ? -30.469 -8.664 3.008 1 87.12 814 MET B N 1
ATOM 12530 C CA . MET B 1 814 ? -31.125 -8.328 4.273 1 87.12 814 MET B CA 1
ATOM 12531 C C . MET B 1 814 ? -30.766 -6.914 4.711 1 87.12 814 MET B C 1
ATOM 12533 O O . MET B 1 814 ? -29.688 -6.406 4.367 1 87.12 814 MET B O 1
#

Solvent-accessible surface area (backbone atoms only — not comparable to full-atom values): 80394 Å² total; per-residue (Å²): 125,84,77,74,59,61,60,28,49,29,39,33,36,21,35,29,40,43,26,18,22,32,47,23,36,34,25,72,73,64,50,66,48,37,35,36,34,12,55,50,53,74,20,27,76,51,32,56,76,46,87,19,59,30,58,38,83,53,96,41,62,60,55,18,51,25,14,43,47,14,54,55,47,49,69,46,40,28,80,75,52,71,35,67,23,62,61,41,66,56,9,33,35,40,44,14,63,42,70,68,46,33,49,52,52,32,36,48,45,31,30,27,56,53,64,70,40,70,63,42,83,30,48,41,66,53,42,32,71,74,36,72,71,46,49,55,79,68,42,62,24,28,36,39,28,60,80,15,26,34,35,37,36,42,38,41,24,49,29,28,39,48,45,10,41,76,53,60,33,45,77,42,62,42,30,32,75,76,40,37,49,60,59,91,44,35,53,47,31,39,30,34,38,40,95,90,41,72,52,58,28,37,24,67,27,38,34,41,17,34,41,68,48,25,34,61,57,25,50,47,59,65,34,79,39,50,45,38,26,25,60,40,48,36,36,31,37,33,73,38,90,88,49,66,91,47,41,34,37,34,35,38,86,63,23,32,36,39,36,53,56,93,34,18,44,34,45,34,50,36,52,60,78,34,49,60,43,55,88,90,53,71,65,91,74,68,55,71,62,70,50,78,82,54,62,80,78,46,42,70,48,51,56,53,44,29,64,38,29,54,70,51,70,75,37,51,78,66,40,80,46,24,37,61,44,23,32,12,86,80,59,42,31,32,32,40,60,46,70,62,28,79,37,35,33,38,46,30,17,42,50,88,41,46,72,19,32,17,46,20,51,11,42,49,48,32,48,18,67,74,71,72,44,69,81,55,63,49,73,82,28,29,40,38,57,62,51,81,44,53,52,21,66,53,26,34,49,47,27,40,27,44,33,52,10,53,76,35,42,84,82,42,73,86,70,62,81,85,51,68,70,66,41,27,38,51,72,52,46,69,65,42,50,74,64,35,40,28,69,38,65,59,78,54,33,51,40,46,34,36,47,41,57,92,90,47,74,74,67,89,51,82,41,84,54,84,38,80,54,46,65,45,34,42,52,32,40,47,27,29,71,71,30,22,20,35,34,80,54,29,67,35,20,32,33,36,35,29,32,91,29,26,49,62,50,47,24,36,47,24,34,29,79,55,89,62,60,62,28,35,45,43,64,30,34,29,34,37,72,72,19,8,30,71,42,70,34,40,35,32,30,69,42,93,37,32,34,39,38,38,32,54,50,56,48,30,69,38,52,50,40,54,50,61,75,64,44,81,88,49,52,56,48,79,43,84,46,32,44,25,33,28,27,42,34,34,27,4,77,43,22,62,60,51,50,50,73,45,21,90,57,72,77,46,59,88,75,42,31,72,40,26,42,48,78,38,49,37,54,48,33,56,33,37,36,34,25,54,60,72,49,62,30,21,35,31,35,36,38,21,49,30,30,33,28,60,38,46,50,52,45,52,53,62,66,21,56,86,69,60,53,34,73,36,20,50,55,24,46,52,24,35,12,50,38,42,59,50,78,44,79,79,51,61,39,35,52,64,38,38,40,63,35,59,70,48,47,87,33,44,42,79,85,50,92,60,36,49,17,48,67,34,49,55,50,40,66,72,72,49,55,56,36,35,50,33,38,35,38,39,74,55,76,86,55,70,52,53,59,44,36,19,27,25,50,74,88,35,77,69,30,35,24,36,36,34,32,55,19,66,88,79,65,29,20,28,35,33,27,52,42,74,33,64,93,52,51,73,67,58,66,62,68,53,52,39,29,37,35,56,51,77,40,77,38,54,31,48,72,34,85,56,33,82,43,63,61,84,51,58,50,45,68,99,124,85,78,73,60,61,58,30,51,29,38,31,37,21,37,29,41,43,25,17,22,31,47,22,36,33,26,74,73,64,48,66,49,37,35,35,33,11,55,52,56,73,20,27,76,51,33,57,76,45,87,18,59,29,58,36,83,52,98,43,62,60,54,20,51,26,13,43,47,15,53,55,45,48,69,46,38,28,81,73,50,72,35,66,22,62,59,41,67,57,10,33,36,41,44,14,63,42,70,69,47,33,49,52,51,34,36,48,46,32,31,25,56,53,62,69,39,70,65,41,83,29,50,41,66,54,42,31,70,75,36,72,69,46,50,54,79,66,42,63,23,27,38,37,28,61,79,16,26,34,35,35,36,44,38,41,24,49,28,28,39,48,46,11,40,76,51,61,33,44,77,42,62,40,31,31,74,76,41,37,49,58,59,91,45,34,53,47,31,39,31,33,38,39,95,90,42,73,50,58,28,38,25,66,28,39,33,41,18,35,41,71,48,26,34,61,57,23,51,46,59,66,33,80,39,49,45,38,28,25,61,40,46,37,35,31,36,32,74,40,90,88,50,67,93,48,42,36,36,33,34,35,88,62,24,32,36,38,36,53,54,93,35,20,42,37,44,34,51,37,52,61,78,33,49,60,43,54,87,92,54,70,65,91,75,66,57,72,62,70,50,78,78,53,61,80,78,46,42,70,46,52,56,52,44,29,63,37,31,52,70,52,70,75,38,52,78,66,40,78,46,25,36,62,43,22,33,14,84,79,60,41,32,33,33,39,59,44,73,61,28,80,36,34,33,37,47,29,19,43,50,89,41,45,70,20,32,17,47,21,52,11,43,48,47,32,47,17,68,74,71,71,43,68,80,53,63,50,74,81,29,29,40,39,57,59,52,78,43,53,50,21,65,55,27,33,50,46,27,41,26,44,32,53,9,52,77,36,44,84,82,41,72,85,68,60,82,85,54,70,69,65,40,25,39,49,72,53,46,68,65,41,49,76,65,34,40,29,69,38,64,60,78,53,32,51,38,48,34,35,46,41,56,92,89,47,75,74,67,89,50,82,41,84,53,86,37,79,55,47,65,45,35,43,52,32,40,47,27,29,71,71,30,21,20,35,34,80,51,29,67,34,22,31,33,35,36,30,32,91,30,26,50,64,48,47,24,36,47,24,34,26,79,56,91,62,60,62,29,36,45,43,63,30,34,30,34,37,72,71,19,8,30,71,40,69,33,41,36,32,31,70,41,93,35,32,32,39,38,37,32,55,51,56,47,31,69,39,52,50,39,55,50,60,76,64,44,81,88,48,53,57,47,80,43,83,45,32,45,26,33,27,26,42,34,36,26,4,77,42,20,63,60,52,51,51,73,45,21,89,58,74,77,46,60,88,75,42,31,73,42,27,42,49,80,38,49,36,55,50,33,56,34,38,36,33,25,52,61,72,50,61,30,21,35,32,35,35,37,20,48,29,31,33,29,62,39,46,51,52,46,52,54,61,67,22,56,86,68,59,53,34,75,37,20,51,55,25,46,52,26,34,14,51,37,42,59,52,77,45,80,78,50,59,40,37,52,61,39,36,39,62,34,60,68,48,48,89,34,45,43,80,85,52,93,57,34,46,17,48,68,34,48,55,48,41,67,72,74,47,54,57,36,35,51,34,39,34,38,40,74,55,77,86,55,68,51,52,59,45,36,18,28,24,50,72,87,35,78,70,32,34,26,37,35,36,33,55,18,68,88,80,64,28,20,30,34,32,28,53,41,74,34,63,93,51,52,72,66,55,64,63,68,53,52,40,30,37,33,56,50,78,41,76,39,53,32,49,72,35,84,55,33,83,44,64,62,83,51,57,49,43,66,99

InterPro domains:
  IPR006076 FAD dependent oxidoreductase [PF01266] (9-368)
  IPR006222 GCVT, N-terminal domain [PF01571] (428-704)
  IPR013977 Aminomethyltransferase, C-terminal domain [PF08669] (723-806)
  IPR027266 Aminomethyltransferase superfamily [G3DSA:3.30.1360.120] (428-688)
  IPR028896 Aminomethyltransferase-like [PTHR43757] (215-808)
  IPR029043 Glycine cleavage T-protein/YgfZ, C-terminal [SSF101790] (723-813)
  IPR032503 FAD dependent oxidoreductase, central domain [PF16350] (371-425)
  IPR036188 FAD/NAD(P)-binding domain superfamily [G3DSA:3.50.50.60] (10-386)
  IPR036188 FAD/NAD(P)-binding domain superfamily [SSF51905] (8-415)

Sequence (1628 aa):
MSQLPSKARVVIIGGGVVGCSVAYHLTKLGWKDVVLLERKQLTCGTTWHAAGLIGQLRASANMTKLAKYSADLYGGLETETGLATGFKQVGSISVALTDARKEELFRGASMARAFGVPVEELSPQEVKDRYQHLNIEGVKAGVWLPTDGQGDPANIALALAKGARQRGAVVAEGVKVTGIKVEGRRAKSVSWEQNGEQGVIEADHIVNCAGMWGHEVGRMAGVNVPLHACEHFYIVTEAIPGLTQMPVLRVPDECAYYKEDAGKYLLGAFEPNAKPWGMNGISDDFCFDQLPEDFDHFEPILERAVERLPMLAEAGIHTFFNGPESFTPDDAYNLGLSLEVDNFWVAAGFNSIGIQSAGGAGMALAEWMETGEKPFDLGDVDVGRNQPFQGNKHYLFERSKETLGLLYADHYPYRQKATARGVRRTPFHAHLDAQGAVFGEIGGWERANWFANEGQEREYQYSWGPQNWFGNQAAEHKAVRTNVGMYDMSSFGKIRVEGRDAEAYLNHISGADMSVAPGKIVYTQFLNKTGGIEADVTVTRLSETAYLVVTPAVTRPKDQAWMRRHIGDFNVVITDVTASEGVLAVMGPNARKLMQAVSPNDFSNEVNPFGTAQEIELGMGLARVHRVSYVGELGWEIYVSSDMCGHAFETLWEAGQGMGLKLCGMHMMDSCRIEKAFRHFGHDITCEDHVLEAGLGFAVKTAKPDFIGRDAVLRKKEAGLEKRMVQFRLTEPGVMVYHNEPLIRDGKIVSYLSSGAYGHHLGAAIGMGYVPCKGESAADVLASDYEVEVAGRRVKAEASLAPMYDPKSERVRMMSQLPSKARVVIIGGGVVGCSVAYHLTKLGWKDVVLLERKQLTCGTTWHAAGLIGQLRASANMTKLAKYSADLYGGLETETGLATGFKQVGSISVALTDARKEELFRGASMARAFGVPVEELSPQEVKDRYQHLNIEGVKAGVWLPTDGQGDPANIALALAKGARQRGAVVAEGVKVTGIKVEGRRAKSVSWEQNGEQGVIEADHIVNCAGMWGHEVGRMAGVNVPLHACEHFYIVTEAIPGLTQMPVLRVPDECAYYKEDAGKYLLGAFEPNAKPWGMNGISDDFCFDQLPEDFDHFEPILERAVERLPMLAEAGIHTFFNGPESFTPDDAYNLGLSLEVDNFWVAAGFNSIGIQSAGGAGMALAEWMETGEKPFDLGDVDVGRNQPFQGNKHYLFERSKETLGLLYADHYPYRQKATARGVRRTPFHAHLDAQGAVFGEIGGWERANWFANEGQEREYQYSWGPQNWFGNQAAEHKAVRTNVGMYDMSSFGKIRVEGRDAEAYLNHISGADMSVAPGKIVYTQFLNKTGGIEADVTVTRLSETAYLVVTPAVTRPKDQAWMRRHIGDFNVVITDVTASEGVLAVMGPNARKLMQAVSPNDFSNEVNPFGTAQEIELGMGLARVHRVSYVGELGWEIYVSSDMCGHAFETLWEAGQGMGLKLCGMHMMDSCRIEKAFRHFGHDITCEDHVLEAGLGFAVKTAKPDFIGRDAVLRKKEAGLEKRMVQFRLTEPGVMVYHNEPLIRDGKIVSYLSSGAYGHHLGAAIGMGYVPCKGESAADVLASDYEVEVAGRRVKAEASLAPMYDPKSERVRM